Protein 1WOT (pdb70)

CATH classification: 3.30.460.10

Secondary structure (DSSP, 8-state):
-----HHHHHHHHHHHHHHHHHHT-SS-EE-SHHHHT---TT---EEEE---SS--HHHHHHHHHHHHHHS-S--EEEETTTS-HHHHHHHHHH-EE-

Organism: Thermus thermophilus (NCBI:txid274)

InterPro domains:
  IPR002934 Polymerase, nucleotidyl transferase domain [PF01909] (11-92)
  IPR043519 Nucleotidyltransferase superfamily [G3DSA:3.30.460.10] (1-95)
  IPR043519 Nucleotidyltransferase superfamily [SSF81301] (3-95)
  IPR052038 Type VII TA system antitoxin [PTHR33571] (5-93)

Structure (mmCIF, N/CA/C/O backbone):
data_1WOT
#
_entry.id   1WOT
#
_cell.length_a   1.000
_cell.length_b   1.000
_cell.length_c   1.000
_cell.angle_alpha   90.00
_cell.angle_beta   90.00
_cell.angle_gamma   90.00
#
_symmetry.space_group_name_H-M   'P 1'
#
loop_
_atom_site.group_PDB
_atom_site.id
_atom_site.type_symbol
_atom_site.label_atom_id
_atom_site.label_alt_id
_atom_site.label_comp_id
_atom_site.label_asym_id
_atom_site.label_entity_id
_atom_site.label_seq_id
_atom_site.pdbx_PDB_ins_code
_atom_site.Cartn_x
_atom_site.Cartn_y
_atom_site.Cartn_z
_atom_site.occupancy
_atom_site.B_iso_or_equiv
_atom_site.auth_seq_id
_atom_site.auth_comp_id
_atom_site.auth_asym_id
_atom_site.auth_atom_id
_atom_site.pdbx_PDB_model_num
ATOM 1 N N . GLY A 1 1 ? 19.800 4.076 -3.914 1.00 0.00 -2 GLY A N 1
ATOM 2 C CA . GLY A 1 1 ? 18.379 4.354 -4.040 1.00 0.00 -2 GLY A CA 1
ATOM 3 C C . GLY A 1 1 ? 18.136 5.572 -4.933 1.00 0.00 -2 GLY A C 1
ATOM 4 O O . GLY A 1 1 ? 18.978 5.918 -5.761 1.00 0.00 -2 GLY A O 1
ATOM 8 N N . SER A 1 2 ? 16.980 6.189 -4.736 1.00 0.00 -1 SER A N 1
ATOM 9 C CA . SER A 1 2 ? 16.615 7.361 -5.513 1.00 0.00 -1 SER A CA 1
ATOM 10 C C . SER A 1 2 ? 16.357 6.965 -6.969 1.00 0.00 -1 SER A C 1
ATOM 11 O O . SER A 1 2 ? 16.889 5.964 -7.446 1.00 0.00 -1 SER A O 1
ATOM 19 N N . HIS A 1 3 ? 15.541 7.770 -7.632 1.00 0.00 0 HIS A N 1
ATOM 20 C CA . HIS A 1 3 ? 15.207 7.516 -9.023 1.00 0.00 0 HIS A CA 1
ATOM 21 C C . HIS A 1 3 ? 13.960 6.632 -9.098 1.00 0.00 0 HIS A C 1
ATOM 22 O O . HIS A 1 3 ? 13.581 6.176 -10.176 1.00 0.00 0 HIS A O 1
ATOM 36 N N . MET A 1 4 ? 13.357 6.415 -7.938 1.00 0.00 1 MET A N 1
ATOM 37 C CA . MET A 1 4 ? 12.161 5.594 -7.858 1.00 0.00 1 MET A CA 1
ATOM 38 C C . MET A 1 4 ? 11.229 5.867 -9.040 1.00 0.00 1 MET A C 1
ATOM 39 O O . MET A 1 4 ? 10.834 7.008 -9.273 1.00 0.00 1 MET A O 1
ATOM 53 N N . ASP A 1 5 ? 10.903 4.799 -9.754 1.00 0.00 2 ASP A N 1
ATOM 54 C CA . ASP A 1 5 ? 10.025 4.909 -10.906 1.00 0.00 2 ASP A CA 1
ATOM 55 C C . ASP A 1 5 ? 8.895 3.885 -10.780 1.00 0.00 2 ASP A C 1
ATOM 56 O O . ASP A 1 5 ? 9.065 2.842 -10.150 1.00 0.00 2 ASP A O 1
ATOM 65 N N . LEU A 1 6 ? 7.767 4.218 -11.390 1.00 0.00 3 LEU A N 1
ATOM 66 C CA . LEU A 1 6 ? 6.609 3.340 -11.353 1.00 0.00 3 LEU A CA 1
ATOM 67 C C . LEU A 1 6 ? 7.001 1.964 -11.896 1.00 0.00 3 LEU A C 1
ATOM 68 O O . LEU A 1 6 ? 6.668 0.941 -11.300 1.00 0.00 3 LEU A O 1
ATOM 84 N N . GLU A 1 7 ? 7.702 1.984 -13.019 1.00 0.00 4 GLU A N 1
ATOM 85 C CA . GLU A 1 7 ? 8.143 0.751 -13.649 1.00 0.00 4 GLU A CA 1
ATOM 86 C C . GLU A 1 7 ? 8.913 -0.111 -12.646 1.00 0.00 4 GLU A C 1
ATOM 87 O O . GLU A 1 7 ? 8.790 -1.335 -12.651 1.00 0.00 4 GLU A O 1
ATOM 99 N N . THR A 1 8 ? 9.690 0.562 -11.809 1.00 0.00 5 THR A N 1
ATOM 100 C CA . THR A 1 8 ? 10.479 -0.127 -10.803 1.00 0.00 5 THR A CA 1
ATOM 101 C C . THR A 1 8 ? 9.601 -0.523 -9.615 1.00 0.00 5 THR A C 1
ATOM 102 O O . THR A 1 8 ? 9.827 -1.557 -8.988 1.00 0.00 5 THR A O 1
ATOM 113 N N . LEU A 1 9 ? 8.617 0.321 -9.340 1.00 0.00 6 LEU A N 1
ATOM 114 C CA . LEU A 1 9 ? 7.703 0.072 -8.238 1.00 0.00 6 LEU A CA 1
ATOM 115 C C . LEU A 1 9 ? 7.080 -1.315 -8.401 1.00 0.00 6 LEU A C 1
ATOM 116 O O . LEU A 1 9 ? 6.906 -2.041 -7.424 1.00 0.00 6 LEU A O 1
ATOM 132 N N . ARG A 1 10 ? 6.759 -1.642 -9.645 1.00 0.00 7 ARG A N 1
ATOM 133 C CA . ARG A 1 10 ? 6.158 -2.930 -9.949 1.00 0.00 7 ARG A CA 1
ATOM 134 C C . ARG A 1 10 ? 7.073 -4.065 -9.485 1.00 0.00 7 ARG A C 1
ATOM 135 O O . ARG A 1 10 ? 6.598 -5.132 -9.098 1.00 0.00 7 ARG A O 1
ATOM 156 N N . ALA A 1 11 ? 8.370 -3.797 -9.540 1.00 0.00 8 ALA A N 1
ATOM 157 C CA . ALA A 1 11 ? 9.356 -4.783 -9.131 1.00 0.00 8 ALA A CA 1
ATOM 158 C C . ALA A 1 11 ? 9.136 -5.136 -7.658 1.00 0.00 8 ALA A C 1
ATOM 159 O O . ALA A 1 11 ? 9.018 -6.310 -7.309 1.00 0.00 8 ALA A O 1
ATOM 166 N N . ARG A 1 12 ? 9.089 -4.100 -6.835 1.00 0.00 9 ARG A N 1
ATOM 167 C CA . ARG A 1 12 ? 8.886 -4.286 -5.408 1.00 0.00 9 ARG A CA 1
ATOM 168 C C . ARG A 1 12 ? 7.420 -4.613 -5.119 1.00 0.00 9 ARG A C 1
ATOM 169 O O . ARG A 1 12 ? 7.119 -5.371 -4.198 1.00 0.00 9 ARG A O 1
ATOM 190 N N . ARG A 1 13 ? 6.546 -4.025 -5.923 1.00 0.00 10 ARG A N 1
ATOM 191 C CA . ARG A 1 13 ? 5.118 -4.244 -5.765 1.00 0.00 10 ARG A CA 1
ATOM 192 C C . ARG A 1 13 ? 4.798 -5.738 -5.851 1.00 0.00 10 ARG A C 1
ATOM 193 O O . ARG A 1 13 ? 3.884 -6.220 -5.183 1.00 0.00 10 ARG A O 1
ATOM 214 N N . GLU A 1 14 ? 5.568 -6.429 -6.678 1.00 0.00 11 GLU A N 1
ATOM 215 C CA . GLU A 1 14 ? 5.378 -7.858 -6.860 1.00 0.00 11 GLU A CA 1
ATOM 216 C C . GLU A 1 14 ? 5.812 -8.616 -5.603 1.00 0.00 11 GLU A C 1
ATOM 217 O O . GLU A 1 14 ? 5.088 -9.482 -5.115 1.00 0.00 11 GLU A O 1
ATOM 229 N N . ALA A 1 15 ? 6.992 -8.261 -5.116 1.00 0.00 12 ALA A N 1
ATOM 230 C CA . ALA A 1 15 ? 7.531 -8.897 -3.926 1.00 0.00 12 ALA A CA 1
ATOM 231 C C . ALA A 1 15 ? 6.753 -8.416 -2.699 1.00 0.00 12 ALA A C 1
ATOM 232 O O . ALA A 1 15 ? 6.463 -9.201 -1.798 1.00 0.00 12 ALA A O 1
ATOM 239 N N . VAL A 1 16 ? 6.438 -7.129 -2.705 1.00 0.00 13 VAL A N 1
ATOM 240 C CA . VAL A 1 16 ? 5.700 -6.535 -1.604 1.00 0.00 13 VAL A CA 1
ATOM 241 C C . VAL A 1 16 ? 4.352 -7.244 -1.458 1.00 0.00 13 VAL A C 1
ATOM 242 O O . VAL A 1 16 ? 3.875 -7.456 -0.344 1.00 0.00 13 VAL A O 1
ATOM 255 N N . LEU A 1 17 ? 3.776 -7.592 -2.599 1.00 0.00 14 LEU A N 1
ATOM 256 C CA . LEU A 1 17 ? 2.492 -8.274 -2.612 1.00 0.00 14 LEU A CA 1
ATOM 257 C C . LEU A 1 17 ? 2.651 -9.663 -1.992 1.00 0.00 14 LEU A C 1
ATOM 258 O O . LEU A 1 17 ? 1.803 -10.102 -1.217 1.00 0.00 14 LEU A O 1
ATOM 274 N N . SER A 1 18 ? 3.744 -10.318 -2.358 1.00 0.00 15 SER A N 1
ATOM 275 C CA . SER A 1 18 ? 4.024 -11.649 -1.848 1.00 0.00 15 SER A CA 1
ATOM 276 C C . SER A 1 18 ? 4.210 -11.599 -0.330 1.00 0.00 15 SER A C 1
ATOM 277 O O . SER A 1 18 ? 3.689 -12.448 0.391 1.00 0.00 15 SER A O 1
ATOM 285 N N . LEU A 1 19 ? 4.955 -10.596 0.111 1.00 0.00 16 LEU A N 1
ATOM 286 C CA . LEU A 1 19 ? 5.216 -10.424 1.530 1.00 0.00 16 LEU A CA 1
ATOM 287 C C . LEU A 1 19 ? 3.966 -9.863 2.210 1.00 0.00 16 LEU A C 1
ATOM 288 O O . LEU A 1 19 ? 3.668 -10.209 3.352 1.00 0.00 16 LEU A O 1
ATOM 304 N N . CYS A 1 20 ? 3.268 -9.006 1.479 1.00 0.00 17 CYS A N 1
ATOM 305 C CA . CYS A 1 20 ? 2.056 -8.394 1.997 1.00 0.00 17 CYS A CA 1
ATOM 306 C C . CYS A 1 20 ? 1.067 -9.507 2.347 1.00 0.00 17 CYS A C 1
ATOM 307 O O . CYS A 1 20 ? 0.391 -9.442 3.373 1.00 0.00 17 CYS A O 1
ATOM 315 N N . ALA A 1 21 ? 1.013 -10.503 1.475 1.00 0.00 18 ALA A N 1
ATOM 316 C CA . ALA A 1 21 ? 0.118 -11.629 1.679 1.00 0.00 18 ALA A CA 1
ATOM 317 C C . ALA A 1 21 ? 0.568 -12.416 2.911 1.00 0.00 18 ALA A C 1
ATOM 318 O O . ALA A 1 21 ? -0.259 -12.964 3.638 1.00 0.00 18 ALA A O 1
ATOM 325 N N . ARG A 1 22 ? 1.878 -12.448 3.107 1.00 0.00 19 ARG A N 1
ATOM 32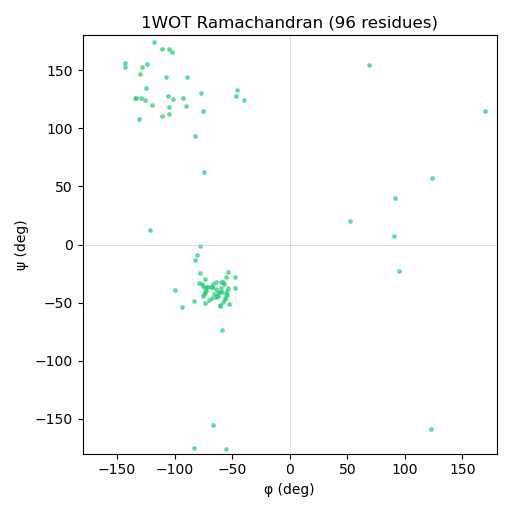6 C CA . ARG A 1 22 ? 2.448 -13.159 4.239 1.00 0.00 19 ARG A CA 1
ATOM 327 C C . ARG A 1 22 ? 2.197 -12.384 5.534 1.00 0.00 19 ARG A C 1
ATOM 328 O O . ARG A 1 22 ? 1.880 -12.977 6.564 1.00 0.00 19 ARG A O 1
ATOM 349 N N . HIS A 1 23 ? 2.348 -11.071 5.439 1.00 0.00 20 HIS A N 1
ATOM 350 C CA . HIS A 1 23 ? 2.142 -10.209 6.591 1.00 0.00 20 HIS A CA 1
ATOM 351 C C . HIS A 1 23 ? 0.662 -10.218 6.979 1.00 0.00 20 HIS A C 1
ATOM 352 O O . HIS A 1 23 ? 0.327 -10.174 8.162 1.00 0.00 20 HIS A O 1
ATOM 366 N N . GLY A 1 24 ? -0.184 -10.275 5.961 1.00 0.00 21 GLY A N 1
ATOM 367 C CA . GLY A 1 24 ? -1.620 -10.290 6.182 1.00 0.00 21 GLY A CA 1
ATOM 368 C C . GLY A 1 24 ? -2.300 -9.135 5.443 1.00 0.00 21 GLY A C 1
ATOM 369 O O . GLY A 1 24 ? -2.986 -8.319 6.057 1.00 0.00 21 GLY A O 1
ATOM 373 N N . ALA A 1 25 ? -2.087 -9.103 4.136 1.00 0.00 22 ALA A N 1
ATOM 374 C CA . ALA A 1 25 ? -2.671 -8.062 3.307 1.00 0.00 22 ALA A CA 1
ATOM 375 C C . ALA A 1 25 ? -3.342 -8.702 2.090 1.00 0.00 22 ALA A C 1
ATOM 376 O O . ALA A 1 25 ? -2.663 -9.187 1.186 1.00 0.00 22 ALA A O 1
ATOM 383 N N . VAL A 1 26 ? -4.666 -8.682 2.106 1.00 0.00 23 VAL A N 1
ATOM 384 C CA . VAL A 1 26 ? -5.437 -9.254 1.015 1.00 0.00 23 VAL A CA 1
ATOM 385 C C . VAL A 1 26 ? -5.762 -8.158 -0.003 1.00 0.00 23 VAL A C 1
ATOM 386 O O . VAL A 1 26 ? -5.483 -8.308 -1.192 1.00 0.00 23 VAL A O 1
ATOM 399 N N . ARG A 1 27 ? -6.348 -7.082 0.501 1.00 0.00 24 ARG A N 1
ATOM 400 C CA . ARG A 1 27 ? -6.714 -5.962 -0.349 1.00 0.00 24 ARG A CA 1
ATOM 401 C C . ARG A 1 27 ? -5.468 -5.168 -0.747 1.00 0.00 24 ARG A C 1
ATOM 402 O O . ARG A 1 27 ? -5.344 -3.992 -0.409 1.00 0.00 24 ARG A O 1
ATOM 423 N N . VAL A 1 28 ? -4.577 -5.842 -1.459 1.00 0.00 25 VAL A N 1
ATOM 424 C CA . VAL A 1 28 ? -3.346 -5.214 -1.906 1.00 0.00 25 VAL A CA 1
ATOM 425 C C . VAL A 1 28 ? -3.618 -4.422 -3.186 1.00 0.00 25 VAL A C 1
ATOM 426 O O . VAL A 1 28 ? -3.567 -4.973 -4.284 1.00 0.00 25 VAL A O 1
ATOM 439 N N . ARG A 1 29 ? -3.902 -3.141 -3.002 1.00 0.00 26 ARG A N 1
ATOM 440 C CA . ARG A 1 29 ? -4.182 -2.267 -4.128 1.00 0.00 26 ARG A CA 1
ATOM 441 C C . ARG A 1 29 ? -3.597 -0.875 -3.879 1.00 0.00 26 ARG A C 1
ATOM 442 O O . ARG A 1 29 ? -3.390 -0.481 -2.732 1.00 0.00 26 ARG A O 1
ATOM 463 N N . VAL A 1 30 ? -3.347 -0.169 -4.971 1.00 0.00 27 VAL A N 1
ATOM 464 C CA . VAL A 1 30 ? -2.790 1.170 -4.886 1.00 0.00 27 VAL A CA 1
ATOM 465 C C . VAL A 1 30 ? -3.906 2.197 -5.093 1.00 0.00 27 VAL A C 1
ATOM 466 O O . VAL A 1 30 ? -4.615 2.153 -6.097 1.00 0.00 27 VAL A O 1
ATOM 479 N N . PHE A 1 31 ? -4.026 3.096 -4.128 1.00 0.00 28 PHE A N 1
ATOM 480 C CA . PHE A 1 31 ? -5.043 4.131 -4.192 1.00 0.00 28 PHE A CA 1
ATOM 481 C C . PHE A 1 31 ? -4.420 5.522 -4.053 1.00 0.00 28 PHE A C 1
ATOM 482 O O . PHE A 1 31 ? -3.577 5.744 -3.185 1.00 0.00 28 PHE A O 1
ATOM 499 N N . GLY A 1 32 ? -4.859 6.421 -4.921 1.00 0.00 29 GLY A N 1
ATOM 500 C CA . GLY A 1 32 ? -4.355 7.784 -4.906 1.00 0.00 29 GLY A CA 1
ATOM 501 C C . GLY A 1 32 ? -3.758 8.163 -6.263 1.00 0.00 29 GLY A C 1
ATOM 502 O O . GLY A 1 32 ? -4.079 7.549 -7.279 1.00 0.00 29 GLY A O 1
ATOM 506 N N . SER A 1 33 ? -2.900 9.172 -6.235 1.00 0.00 30 SER A N 1
ATOM 507 C CA . SER A 1 33 ? -2.256 9.640 -7.450 1.00 0.00 30 SER A CA 1
ATOM 508 C C . SER A 1 33 ? -1.193 8.636 -7.898 1.00 0.00 30 SER A C 1
ATOM 509 O O . SER A 1 33 ? -0.921 8.505 -9.091 1.00 0.00 30 SER A O 1
ATOM 517 N N . VAL A 1 34 ? -0.619 7.952 -6.919 1.00 0.00 31 VAL A N 1
ATOM 518 C CA . VAL A 1 34 ? 0.408 6.963 -7.198 1.00 0.00 31 VAL A CA 1
ATOM 519 C C . VAL A 1 34 ? -0.155 5.903 -8.146 1.00 0.00 31 VAL A C 1
ATOM 520 O O . VAL A 1 34 ? 0.468 5.574 -9.155 1.00 0.00 31 VAL A O 1
ATOM 533 N N . ALA A 1 35 ? -1.326 5.398 -7.789 1.00 0.00 32 ALA A N 1
ATOM 534 C CA . ALA A 1 35 ? -1.980 4.381 -8.596 1.00 0.00 32 ALA A CA 1
ATOM 535 C C . ALA A 1 35 ? -2.241 4.938 -9.997 1.00 0.00 32 ALA A C 1
ATOM 536 O O . ALA A 1 35 ? -2.221 4.195 -10.977 1.00 0.00 32 ALA A O 1
ATOM 543 N N . ARG A 1 36 ? -2.478 6.240 -10.047 1.00 0.00 33 ARG A N 1
ATOM 544 C CA . ARG A 1 36 ? -2.742 6.905 -11.312 1.00 0.00 33 ARG A CA 1
ATOM 545 C C . ARG A 1 36 ? -1.431 7.182 -12.050 1.00 0.00 33 ARG A C 1
ATOM 546 O O . ARG A 1 36 ? -1.441 7.584 -13.212 1.00 0.00 33 ARG A O 1
ATOM 567 N N . GLY A 1 37 ? -0.332 6.956 -11.344 1.00 0.00 34 GLY A N 1
ATOM 568 C CA . GLY A 1 37 ? 0.984 7.176 -11.917 1.00 0.00 34 GLY A CA 1
ATOM 569 C C . GLY A 1 37 ? 1.473 8.598 -11.638 1.00 0.00 34 GLY A C 1
ATOM 570 O O . GLY A 1 37 ? 2.078 9.232 -12.502 1.00 0.00 34 GLY A O 1
ATOM 574 N N . GLU A 1 38 ? 1.193 9.059 -10.428 1.00 0.00 35 GLU A N 1
ATOM 575 C CA . GLU A 1 38 ? 1.597 10.395 -10.024 1.00 0.00 35 GLU A CA 1
ATOM 576 C C . GLU A 1 38 ? 2.227 10.361 -8.630 1.00 0.00 35 GLU A C 1
ATOM 577 O O . GLU A 1 38 ? 1.626 9.850 -7.686 1.00 0.00 35 GLU A O 1
ATOM 589 N N . ALA A 1 39 ? 3.430 10.910 -8.546 1.00 0.00 36 ALA A N 1
ATOM 590 C CA . ALA A 1 39 ? 4.148 10.948 -7.283 1.00 0.00 36 ALA A CA 1
ATOM 591 C C . ALA A 1 39 ? 5.589 11.399 -7.534 1.00 0.00 36 ALA A C 1
ATOM 592 O O . ALA A 1 39 ? 6.356 10.699 -8.192 1.00 0.00 36 ALA A O 1
ATOM 599 N N . ARG A 1 40 ? 5.911 12.566 -6.997 1.00 0.00 37 ARG A N 1
ATOM 600 C CA . ARG A 1 40 ? 7.246 13.119 -7.154 1.00 0.00 37 ARG A CA 1
ATOM 601 C C . ARG A 1 40 ? 8.196 12.518 -6.116 1.00 0.00 37 ARG A C 1
ATOM 602 O O . ARG A 1 40 ? 7.812 11.624 -5.363 1.00 0.00 37 ARG A O 1
ATOM 623 N N . GLU A 1 41 ? 9.416 13.033 -6.110 1.00 0.00 38 GLU A N 1
ATOM 624 C CA . GLU A 1 41 ? 10.424 12.558 -5.177 1.00 0.00 38 GLU A CA 1
ATOM 625 C C . GLU A 1 41 ? 10.184 13.153 -3.788 1.00 0.00 38 GLU A C 1
ATOM 626 O O . GLU A 1 41 ? 10.917 12.857 -2.846 1.00 0.00 38 GLU A O 1
ATOM 638 N N . ASP A 1 42 ? 9.153 13.982 -3.705 1.00 0.00 39 ASP A N 1
ATOM 639 C CA . ASP A 1 42 ? 8.807 14.621 -2.447 1.00 0.00 39 ASP A CA 1
ATOM 640 C C . ASP A 1 42 ? 7.375 14.244 -2.065 1.00 0.00 39 ASP A C 1
ATOM 641 O O . ASP A 1 42 ? 6.788 14.847 -1.168 1.00 0.00 39 ASP A O 1
ATOM 650 N N . SER A 1 43 ? 6.853 13.247 -2.765 1.00 0.00 40 SER A N 1
ATOM 651 C CA . SER A 1 43 ? 5.500 12.782 -2.510 1.00 0.00 40 SER A CA 1
ATOM 652 C C . SER A 1 43 ? 5.536 11.491 -1.689 1.00 0.00 40 SER A C 1
ATOM 653 O O . SER A 1 43 ? 6.585 10.860 -1.564 1.00 0.00 40 SER A O 1
ATOM 661 N N . ASP A 1 44 ? 4.378 11.136 -1.152 1.00 0.00 41 ASP A N 1
ATOM 662 C CA . ASP A 1 44 ? 4.265 9.932 -0.347 1.00 0.00 41 ASP A CA 1
ATOM 663 C C . ASP A 1 44 ? 3.563 8.844 -1.161 1.00 0.00 41 ASP A C 1
ATOM 664 O O . ASP A 1 44 ? 2.999 9.121 -2.218 1.00 0.00 41 ASP A O 1
ATOM 673 N N . LEU A 1 45 ? 3.620 7.628 -0.638 1.00 0.00 42 LEU A N 1
ATOM 674 C CA . LEU A 1 45 ? 2.997 6.497 -1.303 1.00 0.00 42 LEU A CA 1
ATOM 675 C C . LEU A 1 45 ? 1.797 6.024 -0.480 1.00 0.00 42 LEU A C 1
ATOM 676 O O . LEU A 1 45 ? 1.964 5.472 0.607 1.00 0.00 42 LEU A O 1
ATOM 692 N N . ASP A 1 46 ? 0.614 6.257 -1.029 1.00 0.00 43 ASP A N 1
ATOM 693 C CA . ASP A 1 46 ? -0.613 5.862 -0.359 1.00 0.00 43 ASP A CA 1
ATOM 694 C C . ASP A 1 46 ? -0.993 4.446 -0.794 1.00 0.00 43 ASP A C 1
ATOM 695 O O . ASP A 1 46 ? -1.225 4.196 -1.976 1.00 0.00 43 ASP A O 1
ATOM 704 N N . LEU A 1 47 ? -1.046 3.554 0.185 1.00 0.00 44 LEU A N 1
ATOM 705 C CA . LEU A 1 47 ? -1.394 2.169 -0.082 1.00 0.00 44 LEU A CA 1
ATOM 706 C C . LEU A 1 47 ? -2.506 1.734 0.874 1.00 0.00 44 LEU A C 1
ATOM 707 O O . LEU A 1 47 ? -2.371 1.863 2.090 1.00 0.00 44 LEU A O 1
ATOM 723 N N . LEU A 1 48 ? -3.582 1.228 0.288 1.00 0.00 45 LEU A N 1
ATOM 724 C CA . LEU A 1 48 ? -4.717 0.773 1.073 1.00 0.00 45 LEU A CA 1
ATOM 725 C C . LEU A 1 48 ? -4.727 -0.756 1.108 1.00 0.00 45 LEU A C 1
ATOM 726 O O . LEU A 1 48 ? -4.950 -1.403 0.086 1.00 0.00 45 LEU A O 1
ATOM 742 N N . VAL A 1 49 ? -4.483 -1.290 2.296 1.00 0.00 46 VAL A N 1
ATOM 743 C CA . VAL A 1 49 ? -4.461 -2.732 2.478 1.00 0.00 46 VAL A CA 1
ATOM 744 C C . VAL A 1 49 ? -5.465 -3.119 3.566 1.00 0.00 46 VAL A C 1
ATOM 745 O O . VAL A 1 49 ? -5.795 -2.307 4.429 1.00 0.00 46 VAL A O 1
ATOM 758 N N . ALA A 1 50 ? -5.922 -4.360 3.489 1.00 0.00 47 ALA A N 1
ATOM 759 C CA . ALA A 1 50 ? -6.882 -4.865 4.456 1.00 0.00 47 ALA A CA 1
ATOM 760 C C . ALA A 1 50 ? -6.279 -6.067 5.186 1.00 0.00 47 ALA A C 1
ATOM 761 O O . ALA A 1 50 ? -5.928 -7.066 4.560 1.00 0.00 47 ALA A O 1
ATOM 768 N N . PHE A 1 51 ? -6.177 -5.930 6.500 1.00 0.00 48 PHE A N 1
ATOM 769 C CA . PHE A 1 51 ? -5.623 -6.992 7.322 1.00 0.00 48 PHE A CA 1
ATOM 770 C C . PHE A 1 51 ? -6.727 -7.914 7.845 1.00 0.00 48 PHE A C 1
ATOM 771 O O . PHE A 1 51 ? -7.686 -7.452 8.461 1.00 0.00 48 PHE A O 1
ATOM 788 N N . GLU A 1 52 ? -6.554 -9.200 7.580 1.00 0.00 49 GLU A N 1
ATOM 789 C CA . GLU A 1 52 ? -7.524 -10.191 8.016 1.00 0.00 49 GLU A CA 1
ATOM 790 C C . GLU A 1 52 ? -7.532 -10.289 9.543 1.00 0.00 49 GLU A C 1
ATOM 791 O O . GLU A 1 52 ? -7.159 -9.340 10.231 1.00 0.00 49 GLU A O 1
ATOM 803 N N . GLU A 1 53 ? -7.963 -11.444 10.027 1.00 0.00 50 GLU A N 1
ATOM 804 C CA . GLU A 1 53 ? -8.025 -11.679 11.460 1.00 0.00 50 GLU A CA 1
ATOM 805 C C . GLU A 1 53 ? -6.703 -12.264 11.960 1.00 0.00 50 GLU A C 1
ATOM 806 O O . GLU A 1 53 ? -6.060 -13.044 11.259 1.00 0.00 50 GLU A O 1
ATOM 818 N N . GLY A 1 54 ? -6.336 -11.865 13.169 1.00 0.00 51 GLY A N 1
ATOM 819 C CA . GLY A 1 54 ? -5.102 -12.340 13.771 1.00 0.00 51 GLY A CA 1
ATOM 820 C C . GLY A 1 54 ? -3.957 -11.355 13.525 1.00 0.00 51 GLY A C 1
ATOM 821 O O . GLY A 1 54 ? -2.976 -11.339 14.267 1.00 0.00 51 GLY A O 1
ATOM 825 N N . ARG A 1 55 ? -4.119 -10.558 12.479 1.00 0.00 52 ARG A N 1
ATOM 826 C CA . ARG A 1 55 ? -3.111 -9.573 12.125 1.00 0.00 52 ARG A CA 1
ATOM 827 C C . ARG A 1 55 ? -3.194 -8.368 13.065 1.00 0.00 52 ARG A C 1
ATOM 828 O O . ARG A 1 55 ? -4.273 -7.819 13.282 1.00 0.00 52 ARG A O 1
ATOM 849 N N . THR A 1 56 ? -2.040 -7.992 13.596 1.00 0.00 53 THR A N 1
ATOM 850 C CA . THR A 1 56 ? -1.968 -6.862 14.507 1.00 0.00 53 THR A CA 1
ATOM 851 C C . THR A 1 56 ? -1.079 -5.762 13.923 1.00 0.00 53 THR A C 1
ATOM 852 O O . THR A 1 56 ? -0.456 -5.951 12.880 1.00 0.00 53 THR A O 1
ATOM 863 N N . LEU A 1 57 ? -1.048 -4.637 14.623 1.00 0.00 54 LEU A N 1
ATOM 864 C CA . LEU A 1 57 ? -0.245 -3.507 14.187 1.00 0.00 54 LEU A CA 1
ATOM 865 C C . LEU A 1 57 ? 1.207 -3.956 14.013 1.00 0.00 54 LEU A C 1
ATOM 866 O O . LEU A 1 57 ? 1.945 -3.386 13.210 1.00 0.00 54 LEU A O 1
ATOM 882 N N . LEU A 1 58 ? 1.575 -4.973 14.779 1.00 0.00 55 LEU A N 1
ATOM 883 C CA . LEU A 1 58 ? 2.926 -5.504 14.720 1.00 0.00 55 LEU A CA 1
ATOM 884 C C . LEU A 1 58 ? 3.263 -5.868 13.272 1.00 0.00 55 LEU A C 1
ATOM 885 O O . LEU A 1 58 ? 4.362 -5.584 12.797 1.00 0.00 55 LEU A O 1
ATOM 901 N N . ASP A 1 59 ? 2.298 -6.490 12.611 1.00 0.00 56 ASP A N 1
ATOM 902 C CA . ASP A 1 59 ? 2.479 -6.894 11.227 1.00 0.00 56 ASP A CA 1
ATOM 903 C C . ASP A 1 59 ? 2.490 -5.652 10.335 1.00 0.00 56 ASP A C 1
ATOM 904 O O . ASP A 1 59 ? 3.228 -5.596 9.352 1.00 0.00 56 ASP A O 1
ATOM 913 N N . HIS A 1 60 ? 1.664 -4.686 10.709 1.00 0.00 57 HIS A N 1
ATOM 914 C CA . HIS A 1 60 ? 1.570 -3.448 9.954 1.00 0.00 57 HIS A CA 1
ATOM 915 C C . HIS A 1 60 ? 2.932 -2.751 9.938 1.00 0.00 57 HIS A C 1
ATOM 916 O O . HIS A 1 60 ? 3.439 -2.394 8.876 1.00 0.00 57 HIS A O 1
ATOM 930 N N . ALA A 1 61 ? 3.487 -2.579 11.129 1.00 0.00 58 ALA A N 1
ATOM 931 C CA . ALA A 1 61 ? 4.780 -1.932 11.266 1.00 0.00 58 ALA A CA 1
ATOM 932 C C . ALA A 1 61 ? 5.832 -2.736 10.498 1.00 0.00 58 ALA A C 1
ATOM 933 O O . ALA A 1 61 ? 6.693 -2.163 9.833 1.00 0.00 58 ALA A O 1
ATOM 940 N N . ARG A 1 62 ? 5.727 -4.052 10.616 1.00 0.00 59 ARG A N 1
ATOM 941 C CA . ARG A 1 62 ? 6.657 -4.940 9.941 1.00 0.00 59 ARG A CA 1
ATOM 942 C C . ARG A 1 62 ? 6.524 -4.795 8.424 1.00 0.00 59 ARG A C 1
ATOM 943 O O . ARG A 1 62 ? 7.521 -4.829 7.704 1.00 0.00 59 ARG A O 1
ATOM 964 N N . LEU A 1 63 ? 5.285 -4.637 7.983 1.00 0.00 60 LEU A N 1
ATOM 965 C CA . LEU A 1 63 ? 5.009 -4.487 6.564 1.00 0.00 60 LEU A CA 1
ATOM 966 C C . LEU A 1 63 ? 5.414 -3.082 6.116 1.00 0.00 60 LEU A C 1
ATOM 967 O O . LEU A 1 63 ? 6.010 -2.913 5.054 1.00 0.00 60 LEU A O 1
ATOM 983 N N . LYS A 1 64 ? 5.073 -2.109 6.948 1.00 0.00 61 LYS A N 1
ATOM 984 C CA . LYS A 1 64 ? 5.393 -0.723 6.651 1.00 0.00 61 LYS A CA 1
ATOM 985 C C . LYS A 1 64 ? 6.913 -0.561 6.573 1.00 0.00 61 LYS A C 1
ATOM 986 O O . LYS A 1 64 ? 7.421 0.146 5.704 1.00 0.00 61 LYS A O 1
ATOM 1005 N N . LEU A 1 65 ? 7.595 -1.228 7.492 1.00 0.00 62 LEU A N 1
ATOM 1006 C CA . LEU A 1 65 ? 9.046 -1.166 7.538 1.00 0.00 62 LEU A CA 1
ATOM 1007 C C . LEU A 1 65 ? 9.624 -1.990 6.385 1.00 0.00 62 LEU A C 1
ATOM 1008 O O . LEU A 1 65 ? 10.629 -1.609 5.787 1.00 0.00 62 LEU A O 1
ATOM 1024 N N . ALA A 1 66 ? 8.964 -3.105 6.108 1.00 0.00 63 ALA A N 1
ATOM 1025 C CA . ALA A 1 66 ? 9.399 -3.986 5.038 1.00 0.00 63 ALA A CA 1
ATOM 1026 C C . ALA A 1 66 ? 9.193 -3.287 3.692 1.00 0.00 63 ALA A C 1
ATOM 1027 O O . ALA A 1 66 ? 9.998 -3.447 2.776 1.00 0.00 63 ALA A O 1
ATOM 1034 N N . LEU A 1 67 ? 8.110 -2.528 3.616 1.00 0.00 64 LEU A N 1
ATOM 1035 C CA . LEU A 1 67 ? 7.788 -1.804 2.397 1.00 0.00 64 LEU A CA 1
ATOM 1036 C C . LEU A 1 67 ? 8.833 -0.710 2.168 1.00 0.00 64 LEU A C 1
ATOM 1037 O O . LEU A 1 67 ? 9.335 -0.550 1.057 1.00 0.00 64 LEU A O 1
ATOM 1053 N N . GLU A 1 68 ? 9.129 0.014 3.237 1.00 0.00 65 GLU A N 1
ATOM 1054 C CA . GLU A 1 68 ? 10.105 1.088 3.167 1.00 0.00 65 GLU A CA 1
ATOM 1055 C C . GLU A 1 68 ? 11.489 0.527 2.835 1.00 0.00 65 GLU A C 1
ATOM 1056 O O . GLU A 1 68 ? 12.291 1.190 2.179 1.00 0.00 65 GLU A O 1
ATOM 1068 N N . GLY A 1 69 ? 11.727 -0.690 3.303 1.00 0.00 66 GLY A N 1
ATOM 1069 C CA . GLY A 1 69 ? 13.000 -1.348 3.064 1.00 0.00 66 GLY A CA 1
ATOM 1070 C C . GLY A 1 69 ? 13.113 -1.812 1.611 1.00 0.00 66 GLY A C 1
ATOM 1071 O O . GLY A 1 69 ? 14.105 -1.530 0.941 1.00 0.00 66 GLY A O 1
ATOM 1075 N N . LEU A 1 70 ? 12.083 -2.516 1.166 1.00 0.00 67 LEU A N 1
ATOM 1076 C CA . LEU A 1 70 ? 12.054 -3.023 -0.195 1.00 0.00 67 LEU A CA 1
ATOM 1077 C C . LEU A 1 70 ? 12.026 -1.845 -1.172 1.00 0.00 67 LEU A C 1
ATOM 1078 O O . LEU A 1 70 ? 12.752 -1.841 -2.166 1.00 0.00 67 LEU A O 1
ATOM 1094 N N . LEU A 1 71 ? 11.181 -0.875 -0.856 1.00 0.00 68 LEU A N 1
ATOM 1095 C CA . LEU A 1 71 ? 11.049 0.305 -1.693 1.00 0.00 68 LEU A CA 1
ATOM 1096 C C . LEU A 1 71 ? 12.161 1.298 -1.347 1.00 0.00 68 LEU A C 1
ATOM 1097 O O . LEU A 1 71 ? 12.396 2.254 -2.084 1.00 0.00 68 LEU A O 1
ATOM 1113 N N . GLY A 1 72 ? 12.816 1.036 -0.225 1.00 0.00 69 GLY A N 1
ATOM 1114 C CA . GLY A 1 72 ? 13.898 1.894 0.227 1.00 0.00 69 GLY A CA 1
ATOM 1115 C C . GLY A 1 72 ? 13.455 3.358 0.269 1.00 0.00 69 GLY A C 1
ATOM 1116 O O . GLY A 1 72 ? 14.288 4.263 0.264 1.00 0.00 69 GLY A O 1
ATOM 1120 N N . VAL A 1 73 ? 12.144 3.546 0.310 1.00 0.00 70 VAL A N 1
ATOM 1121 C CA . VAL A 1 73 ? 11.581 4.884 0.353 1.00 0.00 70 VAL A CA 1
ATOM 1122 C C . VAL A 1 73 ? 10.342 4.883 1.252 1.00 0.00 70 VAL A C 1
ATOM 1123 O O . VAL A 1 73 ? 9.681 3.857 1.403 1.00 0.00 70 VAL A O 1
ATOM 1136 N N . ARG A 1 74 ? 10.065 6.045 1.825 1.00 0.00 71 ARG A N 1
ATOM 1137 C CA . ARG A 1 74 ? 8.918 6.191 2.705 1.00 0.00 71 ARG A CA 1
ATOM 1138 C C . ARG A 1 74 ? 7.682 5.544 2.077 1.00 0.00 71 ARG A C 1
ATOM 1139 O O . ARG A 1 74 ? 7.395 5.758 0.900 1.00 0.00 71 ARG A O 1
ATOM 1160 N N . VAL A 1 75 ? 6.983 4.765 2.890 1.00 0.00 72 VAL A N 1
ATOM 1161 C CA . VAL A 1 75 ? 5.785 4.085 2.428 1.00 0.00 72 VAL A CA 1
ATOM 1162 C C . VAL A 1 75 ? 4.674 4.260 3.466 1.00 0.00 72 VAL A C 1
ATOM 1163 O O . VAL A 1 75 ? 4.860 3.942 4.639 1.00 0.00 72 VAL A O 1
ATOM 1176 N N . ASP A 1 76 ? 3.542 4.764 2.995 1.00 0.00 73 ASP A N 1
ATOM 1177 C CA . ASP A 1 76 ? 2.401 4.984 3.867 1.00 0.00 73 ASP A CA 1
ATOM 1178 C C . ASP A 1 76 ? 1.351 3.902 3.610 1.00 0.00 73 ASP A C 1
ATOM 1179 O O . ASP A 1 76 ? 0.825 3.793 2.503 1.00 0.00 73 ASP A O 1
ATOM 1188 N N . ILE A 1 77 ? 1.078 3.128 4.650 1.00 0.00 74 ILE A N 1
ATOM 1189 C CA . ILE A 1 77 ? 0.100 2.058 4.550 1.00 0.00 74 ILE A CA 1
ATOM 1190 C C . ILE A 1 77 ? -1.163 2.453 5.318 1.00 0.00 74 ILE A C 1
ATOM 1191 O O . ILE A 1 77 ? -1.082 3.102 6.360 1.00 0.00 74 ILE A O 1
ATOM 1207 N N . VAL A 1 78 ? -2.300 2.045 4.774 1.00 0.00 75 VAL A N 1
ATOM 1208 C CA . VAL A 1 78 ? -3.578 2.349 5.395 1.00 0.00 75 VAL A CA 1
ATOM 1209 C C . VAL A 1 78 ? -4.405 1.066 5.502 1.00 0.00 75 VAL A C 1
ATOM 1210 O O . VAL A 1 78 ? -4.318 0.193 4.640 1.00 0.00 75 VAL A O 1
ATOM 1223 N N . SER A 1 79 ? -5.190 0.994 6.567 1.00 0.00 76 SER A N 1
ATOM 1224 C CA . SER A 1 79 ? -6.033 -0.168 6.798 1.00 0.00 76 SER A CA 1
ATOM 1225 C C . SER A 1 79 ? -7.491 0.174 6.488 1.00 0.00 76 SER A C 1
ATOM 1226 O O . SER A 1 79 ? -8.024 1.158 7.000 1.00 0.00 76 SER A O 1
ATOM 1234 N N . GLU A 1 80 ? -8.096 -0.656 5.651 1.00 0.00 77 GLU A N 1
ATOM 1235 C CA . GLU A 1 80 ? -9.482 -0.454 5.267 1.00 0.00 77 GLU A CA 1
ATOM 1236 C C . GLU A 1 80 ? -10.342 -0.185 6.504 1.00 0.00 77 GLU A C 1
ATOM 1237 O O . GLU A 1 80 ? -11.264 0.628 6.459 1.00 0.00 77 GLU A O 1
ATOM 1249 N N . ARG A 1 81 ? -10.009 -0.883 7.580 1.00 0.00 78 ARG A N 1
ATOM 1250 C CA . ARG A 1 81 ? -10.739 -0.730 8.827 1.00 0.00 78 ARG A CA 1
ATOM 1251 C C . ARG A 1 81 ? -10.676 0.723 9.303 1.00 0.00 78 ARG A C 1
ATOM 1252 O O . ARG A 1 81 ? -11.663 1.452 9.216 1.00 0.00 78 ARG A O 1
ATOM 1273 N N . GLY A 1 82 ? -9.506 1.100 9.797 1.00 0.00 79 GLY A N 1
ATOM 1274 C CA . GLY A 1 82 ? -9.302 2.452 10.288 1.00 0.00 79 GLY A CA 1
ATOM 1275 C C . GLY A 1 82 ? -9.834 3.483 9.290 1.00 0.00 79 GLY A C 1
ATOM 1276 O O . GLY A 1 82 ? -10.229 4.582 9.679 1.00 0.00 79 GLY A O 1
ATOM 1280 N N . LEU A 1 83 ? -9.827 3.093 8.024 1.00 0.00 80 LEU A N 1
ATOM 1281 C CA . LEU A 1 83 ? -10.304 3.970 6.968 1.00 0.00 80 LEU A CA 1
ATOM 1282 C C . LEU A 1 83 ? -11.733 4.414 7.286 1.00 0.00 80 LEU A C 1
ATOM 1283 O O . LEU A 1 83 ? -12.266 4.089 8.346 1.00 0.00 80 LEU A O 1
ATOM 1299 N N . ALA A 1 84 ? -12.313 5.148 6.349 1.00 0.00 81 ALA A N 1
ATOM 1300 C CA . ALA A 1 84 ? -13.670 5.639 6.515 1.00 0.00 81 ALA A CA 1
ATOM 1301 C C . ALA A 1 84 ? -14.592 4.927 5.523 1.00 0.00 81 ALA A C 1
ATOM 1302 O O . ALA A 1 84 ? -14.121 4.247 4.612 1.00 0.00 81 ALA A O 1
ATOM 1309 N N . PRO A 1 85 ? -15.922 5.111 5.739 1.00 0.00 82 PRO A N 1
ATOM 1310 C CA . PRO A 1 85 ? -16.913 4.494 4.875 1.00 0.00 82 PRO A CA 1
ATOM 1311 C C . PRO A 1 85 ? -16.995 5.219 3.530 1.00 0.00 82 PRO A C 1
ATOM 1312 O O . PRO A 1 85 ? -17.048 4.582 2.479 1.00 0.00 82 PRO A O 1
ATOM 1323 N N . ARG A 1 86 ? -17.004 6.542 3.607 1.00 0.00 83 ARG A N 1
ATOM 1324 C CA . ARG A 1 86 ? -17.080 7.361 2.409 1.00 0.00 83 ARG A CA 1
ATOM 1325 C C . ARG A 1 86 ? -15.711 7.435 1.730 1.00 0.00 83 ARG A C 1
ATOM 1326 O O . ARG A 1 86 ? -15.624 7.664 0.524 1.00 0.00 83 ARG A O 1
ATOM 1347 N N . LEU A 1 87 ? -14.676 7.236 2.533 1.00 0.00 84 LEU A N 1
ATOM 1348 C CA . LEU A 1 87 ? -13.315 7.278 2.024 1.00 0.00 84 LEU A CA 1
ATOM 1349 C C . LEU A 1 87 ? -12.959 5.917 1.421 1.00 0.00 84 LEU A C 1
ATOM 1350 O O . LEU A 1 87 ? -12.443 5.844 0.307 1.00 0.00 84 LEU A O 1
ATOM 1366 N N . ARG A 1 88 ? -13.250 4.873 2.184 1.00 0.00 85 ARG A N 1
ATOM 1367 C CA . ARG A 1 88 ? -12.967 3.520 1.738 1.00 0.00 85 ARG A CA 1
ATOM 1368 C C . ARG A 1 88 ? -13.577 3.277 0.357 1.00 0.00 85 ARG A C 1
ATOM 1369 O O . ARG A 1 88 ? -12.894 2.812 -0.555 1.00 0.00 85 ARG A O 1
ATOM 1390 N N . GLU A 1 89 ? -14.857 3.601 0.245 1.00 0.00 86 GLU A N 1
ATOM 1391 C CA . GLU A 1 89 ? -15.567 3.424 -1.010 1.00 0.00 86 GLU A CA 1
ATOM 1392 C C . GLU A 1 89 ? -14.838 4.154 -2.140 1.00 0.00 86 GLU A C 1
ATOM 1393 O O . GLU A 1 89 ? -14.700 3.622 -3.241 1.00 0.00 86 GLU A O 1
ATOM 1405 N N . GLN A 1 90 ? -14.390 5.362 -1.829 1.00 0.00 87 GLN A N 1
ATOM 1406 C CA . GLN A 1 90 ? -13.678 6.170 -2.805 1.00 0.00 87 GLN A CA 1
ATOM 1407 C C . GLN A 1 90 ? -12.278 5.601 -3.045 1.00 0.00 87 GLN A C 1
ATOM 1408 O O . GLN A 1 90 ? -11.778 5.628 -4.169 1.00 0.00 87 GLN A O 1
ATOM 1422 N N . VAL A 1 91 ? -11.686 5.100 -1.972 1.00 0.00 88 VAL A N 1
ATOM 1423 C CA . VAL A 1 91 ? -10.353 4.526 -2.052 1.00 0.00 88 VAL A CA 1
ATOM 1424 C C . VAL A 1 91 ? -10.376 3.324 -2.998 1.00 0.00 88 VAL A C 1
ATOM 1425 O O . VAL A 1 91 ? -9.485 3.168 -3.831 1.00 0.00 88 VAL A O 1
ATOM 1438 N N . LEU A 1 92 ? -11.406 2.505 -2.838 1.00 0.00 89 LEU A N 1
ATOM 1439 C CA . LEU A 1 92 ? -11.557 1.322 -3.667 1.00 0.00 89 LEU A CA 1
ATOM 1440 C C . LEU A 1 92 ? -11.564 1.735 -5.140 1.00 0.00 89 LEU A C 1
ATOM 1441 O O . LEU A 1 92 ? -10.872 1.134 -5.961 1.00 0.00 89 LEU A O 1
ATOM 1457 N N . ARG A 1 93 ? -12.355 2.757 -5.431 1.00 0.00 90 ARG A N 1
ATOM 1458 C CA . ARG A 1 93 ? -12.462 3.257 -6.791 1.00 0.00 90 ARG A CA 1
ATOM 1459 C C . ARG A 1 93 ? -11.075 3.583 -7.348 1.00 0.00 90 ARG A C 1
ATOM 1460 O O . ARG A 1 93 ? -10.877 3.601 -8.562 1.00 0.00 90 ARG A O 1
ATOM 1481 N N . GLU A 1 94 ? -10.149 3.833 -6.433 1.00 0.00 91 GLU A N 1
ATOM 1482 C CA . GLU A 1 94 ? -8.786 4.157 -6.817 1.00 0.00 91 GLU A CA 1
ATOM 1483 C C . GLU A 1 94 ? -7.891 2.922 -6.693 1.00 0.00 91 GLU A C 1
ATOM 1484 O O . GLU A 1 94 ? -7.021 2.695 -7.532 1.00 0.00 91 GLU A O 1
ATOM 1496 N N . ALA A 1 95 ? -8.137 2.156 -5.640 1.00 0.00 92 ALA A N 1
ATOM 1497 C CA . ALA A 1 95 ? -7.365 0.950 -5.396 1.00 0.00 92 ALA A CA 1
ATOM 1498 C C . ALA A 1 95 ? -7.263 0.143 -6.692 1.00 0.00 92 ALA A C 1
ATOM 1499 O O . ALA A 1 95 ? -8.275 -0.143 -7.330 1.00 0.00 92 ALA A O 1
ATOM 1506 N N . ILE A 1 96 ? -6.032 -0.201 -7.043 1.00 0.00 93 ILE A N 1
ATOM 1507 C CA . ILE A 1 96 ? -5.785 -0.969 -8.251 1.00 0.00 93 ILE A CA 1
ATOM 1508 C C . ILE A 1 96 ? -4.968 -2.214 -7.901 1.00 0.00 93 ILE A C 1
ATOM 1509 O O . ILE A 1 96 ? -3.887 -2.108 -7.322 1.00 0.00 93 ILE A O 1
ATOM 1525 N N . PRO A 1 97 ? -5.529 -3.394 -8.275 1.00 0.00 94 PRO A N 1
ATOM 1526 C CA . PRO A 1 97 ? -4.864 -4.658 -8.007 1.00 0.00 94 PRO A CA 1
ATOM 1527 C C . PRO A 1 97 ? -3.689 -4.873 -8.964 1.00 0.00 94 PRO A C 1
ATOM 1528 O O . PRO A 1 97 ? -3.883 -5.006 -10.171 1.00 0.00 94 PRO A O 1
ATOM 1539 N N . LEU A 1 98 ? -2.496 -4.901 -8.388 1.00 0.00 95 LEU A N 1
ATOM 1540 C CA . LEU A 1 98 ? -1.290 -5.098 -9.174 1.00 0.00 95 LEU A CA 1
ATOM 1541 C C . LEU A 1 98 ? -1.064 -6.596 -9.386 1.00 0.00 95 LEU A C 1
ATOM 1542 O O . LEU A 1 98 ? -0.978 -7.060 -10.522 1.00 0.00 95 LEU A O 1
ATOM 1558 N N . GLY A 1 1 ? 19.087 9.274 -2.123 1.00 0.00 -2 GLY A N 2
ATOM 1559 C CA . GLY A 1 1 ? 17.763 8.821 -1.729 1.00 0.00 -2 GLY A CA 2
ATOM 1560 C C . GLY A 1 1 ? 16.778 8.928 -2.895 1.00 0.00 -2 GLY A C 2
ATOM 1561 O O . GLY A 1 1 ? 15.708 9.519 -2.757 1.00 0.00 -2 GLY A O 2
ATOM 1565 N N . SER A 1 2 ? 17.175 8.348 -4.018 1.00 0.00 -1 SER A N 2
ATOM 1566 C CA . SER A 1 2 ? 16.341 8.370 -5.208 1.00 0.00 -1 SER A CA 2
ATOM 1567 C C . SER A 1 2 ? 16.422 7.024 -5.930 1.00 0.00 -1 SER A C 2
ATOM 1568 O O . SER A 1 2 ? 17.470 6.665 -6.466 1.00 0.00 -1 SER A O 2
ATOM 1576 N N . HIS A 1 3 ? 15.303 6.315 -5.921 1.00 0.00 0 HIS A N 2
ATOM 1577 C CA . HIS A 1 3 ? 15.235 5.016 -6.568 1.00 0.00 0 HIS A CA 2
ATOM 1578 C C . HIS A 1 3 ? 13.792 4.508 -6.550 1.00 0.00 0 HIS A C 2
ATOM 1579 O O . HIS A 1 3 ? 13.335 3.961 -5.548 1.00 0.00 0 HIS A O 2
ATOM 1593 N N . MET A 1 4 ? 13.114 4.708 -7.671 1.00 0.00 1 MET A N 2
ATOM 1594 C CA . MET A 1 4 ? 11.732 4.277 -7.797 1.00 0.00 1 MET A CA 2
ATOM 1595 C C . MET A 1 4 ? 11.202 4.539 -9.208 1.00 0.00 1 MET A C 2
ATOM 1596 O O . MET A 1 4 ? 10.609 5.585 -9.468 1.00 0.00 1 MET A O 2
ATOM 1610 N N . ASP A 1 5 ? 11.435 3.571 -10.082 1.00 0.00 2 ASP A N 2
ATOM 1611 C CA . ASP A 1 5 ? 10.989 3.684 -11.460 1.00 0.00 2 ASP A CA 2
ATOM 1612 C C . ASP A 1 5 ? 9.673 2.922 -11.630 1.00 0.00 2 ASP A C 2
ATOM 1613 O O . ASP A 1 5 ? 9.389 1.992 -10.876 1.00 0.00 2 ASP A O 2
ATOM 1622 N N . LEU A 1 6 ? 8.905 3.345 -12.623 1.00 0.00 3 LEU A N 2
ATOM 1623 C CA . LEU A 1 6 ? 7.626 2.714 -12.901 1.00 0.00 3 LEU A CA 2
ATOM 1624 C C . LEU A 1 6 ? 7.833 1.210 -13.086 1.00 0.00 3 LEU A C 2
ATOM 1625 O O . LEU A 1 6 ? 7.090 0.404 -12.528 1.00 0.00 3 LEU A O 2
ATOM 1641 N N . GLU A 1 7 ? 8.847 0.877 -13.871 1.00 0.00 4 GLU A N 2
ATOM 1642 C CA . GLU A 1 7 ? 9.162 -0.517 -14.137 1.00 0.00 4 GLU A CA 2
ATOM 1643 C C . GLU A 1 7 ? 9.480 -1.247 -12.830 1.00 0.00 4 GLU A C 2
ATOM 1644 O O . GLU A 1 7 ? 9.108 -2.407 -12.657 1.00 0.00 4 GLU A O 2
ATOM 1656 N N . THR A 1 8 ? 10.165 -0.539 -11.945 1.00 0.00 5 THR A N 2
ATOM 1657 C CA . THR A 1 8 ? 10.538 -1.105 -10.660 1.00 0.00 5 THR A CA 2
ATOM 1658 C C . THR A 1 8 ? 9.329 -1.141 -9.722 1.00 0.00 5 THR A C 2
ATOM 1659 O O . THR A 1 8 ? 9.230 -2.016 -8.865 1.00 0.00 5 THR A O 2
ATOM 1670 N N . LEU A 1 9 ? 8.441 -0.177 -9.918 1.00 0.00 6 LEU A N 2
ATOM 1671 C CA . LEU A 1 9 ? 7.243 -0.087 -9.100 1.00 0.00 6 LEU A CA 2
ATOM 1672 C C . LEU A 1 9 ? 6.494 -1.420 -9.152 1.00 0.00 6 LEU A C 2
ATOM 1673 O O . LEU A 1 9 ? 5.964 -1.878 -8.140 1.00 0.00 6 LEU A O 2
ATOM 1689 N N . ARG A 1 10 ? 6.474 -2.006 -10.340 1.00 0.00 7 ARG A N 2
ATOM 1690 C CA . ARG A 1 10 ? 5.799 -3.278 -10.536 1.00 0.00 7 ARG A CA 2
ATOM 1691 C C . ARG A 1 10 ? 6.620 -4.415 -9.923 1.00 0.00 7 ARG A C 2
ATOM 1692 O O . ARG A 1 10 ? 6.066 -5.312 -9.289 1.00 0.00 7 ARG A O 2
ATOM 1713 N N . ALA A 1 11 ? 7.926 -4.339 -10.133 1.00 0.00 8 ALA A N 2
ATOM 1714 C CA . ALA A 1 11 ? 8.827 -5.351 -9.609 1.00 0.00 8 ALA A CA 2
ATOM 1715 C C . ALA A 1 11 ? 8.684 -5.416 -8.087 1.00 0.00 8 ALA A C 2
ATOM 1716 O O . ALA A 1 11 ? 8.471 -6.489 -7.525 1.00 0.00 8 ALA A O 2
ATOM 1723 N N . ARG A 1 12 ? 8.807 -4.254 -7.463 1.00 0.00 9 ARG A N 2
ATOM 1724 C CA . ARG A 1 12 ? 8.695 -4.165 -6.017 1.00 0.00 9 ARG A CA 2
ATOM 1725 C C . ARG A 1 12 ? 7.267 -4.495 -5.575 1.00 0.00 9 ARG A C 2
ATOM 1726 O O . ARG A 1 12 ? 7.062 -5.072 -4.508 1.00 0.00 9 ARG A O 2
ATOM 1747 N N . ARG A 1 13 ? 6.318 -4.115 -6.417 1.00 0.00 10 ARG A N 2
ATOM 1748 C CA . ARG A 1 13 ? 4.916 -4.363 -6.127 1.00 0.00 10 ARG A CA 2
ATOM 1749 C C . ARG A 1 13 ? 4.648 -5.868 -6.054 1.00 0.00 10 ARG A C 2
ATOM 1750 O O . ARG A 1 13 ? 4.013 -6.344 -5.113 1.00 0.00 10 ARG A O 2
ATOM 1771 N N . GLU A 1 14 ? 5.144 -6.575 -7.059 1.00 0.00 11 GLU A N 2
ATOM 1772 C CA . GLU A 1 14 ? 4.965 -8.015 -7.120 1.00 0.00 11 GLU A CA 2
ATOM 1773 C C . GLU A 1 14 ? 5.574 -8.679 -5.883 1.00 0.00 11 GLU A C 2
ATOM 1774 O O . GLU A 1 14 ? 4.947 -9.536 -5.262 1.00 0.00 11 GLU A O 2
ATOM 1786 N N . ALA A 1 15 ? 6.788 -8.258 -5.562 1.00 0.00 12 ALA A N 2
ATOM 1787 C CA . ALA A 1 15 ? 7.488 -8.800 -4.410 1.00 0.00 12 ALA A CA 2
ATOM 1788 C C . ALA A 1 15 ? 6.811 -8.308 -3.129 1.00 0.00 12 ALA A C 2
ATOM 1789 O O . ALA A 1 15 ? 6.726 -9.043 -2.146 1.00 0.00 12 ALA A O 2
ATOM 1796 N N . VAL A 1 16 ? 6.348 -7.068 -3.181 1.00 0.00 13 VAL A N 2
ATOM 1797 C CA . VAL A 1 16 ? 5.681 -6.469 -2.037 1.00 0.00 13 VAL A CA 2
ATOM 1798 C C . VAL A 1 16 ? 4.362 -7.201 -1.781 1.00 0.00 13 VAL A C 2
ATOM 1799 O O . VAL A 1 16 ? 3.945 -7.353 -0.634 1.00 0.00 13 VAL A O 2
ATOM 1812 N N . LEU A 1 17 ? 3.741 -7.634 -2.868 1.00 0.00 14 LEU A N 2
ATOM 1813 C CA . LEU A 1 17 ? 2.478 -8.345 -2.776 1.00 0.00 14 LEU A CA 2
ATOM 1814 C C . LEU A 1 17 ? 2.699 -9.677 -2.055 1.00 0.00 14 LEU A C 2
ATOM 1815 O O . LEU A 1 17 ? 1.887 -10.079 -1.223 1.00 0.00 14 LEU A O 2
ATOM 1831 N N . SER A 1 18 ? 3.802 -10.324 -2.401 1.00 0.00 15 SER A N 2
ATOM 1832 C CA . SER A 1 18 ? 4.140 -11.602 -1.798 1.00 0.00 15 SER A CA 2
ATOM 1833 C C . SER A 1 18 ? 4.368 -11.427 -0.295 1.00 0.00 15 SER A C 2
ATOM 1834 O O . SER A 1 18 ? 3.870 -12.214 0.508 1.00 0.00 15 SER A O 2
ATOM 1842 N N . LEU A 1 19 ? 5.122 -10.390 0.040 1.00 0.00 16 LEU A N 2
ATOM 1843 C CA . LEU A 1 19 ? 5.422 -10.101 1.432 1.00 0.00 16 LEU A CA 2
ATOM 1844 C C . LEU A 1 19 ? 4.176 -9.527 2.110 1.00 0.00 16 LEU A C 2
ATOM 1845 O O . LEU A 1 19 ? 3.902 -9.828 3.270 1.00 0.00 16 LEU A O 2
ATOM 1861 N N . CYS A 1 20 ? 3.455 -8.710 1.356 1.00 0.00 17 CYS A N 2
ATOM 1862 C CA . CYS A 1 20 ? 2.245 -8.091 1.869 1.00 0.00 17 CYS A CA 2
ATOM 1863 C C . CYS A 1 20 ? 1.277 -9.200 2.285 1.00 0.00 17 CYS A C 2
ATOM 1864 O O . CYS A 1 20 ? 0.570 -9.069 3.283 1.00 0.00 17 CYS A O 2
ATOM 1872 N N . ALA A 1 21 ? 1.277 -10.267 1.500 1.00 0.00 18 ALA A N 2
ATOM 1873 C CA . ALA A 1 21 ? 0.407 -11.398 1.774 1.00 0.00 18 ALA A CA 2
ATOM 1874 C C . ALA A 1 21 ? 0.809 -12.033 3.107 1.00 0.00 18 ALA A C 2
ATOM 1875 O O . ALA A 1 21 ? -0.043 -12.304 3.951 1.00 0.00 18 ALA A O 2
ATOM 1882 N N . ARG A 1 22 ? 2.108 -12.253 3.253 1.00 0.00 19 ARG A N 2
ATOM 1883 C CA . ARG A 1 22 ? 2.633 -12.851 4.469 1.00 0.00 19 ARG A CA 2
ATOM 1884 C C . ARG A 1 22 ? 2.607 -11.837 5.614 1.00 0.00 19 ARG A C 2
ATOM 1885 O O . ARG A 1 22 ? 2.681 -12.213 6.783 1.00 0.00 19 ARG A O 2
ATOM 1906 N N . HIS A 1 23 ? 2.502 -10.571 5.238 1.00 0.00 20 HIS A N 2
ATOM 1907 C CA . HIS A 1 23 ? 2.466 -9.499 6.219 1.00 0.00 20 HIS A CA 2
ATOM 1908 C C . HIS A 1 23 ? 1.026 -9.280 6.686 1.00 0.00 20 HIS A C 2
ATOM 1909 O O . HIS A 1 23 ? 0.750 -8.354 7.448 1.00 0.00 20 HIS A O 2
ATOM 1923 N N . GLY A 1 24 ? 0.144 -10.147 6.209 1.00 0.00 21 GLY A N 2
ATOM 1924 C CA . GLY A 1 24 ? -1.261 -10.059 6.567 1.00 0.00 21 GLY A CA 2
ATOM 1925 C C . GLY A 1 24 ? -1.976 -8.999 5.727 1.00 0.00 21 GLY A C 2
ATOM 1926 O O . GLY A 1 24 ? -2.581 -8.075 6.271 1.00 0.00 21 GLY A O 2
ATOM 1930 N N . ALA A 1 25 ? -1.884 -9.167 4.417 1.00 0.00 22 ALA A N 2
ATOM 1931 C CA . ALA A 1 25 ? -2.515 -8.236 3.496 1.00 0.00 22 ALA A CA 2
ATOM 1932 C C . ALA A 1 25 ? -3.250 -9.021 2.408 1.00 0.00 22 ALA A C 2
ATOM 1933 O O . ALA A 1 25 ? -2.628 -9.743 1.631 1.00 0.00 22 ALA A O 2
ATOM 1940 N N . VAL A 1 26 ? -4.564 -8.852 2.387 1.00 0.00 23 VAL A N 2
ATOM 1941 C CA . VAL A 1 26 ? -5.390 -9.536 1.406 1.00 0.00 23 VAL A CA 2
ATOM 1942 C C . VAL A 1 26 ? -5.890 -8.524 0.372 1.00 0.00 23 VAL A C 2
ATOM 1943 O O . VAL A 1 26 ? -5.944 -8.825 -0.819 1.00 0.00 23 VAL A O 2
ATOM 1956 N N . ARG A 1 27 ? -6.242 -7.346 0.866 1.00 0.00 24 ARG A N 2
ATOM 1957 C CA . ARG A 1 27 ? -6.734 -6.289 0.000 1.00 0.00 24 ARG A CA 2
ATOM 1958 C C . ARG A 1 27 ? -5.564 -5.514 -0.610 1.00 0.00 24 ARG A C 2
ATOM 1959 O O . ARG A 1 27 ? -5.505 -4.290 -0.506 1.00 0.00 24 ARG A O 2
ATOM 1980 N N . VAL A 1 28 ? -4.663 -6.259 -1.232 1.00 0.00 25 VAL A N 2
ATOM 1981 C CA . VAL A 1 28 ? -3.498 -5.657 -1.859 1.00 0.00 25 VAL A CA 2
ATOM 1982 C C . VAL A 1 28 ? -3.948 -4.792 -3.038 1.00 0.00 25 VAL A C 2
ATOM 1983 O O . VAL A 1 28 ? -4.312 -5.313 -4.091 1.00 0.00 25 VAL A O 2
ATOM 1996 N N . ARG A 1 29 ? -3.909 -3.486 -2.821 1.00 0.00 26 ARG A N 2
ATOM 1997 C CA . ARG A 1 29 ? -4.309 -2.544 -3.852 1.00 0.00 26 ARG A CA 2
ATOM 1998 C C . ARG A 1 29 ? -3.563 -1.219 -3.680 1.00 0.00 26 ARG A C 2
ATOM 1999 O O . ARG A 1 29 ? -3.127 -0.887 -2.578 1.00 0.00 26 ARG A O 2
ATOM 2020 N N . VAL A 1 30 ? -3.438 -0.499 -4.784 1.00 0.00 27 VAL A N 2
ATOM 2021 C CA . VAL A 1 30 ? -2.752 0.782 -4.769 1.00 0.00 27 VAL A CA 2
ATOM 2022 C C . VAL A 1 30 ? -3.716 1.878 -5.229 1.00 0.00 27 VAL A C 2
ATOM 2023 O O . VAL A 1 30 ? -4.177 1.865 -6.369 1.00 0.00 27 VAL A O 2
ATOM 2036 N N . PHE A 1 31 ? -3.991 2.800 -4.318 1.00 0.00 28 PHE A N 2
ATOM 2037 C CA . PHE A 1 31 ? -4.892 3.900 -4.616 1.00 0.00 28 PHE A CA 2
ATOM 2038 C C . PHE A 1 31 ? -4.203 5.248 -4.393 1.00 0.00 28 PHE A C 2
ATOM 2039 O O . PHE A 1 31 ? -3.355 5.377 -3.511 1.00 0.00 28 PHE A O 2
ATOM 2056 N N . GLY A 1 32 ? -4.594 6.219 -5.206 1.00 0.00 29 GLY A N 2
ATOM 2057 C CA . GLY A 1 32 ? -4.025 7.552 -5.108 1.00 0.00 29 GLY A CA 2
ATOM 2058 C C . GLY A 1 32 ? -3.226 7.901 -6.365 1.00 0.00 29 GLY A C 2
ATOM 2059 O O . GLY A 1 32 ? -3.367 7.246 -7.397 1.00 0.00 29 GLY A O 2
ATOM 2063 N N . SER A 1 33 ? -2.405 8.933 -6.238 1.00 0.00 30 SER A N 2
ATOM 2064 C CA . SER A 1 33 ? -1.583 9.377 -7.352 1.00 0.00 30 SER A CA 2
ATOM 2065 C C . SER A 1 33 ? -0.618 8.265 -7.766 1.00 0.00 30 SER A C 2
ATOM 2066 O O . SER A 1 33 ? -0.296 8.125 -8.945 1.00 0.00 30 SER A O 2
ATOM 2074 N N . VAL A 1 34 ? -0.183 7.502 -6.774 1.00 0.00 31 VAL A N 2
ATOM 2075 C CA . VAL A 1 34 ? 0.740 6.407 -7.020 1.00 0.00 31 VAL A CA 2
ATOM 2076 C C . VAL A 1 34 ? 0.102 5.420 -8.000 1.00 0.00 31 VAL A C 2
ATOM 2077 O O . VAL A 1 34 ? 0.796 4.808 -8.811 1.00 0.00 31 VAL A O 2
ATOM 2090 N N . ALA A 1 35 ? -1.213 5.294 -7.892 1.00 0.00 32 ALA A N 2
ATOM 2091 C CA . ALA A 1 35 ? -1.952 4.392 -8.758 1.00 0.00 32 ALA A CA 2
ATOM 2092 C C . ALA A 1 35 ? -1.656 4.737 -10.219 1.00 0.00 32 ALA A C 2
ATOM 2093 O O . ALA A 1 35 ? -1.517 3.845 -11.055 1.00 0.00 32 ALA A O 2
ATOM 2100 N N . ARG A 1 36 ? -1.568 6.032 -10.482 1.00 0.00 33 ARG A N 2
ATOM 2101 C CA . ARG A 1 36 ? -1.292 6.506 -11.827 1.00 0.00 33 ARG A CA 2
ATOM 2102 C C . ARG A 1 36 ? 0.207 6.416 -12.124 1.00 0.00 33 ARG A C 2
ATOM 2103 O O . ARG A 1 36 ? 0.617 6.450 -13.283 1.00 0.00 33 ARG A O 2
ATOM 2124 N N . GLY A 1 37 ? 0.983 6.302 -11.056 1.00 0.00 34 GLY A N 2
ATOM 2125 C CA . GLY A 1 37 ? 2.427 6.206 -11.188 1.00 0.00 34 GLY A CA 2
ATOM 2126 C C . GLY A 1 37 ? 3.098 7.538 -10.847 1.00 0.00 34 GLY A C 2
ATOM 2127 O O . GLY A 1 37 ? 4.199 7.820 -11.317 1.00 0.00 34 GLY A O 2
ATOM 2131 N N . GLU A 1 38 ? 2.406 8.321 -10.033 1.00 0.00 35 GLU A N 2
ATOM 2132 C CA . GLU A 1 38 ? 2.921 9.617 -9.624 1.00 0.00 35 GLU A CA 2
ATOM 2133 C C . GLU A 1 38 ? 2.963 9.714 -8.098 1.00 0.00 35 GLU A C 2
ATOM 2134 O O . GLU A 1 38 ? 1.977 9.415 -7.426 1.00 0.00 35 GLU A O 2
ATOM 2146 N N . ALA A 1 39 ? 4.114 10.134 -7.594 1.00 0.00 36 ALA A N 2
ATOM 2147 C CA . ALA A 1 39 ? 4.297 10.274 -6.160 1.00 0.00 36 ALA A CA 2
ATOM 2148 C C . ALA A 1 39 ? 5.677 10.875 -5.882 1.00 0.00 36 ALA A C 2
ATOM 2149 O O . ALA A 1 39 ? 6.693 10.193 -6.015 1.00 0.00 36 ALA A O 2
ATOM 2156 N N . ARG A 1 40 ? 5.669 12.144 -5.502 1.00 0.00 37 ARG A N 2
ATOM 2157 C CA . ARG A 1 40 ? 6.907 12.844 -5.205 1.00 0.00 37 ARG A CA 2
ATOM 2158 C C . ARG A 1 40 ? 7.862 11.929 -4.435 1.00 0.00 37 ARG A C 2
ATOM 2159 O O . ARG A 1 40 ? 7.436 10.940 -3.841 1.00 0.00 37 ARG A O 2
ATOM 2180 N N . GLU A 1 41 ? 9.136 12.292 -4.471 1.00 0.00 38 GLU A N 2
ATOM 2181 C CA . GLU A 1 41 ? 10.155 11.517 -3.784 1.00 0.00 38 GLU A CA 2
ATOM 2182 C C . GLU A 1 41 ? 10.220 11.915 -2.308 1.00 0.00 38 GLU A C 2
ATOM 2183 O O . GLU A 1 41 ? 11.013 11.363 -1.547 1.00 0.00 38 GLU A O 2
ATOM 2195 N N . ASP A 1 42 ? 9.375 12.870 -1.948 1.00 0.00 39 ASP A N 2
ATOM 2196 C CA . ASP A 1 42 ? 9.327 13.349 -0.577 1.00 0.00 39 ASP A CA 2
ATOM 2197 C C . ASP A 1 42 ? 7.894 13.239 -0.053 1.00 0.00 39 ASP A C 2
ATOM 2198 O O . ASP A 1 42 ? 7.590 13.713 1.041 1.00 0.00 39 ASP A O 2
ATOM 2207 N N . SER A 1 43 ? 7.050 12.610 -0.858 1.00 0.00 40 SER A N 2
ATOM 2208 C CA . SER A 1 43 ? 5.656 12.431 -0.490 1.00 0.00 40 SER A CA 2
ATOM 2209 C C . SER A 1 43 ? 5.439 11.025 0.072 1.00 0.00 40 SER A C 2
ATOM 2210 O O . SER A 1 43 ? 6.364 10.214 0.100 1.00 0.00 40 SER A O 2
ATOM 2218 N N . ASP A 1 44 ? 4.212 10.778 0.506 1.00 0.00 41 ASP A N 2
ATOM 2219 C CA . ASP A 1 44 ? 3.862 9.484 1.066 1.00 0.00 41 ASP A CA 2
ATOM 2220 C C . ASP A 1 44 ? 3.193 8.631 -0.014 1.00 0.00 41 ASP A C 2
ATOM 2221 O O . ASP A 1 44 ? 2.868 9.128 -1.091 1.00 0.00 41 ASP A O 2
ATOM 2230 N N . LEU A 1 45 ? 3.007 7.360 0.312 1.00 0.00 42 LEU A N 2
ATOM 2231 C CA . LEU A 1 45 ? 2.383 6.433 -0.616 1.00 0.00 42 LEU A CA 2
ATOM 2232 C C . LEU A 1 45 ? 1.053 5.950 -0.032 1.00 0.00 42 LEU A C 2
ATOM 2233 O O . LEU A 1 45 ? 1.024 5.352 1.043 1.00 0.00 42 LEU A O 2
ATOM 2249 N N . ASP A 1 46 ? -0.014 6.228 -0.765 1.00 0.00 43 ASP A N 2
ATOM 2250 C CA . ASP A 1 46 ? -1.343 5.830 -0.333 1.00 0.00 43 ASP A CA 2
ATOM 2251 C C . ASP A 1 46 ? -1.621 4.400 -0.802 1.00 0.00 43 ASP A C 2
ATOM 2252 O O . ASP A 1 46 ? -1.739 4.149 -2.000 1.00 0.00 43 ASP A O 2
ATOM 2261 N N . LEU A 1 47 ? -1.715 3.501 0.167 1.00 0.00 44 LEU A N 2
ATOM 2262 C CA . LEU A 1 47 ? -1.976 2.104 -0.132 1.00 0.00 44 LEU A CA 2
ATOM 2263 C C . LEU A 1 47 ? -3.097 1.593 0.775 1.00 0.00 44 LEU A C 2
ATOM 2264 O O . LEU A 1 47 ? -3.011 1.706 1.997 1.00 0.00 44 LEU A O 2
ATOM 2280 N N . LEU A 1 48 ? -4.123 1.043 0.143 1.00 0.00 45 LEU A N 2
ATOM 2281 C CA . LEU A 1 48 ? -5.260 0.515 0.878 1.00 0.00 45 LEU A CA 2
ATOM 2282 C C . LEU A 1 48 ? -5.156 -1.010 0.942 1.00 0.00 45 LEU A C 2
ATOM 2283 O O . LEU A 1 48 ? -5.215 -1.684 -0.085 1.00 0.00 45 LEU A O 2
ATOM 2299 N N . VAL A 1 49 ? -5.003 -1.510 2.160 1.00 0.00 46 VAL A N 2
ATOM 2300 C CA . VAL A 1 49 ? -4.891 -2.943 2.372 1.00 0.00 46 VAL A CA 2
ATOM 2301 C C . VAL A 1 49 ? -5.775 -3.351 3.552 1.00 0.00 46 VAL A C 2
ATOM 2302 O O . VAL A 1 49 ? -6.138 -2.515 4.378 1.00 0.00 46 VAL A O 2
ATOM 2315 N N . ALA A 1 50 ? -6.097 -4.635 3.592 1.00 0.00 47 ALA A N 2
ATOM 2316 C CA . ALA A 1 50 ? -6.933 -5.164 4.657 1.00 0.00 47 ALA A CA 2
ATOM 2317 C C . ALA A 1 50 ? -6.185 -6.289 5.375 1.00 0.00 47 ALA A C 2
ATOM 2318 O O . ALA A 1 50 ? -5.813 -7.285 4.757 1.00 0.00 47 ALA A O 2
ATOM 2325 N N . PHE A 1 51 ? -5.987 -6.092 6.670 1.00 0.00 48 PHE A N 2
ATOM 2326 C CA . PHE A 1 51 ? -5.290 -7.077 7.479 1.00 0.00 48 PHE A CA 2
ATOM 2327 C C . PHE A 1 51 ? -6.273 -8.072 8.100 1.00 0.00 48 PHE A C 2
ATOM 2328 O O . PHE A 1 51 ? -7.294 -7.674 8.659 1.00 0.00 48 PHE A O 2
ATOM 2345 N N . GLU A 1 52 ? -5.931 -9.346 7.980 1.00 0.00 49 GLU A N 2
ATOM 2346 C CA . GLU A 1 52 ? -6.771 -10.401 8.522 1.00 0.00 49 GLU A CA 2
ATOM 2347 C C . GLU A 1 52 ? -6.684 -10.416 10.049 1.00 0.00 49 GLU A C 2
ATOM 2348 O O . GLU A 1 52 ? -6.082 -9.528 10.649 1.00 0.00 49 GLU A O 2
ATOM 2360 N N . GLU A 1 53 ? -7.295 -11.436 10.634 1.00 0.00 50 GLU A N 2
ATOM 2361 C CA . GLU A 1 53 ? -7.295 -11.579 12.080 1.00 0.00 50 GLU A CA 2
ATOM 2362 C C . GLU A 1 53 ? -5.991 -12.228 12.549 1.00 0.00 50 GLU A C 2
ATOM 2363 O O . GLU A 1 53 ? -5.412 -13.049 11.839 1.00 0.00 50 GLU A O 2
ATOM 2375 N N . GLY A 1 54 ? -5.567 -11.836 13.742 1.00 0.00 51 GLY A N 2
ATOM 2376 C CA . GLY A 1 54 ? -4.343 -12.370 14.313 1.00 0.00 51 GLY A CA 2
ATOM 2377 C C . GLY A 1 54 ? -3.170 -11.414 14.087 1.00 0.00 51 GLY A C 2
ATOM 2378 O O . GLY A 1 54 ? -2.074 -11.639 14.598 1.00 0.00 51 GLY A O 2
ATOM 2382 N N . ARG A 1 55 ? -3.440 -10.367 13.321 1.00 0.00 52 ARG A N 2
ATOM 2383 C CA . ARG A 1 55 ? -2.421 -9.376 13.021 1.00 0.00 52 ARG A CA 2
ATOM 2384 C C . ARG A 1 55 ? -2.511 -8.207 14.004 1.00 0.00 52 ARG A C 2
ATOM 2385 O O . ARG A 1 55 ? -3.550 -7.995 14.627 1.00 0.00 52 ARG A O 2
ATOM 2406 N N . THR A 1 56 ? -1.409 -7.479 14.111 1.00 0.00 53 THR A N 2
ATOM 2407 C CA . THR A 1 56 ? -1.351 -6.337 15.007 1.00 0.00 53 THR A CA 2
ATOM 2408 C C . THR A 1 56 ? -0.598 -5.180 14.348 1.00 0.00 53 THR A C 2
ATOM 2409 O O . THR A 1 56 ? -0.031 -5.338 13.268 1.00 0.00 53 THR A O 2
ATOM 2420 N N . LEU A 1 57 ? -0.617 -4.042 15.026 1.00 0.00 54 LEU A N 2
ATOM 2421 C CA . LEU A 1 57 ? 0.057 -2.858 14.519 1.00 0.00 54 LEU A CA 2
ATOM 2422 C C . LEU A 1 57 ? 1.539 -3.173 14.304 1.00 0.00 54 LEU A C 2
ATOM 2423 O O . LEU A 1 57 ? 2.161 -2.646 13.383 1.00 0.00 54 LEU A O 2
ATOM 2439 N N . LEU A 1 58 ? 2.060 -4.029 15.170 1.00 0.00 55 LEU A N 2
ATOM 2440 C CA . LEU A 1 58 ? 3.457 -4.420 15.086 1.00 0.00 55 LEU A CA 2
ATOM 2441 C C . LEU A 1 58 ? 3.747 -4.965 13.686 1.00 0.00 55 LEU A C 2
ATOM 2442 O O . LEU A 1 58 ? 4.797 -4.682 13.111 1.00 0.00 55 LEU A O 2
ATOM 2458 N N . ASP A 1 59 ? 2.798 -5.737 13.178 1.00 0.00 56 ASP A N 2
ATOM 2459 C CA . ASP A 1 59 ? 2.938 -6.323 11.856 1.00 0.00 56 ASP A CA 2
ATOM 2460 C C . ASP A 1 59 ? 2.807 -5.225 10.799 1.00 0.00 56 ASP A C 2
ATOM 2461 O O . ASP A 1 59 ? 3.492 -5.257 9.778 1.00 0.00 56 ASP A O 2
ATOM 2470 N N . HIS A 1 60 ? 1.921 -4.281 11.080 1.00 0.00 57 HIS A N 2
ATOM 2471 C CA . HIS A 1 60 ? 1.691 -3.175 10.166 1.00 0.00 57 HIS A CA 2
ATOM 2472 C C . HIS A 1 60 ? 2.998 -2.411 9.945 1.00 0.00 57 HIS A C 2
ATOM 2473 O O . HIS A 1 60 ? 3.403 -2.182 8.806 1.00 0.00 57 HIS A O 2
ATOM 2487 N N . ALA A 1 61 ? 3.623 -2.038 11.053 1.00 0.00 58 ALA A N 2
ATOM 2488 C CA . ALA A 1 61 ? 4.876 -1.304 10.994 1.00 0.00 58 ALA A CA 2
ATOM 2489 C C . ALA A 1 61 ? 5.949 -2.188 10.356 1.00 0.00 58 ALA A C 2
ATOM 2490 O O . ALA A 1 61 ? 6.819 -1.695 9.639 1.00 0.00 58 ALA A O 2
ATOM 2497 N N . ARG A 1 62 ? 5.854 -3.479 10.640 1.00 0.00 59 ARG A N 2
ATOM 2498 C CA . ARG A 1 62 ? 6.806 -4.435 10.103 1.00 0.00 59 ARG A CA 2
ATOM 2499 C C . ARG A 1 62 ? 6.705 -4.486 8.577 1.00 0.00 59 ARG A C 2
ATOM 2500 O O . ARG A 1 62 ? 7.716 -4.602 7.887 1.00 0.00 59 ARG A O 2
ATOM 2521 N N . LEU A 1 63 ? 5.474 -4.395 8.094 1.00 0.00 60 LEU A N 2
ATOM 2522 C CA . LEU A 1 63 ? 5.227 -4.429 6.663 1.00 0.00 60 LEU A CA 2
ATOM 2523 C C . LEU A 1 63 ? 5.649 -3.095 6.045 1.00 0.00 60 LEU A C 2
ATOM 2524 O O . LEU A 1 63 ? 6.308 -3.068 5.007 1.00 0.00 60 LEU A O 2
ATOM 2540 N N . LYS A 1 64 ? 5.252 -2.019 6.710 1.00 0.00 61 LYS A N 2
ATOM 2541 C CA . LYS A 1 64 ? 5.581 -0.685 6.239 1.00 0.00 61 LYS A CA 2
ATOM 2542 C C . LYS A 1 64 ? 7.101 -0.546 6.134 1.00 0.00 61 LYS A C 2
ATOM 2543 O O . LYS A 1 64 ? 7.608 0.082 5.206 1.00 0.00 61 LYS A O 2
ATOM 2562 N N . LEU A 1 65 ? 7.786 -1.141 7.100 1.00 0.00 62 LEU A N 2
ATOM 2563 C CA . LEU A 1 65 ? 9.237 -1.092 7.128 1.00 0.00 62 LEU A CA 2
ATOM 2564 C C . LEU A 1 65 ? 9.795 -1.954 5.993 1.00 0.00 62 LEU A C 2
ATOM 2565 O O . LEU A 1 65 ? 10.823 -1.623 5.405 1.00 0.00 62 LEU A O 2
ATOM 2581 N N . ALA A 1 66 ? 9.092 -3.043 5.721 1.00 0.00 63 ALA A N 2
ATOM 2582 C CA . ALA A 1 66 ? 9.503 -3.956 4.668 1.00 0.00 63 ALA A CA 2
ATOM 2583 C C . ALA A 1 66 ? 9.295 -3.285 3.308 1.00 0.00 63 ALA A C 2
ATOM 2584 O O . ALA A 1 66 ? 10.083 -3.487 2.385 1.00 0.00 63 ALA A O 2
ATOM 2591 N N . LEU A 1 67 ? 8.230 -2.502 3.227 1.00 0.00 64 LEU A N 2
ATOM 2592 C CA . LEU A 1 67 ? 7.908 -1.801 1.996 1.00 0.00 64 LEU A CA 2
ATOM 2593 C C . LEU A 1 67 ? 8.919 -0.674 1.776 1.00 0.00 64 LEU A C 2
ATOM 2594 O O . LEU A 1 67 ? 9.324 -0.410 0.645 1.00 0.00 64 LEU A O 2
ATOM 2610 N N . GLU A 1 68 ? 9.299 -0.040 2.876 1.00 0.00 65 GLU A N 2
ATOM 2611 C CA . GLU A 1 68 ? 10.256 1.052 2.818 1.00 0.00 65 GLU A CA 2
ATOM 2612 C C . GLU A 1 68 ? 11.572 0.572 2.203 1.00 0.00 65 GLU A C 2
ATOM 2613 O O . GLU A 1 68 ? 12.256 1.333 1.520 1.00 0.00 65 GLU A O 2
ATOM 2625 N N . GLY A 1 69 ? 11.888 -0.687 2.468 1.00 0.00 66 GLY A N 2
ATOM 2626 C CA . GLY A 1 69 ? 13.110 -1.277 1.949 1.00 0.00 66 GLY A CA 2
ATOM 2627 C C . GLY A 1 69 ? 12.990 -1.557 0.450 1.00 0.00 66 GLY A C 2
ATOM 2628 O O . GLY A 1 69 ? 13.860 -1.169 -0.329 1.00 0.00 66 GLY A O 2
ATOM 2632 N N . LEU A 1 70 ? 11.906 -2.228 0.090 1.00 0.00 67 LEU A N 2
ATOM 2633 C CA . LEU A 1 70 ? 11.662 -2.564 -1.303 1.00 0.00 67 LEU A CA 2
ATOM 2634 C C . LEU A 1 70 ? 11.391 -1.281 -2.092 1.00 0.00 67 LEU A C 2
ATOM 2635 O O . LEU A 1 70 ? 11.938 -1.089 -3.177 1.00 0.00 67 LEU A O 2
ATOM 2651 N N . LEU A 1 71 ? 10.548 -0.437 -1.517 1.00 0.00 68 LEU A N 2
ATOM 2652 C CA . LEU A 1 71 ? 10.198 0.822 -2.153 1.00 0.00 68 LEU A CA 2
ATOM 2653 C C . LEU A 1 71 ? 11.303 1.846 -1.889 1.00 0.00 68 LEU A C 2
ATOM 2654 O O . LEU A 1 71 ? 11.278 2.947 -2.438 1.00 0.00 68 LEU A O 2
ATOM 2670 N N . GLY A 1 72 ? 12.246 1.448 -1.048 1.00 0.00 69 GLY A N 2
ATOM 2671 C CA . GLY A 1 72 ? 13.358 2.318 -0.704 1.00 0.00 69 GLY A CA 2
ATOM 2672 C C . GLY A 1 72 ? 12.895 3.769 -0.559 1.00 0.00 69 GLY A C 2
ATOM 2673 O O . GLY A 1 72 ? 13.666 4.697 -0.796 1.00 0.00 69 GLY A O 2
ATOM 2677 N N . VAL A 1 73 ? 11.637 3.919 -0.171 1.00 0.00 70 VAL A N 2
ATOM 2678 C CA . VAL A 1 73 ? 11.061 5.241 0.008 1.00 0.00 70 VAL A CA 2
ATOM 2679 C C . VAL A 1 73 ? 9.880 5.151 0.976 1.00 0.00 70 VAL A C 2
ATOM 2680 O O . VAL A 1 73 ? 9.287 4.087 1.140 1.00 0.00 70 VAL A O 2
ATOM 2693 N N . ARG A 1 74 ? 9.574 6.284 1.593 1.00 0.00 71 ARG A N 2
ATOM 2694 C CA . ARG A 1 74 ? 8.474 6.347 2.540 1.00 0.00 71 ARG A CA 2
ATOM 2695 C C . ARG A 1 74 ? 7.302 5.495 2.049 1.00 0.00 71 ARG A C 2
ATOM 2696 O O . ARG A 1 74 ? 6.996 5.481 0.858 1.00 0.00 71 ARG A O 2
ATOM 2717 N N . VAL A 1 75 ? 6.676 4.807 2.993 1.00 0.00 72 VAL A N 2
ATOM 2718 C CA . VAL A 1 75 ? 5.543 3.955 2.671 1.00 0.00 72 VAL A CA 2
ATOM 2719 C C . VAL A 1 75 ? 4.419 4.209 3.677 1.00 0.00 72 VAL A C 2
ATOM 2720 O O . VAL A 1 75 ? 4.651 4.218 4.884 1.00 0.00 72 VAL A O 2
ATOM 2733 N N . ASP A 1 76 ? 3.223 4.408 3.141 1.00 0.00 73 ASP A N 2
ATOM 2734 C CA . ASP A 1 76 ? 2.061 4.660 3.977 1.00 0.00 73 ASP A CA 2
ATOM 2735 C C . ASP A 1 76 ? 0.999 3.595 3.701 1.00 0.00 73 ASP A C 2
ATOM 2736 O O . ASP A 1 76 ? 0.403 3.571 2.625 1.00 0.00 73 ASP A O 2
ATOM 2745 N N . ILE A 1 77 ? 0.794 2.739 4.691 1.00 0.00 74 ILE A N 2
ATOM 2746 C CA . ILE A 1 77 ? -0.186 1.673 4.569 1.00 0.00 74 ILE A CA 2
ATOM 2747 C C . ILE A 1 77 ? -1.471 2.083 5.292 1.00 0.00 74 ILE A C 2
ATOM 2748 O O . ILE A 1 77 ? -1.421 2.754 6.322 1.00 0.00 74 ILE A O 2
ATOM 2764 N N . VAL A 1 78 ? -2.592 1.662 4.724 1.00 0.00 75 VAL A N 2
ATOM 2765 C CA . VAL A 1 78 ? -3.887 1.977 5.301 1.00 0.00 75 VAL A CA 2
ATOM 2766 C C . VAL A 1 78 ? -4.688 0.686 5.481 1.00 0.00 75 VAL A C 2
ATOM 2767 O O . VAL A 1 78 ? -4.586 -0.231 4.667 1.00 0.00 75 VAL A O 2
ATOM 2780 N N . SER A 1 79 ? -5.467 0.655 6.552 1.00 0.00 76 SER A N 2
ATOM 2781 C CA . SER A 1 79 ? -6.285 -0.509 6.849 1.00 0.00 76 SER A CA 2
ATOM 2782 C C . SER A 1 79 ? -7.759 -0.194 6.587 1.00 0.00 76 SER A C 2
ATOM 2783 O O . SER A 1 79 ? -8.312 0.734 7.175 1.00 0.00 76 SER A O 2
ATOM 2791 N N . GLU A 1 80 ? -8.352 -0.984 5.705 1.00 0.00 77 GLU A N 2
ATOM 2792 C CA . GLU A 1 80 ? -9.751 -0.800 5.358 1.00 0.00 77 GLU A CA 2
ATOM 2793 C C . GLU A 1 80 ? -10.560 -0.418 6.600 1.00 0.00 77 GLU A C 2
ATOM 2794 O O . GLU A 1 80 ? -11.359 0.516 6.561 1.00 0.00 77 GLU A O 2
ATOM 2806 N N . ARG A 1 81 ? -10.325 -1.160 7.672 1.00 0.00 78 ARG A N 2
ATOM 2807 C CA . ARG A 1 81 ? -11.021 -0.910 8.922 1.00 0.00 78 ARG A CA 2
ATOM 2808 C C . ARG A 1 81 ? -10.860 0.554 9.336 1.00 0.00 78 ARG A C 2
ATOM 2809 O O . ARG A 1 81 ? -11.840 1.220 9.668 1.00 0.00 78 ARG A O 2
ATOM 2830 N N . GLY A 1 82 ? -9.618 1.012 9.304 1.00 0.00 79 GLY A N 2
ATOM 2831 C CA . GLY A 1 82 ? -9.316 2.385 9.671 1.00 0.00 79 GLY A CA 2
ATOM 2832 C C . GLY A 1 82 ? -9.959 3.369 8.692 1.00 0.00 79 GLY A C 2
ATOM 2833 O O . GLY A 1 82 ? -10.401 4.445 9.089 1.00 0.00 79 GLY A O 2
ATOM 2837 N N . LEU A 1 83 ? -9.990 2.963 7.431 1.00 0.00 80 LEU A N 2
ATOM 2838 C CA . LEU A 1 83 ? -10.572 3.796 6.391 1.00 0.00 80 LEU A CA 2
ATOM 2839 C C . LEU A 1 83 ? -12.011 4.149 6.772 1.00 0.00 80 LEU A C 2
ATOM 2840 O O . LEU A 1 83 ? -12.504 3.719 7.814 1.00 0.00 80 LEU A O 2
ATOM 2856 N N . ALA A 1 84 ? -12.643 4.929 5.908 1.00 0.00 81 ALA A N 2
ATOM 2857 C CA . ALA A 1 84 ? -14.016 5.345 6.141 1.00 0.00 81 ALA A CA 2
ATOM 2858 C C . ALA A 1 84 ? -14.921 4.720 5.078 1.00 0.00 81 ALA A C 2
ATOM 2859 O O . ALA A 1 84 ? -14.436 4.131 4.113 1.00 0.00 81 ALA A O 2
ATOM 2866 N N . PRO A 1 85 ? -16.255 4.874 5.295 1.00 0.00 82 PRO A N 2
ATOM 2867 C CA . PRO A 1 85 ? -17.232 4.332 4.367 1.00 0.00 82 PRO A CA 2
ATOM 2868 C C . PRO A 1 85 ? -17.307 5.178 3.094 1.00 0.00 82 PRO A C 2
ATOM 2869 O O . PRO A 1 85 ? -17.340 4.640 1.988 1.00 0.00 82 PRO A O 2
ATOM 2880 N N . ARG A 1 86 ? -17.332 6.487 3.292 1.00 0.00 83 ARG A N 2
ATOM 2881 C CA . ARG A 1 86 ? -17.403 7.412 2.174 1.00 0.00 83 ARG A CA 2
ATOM 2882 C C . ARG A 1 86 ? -16.025 7.570 1.528 1.00 0.00 83 ARG A C 2
ATOM 2883 O O . ARG A 1 86 ? -15.923 7.905 0.348 1.00 0.00 83 ARG A O 2
ATOM 2904 N N . LEU A 1 87 ? -14.999 7.322 2.329 1.00 0.00 84 LEU A N 2
ATOM 2905 C CA . LEU A 1 87 ? -13.632 7.432 1.850 1.00 0.00 84 LEU A CA 2
ATOM 2906 C C . LEU A 1 87 ? -13.238 6.135 1.141 1.00 0.00 84 LEU A C 2
ATOM 2907 O O . LEU A 1 87 ? -12.709 6.166 0.030 1.00 0.00 84 LEU A O 2
ATOM 2923 N N . ARG A 1 88 ? -13.512 5.025 1.811 1.00 0.00 85 ARG A N 2
ATOM 2924 C CA . ARG A 1 88 ? -13.193 3.719 1.258 1.00 0.00 85 ARG A CA 2
ATOM 2925 C C . ARG A 1 88 ? -13.794 3.574 -0.141 1.00 0.00 85 ARG A C 2
ATOM 2926 O O . ARG A 1 88 ? -13.097 3.202 -1.084 1.00 0.00 85 ARG A O 2
ATOM 2947 N N . GLU A 1 89 ? -15.081 3.874 -0.232 1.00 0.00 86 GLU A N 2
ATOM 2948 C CA . GLU A 1 89 ? -15.783 3.782 -1.500 1.00 0.00 86 GLU A CA 2
ATOM 2949 C C . GLU A 1 89 ? -15.069 4.616 -2.565 1.00 0.00 86 GLU A C 2
ATOM 2950 O O . GLU A 1 89 ? -14.911 4.175 -3.702 1.00 0.00 86 GLU A O 2
ATOM 2962 N N . GLN A 1 90 ? -14.656 5.808 -2.159 1.00 0.00 87 GLN A N 2
ATOM 2963 C CA . GLN A 1 90 ? -13.962 6.708 -3.064 1.00 0.00 87 GLN A CA 2
ATOM 2964 C C . GLN A 1 90 ? -12.546 6.197 -3.339 1.00 0.00 87 GLN A C 2
ATOM 2965 O O . GLN A 1 90 ? -12.043 6.321 -4.454 1.00 0.00 87 GLN A O 2
ATOM 2979 N N . VAL A 1 91 ? -11.943 5.632 -2.302 1.00 0.00 88 VAL A N 2
ATOM 2980 C CA . VAL A 1 91 ? -10.595 5.102 -2.418 1.00 0.00 88 VAL A CA 2
ATOM 2981 C C . VAL A 1 91 ? -10.587 3.960 -3.437 1.00 0.00 88 VAL A C 2
ATOM 2982 O O . VAL A 1 91 ? -9.716 3.902 -4.303 1.00 0.00 88 VAL A O 2
ATOM 2995 N N . LEU A 1 92 ? -11.568 3.080 -3.300 1.00 0.00 89 LEU A N 2
ATOM 2996 C CA . LEU A 1 92 ? -11.685 1.944 -4.197 1.00 0.00 89 LEU A CA 2
ATOM 2997 C C . LEU A 1 92 ? -11.749 2.444 -5.642 1.00 0.00 89 LEU A C 2
ATOM 2998 O O . LEU A 1 92 ? -11.117 1.873 -6.529 1.00 0.00 89 LEU A O 2
ATOM 3014 N N . ARG A 1 93 ? -12.517 3.506 -5.833 1.00 0.00 90 ARG A N 2
ATOM 3015 C CA . ARG A 1 93 ? -12.672 4.091 -7.154 1.00 0.00 90 ARG A CA 2
ATOM 3016 C C . ARG A 1 93 ? -11.303 4.438 -7.744 1.00 0.00 90 ARG A C 2
ATOM 3017 O O . ARG A 1 93 ? -11.152 4.524 -8.962 1.00 0.00 90 ARG A O 2
ATOM 3038 N N . GLU A 1 94 ? -10.341 4.628 -6.853 1.00 0.00 91 GLU A N 2
ATOM 3039 C CA . GLU A 1 94 ? -8.991 4.964 -7.271 1.00 0.00 91 GLU A CA 2
ATOM 3040 C C . GLU A 1 94 ? -8.089 3.730 -7.191 1.00 0.00 91 GLU A C 2
ATOM 3041 O O . GLU A 1 94 ? -7.354 3.433 -8.132 1.00 0.00 91 GLU A O 2
ATOM 3053 N N . ALA A 1 95 ? -8.173 3.046 -6.060 1.00 0.00 92 ALA A N 2
ATOM 3054 C CA . ALA A 1 95 ? -7.374 1.852 -5.846 1.00 0.00 92 ALA A CA 2
ATOM 3055 C C . ALA A 1 95 ? -7.400 0.993 -7.111 1.00 0.00 92 ALA A C 2
ATOM 3056 O O . ALA A 1 95 ? -8.431 0.887 -7.773 1.00 0.00 92 ALA A O 2
ATOM 3063 N N . ILE A 1 96 ? -6.253 0.400 -7.409 1.00 0.00 93 ILE A N 2
ATOM 3064 C CA . ILE A 1 96 ? -6.131 -0.447 -8.583 1.00 0.00 93 ILE A CA 2
ATOM 3065 C C . ILE A 1 96 ? -5.260 -1.659 -8.244 1.00 0.00 93 ILE A C 2
ATOM 3066 O O . ILE A 1 96 ? -4.139 -1.507 -7.762 1.00 0.00 93 ILE A O 2
ATOM 3082 N N . PRO A 1 97 ? -5.825 -2.866 -8.517 1.00 0.00 94 PRO A N 2
ATOM 3083 C CA . PRO A 1 97 ? -5.113 -4.103 -8.246 1.00 0.00 94 PRO A CA 2
ATOM 3084 C C . PRO A 1 97 ? -4.015 -4.342 -9.285 1.00 0.00 94 PRO A C 2
ATOM 3085 O O . PRO A 1 97 ? -4.303 -4.534 -10.465 1.00 0.00 94 PRO A O 2
ATOM 3096 N N . LEU A 1 98 ? -2.779 -4.324 -8.808 1.00 0.00 95 LEU A N 2
ATOM 3097 C CA . LEU A 1 98 ? -1.637 -4.536 -9.680 1.00 0.00 95 LEU A CA 2
ATOM 3098 C C . LEU A 1 98 ? -1.597 -6.003 -10.113 1.00 0.00 95 LEU A C 2
ATOM 3099 O O . LEU A 1 98 ? -2.639 -6.644 -10.243 1.00 0.00 95 LEU A O 2
ATOM 3115 N N . GLY A 1 1 ? 19.668 4.384 -3.090 1.00 0.00 -2 GLY A N 3
ATOM 3116 C CA . GLY A 1 1 ? 18.766 4.728 -2.005 1.00 0.00 -2 GLY A CA 3
ATOM 3117 C C . GLY A 1 1 ? 17.607 5.592 -2.508 1.00 0.00 -2 GLY A C 3
ATOM 3118 O O . GLY A 1 1 ? 16.493 5.102 -2.682 1.00 0.00 -2 GLY A O 3
ATOM 3122 N N . SER A 1 2 ? 17.911 6.863 -2.728 1.00 0.00 -1 SER A N 3
ATOM 3123 C CA . SER A 1 2 ? 16.909 7.799 -3.208 1.00 0.00 -1 SER A CA 3
ATOM 3124 C C . SER A 1 2 ? 16.768 7.681 -4.727 1.00 0.00 -1 SER A C 3
ATOM 3125 O O . SER A 1 2 ? 17.327 8.486 -5.470 1.00 0.00 -1 SER A O 3
ATOM 3133 N N . HIS A 1 3 ? 16.017 6.672 -5.143 1.00 0.00 0 HIS A N 3
ATOM 3134 C CA . HIS A 1 3 ? 15.795 6.439 -6.560 1.00 0.00 0 HIS A CA 3
ATOM 3135 C C . HIS A 1 3 ? 14.737 5.348 -6.741 1.00 0.00 0 HIS A C 3
ATOM 3136 O O . HIS A 1 3 ? 14.750 4.343 -6.031 1.00 0.00 0 HIS A O 3
ATOM 3150 N N . MET A 1 4 ? 13.848 5.583 -7.694 1.00 0.00 1 MET A N 3
ATOM 3151 C CA . MET A 1 4 ? 12.786 4.633 -7.977 1.00 0.00 1 MET A CA 3
ATOM 3152 C C . MET A 1 4 ? 12.162 4.901 -9.348 1.00 0.00 1 MET A C 3
ATOM 3153 O O . MET A 1 4 ? 12.492 5.889 -10.002 1.00 0.00 1 MET A O 3
ATOM 3167 N N . ASP A 1 5 ? 11.271 4.003 -9.743 1.00 0.00 2 ASP A N 3
ATOM 3168 C CA . ASP A 1 5 ? 10.597 4.130 -11.024 1.00 0.00 2 ASP A CA 3
ATOM 3169 C C . ASP A 1 5 ? 9.284 3.346 -10.985 1.00 0.00 2 ASP A C 3
ATOM 3170 O O . ASP A 1 5 ? 9.130 2.426 -10.184 1.00 0.00 2 ASP A O 3
ATOM 3179 N N . LEU A 1 6 ? 8.371 3.740 -11.861 1.00 0.00 3 LEU A N 3
ATOM 3180 C CA . LEU A 1 6 ? 7.076 3.086 -11.937 1.00 0.00 3 LEU A CA 3
ATOM 3181 C C . LEU A 1 6 ? 7.277 1.598 -12.233 1.00 0.00 3 LEU A C 3
ATOM 3182 O O . LEU A 1 6 ? 6.652 0.746 -11.603 1.00 0.00 3 LEU A O 3
ATOM 3198 N N . GLU A 1 7 ? 8.152 1.332 -13.191 1.00 0.00 4 GLU A N 3
ATOM 3199 C CA . GLU A 1 7 ? 8.444 -0.038 -13.578 1.00 0.00 4 GLU A CA 3
ATOM 3200 C C . GLU A 1 7 ? 9.037 -0.809 -12.398 1.00 0.00 4 GLU A C 3
ATOM 3201 O O . GLU A 1 7 ? 8.652 -1.948 -12.138 1.00 0.00 4 GLU A O 3
ATOM 3213 N N . THR A 1 8 ? 9.966 -0.157 -11.713 1.00 0.00 5 THR A N 3
ATOM 3214 C CA . THR A 1 8 ? 10.617 -0.766 -10.566 1.00 0.00 5 THR A CA 3
ATOM 3215 C C . THR A 1 8 ? 9.593 -1.066 -9.469 1.00 0.00 5 THR A C 3
ATOM 3216 O O . THR A 1 8 ? 9.688 -2.086 -8.788 1.00 0.00 5 THR A O 3
ATOM 3227 N N . LEU A 1 9 ? 8.638 -0.158 -9.332 1.00 0.00 6 LEU A N 3
ATOM 3228 C CA . LEU A 1 9 ? 7.598 -0.312 -8.329 1.00 0.00 6 LEU A CA 3
ATOM 3229 C C . LEU A 1 9 ? 6.864 -1.635 -8.560 1.00 0.00 6 LEU A C 3
ATOM 3230 O O . LEU A 1 9 ? 6.542 -2.344 -7.609 1.00 0.00 6 LEU A O 3
ATOM 3246 N N . ARG A 1 10 ? 6.623 -1.927 -9.830 1.00 0.00 7 ARG A N 3
ATOM 3247 C CA . ARG A 1 10 ? 5.934 -3.152 -10.198 1.00 0.00 7 ARG A CA 3
ATOM 3248 C C . ARG A 1 10 ? 6.770 -4.371 -9.802 1.00 0.00 7 ARG A C 3
ATOM 3249 O O . ARG A 1 10 ? 6.236 -5.358 -9.299 1.00 0.00 7 ARG A O 3
ATOM 3270 N N . ALA A 1 11 ? 8.068 -4.262 -10.045 1.00 0.00 8 ALA A N 3
ATOM 3271 C CA . ALA A 1 11 ? 8.984 -5.342 -9.721 1.00 0.00 8 ALA A CA 3
ATOM 3272 C C . ALA A 1 11 ? 8.926 -5.620 -8.217 1.00 0.00 8 ALA A C 3
ATOM 3273 O O . ALA A 1 11 ? 8.719 -6.758 -7.800 1.00 0.00 8 ALA A O 3
ATOM 3280 N N . ARG A 1 12 ? 9.112 -4.560 -7.445 1.00 0.00 9 ARG A N 3
ATOM 3281 C CA . ARG A 1 12 ? 9.084 -4.675 -5.997 1.00 0.00 9 ARG A CA 3
ATOM 3282 C C . ARG A 1 12 ? 7.662 -4.967 -5.515 1.00 0.00 9 ARG A C 3
ATOM 3283 O O . ARG A 1 12 ? 7.471 -5.628 -4.496 1.00 0.00 9 ARG A O 3
ATOM 3304 N N . ARG A 1 13 ? 6.699 -4.459 -6.271 1.00 0.00 10 ARG A N 3
ATOM 3305 C CA . ARG A 1 13 ? 5.300 -4.656 -5.934 1.00 0.00 10 ARG A CA 3
ATOM 3306 C C . ARG A 1 13 ? 4.989 -6.149 -5.813 1.00 0.00 10 ARG A C 3
ATOM 3307 O O . ARG A 1 13 ? 4.330 -6.576 -4.866 1.00 0.00 10 ARG A O 3
ATOM 3328 N N . GLU A 1 14 ? 5.477 -6.903 -6.787 1.00 0.00 11 GLU A N 3
ATOM 3329 C CA . GLU A 1 14 ? 5.259 -8.340 -6.802 1.00 0.00 11 GLU A CA 3
ATOM 3330 C C . GLU A 1 14 ? 5.800 -8.972 -5.518 1.00 0.00 11 GLU A C 3
ATOM 3331 O O . GLU A 1 14 ? 5.138 -9.811 -4.909 1.00 0.00 11 GLU A O 3
ATOM 3343 N N . ALA A 1 15 ? 6.998 -8.546 -5.146 1.00 0.00 12 ALA A N 3
ATOM 3344 C CA . ALA A 1 15 ? 7.635 -9.060 -3.945 1.00 0.00 12 ALA A CA 3
ATOM 3345 C C . ALA A 1 15 ? 6.918 -8.503 -2.714 1.00 0.00 12 ALA A C 3
ATOM 3346 O O . ALA A 1 15 ? 6.776 -9.196 -1.708 1.00 0.00 12 ALA A O 3
ATOM 3353 N N . VAL A 1 16 ? 6.485 -7.256 -2.834 1.00 0.00 13 VAL A N 3
ATOM 3354 C CA . VAL A 1 16 ? 5.787 -6.598 -1.744 1.00 0.00 13 VAL A CA 3
ATOM 3355 C C . VAL A 1 16 ? 4.418 -7.254 -1.552 1.00 0.00 13 VAL A C 3
ATOM 3356 O O . VAL A 1 16 ? 3.927 -7.357 -0.428 1.00 0.00 13 VAL A O 3
ATOM 3369 N N . LEU A 1 17 ? 3.840 -7.680 -2.665 1.00 0.00 14 LEU A N 3
ATOM 3370 C CA . LEU A 1 17 ? 2.537 -8.322 -2.633 1.00 0.00 14 LEU A CA 3
ATOM 3371 C C . LEU A 1 17 ? 2.649 -9.658 -1.896 1.00 0.00 14 LEU A C 3
ATOM 3372 O O . LEU A 1 17 ? 1.782 -10.004 -1.095 1.00 0.00 14 LEU A O 3
ATOM 3388 N N . SER A 1 18 ? 3.725 -10.372 -2.192 1.00 0.00 15 SER A N 3
ATOM 3389 C CA . SER A 1 18 ? 3.962 -11.662 -1.567 1.00 0.00 15 SER A CA 3
ATOM 3390 C C . SER A 1 18 ? 4.148 -11.486 -0.058 1.00 0.00 15 SER A C 3
ATOM 3391 O O . SER A 1 18 ? 3.569 -12.229 0.733 1.00 0.00 15 SER A O 3
ATOM 3399 N N . LEU A 1 19 ? 4.959 -10.499 0.295 1.00 0.00 16 LEU A N 3
ATOM 3400 C CA . LEU A 1 19 ? 5.228 -10.217 1.694 1.00 0.00 16 LEU A CA 3
ATOM 3401 C C . LEU A 1 19 ? 3.998 -9.559 2.323 1.00 0.00 16 LEU A C 3
ATOM 3402 O O . LEU A 1 19 ? 3.683 -9.808 3.486 1.00 0.00 16 LEU A O 3
ATOM 3418 N N . CYS A 1 20 ? 3.337 -8.732 1.527 1.00 0.00 17 CYS A N 3
ATOM 3419 C CA . CYS A 1 20 ? 2.148 -8.037 1.991 1.00 0.00 17 CYS A CA 3
ATOM 3420 C C . CYS A 1 20 ? 1.124 -9.082 2.440 1.00 0.00 17 CYS A C 3
ATOM 3421 O O . CYS A 1 20 ? 0.452 -8.901 3.454 1.00 0.00 17 CYS A O 3
ATOM 3429 N N . ALA A 1 21 ? 1.039 -10.151 1.662 1.00 0.00 18 ALA A N 3
ATOM 3430 C CA . ALA A 1 21 ? 0.108 -11.225 1.967 1.00 0.00 18 ALA A CA 3
ATOM 3431 C C . ALA A 1 21 ? 0.564 -11.943 3.239 1.00 0.00 18 ALA A C 3
ATOM 3432 O O . ALA A 1 21 ? -0.262 -12.381 4.038 1.00 0.00 18 ALA A O 3
ATOM 3439 N N . ARG A 1 22 ? 1.877 -12.041 3.387 1.00 0.00 19 ARG A N 3
ATOM 3440 C CA . ARG A 1 22 ? 2.452 -12.698 4.549 1.00 0.00 19 ARG A CA 3
ATOM 3441 C C . ARG A 1 22 ? 2.316 -11.806 5.785 1.00 0.00 19 ARG A C 3
ATOM 3442 O O . ARG A 1 22 ? 2.156 -12.303 6.898 1.00 0.00 19 ARG A O 3
ATOM 3463 N N . HIS A 1 23 ? 2.385 -10.504 5.546 1.00 0.00 20 HIS A N 3
ATOM 3464 C CA . HIS A 1 23 ? 2.273 -9.539 6.626 1.00 0.00 20 HIS A CA 3
ATOM 3465 C C . HIS A 1 23 ? 0.797 -9.305 6.953 1.00 0.00 20 HIS A C 3
ATOM 3466 O O . HIS A 1 23 ? 0.467 -8.449 7.773 1.00 0.00 20 HIS A O 3
ATOM 3480 N N . GLY A 1 24 ? -0.052 -10.080 6.295 1.00 0.00 21 GLY A N 3
ATOM 3481 C CA . GLY A 1 24 ? -1.486 -9.968 6.505 1.00 0.00 21 GLY A CA 3
ATOM 3482 C C . GLY A 1 24 ? -2.084 -8.864 5.632 1.00 0.00 21 GLY A C 3
ATOM 3483 O O . GLY A 1 24 ? -2.507 -7.827 6.139 1.00 0.00 21 GLY A O 3
ATOM 3487 N N . ALA A 1 25 ? -2.099 -9.124 4.333 1.00 0.00 22 ALA A N 3
ATOM 3488 C CA . ALA A 1 25 ? -2.638 -8.165 3.383 1.00 0.00 22 ALA A CA 3
ATOM 3489 C C . ALA A 1 25 ? -3.416 -8.911 2.297 1.00 0.00 22 ALA A C 3
ATOM 3490 O O . ALA A 1 25 ? -2.829 -9.638 1.497 1.00 0.00 22 ALA A O 3
ATOM 3497 N N . VAL A 1 26 ? -4.725 -8.705 2.304 1.00 0.00 23 VAL A N 3
ATOM 3498 C CA . VAL A 1 26 ? -5.589 -9.349 1.329 1.00 0.00 23 VAL A CA 3
ATOM 3499 C C . VAL A 1 26 ? -6.069 -8.310 0.315 1.00 0.00 23 VAL A C 3
ATOM 3500 O O . VAL A 1 26 ? -6.135 -8.588 -0.881 1.00 0.00 23 VAL A O 3
ATOM 3513 N N . ARG A 1 27 ? -6.393 -7.133 0.830 1.00 0.00 24 ARG A N 3
ATOM 3514 C CA . ARG A 1 27 ? -6.866 -6.050 -0.016 1.00 0.00 24 ARG A CA 3
ATOM 3515 C C . ARG A 1 27 ? -5.682 -5.282 -0.607 1.00 0.00 24 ARG A C 3
ATOM 3516 O O . ARG A 1 27 ? -5.632 -4.056 -0.529 1.00 0.00 24 ARG A O 3
ATOM 3537 N N . VAL A 1 28 ? -4.757 -6.036 -1.184 1.00 0.00 25 VAL A N 3
ATOM 3538 C CA . VAL A 1 28 ? -3.577 -5.442 -1.788 1.00 0.00 25 VAL A CA 3
ATOM 3539 C C . VAL A 1 28 ? -3.995 -4.603 -2.997 1.00 0.00 25 VAL A C 3
ATOM 3540 O O . VAL A 1 28 ? -4.331 -5.147 -4.048 1.00 0.00 25 VAL A O 3
ATOM 3553 N N . ARG A 1 29 ? -3.961 -3.292 -2.808 1.00 0.00 26 ARG A N 3
ATOM 3554 C CA . ARG A 1 29 ? -4.333 -2.373 -3.870 1.00 0.00 26 ARG A CA 3
ATOM 3555 C C . ARG A 1 29 ? -3.604 -1.039 -3.696 1.00 0.00 26 ARG A C 3
ATOM 3556 O O . ARG A 1 29 ? -3.209 -0.683 -2.587 1.00 0.00 26 ARG A O 3
ATOM 3577 N N . VAL A 1 30 ? -3.449 -0.336 -4.809 1.00 0.00 27 VAL A N 3
ATOM 3578 C CA . VAL A 1 30 ? -2.775 0.951 -4.793 1.00 0.00 27 VAL A CA 3
ATOM 3579 C C . VAL A 1 30 ? -3.773 2.049 -5.167 1.00 0.00 27 VAL A C 3
ATOM 3580 O O . VAL A 1 30 ? -4.269 2.085 -6.292 1.00 0.00 27 VAL A O 3
ATOM 3593 N N . PHE A 1 31 ? -4.037 2.917 -4.201 1.00 0.00 28 PHE A N 3
ATOM 3594 C CA . PHE A 1 31 ? -4.967 4.013 -4.414 1.00 0.00 28 PHE A CA 3
ATOM 3595 C C . PHE A 1 31 ? -4.289 5.362 -4.170 1.00 0.00 28 PHE A C 3
ATOM 3596 O O . PHE A 1 31 ? -3.395 5.469 -3.333 1.00 0.00 28 PHE A O 3
ATOM 3613 N N . GLY A 1 32 ? -4.741 6.359 -4.917 1.00 0.00 29 GLY A N 3
ATOM 3614 C CA . GLY A 1 32 ? -4.189 7.697 -4.793 1.00 0.00 29 GLY A CA 3
ATOM 3615 C C . GLY A 1 32 ? -3.423 8.094 -6.056 1.00 0.00 29 GLY A C 3
ATOM 3616 O O . GLY A 1 32 ? -3.465 7.385 -7.060 1.00 0.00 29 GLY A O 3
ATOM 3620 N N . SER A 1 33 ? -2.740 9.226 -5.964 1.00 0.00 30 SER A N 3
ATOM 3621 C CA . SER A 1 33 ? -1.965 9.726 -7.087 1.00 0.00 30 SER A CA 3
ATOM 3622 C C . SER A 1 33 ? -0.926 8.686 -7.510 1.00 0.00 30 SER A C 3
ATOM 3623 O O . SER A 1 33 ? -0.611 8.562 -8.692 1.00 0.00 30 SER A O 3
ATOM 3631 N N . VAL A 1 34 ? -0.421 7.964 -6.519 1.00 0.00 31 VAL A N 3
ATOM 3632 C CA . VAL A 1 34 ? 0.576 6.939 -6.773 1.00 0.00 31 VAL A CA 3
ATOM 3633 C C . VAL A 1 34 ? -0.006 5.891 -7.724 1.00 0.00 31 VAL A C 3
ATOM 3634 O O . VAL A 1 34 ? 0.684 5.408 -8.620 1.00 0.00 31 VAL A O 3
ATOM 3647 N N . ALA A 1 35 ? -1.271 5.570 -7.495 1.00 0.00 32 ALA A N 3
ATOM 3648 C CA . ALA A 1 35 ? -1.955 4.588 -8.320 1.00 0.00 32 ALA A CA 3
ATOM 3649 C C . ALA A 1 35 ? -1.928 5.046 -9.779 1.00 0.00 32 ALA A C 3
ATOM 3650 O O . ALA A 1 35 ? -1.858 4.223 -10.691 1.00 0.00 32 ALA A O 3
ATOM 3657 N N . ARG A 1 36 ? -1.984 6.358 -9.955 1.00 0.00 33 ARG A N 3
ATOM 3658 C CA . ARG A 1 36 ? -1.967 6.935 -11.289 1.00 0.00 33 ARG A CA 3
ATOM 3659 C C . ARG A 1 36 ? -0.528 7.214 -11.728 1.00 0.00 33 ARG A C 3
ATOM 3660 O O . ARG A 1 36 ? -0.301 7.847 -12.758 1.00 0.00 33 ARG A O 3
ATOM 3681 N N . GLY A 1 37 ? 0.407 6.727 -10.925 1.00 0.00 34 GLY A N 3
ATOM 3682 C CA . GLY A 1 37 ? 1.817 6.916 -11.218 1.00 0.00 34 GLY A CA 3
ATOM 3683 C C . GLY A 1 37 ? 2.248 8.357 -10.938 1.00 0.00 34 GLY A C 3
ATOM 3684 O O . GLY A 1 37 ? 2.935 8.973 -11.752 1.00 0.00 34 GLY A O 3
ATOM 3688 N N . GLU A 1 38 ? 1.826 8.854 -9.784 1.00 0.00 35 GLU A N 3
ATOM 3689 C CA . GLU A 1 38 ? 2.159 10.211 -9.387 1.00 0.00 35 GLU A CA 3
ATOM 3690 C C . GLU A 1 38 ? 2.651 10.235 -7.939 1.00 0.00 35 GLU A C 3
ATOM 3691 O O . GLU A 1 38 ? 1.978 9.729 -7.042 1.00 0.00 35 GLU A O 3
ATOM 3703 N N . ALA A 1 39 ? 3.822 10.827 -7.755 1.00 0.00 36 ALA A N 3
ATOM 3704 C CA . ALA A 1 39 ? 4.412 10.923 -6.431 1.00 0.00 36 ALA A CA 3
ATOM 3705 C C . ALA A 1 39 ? 5.848 11.438 -6.553 1.00 0.00 36 ALA A C 3
ATOM 3706 O O . ALA A 1 39 ? 6.781 10.653 -6.717 1.00 0.00 36 ALA A O 3
ATOM 3713 N N . ARG A 1 40 ? 5.980 12.753 -6.469 1.00 0.00 37 ARG A N 3
ATOM 3714 C CA . ARG A 1 40 ? 7.286 13.382 -6.568 1.00 0.00 37 ARG A CA 3
ATOM 3715 C C . ARG A 1 40 ? 8.263 12.735 -5.584 1.00 0.00 37 ARG A C 3
ATOM 3716 O O . ARG A 1 40 ? 7.925 11.755 -4.922 1.00 0.00 37 ARG A O 3
ATOM 3737 N N . GLU A 1 41 ? 9.455 13.309 -5.519 1.00 0.00 38 GLU A N 3
ATOM 3738 C CA . GLU A 1 41 ? 10.483 12.800 -4.627 1.00 0.00 38 GLU A CA 3
ATOM 3739 C C . GLU A 1 41 ? 10.175 13.196 -3.182 1.00 0.00 38 GLU A C 3
ATOM 3740 O O . GLU A 1 41 ? 10.811 12.704 -2.251 1.00 0.00 38 GLU A O 3
ATOM 3752 N N . ASP A 1 42 ? 9.199 14.080 -3.039 1.00 0.00 39 ASP A N 3
ATOM 3753 C CA . ASP A 1 42 ? 8.798 14.547 -1.723 1.00 0.00 39 ASP A CA 3
ATOM 3754 C C . ASP A 1 42 ? 7.331 14.184 -1.482 1.00 0.00 39 ASP A C 3
ATOM 3755 O O . ASP A 1 42 ? 6.624 14.888 -0.762 1.00 0.00 39 ASP A O 3
ATOM 3764 N N . SER A 1 43 ? 6.917 13.087 -2.099 1.00 0.00 40 SER A N 3
ATOM 3765 C CA . SER A 1 43 ? 5.548 12.622 -1.961 1.00 0.00 40 SER A CA 3
ATOM 3766 C C . SER A 1 43 ? 5.517 11.308 -1.178 1.00 0.00 40 SER A C 3
ATOM 3767 O O . SER A 1 43 ? 6.554 10.676 -0.979 1.00 0.00 40 SER A O 3
ATOM 3775 N N . ASP A 1 44 ? 4.318 10.935 -0.757 1.00 0.00 41 ASP A N 3
ATOM 3776 C CA . ASP A 1 44 ? 4.139 9.707 -0.001 1.00 0.00 41 ASP A CA 3
ATOM 3777 C C . ASP A 1 44 ? 3.450 8.665 -0.885 1.00 0.00 41 ASP A C 3
ATOM 3778 O O . ASP A 1 44 ? 2.997 8.980 -1.984 1.00 0.00 41 ASP A O 3
ATOM 3787 N N . LEU A 1 45 ? 3.393 7.445 -0.371 1.00 0.00 42 LEU A N 3
ATOM 3788 C CA . LEU A 1 45 ? 2.767 6.355 -1.100 1.00 0.00 42 LEU A CA 3
ATOM 3789 C C . LEU A 1 45 ? 1.490 5.928 -0.373 1.00 0.00 42 LEU A C 3
ATOM 3790 O O . LEU A 1 45 ? 1.539 5.517 0.785 1.00 0.00 42 LEU A O 3
ATOM 3806 N N . ASP A 1 46 ? 0.377 6.040 -1.083 1.00 0.00 43 ASP A N 3
ATOM 3807 C CA . ASP A 1 46 ? -0.910 5.670 -0.520 1.00 0.00 43 ASP A CA 3
ATOM 3808 C C . ASP A 1 46 ? -1.277 4.258 -0.980 1.00 0.00 43 ASP A C 3
ATOM 3809 O O . ASP A 1 46 ? -1.500 4.027 -2.168 1.00 0.00 43 ASP A O 3
ATOM 3818 N N . LEU A 1 47 ? -1.328 3.351 -0.016 1.00 0.00 44 LEU A N 3
ATOM 3819 C CA . LEU A 1 47 ? -1.664 1.967 -0.308 1.00 0.00 44 LEU A CA 3
ATOM 3820 C C . LEU A 1 47 ? -2.772 1.505 0.641 1.00 0.00 44 LEU A C 3
ATOM 3821 O O . LEU A 1 47 ? -2.632 1.602 1.859 1.00 0.00 44 LEU A O 3
ATOM 3837 N N . LEU A 1 48 ? -3.849 1.013 0.046 1.00 0.00 45 LEU A N 3
ATOM 3838 C CA . LEU A 1 48 ? -4.981 0.536 0.823 1.00 0.00 45 LEU A CA 3
ATOM 3839 C C . LEU A 1 48 ? -4.928 -0.991 0.908 1.00 0.00 45 LEU A C 3
ATOM 3840 O O . LEU A 1 48 ? -5.086 -1.678 -0.100 1.00 0.00 45 LEU A O 3
ATOM 3856 N N . VAL A 1 49 ? -4.705 -1.477 2.121 1.00 0.00 46 VAL A N 3
ATOM 3857 C CA . VAL A 1 49 ? -4.630 -2.909 2.350 1.00 0.00 46 VAL A CA 3
ATOM 3858 C C . VAL A 1 49 ? -5.527 -3.280 3.533 1.00 0.00 46 VAL A C 3
ATOM 3859 O O . VAL A 1 49 ? -5.861 -2.428 4.355 1.00 0.00 46 VAL A O 3
ATOM 3872 N N . ALA A 1 50 ? -5.892 -4.553 3.581 1.00 0.00 47 ALA A N 3
ATOM 3873 C CA . ALA A 1 50 ? -6.744 -5.047 4.650 1.00 0.00 47 ALA A CA 3
ATOM 3874 C C . ALA A 1 50 ? -6.053 -6.221 5.345 1.00 0.00 47 ALA A C 3
ATOM 3875 O O . ALA A 1 50 ? -5.726 -7.220 4.707 1.00 0.00 47 ALA A O 3
ATOM 3882 N N . PHE A 1 51 ? -5.852 -6.063 6.645 1.00 0.00 48 PHE A N 3
ATOM 3883 C CA . PHE A 1 51 ? -5.206 -7.098 7.434 1.00 0.00 48 PHE A CA 3
ATOM 3884 C C . PHE A 1 51 ? -6.239 -8.047 8.045 1.00 0.00 48 PHE A C 3
ATOM 3885 O O . PHE A 1 51 ? -7.173 -7.606 8.714 1.00 0.00 48 PHE A O 3
ATOM 3902 N N . GLU A 1 52 ? -6.037 -9.332 7.793 1.00 0.00 49 GLU A N 3
ATOM 3903 C CA . GLU A 1 52 ? -6.940 -10.347 8.309 1.00 0.00 49 GLU A CA 3
ATOM 3904 C C . GLU A 1 52 ? -6.869 -10.393 9.837 1.00 0.00 49 GLU A C 3
ATOM 3905 O O . GLU A 1 52 ? -6.198 -9.567 10.456 1.00 0.00 49 GLU A O 3
ATOM 3917 N N . GLU A 1 53 ? -7.569 -11.366 10.401 1.00 0.00 50 GLU A N 3
ATOM 3918 C CA . GLU A 1 53 ? -7.594 -11.530 11.844 1.00 0.00 50 GLU A CA 3
ATOM 3919 C C . GLU A 1 53 ? -6.332 -12.254 12.318 1.00 0.00 50 GLU A C 3
ATOM 3920 O O . GLU A 1 53 ? -5.760 -13.058 11.582 1.00 0.00 50 GLU A O 3
ATOM 3932 N N . GLY A 1 54 ? -5.935 -11.945 13.543 1.00 0.00 51 GLY A N 3
ATOM 3933 C CA . GLY A 1 54 ? -4.752 -12.557 14.124 1.00 0.00 51 GLY A CA 3
ATOM 3934 C C . GLY A 1 54 ? -3.517 -11.680 13.904 1.00 0.00 51 GLY A C 3
ATOM 3935 O O . GLY A 1 54 ? -2.445 -11.967 14.434 1.00 0.00 51 GLY A O 3
ATOM 3939 N N . ARG A 1 55 ? -3.710 -10.628 13.122 1.00 0.00 52 ARG A N 3
ATOM 3940 C CA . ARG A 1 55 ? -2.626 -9.707 12.826 1.00 0.00 52 ARG A CA 3
ATOM 3941 C C . ARG A 1 55 ? -2.670 -8.510 13.779 1.00 0.00 52 ARG A C 3
ATOM 3942 O O . ARG A 1 55 ? -3.745 -7.997 14.086 1.00 0.00 52 ARG A O 3
ATOM 3963 N N . THR A 1 56 ? -1.490 -8.101 14.219 1.00 0.00 53 THR A N 3
ATOM 3964 C CA . THR A 1 56 ? -1.381 -6.974 15.130 1.00 0.00 53 THR A CA 3
ATOM 3965 C C . THR A 1 56 ? -0.618 -5.825 14.469 1.00 0.00 53 THR A C 3
ATOM 3966 O O . THR A 1 56 ? -0.022 -6.000 13.407 1.00 0.00 53 THR A O 3
ATOM 3977 N N . LEU A 1 57 ? -0.662 -4.674 15.123 1.00 0.00 54 LEU A N 3
ATOM 3978 C CA . LEU A 1 57 ? 0.017 -3.496 14.612 1.00 0.00 54 LEU A CA 3
ATOM 3979 C C . LEU A 1 57 ? 1.503 -3.809 14.428 1.00 0.00 54 LEU A C 3
ATOM 3980 O O . LEU A 1 57 ? 2.160 -3.234 13.560 1.00 0.00 54 LEU A O 3
ATOM 3996 N N . LEU A 1 58 ? 1.991 -4.718 15.258 1.00 0.00 55 LEU A N 3
ATOM 3997 C CA . LEU A 1 58 ? 3.387 -5.115 15.198 1.00 0.00 55 LEU A CA 3
ATOM 3998 C C . LEU A 1 58 ? 3.720 -5.583 13.780 1.00 0.00 55 LEU A C 3
ATOM 3999 O O . LEU A 1 58 ? 4.776 -5.251 13.244 1.00 0.00 55 LEU A O 3
ATOM 4015 N N . ASP A 1 59 ? 2.798 -6.347 13.212 1.00 0.00 56 ASP A N 3
ATOM 4016 C CA . ASP A 1 59 ? 2.980 -6.864 11.866 1.00 0.00 56 ASP A CA 3
ATOM 4017 C C . ASP A 1 59 ? 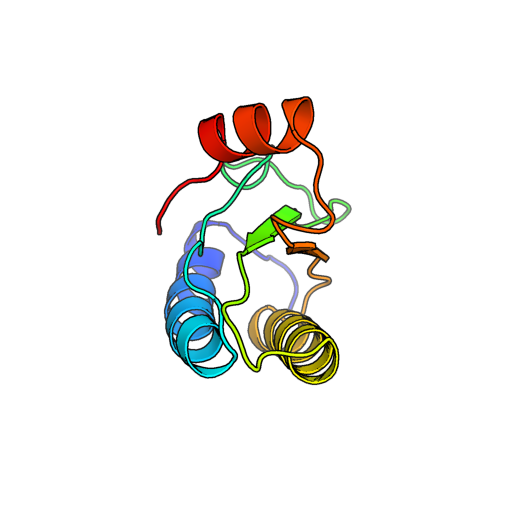2.851 -5.717 10.862 1.00 0.00 56 ASP A C 3
ATOM 4018 O O . ASP A 1 59 ? 3.562 -5.683 9.859 1.00 0.00 56 ASP A O 3
ATOM 4027 N N . HIS A 1 60 ? 1.938 -4.806 11.167 1.00 0.00 57 HIS A N 3
ATOM 4028 C CA . HIS A 1 60 ? 1.707 -3.661 10.303 1.00 0.00 57 HIS A CA 3
ATOM 4029 C C . HIS A 1 60 ? 2.996 -2.846 10.174 1.00 0.00 57 HIS A C 3
ATOM 4030 O O . HIS A 1 60 ? 3.399 -2.487 9.069 1.00 0.00 57 HIS A O 3
ATOM 4044 N N . ALA A 1 61 ? 3.605 -2.579 11.320 1.00 0.00 58 ALA A N 3
ATOM 4045 C CA . ALA A 1 61 ? 4.840 -1.814 11.349 1.00 0.00 58 ALA A CA 3
ATOM 4046 C C . ALA A 1 61 ? 5.916 -2.558 10.555 1.00 0.00 58 ALA A C 3
ATOM 4047 O O . ALA A 1 61 ? 6.737 -1.937 9.882 1.00 0.00 58 ALA A O 3
ATOM 4054 N N . ARG A 1 62 ? 5.876 -3.878 10.660 1.00 0.00 59 ARG A N 3
ATOM 4055 C CA . ARG A 1 62 ? 6.836 -4.714 9.959 1.00 0.00 59 ARG A CA 3
ATOM 4056 C C . ARG A 1 62 ? 6.592 -4.653 8.450 1.00 0.00 59 ARG A C 3
ATOM 4057 O O . ARG A 1 62 ? 7.536 -4.702 7.663 1.00 0.00 59 ARG A O 3
ATOM 4078 N N . LEU A 1 63 ? 5.321 -4.546 8.093 1.00 0.00 60 LEU A N 3
ATOM 4079 C CA . LEU A 1 63 ? 4.941 -4.478 6.692 1.00 0.00 60 LEU A CA 3
ATOM 4080 C C . LEU A 1 63 ? 5.460 -3.171 6.090 1.00 0.00 60 LEU A C 3
ATOM 4081 O O . LEU A 1 63 ? 6.033 -3.169 5.002 1.00 0.00 60 LEU A O 3
ATOM 4097 N N . LYS A 1 64 ? 5.241 -2.090 6.825 1.00 0.00 61 LYS A N 3
ATOM 4098 C CA . LYS A 1 64 ? 5.679 -0.779 6.377 1.00 0.00 61 LYS A CA 3
ATOM 4099 C C . LYS A 1 64 ? 7.207 -0.757 6.299 1.00 0.00 61 LYS A C 3
ATOM 4100 O O . LYS A 1 64 ? 7.776 -0.186 5.370 1.00 0.00 61 LYS A O 3
ATOM 4119 N N . LEU A 1 65 ? 7.828 -1.385 7.287 1.00 0.00 62 LEU A N 3
ATOM 4120 C CA . LEU A 1 65 ? 9.279 -1.444 7.342 1.00 0.00 62 LEU A CA 3
ATOM 4121 C C . LEU A 1 65 ? 9.794 -2.300 6.184 1.00 0.00 62 LEU A C 3
ATOM 4122 O O . LEU A 1 65 ? 10.837 -2.003 5.603 1.00 0.00 62 LEU A O 3
ATOM 4138 N N . ALA A 1 66 ? 9.039 -3.346 5.882 1.00 0.00 63 ALA A N 3
ATOM 4139 C CA . ALA A 1 66 ? 9.407 -4.248 4.803 1.00 0.00 63 ALA A CA 3
ATOM 4140 C C . ALA A 1 66 ? 9.175 -3.551 3.461 1.00 0.00 63 ALA A C 3
ATOM 4141 O O . ALA A 1 66 ? 9.939 -3.746 2.516 1.00 0.00 63 ALA A O 3
ATOM 4148 N N . LEU A 1 67 ? 8.118 -2.754 3.419 1.00 0.00 64 LEU A N 3
ATOM 4149 C CA . LEU A 1 67 ? 7.777 -2.027 2.208 1.00 0.00 64 LEU A CA 3
ATOM 4150 C C . LEU A 1 67 ? 8.828 -0.945 1.954 1.00 0.00 64 LEU A C 3
ATOM 4151 O O . LEU A 1 67 ? 9.344 -0.824 0.843 1.00 0.00 64 LEU A O 3
ATOM 4167 N N . GLU A 1 68 ? 9.114 -0.186 3.001 1.00 0.00 65 GLU A N 3
ATOM 4168 C CA . GLU A 1 68 ? 10.095 0.883 2.905 1.00 0.00 65 GLU A CA 3
ATOM 4169 C C . GLU A 1 68 ? 11.463 0.315 2.522 1.00 0.00 65 GLU A C 3
ATOM 4170 O O . GLU A 1 68 ? 12.278 1.007 1.914 1.00 0.00 65 GLU A O 3
ATOM 4182 N N . GLY A 1 69 ? 11.672 -0.940 2.894 1.00 0.00 66 GLY A N 3
ATOM 4183 C CA . GLY A 1 69 ? 12.927 -1.609 2.597 1.00 0.00 66 GLY A CA 3
ATOM 4184 C C . GLY A 1 69 ? 13.039 -1.927 1.104 1.00 0.00 66 GLY A C 3
ATOM 4185 O O . GLY A 1 69 ? 14.033 -1.583 0.466 1.00 0.00 66 GLY A O 3
ATOM 4189 N N . LEU A 1 70 ? 12.006 -2.580 0.592 1.00 0.00 67 LEU A N 3
ATOM 4190 C CA . LEU A 1 70 ? 11.976 -2.948 -0.813 1.00 0.00 67 LEU A CA 3
ATOM 4191 C C . LEU A 1 70 ? 11.805 -1.687 -1.663 1.00 0.00 67 LEU A C 3
ATOM 4192 O O . LEU A 1 70 ? 12.449 -1.542 -2.701 1.00 0.00 67 LEU A O 3
ATOM 4208 N N . LEU A 1 71 ? 10.933 -0.808 -1.191 1.00 0.00 68 LEU A N 3
ATOM 4209 C CA . LEU A 1 71 ? 10.668 0.435 -1.895 1.00 0.00 68 LEU A CA 3
ATOM 4210 C C . LEU A 1 71 ? 11.781 1.438 -1.584 1.00 0.00 68 LEU A C 3
ATOM 4211 O O . LEU A 1 71 ? 11.899 2.465 -2.251 1.00 0.00 68 LEU A O 3
ATOM 4227 N N . GLY A 1 72 ? 12.570 1.105 -0.573 1.00 0.00 69 GLY A N 3
ATOM 4228 C CA . GLY A 1 72 ? 13.669 1.964 -0.167 1.00 0.00 69 GLY A CA 3
ATOM 4229 C C . GLY A 1 72 ? 13.250 3.435 -0.182 1.00 0.00 69 GLY A C 3
ATOM 4230 O O . GLY A 1 72 ? 14.090 4.322 -0.322 1.00 0.00 69 GLY A O 3
ATOM 4234 N N . VAL A 1 73 ? 11.951 3.649 -0.035 1.00 0.00 70 VAL A N 3
ATOM 4235 C CA . VAL A 1 73 ? 11.410 4.997 -0.030 1.00 0.00 70 VAL A CA 3
ATOM 4236 C C . VAL A 1 73 ? 10.182 5.046 0.881 1.00 0.00 70 VAL A C 3
ATOM 4237 O O . VAL A 1 73 ? 9.541 4.024 1.120 1.00 0.00 70 VAL A O 3
ATOM 4250 N N . ARG A 1 74 ? 9.891 6.245 1.364 1.00 0.00 71 ARG A N 3
ATOM 4251 C CA . ARG A 1 74 ? 8.751 6.441 2.244 1.00 0.00 71 ARG A CA 3
ATOM 4252 C C . ARG A 1 74 ? 7.527 5.704 1.698 1.00 0.00 71 ARG A C 3
ATOM 4253 O O . ARG A 1 74 ? 7.204 5.819 0.517 1.00 0.00 71 ARG A O 3
ATOM 4274 N N . VAL A 1 75 ? 6.878 4.963 2.585 1.00 0.00 72 VAL A N 3
ATOM 4275 C CA . VAL A 1 75 ? 5.696 4.207 2.206 1.00 0.00 72 VAL A CA 3
ATOM 4276 C C . VAL A 1 75 ? 4.602 4.421 3.255 1.00 0.00 72 VAL A C 3
ATOM 4277 O O . VAL A 1 75 ? 4.872 4.389 4.454 1.00 0.00 72 VAL A O 3
ATOM 4290 N N . ASP A 1 76 ? 3.390 4.635 2.764 1.00 0.00 73 ASP A N 3
ATOM 4291 C CA . ASP A 1 76 ? 2.254 4.854 3.643 1.00 0.00 73 ASP A CA 3
ATOM 4292 C C . ASP A 1 76 ? 1.190 3.788 3.370 1.00 0.00 73 ASP A C 3
ATOM 4293 O O . ASP A 1 76 ? 0.563 3.790 2.312 1.00 0.00 73 ASP A O 3
ATOM 4302 N N . ILE A 1 77 ? 1.021 2.905 4.342 1.00 0.00 74 ILE A N 3
ATOM 4303 C CA . ILE A 1 77 ? 0.044 1.836 4.220 1.00 0.00 74 ILE A CA 3
ATOM 4304 C C . ILE A 1 77 ? -1.255 2.257 4.912 1.00 0.00 74 ILE A C 3
ATOM 4305 O O . ILE A 1 77 ? -1.225 2.946 5.930 1.00 0.00 74 ILE A O 3
ATOM 4321 N N . VAL A 1 78 ? -2.364 1.823 4.331 1.00 0.00 75 VAL A N 3
ATOM 4322 C CA . VAL A 1 78 ? -3.671 2.146 4.879 1.00 0.00 75 VAL A CA 3
ATOM 4323 C C . VAL A 1 78 ? -4.420 0.851 5.197 1.00 0.00 75 VAL A C 3
ATOM 4324 O O . VAL A 1 78 ? -4.325 -0.124 4.453 1.00 0.00 75 VAL A O 3
ATOM 4337 N N . SER A 1 79 ? -5.147 0.882 6.304 1.00 0.00 76 SER A N 3
ATOM 4338 C CA . SER A 1 79 ? -5.912 -0.278 6.730 1.00 0.00 76 SER A CA 3
ATOM 4339 C C . SER A 1 79 ? -7.410 -0.001 6.581 1.00 0.00 76 SER A C 3
ATOM 4340 O O . SER A 1 79 ? -7.933 0.940 7.176 1.00 0.00 76 SER A O 3
ATOM 4348 N N . GLU A 1 80 ? -8.057 -0.837 5.783 1.00 0.00 77 GLU A N 3
ATOM 4349 C CA . GLU A 1 80 ? -9.484 -0.694 5.548 1.00 0.00 77 GLU A CA 3
ATOM 4350 C C . GLU A 1 80 ? -10.204 -0.349 6.853 1.00 0.00 77 GLU A C 3
ATOM 4351 O O . GLU A 1 80 ? -11.245 0.308 6.837 1.00 0.00 77 GLU A O 3
ATOM 4363 N N . ARG A 1 81 ? -9.623 -0.807 7.951 1.00 0.00 78 ARG A N 3
ATOM 4364 C CA . ARG A 1 81 ? -10.197 -0.556 9.262 1.00 0.00 78 ARG A CA 3
ATOM 4365 C C . ARG A 1 81 ? -10.290 0.949 9.521 1.00 0.00 78 ARG A C 3
ATOM 4366 O O . ARG A 1 81 ? -11.323 1.443 9.970 1.00 0.00 78 ARG A O 3
ATOM 4387 N N . GLY A 1 82 ? -9.196 1.637 9.227 1.00 0.00 79 GLY A N 3
ATOM 4388 C CA . GLY A 1 82 ? -9.140 3.075 9.422 1.00 0.00 79 GLY A CA 3
ATOM 4389 C C . GLY A 1 82 ? -9.964 3.805 8.359 1.00 0.00 79 GLY A C 3
ATOM 4390 O O . GLY A 1 82 ? -10.597 4.819 8.647 1.00 0.00 79 GLY A O 3
ATOM 4394 N N . LEU A 1 83 ? -9.928 3.260 7.152 1.00 0.00 80 LEU A N 3
ATOM 4395 C CA . LEU A 1 83 ? -10.663 3.846 6.044 1.00 0.00 80 LEU A CA 3
ATOM 4396 C C . LEU A 1 83 ? -12.153 3.890 6.392 1.00 0.00 80 LEU A C 3
ATOM 4397 O O . LEU A 1 83 ? -12.684 2.950 6.982 1.00 0.00 80 LEU A O 3
ATOM 4413 N N . ALA A 1 84 ? -12.784 4.991 6.012 1.00 0.00 81 ALA A N 3
ATOM 4414 C CA . ALA A 1 84 ? -14.202 5.170 6.277 1.00 0.00 81 ALA A CA 3
ATOM 4415 C C . ALA A 1 84 ? -15.012 4.410 5.225 1.00 0.00 81 ALA A C 3
ATOM 4416 O O . ALA A 1 84 ? -14.454 3.899 4.256 1.00 0.00 81 ALA A O 3
ATOM 4423 N N . PRO A 1 85 ? -16.351 4.357 5.459 1.00 0.00 82 PRO A N 3
ATOM 4424 C CA . PRO A 1 85 ? -17.244 3.668 4.543 1.00 0.00 82 PRO A CA 3
ATOM 4425 C C . PRO A 1 85 ? -17.463 4.488 3.269 1.00 0.00 82 PRO A C 3
ATOM 4426 O O . PRO A 1 85 ? -17.449 3.944 2.166 1.00 0.00 82 PRO A O 3
ATOM 4437 N N . ARG A 1 86 ? -17.660 5.783 3.465 1.00 0.00 83 ARG A N 3
ATOM 4438 C CA . ARG A 1 86 ? -17.881 6.684 2.346 1.00 0.00 83 ARG A CA 3
ATOM 4439 C C . ARG A 1 86 ? -16.561 6.979 1.632 1.00 0.00 83 ARG A C 3
ATOM 4440 O O . ARG A 1 86 ? -16.550 7.285 0.441 1.00 0.00 83 ARG A O 3
ATOM 4461 N N . LEU A 1 87 ? -15.479 6.875 2.391 1.00 0.00 84 LEU A N 3
ATOM 4462 C CA . LEU A 1 87 ? -14.156 7.127 1.845 1.00 0.00 84 LEU A CA 3
ATOM 4463 C C . LEU A 1 87 ? -13.665 5.877 1.112 1.00 0.00 84 LEU A C 3
ATOM 4464 O O . LEU A 1 87 ? -13.032 5.977 0.062 1.00 0.00 84 LEU A O 3
ATOM 4480 N N . ARG A 1 88 ? -13.975 4.728 1.695 1.00 0.00 85 ARG A N 3
ATOM 4481 C CA . ARG A 1 88 ? -13.573 3.460 1.110 1.00 0.00 85 ARG A CA 3
ATOM 4482 C C . ARG A 1 88 ? -14.038 3.376 -0.346 1.00 0.00 85 ARG A C 3
ATOM 4483 O O . ARG A 1 88 ? -13.248 3.064 -1.236 1.00 0.00 85 ARG A O 3
ATOM 4504 N N . GLU A 1 89 ? -15.316 3.660 -0.543 1.00 0.00 86 GLU A N 3
ATOM 4505 C CA . GLU A 1 89 ? -15.895 3.621 -1.875 1.00 0.00 86 GLU A CA 3
ATOM 4506 C C . GLU A 1 89 ? -15.102 4.520 -2.825 1.00 0.00 86 GLU A C 3
ATOM 4507 O O . GLU A 1 89 ? -14.844 4.147 -3.969 1.00 0.00 86 GLU A O 3
ATOM 4519 N N . GLN A 1 90 ? -14.737 5.688 -2.317 1.00 0.00 87 GLN A N 3
ATOM 4520 C CA . GLN A 1 90 ? -13.979 6.644 -3.105 1.00 0.00 87 GLN A CA 3
ATOM 4521 C C . GLN A 1 90 ? -12.542 6.154 -3.297 1.00 0.00 87 GLN A C 3
ATOM 4522 O O . GLN A 1 90 ? -11.951 6.352 -4.357 1.00 0.00 87 GLN A O 3
ATOM 4536 N N . VAL A 1 91 ? -12.023 5.523 -2.254 1.00 0.00 88 VAL A N 3
ATOM 4537 C CA . VAL A 1 91 ? -10.667 5.002 -2.293 1.00 0.00 88 VAL A CA 3
ATOM 4538 C C . VAL A 1 91 ? -10.579 3.899 -3.349 1.00 0.00 88 VAL A C 3
ATOM 4539 O O . VAL A 1 91 ? -9.675 3.902 -4.183 1.00 0.00 88 VAL A O 3
ATOM 4552 N N . LEU A 1 92 ? -11.532 2.980 -3.280 1.00 0.00 89 LEU A N 3
ATOM 4553 C CA . LEU A 1 92 ? -11.574 1.873 -4.220 1.00 0.00 89 LEU A CA 3
ATOM 4554 C C . LEU A 1 92 ? -11.648 2.422 -5.646 1.00 0.00 89 LEU A C 3
ATOM 4555 O O . LEU A 1 92 ? -10.999 1.900 -6.550 1.00 0.00 89 LEU A O 3
ATOM 4571 N N . ARG A 1 93 ? -12.446 3.469 -5.802 1.00 0.00 90 ARG A N 3
ATOM 4572 C CA . ARG A 1 93 ? -12.613 4.095 -7.102 1.00 0.00 90 ARG A CA 3
ATOM 4573 C C . ARG A 1 93 ? -11.252 4.477 -7.687 1.00 0.00 90 ARG A C 3
ATOM 4574 O O . ARG A 1 93 ? -11.106 4.600 -8.902 1.00 0.00 90 ARG A O 3
ATOM 4595 N N . GLU A 1 94 ? -10.289 4.655 -6.794 1.00 0.00 91 GLU A N 3
ATOM 4596 C CA . GLU A 1 94 ? -8.945 5.021 -7.205 1.00 0.00 91 GLU A CA 3
ATOM 4597 C C . GLU A 1 94 ? -8.005 3.820 -7.076 1.00 0.00 91 GLU A C 3
ATOM 4598 O O . GLU A 1 94 ? -7.157 3.595 -7.939 1.00 0.00 91 GLU A O 3
ATOM 4610 N N . ALA A 1 95 ? -8.186 3.082 -5.991 1.00 0.00 92 ALA A N 3
ATOM 4611 C CA . ALA A 1 95 ? -7.364 1.910 -5.738 1.00 0.00 92 ALA A CA 3
ATOM 4612 C C . ALA A 1 95 ? -7.431 0.974 -6.946 1.00 0.00 92 ALA A C 3
ATOM 4613 O O . ALA A 1 95 ? -8.515 0.683 -7.451 1.00 0.00 92 ALA A O 3
ATOM 4620 N N . ILE A 1 96 ? -6.260 0.530 -7.376 1.00 0.00 93 ILE A N 3
ATOM 4621 C CA . ILE A 1 96 ? -6.172 -0.367 -8.516 1.00 0.00 93 ILE A CA 3
ATOM 4622 C C . ILE A 1 96 ? -5.372 -1.610 -8.121 1.00 0.00 93 ILE A C 3
ATOM 4623 O O . ILE A 1 96 ? -4.308 -1.502 -7.514 1.00 0.00 93 ILE A O 3
ATOM 4639 N N . PRO A 1 97 ? -5.931 -2.794 -8.491 1.00 0.00 94 PRO A N 3
ATOM 4640 C CA . PRO A 1 97 ? -5.282 -4.056 -8.181 1.00 0.00 94 PRO A CA 3
ATOM 4641 C C . PRO A 1 97 ? -4.082 -4.296 -9.100 1.00 0.00 94 PRO A C 3
ATOM 4642 O O . PRO A 1 97 ? -4.245 -4.475 -10.306 1.00 0.00 94 PRO A O 3
ATOM 4653 N N . LEU A 1 98 ? -2.904 -4.291 -8.494 1.00 0.00 95 LEU A N 3
ATOM 4654 C CA . LEU A 1 98 ? -1.677 -4.505 -9.243 1.00 0.00 95 LEU A CA 3
ATOM 4655 C C . LEU A 1 98 ? -1.606 -5.967 -9.690 1.00 0.00 95 LEU A C 3
ATOM 4656 O O . LEU A 1 98 ? -2.626 -6.568 -10.024 1.00 0.00 95 LEU A O 3
ATOM 4672 N N . GLY A 1 1 ? 18.968 10.273 -3.016 1.00 0.00 -2 GLY A N 4
ATOM 4673 C CA . GLY A 1 1 ? 17.984 10.778 -3.958 1.00 0.00 -2 GLY A CA 4
ATOM 4674 C C . GLY A 1 1 ? 17.007 9.676 -4.374 1.00 0.00 -2 GLY A C 4
ATOM 4675 O O . GLY A 1 1 ? 17.262 8.495 -4.140 1.00 0.00 -2 GLY A O 4
ATOM 4679 N N . SER A 1 2 ? 15.910 10.101 -4.982 1.00 0.00 -1 SER A N 4
ATOM 4680 C CA . SER A 1 2 ? 14.894 9.165 -5.432 1.00 0.00 -1 SER A CA 4
ATOM 4681 C C . SER A 1 2 ? 15.443 8.303 -6.571 1.00 0.00 -1 SER A C 4
ATOM 4682 O O . SER A 1 2 ? 16.239 8.775 -7.382 1.00 0.00 -1 SER A O 4
ATOM 4690 N N . HIS A 1 3 ? 14.997 7.056 -6.596 1.00 0.00 0 HIS A N 4
ATOM 4691 C CA . HIS A 1 3 ? 15.435 6.125 -7.622 1.00 0.00 0 HIS A CA 4
ATOM 4692 C C . HIS A 1 3 ? 14.310 5.134 -7.928 1.00 0.00 0 HIS A C 4
ATOM 4693 O O . HIS A 1 3 ? 14.556 4.059 -8.474 1.00 0.00 0 HIS A O 4
ATOM 4707 N N . MET A 1 4 ? 13.100 5.530 -7.564 1.00 0.00 1 MET A N 4
ATOM 4708 C CA . MET A 1 4 ? 11.936 4.690 -7.793 1.00 0.00 1 MET A CA 4
ATOM 4709 C C . MET A 1 4 ? 11.376 4.902 -9.201 1.00 0.00 1 MET A C 4
ATOM 4710 O O . MET A 1 4 ? 11.204 6.038 -9.640 1.00 0.00 1 MET A O 4
ATOM 4724 N N . ASP A 1 5 ? 11.106 3.790 -9.869 1.00 0.00 2 ASP A N 4
ATOM 4725 C CA . ASP A 1 5 ? 10.569 3.840 -11.218 1.00 0.00 2 ASP A CA 4
ATOM 4726 C C . ASP A 1 5 ? 9.288 3.006 -11.283 1.00 0.00 2 ASP A C 4
ATOM 4727 O O . ASP A 1 5 ? 9.074 2.124 -10.452 1.00 0.00 2 ASP A O 4
ATOM 4736 N N . LEU A 1 6 ? 8.469 3.314 -12.278 1.00 0.00 3 LEU A N 4
ATOM 4737 C CA . LEU A 1 6 ? 7.215 2.604 -12.463 1.00 0.00 3 LEU A CA 4
ATOM 4738 C C . LEU A 1 6 ? 7.506 1.132 -12.764 1.00 0.00 3 LEU A C 4
ATOM 4739 O O . LEU A 1 6 ? 6.896 0.242 -12.174 1.00 0.00 3 LEU A O 4
ATOM 4755 N N . GLU A 1 7 ? 8.438 0.923 -13.682 1.00 0.00 4 GLU A N 4
ATOM 4756 C CA . GLU A 1 7 ? 8.818 -0.425 -14.068 1.00 0.00 4 GLU A CA 4
ATOM 4757 C C . GLU A 1 7 ? 9.388 -1.182 -12.867 1.00 0.00 4 GLU A C 4
ATOM 4758 O O . GLU A 1 7 ? 9.085 -2.357 -12.668 1.00 0.00 4 GLU A O 4
ATOM 4770 N N . THR A 1 8 ? 10.203 -0.476 -12.096 1.00 0.00 5 THR A N 4
ATOM 4771 C CA . THR A 1 8 ? 10.818 -1.067 -10.920 1.00 0.00 5 THR A CA 4
ATOM 4772 C C . THR A 1 8 ? 9.792 -1.204 -9.794 1.00 0.00 5 THR A C 4
ATOM 4773 O O . THR A 1 8 ? 9.851 -2.147 -9.006 1.00 0.00 5 THR A O 4
ATOM 4784 N N . LEU A 1 9 ? 8.874 -0.249 -9.753 1.00 0.00 6 LEU A N 4
ATOM 4785 C CA . LEU A 1 9 ? 7.836 -0.252 -8.737 1.00 0.00 6 LEU A CA 4
ATOM 4786 C C . LEU A 1 9 ? 7.055 -1.566 -8.815 1.00 0.00 6 LEU A C 4
ATOM 4787 O O . LEU A 1 9 ? 6.634 -2.104 -7.791 1.00 0.00 6 LEU A O 4
ATOM 4803 N N . ARG A 1 10 ? 6.885 -2.044 -10.038 1.00 0.00 7 ARG A N 4
ATOM 4804 C CA . ARG A 1 10 ? 6.162 -3.285 -10.263 1.00 0.00 7 ARG A CA 4
ATOM 4805 C C . ARG A 1 10 ? 6.975 -4.474 -9.747 1.00 0.00 7 ARG A C 4
ATOM 4806 O O . ARG A 1 10 ? 6.421 -5.401 -9.159 1.00 0.00 7 ARG A O 4
ATOM 4827 N N . ALA A 1 11 ? 8.277 -4.408 -9.985 1.00 0.00 8 ALA A N 4
ATOM 4828 C CA . ALA A 1 11 ? 9.172 -5.467 -9.552 1.00 0.00 8 ALA A CA 4
ATOM 4829 C C . ALA A 1 11 ? 9.080 -5.616 -8.032 1.00 0.00 8 ALA A C 4
ATOM 4830 O O . ALA A 1 11 ? 8.850 -6.713 -7.525 1.00 0.00 8 ALA A O 4
ATOM 4837 N N . ARG A 1 12 ? 9.264 -4.497 -7.347 1.00 0.00 9 ARG A N 4
ATOM 4838 C CA . ARG A 1 12 ? 9.205 -4.489 -5.895 1.00 0.00 9 ARG A CA 4
ATOM 4839 C C . ARG A 1 12 ? 7.781 -4.788 -5.421 1.00 0.00 9 ARG A C 4
ATOM 4840 O O . ARG A 1 12 ? 7.589 -5.461 -4.409 1.00 0.00 9 ARG A O 4
ATOM 4861 N N . ARG A 1 13 ? 6.821 -4.273 -6.173 1.00 0.00 10 ARG A N 4
ATOM 4862 C CA . ARG A 1 13 ? 5.420 -4.475 -5.842 1.00 0.00 10 ARG A CA 4
ATOM 4863 C C . ARG A 1 13 ? 5.083 -5.968 -5.854 1.00 0.00 10 ARG A C 4
ATOM 4864 O O . ARG A 1 13 ? 4.411 -6.463 -4.950 1.00 0.00 10 ARG A O 4
ATOM 4885 N N . GLU A 1 14 ? 5.565 -6.643 -6.887 1.00 0.00 11 GLU A N 4
ATOM 4886 C CA . GLU A 1 14 ? 5.323 -8.068 -7.028 1.00 0.00 11 GLU A CA 4
ATOM 4887 C C . GLU A 1 14 ? 5.876 -8.823 -5.818 1.00 0.00 11 GLU A C 4
ATOM 4888 O O . GLU A 1 14 ? 5.204 -9.690 -5.262 1.00 0.00 11 GLU A O 4
ATOM 4900 N N . ALA A 1 15 ? 7.097 -8.466 -5.445 1.00 0.00 12 ALA A N 4
ATOM 4901 C CA . ALA A 1 15 ? 7.748 -9.099 -4.311 1.00 0.00 12 ALA A CA 4
ATOM 4902 C C . ALA A 1 15 ? 7.074 -8.637 -3.018 1.00 0.00 12 ALA A C 4
ATOM 4903 O O . ALA A 1 15 ? 6.946 -9.410 -2.070 1.00 0.00 12 ALA A O 4
ATOM 4910 N N . VAL A 1 16 ? 6.659 -7.378 -3.021 1.00 0.00 13 VAL A N 4
ATOM 4911 C CA . VAL A 1 16 ? 6.001 -6.804 -1.860 1.00 0.00 13 VAL A CA 4
ATOM 4912 C C . VAL A 1 16 ? 4.634 -7.467 -1.674 1.00 0.00 13 VAL A C 4
ATOM 4913 O O . VAL A 1 16 ? 4.201 -7.699 -0.547 1.00 0.00 13 VAL A O 4
ATOM 4926 N N . LEU A 1 17 ? 3.994 -7.755 -2.798 1.00 0.00 14 LEU A N 4
ATOM 4927 C CA . LEU A 1 17 ? 2.686 -8.387 -2.773 1.00 0.00 14 LEU A CA 4
ATOM 4928 C C . LEU A 1 17 ? 2.788 -9.732 -2.052 1.00 0.00 14 LEU A C 4
ATOM 4929 O O . LEU A 1 17 ? 1.925 -10.074 -1.244 1.00 0.00 14 LEU A O 4
ATOM 4945 N N . SER A 1 18 ? 3.849 -10.458 -2.369 1.00 0.00 15 SER A N 4
ATOM 4946 C CA . SER A 1 18 ? 4.075 -11.759 -1.761 1.00 0.00 15 SER A CA 4
ATOM 4947 C C . SER A 1 18 ? 4.428 -11.590 -0.281 1.00 0.00 15 SER A C 4
ATOM 4948 O O . SER A 1 18 ? 4.058 -12.421 0.547 1.00 0.00 15 SER A O 4
ATOM 4956 N N . LEU A 1 19 ? 5.139 -10.510 0.005 1.00 0.00 16 LEU A N 4
ATOM 4957 C CA . LEU A 1 19 ? 5.546 -10.222 1.370 1.00 0.00 16 LEU A CA 4
ATOM 4958 C C . LEU A 1 19 ? 4.342 -9.702 2.158 1.00 0.00 16 LEU A C 4
ATOM 4959 O O . LEU A 1 19 ? 4.142 -10.076 3.312 1.00 0.00 16 LEU A O 4
ATOM 4975 N N . CYS A 1 20 ? 3.571 -8.847 1.502 1.00 0.00 17 CYS A N 4
ATOM 4976 C CA . CYS A 1 20 ? 2.392 -8.271 2.126 1.00 0.00 17 CYS A CA 4
ATOM 4977 C C . CYS A 1 20 ? 1.459 -9.413 2.536 1.00 0.00 17 CYS A C 4
ATOM 4978 O O . CYS A 1 20 ? 0.875 -9.384 3.618 1.00 0.00 17 CYS A O 4
ATOM 4986 N N . ALA A 1 21 ? 1.349 -10.391 1.649 1.00 0.00 18 ALA A N 4
ATOM 4987 C CA . ALA A 1 21 ? 0.497 -11.540 1.905 1.00 0.00 18 ALA A CA 4
ATOM 4988 C C . ALA A 1 21 ? 1.034 -12.308 3.114 1.00 0.00 18 ALA A C 4
ATOM 4989 O O . ALA A 1 21 ? 0.263 -12.868 3.891 1.00 0.00 18 ALA A O 4
ATOM 4996 N N . ARG A 1 22 ? 2.354 -12.311 3.234 1.00 0.00 19 ARG A N 4
ATOM 4997 C CA . ARG A 1 22 ? 3.003 -13.002 4.335 1.00 0.00 19 ARG A CA 4
ATOM 4998 C C . ARG A 1 22 ? 2.729 -12.275 5.653 1.00 0.00 19 ARG A C 4
ATOM 4999 O O . ARG A 1 22 ? 2.521 -12.911 6.685 1.00 0.00 19 ARG A O 4
ATOM 5020 N N . HIS A 1 23 ? 2.738 -10.952 5.576 1.00 0.00 20 HIS A N 4
ATOM 5021 C CA . HIS A 1 23 ? 2.494 -10.132 6.750 1.00 0.00 20 HIS A CA 4
ATOM 5022 C C . HIS A 1 23 ? 1.042 -10.302 7.201 1.00 0.00 20 HIS A C 4
ATOM 5023 O O . HIS A 1 23 ? 0.757 -10.315 8.398 1.00 0.00 20 HIS A O 4
ATOM 5037 N N . GLY A 1 24 ? 0.161 -10.430 6.219 1.00 0.00 21 GLY A N 4
ATOM 5038 C CA . GLY A 1 24 ? -1.254 -10.599 6.501 1.00 0.00 21 GLY A CA 4
ATOM 5039 C C . GLY A 1 24 ? -2.093 -9.584 5.722 1.00 0.00 21 GLY A C 4
ATOM 5040 O O . GLY A 1 24 ? -3.042 -9.015 6.259 1.00 0.00 21 GLY A O 4
ATOM 5044 N N . ALA A 1 25 ? -1.713 -9.388 4.467 1.00 0.00 22 ALA A N 4
ATOM 5045 C CA . ALA A 1 25 ? -2.419 -8.452 3.609 1.00 0.00 22 ALA A CA 4
ATOM 5046 C C . ALA A 1 25 ? -3.096 -9.220 2.472 1.00 0.00 22 ALA A C 4
ATOM 5047 O O . ALA A 1 25 ? -2.423 -9.753 1.591 1.00 0.00 22 ALA A O 4
ATOM 5054 N N . VAL A 1 26 ? -4.419 -9.253 2.529 1.00 0.00 23 VAL A N 4
ATOM 5055 C CA . VAL A 1 26 ? -5.195 -9.947 1.515 1.00 0.00 23 VAL A CA 4
ATOM 5056 C C . VAL A 1 26 ? -5.559 -8.966 0.398 1.00 0.00 23 VAL A C 4
ATOM 5057 O O . VAL A 1 26 ? -5.304 -9.233 -0.775 1.00 0.00 23 VAL A O 4
ATOM 5070 N N . ARG A 1 27 ? -6.151 -7.852 0.802 1.00 0.00 24 ARG A N 4
ATOM 5071 C CA . ARG A 1 27 ? -6.554 -6.831 -0.149 1.00 0.00 24 ARG A CA 4
ATOM 5072 C C . ARG A 1 27 ? -5.342 -6.005 -0.586 1.00 0.00 24 ARG A C 4
ATOM 5073 O O . ARG A 1 27 ? -5.064 -4.952 -0.013 1.00 0.00 24 ARG A O 4
ATOM 5094 N N . VAL A 1 28 ? -4.652 -6.514 -1.596 1.00 0.00 25 VAL A N 4
ATOM 5095 C CA . VAL A 1 28 ? -3.476 -5.836 -2.116 1.00 0.00 25 VAL A CA 4
ATOM 5096 C C . VAL A 1 28 ? -3.898 -4.870 -3.225 1.00 0.00 25 VAL A C 4
ATOM 5097 O O . VAL A 1 28 ? -4.188 -5.292 -4.344 1.00 0.00 25 VAL A O 4
ATOM 5110 N N . ARG A 1 29 ? -3.919 -3.592 -2.877 1.00 0.00 26 ARG A N 4
ATOM 5111 C CA . ARG A 1 29 ? -4.300 -2.563 -3.829 1.00 0.00 26 ARG A CA 4
ATOM 5112 C C . ARG A 1 29 ? -3.630 -1.235 -3.471 1.00 0.00 26 ARG A C 4
ATOM 5113 O O . ARG A 1 29 ? -3.266 -1.010 -2.318 1.00 0.00 26 ARG A O 4
ATOM 5134 N N . VAL A 1 30 ? -3.489 -0.389 -4.481 1.00 0.00 27 VAL A N 4
ATOM 5135 C CA . VAL A 1 30 ? -2.869 0.911 -4.288 1.00 0.00 27 VAL A CA 4
ATOM 5136 C C . VAL A 1 30 ? -3.844 2.006 -4.726 1.00 0.00 27 VAL A C 4
ATOM 5137 O O . VAL A 1 30 ? -4.332 1.992 -5.855 1.00 0.00 27 VAL A O 4
ATOM 5150 N N . PHE A 1 31 ? -4.099 2.928 -3.809 1.00 0.00 28 PHE A N 4
ATOM 5151 C CA . PHE A 1 31 ? -5.007 4.028 -4.087 1.00 0.00 28 PHE A CA 4
ATOM 5152 C C . PHE A 1 31 ? -4.315 5.376 -3.877 1.00 0.00 28 PHE A C 4
ATOM 5153 O O . PHE A 1 31 ? -3.431 5.499 -3.031 1.00 0.00 28 PHE A O 4
ATOM 5170 N N . GLY A 1 32 ? -4.743 6.354 -4.663 1.00 0.00 29 GLY A N 4
ATOM 5171 C CA . GLY A 1 32 ? -4.176 7.688 -4.574 1.00 0.00 29 GLY A CA 4
ATOM 5172 C C . GLY A 1 32 ? -3.635 8.145 -5.930 1.00 0.00 29 GLY A C 4
ATOM 5173 O O . GLY A 1 32 ? -3.945 7.548 -6.959 1.00 0.00 29 GLY A O 4
ATOM 5177 N N . SER A 1 33 ? -2.835 9.201 -5.886 1.00 0.00 30 SER A N 4
ATOM 5178 C CA . SER A 1 33 ? -2.248 9.745 -7.099 1.00 0.00 30 SER A CA 4
ATOM 5179 C C . SER A 1 33 ? -1.202 8.776 -7.654 1.00 0.00 30 SER A C 4
ATOM 5180 O O . SER A 1 33 ? -1.072 8.626 -8.868 1.00 0.00 30 SER A O 4
ATOM 5188 N N . VAL A 1 34 ? -0.483 8.143 -6.739 1.00 0.00 31 VAL A N 4
ATOM 5189 C CA . VAL A 1 34 ? 0.548 7.193 -7.122 1.00 0.00 31 VAL A CA 4
ATOM 5190 C C . VAL A 1 34 ? -0.079 6.081 -7.966 1.00 0.00 31 VAL A C 4
ATOM 5191 O O . VAL A 1 34 ? 0.564 5.544 -8.867 1.00 0.00 31 VAL A O 4
ATOM 5204 N N . ALA A 1 35 ? -1.325 5.768 -7.644 1.00 0.00 32 ALA A N 4
ATOM 5205 C CA . ALA A 1 35 ? -2.045 4.730 -8.362 1.00 0.00 32 ALA A CA 4
ATOM 5206 C C . ALA A 1 35 ? -2.004 5.030 -9.861 1.00 0.00 32 ALA A C 4
ATOM 5207 O O . ALA A 1 35 ? -1.845 4.121 -10.675 1.00 0.00 32 ALA A O 4
ATOM 5214 N N . ARG A 1 36 ? -2.149 6.307 -10.181 1.00 0.00 33 ARG A N 4
ATOM 5215 C CA . ARG A 1 36 ? -2.130 6.738 -11.569 1.00 0.00 33 ARG A CA 4
ATOM 5216 C C . ARG A 1 36 ? -0.689 6.862 -12.067 1.00 0.00 33 ARG A C 4
ATOM 5217 O O . ARG A 1 36 ? -0.444 6.889 -13.272 1.00 0.00 33 ARG A O 4
ATOM 5238 N N . GLY A 1 37 ? 0.229 6.934 -11.113 1.00 0.00 34 GLY A N 4
ATOM 5239 C CA . GLY A 1 37 ? 1.639 7.054 -11.439 1.00 0.00 34 GLY A CA 4
ATOM 5240 C C . GLY A 1 37 ? 2.138 8.480 -11.197 1.00 0.00 34 GLY A C 4
ATOM 5241 O O . GLY A 1 37 ? 2.964 8.990 -11.953 1.00 0.00 34 GLY A O 4
ATOM 5245 N N . GLU A 1 38 ? 1.616 9.084 -10.140 1.00 0.00 35 GLU A N 4
ATOM 5246 C CA . GLU A 1 38 ? 1.998 10.442 -9.788 1.00 0.00 35 GLU A CA 4
ATOM 5247 C C . GLU A 1 38 ? 2.555 10.484 -8.364 1.00 0.00 35 GLU A C 4
ATOM 5248 O O . GLU A 1 38 ? 1.932 9.972 -7.435 1.00 0.00 35 GLU A O 4
ATOM 5260 N N . ALA A 1 39 ? 3.721 11.100 -8.237 1.00 0.00 36 ALA A N 4
ATOM 5261 C CA . ALA A 1 39 ? 4.369 11.216 -6.942 1.00 0.00 36 ALA A CA 4
ATOM 5262 C C . ALA A 1 39 ? 5.795 11.735 -7.134 1.00 0.00 36 ALA A C 4
ATOM 5263 O O . ALA A 1 39 ? 6.655 11.020 -7.647 1.00 0.00 36 ALA A O 4
ATOM 5270 N N . ARG A 1 40 ? 6.002 12.974 -6.713 1.00 0.00 37 ARG A N 4
ATOM 5271 C CA . ARG A 1 40 ? 7.310 13.596 -6.833 1.00 0.00 37 ARG A CA 4
ATOM 5272 C C . ARG A 1 40 ? 8.354 12.790 -6.058 1.00 0.00 37 ARG A C 4
ATOM 5273 O O . ARG A 1 40 ? 8.064 11.700 -5.568 1.00 0.00 37 ARG A O 4
ATOM 5294 N N . GLU A 1 41 ? 9.548 13.358 -5.971 1.00 0.00 38 GLU A N 4
ATOM 5295 C CA . GLU A 1 41 ? 10.637 12.706 -5.264 1.00 0.00 38 GLU A CA 4
ATOM 5296 C C . GLU A 1 41 ? 10.531 12.975 -3.761 1.00 0.00 38 GLU A C 4
ATOM 5297 O O . GLU A 1 41 ? 11.358 12.503 -2.982 1.00 0.00 38 GLU A O 4
ATOM 5309 N N . ASP A 1 42 ? 9.506 13.733 -3.399 1.00 0.00 39 ASP A N 4
ATOM 5310 C CA . ASP A 1 42 ? 9.281 14.071 -2.004 1.00 0.00 39 ASP A CA 4
ATOM 5311 C C . ASP A 1 42 ? 7.809 13.837 -1.658 1.00 0.00 39 ASP A C 4
ATOM 5312 O O . ASP A 1 42 ? 7.259 14.507 -0.785 1.00 0.00 39 ASP A O 4
ATOM 5321 N N . SER A 1 43 ? 7.213 12.885 -2.361 1.00 0.00 40 SER A N 4
ATOM 5322 C CA . SER A 1 43 ? 5.816 12.555 -2.139 1.00 0.00 40 SER A CA 4
ATOM 5323 C C . SER A 1 43 ? 5.705 11.262 -1.330 1.00 0.00 40 SER A C 4
ATOM 5324 O O . SER A 1 43 ? 6.678 10.519 -1.204 1.00 0.00 40 SER A O 4
ATOM 5332 N N . ASP A 1 44 ? 4.512 11.032 -0.802 1.00 0.00 41 ASP A N 4
ATOM 5333 C CA . ASP A 1 44 ? 4.262 9.841 -0.008 1.00 0.00 41 ASP A CA 4
ATOM 5334 C C . ASP A 1 44 ? 3.506 8.817 -0.856 1.00 0.00 41 ASP A C 4
ATOM 5335 O O . ASP A 1 44 ? 2.918 9.166 -1.878 1.00 0.00 41 ASP A O 4
ATOM 5344 N N . LEU A 1 45 ? 3.546 7.573 -0.401 1.00 0.00 42 LEU A N 4
ATOM 5345 C CA . LEU A 1 45 ? 2.872 6.496 -1.106 1.00 0.00 42 LEU A CA 4
ATOM 5346 C C . LEU A 1 45 ? 1.737 5.955 -0.234 1.00 0.00 42 LEU A C 4
ATOM 5347 O O . LEU A 1 45 ? 1.974 5.471 0.872 1.00 0.00 42 LEU A O 4
ATOM 5363 N N . ASP A 1 46 ? 0.527 6.054 -0.766 1.00 0.00 43 ASP A N 4
ATOM 5364 C CA . ASP A 1 46 ? -0.646 5.580 -0.051 1.00 0.00 43 ASP A CA 4
ATOM 5365 C C . ASP A 1 46 ? -1.023 4.189 -0.564 1.00 0.00 43 ASP A C 4
ATOM 5366 O O . ASP A 1 46 ? -1.215 3.997 -1.764 1.00 0.00 43 ASP A O 4
ATOM 5375 N N . LEU A 1 47 ? -1.119 3.254 0.370 1.00 0.00 44 LEU A N 4
ATOM 5376 C CA . LEU A 1 47 ? -1.471 1.887 0.027 1.00 0.00 44 LEU A CA 4
ATOM 5377 C C . LEU A 1 47 ? -2.611 1.416 0.932 1.00 0.00 44 LEU A C 4
ATOM 5378 O O . LEU A 1 47 ? -2.503 1.476 2.155 1.00 0.00 44 LEU A O 4
ATOM 5394 N N . LEU A 1 48 ? -3.678 0.956 0.294 1.00 0.00 45 LEU A N 4
ATOM 5395 C CA . LEU A 1 48 ? -4.837 0.475 1.026 1.00 0.00 45 LEU A CA 4
ATOM 5396 C C . LEU A 1 48 ? -4.796 -1.053 1.090 1.00 0.00 45 LEU A C 4
ATOM 5397 O O . LEU A 1 48 ? -4.943 -1.725 0.070 1.00 0.00 45 LEU A O 4
ATOM 5413 N N . VAL A 1 49 ? -4.596 -1.558 2.299 1.00 0.00 46 VAL A N 4
ATOM 5414 C CA . VAL A 1 49 ? -4.534 -2.994 2.509 1.00 0.00 46 VAL A CA 4
ATOM 5415 C C . VAL A 1 49 ? -5.531 -3.389 3.600 1.00 0.00 46 VAL A C 4
ATOM 5416 O O . VAL A 1 49 ? -5.949 -2.551 4.397 1.00 0.00 46 VAL A O 4
ATOM 5429 N N . ALA A 1 50 ? -5.884 -4.666 3.601 1.00 0.00 47 ALA A N 4
ATOM 5430 C CA . ALA A 1 50 ? -6.824 -5.182 4.581 1.00 0.00 47 ALA A CA 4
ATOM 5431 C C . ALA A 1 50 ? -6.176 -6.341 5.342 1.00 0.00 47 ALA A C 4
ATOM 5432 O O . ALA A 1 50 ? -5.793 -7.345 4.743 1.00 0.00 47 ALA A O 4
ATOM 5439 N N . PHE A 1 51 ? -6.073 -6.163 6.651 1.00 0.00 48 PHE A N 4
ATOM 5440 C CA . PHE A 1 51 ? -5.478 -7.181 7.500 1.00 0.00 48 PHE A CA 4
ATOM 5441 C C . PHE A 1 51 ? -6.547 -8.119 8.064 1.00 0.00 48 PHE A C 4
ATOM 5442 O O . PHE A 1 51 ? -7.548 -7.664 8.616 1.00 0.00 48 PHE A O 4
ATOM 5459 N N . GLU A 1 52 ? -6.299 -9.411 7.907 1.00 0.00 49 GLU A N 4
ATOM 5460 C CA . GLU A 1 52 ? -7.228 -10.416 8.394 1.00 0.00 49 GLU A CA 4
ATOM 5461 C C . GLU A 1 52 ? -7.528 -10.188 9.877 1.00 0.00 49 GLU A C 4
ATOM 5462 O O . GLU A 1 52 ? -7.134 -9.170 10.444 1.00 0.00 49 GLU A O 4
ATOM 5474 N N . GLU A 1 53 ? -8.222 -11.152 10.462 1.00 0.00 50 GLU A N 4
ATOM 5475 C CA . GLU A 1 53 ? -8.579 -11.070 11.868 1.00 0.00 50 GLU A CA 4
ATOM 5476 C C . GLU A 1 53 ? -7.510 -11.746 12.728 1.00 0.00 50 GLU A C 4
ATOM 5477 O O . GLU A 1 53 ? -7.752 -12.061 13.893 1.00 0.00 50 GLU A O 4
ATOM 5489 N N . GLY A 1 54 ? -6.350 -11.951 12.122 1.00 0.00 51 GLY A N 4
ATOM 5490 C CA . GLY A 1 54 ? -5.243 -12.584 12.817 1.00 0.00 51 GLY A CA 4
ATOM 5491 C C . GLY A 1 54 ? -3.956 -11.773 12.653 1.00 0.00 51 GLY A C 4
ATOM 5492 O O . GLY A 1 54 ? -2.866 -12.339 12.582 1.00 0.00 51 GLY A O 4
ATOM 5496 N N . ARG A 1 55 ? -4.125 -10.460 12.598 1.00 0.00 52 ARG A N 4
ATOM 5497 C CA . ARG A 1 55 ? -2.991 -9.566 12.444 1.00 0.00 52 ARG A CA 4
ATOM 5498 C C . ARG A 1 55 ? -3.059 -8.439 13.477 1.00 0.00 52 ARG A C 4
ATOM 5499 O O . ARG A 1 55 ? -4.125 -8.153 14.019 1.00 0.00 52 ARG A O 4
ATOM 5520 N N . THR A 1 56 ? -1.907 -7.831 13.719 1.00 0.00 53 THR A N 4
ATOM 5521 C CA . THR A 1 56 ? -1.822 -6.742 14.677 1.00 0.00 53 THR A CA 4
ATOM 5522 C C . THR A 1 56 ? -1.124 -5.533 14.051 1.00 0.00 53 THR A C 4
ATOM 5523 O O . THR A 1 56 ? -0.548 -5.636 12.969 1.00 0.00 53 THR A O 4
ATOM 5534 N N . LEU A 1 57 ? -1.198 -4.415 14.758 1.00 0.00 54 LEU A N 4
ATOM 5535 C CA . LEU A 1 57 ? -0.580 -3.188 14.285 1.00 0.00 54 LEU A CA 4
ATOM 5536 C C . LEU A 1 57 ? 0.928 -3.404 14.143 1.00 0.00 54 LEU A C 4
ATOM 5537 O O . LEU A 1 57 ? 1.563 -2.815 13.270 1.00 0.00 54 LEU A O 4
ATOM 5553 N N . LEU A 1 58 ? 1.458 -4.249 15.015 1.00 0.00 55 LEU A N 4
ATOM 5554 C CA . LEU A 1 58 ? 2.879 -4.549 14.998 1.00 0.00 55 LEU A CA 4
ATOM 5555 C C . LEU A 1 58 ? 3.278 -5.028 13.601 1.00 0.00 55 LEU A C 4
ATOM 5556 O O . LEU A 1 58 ? 4.313 -4.623 13.074 1.00 0.00 55 LEU A O 4
ATOM 5572 N N . ASP A 1 59 ? 2.436 -5.884 13.041 1.00 0.00 56 ASP A N 4
ATOM 5573 C CA . ASP A 1 59 ? 2.687 -6.422 11.715 1.00 0.00 56 ASP A CA 4
ATOM 5574 C C . ASP A 1 59 ? 2.494 -5.317 10.675 1.00 0.00 56 ASP A C 4
ATOM 5575 O O . ASP A 1 59 ? 3.218 -5.261 9.682 1.00 0.00 56 ASP A O 4
ATOM 5584 N N . HIS A 1 60 ? 1.515 -4.465 10.939 1.00 0.00 57 HIS A N 4
ATOM 5585 C CA . HIS A 1 60 ? 1.218 -3.364 10.039 1.00 0.00 57 HIS A CA 4
ATOM 5586 C C . HIS A 1 60 ? 2.457 -2.480 9.882 1.00 0.00 57 HIS A C 4
ATOM 5587 O O . HIS A 1 60 ? 2.880 -2.191 8.764 1.00 0.00 57 HIS A O 4
ATOM 5601 N N . ALA A 1 61 ? 3.004 -2.076 11.019 1.00 0.00 58 ALA A N 4
ATOM 5602 C CA . ALA A 1 61 ? 4.186 -1.231 11.022 1.00 0.00 58 ALA A CA 4
ATOM 5603 C C . ALA A 1 61 ? 5.371 -2.018 10.459 1.00 0.00 58 ALA A C 4
ATOM 5604 O O . ALA A 1 61 ? 6.183 -1.474 9.711 1.00 0.00 58 ALA A O 4
ATOM 5611 N N . ARG A 1 62 ? 5.433 -3.286 10.839 1.00 0.00 59 ARG A N 4
ATOM 5612 C CA . ARG A 1 62 ? 6.506 -4.153 10.382 1.00 0.00 59 ARG A CA 4
ATOM 5613 C C . ARG A 1 62 ? 6.453 -4.305 8.860 1.00 0.00 59 ARG A C 4
ATOM 5614 O O . ARG A 1 62 ? 7.489 -4.418 8.208 1.00 0.00 59 ARG A O 4
ATOM 5635 N N . LEU A 1 63 ? 5.234 -4.303 8.339 1.00 0.00 60 LEU A N 4
ATOM 5636 C CA . LEU A 1 63 ? 5.033 -4.439 6.907 1.00 0.00 60 LEU A CA 4
ATOM 5637 C C . LEU A 1 63 ? 5.486 -3.156 6.208 1.00 0.00 60 LEU A C 4
ATOM 5638 O O . LEU A 1 63 ? 6.016 -3.203 5.099 1.00 0.00 60 LEU A O 4
ATOM 5654 N N . LYS A 1 64 ? 5.261 -2.040 6.885 1.00 0.00 61 LYS A N 4
ATOM 5655 C CA . LYS A 1 64 ? 5.640 -0.746 6.343 1.00 0.00 61 LYS A CA 4
ATOM 5656 C C . LYS A 1 64 ? 7.165 -0.662 6.254 1.00 0.00 61 LYS A C 4
ATOM 5657 O O . LYS A 1 64 ? 7.704 -0.087 5.309 1.00 0.00 61 LYS A O 4
ATOM 5676 N N . LEU A 1 65 ? 7.817 -1.244 7.249 1.00 0.00 62 LEU A N 4
ATOM 5677 C CA . LEU A 1 65 ? 9.270 -1.242 7.295 1.00 0.00 62 LEU A CA 4
ATOM 5678 C C . LEU A 1 65 ? 9.813 -2.084 6.139 1.00 0.00 62 LEU A C 4
ATOM 5679 O O . LEU A 1 65 ? 10.895 -1.811 5.622 1.00 0.00 62 LEU A O 4
ATOM 5695 N N . ALA A 1 66 ? 9.037 -3.092 5.767 1.00 0.00 63 ALA A N 4
ATOM 5696 C CA . ALA A 1 66 ? 9.426 -3.976 4.682 1.00 0.00 63 ALA A CA 4
ATOM 5697 C C . ALA A 1 66 ? 9.284 -3.235 3.351 1.00 0.00 63 ALA A C 4
ATOM 5698 O O . ALA A 1 66 ? 10.170 -3.304 2.500 1.00 0.00 63 ALA A O 4
ATOM 5705 N N . LEU A 1 67 ? 8.161 -2.545 3.211 1.00 0.00 64 LEU A N 4
ATOM 5706 C CA . LEU A 1 67 ? 7.891 -1.793 1.998 1.00 0.00 64 LEU A CA 4
ATOM 5707 C C . LEU A 1 67 ? 8.922 -0.671 1.858 1.00 0.00 64 LEU A C 4
ATOM 5708 O O . LEU A 1 67 ? 9.424 -0.417 0.765 1.00 0.00 64 LEU A O 4
ATOM 5724 N N . GLU A 1 68 ? 9.208 -0.030 2.982 1.00 0.00 65 GLU A N 4
ATOM 5725 C CA . GLU A 1 68 ? 10.170 1.059 2.999 1.00 0.00 65 GLU A CA 4
ATOM 5726 C C . GLU A 1 68 ? 11.542 0.562 2.541 1.00 0.00 65 GLU A C 4
ATOM 5727 O O . GLU A 1 68 ? 12.275 1.284 1.867 1.00 0.00 65 GLU A O 4
ATOM 5739 N N . GLY A 1 69 ? 11.849 -0.668 2.926 1.00 0.00 66 GLY A N 4
ATOM 5740 C CA . GLY A 1 69 ? 13.121 -1.271 2.564 1.00 0.00 66 GLY A CA 4
ATOM 5741 C C . GLY A 1 69 ? 13.140 -1.662 1.085 1.00 0.00 66 GLY A C 4
ATOM 5742 O O . GLY A 1 69 ? 14.067 -1.309 0.358 1.00 0.00 66 GLY A O 4
ATOM 5746 N N . LEU A 1 70 ? 12.106 -2.387 0.684 1.00 0.00 67 LEU A N 4
ATOM 5747 C CA . LEU A 1 70 ? 11.993 -2.831 -0.695 1.00 0.00 67 LEU A CA 4
ATOM 5748 C C . LEU A 1 70 ? 11.843 -1.612 -1.607 1.00 0.00 67 LEU A C 4
ATOM 5749 O O . LEU A 1 70 ? 12.500 -1.523 -2.644 1.00 0.00 67 LEU A O 4
ATOM 5765 N N . LEU A 1 71 ? 10.975 -0.703 -1.189 1.00 0.00 68 LEU A N 4
ATOM 5766 C CA . LEU A 1 71 ? 10.730 0.507 -1.956 1.00 0.00 68 LEU A CA 4
ATOM 5767 C C . LEU A 1 71 ? 11.828 1.529 -1.652 1.00 0.00 68 LEU A C 4
ATOM 5768 O O . LEU A 1 71 ? 11.968 2.524 -2.361 1.00 0.00 68 LEU A O 4
ATOM 5784 N N . GLY A 1 72 ? 12.578 1.248 -0.597 1.00 0.00 69 GLY A N 4
ATOM 5785 C CA . GLY A 1 72 ? 13.659 2.130 -0.191 1.00 0.00 69 GLY A CA 4
ATOM 5786 C C . GLY A 1 72 ? 13.176 3.578 -0.091 1.00 0.00 69 GLY A C 4
ATOM 5787 O O . GLY A 1 72 ? 13.980 4.508 -0.128 1.00 0.00 69 GLY A O 4
ATOM 5791 N N . VAL A 1 73 ? 11.865 3.724 0.035 1.00 0.00 70 VAL A N 4
ATOM 5792 C CA . VAL A 1 73 ? 11.266 5.044 0.140 1.00 0.00 70 VAL A CA 4
ATOM 5793 C C . VAL A 1 73 ? 10.105 4.993 1.135 1.00 0.00 70 VAL A C 4
ATOM 5794 O O . VAL A 1 73 ? 9.628 3.914 1.484 1.00 0.00 70 VAL A O 4
ATOM 5807 N N . ARG A 1 74 ? 9.683 6.174 1.564 1.00 0.00 71 ARG A N 4
ATOM 5808 C CA . ARG A 1 74 ? 8.587 6.278 2.512 1.00 0.00 71 ARG A CA 4
ATOM 5809 C C . ARG A 1 74 ? 7.353 5.546 1.980 1.00 0.00 71 ARG A C 4
ATOM 5810 O O . ARG A 1 74 ? 7.038 5.636 0.794 1.00 0.00 71 ARG A O 4
ATOM 5831 N N . VAL A 1 75 ? 6.689 4.839 2.881 1.00 0.00 72 VAL A N 4
ATOM 5832 C CA . VAL A 1 75 ? 5.497 4.092 2.517 1.00 0.00 72 VAL A CA 4
ATOM 5833 C C . VAL A 1 75 ? 4.397 4.362 3.546 1.00 0.00 72 VAL A C 4
ATOM 5834 O O . VAL A 1 75 ? 4.666 4.427 4.744 1.00 0.00 72 VAL A O 4
ATOM 5847 N N . ASP A 1 76 ? 3.182 4.512 3.040 1.00 0.00 73 ASP A N 4
ATOM 5848 C CA . ASP A 1 76 ? 2.040 4.773 3.900 1.00 0.00 73 ASP A CA 4
ATOM 5849 C C . ASP A 1 76 ? 0.993 3.675 3.698 1.00 0.00 73 ASP A C 4
ATOM 5850 O O . ASP A 1 76 ? 0.379 3.587 2.637 1.00 0.00 73 ASP A O 4
ATOM 5859 N N . ILE A 1 77 ? 0.823 2.867 4.734 1.00 0.00 74 ILE A N 4
ATOM 5860 C CA . ILE A 1 77 ? -0.139 1.779 4.684 1.00 0.00 74 ILE A CA 4
ATOM 5861 C C . ILE A 1 77 ? -1.401 2.184 5.449 1.00 0.00 74 ILE A C 4
ATOM 5862 O O . ILE A 1 77 ? -1.322 2.884 6.458 1.00 0.00 74 ILE A O 4
ATOM 5878 N N . VAL A 1 78 ? -2.535 1.727 4.940 1.00 0.00 75 VAL A N 4
ATOM 5879 C CA . VAL A 1 78 ? -3.812 2.033 5.563 1.00 0.00 75 VAL A CA 4
ATOM 5880 C C . VAL A 1 78 ? -4.664 0.763 5.620 1.00 0.00 75 VAL A C 4
ATOM 5881 O O . VAL A 1 78 ? -4.601 -0.072 4.719 1.00 0.00 75 VAL A O 4
ATOM 5894 N N . SER A 1 79 ? -5.441 0.657 6.688 1.00 0.00 76 SER A N 4
ATOM 5895 C CA . SER A 1 79 ? -6.304 -0.496 6.874 1.00 0.00 76 SER A CA 4
ATOM 5896 C C . SER A 1 79 ? -7.765 -0.098 6.654 1.00 0.00 76 SER A C 4
ATOM 5897 O O . SER A 1 79 ? -8.236 0.885 7.225 1.00 0.00 76 SER A O 4
ATOM 5905 N N . GLU A 1 80 ? -8.441 -0.881 5.826 1.00 0.00 77 GLU A N 4
ATOM 5906 C CA . GLU A 1 80 ? -9.838 -0.622 5.525 1.00 0.00 77 GLU A CA 4
ATOM 5907 C C . GLU A 1 80 ? -10.625 -0.386 6.816 1.00 0.00 77 GLU A C 4
ATOM 5908 O O . GLU A 1 80 ? -11.473 0.503 6.876 1.00 0.00 77 GLU A O 4
ATOM 5920 N N . ARG A 1 81 ? -10.316 -1.198 7.816 1.00 0.00 78 ARG A N 4
ATOM 5921 C CA . ARG A 1 81 ? -10.984 -1.089 9.102 1.00 0.00 78 ARG A CA 4
ATOM 5922 C C . ARG A 1 81 ? -10.696 0.274 9.736 1.00 0.00 78 ARG A C 4
ATOM 5923 O O . ARG A 1 81 ? -11.464 0.749 10.571 1.00 0.00 78 ARG A O 4
ATOM 5944 N N . GLY A 1 82 ? -9.587 0.864 9.314 1.00 0.00 79 GLY A N 4
ATOM 5945 C CA . GLY A 1 82 ? -9.188 2.163 9.830 1.00 0.00 79 GLY A CA 4
ATOM 5946 C C . GLY A 1 82 ? -9.645 3.287 8.898 1.00 0.00 79 GLY A C 4
ATOM 5947 O O . GLY A 1 82 ? -9.671 4.452 9.291 1.00 0.00 79 GLY A O 4
ATOM 5951 N N . LEU A 1 83 ? -9.995 2.898 7.681 1.00 0.00 80 LEU A N 4
ATOM 5952 C CA . LEU A 1 83 ? -10.450 3.858 6.690 1.00 0.00 80 LEU A CA 4
ATOM 5953 C C . LEU A 1 83 ? -11.870 4.310 7.038 1.00 0.00 80 LEU A C 4
ATOM 5954 O O . LEU A 1 83 ? -12.433 3.879 8.043 1.00 0.00 80 LEU A O 4
ATOM 5970 N N . ALA A 1 84 ? -12.407 5.173 6.188 1.00 0.00 81 ALA A N 4
ATOM 5971 C CA . ALA A 1 84 ? -13.750 5.688 6.394 1.00 0.00 81 ALA A CA 4
ATOM 5972 C C . ALA A 1 84 ? -14.708 5.010 5.412 1.00 0.00 81 ALA A C 4
ATOM 5973 O O . ALA A 1 84 ? -14.272 4.372 4.455 1.00 0.00 81 ALA A O 4
ATOM 5980 N N . PRO A 1 85 ? -16.029 5.176 5.689 1.00 0.00 82 PRO A N 4
ATOM 5981 C CA . PRO A 1 85 ? -17.051 4.587 4.841 1.00 0.00 82 PRO A CA 4
ATOM 5982 C C . PRO A 1 85 ? -17.193 5.366 3.532 1.00 0.00 82 PRO A C 4
ATOM 5983 O O . PRO A 1 85 ? -17.283 4.773 2.458 1.00 0.00 82 PRO A O 4
ATOM 5994 N N . ARG A 1 86 ? -17.209 6.685 3.664 1.00 0.00 83 ARG A N 4
ATOM 5995 C CA . ARG A 1 86 ? -17.338 7.551 2.505 1.00 0.00 83 ARG A CA 4
ATOM 5996 C C . ARG A 1 86 ? -16.001 7.656 1.768 1.00 0.00 83 ARG A C 4
ATOM 5997 O O . ARG A 1 86 ? -15.969 7.902 0.564 1.00 0.00 83 ARG A O 4
ATOM 6018 N N . LEU A 1 87 ? -14.929 7.463 2.523 1.00 0.00 84 LEU A N 4
ATOM 6019 C CA . LEU A 1 87 ? -13.593 7.533 1.958 1.00 0.00 84 LEU A CA 4
ATOM 6020 C C . LEU A 1 87 ? -13.238 6.183 1.331 1.00 0.00 84 LEU A C 4
ATOM 6021 O O . LEU A 1 87 ? -12.639 6.131 0.258 1.00 0.00 84 LEU A O 4
ATOM 6037 N N . ARG A 1 88 ? -13.624 5.124 2.027 1.00 0.00 85 ARG A N 4
ATOM 6038 C CA . ARG A 1 88 ? -13.354 3.778 1.552 1.00 0.00 85 ARG A CA 4
ATOM 6039 C C . ARG A 1 88 ? -13.860 3.609 0.118 1.00 0.00 85 ARG A C 4
ATOM 6040 O O . ARG A 1 88 ? -13.126 3.142 -0.752 1.00 0.00 85 ARG A O 4
ATOM 6061 N N . GLU A 1 89 ? -15.110 3.999 -0.085 1.00 0.00 86 GLU A N 4
ATOM 6062 C CA . GLU A 1 89 ? -15.722 3.897 -1.398 1.00 0.00 86 GLU A CA 4
ATOM 6063 C C . GLU A 1 89 ? -14.851 4.596 -2.445 1.00 0.00 86 GLU A C 4
ATOM 6064 O O . GLU A 1 89 ? -14.721 4.116 -3.570 1.00 0.00 86 GLU A O 4
ATOM 6076 N N . GLN A 1 90 ? -14.278 5.719 -2.038 1.00 0.00 87 GLN A N 4
ATOM 6077 C CA . GLN A 1 90 ? -13.424 6.488 -2.926 1.00 0.00 87 GLN A CA 4
ATOM 6078 C C . GLN A 1 90 ? -12.095 5.762 -3.146 1.00 0.00 87 GLN A C 4
ATOM 6079 O O . GLN A 1 90 ? -11.524 5.820 -4.234 1.00 0.00 87 GLN A O 4
ATOM 6093 N N . VAL A 1 91 ? -11.641 5.095 -2.095 1.00 0.00 88 VAL A N 4
ATOM 6094 C CA . VAL A 1 91 ? -10.391 4.359 -2.159 1.00 0.00 88 VAL A CA 4
ATOM 6095 C C . VAL A 1 91 ? -10.582 3.111 -3.023 1.00 0.00 88 VAL A C 4
ATOM 6096 O O . VAL A 1 91 ? -9.665 2.693 -3.728 1.00 0.00 88 VAL A O 4
ATOM 6109 N N . LEU A 1 92 ? -11.780 2.551 -2.941 1.00 0.00 89 LEU A N 4
ATOM 6110 C CA . LEU A 1 92 ? -12.104 1.360 -3.707 1.00 0.00 89 LEU A CA 4
ATOM 6111 C C . LEU A 1 92 ? -12.053 1.690 -5.200 1.00 0.00 89 LEU A C 4
ATOM 6112 O O . LEU A 1 92 ? -11.392 0.996 -5.971 1.00 0.00 89 LEU A O 4
ATOM 6128 N N . ARG A 1 93 ? -12.762 2.749 -5.564 1.00 0.00 90 ARG A N 4
ATOM 6129 C CA . ARG A 1 93 ? -12.806 3.179 -6.951 1.00 0.00 90 ARG A CA 4
ATOM 6130 C C . ARG A 1 93 ? -11.427 3.665 -7.401 1.00 0.00 90 ARG A C 4
ATOM 6131 O O . ARG A 1 93 ? -11.000 3.383 -8.519 1.00 0.00 90 ARG A O 4
ATOM 6152 N N . GLU A 1 94 ? -10.768 4.386 -6.506 1.00 0.00 91 GLU A N 4
ATOM 6153 C CA . GLU A 1 94 ? -9.446 4.914 -6.797 1.00 0.00 91 GLU A CA 4
ATOM 6154 C C . GLU A 1 94 ? -8.421 3.779 -6.848 1.00 0.00 91 GLU A C 4
ATOM 6155 O O . GLU A 1 94 ? -7.726 3.611 -7.849 1.00 0.00 91 GLU A O 4
ATOM 6167 N N . ALA A 1 95 ? -8.361 3.029 -5.758 1.00 0.00 92 ALA A N 4
ATOM 6168 C CA . ALA A 1 95 ? -7.433 1.915 -5.667 1.00 0.00 92 ALA A CA 4
ATOM 6169 C C . ALA A 1 95 ? -7.384 1.186 -7.011 1.00 0.00 92 ALA A C 4
ATOM 6170 O O . ALA A 1 95 ? -8.313 1.287 -7.810 1.00 0.00 92 ALA A O 4
ATOM 6177 N N . ILE A 1 96 ? -6.290 0.467 -7.219 1.00 0.00 93 ILE A N 4
ATOM 6178 C CA . ILE A 1 96 ? -6.108 -0.279 -8.453 1.00 0.00 93 ILE A CA 4
ATOM 6179 C C . ILE A 1 96 ? -5.301 -1.545 -8.163 1.00 0.00 93 ILE A C 4
ATOM 6180 O O . ILE A 1 96 ? -4.281 -1.493 -7.478 1.00 0.00 93 ILE A O 4
ATOM 6196 N N . PRO A 1 97 ? -5.800 -2.684 -8.715 1.00 0.00 94 PRO A N 4
ATOM 6197 C CA . PRO A 1 97 ? -5.136 -3.962 -8.523 1.00 0.00 94 PRO A CA 4
ATOM 6198 C C . PRO A 1 97 ? -3.874 -4.059 -9.382 1.00 0.00 94 PRO A C 4
ATOM 6199 O O . PRO A 1 97 ? -3.953 -4.073 -10.609 1.00 0.00 94 PRO A O 4
ATOM 6210 N N . LEU A 1 98 ? -2.738 -4.122 -8.703 1.00 0.00 95 LEU A N 4
ATOM 6211 C CA . LEU A 1 98 ? -1.460 -4.217 -9.388 1.00 0.00 95 LEU A CA 4
ATOM 6212 C C . LEU A 1 98 ? -1.397 -5.537 -10.160 1.00 0.00 95 LEU A C 4
ATOM 6213 O O . LEU A 1 98 ? -2.049 -6.511 -9.786 1.00 0.00 95 LEU A O 4
ATOM 6229 N N . GLY A 1 1 ? 20.859 10.481 -6.533 1.00 0.00 -2 GLY A N 5
ATOM 6230 C CA . GLY A 1 1 ? 19.922 11.455 -7.066 1.00 0.00 -2 GLY A CA 5
ATOM 6231 C C . GLY A 1 1 ? 18.543 10.827 -7.281 1.00 0.00 -2 GLY A C 5
ATOM 6232 O O . GLY A 1 1 ? 18.152 9.916 -6.553 1.00 0.00 -2 GLY A O 5
ATOM 6236 N N . SER A 1 2 ? 17.844 11.340 -8.282 1.00 0.00 -1 SER A N 5
ATOM 6237 C CA . SER A 1 2 ? 16.517 10.842 -8.601 1.00 0.00 -1 SER A CA 5
ATOM 6238 C C . SER A 1 2 ? 16.546 9.317 -8.726 1.00 0.00 -1 SER A C 5
ATOM 6239 O O . SER A 1 2 ? 17.489 8.754 -9.279 1.00 0.00 -1 SER A O 5
ATOM 6247 N N . HIS A 1 3 ? 15.502 8.692 -8.201 1.00 0.00 0 HIS A N 5
ATOM 6248 C CA . HIS A 1 3 ? 15.397 7.244 -8.247 1.00 0.00 0 HIS A CA 5
ATOM 6249 C C . HIS A 1 3 ? 13.928 6.832 -8.126 1.00 0.00 0 HIS A C 5
ATOM 6250 O O . HIS A 1 3 ? 13.032 7.645 -8.346 1.00 0.00 0 HIS A O 5
ATOM 6264 N N . MET A 1 4 ? 13.728 5.570 -7.776 1.00 0.00 1 MET A N 5
ATOM 6265 C CA . MET A 1 4 ? 12.383 5.040 -7.623 1.00 0.00 1 MET A CA 5
ATOM 6266 C C . MET A 1 4 ? 11.556 5.271 -8.890 1.00 0.00 1 MET A C 5
ATOM 6267 O O . MET A 1 4 ? 11.004 6.352 -9.087 1.00 0.00 1 MET A O 5
ATOM 6281 N N . ASP A 1 5 ? 11.496 4.236 -9.715 1.00 0.00 2 ASP A N 5
ATOM 6282 C CA . ASP A 1 5 ? 10.745 4.312 -10.957 1.00 0.00 2 ASP A CA 5
ATOM 6283 C C . ASP A 1 5 ? 9.470 3.476 -10.829 1.00 0.00 2 ASP A C 5
ATOM 6284 O O . ASP A 1 5 ? 9.336 2.680 -9.901 1.00 0.00 2 ASP A O 5
ATOM 6293 N N . LEU A 1 6 ? 8.566 3.686 -11.775 1.00 0.00 3 LEU A N 5
ATOM 6294 C CA . LEU A 1 6 ? 7.306 2.962 -11.779 1.00 0.00 3 LEU A CA 5
ATOM 6295 C C . LEU A 1 6 ? 7.568 1.493 -12.120 1.00 0.00 3 LEU A C 5
ATOM 6296 O O . LEU A 1 6 ? 7.030 0.596 -11.473 1.00 0.00 3 LEU A O 5
ATOM 6312 N N . GLU A 1 7 ? 8.394 1.293 -13.137 1.00 0.00 4 GLU A N 5
ATOM 6313 C CA . GLU A 1 7 ? 8.734 -0.051 -13.572 1.00 0.00 4 GLU A CA 5
ATOM 6314 C C . GLU A 1 7 ? 9.215 -0.887 -12.384 1.00 0.00 4 GLU A C 5
ATOM 6315 O O . GLU A 1 7 ? 8.822 -2.043 -12.235 1.00 0.00 4 GLU A O 5
ATOM 6327 N N . THR A 1 8 ? 10.059 -0.270 -11.570 1.00 0.00 5 THR A N 5
ATOM 6328 C CA . THR A 1 8 ? 10.597 -0.944 -10.400 1.00 0.00 5 THR A CA 5
ATOM 6329 C C . THR A 1 8 ? 9.521 -1.084 -9.323 1.00 0.00 5 THR A C 5
ATOM 6330 O O . THR A 1 8 ? 9.508 -2.062 -8.577 1.00 0.00 5 THR A O 5
ATOM 6341 N N . LEU A 1 9 ? 8.643 -0.093 -9.275 1.00 0.00 6 LEU A N 5
ATOM 6342 C CA . LEU A 1 9 ? 7.565 -0.093 -8.302 1.00 0.00 6 LEU A CA 5
ATOM 6343 C C . LEU A 1 9 ? 6.681 -1.322 -8.526 1.00 0.00 6 LEU A C 5
ATOM 6344 O O . LEU A 1 9 ? 6.155 -1.895 -7.573 1.00 0.00 6 LEU A O 5
ATOM 6360 N N . ARG A 1 10 ? 6.547 -1.691 -9.791 1.00 0.00 7 ARG A N 5
ATOM 6361 C CA . ARG A 1 10 ? 5.736 -2.842 -10.153 1.00 0.00 7 ARG A CA 5
ATOM 6362 C C . ARG A 1 10 ? 6.438 -4.137 -9.738 1.00 0.00 7 ARG A C 5
ATOM 6363 O O . ARG A 1 10 ? 5.798 -5.062 -9.240 1.00 0.00 7 ARG A O 5
ATOM 6384 N N . ALA A 1 11 ? 7.744 -4.161 -9.959 1.00 0.00 8 ALA A N 5
ATOM 6385 C CA . ALA A 1 11 ? 8.539 -5.327 -9.614 1.00 0.00 8 ALA A CA 5
ATOM 6386 C C . ALA A 1 11 ? 8.454 -5.570 -8.106 1.00 0.00 8 ALA A C 5
ATOM 6387 O O . ALA A 1 11 ? 8.141 -6.677 -7.669 1.00 0.00 8 ALA A O 5
ATOM 6394 N N . ARG A 1 12 ? 8.737 -4.518 -7.353 1.00 0.00 9 ARG A N 5
ATOM 6395 C CA . ARG A 1 12 ? 8.696 -4.604 -5.903 1.00 0.00 9 ARG A CA 5
ATOM 6396 C C . ARG A 1 12 ? 7.266 -4.870 -5.427 1.00 0.00 9 ARG A C 5
ATOM 6397 O O . ARG A 1 12 ? 7.059 -5.550 -4.424 1.00 0.00 9 ARG A O 5
ATOM 6418 N N . ARG A 1 13 ? 6.317 -4.318 -6.170 1.00 0.00 10 ARG A N 5
ATOM 6419 C CA . ARG A 1 13 ? 4.913 -4.487 -5.836 1.00 0.00 10 ARG A CA 5
ATOM 6420 C C . ARG A 1 13 ? 4.530 -5.968 -5.890 1.00 0.00 10 ARG A C 5
ATOM 6421 O O . ARG A 1 13 ? 3.709 -6.429 -5.098 1.00 0.00 10 ARG A O 5
ATOM 6442 N N . GLU A 1 14 ? 5.142 -6.671 -6.831 1.00 0.00 11 GLU A N 5
ATOM 6443 C CA . GLU A 1 14 ? 4.875 -8.090 -6.998 1.00 0.00 11 GLU A CA 5
ATOM 6444 C C . GLU A 1 14 ? 5.462 -8.882 -5.827 1.00 0.00 11 GLU A C 5
ATOM 6445 O O . GLU A 1 14 ? 4.786 -9.728 -5.245 1.00 0.00 11 GLU A O 5
ATOM 6457 N N . ALA A 1 15 ? 6.714 -8.578 -5.518 1.00 0.00 12 ALA A N 5
ATOM 6458 C CA . ALA A 1 15 ? 7.400 -9.251 -4.428 1.00 0.00 12 ALA A CA 5
ATOM 6459 C C . ALA A 1 15 ? 6.803 -8.794 -3.096 1.00 0.00 12 ALA A C 5
ATOM 6460 O O . ALA A 1 15 ? 6.695 -9.581 -2.157 1.00 0.00 12 ALA A O 5
ATOM 6467 N N . VAL A 1 16 ? 6.431 -7.523 -3.056 1.00 0.00 13 VAL A N 5
ATOM 6468 C CA . VAL A 1 16 ? 5.848 -6.951 -1.855 1.00 0.00 13 VAL A CA 5
ATOM 6469 C C . VAL A 1 16 ? 4.477 -7.583 -1.608 1.00 0.00 13 VAL A C 5
ATOM 6470 O O . VAL A 1 16 ? 4.093 -7.814 -0.462 1.00 0.00 13 VAL A O 5
ATOM 6483 N N . LEU A 1 17 ? 3.776 -7.844 -2.701 1.00 0.00 14 LEU A N 5
ATOM 6484 C CA . LEU A 1 17 ? 2.455 -8.445 -2.618 1.00 0.00 14 LEU A CA 5
ATOM 6485 C C . LEU A 1 17 ? 2.558 -9.795 -1.907 1.00 0.00 14 LEU A C 5
ATOM 6486 O O . LEU A 1 17 ? 1.731 -10.117 -1.055 1.00 0.00 14 LEU A O 5
ATOM 6502 N N . SER A 1 18 ? 3.580 -10.550 -2.283 1.00 0.00 15 SER A N 5
ATOM 6503 C CA . SER A 1 18 ? 3.801 -11.859 -1.692 1.00 0.00 15 SER A CA 5
ATOM 6504 C C . SER A 1 18 ? 4.201 -11.708 -0.223 1.00 0.00 15 SER A C 5
ATOM 6505 O O . SER A 1 18 ? 3.830 -12.531 0.612 1.00 0.00 15 SER A O 5
ATOM 6513 N N . LEU A 1 19 ? 4.954 -10.652 0.047 1.00 0.00 16 LEU A N 5
ATOM 6514 C CA . LEU A 1 19 ? 5.408 -10.383 1.401 1.00 0.00 16 LEU A CA 5
ATOM 6515 C C . LEU A 1 19 ? 4.248 -9.814 2.220 1.00 0.00 16 LEU A C 5
ATOM 6516 O O . LEU A 1 19 ? 4.068 -10.174 3.383 1.00 0.00 16 LEU A O 5
ATOM 6532 N N . CYS A 1 20 ? 3.490 -8.934 1.581 1.00 0.00 17 CYS A N 5
ATOM 6533 C CA . CYS A 1 20 ? 2.352 -8.312 2.236 1.00 0.00 17 CYS A CA 5
ATOM 6534 C C . CYS A 1 20 ? 1.397 -9.417 2.693 1.00 0.00 17 CYS A C 5
ATOM 6535 O O . CYS A 1 20 ? 0.704 -9.266 3.699 1.00 0.00 17 CYS A O 5
ATOM 6543 N N . ALA A 1 21 ? 1.391 -10.502 1.933 1.00 0.00 18 ALA A N 5
ATOM 6544 C CA . ALA A 1 21 ? 0.533 -11.631 2.247 1.00 0.00 18 ALA A CA 5
ATOM 6545 C C . ALA A 1 21 ? 1.064 -12.337 3.497 1.00 0.00 18 ALA A C 5
ATOM 6546 O O . ALA A 1 21 ? 0.289 -12.867 4.292 1.00 0.00 18 ALA A O 5
ATOM 6553 N N . ARG A 1 22 ? 2.382 -12.323 3.631 1.00 0.00 19 ARG A N 5
ATOM 6554 C CA . ARG A 1 22 ? 3.026 -12.955 4.769 1.00 0.00 19 ARG A CA 5
ATOM 6555 C C . ARG A 1 22 ? 2.808 -12.121 6.033 1.00 0.00 19 ARG A C 5
ATOM 6556 O O . ARG A 1 22 ? 2.959 -12.622 7.146 1.00 0.00 19 ARG A O 5
ATOM 6577 N N . HIS A 1 23 ? 2.457 -10.861 5.819 1.00 0.00 20 HIS A N 5
ATOM 6578 C CA . HIS A 1 23 ? 2.217 -9.952 6.927 1.00 0.00 20 HIS A CA 5
ATOM 6579 C C . HIS A 1 23 ? 0.714 -9.860 7.198 1.00 0.00 20 HIS A C 5
ATOM 6580 O O . HIS A 1 23 ? 0.295 -9.720 8.346 1.00 0.00 20 HIS A O 5
ATOM 6594 N N . GLY A 1 24 ? -0.055 -9.941 6.123 1.00 0.00 21 GLY A N 5
ATOM 6595 C CA . GLY A 1 24 ? -1.502 -9.868 6.231 1.00 0.00 21 GLY A CA 5
ATOM 6596 C C . GLY A 1 24 ? -2.061 -8.739 5.362 1.00 0.00 21 GLY A C 5
ATOM 6597 O O . GLY A 1 24 ? -2.436 -7.685 5.874 1.00 0.00 21 GLY A O 5
ATOM 6601 N N . ALA A 1 25 ? -2.097 -8.997 4.063 1.00 0.00 22 ALA A N 5
ATOM 6602 C CA . ALA A 1 25 ? -2.603 -8.015 3.119 1.00 0.00 22 ALA A CA 5
ATOM 6603 C C . ALA A 1 25 ? -3.315 -8.737 1.973 1.00 0.00 22 ALA A C 5
ATOM 6604 O O . ALA A 1 25 ? -2.668 -9.290 1.085 1.00 0.00 22 ALA A O 5
ATOM 6611 N N . VAL A 1 26 ? -4.639 -8.707 2.030 1.00 0.00 23 VAL A N 5
ATOM 6612 C CA . VAL A 1 26 ? -5.446 -9.352 1.008 1.00 0.00 23 VAL A CA 5
ATOM 6613 C C . VAL A 1 26 ? -5.981 -8.291 0.043 1.00 0.00 23 VAL A C 5
ATOM 6614 O O . VAL A 1 26 ? -6.077 -8.532 -1.159 1.00 0.00 23 VAL A O 5
ATOM 6627 N N . ARG A 1 27 ? -6.316 -7.140 0.607 1.00 0.00 24 ARG A N 5
ATOM 6628 C CA . ARG A 1 27 ? -6.839 -6.042 -0.188 1.00 0.00 24 ARG A CA 5
ATOM 6629 C C . ARG A 1 27 ? -5.692 -5.249 -0.818 1.00 0.00 24 ARG A C 5
ATOM 6630 O O . ARG A 1 27 ? -5.654 -4.023 -0.722 1.00 0.00 24 ARG A O 5
ATOM 6651 N N . VAL A 1 28 ? -4.785 -5.981 -1.448 1.00 0.00 25 VAL A N 5
ATOM 6652 C CA . VAL A 1 28 ? -3.640 -5.361 -2.093 1.00 0.00 25 VAL A CA 5
ATOM 6653 C C . VAL A 1 28 ? -4.121 -4.519 -3.277 1.00 0.00 25 VAL A C 5
ATOM 6654 O O . VAL A 1 28 ? -4.416 -5.054 -4.344 1.00 0.00 25 VAL A O 5
ATOM 6667 N N . ARG A 1 29 ? -4.185 -3.216 -3.047 1.00 0.00 26 ARG A N 5
ATOM 6668 C CA . ARG A 1 29 ? -4.625 -2.294 -4.081 1.00 0.00 26 ARG A CA 5
ATOM 6669 C C . ARG A 1 29 ? -3.992 -0.917 -3.870 1.00 0.00 26 ARG A C 5
ATOM 6670 O O . ARG A 1 29 ? -3.620 -0.566 -2.751 1.00 0.00 26 ARG A O 5
ATOM 6691 N N . VAL A 1 30 ? -3.889 -0.175 -4.962 1.00 0.00 27 VAL A N 5
ATOM 6692 C CA . VAL A 1 30 ? -3.308 1.156 -4.910 1.00 0.00 27 VAL A CA 5
ATOM 6693 C C . VAL A 1 30 ? -4.399 2.195 -5.174 1.00 0.00 27 VAL A C 5
ATOM 6694 O O . VAL A 1 30 ? -5.093 2.129 -6.188 1.00 0.00 27 VAL A O 5
ATOM 6707 N N . PHE A 1 31 ? -4.518 3.132 -4.244 1.00 0.00 28 PHE A N 5
ATOM 6708 C CA . PHE A 1 31 ? -5.513 4.183 -4.364 1.00 0.00 28 PHE A CA 5
ATOM 6709 C C . PHE A 1 31 ? -4.862 5.566 -4.284 1.00 0.00 28 PHE A C 5
ATOM 6710 O O . PHE A 1 31 ? -3.986 5.796 -3.451 1.00 0.00 28 PHE A O 5
ATOM 6727 N N . GLY A 1 32 ? -5.316 6.450 -5.161 1.00 0.00 29 GLY A N 5
ATOM 6728 C CA . GLY A 1 32 ? -4.788 7.803 -5.200 1.00 0.00 29 GLY A CA 5
ATOM 6729 C C . GLY A 1 32 ? -4.030 8.059 -6.504 1.00 0.00 29 GLY A C 5
ATOM 6730 O O . GLY A 1 32 ? -4.194 7.323 -7.476 1.00 0.00 29 GLY A O 5
ATOM 6734 N N . SER A 1 33 ? -3.215 9.103 -6.482 1.00 0.00 30 SER A N 5
ATOM 6735 C CA . SER A 1 33 ? -2.430 9.465 -7.650 1.00 0.00 30 SER A CA 5
ATOM 6736 C C . SER A 1 33 ? -1.311 8.444 -7.866 1.00 0.00 30 SER A C 5
ATOM 6737 O O . SER A 1 33 ? -0.910 8.188 -9.000 1.00 0.00 30 SER A O 5
ATOM 6745 N N . VAL A 1 34 ? -0.840 7.888 -6.759 1.00 0.00 31 VAL A N 5
ATOM 6746 C CA . VAL A 1 34 ? 0.225 6.901 -6.813 1.00 0.00 31 VAL A CA 5
ATOM 6747 C C . VAL A 1 34 ? -0.219 5.725 -7.686 1.00 0.00 31 VAL A C 5
ATOM 6748 O O . VAL A 1 34 ? 0.543 5.248 -8.525 1.00 0.00 31 VAL A O 5
ATOM 6761 N N . ALA A 1 35 ? -1.450 5.292 -7.457 1.00 0.00 32 ALA A N 5
ATOM 6762 C CA . ALA A 1 35 ? -2.005 4.181 -8.212 1.00 0.00 32 ALA A CA 5
ATOM 6763 C C . ALA A 1 35 ? -1.864 4.467 -9.709 1.00 0.00 32 ALA A C 5
ATOM 6764 O O . ALA A 1 35 ? -1.688 3.547 -10.506 1.00 0.00 32 ALA A O 5
ATOM 6771 N N . ARG A 1 36 ? -1.947 5.746 -10.045 1.00 0.00 33 ARG A N 5
ATOM 6772 C CA . ARG A 1 36 ? -1.832 6.164 -11.432 1.00 0.00 33 ARG A CA 5
ATOM 6773 C C . ARG A 1 36 ? -0.359 6.298 -11.825 1.00 0.00 33 ARG A C 5
ATOM 6774 O O . ARG A 1 36 ? -0.027 6.306 -13.009 1.00 0.00 33 ARG A O 5
ATOM 6795 N N . GLY A 1 37 ? 0.485 6.400 -10.809 1.00 0.00 34 GLY A N 5
ATOM 6796 C CA . GLY A 1 37 ? 1.914 6.533 -11.033 1.00 0.00 34 GLY A CA 5
ATOM 6797 C C . GLY A 1 37 ? 2.386 7.957 -10.733 1.00 0.00 34 GLY A C 5
ATOM 6798 O O . GLY A 1 37 ? 3.329 8.446 -11.354 1.00 0.00 34 GLY A O 5
ATOM 6802 N N . GLU A 1 38 ? 1.708 8.583 -9.782 1.00 0.00 35 GLU A N 5
ATOM 6803 C CA . GLU A 1 38 ? 2.047 9.941 -9.392 1.00 0.00 35 GLU A CA 5
ATOM 6804 C C . GLU A 1 38 ? 2.350 10.003 -7.894 1.00 0.00 35 GLU A C 5
ATOM 6805 O O . GLU A 1 38 ? 1.541 9.571 -7.074 1.00 0.00 35 GLU A O 5
ATOM 6817 N N . ALA A 1 39 ? 3.519 10.545 -7.581 1.00 0.00 36 ALA A N 5
ATOM 6818 C CA . ALA A 1 39 ? 3.939 10.669 -6.196 1.00 0.00 36 ALA A CA 5
ATOM 6819 C C . ALA A 1 39 ? 5.269 11.424 -6.137 1.00 0.00 36 ALA A C 5
ATOM 6820 O O . ALA A 1 39 ? 6.300 10.907 -6.566 1.00 0.00 36 ALA A O 5
ATOM 6827 N N . ARG A 1 40 ? 5.203 12.634 -5.603 1.00 0.00 37 ARG A N 5
ATOM 6828 C CA . ARG A 1 40 ? 6.389 13.465 -5.483 1.00 0.00 37 ARG A CA 5
ATOM 6829 C C . ARG A 1 40 ? 7.588 12.619 -5.049 1.00 0.00 37 ARG A C 5
ATOM 6830 O O . ARG A 1 40 ? 7.419 11.522 -4.519 1.00 0.00 37 ARG A O 5
ATOM 6851 N N . GLU A 1 41 ? 8.772 13.161 -5.291 1.00 0.00 38 GLU A N 5
ATOM 6852 C CA . GLU A 1 41 ? 9.999 12.469 -4.932 1.00 0.00 38 GLU A CA 5
ATOM 6853 C C . GLU A 1 41 ? 10.295 12.652 -3.443 1.00 0.00 38 GLU A C 5
ATOM 6854 O O . GLU A 1 41 ? 11.257 12.088 -2.923 1.00 0.00 38 GLU A O 5
ATOM 6866 N N . ASP A 1 42 ? 9.451 13.443 -2.797 1.00 0.00 39 ASP A N 5
ATOM 6867 C CA . ASP A 1 42 ? 9.610 13.707 -1.377 1.00 0.00 39 ASP A CA 5
ATOM 6868 C C . ASP A 1 42 ? 8.290 13.422 -0.658 1.00 0.00 39 ASP A C 5
ATOM 6869 O O . ASP A 1 42 ? 8.153 13.705 0.531 1.00 0.00 39 ASP A O 5
ATOM 6878 N N . SER A 1 43 ? 7.352 12.866 -1.410 1.00 0.00 40 SER A N 5
ATOM 6879 C CA . SER A 1 43 ? 6.047 12.540 -0.860 1.00 0.00 40 SER A CA 5
ATOM 6880 C C . SER A 1 43 ? 6.017 11.076 -0.417 1.00 0.00 40 SER A C 5
ATOM 6881 O O . SER A 1 43 ? 7.043 10.398 -0.432 1.00 0.00 40 SER A O 5
ATOM 6889 N N . ASP A 1 44 ? 4.829 10.631 -0.035 1.00 0.00 41 ASP A N 5
ATOM 6890 C CA . ASP A 1 44 ? 4.652 9.259 0.411 1.00 0.00 41 ASP A CA 5
ATOM 6891 C C . ASP A 1 44 ? 3.796 8.503 -0.607 1.00 0.00 41 ASP A C 5
ATOM 6892 O O . ASP A 1 44 ? 3.183 9.113 -1.482 1.00 0.00 41 ASP A O 5
ATOM 6901 N N . LEU A 1 45 ? 3.783 7.187 -0.460 1.00 0.00 42 LEU A N 5
ATOM 6902 C CA . LEU A 1 45 ? 3.012 6.341 -1.356 1.00 0.00 42 LEU A CA 5
ATOM 6903 C C . LEU A 1 45 ? 1.801 5.782 -0.607 1.00 0.00 42 LEU A C 5
ATOM 6904 O O . LEU A 1 45 ? 1.954 5.062 0.378 1.00 0.00 42 LEU A O 5
ATOM 6920 N N . ASP A 1 46 ? 0.624 6.136 -1.103 1.00 0.00 43 ASP A N 5
ATOM 6921 C CA . ASP A 1 46 ? -0.613 5.679 -0.493 1.00 0.00 43 ASP A CA 5
ATOM 6922 C C . ASP A 1 46 ? -0.954 4.286 -1.025 1.00 0.00 43 ASP A C 5
ATOM 6923 O O . ASP A 1 46 ? -1.082 4.093 -2.233 1.00 0.00 43 ASP A O 5
ATOM 6932 N N . LEU A 1 47 ? -1.092 3.351 -0.096 1.00 0.00 44 LEU A N 5
ATOM 6933 C CA . LEU A 1 47 ? -1.416 1.981 -0.456 1.00 0.00 44 LEU A CA 5
ATOM 6934 C C . LEU A 1 47 ? -2.549 1.476 0.440 1.00 0.00 44 LEU A C 5
ATOM 6935 O O . LEU A 1 47 ? -2.444 1.524 1.665 1.00 0.00 44 LEU A O 5
ATOM 6951 N N . LEU A 1 48 ? -3.606 1.004 -0.205 1.00 0.00 45 LEU A N 5
ATOM 6952 C CA . LEU A 1 48 ? -4.756 0.492 0.519 1.00 0.00 45 LEU A CA 5
ATOM 6953 C C . LEU A 1 48 ? -4.642 -1.029 0.639 1.00 0.00 45 LEU A C 5
ATOM 6954 O O . LEU A 1 48 ? -4.648 -1.737 -0.367 1.00 0.00 45 LEU A O 5
ATOM 6970 N N . VAL A 1 49 ? -4.541 -1.487 1.878 1.00 0.00 46 VAL A N 5
ATOM 6971 C CA . VAL A 1 49 ? -4.425 -2.911 2.142 1.00 0.00 46 VAL A CA 5
ATOM 6972 C C . VAL A 1 49 ? -5.351 -3.288 3.301 1.00 0.00 46 VAL A C 5
ATOM 6973 O O . VAL A 1 49 ? -5.704 -2.439 4.119 1.00 0.00 46 VAL A O 5
ATOM 6986 N N . ALA A 1 50 ? -5.719 -4.560 3.333 1.00 0.00 47 ALA A N 5
ATOM 6987 C CA . ALA A 1 50 ? -6.597 -5.059 4.378 1.00 0.00 47 ALA A CA 5
ATOM 6988 C C . ALA A 1 50 ? -5.920 -6.232 5.090 1.00 0.00 47 ALA A C 5
ATOM 6989 O O . ALA A 1 50 ? -5.565 -7.225 4.458 1.00 0.00 47 ALA A O 5
ATOM 6996 N N . PHE A 1 51 ? -5.762 -6.077 6.397 1.00 0.00 48 PHE A N 5
ATOM 6997 C CA . PHE A 1 51 ? -5.134 -7.111 7.202 1.00 0.00 48 PHE A CA 5
ATOM 6998 C C . PHE A 1 51 ? -6.180 -8.060 7.789 1.00 0.00 48 PHE A C 5
ATOM 6999 O O . PHE A 1 51 ? -7.091 -7.627 8.493 1.00 0.00 48 PHE A O 5
ATOM 7016 N N . GLU A 1 52 ? -6.015 -9.337 7.478 1.00 0.00 49 GLU A N 5
ATOM 7017 C CA . GLU A 1 52 ? -6.934 -10.351 7.966 1.00 0.00 49 GLU A CA 5
ATOM 7018 C C . GLU A 1 52 ? -6.918 -10.390 9.495 1.00 0.00 49 GLU A C 5
ATOM 7019 O O . GLU A 1 52 ? -6.305 -9.538 10.135 1.00 0.00 49 GLU A O 5
ATOM 7031 N N . GLU A 1 53 ? -7.600 -11.389 10.037 1.00 0.00 50 GLU A N 5
ATOM 7032 C CA . GLU A 1 53 ? -7.672 -11.550 11.479 1.00 0.00 50 GLU A CA 5
ATOM 7033 C C . GLU A 1 53 ? -6.405 -12.232 12.001 1.00 0.00 50 GLU A C 5
ATOM 7034 O O . GLU A 1 53 ? -5.784 -13.022 11.291 1.00 0.00 50 GLU A O 5
ATOM 7046 N N . GLY A 1 54 ? -6.060 -11.902 13.236 1.00 0.00 51 GLY A N 5
ATOM 7047 C CA . GLY A 1 54 ? -4.879 -12.472 13.861 1.00 0.00 51 GLY A CA 5
ATOM 7048 C C . GLY A 1 54 ? -3.710 -11.485 13.827 1.00 0.00 51 GLY A C 5
ATOM 7049 O O . GLY A 1 54 ? -2.900 -11.444 14.752 1.00 0.00 51 GLY A O 5
ATOM 7053 N N . ARG A 1 55 ? -3.658 -10.716 12.749 1.00 0.00 52 ARG A N 5
ATOM 7054 C CA . ARG A 1 55 ? -2.602 -9.732 12.582 1.00 0.00 52 ARG A CA 5
ATOM 7055 C C . ARG A 1 55 ? -2.888 -8.495 13.436 1.00 0.00 52 ARG A C 5
ATOM 7056 O O . ARG A 1 55 ? -4.033 -8.246 13.810 1.00 0.00 52 ARG A O 5
ATOM 7077 N N . THR A 1 56 ? -1.828 -7.753 13.719 1.00 0.00 53 THR A N 5
ATOM 7078 C CA . THR A 1 56 ? -1.951 -6.548 14.522 1.00 0.00 53 THR A CA 5
ATOM 7079 C C . THR A 1 56 ? -1.126 -5.414 13.910 1.00 0.00 53 THR A C 5
ATOM 7080 O O . THR A 1 56 ? -0.397 -5.623 12.942 1.00 0.00 53 THR A O 5
ATOM 7091 N N . LEU A 1 57 ? -1.270 -4.236 14.500 1.00 0.00 54 LEU A N 5
ATOM 7092 C CA . LEU A 1 57 ? -0.548 -3.068 14.025 1.00 0.00 54 LEU A CA 5
ATOM 7093 C C . LEU A 1 57 ? 0.955 -3.348 14.073 1.00 0.00 54 LEU A C 5
ATOM 7094 O O . LEU A 1 57 ? 1.715 -2.818 13.265 1.00 0.00 54 LEU A O 5
ATOM 7110 N N . LEU A 1 58 ? 1.339 -4.182 15.029 1.00 0.00 55 LEU A N 5
ATOM 7111 C CA . LEU A 1 58 ? 2.738 -4.539 15.193 1.00 0.00 55 LEU A CA 5
ATOM 7112 C C . LEU A 1 58 ? 3.275 -5.095 13.873 1.00 0.00 55 LEU A C 5
ATOM 7113 O O . LEU A 1 58 ? 4.374 -4.740 13.448 1.00 0.00 55 LEU A O 5
ATOM 7129 N N . ASP A 1 59 ? 2.477 -5.957 13.262 1.00 0.00 56 ASP A N 5
ATOM 7130 C CA . ASP A 1 59 ? 2.859 -6.566 11.999 1.00 0.00 56 ASP A CA 5
ATOM 7131 C C . ASP A 1 59 ? 2.824 -5.506 10.896 1.00 0.00 56 ASP A C 5
ATOM 7132 O O . ASP A 1 59 ? 3.664 -5.513 9.997 1.00 0.00 56 ASP A O 5
ATOM 7141 N N . HIS A 1 60 ? 1.844 -4.620 11.001 1.00 0.00 57 HIS A N 5
ATOM 7142 C CA . HIS A 1 60 ? 1.690 -3.557 10.023 1.00 0.00 57 HIS A CA 5
ATOM 7143 C C . HIS A 1 60 ? 2.929 -2.659 10.041 1.00 0.00 57 HIS A C 5
ATOM 7144 O O . HIS A 1 60 ? 3.379 -2.197 8.994 1.00 0.00 57 HIS A O 5
ATOM 7158 N N . ALA A 1 61 ? 3.444 -2.440 11.242 1.00 0.00 58 ALA A N 5
ATOM 7159 C CA . ALA A 1 61 ? 4.623 -1.607 11.409 1.00 0.00 58 ALA A CA 5
ATOM 7160 C C . ALA A 1 61 ? 5.818 -2.277 10.729 1.00 0.00 58 ALA A C 5
ATOM 7161 O O . ALA A 1 61 ? 6.617 -1.612 10.072 1.00 0.00 58 ALA A O 5
ATOM 7168 N N . ARG A 1 62 ? 5.902 -3.587 10.909 1.00 0.00 59 ARG A N 5
ATOM 7169 C CA . ARG A 1 62 ? 6.986 -4.356 10.320 1.00 0.00 59 ARG A CA 5
ATOM 7170 C C . ARG A 1 62 ? 6.879 -4.340 8.794 1.00 0.00 59 ARG A C 5
ATOM 7171 O O . ARG A 1 62 ? 7.892 -4.295 8.098 1.00 0.00 59 ARG A O 5
ATOM 7192 N N . LEU A 1 63 ? 5.643 -4.379 8.318 1.00 0.00 60 LEU A N 5
ATOM 7193 C CA . LEU A 1 63 ? 5.391 -4.370 6.887 1.00 0.00 60 LEU A CA 5
ATOM 7194 C C . LEU A 1 63 ? 5.896 -3.054 6.293 1.00 0.00 60 LEU A C 5
ATOM 7195 O O . LEU A 1 63 ? 6.560 -3.051 5.257 1.00 0.00 60 LEU A O 5
ATOM 7211 N N . LYS A 1 64 ? 5.563 -1.968 6.974 1.00 0.00 61 LYS A N 5
ATOM 7212 C CA . LYS A 1 64 ? 5.975 -0.648 6.526 1.00 0.00 61 LYS A CA 5
ATOM 7213 C C . LYS A 1 64 ? 7.502 -0.595 6.446 1.00 0.00 61 LYS A C 5
ATOM 7214 O O . LYS A 1 64 ? 8.058 -0.084 5.475 1.00 0.00 61 LYS A O 5
ATOM 7233 N N . LEU A 1 65 ? 8.136 -1.130 7.479 1.00 0.00 62 LEU A N 5
ATOM 7234 C CA . LEU A 1 65 ? 9.587 -1.150 7.537 1.00 0.00 62 LEU A CA 5
ATOM 7235 C C . LEU A 1 65 ? 10.126 -2.043 6.417 1.00 0.00 62 LEU A C 5
ATOM 7236 O O . LEU A 1 65 ? 11.175 -1.757 5.841 1.00 0.00 62 LEU A O 5
ATOM 7252 N N . ALA A 1 66 ? 9.385 -3.106 6.143 1.00 0.00 63 ALA A N 5
ATOM 7253 C CA . ALA A 1 66 ? 9.775 -4.042 5.102 1.00 0.00 63 ALA A CA 5
ATOM 7254 C C . ALA A 1 66 ? 9.581 -3.387 3.734 1.00 0.00 63 ALA A C 5
ATOM 7255 O O . ALA A 1 66 ? 10.386 -3.588 2.825 1.00 0.00 63 ALA A O 5
ATOM 7262 N N . LEU A 1 67 ? 8.508 -2.616 3.629 1.00 0.00 64 LEU A N 5
ATOM 7263 C CA . LEU A 1 67 ? 8.198 -1.930 2.386 1.00 0.00 64 LEU A CA 5
ATOM 7264 C C . LEU A 1 67 ? 9.236 -0.833 2.141 1.00 0.00 64 LEU A C 5
ATOM 7265 O O . LEU A 1 67 ? 9.627 -0.587 1.001 1.00 0.00 64 LEU A O 5
ATOM 7281 N N . GLU A 1 68 ? 9.653 -0.204 3.230 1.00 0.00 65 GLU A N 5
ATOM 7282 C CA . GLU A 1 68 ? 10.638 0.861 3.148 1.00 0.00 65 GLU A CA 5
ATOM 7283 C C . GLU A 1 68 ? 11.969 0.314 2.629 1.00 0.00 65 GLU A C 5
ATOM 7284 O O . GLU A 1 68 ? 12.734 1.036 1.991 1.00 0.00 65 GLU A O 5
ATOM 7296 N N . GLY A 1 69 ? 12.204 -0.956 2.921 1.00 0.00 66 GLY A N 5
ATOM 7297 C CA . GLY A 1 69 ? 13.430 -1.608 2.492 1.00 0.00 66 GLY A CA 5
ATOM 7298 C C . GLY A 1 69 ? 13.411 -1.873 0.985 1.00 0.00 66 GLY A C 5
ATOM 7299 O O . GLY A 1 69 ? 14.357 -1.529 0.279 1.00 0.00 66 GLY A O 5
ATOM 7303 N N . LEU A 1 70 ? 12.323 -2.483 0.538 1.00 0.00 67 LEU A N 5
ATOM 7304 C CA . LEU A 1 70 ? 12.168 -2.798 -0.872 1.00 0.00 67 LEU A CA 5
ATOM 7305 C C . LEU A 1 70 ? 12.069 -1.498 -1.673 1.00 0.00 67 LEU A C 5
ATOM 7306 O O . LEU A 1 70 ? 12.679 -1.370 -2.733 1.00 0.00 67 LEU A O 5
ATOM 7322 N N . LEU A 1 71 ? 11.294 -0.567 -1.136 1.00 0.00 68 LEU A N 5
ATOM 7323 C CA . LEU A 1 71 ? 11.107 0.718 -1.787 1.00 0.00 68 LEU A CA 5
ATOM 7324 C C . LEU A 1 71 ? 12.283 1.634 -1.445 1.00 0.00 68 LEU A C 5
ATOM 7325 O O . LEU A 1 71 ? 12.481 2.663 -2.090 1.00 0.00 68 LEU A O 5
ATOM 7341 N N . GLY A 1 72 ? 13.034 1.228 -0.432 1.00 0.00 69 GLY A N 5
ATOM 7342 C CA . GLY A 1 72 ? 14.185 2.000 0.003 1.00 0.00 69 GLY A CA 5
ATOM 7343 C C . GLY A 1 72 ? 13.819 3.474 0.190 1.00 0.00 69 GLY A C 5
ATOM 7344 O O . GLY A 1 72 ? 14.696 4.336 0.222 1.00 0.00 69 GLY A O 5
ATOM 7348 N N . VAL A 1 73 ? 12.522 3.717 0.309 1.00 0.00 70 VAL A N 5
ATOM 7349 C CA . VAL A 1 73 ? 12.029 5.072 0.492 1.00 0.00 70 VAL A CA 5
ATOM 7350 C C . VAL A 1 73 ? 10.778 5.040 1.372 1.00 0.00 70 VAL A C 5
ATOM 7351 O O . VAL A 1 73 ? 10.183 3.982 1.574 1.00 0.00 70 VAL A O 5
ATOM 7364 N N . ARG A 1 74 ? 10.416 6.212 1.872 1.00 0.00 71 ARG A N 5
ATOM 7365 C CA . ARG A 1 74 ? 9.246 6.332 2.726 1.00 0.00 71 ARG A CA 5
ATOM 7366 C C . ARG A 1 74 ? 8.038 5.660 2.070 1.00 0.00 71 ARG A C 5
ATOM 7367 O O . ARG A 1 74 ? 7.806 5.826 0.873 1.00 0.00 71 ARG A O 5
ATOM 7388 N N . VAL A 1 75 ? 7.302 4.916 2.881 1.00 0.00 72 VAL A N 5
ATOM 7389 C CA . VAL A 1 75 ? 6.124 4.218 2.394 1.00 0.00 72 VAL A CA 5
ATOM 7390 C C . VAL A 1 75 ? 4.965 4.443 3.367 1.00 0.00 72 VAL A C 5
ATOM 7391 O O . VAL A 1 75 ? 5.160 4.443 4.582 1.00 0.00 72 VAL A O 5
ATOM 7404 N N . ASP A 1 76 ? 3.783 4.630 2.797 1.00 0.00 73 ASP A N 5
ATOM 7405 C CA . ASP A 1 76 ? 2.593 4.855 3.599 1.00 0.00 73 ASP A CA 5
ATOM 7406 C C . ASP A 1 76 ? 1.551 3.784 3.270 1.00 0.00 73 ASP A C 5
ATOM 7407 O O . ASP A 1 76 ? 1.039 3.735 2.152 1.00 0.00 73 ASP A O 5
ATOM 7416 N N . ILE A 1 77 ? 1.268 2.954 4.262 1.00 0.00 74 ILE A N 5
ATOM 7417 C CA . ILE A 1 77 ? 0.296 1.887 4.092 1.00 0.00 74 ILE A CA 5
ATOM 7418 C C . ILE A 1 77 ? -1.017 2.287 4.766 1.00 0.00 74 ILE A C 5
ATOM 7419 O O . ILE A 1 77 ? -1.011 2.909 5.827 1.00 0.00 74 ILE A O 5
ATOM 7435 N N . VAL A 1 78 ? -2.114 1.914 4.122 1.00 0.00 75 VAL A N 5
ATOM 7436 C CA . VAL A 1 78 ? -3.432 2.226 4.646 1.00 0.00 75 VAL A CA 5
ATOM 7437 C C . VAL A 1 78 ? -4.172 0.925 4.963 1.00 0.00 75 VAL A C 5
ATOM 7438 O O . VAL A 1 78 ? -4.018 -0.069 4.255 1.00 0.00 75 VAL A O 5
ATOM 7451 N N . SER A 1 79 ? -4.959 0.973 6.028 1.00 0.00 76 SER A N 5
ATOM 7452 C CA . SER A 1 79 ? -5.722 -0.190 6.447 1.00 0.00 76 SER A CA 5
ATOM 7453 C C . SER A 1 79 ? -7.220 0.090 6.310 1.00 0.00 76 SER A C 5
ATOM 7454 O O . SER A 1 79 ? -7.740 1.020 6.926 1.00 0.00 76 SER A O 5
ATOM 7462 N N . GLU A 1 80 ? -7.872 -0.730 5.499 1.00 0.00 77 GLU A N 5
ATOM 7463 C CA . GLU A 1 80 ? -9.299 -0.582 5.274 1.00 0.00 77 GLU A CA 5
ATOM 7464 C C . GLU A 1 80 ? -10.005 -0.193 6.575 1.00 0.00 77 GLU A C 5
ATOM 7465 O O . GLU A 1 80 ? -11.024 0.495 6.550 1.00 0.00 77 GLU A O 5
ATOM 7477 N N . ARG A 1 81 ? -9.434 -0.649 7.680 1.00 0.00 78 ARG A N 5
ATOM 7478 C CA . ARG A 1 81 ? -9.995 -0.357 8.988 1.00 0.00 78 ARG A CA 5
ATOM 7479 C C . ARG A 1 81 ? -10.044 1.155 9.218 1.00 0.00 78 ARG A C 5
ATOM 7480 O O . ARG A 1 81 ? -11.089 1.698 9.572 1.00 0.00 78 ARG A O 5
ATOM 7501 N N . GLY A 1 82 ? -8.901 1.791 9.008 1.00 0.00 79 GLY A N 5
ATOM 7502 C CA . GLY A 1 82 ? -8.801 3.229 9.189 1.00 0.00 79 GLY A CA 5
ATOM 7503 C C . GLY A 1 82 ? -9.651 3.972 8.156 1.00 0.00 79 GLY A C 5
ATOM 7504 O O . GLY A 1 82 ? -10.276 4.983 8.473 1.00 0.00 79 GLY A O 5
ATOM 7508 N N . LEU A 1 83 ? -9.647 3.442 6.942 1.00 0.00 80 LEU A N 5
ATOM 7509 C CA . LEU A 1 83 ? -10.410 4.042 5.861 1.00 0.00 80 LEU A CA 5
ATOM 7510 C C . LEU A 1 83 ? -11.876 4.161 6.282 1.00 0.00 80 LEU A C 5
ATOM 7511 O O . LEU A 1 83 ? -12.437 3.231 6.860 1.00 0.00 80 LEU A O 5
ATOM 7527 N N . ALA A 1 84 ? -12.455 5.312 5.976 1.00 0.00 81 ALA A N 5
ATOM 7528 C CA . ALA A 1 84 ? -13.845 5.565 6.316 1.00 0.00 81 ALA A CA 5
ATOM 7529 C C . ALA A 1 84 ? -14.747 4.701 5.431 1.00 0.00 81 ALA A C 5
ATOM 7530 O O . ALA A 1 84 ? -14.294 4.148 4.431 1.00 0.00 81 ALA A O 5
ATOM 7537 N N . PRO A 1 85 ? -16.040 4.611 5.843 1.00 0.00 82 PRO A N 5
ATOM 7538 C CA . PRO A 1 85 ? -17.009 3.824 5.100 1.00 0.00 82 PRO A CA 5
ATOM 7539 C C . PRO A 1 85 ? -17.431 4.544 3.817 1.00 0.00 82 PRO A C 5
ATOM 7540 O O . PRO A 1 85 ? -17.527 3.927 2.758 1.00 0.00 82 PRO A O 5
ATOM 7551 N N . ARG A 1 86 ? -17.673 5.839 3.956 1.00 0.00 83 ARG A N 5
ATOM 7552 C CA . ARG A 1 86 ? -18.083 6.650 2.822 1.00 0.00 83 ARG A CA 5
ATOM 7553 C C . ARG A 1 86 ? -16.876 6.978 1.940 1.00 0.00 83 ARG A C 5
ATOM 7554 O O . ARG A 1 86 ? -17.027 7.235 0.746 1.00 0.00 83 ARG A O 5
ATOM 7575 N N . LEU A 1 87 ? -15.706 6.958 2.561 1.00 0.00 84 LEU A N 5
ATOM 7576 C CA . LEU A 1 87 ? -14.475 7.250 1.848 1.00 0.00 84 LEU A CA 5
ATOM 7577 C C . LEU A 1 87 ? -13.993 5.986 1.133 1.00 0.00 84 LEU A C 5
ATOM 7578 O O . LEU A 1 87 ? -13.457 6.059 0.028 1.00 0.00 84 LEU A O 5
ATOM 7594 N N . ARG A 1 88 ? -14.200 4.856 1.793 1.00 0.00 85 ARG A N 5
ATOM 7595 C CA . ARG A 1 88 ? -13.793 3.577 1.235 1.00 0.00 85 ARG A CA 5
ATOM 7596 C C . ARG A 1 88 ? -14.361 3.410 -0.176 1.00 0.00 85 ARG A C 5
ATOM 7597 O O . ARG A 1 88 ? -13.627 3.091 -1.110 1.00 0.00 85 ARG A O 5
ATOM 7618 N N . GLU A 1 89 ? -15.662 3.632 -0.286 1.00 0.00 86 GLU A N 5
ATOM 7619 C CA . GLU A 1 89 ? -16.337 3.510 -1.567 1.00 0.00 86 GLU A CA 5
ATOM 7620 C C . GLU A 1 89 ? -15.644 4.382 -2.617 1.00 0.00 86 GLU A C 5
ATOM 7621 O O . GLU A 1 89 ? -15.446 3.952 -3.753 1.00 0.00 86 GLU A O 5
ATOM 7633 N N . GLN A 1 90 ? -15.295 5.590 -2.200 1.00 0.00 87 GLN A N 5
ATOM 7634 C CA . GLN A 1 90 ? -14.629 6.525 -3.090 1.00 0.00 87 GLN A CA 5
ATOM 7635 C C . GLN A 1 90 ? -13.185 6.085 -3.339 1.00 0.00 87 GLN A C 5
ATOM 7636 O O . GLN A 1 90 ? -12.668 6.238 -4.444 1.00 0.00 87 GLN A O 5
ATOM 7650 N N . VAL A 1 91 ? -12.576 5.547 -2.293 1.00 0.00 88 VAL A N 5
ATOM 7651 C CA . VAL A 1 91 ? -11.202 5.083 -2.385 1.00 0.00 88 VAL A CA 5
ATOM 7652 C C . VAL A 1 91 ? -11.127 3.912 -3.367 1.00 0.00 88 VAL A C 5
ATOM 7653 O O . VAL A 1 91 ? -10.190 3.820 -4.159 1.00 0.00 88 VAL A O 5
ATOM 7666 N N . LEU A 1 92 ? -12.127 3.047 -3.284 1.00 0.00 89 LEU A N 5
ATOM 7667 C CA . LEU A 1 92 ? -12.187 1.886 -4.156 1.00 0.00 89 LEU A CA 5
ATOM 7668 C C . LEU A 1 92 ? -12.139 2.346 -5.614 1.00 0.00 89 LEU A C 5
ATOM 7669 O O . LEU A 1 92 ? -11.400 1.786 -6.422 1.00 0.00 89 LEU A O 5
ATOM 7685 N N . ARG A 1 93 ? -12.937 3.363 -5.907 1.00 0.00 90 ARG A N 5
ATOM 7686 C CA . ARG A 1 93 ? -12.996 3.904 -7.254 1.00 0.00 90 ARG A CA 5
ATOM 7687 C C . ARG A 1 93 ? -11.591 4.267 -7.742 1.00 0.00 90 ARG A C 5
ATOM 7688 O O . ARG A 1 93 ? -11.345 4.329 -8.945 1.00 0.00 90 ARG A O 5
ATOM 7709 N N . GLU A 1 94 ? -10.707 4.496 -6.782 1.00 0.00 91 GLU A N 5
ATOM 7710 C CA . GLU A 1 94 ? -9.334 4.851 -7.099 1.00 0.00 91 GLU A CA 5
ATOM 7711 C C . GLU A 1 94 ? -8.412 3.650 -6.880 1.00 0.00 91 GLU A C 5
ATOM 7712 O O . GLU A 1 94 ? -7.360 3.547 -7.510 1.00 0.00 91 GLU A O 5
ATOM 7724 N N . ALA A 1 95 ? -8.839 2.771 -5.985 1.00 0.00 92 ALA A N 5
ATOM 7725 C CA . ALA A 1 95 ? -8.065 1.581 -5.676 1.00 0.00 92 ALA A CA 5
ATOM 7726 C C . ALA A 1 95 ? -7.888 0.748 -6.947 1.00 0.00 92 ALA A C 5
ATOM 7727 O O . ALA A 1 95 ? -8.867 0.366 -7.585 1.00 0.00 92 ALA A O 5
ATOM 7734 N N . ILE A 1 96 ? -6.630 0.492 -7.277 1.00 0.00 93 ILE A N 5
ATOM 7735 C CA . ILE A 1 96 ? -6.312 -0.288 -8.461 1.00 0.00 93 ILE A CA 5
ATOM 7736 C C . ILE A 1 96 ? -5.510 -1.525 -8.051 1.00 0.00 93 ILE A C 5
ATOM 7737 O O . ILE A 1 96 ? -4.698 -1.465 -7.129 1.00 0.00 93 ILE A O 5
ATOM 7753 N N . PRO A 1 97 ? -5.773 -2.646 -8.775 1.00 0.00 94 PRO A N 5
ATOM 7754 C CA . PRO A 1 97 ? -5.085 -3.895 -8.495 1.00 0.00 94 PRO A CA 5
ATOM 7755 C C . PRO A 1 97 ? -3.646 -3.856 -9.013 1.00 0.00 94 PRO A C 5
ATOM 7756 O O . PRO A 1 97 ? -3.371 -3.252 -10.049 1.00 0.00 94 PRO A O 5
ATOM 7767 N N . LEU A 1 98 ? -2.765 -4.508 -8.268 1.00 0.00 95 LEU A N 5
ATOM 7768 C CA . LEU A 1 98 ? -1.361 -4.556 -8.639 1.00 0.00 95 LEU A CA 5
ATOM 7769 C C . LEU A 1 98 ? -1.073 -5.872 -9.363 1.00 0.00 95 LEU A C 5
ATOM 7770 O O . LEU A 1 98 ? -1.248 -5.968 -10.577 1.00 0.00 95 LEU A O 5
ATOM 7786 N N . GLY A 1 1 ? 20.866 3.153 -3.986 1.00 0.00 -2 GLY A N 6
ATOM 7787 C CA . GLY A 1 1 ? 20.014 3.710 -2.949 1.00 0.00 -2 GLY A CA 6
ATOM 7788 C C . GLY A 1 1 ? 19.280 4.954 -3.452 1.00 0.00 -2 GLY A C 6
ATOM 7789 O O . GLY A 1 1 ? 19.615 5.494 -4.506 1.00 0.00 -2 GLY A O 6
ATOM 7793 N N . SER A 1 2 ? 18.292 5.374 -2.676 1.00 0.00 -1 SER A N 6
ATOM 7794 C CA . SER A 1 2 ? 17.507 6.545 -3.030 1.00 0.00 -1 SER A CA 6
ATOM 7795 C C . SER A 1 2 ? 17.222 6.548 -4.533 1.00 0.00 -1 SER A C 6
ATOM 7796 O O . SER A 1 2 ? 17.890 7.247 -5.293 1.00 0.00 -1 SER A O 6
ATOM 7804 N N . HIS A 1 3 ? 16.229 5.760 -4.916 1.00 0.00 0 HIS A N 6
ATOM 7805 C CA . HIS A 1 3 ? 15.847 5.663 -6.315 1.00 0.00 0 HIS A CA 6
ATOM 7806 C C . HIS A 1 3 ? 14.648 4.724 -6.456 1.00 0.00 0 HIS A C 6
ATOM 7807 O O . HIS A 1 3 ? 14.604 3.668 -5.826 1.00 0.00 0 HIS A O 6
ATOM 7821 N N . MET A 1 4 ? 13.703 5.141 -7.286 1.00 0.00 1 MET A N 6
ATOM 7822 C CA . MET A 1 4 ? 12.507 4.350 -7.518 1.00 0.00 1 MET A CA 6
ATOM 7823 C C . MET A 1 4 ? 11.744 4.856 -8.744 1.00 0.00 1 MET A C 6
ATOM 7824 O O . MET A 1 4 ? 11.990 5.964 -9.220 1.00 0.00 1 MET A O 6
ATOM 7838 N N . ASP A 1 5 ? 10.834 4.020 -9.222 1.00 0.00 2 ASP A N 6
ATOM 7839 C CA . ASP A 1 5 ? 10.034 4.368 -10.383 1.00 0.00 2 ASP A CA 6
ATOM 7840 C C . ASP A 1 5 ? 8.838 3.418 -10.477 1.00 0.00 2 ASP A C 6
ATOM 7841 O O . ASP A 1 5 ? 8.641 2.575 -9.604 1.00 0.00 2 ASP A O 6
ATOM 7850 N N . LEU A 1 6 ? 8.072 3.586 -11.545 1.00 0.00 3 LEU A N 6
ATOM 7851 C CA . LEU A 1 6 ? 6.901 2.754 -11.764 1.00 0.00 3 LEU A CA 6
ATOM 7852 C C . LEU A 1 6 ? 7.348 1.328 -12.089 1.00 0.00 3 LEU A C 6
ATOM 7853 O O . LEU A 1 6 ? 6.815 0.366 -11.539 1.00 0.00 3 LEU A O 6
ATOM 7869 N N . GLU A 1 7 ? 8.322 1.236 -12.983 1.00 0.00 4 GLU A N 6
ATOM 7870 C CA . GLU A 1 7 ? 8.847 -0.056 -13.388 1.00 0.00 4 GLU A CA 6
ATOM 7871 C C . GLU A 1 7 ? 9.269 -0.866 -12.161 1.00 0.00 4 GLU A C 6
ATOM 7872 O O . GLU A 1 7 ? 8.946 -2.048 -12.051 1.00 0.00 4 GLU A O 6
ATOM 7884 N N . THR A 1 8 ? 9.986 -0.198 -11.269 1.00 0.00 5 THR A N 6
ATOM 7885 C CA . THR A 1 8 ? 10.456 -0.841 -10.054 1.00 0.00 5 THR A CA 6
ATOM 7886 C C . THR A 1 8 ? 9.284 -1.124 -9.112 1.00 0.00 5 THR A C 6
ATOM 7887 O O . THR A 1 8 ? 9.281 -2.129 -8.403 1.00 0.00 5 THR A O 6
ATOM 7898 N N . LEU A 1 9 ? 8.316 -0.220 -9.136 1.00 0.00 6 LEU A N 6
ATOM 7899 C CA . LEU A 1 9 ? 7.140 -0.360 -8.293 1.00 0.00 6 LEU A CA 6
ATOM 7900 C C . LEU A 1 9 ? 6.456 -1.694 -8.597 1.00 0.00 6 LEU A C 6
ATOM 7901 O O . LEU A 1 9 ? 5.974 -2.370 -7.689 1.00 0.00 6 LEU A O 6
ATOM 7917 N N . ARG A 1 10 ? 6.436 -2.034 -9.878 1.00 0.00 7 ARG A N 6
ATOM 7918 C CA . ARG A 1 10 ? 5.819 -3.276 -10.313 1.00 0.00 7 ARG A CA 6
ATOM 7919 C C . ARG A 1 10 ? 6.665 -4.472 -9.872 1.00 0.00 7 ARG A C 6
ATOM 7920 O O . ARG A 1 10 ? 6.134 -5.458 -9.363 1.00 0.00 7 ARG A O 6
ATOM 7941 N N . ALA A 1 11 ? 7.966 -4.346 -10.084 1.00 0.00 8 ALA A N 6
ATOM 7942 C CA . ALA A 1 11 ? 8.891 -5.404 -9.715 1.00 0.00 8 ALA A CA 6
ATOM 7943 C C . ALA A 1 11 ? 8.791 -5.661 -8.210 1.00 0.00 8 ALA A C 6
ATOM 7944 O O . ALA A 1 11 ? 8.637 -6.803 -7.781 1.00 0.00 8 ALA A O 6
ATOM 7951 N N . ARG A 1 12 ? 8.883 -4.579 -7.451 1.00 0.00 9 ARG A N 6
ATOM 7952 C CA . ARG A 1 12 ? 8.806 -4.673 -6.003 1.00 0.00 9 ARG A CA 6
ATOM 7953 C C . ARG A 1 12 ? 7.383 -5.035 -5.570 1.00 0.00 9 ARG A C 6
ATOM 7954 O O . ARG A 1 12 ? 7.190 -5.694 -4.550 1.00 0.00 9 ARG A O 6
ATOM 7975 N N . ARG A 1 13 ? 6.424 -4.588 -6.368 1.00 0.00 10 ARG A N 6
ATOM 7976 C CA . ARG A 1 13 ? 5.026 -4.856 -6.080 1.00 0.00 10 ARG A CA 6
ATOM 7977 C C . ARG A 1 13 ? 4.793 -6.361 -5.935 1.00 0.00 10 ARG A C 6
ATOM 7978 O O . ARG A 1 13 ? 4.139 -6.804 -4.992 1.00 0.00 10 ARG A O 6
ATOM 7999 N N . GLU A 1 14 ? 5.341 -7.106 -6.884 1.00 0.00 11 GLU A N 6
ATOM 8000 C CA . GLU A 1 14 ? 5.201 -8.553 -6.874 1.00 0.00 11 GLU A CA 6
ATOM 8001 C C . GLU A 1 14 ? 5.791 -9.134 -5.587 1.00 0.00 11 GLU A C 6
ATOM 8002 O O . GLU A 1 14 ? 5.193 -10.011 -4.966 1.00 0.00 11 GLU A O 6
ATOM 8014 N N . ALA A 1 15 ? 6.959 -8.622 -5.226 1.00 0.00 12 ALA A N 6
ATOM 8015 C CA . ALA A 1 15 ? 7.637 -9.079 -4.025 1.00 0.00 12 ALA A CA 6
ATOM 8016 C C . ALA A 1 15 ? 6.890 -8.561 -2.794 1.00 0.00 12 ALA A C 6
ATOM 8017 O O . ALA A 1 15 ? 6.811 -9.248 -1.777 1.00 0.00 12 ALA A O 6
ATOM 8024 N N . VAL A 1 16 ? 6.360 -7.354 -2.927 1.00 0.00 13 VAL A N 6
ATOM 8025 C CA . VAL A 1 16 ? 5.622 -6.736 -1.839 1.00 0.00 13 VAL A CA 6
ATOM 8026 C C . VAL A 1 16 ? 4.329 -7.518 -1.596 1.00 0.00 13 VAL A C 6
ATOM 8027 O O . VAL A 1 16 ? 3.891 -7.662 -0.456 1.00 0.00 13 VAL A O 6
ATOM 8040 N N . LEU A 1 17 ? 3.755 -8.002 -2.688 1.00 0.00 14 LEU A N 6
ATOM 8041 C CA . LEU A 1 17 ? 2.521 -8.765 -2.608 1.00 0.00 14 LEU A CA 6
ATOM 8042 C C . LEU A 1 17 ? 2.775 -10.058 -1.830 1.00 0.00 14 LEU A C 6
ATOM 8043 O O . LEU A 1 17 ? 1.931 -10.491 -1.047 1.00 0.00 14 LEU A O 6
ATOM 8059 N N . SER A 1 18 ? 3.942 -10.637 -2.072 1.00 0.00 15 SER A N 6
ATOM 8060 C CA . SER A 1 18 ? 4.317 -11.871 -1.404 1.00 0.00 15 SER A CA 6
ATOM 8061 C C . SER A 1 18 ? 4.440 -11.634 0.103 1.00 0.00 15 SER A C 6
ATOM 8062 O O . SER A 1 18 ? 3.984 -12.450 0.902 1.00 0.00 15 SER A O 6
ATOM 8070 N N . LEU A 1 19 ? 5.059 -10.513 0.444 1.00 0.00 16 LEU A N 6
ATOM 8071 C CA . LEU A 1 19 ? 5.247 -10.158 1.841 1.00 0.00 16 LEU A CA 6
ATOM 8072 C C . LEU A 1 19 ? 3.924 -9.651 2.417 1.00 0.00 16 LEU A C 6
ATOM 8073 O O . LEU A 1 19 ? 3.647 -9.834 3.601 1.00 0.00 16 LEU A O 6
ATOM 8089 N N . CYS A 1 20 ? 3.141 -9.023 1.552 1.00 0.00 17 CYS A N 6
ATOM 8090 C CA . CYS A 1 20 ? 1.853 -8.488 1.960 1.00 0.00 17 CYS A CA 6
ATOM 8091 C C . CYS A 1 20 ? 1.024 -9.629 2.552 1.00 0.00 17 CYS A C 6
ATOM 8092 O O . CYS A 1 20 ? 0.362 -9.454 3.574 1.00 0.00 17 CYS A O 6
ATOM 8100 N N . ALA A 1 21 ? 1.088 -10.772 1.885 1.00 0.00 18 ALA A N 6
ATOM 8101 C CA . ALA A 1 21 ? 0.352 -11.942 2.333 1.00 0.00 18 ALA A CA 6
ATOM 8102 C C . ALA A 1 21 ? 0.968 -12.459 3.635 1.00 0.00 18 ALA A C 6
ATOM 8103 O O . ALA A 1 21 ? 0.261 -12.984 4.495 1.00 0.00 18 ALA A O 6
ATOM 8110 N N . ARG A 1 22 ? 2.278 -12.294 3.739 1.00 0.00 19 ARG A N 6
ATOM 8111 C CA . ARG A 1 22 ? 2.997 -12.738 4.921 1.00 0.00 19 ARG A CA 6
ATOM 8112 C C . ARG A 1 22 ? 2.714 -11.801 6.097 1.00 0.00 19 ARG A C 6
ATOM 8113 O O . ARG A 1 22 ? 2.606 -12.247 7.238 1.00 0.00 19 ARG A O 6
ATOM 8134 N N . HIS A 1 23 ? 2.602 -10.520 5.779 1.00 0.00 20 HIS A N 6
ATOM 8135 C CA . HIS A 1 23 ? 2.333 -9.517 6.795 1.00 0.00 20 HIS A CA 6
ATOM 8136 C C . HIS A 1 23 ? 0.826 -9.429 7.044 1.00 0.00 20 HIS A C 6
ATOM 8137 O O . HIS A 1 23 ? 0.367 -8.573 7.798 1.00 0.00 20 HIS A O 6
ATOM 8151 N N . GLY A 1 24 ? 0.099 -10.327 6.396 1.00 0.00 21 GLY A N 6
ATOM 8152 C CA . GLY A 1 24 ? -1.347 -10.361 6.537 1.00 0.00 21 GLY A CA 6
ATOM 8153 C C . GLY A 1 24 ? -2.004 -9.241 5.729 1.00 0.00 21 GLY A C 6
ATOM 8154 O O . GLY A 1 24 ? -2.500 -8.269 6.297 1.00 0.00 21 GLY A O 6
ATOM 8158 N N . ALA A 1 25 ? -1.987 -9.415 4.415 1.00 0.00 22 ALA A N 6
ATOM 8159 C CA . ALA A 1 25 ? -2.575 -8.430 3.523 1.00 0.00 22 ALA A CA 6
ATOM 8160 C C . ALA A 1 25 ? -3.296 -9.150 2.381 1.00 0.00 22 ALA A C 6
ATOM 8161 O O . ALA A 1 25 ? -2.654 -9.728 1.504 1.00 0.00 22 ALA A O 6
ATOM 8168 N N . VAL A 1 26 ? -4.618 -9.091 2.427 1.00 0.00 23 VAL A N 6
ATOM 8169 C CA . VAL A 1 26 ? -5.432 -9.730 1.407 1.00 0.00 23 VAL A CA 6
ATOM 8170 C C . VAL A 1 26 ? -5.838 -8.691 0.360 1.00 0.00 23 VAL A C 6
ATOM 8171 O O . VAL A 1 26 ? -5.603 -8.882 -0.832 1.00 0.00 23 VAL A O 6
ATOM 8184 N N . ARG A 1 27 ? -6.440 -7.614 0.843 1.00 0.00 24 ARG A N 6
ATOM 8185 C CA . ARG A 1 27 ? -6.880 -6.545 -0.037 1.00 0.00 24 ARG A CA 6
ATOM 8186 C C . ARG A 1 27 ? -5.685 -5.706 -0.492 1.00 0.00 24 ARG A C 6
ATOM 8187 O O . ARG A 1 27 ? -5.486 -4.590 -0.013 1.00 0.00 24 ARG A O 6
ATOM 8208 N N . VAL A 1 28 ? -4.919 -6.274 -1.412 1.00 0.00 25 VAL A N 6
ATOM 8209 C CA . VAL A 1 28 ? -3.749 -5.593 -1.938 1.00 0.00 25 VAL A CA 6
ATOM 8210 C C . VAL A 1 28 ? -4.168 -4.688 -3.098 1.00 0.00 25 VAL A C 6
ATOM 8211 O O . VAL A 1 28 ? -4.571 -5.174 -4.154 1.00 0.00 25 VAL A O 6
ATOM 8224 N N . ARG A 1 29 ? -4.059 -3.389 -2.863 1.00 0.00 26 ARG A N 6
ATOM 8225 C CA . ARG A 1 29 ? -4.423 -2.412 -3.876 1.00 0.00 26 ARG A CA 6
ATOM 8226 C C . ARG A 1 29 ? -3.609 -1.130 -3.693 1.00 0.00 26 ARG A C 6
ATOM 8227 O O . ARG A 1 29 ? -3.146 -0.836 -2.592 1.00 0.00 26 ARG A O 6
ATOM 8248 N N . VAL A 1 30 ? -3.459 -0.400 -4.789 1.00 0.00 27 VAL A N 6
ATOM 8249 C CA . VAL A 1 30 ? -2.709 0.844 -4.762 1.00 0.00 27 VAL A CA 6
ATOM 8250 C C . VAL A 1 30 ? -3.620 1.993 -5.201 1.00 0.00 27 VAL A C 6
ATOM 8251 O O . VAL A 1 30 ? -4.054 2.041 -6.351 1.00 0.00 27 VAL A O 6
ATOM 8264 N N . PHE A 1 31 ? -3.883 2.889 -4.262 1.00 0.00 28 PHE A N 6
ATOM 8265 C CA . PHE A 1 31 ? -4.734 4.034 -4.538 1.00 0.00 28 PHE A CA 6
ATOM 8266 C C . PHE A 1 31 ? -3.996 5.346 -4.260 1.00 0.00 28 PHE A C 6
ATOM 8267 O O . PHE A 1 31 ? -3.149 5.409 -3.370 1.00 0.00 28 PHE A O 6
ATOM 8284 N N . GLY A 1 32 ? -4.345 6.360 -5.038 1.00 0.00 29 GLY A N 6
ATOM 8285 C CA . GLY A 1 32 ? -3.726 7.666 -4.887 1.00 0.00 29 GLY A CA 6
ATOM 8286 C C . GLY A 1 32 ? -3.012 8.087 -6.173 1.00 0.00 29 GLY A C 6
ATOM 8287 O O . GLY A 1 32 ? -3.224 7.491 -7.228 1.00 0.00 29 GLY A O 6
ATOM 8291 N N . SER A 1 33 ? -2.180 9.109 -6.042 1.00 0.00 30 SER A N 6
ATOM 8292 C CA . SER A 1 33 ? -1.433 9.617 -7.181 1.00 0.00 30 SER A CA 6
ATOM 8293 C C . SER A 1 33 ? -0.576 8.501 -7.783 1.00 0.00 30 SER A C 6
ATOM 8294 O O . SER A 1 33 ? -0.385 8.448 -8.997 1.00 0.00 30 SER A O 6
ATOM 8302 N N . VAL A 1 34 ? -0.084 7.638 -6.907 1.00 0.00 31 VAL A N 6
ATOM 8303 C CA . VAL A 1 34 ? 0.748 6.528 -7.337 1.00 0.00 31 VAL A CA 6
ATOM 8304 C C . VAL A 1 34 ? -0.066 5.611 -8.253 1.00 0.00 31 VAL A C 6
ATOM 8305 O O . VAL A 1 34 ? 0.471 5.038 -9.200 1.00 0.00 31 VAL A O 6
ATOM 8318 N N . ALA A 1 35 ? -1.348 5.501 -7.939 1.00 0.00 32 ALA A N 6
ATOM 8319 C CA . ALA A 1 35 ? -2.241 4.664 -8.721 1.00 0.00 32 ALA A CA 6
ATOM 8320 C C . ALA A 1 35 ? -2.236 5.140 -10.175 1.00 0.00 32 ALA A C 6
ATOM 8321 O O . ALA A 1 35 ? -2.223 4.327 -11.098 1.00 0.00 32 ALA A O 6
ATOM 8328 N N . ARG A 1 36 ? -2.247 6.455 -10.334 1.00 0.00 33 ARG A N 6
ATOM 8329 C CA . ARG A 1 36 ? -2.243 7.049 -11.660 1.00 0.00 33 ARG A CA 6
ATOM 8330 C C . ARG A 1 36 ? -0.830 7.032 -12.246 1.00 0.00 33 ARG A C 6
ATOM 8331 O O . ARG A 1 36 ? -0.619 7.455 -13.381 1.00 0.00 33 ARG A O 6
ATOM 8352 N N . GLY A 1 37 ? 0.103 6.539 -11.444 1.00 0.00 34 GLY A N 6
ATOM 8353 C CA . GLY A 1 37 ? 1.490 6.461 -11.868 1.00 0.00 34 GLY A CA 6
ATOM 8354 C C . GLY A 1 37 ? 2.210 7.791 -11.636 1.00 0.00 34 GLY A C 6
ATOM 8355 O O . GLY A 1 37 ? 3.114 8.152 -12.388 1.00 0.00 34 GLY A O 6
ATOM 8359 N N . GLU A 1 38 ? 1.782 8.484 -10.591 1.00 0.00 35 GLU A N 6
ATOM 8360 C CA . GLU A 1 38 ? 2.374 9.767 -10.250 1.00 0.00 35 GLU A CA 6
ATOM 8361 C C . GLU A 1 38 ? 2.861 9.758 -8.800 1.00 0.00 35 GLU A C 6
ATOM 8362 O O . GLU A 1 38 ? 2.106 9.419 -7.890 1.00 0.00 35 GLU A O 6
ATOM 8374 N N . ALA A 1 39 ? 4.120 10.134 -8.630 1.00 0.00 36 ALA A N 6
ATOM 8375 C CA . ALA A 1 39 ? 4.717 10.174 -7.306 1.00 0.00 36 ALA A CA 6
ATOM 8376 C C . ALA A 1 39 ? 5.945 11.086 -7.332 1.00 0.00 36 ALA A C 6
ATOM 8377 O O . ALA A 1 39 ? 6.588 11.238 -8.370 1.00 0.00 36 ALA A O 6
ATOM 8384 N N . ARG A 1 40 ? 6.235 11.668 -6.178 1.00 0.00 37 ARG A N 6
ATOM 8385 C CA . ARG A 1 40 ? 7.374 12.561 -6.055 1.00 0.00 37 ARG A CA 6
ATOM 8386 C C . ARG A 1 40 ? 8.081 12.339 -4.716 1.00 0.00 37 ARG A C 6
ATOM 8387 O O . ARG A 1 40 ? 7.665 11.495 -3.923 1.00 0.00 37 ARG A O 6
ATOM 8408 N N . GLU A 1 41 ? 9.137 13.110 -4.506 1.00 0.00 38 GLU A N 6
ATOM 8409 C CA . GLU A 1 41 ? 9.906 13.008 -3.277 1.00 0.00 38 GLU A CA 6
ATOM 8410 C C . GLU A 1 41 ? 9.314 13.924 -2.203 1.00 0.00 38 GLU A C 6
ATOM 8411 O O . GLU A 1 41 ? 9.814 13.974 -1.081 1.00 0.00 38 GLU A O 6
ATOM 8423 N N . ASP A 1 42 ? 8.257 14.625 -2.586 1.00 0.00 39 ASP A N 6
ATOM 8424 C CA . ASP A 1 42 ? 7.592 15.537 -1.670 1.00 0.00 39 ASP A CA 6
ATOM 8425 C C . ASP A 1 42 ? 6.256 14.931 -1.236 1.00 0.00 39 ASP A C 6
ATOM 8426 O O . ASP A 1 42 ? 5.582 15.470 -0.359 1.00 0.00 39 ASP A O 6
ATOM 8435 N N . SER A 1 43 ? 5.912 13.820 -1.870 1.00 0.00 40 SER A N 6
ATOM 8436 C CA . SER A 1 43 ? 4.669 13.136 -1.560 1.00 0.00 40 SER A CA 6
ATOM 8437 C C . SER A 1 43 ? 4.964 11.783 -0.909 1.00 0.00 40 SER A C 6
ATOM 8438 O O . SER A 1 43 ? 6.124 11.429 -0.704 1.00 0.00 40 SER A O 6
ATOM 8446 N N . ASP A 1 44 ? 3.894 11.064 -0.603 1.00 0.00 41 ASP A N 6
ATOM 8447 C CA . ASP A 1 44 ? 4.024 9.758 0.021 1.00 0.00 41 ASP A CA 6
ATOM 8448 C C . ASP A 1 44 ? 3.267 8.722 -0.813 1.00 0.00 41 ASP A C 6
ATOM 8449 O O . ASP A 1 44 ? 2.575 9.073 -1.767 1.00 0.00 41 ASP A O 6
ATOM 8458 N N . LEU A 1 45 ? 3.423 7.466 -0.422 1.00 0.00 42 LEU A N 6
ATOM 8459 C CA . LEU A 1 45 ? 2.763 6.376 -1.121 1.00 0.00 42 LEU A CA 6
ATOM 8460 C C . LEU A 1 45 ? 1.543 5.925 -0.316 1.00 0.00 42 LEU A C 6
ATOM 8461 O O . LEU A 1 45 ? 1.665 5.559 0.851 1.00 0.00 42 LEU A O 6
ATOM 8477 N N . ASP A 1 46 ? 0.393 5.965 -0.973 1.00 0.00 43 ASP A N 6
ATOM 8478 C CA . ASP A 1 46 ? -0.849 5.564 -0.334 1.00 0.00 43 ASP A CA 6
ATOM 8479 C C . ASP A 1 46 ? -1.232 4.161 -0.807 1.00 0.00 43 ASP A C 6
ATOM 8480 O O . ASP A 1 46 ? -1.486 3.949 -1.992 1.00 0.00 43 ASP A O 6
ATOM 8489 N N . LEU A 1 47 ? -1.261 3.238 0.143 1.00 0.00 44 LEU A N 6
ATOM 8490 C CA . LEU A 1 47 ? -1.609 1.860 -0.162 1.00 0.00 44 LEU A CA 6
ATOM 8491 C C . LEU A 1 47 ? -2.688 1.384 0.812 1.00 0.00 44 LEU A C 6
ATOM 8492 O O . LEU A 1 47 ? -2.517 1.475 2.026 1.00 0.00 44 LEU A O 6
ATOM 8508 N N . LEU A 1 48 ? -3.776 0.885 0.242 1.00 0.00 45 LEU A N 6
ATOM 8509 C CA . LEU A 1 48 ? -4.883 0.394 1.045 1.00 0.00 45 LEU A CA 6
ATOM 8510 C C . LEU A 1 48 ? -4.784 -1.128 1.165 1.00 0.00 45 LEU A C 6
ATOM 8511 O O . LEU A 1 48 ? -4.901 -1.841 0.170 1.00 0.00 45 LEU A O 6
ATOM 8527 N N . VAL A 1 49 ? -4.570 -1.580 2.392 1.00 0.00 46 VAL A N 6
ATOM 8528 C CA . VAL A 1 49 ? -4.454 -3.004 2.655 1.00 0.00 46 VAL A CA 6
ATOM 8529 C C . VAL A 1 49 ? -5.418 -3.391 3.778 1.00 0.00 46 VAL A C 6
ATOM 8530 O O . VAL A 1 49 ? -5.830 -2.542 4.567 1.00 0.00 46 VAL A O 6
ATOM 8543 N N . ALA A 1 50 ? -5.750 -4.673 3.815 1.00 0.00 47 ALA A N 6
ATOM 8544 C CA . ALA A 1 50 ? -6.658 -5.183 4.828 1.00 0.00 47 ALA A CA 6
ATOM 8545 C C . ALA A 1 50 ? -6.018 -6.388 5.521 1.00 0.00 47 ALA A C 6
ATOM 8546 O O . ALA A 1 50 ? -5.701 -7.385 4.874 1.00 0.00 47 ALA A O 6
ATOM 8553 N N . PHE A 1 51 ? -5.846 -6.256 6.828 1.00 0.00 48 PHE A N 6
ATOM 8554 C CA . PHE A 1 51 ? -5.250 -7.321 7.616 1.00 0.00 48 PHE A CA 6
ATOM 8555 C C . PHE A 1 51 ? -6.325 -8.236 8.204 1.00 0.00 48 PHE A C 6
ATOM 8556 O O . PHE A 1 51 ? -7.226 -7.773 8.902 1.00 0.00 48 PHE A O 6
ATOM 8573 N N . GLU A 1 52 ? -6.195 -9.520 7.902 1.00 0.00 49 GLU A N 6
ATOM 8574 C CA . GLU A 1 52 ? -7.145 -10.504 8.392 1.00 0.00 49 GLU A CA 6
ATOM 8575 C C . GLU A 1 52 ? -7.128 -10.542 9.922 1.00 0.00 49 GLU A C 6
ATOM 8576 O O . GLU A 1 52 ? -6.736 -9.571 10.566 1.00 0.00 49 GLU A O 6
ATOM 8588 N N . GLU A 1 53 ? -7.557 -11.675 10.458 1.00 0.00 50 GLU A N 6
ATOM 8589 C CA . GLU A 1 53 ? -7.595 -11.853 11.900 1.00 0.00 50 GLU A CA 6
ATOM 8590 C C . GLU A 1 53 ? -6.270 -12.431 12.399 1.00 0.00 50 GLU A C 6
ATOM 8591 O O . GLU A 1 53 ? -5.638 -13.230 11.709 1.00 0.00 50 GLU A O 6
ATOM 8603 N N . GLY A 1 54 ? -5.888 -12.005 13.594 1.00 0.00 51 GLY A N 6
ATOM 8604 C CA . GLY A 1 54 ? -4.649 -12.471 14.193 1.00 0.00 51 GLY A CA 6
ATOM 8605 C C . GLY A 1 54 ? -3.497 -11.511 13.887 1.00 0.00 51 GLY A C 6
ATOM 8606 O O . GLY A 1 54 ? -2.484 -11.509 14.586 1.00 0.00 51 GLY A O 6
ATOM 8610 N N . ARG A 1 55 ? -3.691 -10.720 12.843 1.00 0.00 52 ARG A N 6
ATOM 8611 C CA . ARG A 1 55 ? -2.681 -9.758 12.436 1.00 0.00 52 ARG A CA 6
ATOM 8612 C C . ARG A 1 55 ? -2.695 -8.546 13.369 1.00 0.00 52 ARG A C 6
ATOM 8613 O O . ARG A 1 55 ? -3.738 -7.926 13.571 1.00 0.00 52 ARG A O 6
ATOM 8634 N N . THR A 1 56 ? -1.525 -8.244 13.914 1.00 0.00 53 THR A N 6
ATOM 8635 C CA . THR A 1 56 ? -1.391 -7.117 14.821 1.00 0.00 53 THR A CA 6
ATOM 8636 C C . THR A 1 56 ? -0.591 -5.993 14.160 1.00 0.00 53 THR A C 6
ATOM 8637 O O . THR A 1 56 ? -0.070 -6.162 13.059 1.00 0.00 53 THR A O 6
ATOM 8648 N N . LEU A 1 57 ? -0.518 -4.871 14.861 1.00 0.00 54 LEU A N 6
ATOM 8649 C CA . LEU A 1 57 ? 0.210 -3.719 14.356 1.00 0.00 54 LEU A CA 6
ATOM 8650 C C . LEU A 1 57 ? 1.655 -4.124 14.061 1.00 0.00 54 LEU A C 6
ATOM 8651 O O . LEU A 1 57 ? 2.308 -3.528 13.205 1.00 0.00 54 LEU A O 6
ATOM 8667 N N . LEU A 1 58 ? 2.113 -5.134 14.785 1.00 0.00 55 LEU A N 6
ATOM 8668 C CA . LEU A 1 58 ? 3.469 -5.626 14.612 1.00 0.00 55 LEU A CA 6
ATOM 8669 C C . LEU A 1 58 ? 3.695 -5.976 13.140 1.00 0.00 55 LEU A C 6
ATOM 8670 O O . LEU A 1 58 ? 4.731 -5.637 12.569 1.00 0.00 55 LEU A O 6
ATOM 8686 N N . ASP A 1 59 ? 2.709 -6.651 12.566 1.00 0.00 56 ASP A N 6
ATOM 8687 C CA . ASP A 1 59 ? 2.788 -7.051 11.172 1.00 0.00 56 ASP A CA 6
ATOM 8688 C C . ASP A 1 59 ? 2.645 -5.814 10.282 1.00 0.00 56 ASP A C 6
ATOM 8689 O O . ASP A 1 59 ? 3.295 -5.714 9.243 1.00 0.00 56 ASP A O 6
ATOM 8698 N N . HIS A 1 60 ? 1.790 -4.903 10.723 1.00 0.00 57 HIS A N 6
ATOM 8699 C CA . HIS A 1 60 ? 1.553 -3.677 9.979 1.00 0.00 57 HIS A CA 6
ATOM 8700 C C . HIS A 1 60 ? 2.829 -2.833 9.963 1.00 0.00 57 HIS A C 6
ATOM 8701 O O . HIS A 1 60 ? 3.267 -2.383 8.905 1.00 0.00 57 HIS A O 6
ATOM 8715 N N . ALA A 1 61 ? 3.389 -2.642 11.149 1.00 0.00 58 ALA A N 6
ATOM 8716 C CA . ALA A 1 61 ? 4.606 -1.859 11.284 1.00 0.00 58 ALA A CA 6
ATOM 8717 C C . ALA A 1 61 ? 5.703 -2.477 10.415 1.00 0.00 58 ALA A C 6
ATOM 8718 O O . ALA A 1 61 ? 6.449 -1.760 9.750 1.00 0.00 58 ALA A O 6
ATOM 8725 N N . ARG A 1 62 ? 5.768 -3.799 10.450 1.00 0.00 59 ARG A N 6
ATOM 8726 C CA . ARG A 1 62 ? 6.762 -4.521 9.674 1.00 0.00 59 ARG A CA 6
ATOM 8727 C C . ARG A 1 62 ? 6.454 -4.407 8.180 1.00 0.00 59 ARG A C 6
ATOM 8728 O O . ARG A 1 62 ? 7.366 -4.333 7.358 1.00 0.00 59 ARG A O 6
ATOM 8749 N N . LEU A 1 63 ? 5.165 -4.397 7.873 1.00 0.00 60 LEU A N 6
ATOM 8750 C CA . LEU A 1 63 ? 4.725 -4.294 6.492 1.00 0.00 60 LEU A CA 6
ATOM 8751 C C . LEU A 1 63 ? 5.114 -2.921 5.939 1.00 0.00 60 LEU A C 6
ATOM 8752 O O . LEU A 1 63 ? 5.675 -2.824 4.849 1.00 0.00 60 LEU A O 6
ATOM 8768 N N . LYS A 1 64 ? 4.800 -1.895 6.716 1.00 0.00 61 LYS A N 6
ATOM 8769 C CA . LYS A 1 64 ? 5.109 -0.533 6.318 1.00 0.00 61 LYS A CA 6
ATOM 8770 C C . LYS A 1 64 ? 6.624 -0.382 6.163 1.00 0.00 61 LYS A C 6
ATOM 8771 O O . LYS A 1 64 ? 7.096 0.247 5.217 1.00 0.00 61 LYS A O 6
ATOM 8790 N N . LEU A 1 65 ? 7.344 -0.971 7.107 1.00 0.00 62 LEU A N 6
ATOM 8791 C CA . LEU A 1 65 ? 8.796 -0.911 7.087 1.00 0.00 62 LEU A CA 6
ATOM 8792 C C . LEU A 1 65 ? 9.324 -1.797 5.957 1.00 0.00 62 LEU A C 6
ATOM 8793 O O . LEU A 1 65 ? 10.341 -1.484 5.342 1.00 0.00 62 LEU A O 6
ATOM 8809 N N . ALA A 1 66 ? 8.608 -2.886 5.719 1.00 0.00 63 ALA A N 6
ATOM 8810 C CA . ALA A 1 66 ? 8.992 -3.820 4.674 1.00 0.00 63 ALA A CA 6
ATOM 8811 C C . ALA A 1 66 ? 8.787 -3.163 3.308 1.00 0.00 63 ALA A C 6
ATOM 8812 O O . ALA A 1 66 ? 9.583 -3.365 2.392 1.00 0.00 63 ALA A O 6
ATOM 8819 N N . LEU A 1 67 ? 7.716 -2.388 3.214 1.00 0.00 64 LEU A N 6
ATOM 8820 C CA . LEU A 1 67 ? 7.397 -1.700 1.975 1.00 0.00 64 LEU A CA 6
ATOM 8821 C C . LEU A 1 67 ? 8.411 -0.578 1.744 1.00 0.00 64 LEU A C 6
ATOM 8822 O O . LEU A 1 67 ? 8.858 -0.363 0.618 1.00 0.00 64 LEU A O 6
ATOM 8838 N N . GLU A 1 68 ? 8.746 0.106 2.828 1.00 0.00 65 GLU A N 6
ATOM 8839 C CA . GLU A 1 68 ? 9.699 1.200 2.757 1.00 0.00 65 GLU A CA 6
ATOM 8840 C C . GLU A 1 68 ? 11.111 0.660 2.520 1.00 0.00 65 GLU A C 6
ATOM 8841 O O . GLU A 1 68 ? 11.956 1.348 1.950 1.00 0.00 65 GLU A O 6
ATOM 8853 N N . GLY A 1 69 ? 11.323 -0.569 2.969 1.00 0.00 66 GLY A N 6
ATOM 8854 C CA . GLY A 1 69 ? 12.617 -1.210 2.812 1.00 0.00 66 GLY A CA 6
ATOM 8855 C C . GLY A 1 69 ? 12.856 -1.615 1.356 1.00 0.00 66 GLY A C 6
ATOM 8856 O O . GLY A 1 69 ? 13.935 -1.383 0.813 1.00 0.00 66 GLY A O 6
ATOM 8860 N N . LEU A 1 70 ? 11.832 -2.213 0.767 1.00 0.00 67 LEU A N 6
ATOM 8861 C CA . LEU A 1 70 ? 11.916 -2.653 -0.616 1.00 0.00 67 LEU A CA 6
ATOM 8862 C C . LEU A 1 70 ? 12.093 -1.435 -1.524 1.00 0.00 67 LEU A C 6
ATOM 8863 O O . LEU A 1 70 ? 12.934 -1.441 -2.421 1.00 0.00 67 LEU A O 6
ATOM 8879 N N . LEU A 1 71 ? 11.285 -0.418 -1.261 1.00 0.00 68 LEU A N 6
ATOM 8880 C CA . LEU A 1 71 ? 11.341 0.805 -2.043 1.00 0.00 68 LEU A CA 6
ATOM 8881 C C . LEU A 1 71 ? 12.422 1.723 -1.470 1.00 0.00 68 LEU A C 6
ATOM 8882 O O . LEU A 1 71 ? 12.774 2.730 -2.081 1.00 0.00 68 LEU A O 6
ATOM 8898 N N . GLY A 1 72 ? 12.920 1.341 -0.303 1.00 0.00 69 GLY A N 6
ATOM 8899 C CA . GLY A 1 72 ? 13.954 2.118 0.360 1.00 0.00 69 GLY A CA 6
ATOM 8900 C C . GLY A 1 72 ? 13.550 3.589 0.469 1.00 0.00 69 GLY A C 6
ATOM 8901 O O . GLY A 1 72 ? 14.400 4.457 0.664 1.00 0.00 69 GLY A O 6
ATOM 8905 N N . VAL A 1 73 ? 12.253 3.825 0.338 1.00 0.00 70 VAL A N 6
ATOM 8906 C CA . VAL A 1 73 ? 11.726 5.177 0.419 1.00 0.00 70 VAL A CA 6
ATOM 8907 C C . VAL A 1 73 ? 10.588 5.215 1.441 1.00 0.00 70 VAL A C 6
ATOM 8908 O O . VAL A 1 73 ? 10.356 4.240 2.154 1.00 0.00 70 VAL A O 6
ATOM 8921 N N . ARG A 1 74 ? 9.908 6.352 1.480 1.00 0.00 71 ARG A N 6
ATOM 8922 C CA . ARG A 1 74 ? 8.800 6.530 2.403 1.00 0.00 71 ARG A CA 6
ATOM 8923 C C . ARG A 1 74 ? 7.513 5.963 1.802 1.00 0.00 71 ARG A C 6
ATOM 8924 O O . ARG A 1 74 ? 7.193 6.229 0.645 1.00 0.00 71 ARG A O 6
ATOM 8945 N N . VAL A 1 75 ? 6.808 5.190 2.616 1.00 0.00 72 VAL A N 6
ATOM 8946 C CA . VAL A 1 75 ? 5.562 4.583 2.180 1.00 0.00 72 VAL A CA 6
ATOM 8947 C C . VAL A 1 75 ? 4.498 4.778 3.261 1.00 0.00 72 VAL A C 6
ATOM 8948 O O . VAL A 1 75 ? 4.807 4.757 4.452 1.00 0.00 72 VAL A O 6
ATOM 8961 N N . ASP A 1 76 ? 3.267 4.964 2.809 1.00 0.00 73 ASP A N 6
ATOM 8962 C CA . ASP A 1 76 ? 2.155 5.163 3.723 1.00 0.00 73 ASP A CA 6
ATOM 8963 C C . ASP A 1 76 ? 1.131 4.043 3.526 1.00 0.00 73 ASP A C 6
ATOM 8964 O O . ASP A 1 76 ? 0.499 3.954 2.475 1.00 0.00 73 ASP A O 6
ATOM 8973 N N . ILE A 1 77 ? 1.000 3.217 4.553 1.00 0.00 74 ILE A N 6
ATOM 8974 C CA . ILE A 1 77 ? 0.064 2.107 4.506 1.00 0.00 74 ILE A CA 6
ATOM 8975 C C . ILE A 1 77 ? -1.220 2.496 5.242 1.00 0.00 74 ILE A C 6
ATOM 8976 O O . ILE A 1 77 ? -1.173 3.206 6.245 1.00 0.00 74 ILE A O 6
ATOM 8992 N N . VAL A 1 78 ? -2.336 2.014 4.715 1.00 0.00 75 VAL A N 6
ATOM 8993 C CA . VAL A 1 78 ? -3.630 2.302 5.309 1.00 0.00 75 VAL A CA 6
ATOM 8994 C C . VAL A 1 78 ? -4.417 0.999 5.464 1.00 0.00 75 VAL A C 6
ATOM 8995 O O . VAL A 1 78 ? -4.302 0.098 4.635 1.00 0.00 75 VAL A O 6
ATOM 9008 N N . SER A 1 79 ? -5.199 0.941 6.532 1.00 0.00 76 SER A N 6
ATOM 9009 C CA . SER A 1 79 ? -6.004 -0.236 6.807 1.00 0.00 76 SER A CA 6
ATOM 9010 C C . SER A 1 79 ? -7.485 0.079 6.584 1.00 0.00 76 SER A C 6
ATOM 9011 O O . SER A 1 79 ? -8.022 1.009 7.183 1.00 0.00 76 SER A O 6
ATOM 9019 N N . GLU A 1 80 ? -8.102 -0.714 5.720 1.00 0.00 77 GLU A N 6
ATOM 9020 C CA . GLU A 1 80 ? -9.510 -0.530 5.411 1.00 0.00 77 GLU A CA 6
ATOM 9021 C C . GLU A 1 80 ? -10.302 -0.249 6.689 1.00 0.00 77 GLU A C 6
ATOM 9022 O O . GLU A 1 80 ? -11.046 0.729 6.760 1.00 0.00 77 GLU A O 6
ATOM 9034 N N . ARG A 1 81 ? -10.116 -1.123 7.667 1.00 0.00 78 ARG A N 6
ATOM 9035 C CA . ARG A 1 81 ? -10.804 -0.980 8.939 1.00 0.00 78 ARG A CA 6
ATOM 9036 C C . ARG A 1 81 ? -10.565 0.416 9.518 1.00 0.00 78 ARG A C 6
ATOM 9037 O O . ARG A 1 81 ? -11.445 0.982 10.165 1.00 0.00 78 ARG A O 6
ATOM 9058 N N . GLY A 1 82 ? -9.371 0.931 9.264 1.00 0.00 79 GLY A N 6
ATOM 9059 C CA . GLY A 1 82 ? -9.006 2.250 9.752 1.00 0.00 79 GLY A CA 6
ATOM 9060 C C . GLY A 1 82 ? -9.526 3.344 8.817 1.00 0.00 79 GLY A C 6
ATOM 9061 O O . GLY A 1 82 ? -9.651 4.500 9.218 1.00 0.00 79 GLY A O 6
ATOM 9065 N N . LEU A 1 83 ? -9.814 2.940 7.589 1.00 0.00 80 LEU A N 6
ATOM 9066 C CA . LEU A 1 83 ? -10.317 3.871 6.593 1.00 0.00 80 LEU A CA 6
ATOM 9067 C C . LEU A 1 83 ? -11.744 4.282 6.961 1.00 0.00 80 LEU A C 6
ATOM 9068 O O . LEU A 1 83 ? -12.249 3.907 8.018 1.00 0.00 80 LEU A O 6
ATOM 9084 N N . ALA A 1 84 ? -12.354 5.049 6.069 1.00 0.00 81 ALA A N 6
ATOM 9085 C CA . ALA A 1 84 ? -13.712 5.516 6.287 1.00 0.00 81 ALA A CA 6
ATOM 9086 C C . ALA A 1 84 ? -14.637 4.881 5.247 1.00 0.00 81 ALA A C 6
ATOM 9087 O O . ALA A 1 84 ? -14.172 4.253 4.297 1.00 0.00 81 ALA A O 6
ATOM 9094 N N . PRO A 1 85 ? -15.966 5.072 5.467 1.00 0.00 82 PRO A N 6
ATOM 9095 C CA . PRO A 1 85 ? -16.961 4.526 4.560 1.00 0.00 82 PRO A CA 6
ATOM 9096 C C . PRO A 1 85 ? -17.024 5.336 3.263 1.00 0.00 82 PRO A C 6
ATOM 9097 O O . PRO A 1 85 ? -17.076 4.767 2.173 1.00 0.00 82 PRO A O 6
ATOM 9108 N N . ARG A 1 86 ? -17.017 6.651 3.423 1.00 0.00 83 ARG A N 6
ATOM 9109 C CA . ARG A 1 86 ? -17.073 7.545 2.279 1.00 0.00 83 ARG A CA 6
ATOM 9110 C C . ARG A 1 86 ? -15.695 7.654 1.623 1.00 0.00 83 ARG A C 6
ATOM 9111 O O . ARG A 1 86 ? -15.591 7.967 0.438 1.00 0.00 83 ARG A O 6
ATOM 9132 N N . LEU A 1 87 ? -14.672 7.389 2.422 1.00 0.00 84 LEU A N 6
ATOM 9133 C CA . LEU A 1 87 ? -13.305 7.454 1.934 1.00 0.00 84 LEU A CA 6
ATOM 9134 C C . LEU A 1 87 ? -12.960 6.144 1.222 1.00 0.00 84 LEU A C 6
ATOM 9135 O O . LEU A 1 87 ? -12.408 6.157 0.123 1.00 0.00 84 LEU A O 6
ATOM 9151 N N . ARG A 1 88 ? -13.300 5.044 1.878 1.00 0.00 85 ARG A N 6
ATOM 9152 C CA . ARG A 1 88 ? -13.033 3.728 1.322 1.00 0.00 85 ARG A CA 6
ATOM 9153 C C . ARG A 1 88 ? -13.608 3.623 -0.092 1.00 0.00 85 ARG A C 6
ATOM 9154 O O . ARG A 1 88 ? -12.913 3.213 -1.020 1.00 0.00 85 ARG A O 6
ATOM 9175 N N . GLU A 1 89 ? -14.872 4.001 -0.211 1.00 0.00 86 GLU A N 6
ATOM 9176 C CA . GLU A 1 89 ? -15.549 3.954 -1.496 1.00 0.00 86 GLU A CA 6
ATOM 9177 C C . GLU A 1 89 ? -14.811 4.822 -2.517 1.00 0.00 86 GLU A C 6
ATOM 9178 O O . GLU A 1 89 ? -14.661 4.434 -3.674 1.00 0.00 86 GLU A O 6
ATOM 9190 N N . GLN A 1 90 ? -14.370 5.981 -2.051 1.00 0.00 87 GLN A N 6
ATOM 9191 C CA . GLN A 1 90 ? -13.651 6.908 -2.909 1.00 0.00 87 GLN A CA 6
ATOM 9192 C C . GLN A 1 90 ? -12.250 6.372 -3.213 1.00 0.00 87 GLN A C 6
ATOM 9193 O O . GLN A 1 90 ? -11.742 6.546 -4.319 1.00 0.00 87 GLN A O 6
ATOM 9207 N N . VAL A 1 91 ? -11.666 5.733 -2.210 1.00 0.00 88 VAL A N 6
ATOM 9208 C CA . VAL A 1 91 ? -10.334 5.171 -2.356 1.00 0.00 88 VAL A CA 6
ATOM 9209 C C . VAL A 1 91 ? -10.364 4.067 -3.415 1.00 0.00 88 VAL A C 6
ATOM 9210 O O . VAL A 1 91 ? -9.543 4.058 -4.331 1.00 0.00 88 VAL A O 6
ATOM 9223 N N . LEU A 1 92 ? -11.319 3.163 -3.255 1.00 0.00 89 LEU A N 6
ATOM 9224 C CA . LEU A 1 92 ? -11.467 2.057 -4.186 1.00 0.00 89 LEU A CA 6
ATOM 9225 C C . LEU A 1 92 ? -11.641 2.609 -5.603 1.00 0.00 89 LEU A C 6
ATOM 9226 O O . LEU A 1 92 ? -11.117 2.044 -6.561 1.00 0.00 89 LEU A O 6
ATOM 9242 N N . ARG A 1 93 ? -12.380 3.705 -5.690 1.00 0.00 90 ARG A N 6
ATOM 9243 C CA . ARG A 1 93 ? -12.630 4.339 -6.973 1.00 0.00 90 ARG A CA 6
ATOM 9244 C C . ARG A 1 93 ? -11.310 4.625 -7.690 1.00 0.00 90 ARG A C 6
ATOM 9245 O O . ARG A 1 93 ? -11.266 4.689 -8.918 1.00 0.00 90 ARG A O 6
ATOM 9266 N N . GLU A 1 94 ? -10.264 4.791 -6.893 1.00 0.00 91 GLU A N 6
ATOM 9267 C CA . GLU A 1 94 ? -8.946 5.069 -7.436 1.00 0.00 91 GLU A CA 6
ATOM 9268 C C . GLU A 1 94 ? -8.053 3.832 -7.324 1.00 0.00 91 GLU A C 6
ATOM 9269 O O . GLU A 1 94 ? -7.346 3.484 -8.268 1.00 0.00 91 GLU A O 6
ATOM 9281 N N . ALA A 1 95 ? -8.115 3.201 -6.160 1.00 0.00 92 ALA A N 6
ATOM 9282 C CA . ALA A 1 95 ? -7.321 2.009 -5.912 1.00 0.00 92 ALA A CA 6
ATOM 9283 C C . ALA A 1 95 ? -7.390 1.092 -7.134 1.00 0.00 92 ALA A C 6
ATOM 9284 O O . ALA A 1 95 ? -8.445 0.955 -7.753 1.00 0.00 92 ALA A O 6
ATOM 9291 N N . ILE A 1 96 ? -6.254 0.486 -7.445 1.00 0.00 93 ILE A N 6
ATOM 9292 C CA . ILE A 1 96 ? -6.172 -0.414 -8.583 1.00 0.00 93 ILE A CA 6
ATOM 9293 C C . ILE A 1 96 ? -5.313 -1.624 -8.209 1.00 0.00 93 ILE A C 6
ATOM 9294 O O . ILE A 1 96 ? -4.198 -1.469 -7.715 1.00 0.00 93 ILE A O 6
ATOM 9310 N N . PRO A 1 97 ? -5.880 -2.833 -8.467 1.00 0.00 94 PRO A N 6
ATOM 9311 C CA . PRO A 1 97 ? -5.178 -4.069 -8.163 1.00 0.00 94 PRO A CA 6
ATOM 9312 C C . PRO A 1 97 ? -4.068 -4.333 -9.182 1.00 0.00 94 PRO A C 6
ATOM 9313 O O . PRO A 1 97 ? -4.342 -4.557 -10.360 1.00 0.00 94 PRO A O 6
ATOM 9324 N N . LEU A 1 98 ? -2.838 -4.299 -8.691 1.00 0.00 95 LEU A N 6
ATOM 9325 C CA . LEU A 1 98 ? -1.685 -4.532 -9.544 1.00 0.00 95 LEU A CA 6
ATOM 9326 C C . LEU A 1 98 ? -1.715 -5.975 -10.052 1.00 0.00 95 LEU A C 6
ATOM 9327 O O . LEU A 1 98 ? -2.501 -6.310 -10.936 1.00 0.00 95 LEU A O 6
ATOM 9343 N N . GLY A 1 1 ? 18.643 6.296 -2.633 1.00 0.00 -2 GLY A N 7
ATOM 9344 C CA . GLY A 1 1 ? 17.766 7.415 -2.333 1.00 0.00 -2 GLY A CA 7
ATOM 9345 C C . GLY A 1 1 ? 17.145 7.982 -3.611 1.00 0.00 -2 GLY A C 7
ATOM 9346 O O . GLY A 1 1 ? 17.742 7.904 -4.683 1.00 0.00 -2 GLY A O 7
ATOM 9350 N N . SER A 1 2 ? 15.953 8.540 -3.454 1.00 0.00 -1 SER A N 7
ATOM 9351 C CA . SER A 1 2 ? 15.244 9.120 -4.582 1.00 0.00 -1 SER A CA 7
ATOM 9352 C C . SER A 1 2 ? 15.430 8.245 -5.823 1.00 0.00 -1 SER A C 7
ATOM 9353 O O . SER A 1 2 ? 16.335 8.479 -6.622 1.00 0.00 -1 SER A O 7
ATOM 9361 N N . HIS A 1 3 ? 14.558 7.255 -5.945 1.00 0.00 0 HIS A N 7
ATOM 9362 C CA . HIS A 1 3 ? 14.615 6.343 -7.075 1.00 0.00 0 HIS A CA 7
ATOM 9363 C C . HIS A 1 3 ? 13.428 5.380 -7.017 1.00 0.00 0 HIS A C 7
ATOM 9364 O O . HIS A 1 3 ? 13.136 4.811 -5.966 1.00 0.00 0 HIS A O 7
ATOM 9378 N N . MET A 1 4 ? 12.776 5.226 -8.160 1.00 0.00 1 MET A N 7
ATOM 9379 C CA . MET A 1 4 ? 11.627 4.341 -8.253 1.00 0.00 1 MET A CA 7
ATOM 9380 C C . MET A 1 4 ? 11.076 4.305 -9.680 1.00 0.00 1 MET A C 7
ATOM 9381 O O . MET A 1 4 ? 10.524 5.294 -10.161 1.00 0.00 1 MET A O 7
ATOM 9395 N N . ASP A 1 5 ? 11.244 3.155 -10.316 1.00 0.00 2 ASP A N 7
ATOM 9396 C CA . ASP A 1 5 ? 10.770 2.978 -11.678 1.00 0.00 2 ASP A CA 7
ATOM 9397 C C . ASP A 1 5 ? 9.486 2.147 -11.663 1.00 0.00 2 ASP A C 7
ATOM 9398 O O . ASP A 1 5 ? 9.328 1.256 -10.830 1.00 0.00 2 ASP A O 7
ATOM 9407 N N . LEU A 1 6 ? 8.599 2.469 -12.594 1.00 0.00 3 LEU A N 7
ATOM 9408 C CA . LEU A 1 6 ? 7.333 1.764 -12.697 1.00 0.00 3 LEU A CA 7
ATOM 9409 C C . LEU A 1 6 ? 7.599 0.261 -12.807 1.00 0.00 3 LEU A C 7
ATOM 9410 O O . LEU A 1 6 ? 6.953 -0.538 -12.131 1.00 0.00 3 LEU A O 7
ATOM 9426 N N . GLU A 1 7 ? 8.551 -0.078 -13.665 1.00 0.00 4 GLU A N 7
ATOM 9427 C CA . GLU A 1 7 ? 8.910 -1.470 -13.872 1.00 0.00 4 GLU A CA 7
ATOM 9428 C C . GLU A 1 7 ? 9.307 -2.119 -12.545 1.00 0.00 4 GLU A C 7
ATOM 9429 O O . GLU A 1 7 ? 8.933 -3.259 -12.270 1.00 0.00 4 GLU A O 7
ATOM 9441 N N . THR A 1 8 ? 10.059 -1.366 -11.756 1.00 0.00 5 THR A N 7
ATOM 9442 C CA . THR A 1 8 ? 10.510 -1.854 -10.464 1.00 0.00 5 THR A CA 7
ATOM 9443 C C . THR A 1 8 ? 9.351 -1.873 -9.466 1.00 0.00 5 THR A C 7
ATOM 9444 O O . THR A 1 8 ? 9.307 -2.721 -8.576 1.00 0.00 5 THR A O 7
ATOM 9455 N N . LEU A 1 9 ? 8.440 -0.928 -9.647 1.00 0.00 6 LEU A N 7
ATOM 9456 C CA . LEU A 1 9 ? 7.283 -0.825 -8.774 1.00 0.00 6 LEU A CA 7
ATOM 9457 C C . LEU A 1 9 ? 6.535 -2.160 -8.768 1.00 0.00 6 LEU A C 7
ATOM 9458 O O . LEU A 1 9 ? 5.994 -2.567 -7.741 1.00 0.00 6 LEU A O 7
ATOM 9474 N N . ARG A 1 10 ? 6.528 -2.803 -9.926 1.00 0.00 7 ARG A N 7
ATOM 9475 C CA . ARG A 1 10 ? 5.854 -4.083 -10.067 1.00 0.00 7 ARG A CA 7
ATOM 9476 C C . ARG A 1 10 ? 6.666 -5.188 -9.388 1.00 0.00 7 ARG A C 7
ATOM 9477 O O . ARG A 1 10 ? 6.108 -6.035 -8.693 1.00 0.00 7 ARG A O 7
ATOM 9498 N N . ALA A 1 11 ? 7.971 -5.142 -9.613 1.00 0.00 8 ALA A N 7
ATOM 9499 C CA . ALA A 1 11 ? 8.866 -6.129 -9.032 1.00 0.00 8 ALA A CA 7
ATOM 9500 C C . ALA A 1 11 ? 8.734 -6.095 -7.508 1.00 0.00 8 ALA A C 7
ATOM 9501 O O . ALA A 1 11 ? 8.514 -7.127 -6.877 1.00 0.00 8 ALA A O 7
ATOM 9508 N N . ARG A 1 12 ? 8.875 -4.896 -6.961 1.00 0.00 9 ARG A N 7
ATOM 9509 C CA . ARG A 1 12 ? 8.775 -4.714 -5.523 1.00 0.00 9 ARG A CA 7
ATOM 9510 C C . ARG A 1 12 ? 7.348 -4.998 -5.049 1.00 0.00 9 ARG A C 7
ATOM 9511 O O . ARG A 1 12 ? 7.146 -5.521 -3.955 1.00 0.00 9 ARG A O 7
ATOM 9532 N N . ARG A 1 13 ? 6.395 -4.641 -5.898 1.00 0.00 10 ARG A N 7
ATOM 9533 C CA . ARG A 1 13 ? 4.993 -4.851 -5.580 1.00 0.00 10 ARG A CA 7
ATOM 9534 C C . ARG A 1 13 ? 4.682 -6.348 -5.515 1.00 0.00 10 ARG A C 7
ATOM 9535 O O . ARG A 1 13 ? 3.821 -6.774 -4.748 1.00 0.00 10 ARG A O 7
ATOM 9556 N N . GLU A 1 14 ? 5.401 -7.105 -6.332 1.00 0.00 11 GLU A N 7
ATOM 9557 C CA . GLU A 1 14 ? 5.212 -8.545 -6.377 1.00 0.00 11 GLU A CA 7
ATOM 9558 C C . GLU A 1 14 ? 5.735 -9.189 -5.092 1.00 0.00 11 GLU A C 7
ATOM 9559 O O . GLU A 1 14 ? 5.059 -10.025 -4.493 1.00 0.00 11 GLU A O 7
ATOM 9571 N N . ALA A 1 15 ? 6.933 -8.776 -4.706 1.00 0.00 12 ALA A N 7
ATOM 9572 C CA . ALA A 1 15 ? 7.554 -9.303 -3.502 1.00 0.00 12 ALA A CA 7
ATOM 9573 C C . ALA A 1 15 ? 6.827 -8.751 -2.275 1.00 0.00 12 ALA A C 7
ATOM 9574 O O . ALA A 1 15 ? 6.662 -9.453 -1.278 1.00 0.00 12 ALA A O 7
ATOM 9581 N N . VAL A 1 16 ? 6.411 -7.498 -2.387 1.00 0.00 13 VAL A N 7
ATOM 9582 C CA . VAL A 1 16 ? 5.705 -6.844 -1.298 1.00 0.00 13 VAL A CA 7
ATOM 9583 C C . VAL A 1 16 ? 4.342 -7.511 -1.106 1.00 0.00 13 VAL A C 7
ATOM 9584 O O . VAL A 1 16 ? 3.856 -7.627 0.018 1.00 0.00 13 VAL A O 7
ATOM 9597 N N . LEU A 1 17 ? 3.762 -7.931 -2.221 1.00 0.00 14 LEU A N 7
ATOM 9598 C CA . LEU A 1 17 ? 2.464 -8.584 -2.190 1.00 0.00 14 LEU A CA 7
ATOM 9599 C C . LEU A 1 17 ? 2.559 -9.857 -1.348 1.00 0.00 14 LEU A C 7
ATOM 9600 O O . LEU A 1 17 ? 1.677 -10.137 -0.537 1.00 0.00 14 LEU A O 7
ATOM 9616 N N . SER A 1 18 ? 3.636 -10.596 -1.568 1.00 0.00 15 SER A N 7
ATOM 9617 C CA . SER A 1 18 ? 3.858 -11.833 -0.839 1.00 0.00 15 SER A CA 7
ATOM 9618 C C . SER A 1 18 ? 4.129 -11.531 0.636 1.00 0.00 15 SER A C 7
ATOM 9619 O O . SER A 1 18 ? 3.705 -12.279 1.515 1.00 0.00 15 SER A O 7
ATOM 9627 N N . LEU A 1 19 ? 4.834 -10.432 0.861 1.00 0.00 16 LEU A N 7
ATOM 9628 C CA . LEU A 1 19 ? 5.167 -10.021 2.215 1.00 0.00 16 LEU A CA 7
ATOM 9629 C C . LEU A 1 19 ? 3.925 -9.428 2.883 1.00 0.00 16 LEU A C 7
ATOM 9630 O O . LEU A 1 19 ? 3.679 -9.663 4.065 1.00 0.00 16 LEU A O 7
ATOM 9646 N N . CYS A 1 20 ? 3.174 -8.669 2.097 1.00 0.00 17 CYS A N 7
ATOM 9647 C CA . CYS A 1 20 ? 1.964 -8.040 2.598 1.00 0.00 17 CYS A CA 7
ATOM 9648 C C . CYS A 1 20 ? 1.060 -9.131 3.176 1.00 0.00 17 CYS A C 7
ATOM 9649 O O . CYS A 1 20 ? 0.475 -8.956 4.244 1.00 0.00 17 CYS A O 7
ATOM 9657 N N . ALA A 1 21 ? 0.974 -10.233 2.445 1.00 0.00 18 ALA A N 7
ATOM 9658 C CA . ALA A 1 21 ? 0.151 -11.352 2.872 1.00 0.00 18 ALA A CA 7
ATOM 9659 C C . ALA A 1 21 ? 0.645 -11.853 4.230 1.00 0.00 18 ALA A C 7
ATOM 9660 O O . ALA A 1 21 ? -0.146 -12.322 5.047 1.00 0.00 18 ALA A O 7
ATOM 9667 N N . ARG A 1 22 ? 1.949 -11.737 4.430 1.00 0.00 19 ARG A N 7
ATOM 9668 C CA . ARG A 1 22 ? 2.557 -12.173 5.676 1.00 0.00 19 ARG A CA 7
ATOM 9669 C C . ARG A 1 22 ? 2.173 -11.226 6.814 1.00 0.00 19 ARG A C 7
ATOM 9670 O O . ARG A 1 22 ? 2.281 -11.582 7.986 1.00 0.00 19 ARG A O 7
ATOM 9691 N N . HIS A 1 23 ? 1.732 -10.037 6.429 1.00 0.00 20 HIS A N 7
ATOM 9692 C CA . HIS A 1 23 ? 1.330 -9.036 7.402 1.00 0.00 20 HIS A CA 7
ATOM 9693 C C . HIS A 1 23 ? -0.194 -9.026 7.529 1.00 0.00 20 HIS A C 7
ATOM 9694 O O . HIS A 1 23 ? -0.759 -8.169 8.208 1.00 0.00 20 HIS A O 7
ATOM 9708 N N . GLY A 1 24 ? -0.818 -9.987 6.864 1.00 0.00 21 GLY A N 7
ATOM 9709 C CA . GLY A 1 24 ? -2.266 -10.099 6.894 1.00 0.00 21 GLY A CA 7
ATOM 9710 C C . GLY A 1 24 ? -2.901 -9.313 5.745 1.00 0.00 21 GLY A C 7
ATOM 9711 O O . GLY A 1 24 ? -4.081 -9.488 5.446 1.00 0.00 21 GLY A O 7
ATOM 9715 N N . ALA A 1 25 ? -2.089 -8.463 5.133 1.00 0.00 22 ALA A N 7
ATOM 9716 C CA . ALA A 1 25 ? -2.556 -7.649 4.024 1.00 0.00 22 ALA A CA 7
ATOM 9717 C C . ALA A 1 25 ? -3.100 -8.560 2.922 1.00 0.00 22 ALA A C 7
ATOM 9718 O O . ALA A 1 25 ? -2.508 -9.595 2.620 1.00 0.00 22 ALA A O 7
ATOM 9725 N N . VAL A 1 26 ? -4.220 -8.142 2.351 1.00 0.00 23 VAL A N 7
ATOM 9726 C CA . VAL A 1 26 ? -4.850 -8.907 1.289 1.00 0.00 23 VAL A CA 7
ATOM 9727 C C . VAL A 1 26 ? -5.355 -7.950 0.207 1.00 0.00 23 VAL A C 7
ATOM 9728 O O . VAL A 1 26 ? -5.116 -8.167 -0.980 1.00 0.00 23 VAL A O 7
ATOM 9741 N N . ARG A 1 27 ? -6.045 -6.912 0.656 1.00 0.00 24 ARG A N 7
ATOM 9742 C CA . ARG A 1 27 ? -6.586 -5.921 -0.258 1.00 0.00 24 ARG A CA 7
ATOM 9743 C C . ARG A 1 27 ? -5.455 -5.103 -0.885 1.00 0.00 24 ARG A C 7
ATOM 9744 O O . ARG A 1 27 ? -5.419 -3.881 -0.748 1.00 0.00 24 ARG A O 7
ATOM 9765 N N . VAL A 1 28 ? -4.560 -5.810 -1.559 1.00 0.00 25 VAL A N 7
ATOM 9766 C CA . VAL A 1 28 ? -3.431 -5.164 -2.207 1.00 0.00 25 VAL A CA 7
ATOM 9767 C C . VAL A 1 28 ? -3.937 -4.303 -3.366 1.00 0.00 25 VAL A C 7
ATOM 9768 O O . VAL A 1 28 ? -4.303 -4.825 -4.418 1.00 0.00 25 VAL A O 7
ATOM 9781 N N . ARG A 1 29 ? -3.942 -2.999 -3.133 1.00 0.00 26 ARG A N 7
ATOM 9782 C CA . ARG A 1 29 ? -4.398 -2.060 -4.145 1.00 0.00 26 ARG A CA 7
ATOM 9783 C C . ARG A 1 29 ? -3.715 -0.704 -3.956 1.00 0.00 26 ARG A C 7
ATOM 9784 O O . ARG A 1 29 ? -3.294 -0.366 -2.851 1.00 0.00 26 ARG A O 7
ATOM 9805 N N . VAL A 1 30 ? -3.628 0.036 -5.052 1.00 0.00 27 VAL A N 7
ATOM 9806 C CA . VAL A 1 30 ? -3.004 1.348 -5.021 1.00 0.00 27 VAL A CA 7
ATOM 9807 C C . VAL A 1 30 ? -4.068 2.420 -5.264 1.00 0.00 27 VAL A C 7
ATOM 9808 O O . VAL A 1 30 ? -4.745 2.405 -6.291 1.00 0.00 27 VAL A O 7
ATOM 9821 N N . PHE A 1 31 ? -4.182 3.324 -4.302 1.00 0.00 28 PHE A N 7
ATOM 9822 C CA . PHE A 1 31 ? -5.152 4.401 -4.399 1.00 0.00 28 PHE A CA 7
ATOM 9823 C C . PHE A 1 31 ? -4.475 5.764 -4.245 1.00 0.00 28 PHE A C 7
ATOM 9824 O O . PHE A 1 31 ? -3.653 5.955 -3.350 1.00 0.00 28 PHE A O 7
ATOM 9841 N N . GLY A 1 32 ? -4.845 6.677 -5.131 1.00 0.00 29 GLY A N 7
ATOM 9842 C CA . GLY A 1 32 ? -4.284 8.017 -5.105 1.00 0.00 29 GLY A CA 7
ATOM 9843 C C . GLY A 1 32 ? -3.571 8.339 -6.420 1.00 0.00 29 GLY A C 7
ATOM 9844 O O . GLY A 1 32 ? -3.819 7.695 -7.438 1.00 0.00 29 GLY A O 7
ATOM 9848 N N . SER A 1 33 ? -2.700 9.335 -6.356 1.00 0.00 30 SER A N 7
ATOM 9849 C CA . SER A 1 33 ? -1.950 9.751 -7.529 1.00 0.00 30 SER A CA 7
ATOM 9850 C C . SER A 1 33 ? -0.878 8.711 -7.859 1.00 0.00 30 SER A C 7
ATOM 9851 O O . SER A 1 33 ? -0.527 8.525 -9.023 1.00 0.00 30 SER A O 7
ATOM 9859 N N . VAL A 1 34 ? -0.387 8.061 -6.814 1.00 0.00 31 VAL A N 7
ATOM 9860 C CA . VAL A 1 34 ? 0.639 7.045 -6.979 1.00 0.00 31 VAL A CA 7
ATOM 9861 C C . VAL A 1 34 ? 0.129 5.962 -7.932 1.00 0.00 31 VAL A C 7
ATOM 9862 O O . VAL A 1 34 ? 0.828 5.575 -8.867 1.00 0.00 31 VAL A O 7
ATOM 9875 N N . ALA A 1 35 ? -1.084 5.504 -7.661 1.00 0.00 32 ALA A N 7
ATOM 9876 C CA . ALA A 1 35 ? -1.695 4.473 -8.483 1.00 0.00 32 ALA A CA 7
ATOM 9877 C C . ALA A 1 35 ? -1.663 4.910 -9.949 1.00 0.00 32 ALA A C 7
ATOM 9878 O O . ALA A 1 35 ? -1.491 4.083 -10.843 1.00 0.00 32 ALA A O 7
ATOM 9885 N N . ARG A 1 36 ? -1.831 6.208 -10.151 1.00 0.00 33 ARG A N 7
ATOM 9886 C CA . ARG A 1 36 ? -1.823 6.765 -11.493 1.00 0.00 33 ARG A CA 7
ATOM 9887 C C . ARG A 1 36 ? -0.387 7.048 -11.942 1.00 0.00 33 ARG A C 7
ATOM 9888 O O . ARG A 1 36 ? -0.168 7.631 -13.002 1.00 0.00 33 ARG A O 7
ATOM 9909 N N . GLY A 1 37 ? 0.553 6.621 -11.112 1.00 0.00 34 GLY A N 7
ATOM 9910 C CA . GLY A 1 37 ? 1.961 6.821 -11.410 1.00 0.00 34 GLY A CA 7
ATOM 9911 C C . GLY A 1 37 ? 2.367 8.279 -11.186 1.00 0.00 34 GLY A C 7
ATOM 9912 O O . GLY A 1 37 ? 3.003 8.889 -12.045 1.00 0.00 34 GLY A O 7
ATOM 9916 N N . GLU A 1 38 ? 1.984 8.795 -10.028 1.00 0.00 35 GLU A N 7
ATOM 9917 C CA . GLU A 1 38 ? 2.300 10.170 -9.680 1.00 0.00 35 GLU A CA 7
ATOM 9918 C C . GLU A 1 38 ? 2.892 10.239 -8.271 1.00 0.00 35 GLU A C 7
ATOM 9919 O O . GLU A 1 38 ? 2.283 9.763 -7.314 1.00 0.00 35 GLU A O 7
ATOM 9931 N N . ALA A 1 39 ? 4.073 10.835 -8.188 1.00 0.00 36 ALA A N 7
ATOM 9932 C CA . ALA A 1 39 ? 4.754 10.972 -6.912 1.00 0.00 36 ALA A CA 7
ATOM 9933 C C . ALA A 1 39 ? 6.188 11.449 -7.153 1.00 0.00 36 ALA A C 7
ATOM 9934 O O . ALA A 1 39 ? 7.043 10.671 -7.572 1.00 0.00 36 ALA A O 7
ATOM 9941 N N . ARG A 1 40 ? 6.406 12.727 -6.877 1.00 0.00 37 ARG A N 7
ATOM 9942 C CA . ARG A 1 40 ? 7.721 13.317 -7.058 1.00 0.00 37 ARG A CA 7
ATOM 9943 C C . ARG A 1 40 ? 8.735 12.652 -6.125 1.00 0.00 37 ARG A C 7
ATOM 9944 O O . ARG A 1 40 ? 8.460 11.597 -5.556 1.00 0.00 37 ARG A O 7
ATOM 9965 N N . GLU A 1 41 ? 9.886 13.296 -5.998 1.00 0.00 38 GLU A N 7
ATOM 9966 C CA . GLU A 1 41 ? 10.942 12.779 -5.144 1.00 0.00 38 GLU A CA 7
ATOM 9967 C C . GLU A 1 41 ? 10.738 13.252 -3.703 1.00 0.00 38 GLU A C 7
ATOM 9968 O O . GLU A 1 41 ? 11.666 13.213 -2.896 1.00 0.00 38 GLU A O 7
ATOM 9980 N N . ASP A 1 42 ? 9.518 13.688 -3.424 1.00 0.00 39 ASP A N 7
ATOM 9981 C CA . ASP A 1 42 ? 9.181 14.168 -2.095 1.00 0.00 39 ASP A CA 7
ATOM 9982 C C . ASP A 1 42 ? 7.693 13.928 -1.833 1.00 0.00 39 ASP A C 7
ATOM 9983 O O . ASP A 1 42 ? 7.094 14.588 -0.986 1.00 0.00 39 ASP A O 7
ATOM 9992 N N . SER A 1 43 ? 7.139 12.982 -2.577 1.00 0.00 40 SER A N 7
ATOM 9993 C CA . SER A 1 43 ? 5.732 12.647 -2.436 1.00 0.00 40 SER A CA 7
ATOM 9994 C C . SER A 1 43 ? 5.573 11.429 -1.523 1.00 0.00 40 SER A C 7
ATOM 9995 O O . SER A 1 43 ? 6.561 10.815 -1.124 1.00 0.00 40 SER A O 7
ATOM 10003 N N . ASP A 1 44 ? 4.322 11.118 -1.218 1.00 0.00 41 ASP A N 7
ATOM 10004 C CA . ASP A 1 44 ? 4.021 9.985 -0.360 1.00 0.00 41 ASP A CA 7
ATOM 10005 C C . ASP A 1 44 ? 3.340 8.891 -1.185 1.00 0.00 41 ASP A C 7
ATOM 10006 O O . ASP A 1 44 ? 2.673 9.182 -2.177 1.00 0.00 41 ASP A O 7
ATOM 10015 N N . LEU A 1 45 ? 3.531 7.656 -0.745 1.00 0.00 42 LEU A N 7
ATOM 10016 C CA . LEU A 1 45 ? 2.944 6.518 -1.431 1.00 0.00 42 LEU A CA 7
ATOM 10017 C C . LEU A 1 45 ? 1.712 6.042 -0.658 1.00 0.00 42 LEU A C 7
ATOM 10018 O O . LEU A 1 45 ? 1.835 5.495 0.437 1.00 0.00 42 LEU A O 7
ATOM 10034 N N . ASP A 1 46 ? 0.553 6.268 -1.259 1.00 0.00 43 ASP A N 7
ATOM 10035 C CA . ASP A 1 46 ? -0.700 5.870 -0.640 1.00 0.00 43 ASP A CA 7
ATOM 10036 C C . ASP A 1 46 ? -1.066 4.458 -1.104 1.00 0.00 43 ASP A C 7
ATOM 10037 O O . ASP A 1 46 ? -1.247 4.220 -2.297 1.00 0.00 43 ASP A O 7
ATOM 10046 N N . LEU A 1 47 ? -1.166 3.559 -0.136 1.00 0.00 44 LEU A N 7
ATOM 10047 C CA . LEU A 1 47 ? -1.507 2.177 -0.430 1.00 0.00 44 LEU A CA 7
ATOM 10048 C C . LEU A 1 47 ? -2.616 1.718 0.519 1.00 0.00 44 LEU A C 7
ATOM 10049 O O . LEU A 1 47 ? -2.479 1.821 1.737 1.00 0.00 44 LEU A O 7
ATOM 10065 N N . LEU A 1 48 ? -3.691 1.220 -0.076 1.00 0.00 45 LEU A N 7
ATOM 10066 C CA . LEU A 1 48 ? -4.823 0.745 0.701 1.00 0.00 45 LEU A CA 7
ATOM 10067 C C . LEU A 1 48 ? -4.797 -0.784 0.748 1.00 0.00 45 LEU A C 7
ATOM 10068 O O . LEU A 1 48 ? -4.993 -1.443 -0.272 1.00 0.00 45 LEU A O 7
ATOM 10084 N N . VAL A 1 49 ? -4.554 -1.304 1.942 1.00 0.00 46 VAL A N 7
ATOM 10085 C CA . VAL A 1 49 ? -4.500 -2.743 2.135 1.00 0.00 46 VAL A CA 7
ATOM 10086 C C . VAL A 1 49 ? -5.394 -3.129 3.316 1.00 0.00 46 VAL A C 7
ATOM 10087 O O . VAL A 1 49 ? -5.713 -2.290 4.157 1.00 0.00 46 VAL A O 7
ATOM 10100 N N . ALA A 1 50 ? -5.773 -4.398 3.340 1.00 0.00 47 ALA A N 7
ATOM 10101 C CA . ALA A 1 50 ? -6.623 -4.905 4.404 1.00 0.00 47 ALA A CA 7
ATOM 10102 C C . ALA A 1 50 ? -5.954 -6.120 5.050 1.00 0.00 47 ALA A C 7
ATOM 10103 O O . ALA A 1 50 ? -5.547 -7.051 4.358 1.00 0.00 47 ALA A O 7
ATOM 10110 N N . PHE A 1 51 ? -5.862 -6.071 6.371 1.00 0.00 48 PHE A N 7
ATOM 10111 C CA . PHE A 1 51 ? -5.249 -7.155 7.119 1.00 0.00 48 PHE A CA 7
ATOM 10112 C C . PHE A 1 51 ? -6.291 -8.201 7.522 1.00 0.00 48 PHE A C 7
ATOM 10113 O O . PHE A 1 51 ? -7.206 -7.907 8.290 1.00 0.00 48 PHE A O 7
ATOM 10130 N N . GLU A 1 52 ? -6.118 -9.400 6.985 1.00 0.00 49 GLU A N 7
ATOM 10131 C CA . GLU A 1 52 ? -7.032 -10.490 7.279 1.00 0.00 49 GLU A CA 7
ATOM 10132 C C . GLU A 1 52 ? -6.701 -11.109 8.639 1.00 0.00 49 GLU A C 7
ATOM 10133 O O . GLU A 1 52 ? -6.316 -10.402 9.569 1.00 0.00 49 GLU A O 7
ATOM 10145 N N . GLU A 1 53 ? -6.864 -12.421 8.712 1.00 0.00 50 GLU A N 7
ATOM 10146 C CA . GLU A 1 53 ? -6.587 -13.143 9.942 1.00 0.00 50 GLU A CA 7
ATOM 10147 C C . GLU A 1 53 ? -5.131 -13.611 9.967 1.00 0.00 50 GLU A C 7
ATOM 10148 O O . GLU A 1 53 ? -4.596 -14.040 8.946 1.00 0.00 50 GLU A O 7
ATOM 10160 N N . GLY A 1 54 ? -4.531 -13.514 11.144 1.00 0.00 51 GLY A N 7
ATOM 10161 C CA . GLY A 1 54 ? -3.147 -13.922 11.315 1.00 0.00 51 GLY A CA 7
ATOM 10162 C C . GLY A 1 54 ? -2.201 -12.730 11.163 1.00 0.00 51 GLY A C 7
ATOM 10163 O O . GLY A 1 54 ? -1.122 -12.859 10.587 1.00 0.00 51 GLY A O 7
ATOM 10167 N N . ARG A 1 55 ? -2.640 -11.596 11.689 1.00 0.00 52 ARG A N 7
ATOM 10168 C CA . ARG A 1 55 ? -1.845 -10.381 11.619 1.00 0.00 52 ARG A CA 7
ATOM 10169 C C . ARG A 1 55 ? -1.785 -9.706 12.990 1.00 0.00 52 ARG A C 7
ATOM 10170 O O . ARG A 1 55 ? -2.633 -9.955 13.846 1.00 0.00 52 ARG A O 7
ATOM 10191 N N . THR A 1 56 ? -0.776 -8.865 13.156 1.00 0.00 53 THR A N 7
ATOM 10192 C CA . THR A 1 56 ? -0.594 -8.152 14.409 1.00 0.00 53 THR A CA 7
ATOM 10193 C C . THR A 1 56 ? -0.118 -6.722 14.145 1.00 0.00 53 THR A C 7
ATOM 10194 O O . THR A 1 56 ? 0.316 -6.402 13.040 1.00 0.00 53 THR A O 7
ATOM 10205 N N . LEU A 1 57 ? -0.216 -5.899 15.179 1.00 0.00 54 LEU A N 7
ATOM 10206 C CA . LEU A 1 57 ? 0.198 -4.511 15.073 1.00 0.00 54 LEU A CA 7
ATOM 10207 C C . LEU A 1 57 ? 1.672 -4.453 14.666 1.00 0.00 54 LEU A C 7
ATOM 10208 O O . LEU A 1 57 ? 2.054 -3.650 13.815 1.00 0.00 54 LEU A O 7
ATOM 10224 N N . LEU A 1 58 ? 2.460 -5.314 15.292 1.00 0.00 55 LEU A N 7
ATOM 10225 C CA . LEU A 1 58 ? 3.884 -5.371 15.006 1.00 0.00 55 LEU A CA 7
ATOM 10226 C C . LEU A 1 58 ? 4.089 -5.592 13.506 1.00 0.00 55 LEU A C 7
ATOM 10227 O O . LEU A 1 58 ? 4.978 -4.993 12.902 1.00 0.00 55 LEU A O 7
ATOM 10243 N N . ASP A 1 59 ? 3.253 -6.455 12.947 1.00 0.00 56 ASP A N 7
ATOM 10244 C CA . ASP A 1 59 ? 3.332 -6.763 11.530 1.00 0.00 56 ASP A CA 7
ATOM 10245 C C . ASP A 1 59 ? 2.850 -5.556 10.722 1.00 0.00 56 ASP A C 7
ATOM 10246 O O . ASP A 1 59 ? 3.407 -5.247 9.670 1.00 0.00 56 ASP A O 7
ATOM 10255 N N . HIS A 1 60 ? 1.821 -4.906 11.246 1.00 0.00 57 HIS A N 7
ATOM 10256 C CA . HIS A 1 60 ? 1.258 -3.740 10.588 1.00 0.00 57 HIS A CA 7
ATOM 10257 C C . HIS A 1 60 ? 2.334 -2.661 10.447 1.00 0.00 57 HIS A C 7
ATOM 10258 O O . HIS A 1 60 ? 2.549 -2.131 9.358 1.00 0.00 57 HIS A O 7
ATOM 10272 N N . ALA A 1 61 ? 2.981 -2.367 11.566 1.00 0.00 58 ALA A N 7
ATOM 10273 C CA . ALA A 1 61 ? 4.029 -1.361 11.581 1.00 0.00 58 ALA A CA 7
ATOM 10274 C C . ALA A 1 61 ? 5.223 -1.861 10.764 1.00 0.00 58 ALA A C 7
ATOM 10275 O O . ALA A 1 61 ? 5.837 -1.095 10.024 1.00 0.00 58 ALA A O 7
ATOM 10282 N N . ARG A 1 62 ? 5.515 -3.143 10.927 1.00 0.00 59 ARG A N 7
ATOM 10283 C CA . ARG A 1 62 ? 6.623 -3.754 10.213 1.00 0.00 59 ARG A CA 7
ATOM 10284 C C . ARG A 1 62 ? 6.369 -3.717 8.705 1.00 0.00 59 ARG A C 7
ATOM 10285 O O . ARG A 1 62 ? 7.304 -3.573 7.918 1.00 0.00 59 ARG A O 7
ATOM 10306 N N . LEU A 1 63 ? 5.101 -3.849 8.347 1.00 0.00 60 LEU A N 7
ATOM 10307 C CA . LEU A 1 63 ? 4.712 -3.832 6.948 1.00 0.00 60 LEU A CA 7
ATOM 10308 C C . LEU A 1 63 ? 5.068 -2.474 6.340 1.00 0.00 60 LEU A C 7
ATOM 10309 O O . LEU A 1 63 ? 5.497 -2.397 5.190 1.00 0.00 60 LEU A O 7
ATOM 10325 N N . LYS A 1 64 ? 4.878 -1.435 7.140 1.00 0.00 61 LYS A N 7
ATOM 10326 C CA . LYS A 1 64 ? 5.174 -0.084 6.696 1.00 0.00 61 LYS A CA 7
ATOM 10327 C C . LYS A 1 64 ? 6.676 0.047 6.440 1.00 0.00 61 LYS A C 7
ATOM 10328 O O . LYS A 1 64 ? 7.091 0.479 5.365 1.00 0.00 61 LYS A O 7
ATOM 10347 N N . LEU A 1 65 ? 7.451 -0.335 7.444 1.00 0.00 62 LEU A N 7
ATOM 10348 C CA . LEU A 1 65 ? 8.899 -0.267 7.341 1.00 0.00 62 LEU A CA 7
ATOM 10349 C C . LEU A 1 65 ? 9.377 -1.250 6.271 1.00 0.00 62 LEU A C 7
ATOM 10350 O O . LEU A 1 65 ? 10.273 -0.935 5.489 1.00 0.00 62 LEU A O 7
ATOM 10366 N N . ALA A 1 66 ? 8.757 -2.421 6.270 1.00 0.00 63 ALA A N 7
ATOM 10367 C CA . ALA A 1 66 ? 9.108 -3.453 5.309 1.00 0.00 63 ALA A CA 7
ATOM 10368 C C . ALA A 1 66 ? 8.888 -2.919 3.892 1.00 0.00 63 ALA A C 7
ATOM 10369 O O . ALA A 1 66 ? 9.659 -3.224 2.983 1.00 0.00 63 ALA A O 7
ATOM 10376 N N . LEU A 1 67 ? 7.832 -2.132 3.748 1.00 0.00 64 LEU A N 7
ATOM 10377 C CA . LEU A 1 67 ? 7.500 -1.554 2.457 1.00 0.00 64 LEU A CA 7
ATOM 10378 C C . LEU A 1 67 ? 8.539 -0.490 2.097 1.00 0.00 64 LEU A C 7
ATOM 10379 O O . LEU A 1 67 ? 8.863 -0.305 0.925 1.00 0.00 64 LEU A O 7
ATOM 10395 N N . GLU A 1 68 ? 9.032 0.182 3.128 1.00 0.00 65 GLU A N 7
ATOM 10396 C CA . GLU A 1 68 ? 10.027 1.222 2.935 1.00 0.00 65 GLU A CA 7
ATOM 10397 C C . GLU A 1 68 ? 11.345 0.614 2.450 1.00 0.00 65 GLU A C 7
ATOM 10398 O O . GLU A 1 68 ? 12.083 1.244 1.695 1.00 0.00 65 GLU A O 7
ATOM 10410 N N . GLY A 1 69 ? 11.599 -0.605 2.905 1.00 0.00 66 GLY A N 7
ATOM 10411 C CA . GLY A 1 69 ? 12.815 -1.306 2.527 1.00 0.00 66 GLY A CA 7
ATOM 10412 C C . GLY A 1 69 ? 12.752 -1.765 1.069 1.00 0.00 66 GLY A C 7
ATOM 10413 O O . GLY A 1 69 ? 13.669 -1.503 0.292 1.00 0.00 66 GLY A O 7
ATOM 10417 N N . LEU A 1 70 ? 11.661 -2.441 0.741 1.00 0.00 67 LEU A N 7
ATOM 10418 C CA . LEU A 1 70 ? 11.467 -2.939 -0.610 1.00 0.00 67 LEU A CA 7
ATOM 10419 C C . LEU A 1 70 ? 11.312 -1.756 -1.567 1.00 0.00 67 LEU A C 7
ATOM 10420 O O . LEU A 1 70 ? 11.915 -1.738 -2.639 1.00 0.00 67 LEU A O 7
ATOM 10436 N N . LEU A 1 71 ? 10.501 -0.797 -1.146 1.00 0.00 68 LEU A N 7
ATOM 10437 C CA . LEU A 1 71 ? 10.259 0.387 -1.953 1.00 0.00 68 LEU A CA 7
ATOM 10438 C C . LEU A 1 71 ? 11.391 1.391 -1.730 1.00 0.00 68 LEU A C 7
ATOM 10439 O O . LEU A 1 71 ? 11.437 2.435 -2.378 1.00 0.00 68 LEU A O 7
ATOM 10455 N N . GLY A 1 72 ? 12.278 1.039 -0.810 1.00 0.00 69 GLY A N 7
ATOM 10456 C CA . GLY A 1 72 ? 13.408 1.896 -0.493 1.00 0.00 69 GLY A CA 7
ATOM 10457 C C . GLY A 1 72 ? 12.992 3.369 -0.481 1.00 0.00 69 GLY A C 7
ATOM 10458 O O . GLY A 1 72 ? 13.808 4.250 -0.745 1.00 0.00 69 GLY A O 7
ATOM 10462 N N . VAL A 1 73 ? 11.723 3.590 -0.172 1.00 0.00 70 VAL A N 7
ATOM 10463 C CA . VAL A 1 73 ? 11.189 4.940 -0.122 1.00 0.00 70 VAL A CA 7
ATOM 10464 C C . VAL A 1 73 ? 9.959 4.964 0.788 1.00 0.00 70 VAL A C 7
ATOM 10465 O O . VAL A 1 73 ? 9.294 3.945 0.966 1.00 0.00 70 VAL A O 7
ATOM 10478 N N . ARG A 1 74 ? 9.694 6.139 1.340 1.00 0.00 71 ARG A N 7
ATOM 10479 C CA . ARG A 1 74 ? 8.556 6.309 2.228 1.00 0.00 71 ARG A CA 7
ATOM 10480 C C . ARG A 1 74 ? 7.318 5.629 1.640 1.00 0.00 71 ARG A C 7
ATOM 10481 O O . ARG A 1 74 ? 7.050 5.745 0.445 1.00 0.00 71 ARG A O 7
ATOM 10502 N N . VAL A 1 75 ? 6.597 4.933 2.507 1.00 0.00 72 VAL A N 7
ATOM 10503 C CA . VAL A 1 75 ? 5.393 4.234 2.088 1.00 0.00 72 VAL A CA 7
ATOM 10504 C C . VAL A 1 75 ? 4.267 4.526 3.082 1.00 0.00 72 VAL A C 7
ATOM 10505 O O . VAL A 1 75 ? 4.508 4.637 4.283 1.00 0.00 72 VAL A O 7
ATOM 10518 N N . ASP A 1 76 ? 3.062 4.642 2.545 1.00 0.00 73 ASP A N 7
ATOM 10519 C CA . ASP A 1 76 ? 1.898 4.918 3.369 1.00 0.00 73 ASP A CA 7
ATOM 10520 C C . ASP A 1 76 ? 0.889 3.779 3.218 1.00 0.00 73 ASP A C 7
ATOM 10521 O O . ASP A 1 76 ? 0.279 3.621 2.161 1.00 0.00 73 ASP A O 7
ATOM 10530 N N . ILE A 1 77 ? 0.743 3.014 4.290 1.00 0.00 74 ILE A N 7
ATOM 10531 C CA . ILE A 1 77 ? -0.183 1.894 4.289 1.00 0.00 74 ILE A CA 7
ATOM 10532 C C . ILE A 1 77 ? -1.425 2.264 5.101 1.00 0.00 74 ILE A C 7
ATOM 10533 O O . ILE A 1 77 ? -1.331 2.982 6.095 1.00 0.00 74 ILE A O 7
ATOM 10549 N N . VAL A 1 78 ? -2.562 1.757 4.648 1.00 0.00 75 VAL A N 7
ATOM 10550 C CA . VAL A 1 78 ? -3.822 2.025 5.320 1.00 0.00 75 VAL A CA 7
ATOM 10551 C C . VAL A 1 78 ? -4.613 0.722 5.451 1.00 0.00 75 VAL A C 7
ATOM 10552 O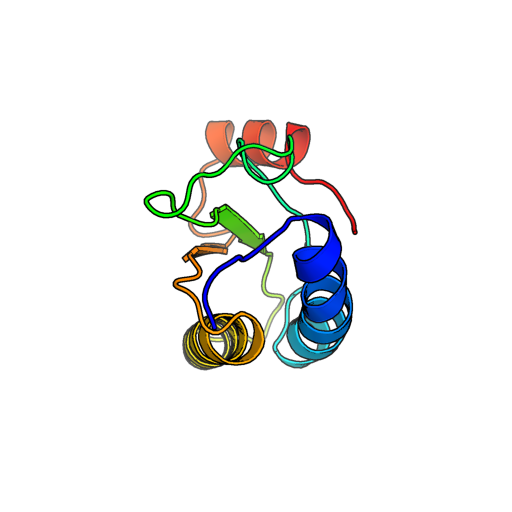 O . VAL A 1 78 ? -4.568 -0.128 4.563 1.00 0.00 75 VAL A O 7
ATOM 10565 N N . SER A 1 79 ? -5.319 0.605 6.566 1.00 0.00 76 SER A N 7
ATOM 10566 C CA . SER A 1 79 ? -6.118 -0.580 6.825 1.00 0.00 76 SER A CA 7
ATOM 10567 C C . SER A 1 79 ? -7.601 -0.269 6.610 1.00 0.00 76 SER A C 7
ATOM 10568 O O . SER A 1 79 ? -8.155 0.613 7.264 1.00 0.00 76 SER A O 7
ATOM 10576 N N . GLU A 1 80 ? -8.201 -1.010 5.690 1.00 0.00 77 GLU A N 7
ATOM 10577 C CA . GLU A 1 80 ? -9.608 -0.825 5.381 1.00 0.00 77 GLU A CA 7
ATOM 10578 C C . GLU A 1 80 ? -10.410 -0.609 6.666 1.00 0.00 77 GLU A C 7
ATOM 10579 O O . GLU A 1 80 ? -11.259 0.278 6.730 1.00 0.00 77 GLU A O 7
ATOM 10591 N N . ARG A 1 81 ? -10.113 -1.437 7.657 1.00 0.00 78 ARG A N 7
ATOM 10592 C CA . ARG A 1 81 ? -10.796 -1.349 8.936 1.00 0.00 78 ARG A CA 7
ATOM 10593 C C . ARG A 1 81 ? -10.742 0.085 9.469 1.00 0.00 78 ARG A C 7
ATOM 10594 O O . ARG A 1 81 ? -11.754 0.625 9.911 1.00 0.00 78 ARG A O 7
ATOM 10615 N N . GLY A 1 82 ? -9.549 0.660 9.409 1.00 0.00 79 GLY A N 7
ATOM 10616 C CA . GLY A 1 82 ? -9.350 2.020 9.880 1.00 0.00 79 GLY A CA 7
ATOM 10617 C C . GLY A 1 82 ? -10.020 3.028 8.944 1.00 0.00 79 GLY A C 7
ATOM 10618 O O . GLY A 1 82 ? -10.509 4.065 9.390 1.00 0.00 79 GLY A O 7
ATOM 10622 N N . LEU A 1 83 ? -10.022 2.688 7.664 1.00 0.00 80 LEU A N 7
ATOM 10623 C CA . LEU A 1 83 ? -10.624 3.550 6.661 1.00 0.00 80 LEU A CA 7
ATOM 10624 C C . LEU A 1 83 ? -12.084 3.816 7.034 1.00 0.00 80 LEU A C 7
ATOM 10625 O O . LEU A 1 83 ? -12.607 3.218 7.974 1.00 0.00 80 LEU A O 7
ATOM 10641 N N . ALA A 1 84 ? -12.701 4.713 6.279 1.00 0.00 81 ALA A N 7
ATOM 10642 C CA . ALA A 1 84 ? -14.090 5.065 6.518 1.00 0.00 81 ALA A CA 7
ATOM 10643 C C . ALA A 1 84 ? -14.963 4.453 5.421 1.00 0.00 81 ALA A C 7
ATOM 10644 O O . ALA A 1 84 ? -14.449 3.929 4.434 1.00 0.00 81 ALA A O 7
ATOM 10651 N N . PRO A 1 85 ? -16.303 4.544 5.635 1.00 0.00 82 PRO A N 7
ATOM 10652 C CA . PRO A 1 85 ? -17.252 4.006 4.675 1.00 0.00 82 PRO A CA 7
ATOM 10653 C C . PRO A 1 85 ? -17.354 4.905 3.441 1.00 0.00 82 PRO A C 7
ATOM 10654 O O . PRO A 1 85 ? -17.355 4.417 2.312 1.00 0.00 82 PRO A O 7
ATOM 10665 N N . ARG A 1 86 ? -17.437 6.202 3.699 1.00 0.00 83 ARG A N 7
ATOM 10666 C CA . ARG A 1 86 ? -17.539 7.173 2.623 1.00 0.00 83 ARG A CA 7
ATOM 10667 C C . ARG A 1 86 ? -16.162 7.429 2.007 1.00 0.00 83 ARG A C 7
ATOM 10668 O O . ARG A 1 86 ? -16.061 7.833 0.850 1.00 0.00 83 ARG A O 7
ATOM 10689 N N . LEU A 1 87 ? -15.135 7.183 2.808 1.00 0.00 84 LEU A N 7
ATOM 10690 C CA . LEU A 1 87 ? -13.769 7.382 2.356 1.00 0.00 84 LEU A CA 7
ATOM 10691 C C . LEU A 1 87 ? -13.307 6.146 1.582 1.00 0.00 84 LEU A C 7
ATOM 10692 O O . LEU A 1 87 ? -12.777 6.263 0.478 1.00 0.00 84 LEU A O 7
ATOM 10708 N N . ARG A 1 88 ? -13.525 4.990 2.191 1.00 0.00 85 ARG A N 7
ATOM 10709 C CA . ARG A 1 88 ? -13.138 3.733 1.573 1.00 0.00 85 ARG A CA 7
ATOM 10710 C C . ARG A 1 88 ? -13.739 3.625 0.170 1.00 0.00 85 ARG A C 7
ATOM 10711 O O . ARG A 1 88 ? -13.030 3.331 -0.791 1.00 0.00 85 ARG A O 7
ATOM 10732 N N . GLU A 1 89 ? -15.039 3.868 0.097 1.00 0.00 86 GLU A N 7
ATOM 10733 C CA . GLU A 1 89 ? -15.743 3.801 -1.172 1.00 0.00 86 GLU A CA 7
ATOM 10734 C C . GLU A 1 89 ? -15.066 4.708 -2.202 1.00 0.00 86 GLU A C 7
ATOM 10735 O O . GLU A 1 89 ? -14.930 4.336 -3.367 1.00 0.00 86 GLU A O 7
ATOM 10747 N N . GLN A 1 90 ? -14.661 5.880 -1.737 1.00 0.00 87 GLN A N 7
ATOM 10748 C CA . GLN A 1 90 ? -14.002 6.842 -2.603 1.00 0.00 87 GLN A CA 7
ATOM 10749 C C . GLN A 1 90 ? -12.588 6.367 -2.946 1.00 0.00 87 GLN A C 7
ATOM 10750 O O . GLN A 1 90 ? -12.115 6.569 -4.063 1.00 0.00 87 GLN A O 7
ATOM 10764 N N . VAL A 1 91 ? -11.953 5.745 -1.963 1.00 0.00 88 VAL A N 7
ATOM 10765 C CA . VAL A 1 91 ? -10.604 5.239 -2.147 1.00 0.00 88 VAL A CA 7
ATOM 10766 C C . VAL A 1 91 ? -10.611 4.158 -3.230 1.00 0.00 88 VAL A C 7
ATOM 10767 O O . VAL A 1 91 ? -9.758 4.156 -4.115 1.00 0.00 88 VAL A O 7
ATOM 10780 N N . LEU A 1 92 ? -11.584 3.265 -3.122 1.00 0.00 89 LEU A N 7
ATOM 10781 C CA . LEU A 1 92 ? -11.714 2.181 -4.081 1.00 0.00 89 LEU A CA 7
ATOM 10782 C C . LEU A 1 92 ? -11.814 2.764 -5.493 1.00 0.00 89 LEU A C 7
ATOM 10783 O O . LEU A 1 92 ? -11.252 2.211 -6.437 1.00 0.00 89 LEU A O 7
ATOM 10799 N N . ARG A 1 93 ? -12.533 3.872 -5.591 1.00 0.00 90 ARG A N 7
ATOM 10800 C CA . ARG A 1 93 ? -12.714 4.536 -6.871 1.00 0.00 90 ARG A CA 7
ATOM 10801 C C . ARG A 1 93 ? -11.357 4.798 -7.529 1.00 0.00 90 ARG A C 7
ATOM 10802 O O . ARG A 1 93 ? -11.267 4.910 -8.751 1.00 0.00 90 ARG A O 7
ATOM 10823 N N . GLU A 1 94 ? -10.336 4.889 -6.690 1.00 0.00 91 GLU A N 7
ATOM 10824 C CA . GLU A 1 94 ? -8.989 5.136 -7.174 1.00 0.00 91 GLU A CA 7
ATOM 10825 C C . GLU A 1 94 ? -8.122 3.889 -6.992 1.00 0.00 91 GLU A C 7
ATOM 10826 O O . GLU A 1 94 ? -7.190 3.658 -7.761 1.00 0.00 91 GLU A O 7
ATOM 10838 N N . ALA A 1 95 ? -8.459 3.117 -5.969 1.00 0.00 92 ALA A N 7
ATOM 10839 C CA . ALA A 1 95 ? -7.723 1.899 -5.676 1.00 0.00 92 ALA A CA 7
ATOM 10840 C C . ALA A 1 95 ? -7.632 1.045 -6.942 1.00 0.00 92 ALA A C 7
ATOM 10841 O O . ALA A 1 95 ? -8.651 0.717 -7.548 1.00 0.00 92 ALA A O 7
ATOM 10848 N N . ILE A 1 96 ? -6.403 0.710 -7.305 1.00 0.00 93 ILE A N 7
ATOM 10849 C CA . ILE A 1 96 ? -6.166 -0.099 -8.488 1.00 0.00 93 ILE A CA 7
ATOM 10850 C C . ILE A 1 96 ? -5.385 -1.354 -8.095 1.00 0.00 93 ILE A C 7
ATOM 10851 O O . ILE A 1 96 ? -4.510 -1.300 -7.232 1.00 0.00 93 ILE A O 7
ATOM 10867 N N . PRO A 1 97 ? -5.739 -2.485 -8.763 1.00 0.00 94 PRO A N 7
ATOM 10868 C CA . PRO A 1 97 ? -5.081 -3.751 -8.492 1.00 0.00 94 PRO A CA 7
ATOM 10869 C C . PRO A 1 97 ? -3.681 -3.785 -9.107 1.00 0.00 94 PRO A C 7
ATOM 10870 O O . PRO A 1 97 ? -3.497 -3.404 -10.262 1.00 0.00 94 PRO A O 7
ATOM 10881 N N . LEU A 1 98 ? -2.729 -4.243 -8.308 1.00 0.00 95 LEU A N 7
ATOM 10882 C CA . LEU A 1 98 ? -1.350 -4.331 -8.759 1.00 0.00 95 LEU A CA 7
ATOM 10883 C C . LEU A 1 98 ? -1.029 -5.782 -9.121 1.00 0.00 95 LEU A C 7
ATOM 10884 O O . LEU A 1 98 ? -1.540 -6.710 -8.497 1.00 0.00 95 LEU A O 7
ATOM 10900 N N . GLY A 1 1 ? 18.091 4.601 -1.913 1.00 0.00 -2 GLY A N 8
ATOM 10901 C CA . GLY A 1 1 ? 18.145 6.053 -1.879 1.00 0.00 -2 GLY A CA 8
ATOM 10902 C C . GLY A 1 1 ? 17.926 6.642 -3.274 1.00 0.00 -2 GLY A C 8
ATOM 10903 O O . GLY A 1 1 ? 18.628 6.287 -4.220 1.00 0.00 -2 GLY A O 8
ATOM 10907 N N . SER A 1 2 ? 16.948 7.533 -3.358 1.00 0.00 -1 SER A N 8
ATOM 10908 C CA . SER A 1 2 ? 16.628 8.175 -4.621 1.00 0.00 -1 SER A CA 8
ATOM 10909 C C . SER A 1 2 ? 16.600 7.137 -5.744 1.00 0.00 -1 SER A C 8
ATOM 10910 O O . SER A 1 2 ? 17.538 7.047 -6.535 1.00 0.00 -1 SER A O 8
ATOM 10918 N N . HIS A 1 3 ? 15.514 6.378 -5.778 1.00 0.00 0 HIS A N 8
ATOM 10919 C CA . HIS A 1 3 ? 15.352 5.349 -6.791 1.00 0.00 0 HIS A CA 8
ATOM 10920 C C . HIS A 1 3 ? 13.931 4.785 -6.728 1.00 0.00 0 HIS A C 8
ATOM 10921 O O . HIS A 1 3 ? 13.448 4.428 -5.654 1.00 0.00 0 HIS A O 8
ATOM 10935 N N . MET A 1 4 ? 13.301 4.723 -7.892 1.00 0.00 1 MET A N 8
ATOM 10936 C CA . MET A 1 4 ? 11.945 4.210 -7.982 1.00 0.00 1 MET A CA 8
ATOM 10937 C C . MET A 1 4 ? 11.317 4.554 -9.334 1.00 0.00 1 MET A C 8
ATOM 10938 O O . MET A 1 4 ? 10.937 5.700 -9.572 1.00 0.00 1 MET A O 8
ATOM 10952 N N . ASP A 1 5 ? 11.227 3.542 -10.184 1.00 0.00 2 ASP A N 8
ATOM 10953 C CA . ASP A 1 5 ? 10.651 3.723 -11.505 1.00 0.00 2 ASP A CA 8
ATOM 10954 C C . ASP A 1 5 ? 9.384 2.874 -11.626 1.00 0.00 2 ASP A C 8
ATOM 10955 O O . ASP A 1 5 ? 9.191 1.929 -10.863 1.00 0.00 2 ASP A O 8
ATOM 10964 N N . LEU A 1 6 ? 8.554 3.241 -12.591 1.00 0.00 3 LEU A N 8
ATOM 10965 C CA . LEU A 1 6 ? 7.311 2.525 -12.822 1.00 0.00 3 LEU A CA 8
ATOM 10966 C C . LEU A 1 6 ? 7.615 1.042 -13.039 1.00 0.00 3 LEU A C 8
ATOM 10967 O O . LEU A 1 6 ? 6.972 0.179 -12.443 1.00 0.00 3 LEU A O 8
ATOM 10983 N N . GLU A 1 7 ? 8.595 0.790 -13.894 1.00 0.00 4 GLU A N 8
ATOM 10984 C CA . GLU A 1 7 ? 8.992 -0.574 -14.197 1.00 0.00 4 GLU A CA 8
ATOM 10985 C C . GLU A 1 7 ? 9.317 -1.331 -12.908 1.00 0.00 4 GLU A C 8
ATOM 10986 O O . GLU A 1 7 ? 8.967 -2.502 -12.766 1.00 0.00 4 GLU A O 8
ATOM 10998 N N . THR A 1 8 ? 9.984 -0.632 -12.001 1.00 0.00 5 THR A N 8
ATOM 10999 C CA . THR A 1 8 ? 10.360 -1.224 -10.728 1.00 0.00 5 THR A CA 8
ATOM 11000 C C . THR A 1 8 ? 9.149 -1.298 -9.796 1.00 0.00 5 THR A C 8
ATOM 11001 O O . THR A 1 8 ? 9.055 -2.201 -8.966 1.00 0.00 5 THR A O 8
ATOM 11012 N N . LEU A 1 9 ? 8.253 -0.337 -9.964 1.00 0.00 6 LEU A N 8
ATOM 11013 C CA . LEU A 1 9 ? 7.052 -0.283 -9.148 1.00 0.00 6 LEU A CA 8
ATOM 11014 C C . LEU A 1 9 ? 6.312 -1.618 -9.248 1.00 0.00 6 LEU A C 8
ATOM 11015 O O . LEU A 1 9 ? 5.723 -2.080 -8.272 1.00 0.00 6 LEU A O 8
ATOM 11031 N N . ARG A 1 10 ? 6.365 -2.200 -10.437 1.00 0.00 7 ARG A N 8
ATOM 11032 C CA . ARG A 1 10 ? 5.707 -3.473 -10.677 1.00 0.00 7 ARG A CA 8
ATOM 11033 C C . ARG A 1 10 ? 6.511 -4.613 -10.048 1.00 0.00 7 ARG A C 8
ATOM 11034 O O . ARG A 1 10 ? 5.942 -5.507 -9.422 1.00 0.00 7 ARG A O 8
ATOM 11055 N N . ALA A 1 11 ? 7.820 -4.545 -10.236 1.00 0.00 8 ALA A N 8
ATOM 11056 C CA . ALA A 1 11 ? 8.708 -5.561 -9.695 1.00 0.00 8 ALA A CA 8
ATOM 11057 C C . ALA A 1 11 ? 8.526 -5.634 -8.177 1.00 0.00 8 ALA A C 8
ATOM 11058 O O . ALA A 1 11 ? 8.294 -6.710 -7.628 1.00 0.00 8 ALA A O 8
ATOM 11065 N N . ARG A 1 12 ? 8.639 -4.476 -7.543 1.00 0.00 9 ARG A N 8
ATOM 11066 C CA . ARG A 1 12 ? 8.490 -4.396 -6.100 1.00 0.00 9 ARG A CA 8
ATOM 11067 C C . ARG A 1 12 ? 7.067 -4.782 -5.691 1.00 0.00 9 ARG A C 8
ATOM 11068 O O . ARG A 1 12 ? 6.859 -5.356 -4.623 1.00 0.00 9 ARG A O 8
ATOM 11089 N N . ARG A 1 13 ? 6.125 -4.452 -6.562 1.00 0.00 10 ARG A N 8
ATOM 11090 C CA . ARG A 1 13 ? 4.728 -4.757 -6.305 1.00 0.00 10 ARG A CA 8
ATOM 11091 C C . ARG A 1 13 ? 4.532 -6.267 -6.159 1.00 0.00 10 ARG A C 8
ATOM 11092 O O . ARG A 1 13 ? 3.901 -6.726 -5.208 1.00 0.00 10 ARG A O 8
ATOM 11113 N N . GLU A 1 14 ? 5.086 -6.999 -7.115 1.00 0.00 11 GLU A N 8
ATOM 11114 C CA . GLU A 1 14 ? 4.980 -8.448 -7.105 1.00 0.00 11 GLU A CA 8
ATOM 11115 C C . GLU A 1 14 ? 5.607 -9.017 -5.830 1.00 0.00 11 GLU A C 8
ATOM 11116 O O . GLU A 1 14 ? 5.007 -9.857 -5.161 1.00 0.00 11 GLU A O 8
ATOM 11128 N N . ALA A 1 15 ? 6.805 -8.535 -5.532 1.00 0.00 12 ALA A N 8
ATOM 11129 C CA . ALA A 1 15 ? 7.519 -8.985 -4.349 1.00 0.00 12 ALA A CA 8
ATOM 11130 C C . ALA A 1 15 ? 6.811 -8.458 -3.100 1.00 0.00 12 ALA A C 8
ATOM 11131 O O . ALA A 1 15 ? 6.754 -9.142 -2.079 1.00 0.00 12 ALA A O 8
ATOM 11138 N N . VAL A 1 16 ? 6.289 -7.246 -3.221 1.00 0.00 13 VAL A N 8
ATOM 11139 C CA . VAL A 1 16 ? 5.587 -6.619 -2.114 1.00 0.00 13 VAL A CA 8
ATOM 11140 C C . VAL A 1 16 ? 4.277 -7.366 -1.858 1.00 0.00 13 VAL A C 8
ATOM 11141 O O . VAL A 1 16 ? 3.840 -7.487 -0.715 1.00 0.00 13 VAL A O 8
ATOM 11154 N N . LEU A 1 17 ? 3.686 -7.848 -2.942 1.00 0.00 14 LEU A N 8
ATOM 11155 C CA . LEU A 1 17 ? 2.434 -8.580 -2.849 1.00 0.00 14 LEU A CA 8
ATOM 11156 C C . LEU A 1 17 ? 2.664 -9.879 -2.075 1.00 0.00 14 LEU A C 8
ATOM 11157 O O . LEU A 1 17 ? 1.852 -10.256 -1.231 1.00 0.00 14 LEU A O 8
ATOM 11173 N N . SER A 1 18 ? 3.776 -10.529 -2.389 1.00 0.00 15 SER A N 8
ATOM 11174 C CA . SER A 1 18 ? 4.123 -11.778 -1.733 1.00 0.00 15 SER A CA 8
ATOM 11175 C C . SER A 1 18 ? 4.333 -11.543 -0.236 1.00 0.00 15 SER A C 8
ATOM 11176 O O . SER A 1 18 ? 3.827 -12.299 0.592 1.00 0.00 15 SER A O 8
ATOM 11184 N N . LEU A 1 19 ? 5.081 -10.491 0.066 1.00 0.00 16 LEU A N 8
ATOM 11185 C CA . LEU A 1 19 ? 5.364 -10.147 1.448 1.00 0.00 16 LEU A CA 8
ATOM 11186 C C . LEU A 1 19 ? 4.105 -9.564 2.093 1.00 0.00 16 LEU A C 8
ATOM 11187 O O . LEU A 1 19 ? 3.847 -9.789 3.274 1.00 0.00 16 LEU A O 8
ATOM 11203 N N . CYS A 1 20 ? 3.354 -8.827 1.288 1.00 0.00 17 CYS A N 8
ATOM 11204 C CA . CYS A 1 20 ? 2.128 -8.210 1.765 1.00 0.00 17 CYS A CA 8
ATOM 11205 C C . CYS A 1 20 ? 1.204 -9.315 2.281 1.00 0.00 17 CYS A C 8
ATOM 11206 O O . CYS A 1 20 ? 0.569 -9.162 3.323 1.00 0.00 17 CYS A O 8
ATOM 11214 N N . ALA A 1 21 ? 1.158 -10.404 1.527 1.00 0.00 18 ALA A N 8
ATOM 11215 C CA . ALA A 1 21 ? 0.322 -11.534 1.895 1.00 0.00 18 ALA A CA 8
ATOM 11216 C C . ALA A 1 21 ? 0.872 -12.176 3.170 1.00 0.00 18 ALA A C 8
ATOM 11217 O O . ALA A 1 21 ? 0.111 -12.544 4.063 1.00 0.00 18 ALA A O 8
ATOM 11224 N N . ARG A 1 22 ? 2.191 -12.292 3.214 1.00 0.00 19 ARG A N 8
ATOM 11225 C CA . ARG A 1 22 ? 2.853 -12.884 4.364 1.00 0.00 19 ARG A CA 8
ATOM 11226 C C . ARG A 1 22 ? 2.827 -11.915 5.548 1.00 0.00 19 ARG A C 8
ATOM 11227 O O . ARG A 1 22 ? 3.015 -12.323 6.693 1.00 0.00 19 ARG A O 8
ATOM 11248 N N . HIS A 1 23 ? 2.593 -10.650 5.231 1.00 0.00 20 HIS A N 8
ATOM 11249 C CA . HIS A 1 23 ? 2.540 -9.620 6.254 1.00 0.00 20 HIS A CA 8
ATOM 11250 C C . HIS A 1 23 ? 1.143 -9.586 6.877 1.00 0.00 20 HIS A C 8
ATOM 11251 O O . HIS A 1 23 ? 0.998 -9.325 8.070 1.00 0.00 20 HIS A O 8
ATOM 11265 N N . GLY A 1 24 ? 0.151 -9.855 6.041 1.00 0.00 21 GLY A N 8
ATOM 11266 C CA . GLY A 1 24 ? -1.230 -9.859 6.495 1.00 0.00 21 GLY A CA 8
ATOM 11267 C C . GLY A 1 24 ? -2.134 -9.123 5.505 1.00 0.00 21 GLY A C 8
ATOM 11268 O O . GLY A 1 24 ? -3.357 -9.145 5.640 1.00 0.00 21 GLY A O 8
ATOM 11272 N N . ALA A 1 25 ? -1.499 -8.488 4.531 1.00 0.00 22 ALA A N 8
ATOM 11273 C CA . ALA A 1 25 ? -2.231 -7.746 3.518 1.00 0.00 22 ALA A CA 8
ATOM 11274 C C . ALA A 1 25 ? -2.768 -8.720 2.467 1.00 0.00 22 ALA A C 8
ATOM 11275 O O . ALA A 1 25 ? -1.995 -9.405 1.798 1.00 0.00 22 ALA A O 8
ATOM 11282 N N . VAL A 1 26 ? -4.087 -8.752 2.355 1.00 0.00 23 VAL A N 8
ATOM 11283 C CA . VAL A 1 26 ? -4.736 -9.631 1.397 1.00 0.00 23 VAL A CA 8
ATOM 11284 C C . VAL A 1 26 ? -5.097 -8.833 0.142 1.00 0.00 23 VAL A C 8
ATOM 11285 O O . VAL A 1 26 ? -4.788 -9.251 -0.973 1.00 0.00 23 VAL A O 8
ATOM 11298 N N . ARG A 1 27 ? -5.745 -7.700 0.366 1.00 0.00 24 ARG A N 8
ATOM 11299 C CA . ARG A 1 27 ? -6.151 -6.840 -0.732 1.00 0.00 24 ARG A CA 8
ATOM 11300 C C . ARG A 1 27 ? -5.116 -5.733 -0.950 1.00 0.00 24 ARG A C 8
ATOM 11301 O O . ARG A 1 27 ? -5.249 -4.638 -0.406 1.00 0.00 24 ARG A O 8
ATOM 11322 N N . VAL A 1 28 ? -4.109 -6.058 -1.747 1.00 0.00 25 VAL A N 8
ATOM 11323 C CA . VAL A 1 28 ? -3.052 -5.106 -2.044 1.00 0.00 25 VAL A CA 8
ATOM 11324 C C . VAL A 1 28 ? -3.402 -4.345 -3.325 1.00 0.00 25 VAL A C 8
ATOM 11325 O O . VAL A 1 28 ? -3.452 -4.931 -4.405 1.00 0.00 25 VAL A O 8
ATOM 11338 N N . ARG A 1 29 ? -3.636 -3.051 -3.161 1.00 0.00 26 ARG A N 8
ATOM 11339 C CA . ARG A 1 29 ? -3.980 -2.204 -4.291 1.00 0.00 26 ARG A CA 8
ATOM 11340 C C . ARG A 1 29 ? -3.399 -0.802 -4.099 1.00 0.00 26 ARG A C 8
ATOM 11341 O O . ARG A 1 29 ? -3.146 -0.379 -2.972 1.00 0.00 26 ARG A O 8
ATOM 11362 N N . VAL A 1 30 ? -3.204 -0.119 -5.217 1.00 0.00 27 VAL A N 8
ATOM 11363 C CA . VAL A 1 30 ? -2.658 1.227 -5.186 1.00 0.00 27 VAL A CA 8
ATOM 11364 C C . VAL A 1 30 ? -3.788 2.237 -5.396 1.00 0.00 27 VAL A C 8
ATOM 11365 O O . VAL A 1 30 ? -4.510 2.169 -6.390 1.00 0.00 27 VAL A O 8
ATOM 11378 N N . PHE A 1 31 ? -3.906 3.151 -4.444 1.00 0.00 28 PHE A N 8
ATOM 11379 C CA . PHE A 1 31 ? -4.936 4.173 -4.511 1.00 0.00 28 PHE A CA 8
ATOM 11380 C C . PHE A 1 31 ? -4.325 5.573 -4.431 1.00 0.00 28 PHE A C 8
ATOM 11381 O O . PHE A 1 31 ? -3.474 5.835 -3.582 1.00 0.00 28 PHE A O 8
ATOM 11398 N N . GLY A 1 32 ? -4.783 6.437 -5.325 1.00 0.00 29 GLY A N 8
ATOM 11399 C CA . GLY A 1 32 ? -4.292 7.804 -5.366 1.00 0.00 29 GLY A CA 8
ATOM 11400 C C . GLY A 1 32 ? -3.478 8.056 -6.637 1.00 0.00 29 GLY A C 8
ATOM 11401 O O . GLY A 1 32 ? -3.725 7.435 -7.670 1.00 0.00 29 GLY A O 8
ATOM 11405 N N . SER A 1 33 ? -2.525 8.969 -6.520 1.00 0.00 30 SER A N 8
ATOM 11406 C CA . SER A 1 33 ? -1.674 9.311 -7.646 1.00 0.00 30 SER A CA 8
ATOM 11407 C C . SER A 1 33 ? -0.665 8.190 -7.899 1.00 0.00 30 SER A C 8
ATOM 11408 O O . SER A 1 33 ? -0.266 7.954 -9.039 1.00 0.00 30 SER A O 8
ATOM 11416 N N . VAL A 1 34 ? -0.281 7.527 -6.818 1.00 0.00 31 VAL A N 8
ATOM 11417 C CA . VAL A 1 34 ? 0.674 6.436 -6.908 1.00 0.00 31 VAL A CA 8
ATOM 11418 C C . VAL A 1 34 ? 0.123 5.358 -7.844 1.00 0.00 31 VAL A C 8
ATOM 11419 O O . VAL A 1 34 ? 0.870 4.764 -8.620 1.00 0.00 31 VAL A O 8
ATOM 11432 N N . ALA A 1 35 ? -1.179 5.139 -7.739 1.00 0.00 32 ALA A N 8
ATOM 11433 C CA . ALA A 1 35 ? -1.839 4.143 -8.566 1.00 0.00 32 ALA A CA 8
ATOM 11434 C C . ALA A 1 35 ? -1.513 4.410 -10.037 1.00 0.00 32 ALA A C 8
ATOM 11435 O O . ALA A 1 35 ? -1.224 3.482 -10.791 1.00 0.00 32 ALA A O 8
ATOM 11442 N N . ARG A 1 36 ? -1.570 5.683 -10.401 1.00 0.00 33 ARG A N 8
ATOM 11443 C CA . ARG A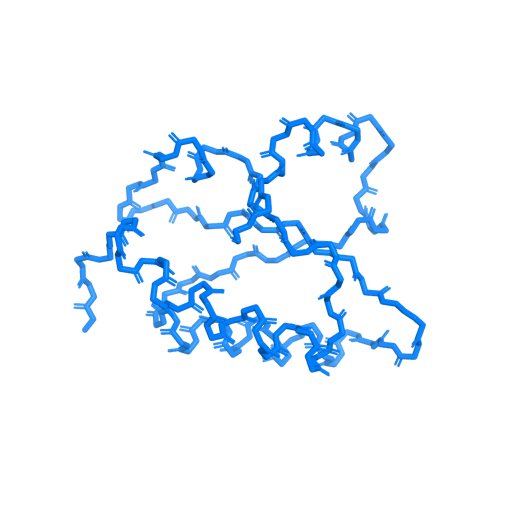 1 36 ? -1.284 6.083 -11.768 1.00 0.00 33 ARG A CA 8
ATOM 11444 C C . ARG A 1 36 ? 0.227 6.136 -12.001 1.00 0.00 33 ARG A C 8
ATOM 11445 O O . ARG A 1 36 ? 0.684 6.123 -13.143 1.00 0.00 33 ARG A O 8
ATOM 11466 N N . GLY A 1 37 ? 0.962 6.195 -10.899 1.00 0.00 34 GLY A N 8
ATOM 11467 C CA . GLY A 1 37 ? 2.412 6.250 -10.969 1.00 0.00 34 GLY A CA 8
ATOM 11468 C C . GLY A 1 37 ? 2.922 7.665 -10.686 1.00 0.00 34 GLY A C 8
ATOM 11469 O O . GLY A 1 37 ? 3.938 8.084 -11.238 1.00 0.00 34 GLY A O 8
ATOM 11473 N N . GLU A 1 38 ? 2.192 8.361 -9.827 1.00 0.00 35 GLU A N 8
ATOM 11474 C CA . GLU A 1 38 ? 2.557 9.720 -9.464 1.00 0.00 35 GLU A CA 8
ATOM 11475 C C . GLU A 1 38 ? 2.650 9.856 -7.943 1.00 0.00 35 GLU A C 8
ATOM 11476 O O . GLU A 1 38 ? 1.745 9.436 -7.222 1.00 0.00 35 GLU A O 8
ATOM 11488 N N . ALA A 1 39 ? 3.751 10.445 -7.499 1.00 0.00 36 ALA A N 8
ATOM 11489 C CA . ALA A 1 39 ? 3.973 10.642 -6.077 1.00 0.00 36 ALA A CA 8
ATOM 11490 C C . ALA A 1 39 ? 5.457 10.922 -5.831 1.00 0.00 36 ALA A C 8
ATOM 11491 O O . ALA A 1 39 ? 6.297 10.624 -6.678 1.00 0.00 36 ALA A O 8
ATOM 11498 N N . ARG A 1 40 ? 5.734 11.492 -4.667 1.00 0.00 37 ARG A N 8
ATOM 11499 C CA . ARG A 1 40 ? 7.101 11.815 -4.299 1.00 0.00 37 ARG A CA 8
ATOM 11500 C C . ARG A 1 40 ? 7.480 11.114 -2.992 1.00 0.00 37 ARG A C 8
ATOM 11501 O O . ARG A 1 40 ? 6.683 10.361 -2.435 1.00 0.00 37 ARG A O 8
ATOM 11522 N N . GLU A 1 41 ? 8.696 11.387 -2.542 1.00 0.00 38 GLU A N 8
ATOM 11523 C CA . GLU A 1 41 ? 9.189 10.792 -1.312 1.00 0.00 38 GLU A CA 8
ATOM 11524 C C . GLU A 1 41 ? 8.792 11.651 -0.110 1.00 0.00 38 GLU A C 8
ATOM 11525 O O . GLU A 1 41 ? 8.996 11.254 1.036 1.00 0.00 38 GLU A O 8
ATOM 11537 N N . ASP A 1 42 ? 8.232 12.813 -0.413 1.00 0.00 39 ASP A N 8
ATOM 11538 C CA . ASP A 1 42 ? 7.805 13.732 0.628 1.00 0.00 39 ASP A CA 8
ATOM 11539 C C . ASP A 1 42 ? 6.277 13.823 0.627 1.00 0.00 39 ASP A C 8
ATOM 11540 O O . ASP A 1 42 ? 5.706 14.741 1.213 1.00 0.00 39 ASP A O 8
ATOM 11549 N N . SER A 1 43 ? 5.659 12.858 -0.039 1.00 0.00 40 SER A N 8
ATOM 11550 C CA . SER A 1 43 ? 4.210 12.818 -0.124 1.00 0.00 40 SER A CA 8
ATOM 11551 C C . SER A 1 43 ? 3.701 11.429 0.264 1.00 0.00 40 SER A C 8
ATOM 11552 O O . SER A 1 43 ? 2.530 11.113 0.058 1.00 0.00 40 SER A O 8
ATOM 11560 N N . ASP A 1 44 ? 4.606 10.635 0.818 1.00 0.00 41 ASP A N 8
ATOM 11561 C CA . ASP A 1 44 ? 4.263 9.287 1.236 1.00 0.00 41 ASP A CA 8
ATOM 11562 C C . ASP A 1 44 ? 3.597 8.550 0.073 1.00 0.00 41 ASP A C 8
ATOM 11563 O O . ASP A 1 44 ? 3.319 9.146 -0.966 1.00 0.00 41 ASP A O 8
ATOM 11572 N N . LEU A 1 45 ? 3.359 7.264 0.287 1.00 0.00 42 LEU A N 8
ATOM 11573 C CA . LEU A 1 45 ? 2.731 6.440 -0.731 1.00 0.00 42 LEU A CA 8
ATOM 11574 C C . LEU A 1 45 ? 1.384 5.933 -0.211 1.00 0.00 42 LEU A C 8
ATOM 11575 O O . LEU A 1 45 ? 1.332 5.202 0.777 1.00 0.00 42 LEU A O 8
ATOM 11591 N N . ASP A 1 46 ? 0.328 6.341 -0.899 1.00 0.00 43 ASP A N 8
ATOM 11592 C CA . ASP A 1 46 ? -1.015 5.936 -0.519 1.00 0.00 43 ASP A CA 8
ATOM 11593 C C . ASP A 1 46 ? -1.247 4.486 -0.947 1.00 0.00 43 ASP A C 8
ATOM 11594 O O . ASP A 1 46 ? -1.316 4.190 -2.139 1.00 0.00 43 ASP A O 8
ATOM 11603 N N . LEU A 1 47 ? -1.361 3.620 0.049 1.00 0.00 44 LEU A N 8
ATOM 11604 C CA . LEU A 1 47 ? -1.584 2.207 -0.210 1.00 0.00 44 LEU A CA 8
ATOM 11605 C C . LEU A 1 47 ? -2.743 1.711 0.657 1.00 0.00 44 LEU A C 8
ATOM 11606 O O . LEU A 1 47 ? -2.723 1.869 1.876 1.00 0.00 44 LEU A O 8
ATOM 11622 N N . LEU A 1 48 ? -3.726 1.122 -0.008 1.00 0.00 45 LEU A N 8
ATOM 11623 C CA . LEU A 1 48 ? -4.892 0.602 0.686 1.00 0.00 45 LEU A CA 8
ATOM 11624 C C . LEU A 1 48 ? -4.793 -0.923 0.769 1.00 0.00 45 LEU A C 8
ATOM 11625 O O . LEU A 1 48 ? -4.875 -1.609 -0.248 1.00 0.00 45 LEU A O 8
ATOM 11641 N N . VAL A 1 49 ? -4.619 -1.407 1.990 1.00 0.00 46 VAL A N 8
ATOM 11642 C CA . VAL A 1 49 ? -4.508 -2.838 2.218 1.00 0.00 46 VAL A CA 8
ATOM 11643 C C . VAL A 1 49 ? -5.448 -3.243 3.356 1.00 0.00 46 VAL A C 8
ATOM 11644 O O . VAL A 1 49 ? -5.858 -2.403 4.155 1.00 0.00 46 VAL A O 8
ATOM 11657 N N . ALA A 1 50 ? -5.761 -4.529 3.392 1.00 0.00 47 ALA A N 8
ATOM 11658 C CA . ALA A 1 50 ? -6.645 -5.056 4.418 1.00 0.00 47 ALA A CA 8
ATOM 11659 C C . ALA A 1 50 ? -5.920 -6.157 5.194 1.00 0.00 47 ALA A C 8
ATOM 11660 O O . ALA A 1 50 ? -5.499 -7.156 4.613 1.00 0.00 47 ALA A O 8
ATOM 11667 N N . PHE A 1 51 ? -5.795 -5.937 6.495 1.00 0.00 48 PHE A N 8
ATOM 11668 C CA . PHE A 1 51 ? -5.128 -6.898 7.356 1.00 0.00 48 PHE A CA 8
ATOM 11669 C C . PHE A 1 51 ? -6.129 -7.894 7.946 1.00 0.00 48 PHE A C 8
ATOM 11670 O O . PHE A 1 51 ? -7.156 -7.496 8.494 1.00 0.00 48 PHE A O 8
ATOM 11687 N N . GLU A 1 52 ? -5.795 -9.169 7.812 1.00 0.00 49 GLU A N 8
ATOM 11688 C CA . GLU A 1 52 ? -6.652 -10.224 8.325 1.00 0.00 49 GLU A CA 8
ATOM 11689 C C . GLU A 1 52 ? -6.771 -10.119 9.847 1.00 0.00 49 GLU A C 8
ATOM 11690 O O . GLU A 1 52 ? -6.371 -9.117 10.436 1.00 0.00 49 GLU A O 8
ATOM 11702 N N . GLU A 1 53 ? -7.324 -11.168 10.439 1.00 0.00 50 GLU A N 8
ATOM 11703 C CA . GLU A 1 53 ? -7.501 -11.206 11.880 1.00 0.00 50 GLU A CA 8
ATOM 11704 C C . GLU A 1 53 ? -6.229 -11.720 12.558 1.00 0.00 50 GLU A C 8
ATOM 11705 O O . GLU A 1 53 ? -5.727 -12.789 12.214 1.00 0.00 50 GLU A O 8
ATOM 11717 N N . GLY A 1 54 ? -5.744 -10.934 13.508 1.00 0.00 51 GLY A N 8
ATOM 11718 C CA . GLY A 1 54 ? -4.541 -11.297 14.237 1.00 0.00 51 GLY A CA 8
ATOM 11719 C C . GLY A 1 54 ? -3.408 -10.309 13.950 1.00 0.00 51 GLY A C 8
ATOM 11720 O O . GLY A 1 54 ? -2.395 -10.300 14.648 1.00 0.00 51 GLY A O 8
ATOM 11724 N N . ARG A 1 55 ? -3.617 -9.501 12.921 1.00 0.00 52 ARG A N 8
ATOM 11725 C CA . ARG A 1 55 ? -2.626 -8.512 12.533 1.00 0.00 52 ARG A CA 8
ATOM 11726 C C . ARG A 1 55 ? -2.657 -7.323 13.496 1.00 0.00 52 ARG A C 8
ATOM 11727 O O . ARG A 1 55 ? -3.712 -6.737 13.729 1.00 0.00 52 ARG A O 8
ATOM 11748 N N . THR A 1 56 ? -1.487 -7.004 14.029 1.00 0.00 53 THR A N 8
ATOM 11749 C CA . THR A 1 56 ? -1.367 -5.896 14.962 1.00 0.00 53 THR A CA 8
ATOM 11750 C C . THR A 1 56 ? -0.562 -4.756 14.334 1.00 0.00 53 THR A C 8
ATOM 11751 O O . THR A 1 56 ? 0.017 -4.917 13.261 1.00 0.00 53 THR A O 8
ATOM 11762 N N . LEU A 1 57 ? -0.551 -3.629 15.031 1.00 0.00 54 LEU A N 8
ATOM 11763 C CA . LEU A 1 57 ? 0.173 -2.462 14.556 1.00 0.00 54 LEU A CA 8
ATOM 11764 C C . LEU A 1 57 ? 1.631 -2.845 14.294 1.00 0.00 54 LEU A C 8
ATOM 11765 O O . LEU A 1 57 ? 2.290 -2.248 13.443 1.00 0.00 54 LEU A O 8
ATOM 11781 N N . LEU A 1 58 ? 2.093 -3.838 15.040 1.00 0.00 55 LEU A N 8
ATOM 11782 C CA . LEU A 1 58 ? 3.461 -4.306 14.898 1.00 0.00 55 LEU A CA 8
ATOM 11783 C C . LEU A 1 58 ? 3.656 -4.880 13.493 1.00 0.00 55 LEU A C 8
ATOM 11784 O O . LEU A 1 58 ? 4.684 -4.644 12.860 1.00 0.00 55 LEU A O 8
ATOM 11800 N N . ASP A 1 59 ? 2.654 -5.623 13.047 1.00 0.00 56 ASP A N 8
ATOM 11801 C CA . ASP A 1 59 ? 2.702 -6.232 11.729 1.00 0.00 56 ASP A CA 8
ATOM 11802 C C . ASP A 1 59 ? 2.567 -5.142 10.663 1.00 0.00 56 ASP A C 8
ATOM 11803 O O . ASP A 1 59 ? 3.202 -5.216 9.612 1.00 0.00 56 ASP A O 8
ATOM 11812 N N . HIS A 1 60 ? 1.737 -4.157 10.972 1.00 0.00 57 HIS A N 8
ATOM 11813 C CA . HIS A 1 60 ? 1.510 -3.054 10.053 1.00 0.00 57 HIS A CA 8
ATOM 11814 C C . HIS A 1 60 ? 2.824 -2.306 9.817 1.00 0.00 57 HIS A C 8
ATOM 11815 O O . HIS A 1 60 ? 3.206 -2.062 8.673 1.00 0.00 57 HIS A O 8
ATOM 11829 N N . ALA A 1 61 ? 3.478 -1.963 10.916 1.00 0.00 58 ALA A N 8
ATOM 11830 C CA . ALA A 1 61 ? 4.741 -1.247 10.843 1.00 0.00 58 ALA A CA 8
ATOM 11831 C C . ALA A 1 61 ? 5.780 -2.125 10.144 1.00 0.00 58 ALA A C 8
ATOM 11832 O O . ALA A 1 61 ? 6.591 -1.631 9.362 1.00 0.00 58 ALA A O 8
ATOM 11839 N N . ARG A 1 62 ? 5.722 -3.413 10.450 1.00 0.00 59 ARG A N 8
ATOM 11840 C CA . ARG A 1 62 ? 6.648 -4.365 9.860 1.00 0.00 59 ARG A CA 8
ATOM 11841 C C . ARG A 1 62 ? 6.447 -4.433 8.345 1.00 0.00 59 ARG A C 8
ATOM 11842 O O . ARG A 1 62 ? 7.413 -4.546 7.592 1.00 0.00 59 ARG A O 8
ATOM 11863 N N . LEU A 1 63 ? 5.187 -4.361 7.943 1.00 0.00 60 LEU A N 8
ATOM 11864 C CA . LEU A 1 63 ? 4.847 -4.412 6.532 1.00 0.00 60 LEU A CA 8
ATOM 11865 C C . LEU A 1 63 ? 5.199 -3.074 5.878 1.00 0.00 60 LEU A C 8
ATOM 11866 O O . LEU A 1 63 ? 5.759 -3.042 4.783 1.00 0.00 60 LEU A O 8
ATOM 11882 N N . LYS A 1 64 ? 4.855 -2.002 6.576 1.00 0.00 61 LYS A N 8
ATOM 11883 C CA . LYS A 1 64 ? 5.127 -0.665 6.077 1.00 0.00 61 LYS A CA 8
ATOM 11884 C C . LYS A 1 64 ? 6.637 -0.487 5.905 1.00 0.00 61 LYS A C 8
ATOM 11885 O O . LYS A 1 64 ? 7.086 0.137 4.945 1.00 0.00 61 LYS A O 8
ATOM 11904 N N . LEU A 1 65 ? 7.378 -1.047 6.850 1.00 0.00 62 LEU A N 8
ATOM 11905 C CA . LEU A 1 65 ? 8.828 -0.958 6.814 1.00 0.00 62 LEU A CA 8
ATOM 11906 C C . LEU A 1 65 ? 9.364 -1.870 5.709 1.00 0.00 62 LEU A C 8
ATOM 11907 O O . LEU A 1 65 ? 10.361 -1.550 5.064 1.00 0.00 62 LEU A O 8
ATOM 11923 N N . ALA A 1 66 ? 8.677 -2.988 5.523 1.00 0.00 63 ALA A N 8
ATOM 11924 C CA . ALA A 1 66 ? 9.071 -3.948 4.506 1.00 0.00 63 ALA A CA 8
ATOM 11925 C C . ALA A 1 66 ? 8.960 -3.298 3.126 1.00 0.00 63 ALA A C 8
ATOM 11926 O O . ALA A 1 66 ? 9.801 -3.528 2.258 1.00 0.00 63 ALA A O 8
ATOM 11933 N N . LEU A 1 67 ? 7.916 -2.498 2.966 1.00 0.00 64 LEU A N 8
ATOM 11934 C CA . LEU A 1 67 ? 7.684 -1.813 1.706 1.00 0.00 64 LEU A CA 8
ATOM 11935 C C . LEU A 1 67 ? 8.708 -0.688 1.546 1.00 0.00 64 LEU A C 8
ATOM 11936 O O . LEU A 1 67 ? 9.073 -0.330 0.428 1.00 0.00 64 LEU A O 8
ATOM 11952 N N . GLU A 1 68 ? 9.143 -0.161 2.682 1.00 0.00 65 GLU A N 8
ATOM 11953 C CA . GLU A 1 68 ? 10.118 0.916 2.682 1.00 0.00 65 GLU A CA 8
ATOM 11954 C C . GLU A 1 68 ? 11.462 0.416 2.150 1.00 0.00 65 GLU A C 8
ATOM 11955 O O . GLU A 1 68 ? 12.203 1.168 1.518 1.00 0.00 65 GLU A O 8
ATOM 11967 N N . GLY A 1 69 ? 11.737 -0.851 2.426 1.00 0.00 66 GLY A N 8
ATOM 11968 C CA . GLY A 1 69 ? 12.979 -1.461 1.983 1.00 0.00 66 GLY A CA 8
ATOM 11969 C C . GLY A 1 69 ? 12.949 -1.736 0.478 1.00 0.00 66 GLY A C 8
ATOM 11970 O O . GLY A 1 69 ? 13.871 -1.361 -0.244 1.00 0.00 66 GLY A O 8
ATOM 11974 N N . LEU A 1 70 ? 11.879 -2.390 0.050 1.00 0.00 67 LEU A N 8
ATOM 11975 C CA . LEU A 1 70 ? 11.716 -2.720 -1.355 1.00 0.00 67 LEU A CA 8
ATOM 11976 C C . LEU A 1 70 ? 11.605 -1.429 -2.169 1.00 0.00 67 LEU A C 8
ATOM 11977 O O . LEU A 1 70 ? 12.245 -1.290 -3.210 1.00 0.00 67 LEU A O 8
ATOM 11993 N N . LEU A 1 71 ? 10.787 -0.518 -1.663 1.00 0.00 68 LEU A N 8
ATOM 11994 C CA . LEU A 1 71 ? 10.584 0.757 -2.329 1.00 0.00 68 LEU A CA 8
ATOM 11995 C C . LEU A 1 71 ? 11.727 1.706 -1.966 1.00 0.00 68 LEU A C 8
ATOM 11996 O O . LEU A 1 71 ? 11.912 2.737 -2.610 1.00 0.00 68 LEU A O 8
ATOM 12012 N N . GLY A 1 72 ? 12.465 1.324 -0.934 1.00 0.00 69 GLY A N 8
ATOM 12013 C CA . GLY A 1 72 ? 13.586 2.128 -0.476 1.00 0.00 69 GLY A CA 8
ATOM 12014 C C . GLY A 1 72 ? 13.172 3.589 -0.289 1.00 0.00 69 GLY A C 8
ATOM 12015 O O . GLY A 1 72 ? 14.022 4.476 -0.225 1.00 0.00 69 GLY A O 8
ATOM 12019 N N . VAL A 1 73 ? 11.866 3.795 -0.207 1.00 0.00 70 VAL A N 8
ATOM 12020 C CA . VAL A 1 73 ? 11.329 5.134 -0.029 1.00 0.00 70 VAL A CA 8
ATOM 12021 C C . VAL A 1 73 ? 10.174 5.086 0.974 1.00 0.00 70 VAL A C 8
ATOM 12022 O O . VAL A 1 73 ? 9.697 4.008 1.325 1.00 0.00 70 VAL A O 8
ATOM 12035 N N . ARG A 1 74 ? 9.757 6.267 1.405 1.00 0.00 71 ARG A N 8
ATOM 12036 C CA . ARG A 1 74 ? 8.667 6.374 2.360 1.00 0.00 71 ARG A CA 8
ATOM 12037 C C . ARG A 1 74 ? 7.471 5.541 1.895 1.00 0.00 71 ARG A C 8
ATOM 12038 O O . ARG A 1 74 ? 7.124 5.552 0.715 1.00 0.00 71 ARG A O 8
ATOM 12059 N N . VAL A 1 75 ? 6.874 4.838 2.846 1.00 0.00 72 VAL A N 8
ATOM 12060 C CA . VAL A 1 75 ? 5.724 4.001 2.549 1.00 0.00 72 VAL A CA 8
ATOM 12061 C C . VAL A 1 75 ? 4.638 4.241 3.600 1.00 0.00 72 VAL A C 8
ATOM 12062 O O . VAL A 1 75 ? 4.912 4.212 4.798 1.00 0.00 72 VAL A O 8
ATOM 12075 N N . ASP A 1 76 ? 3.429 4.474 3.112 1.00 0.00 73 ASP A N 8
ATOM 12076 C CA . ASP A 1 76 ? 2.301 4.719 3.994 1.00 0.00 73 ASP A CA 8
ATOM 12077 C C . ASP A 1 76 ? 1.202 3.693 3.708 1.00 0.00 73 ASP A C 8
ATOM 12078 O O . ASP A 1 76 ? 0.560 3.742 2.660 1.00 0.00 73 ASP A O 8
ATOM 12087 N N . ILE A 1 77 ? 1.021 2.787 4.658 1.00 0.00 74 ILE A N 8
ATOM 12088 C CA . ILE A 1 77 ? 0.012 1.750 4.521 1.00 0.00 74 ILE A CA 8
ATOM 12089 C C . ILE A 1 77 ? -1.245 2.164 5.290 1.00 0.00 74 ILE A C 8
ATOM 12090 O O . ILE A 1 77 ? -1.154 2.797 6.340 1.00 0.00 74 ILE A O 8
ATOM 12106 N N . VAL A 1 78 ? -2.388 1.789 4.736 1.00 0.00 75 VAL A N 8
ATOM 12107 C CA . VAL A 1 78 ? -3.662 2.113 5.356 1.00 0.00 75 VAL A CA 8
ATOM 12108 C C . VAL A 1 78 ? -4.539 0.860 5.393 1.00 0.00 75 VAL A C 8
ATOM 12109 O O . VAL A 1 78 ? -4.581 0.098 4.428 1.00 0.00 75 VAL A O 8
ATOM 12122 N N . SER A 1 79 ? -5.219 0.686 6.516 1.00 0.00 76 SER A N 8
ATOM 12123 C CA . SER A 1 79 ? -6.093 -0.462 6.692 1.00 0.00 76 SER A CA 8
ATOM 12124 C C . SER A 1 79 ? -7.547 -0.054 6.446 1.00 0.00 76 SER A C 8
ATOM 12125 O O . SER A 1 79 ? -8.072 0.829 7.123 1.00 0.00 76 SER A O 8
ATOM 12133 N N . GLU A 1 80 ? -8.158 -0.717 5.475 1.00 0.00 77 GLU A N 8
ATOM 12134 C CA . GLU A 1 80 ? -9.541 -0.435 5.131 1.00 0.00 77 GLU A CA 8
ATOM 12135 C C . GLU A 1 80 ? -10.370 -0.220 6.399 1.00 0.00 77 GLU A C 8
ATOM 12136 O O . GLU A 1 80 ? -11.347 0.528 6.387 1.00 0.00 77 GLU A O 8
ATOM 12148 N N . ARG A 1 81 ? -9.951 -0.890 7.462 1.00 0.00 78 ARG A N 8
ATOM 12149 C CA . ARG A 1 81 ? -10.643 -0.782 8.735 1.00 0.00 78 ARG A CA 8
ATOM 12150 C C . ARG A 1 81 ? -10.554 0.650 9.267 1.00 0.00 78 ARG A C 8
ATOM 12151 O O . ARG A 1 81 ? -11.573 1.263 9.581 1.00 0.00 78 ARG A O 8
ATOM 12172 N N . GLY A 1 82 ? -9.326 1.141 9.353 1.00 0.00 79 GLY A N 8
ATOM 12173 C CA . GLY A 1 82 ? -9.092 2.489 9.841 1.00 0.00 79 GLY A CA 8
ATOM 12174 C C . GLY A 1 82 ? -9.663 3.529 8.876 1.00 0.00 79 GLY A C 8
ATOM 12175 O O . GLY A 1 82 ? -9.967 4.652 9.276 1.00 0.00 79 GLY A O 8
ATOM 12179 N N . LEU A 1 83 ? -9.793 3.119 7.623 1.00 0.00 80 LEU A N 8
ATOM 12180 C CA . LEU A 1 83 ? -10.323 4.001 6.597 1.00 0.00 80 LEU A CA 8
ATOM 12181 C C . LEU A 1 83 ? -11.761 4.384 6.953 1.00 0.00 80 LEU A C 8
ATOM 12182 O O . LEU A 1 83 ? -12.272 3.986 7.998 1.00 0.00 80 LEU A O 8
ATOM 12198 N N . ALA A 1 84 ? -12.372 5.153 6.064 1.00 0.00 81 ALA A N 8
ATOM 12199 C CA . ALA A 1 84 ? -13.740 5.595 6.271 1.00 0.00 81 ALA A CA 8
ATOM 12200 C C . ALA A 1 84 ? -14.658 4.883 5.275 1.00 0.00 81 ALA A C 8
ATOM 12201 O O . ALA A 1 84 ? -14.185 4.275 4.316 1.00 0.00 81 ALA A O 8
ATOM 12208 N N . PRO A 1 85 ? -15.987 4.985 5.543 1.00 0.00 82 PRO A N 8
ATOM 12209 C CA . PRO A 1 85 ? -16.975 4.359 4.680 1.00 0.00 82 PRO A CA 8
ATOM 12210 C C . PRO A 1 85 ? -17.141 5.144 3.377 1.00 0.00 82 PRO A C 8
ATOM 12211 O O . PRO A 1 85 ? -17.180 4.558 2.296 1.00 0.00 82 PRO A O 8
ATOM 12222 N N . ARG A 1 86 ? -17.236 6.457 3.523 1.00 0.00 83 ARG A N 8
ATOM 12223 C CA . ARG A 1 86 ? -17.398 7.328 2.371 1.00 0.00 83 ARG A CA 8
ATOM 12224 C C . ARG A 1 86 ? -16.052 7.546 1.677 1.00 0.00 83 ARG A C 8
ATOM 12225 O O . ARG A 1 86 ? -16.006 7.844 0.485 1.00 0.00 83 ARG A O 8
ATOM 12246 N N . LEU A 1 87 ? -14.990 7.388 2.453 1.00 0.00 84 LEU A N 8
ATOM 12247 C CA . LEU A 1 87 ? -13.647 7.564 1.928 1.00 0.00 84 LEU A CA 8
ATOM 12248 C C . LEU A 1 87 ? -13.195 6.269 1.250 1.00 0.00 84 LEU A C 8
ATOM 12249 O O . LEU A 1 87 ? -12.698 6.293 0.126 1.00 0.00 84 LEU A O 8
ATOM 12265 N N . ARG A 1 88 ? -13.385 5.168 1.963 1.00 0.00 85 ARG A N 8
ATOM 12266 C CA . ARG A 1 88 ? -13.003 3.866 1.445 1.00 0.00 85 ARG A CA 8
ATOM 12267 C C . ARG A 1 88 ? -13.600 3.653 0.052 1.00 0.00 85 ARG A C 8
ATOM 12268 O O . ARG A 1 88 ? -12.890 3.280 -0.881 1.00 0.00 85 ARG A O 8
ATOM 12289 N N . GLU A 1 89 ? -14.898 3.900 -0.045 1.00 0.00 86 GLU A N 8
ATOM 12290 C CA . GLU A 1 89 ? -15.598 3.741 -1.308 1.00 0.00 86 GLU A CA 8
ATOM 12291 C C . GLU A 1 89 ? -14.896 4.539 -2.408 1.00 0.00 86 GLU A C 8
ATOM 12292 O O . GLU A 1 89 ? -14.780 4.073 -3.541 1.00 0.00 86 GLU A O 8
ATOM 12304 N N . GLN A 1 90 ? -14.447 5.729 -2.037 1.00 0.00 87 GLN A N 8
ATOM 12305 C CA . GLN A 1 90 ? -13.759 6.596 -2.978 1.00 0.00 87 GLN A CA 8
ATOM 12306 C C . GLN A 1 90 ? -12.368 6.043 -3.292 1.00 0.00 87 GLN A C 8
ATOM 12307 O O . GLN A 1 90 ? -11.892 6.152 -4.421 1.00 0.00 87 GLN A O 8
ATOM 12321 N N . VAL A 1 91 ? -11.754 5.461 -2.272 1.00 0.00 88 VAL A N 8
ATOM 12322 C CA . VAL A 1 91 ? -10.426 4.891 -2.424 1.00 0.00 88 VAL A CA 8
ATOM 12323 C C . VAL A 1 91 ? -10.494 3.702 -3.384 1.00 0.00 88 VAL A C 8
ATOM 12324 O O . VAL A 1 91 ? -9.641 3.556 -4.258 1.00 0.00 88 VAL A O 8
ATOM 12337 N N . LEU A 1 92 ? -11.517 2.882 -3.189 1.00 0.00 89 LEU A N 8
ATOM 12338 C CA . LEU A 1 92 ? -11.707 1.710 -4.027 1.00 0.00 89 LEU A CA 8
ATOM 12339 C C . LEU A 1 92 ? -11.762 2.141 -5.494 1.00 0.00 89 LEU A C 8
ATOM 12340 O O . LEU A 1 92 ? -11.106 1.542 -6.345 1.00 0.00 89 LEU A O 8
ATOM 12356 N N . ARG A 1 93 ? -12.550 3.176 -5.744 1.00 0.00 90 ARG A N 8
ATOM 12357 C CA . ARG A 1 93 ? -12.699 3.694 -7.094 1.00 0.00 90 ARG A CA 8
ATOM 12358 C C . ARG A 1 93 ? -11.328 3.998 -7.700 1.00 0.00 90 ARG A C 8
ATOM 12359 O O . ARG A 1 93 ? -11.176 4.021 -8.921 1.00 0.00 90 ARG A O 8
ATOM 12380 N N . GLU A 1 94 ? -10.364 4.223 -6.820 1.00 0.00 91 GLU A N 8
ATOM 12381 C CA . GLU A 1 94 ? -9.010 4.524 -7.253 1.00 0.00 91 GLU A CA 8
ATOM 12382 C C . GLU A 1 94 ? -8.132 3.275 -7.161 1.00 0.00 91 GLU A C 8
ATOM 12383 O O . GLU A 1 94 ? -7.385 2.967 -8.088 1.00 0.00 91 GLU A O 8
ATOM 12395 N N . ALA A 1 95 ? -8.253 2.588 -6.034 1.00 0.00 92 ALA A N 8
ATOM 12396 C CA . ALA A 1 95 ? -7.479 1.379 -5.808 1.00 0.00 92 ALA A CA 8
ATOM 12397 C C . ALA A 1 95 ? -7.430 0.562 -7.100 1.00 0.00 92 ALA A C 8
ATOM 12398 O O . ALA A 1 95 ? -8.440 0.418 -7.787 1.00 0.00 92 ALA A O 8
ATOM 12405 N N . ILE A 1 96 ? -6.245 0.047 -7.392 1.00 0.00 93 ILE A N 8
ATOM 12406 C CA . ILE A 1 96 ? -6.050 -0.752 -8.590 1.00 0.00 93 ILE A CA 8
ATOM 12407 C C . ILE A 1 96 ? -5.239 -2.001 -8.239 1.00 0.00 93 ILE A C 8
ATOM 12408 O O . ILE A 1 96 ? -4.117 -1.898 -7.746 1.00 0.00 93 ILE A O 8
ATOM 12424 N N . PRO A 1 97 ? -5.855 -3.182 -8.513 1.00 0.00 94 PRO A N 8
ATOM 12425 C CA . PRO A 1 97 ? -5.202 -4.449 -8.231 1.00 0.00 94 PRO A CA 8
ATOM 12426 C C . PRO A 1 97 ? -4.106 -4.742 -9.259 1.00 0.00 94 PRO A C 8
ATOM 12427 O O . PRO A 1 97 ? -4.395 -4.957 -10.435 1.00 0.00 94 PRO A O 8
ATOM 12438 N N . LEU A 1 98 ? -2.872 -4.741 -8.776 1.00 0.00 95 LEU A N 8
ATOM 12439 C CA . LEU A 1 98 ? -1.732 -5.004 -9.638 1.00 0.00 95 LEU A CA 8
ATOM 12440 C C . LEU A 1 98 ? -1.758 -6.469 -10.079 1.00 0.00 95 LEU A C 8
ATOM 12441 O O . LEU A 1 98 ? -1.168 -6.824 -11.098 1.00 0.00 95 LEU A O 8
ATOM 12457 N N . GLY A 1 1 ? 20.304 1.484 -4.522 1.00 0.00 -2 GLY A N 9
ATOM 12458 C CA . GLY A 1 1 ? 20.057 2.663 -3.709 1.00 0.00 -2 GLY A CA 9
ATOM 12459 C C . GLY A 1 1 ? 19.641 3.851 -4.578 1.00 0.00 -2 GLY A C 9
ATOM 12460 O O . GLY A 1 1 ? 20.098 3.986 -5.711 1.00 0.00 -2 GLY A O 9
ATOM 12464 N N . SER A 1 2 ? 18.778 4.683 -4.013 1.00 0.00 -1 SER A N 9
ATOM 12465 C CA . SER A 1 2 ? 18.295 5.855 -4.722 1.00 0.00 -1 SER A CA 9
ATOM 12466 C C . SER A 1 2 ? 17.699 5.444 -6.070 1.00 0.00 -1 SER A C 9
ATOM 12467 O O . SER A 1 2 ? 18.376 5.504 -7.095 1.00 0.00 -1 SER A O 9
ATOM 12475 N N . HIS A 1 3 ? 16.440 5.034 -6.024 1.00 0.00 0 HIS A N 9
ATOM 12476 C CA . HIS A 1 3 ? 15.746 4.613 -7.229 1.00 0.00 0 HIS A CA 9
ATOM 12477 C C . HIS A 1 3 ? 14.268 4.373 -6.913 1.00 0.00 0 HIS A C 9
ATOM 12478 O O . HIS A 1 3 ? 13.937 3.530 -6.081 1.00 0.00 0 HIS A O 9
ATOM 12492 N N . MET A 1 4 ? 13.420 5.129 -7.594 1.00 0.00 1 MET A N 9
ATOM 12493 C CA . MET A 1 4 ? 11.986 5.010 -7.397 1.00 0.00 1 MET A CA 9
ATOM 12494 C C . MET A 1 4 ? 11.229 5.280 -8.699 1.00 0.00 1 MET A C 9
ATOM 12495 O O . MET A 1 4 ? 10.833 6.414 -8.967 1.00 0.00 1 MET A O 9
ATOM 12509 N N . ASP A 1 5 ? 11.050 4.220 -9.473 1.00 0.00 2 ASP A N 9
ATOM 12510 C CA . ASP A 1 5 ? 10.348 4.329 -10.740 1.00 0.00 2 ASP A CA 9
ATOM 12511 C C . ASP A 1 5 ? 9.090 3.459 -10.697 1.00 0.00 2 ASP A C 9
ATOM 12512 O O . ASP A 1 5 ? 8.986 2.552 -9.873 1.00 0.00 2 ASP A O 9
ATOM 12521 N N . LEU A 1 6 ? 8.165 3.767 -11.595 1.00 0.00 3 LEU A N 9
ATOM 12522 C CA . LEU A 1 6 ? 6.919 3.025 -11.670 1.00 0.00 3 LEU A CA 9
ATOM 12523 C C . LEU A 1 6 ? 7.217 1.572 -12.048 1.00 0.00 3 LEU A C 9
ATOM 12524 O O . LEU A 1 6 ? 6.690 0.646 -11.433 1.00 0.00 3 LEU A O 9
ATOM 12540 N N . GLU A 1 7 ? 8.061 1.418 -13.058 1.00 0.00 4 GLU A N 9
ATOM 12541 C CA . GLU A 1 7 ? 8.435 0.094 -13.525 1.00 0.00 4 GLU A CA 9
ATOM 12542 C C . GLU A 1 7 ? 8.978 -0.744 -12.365 1.00 0.00 4 GLU A C 9
ATOM 12543 O O . GLU A 1 7 ? 8.630 -1.915 -12.226 1.00 0.00 4 GLU A O 9
ATOM 12555 N N . THR A 1 8 ? 9.821 -0.111 -11.563 1.00 0.00 5 THR A N 9
ATOM 12556 C CA . THR A 1 8 ? 10.415 -0.783 -10.420 1.00 0.00 5 THR A CA 9
ATOM 12557 C C . THR A 1 8 ? 9.359 -1.038 -9.343 1.00 0.00 5 THR A C 9
ATOM 12558 O O . THR A 1 8 ? 9.420 -2.040 -8.633 1.00 0.00 5 THR A O 9
ATOM 12569 N N . LEU A 1 9 ? 8.414 -0.112 -9.255 1.00 0.00 6 LEU A N 9
ATOM 12570 C CA . LEU A 1 9 ? 7.346 -0.223 -8.277 1.00 0.00 6 LEU A CA 9
ATOM 12571 C C . LEU A 1 9 ? 6.615 -1.552 -8.475 1.00 0.00 6 LEU A C 9
ATOM 12572 O O . LEU A 1 9 ? 6.221 -2.199 -7.506 1.00 0.00 6 LEU A O 9
ATOM 12588 N N . ARG A 1 10 ? 6.455 -1.920 -9.738 1.00 0.00 7 ARG A N 9
ATOM 12589 C CA . ARG A 1 10 ? 5.778 -3.160 -10.077 1.00 0.00 7 ARG A CA 9
ATOM 12590 C C . ARG A 1 10 ? 6.642 -4.361 -9.685 1.00 0.00 7 ARG A C 9
ATOM 12591 O O . ARG A 1 10 ? 6.138 -5.341 -9.139 1.00 0.00 7 ARG A O 9
ATOM 12612 N N . ALA A 1 11 ? 7.928 -4.244 -9.979 1.00 0.00 8 ALA A N 9
ATOM 12613 C CA . ALA A 1 11 ? 8.867 -5.308 -9.665 1.00 0.00 8 ALA A CA 9
ATOM 12614 C C . ALA A 1 11 ? 8.889 -5.532 -8.152 1.00 0.00 8 ALA A C 9
ATOM 12615 O O . ALA A 1 11 ? 8.747 -6.662 -7.686 1.00 0.00 8 ALA A O 9
ATOM 12622 N N . ARG A 1 12 ? 9.067 -4.438 -7.426 1.00 0.00 9 ARG A N 9
ATOM 12623 C CA . ARG A 1 12 ? 9.109 -4.502 -5.975 1.00 0.00 9 ARG A CA 9
ATOM 12624 C C . ARG A 1 12 ? 7.734 -4.877 -5.420 1.00 0.00 9 ARG A C 9
ATOM 12625 O O . ARG A 1 12 ? 7.636 -5.527 -4.380 1.00 0.00 9 ARG A O 9
ATOM 12646 N N . ARG A 1 13 ? 6.705 -4.452 -6.138 1.00 0.00 10 ARG A N 9
ATOM 12647 C CA . ARG A 1 13 ? 5.339 -4.735 -5.730 1.00 0.00 10 ARG A CA 9
ATOM 12648 C C . ARG A 1 13 ? 5.085 -6.244 -5.737 1.00 0.00 10 ARG A C 9
ATOM 12649 O O . ARG A 1 13 ? 4.387 -6.764 -4.868 1.00 0.00 10 ARG A O 9
ATOM 12670 N N . GLU A 1 14 ? 5.666 -6.905 -6.728 1.00 0.00 11 GLU A N 9
ATOM 12671 C CA . GLU A 1 14 ? 5.512 -8.344 -6.860 1.00 0.00 11 GLU A CA 9
ATOM 12672 C C . GLU A 1 14 ? 6.049 -9.051 -5.614 1.00 0.00 11 GLU A C 9
ATOM 12673 O O . GLU A 1 14 ? 5.393 -9.936 -5.067 1.00 0.00 11 GLU A O 9
ATOM 12685 N N . ALA A 1 15 ? 7.238 -8.636 -5.203 1.00 0.00 12 ALA A N 9
ATOM 12686 C CA . ALA A 1 15 ? 7.871 -9.219 -4.032 1.00 0.00 12 ALA A CA 9
ATOM 12687 C C . ALA A 1 15 ? 7.132 -8.757 -2.775 1.00 0.00 12 ALA A C 9
ATOM 12688 O O . ALA A 1 15 ? 6.999 -9.514 -1.815 1.00 0.00 12 ALA A O 9
ATOM 12695 N N . VAL A 1 16 ? 6.670 -7.515 -2.821 1.00 0.00 13 VAL A N 9
ATOM 12696 C CA . VAL A 1 16 ? 5.948 -6.943 -1.698 1.00 0.00 13 VAL A CA 9
ATOM 12697 C C . VAL A 1 16 ? 4.617 -7.678 -1.525 1.00 0.00 13 VAL A C 9
ATOM 12698 O O . VAL A 1 16 ? 4.155 -7.877 -0.403 1.00 0.00 13 VAL A O 9
ATOM 12711 N N . LEU A 1 17 ? 4.039 -8.062 -2.654 1.00 0.00 14 LEU A N 9
ATOM 12712 C CA . LEU A 1 17 ? 2.771 -8.771 -2.641 1.00 0.00 14 LEU A CA 9
ATOM 12713 C C . LEU A 1 17 ? 2.945 -10.106 -1.916 1.00 0.00 14 LEU A C 9
ATOM 12714 O O . LEU A 1 17 ? 2.067 -10.527 -1.164 1.00 0.00 14 LEU A O 9
ATOM 12730 N N . SER A 1 18 ? 4.083 -10.736 -2.168 1.00 0.00 15 SER A N 9
ATOM 12731 C CA . SER A 1 18 ? 4.383 -12.016 -1.548 1.00 0.00 15 SER A CA 9
ATOM 12732 C C . SER A 1 18 ? 4.472 -11.854 -0.029 1.00 0.00 15 SER A C 9
ATOM 12733 O O . SER A 1 18 ? 3.935 -12.670 0.718 1.00 0.00 15 SER A O 9
ATOM 12741 N N . LEU A 1 19 ? 5.153 -10.794 0.382 1.00 0.00 16 LEU A N 9
ATOM 12742 C CA . LEU A 1 19 ? 5.319 -10.515 1.798 1.00 0.00 16 LEU A CA 9
ATOM 12743 C C . LEU A 1 19 ? 4.001 -9.987 2.367 1.00 0.00 16 LEU A C 9
ATOM 12744 O O . LEU A 1 19 ? 3.687 -10.220 3.534 1.00 0.00 16 LEU A O 9
ATOM 12760 N N . CYS A 1 20 ? 3.264 -9.287 1.517 1.00 0.00 17 CYS A N 9
ATOM 12761 C CA . CYS A 1 20 ? 1.987 -8.725 1.921 1.00 0.00 17 CYS A CA 9
ATOM 12762 C C . CYS A 1 20 ? 1.092 -9.866 2.407 1.00 0.00 17 CYS A C 9
ATOM 12763 O O . CYS A 1 20 ? 0.404 -9.733 3.418 1.00 0.00 17 CYS A O 9
ATOM 12771 N N . ALA A 1 21 ? 1.129 -10.963 1.665 1.00 0.00 18 ALA A N 9
ATOM 12772 C CA . ALA A 1 21 ? 0.330 -12.126 2.007 1.00 0.00 18 ALA A CA 9
ATOM 12773 C C . ALA A 1 21 ? 0.899 -12.777 3.269 1.00 0.00 18 ALA A C 9
ATOM 12774 O O . ALA A 1 21 ? 0.154 -13.324 4.081 1.00 0.00 18 ALA A O 9
ATOM 12781 N N . ARG A 1 22 ? 2.216 -12.696 3.396 1.00 0.00 19 ARG A N 9
ATOM 12782 C CA . ARG A 1 22 ? 2.894 -13.271 4.546 1.00 0.00 19 ARG A CA 9
ATOM 12783 C C . ARG A 1 22 ? 2.598 -12.448 5.802 1.00 0.00 19 ARG A C 9
ATOM 12784 O O . ARG A 1 22 ? 2.373 -13.007 6.875 1.00 0.00 19 ARG A O 9
ATOM 12805 N N . HIS A 1 23 ? 2.607 -11.135 5.626 1.00 0.00 20 HIS A N 9
ATOM 12806 C CA . HIS A 1 23 ? 2.343 -10.231 6.732 1.00 0.00 20 HIS A CA 9
ATOM 12807 C C . HIS A 1 23 ? 0.882 -10.364 7.166 1.00 0.00 20 HIS A C 9
ATOM 12808 O O . HIS A 1 23 ? 0.568 -10.243 8.349 1.00 0.00 20 HIS A O 9
ATOM 12822 N N . GLY A 1 24 ? 0.027 -10.610 6.184 1.00 0.00 21 GLY A N 9
ATOM 12823 C CA . GLY A 1 24 ? -1.394 -10.760 6.449 1.00 0.00 21 GLY A CA 9
ATOM 12824 C C . GLY A 1 24 ? -2.210 -9.727 5.669 1.00 0.00 21 GLY A C 9
ATOM 12825 O O . GLY A 1 24 ? -3.148 -9.139 6.205 1.00 0.00 21 GLY A O 9
ATOM 12829 N N . ALA A 1 25 ? -1.822 -9.537 4.417 1.00 0.00 22 A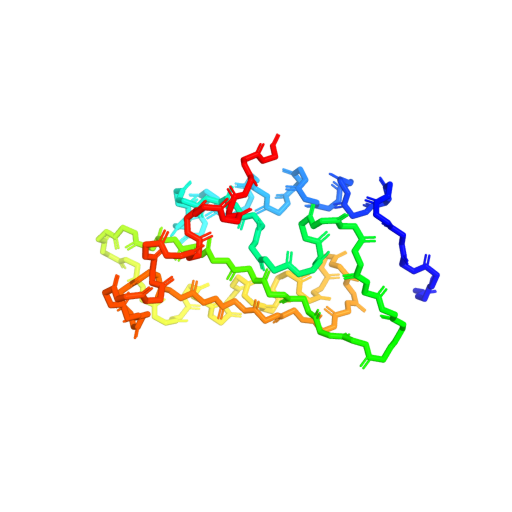LA A N 9
ATOM 12830 C CA . ALA A 1 25 ? -2.505 -8.585 3.558 1.00 0.00 22 ALA A CA 9
ATOM 12831 C C . ALA A 1 25 ? -3.188 -9.336 2.413 1.00 0.00 22 ALA A C 9
ATOM 12832 O O . ALA A 1 25 ? -2.521 -9.972 1.598 1.00 0.00 22 ALA A O 9
ATOM 12839 N N . VAL A 1 26 ? -4.509 -9.237 2.387 1.00 0.00 23 VAL A N 9
ATOM 12840 C CA . VAL A 1 26 ? -5.289 -9.899 1.355 1.00 0.00 23 VAL A CA 9
ATOM 12841 C C . VAL A 1 26 ? -5.590 -8.904 0.233 1.00 0.00 23 VAL A C 9
ATOM 12842 O O . VAL A 1 26 ? -5.353 -9.194 -0.939 1.00 0.00 23 VAL A O 9
ATOM 12855 N N . ARG A 1 27 ? -6.108 -7.751 0.630 1.00 0.00 24 ARG A N 9
ATOM 12856 C CA . ARG A 1 27 ? -6.443 -6.711 -0.329 1.00 0.00 24 ARG A CA 9
ATOM 12857 C C . ARG A 1 27 ? -5.199 -5.894 -0.682 1.00 0.00 24 ARG A C 9
ATOM 12858 O O . ARG A 1 27 ? -4.690 -5.141 0.147 1.00 0.00 24 ARG A O 9
ATOM 12879 N N . VAL A 1 28 ? -4.746 -6.069 -1.915 1.00 0.00 25 VAL A N 9
ATOM 12880 C CA . VAL A 1 28 ? -3.571 -5.357 -2.388 1.00 0.00 25 VAL A CA 9
ATOM 12881 C C . VAL A 1 28 ? -3.954 -4.493 -3.591 1.00 0.00 25 VAL A C 9
ATOM 12882 O O . VAL A 1 28 ? -4.176 -5.009 -4.686 1.00 0.00 25 VAL A O 9
ATOM 12895 N N . ARG A 1 29 ? -4.020 -3.192 -3.348 1.00 0.00 26 ARG A N 9
ATOM 12896 C CA . ARG A 1 29 ? -4.373 -2.252 -4.398 1.00 0.00 26 ARG A CA 9
ATOM 12897 C C . ARG A 1 29 ? -3.752 -0.882 -4.114 1.00 0.00 26 ARG A C 9
ATOM 12898 O O . ARG A 1 29 ? -3.476 -0.548 -2.962 1.00 0.00 26 ARG A O 9
ATOM 12919 N N . VAL A 1 30 ? -3.551 -0.126 -5.183 1.00 0.00 27 VAL A N 9
ATOM 12920 C CA . VAL A 1 30 ? -2.969 1.200 -5.063 1.00 0.00 27 VAL A CA 9
ATOM 12921 C C . VAL A 1 30 ? -4.075 2.251 -5.172 1.00 0.00 27 VAL A C 9
ATOM 12922 O O . VAL A 1 30 ? -4.808 2.285 -6.160 1.00 0.00 27 VAL A O 9
ATOM 12935 N N . PHE A 1 31 ? -4.162 3.082 -4.144 1.00 0.00 28 PHE A N 9
ATOM 12936 C CA . PHE A 1 31 ? -5.167 4.131 -4.113 1.00 0.00 28 PHE A CA 9
ATOM 12937 C C . PHE A 1 31 ? -4.519 5.506 -3.940 1.00 0.00 28 PHE A C 9
ATOM 12938 O O . PHE A 1 31 ? -3.654 5.685 -3.085 1.00 0.00 28 PHE A O 9
ATOM 12955 N N . GLY A 1 32 ? -4.963 6.442 -4.766 1.00 0.00 29 GLY A N 9
ATOM 12956 C CA . GLY A 1 32 ? -4.438 7.796 -4.716 1.00 0.00 29 GLY A CA 9
ATOM 12957 C C . GLY A 1 32 ? -3.773 8.175 -6.040 1.00 0.00 29 GLY A C 9
ATOM 12958 O O . GLY A 1 32 ? -4.038 7.559 -7.071 1.00 0.00 29 GLY A O 9
ATOM 12962 N N . SER A 1 33 ? -2.922 9.189 -5.970 1.00 0.00 30 SER A N 9
ATOM 12963 C CA . SER A 1 33 ? -2.217 9.658 -7.150 1.00 0.00 30 SER A CA 9
ATOM 12964 C C . SER A 1 33 ? -1.130 8.656 -7.544 1.00 0.00 30 SER A C 9
ATOM 12965 O O . SER A 1 33 ? -0.835 8.487 -8.726 1.00 0.00 30 SER A O 9
ATOM 12973 N N . VAL A 1 34 ? -0.564 8.017 -6.531 1.00 0.00 31 VAL A N 9
ATOM 12974 C CA . VAL A 1 34 ? 0.484 7.036 -6.756 1.00 0.00 31 VAL A CA 9
ATOM 12975 C C . VAL A 1 34 ? -0.052 5.922 -7.658 1.00 0.00 31 VAL A C 9
ATOM 12976 O O . VAL A 1 34 ? 0.615 5.513 -8.607 1.00 0.00 31 VAL A O 9
ATOM 12989 N N . ALA A 1 35 ? -1.250 5.463 -7.329 1.00 0.00 32 ALA A N 9
ATOM 12990 C CA . ALA A 1 35 ? -1.883 4.405 -8.098 1.00 0.00 32 ALA A CA 9
ATOM 12991 C C . ALA A 1 35 ? -1.992 4.838 -9.561 1.00 0.00 32 ALA A C 9
ATOM 12992 O O . ALA A 1 35 ? -1.815 4.026 -10.467 1.00 0.00 32 ALA A O 9
ATOM 12999 N N . ARG A 1 36 ? -2.284 6.117 -9.746 1.00 0.00 33 ARG A N 9
ATOM 13000 C CA . ARG A 1 36 ? -2.418 6.668 -11.083 1.00 0.00 33 ARG A CA 9
ATOM 13001 C C . ARG A 1 36 ? -1.039 6.956 -11.681 1.00 0.00 33 ARG A C 9
ATOM 13002 O O . ARG A 1 36 ? -0.935 7.438 -12.807 1.00 0.00 33 ARG A O 9
ATOM 13023 N N . GLY A 1 37 ? -0.015 6.647 -10.899 1.00 0.00 34 GLY A N 9
ATOM 13024 C CA . GLY A 1 37 ? 1.353 6.866 -11.337 1.00 0.00 34 GLY A CA 9
ATOM 13025 C C . GLY A 1 37 ? 1.778 8.317 -11.103 1.00 0.00 34 GLY A C 9
ATOM 13026 O O . GLY A 1 37 ? 2.494 8.897 -11.917 1.00 0.00 34 GLY A O 9
ATOM 13030 N N . GLU A 1 38 ? 1.317 8.862 -9.986 1.00 0.00 35 GLU A N 9
ATOM 13031 C CA . GLU A 1 38 ? 1.641 10.235 -9.635 1.00 0.00 35 GLU A CA 9
ATOM 13032 C C . GLU A 1 38 ? 2.309 10.287 -8.260 1.00 0.00 35 GLU A C 9
ATOM 13033 O O . GLU A 1 38 ? 1.763 9.782 -7.280 1.00 0.00 35 GLU A O 9
ATOM 13045 N N . ALA A 1 39 ? 3.482 10.903 -8.231 1.00 0.00 36 ALA A N 9
ATOM 13046 C CA . ALA A 1 39 ? 4.231 11.028 -6.992 1.00 0.00 36 ALA A CA 9
ATOM 13047 C C . ALA A 1 39 ? 5.689 11.360 -7.314 1.00 0.00 36 ALA A C 9
ATOM 13048 O O . ALA A 1 39 ? 6.426 10.512 -7.815 1.00 0.00 36 ALA A O 9
ATOM 13055 N N . ARG A 1 40 ? 6.063 12.595 -7.013 1.00 0.00 37 ARG A N 9
ATOM 13056 C CA . ARG A 1 40 ? 7.420 13.049 -7.264 1.00 0.00 37 ARG A CA 9
ATOM 13057 C C . ARG A 1 40 ? 8.399 12.337 -6.328 1.00 0.00 37 ARG A C 9
ATOM 13058 O O . ARG A 1 40 ? 8.016 11.421 -5.602 1.00 0.00 37 ARG A O 9
ATOM 13079 N N . GLU A 1 41 ? 9.645 12.786 -6.376 1.00 0.00 38 GLU A N 9
ATOM 13080 C CA . GLU A 1 41 ? 10.682 12.204 -5.541 1.00 0.00 38 GLU A CA 9
ATOM 13081 C C . GLU A 1 41 ? 10.560 12.720 -4.106 1.00 0.00 38 GLU A C 9
ATOM 13082 O O . GLU A 1 41 ? 11.289 12.277 -3.219 1.00 0.00 38 GLU A O 9
ATOM 13094 N N . ASP A 1 42 ? 9.634 13.649 -3.921 1.00 0.00 39 ASP A N 9
ATOM 13095 C CA . ASP A 1 42 ? 9.407 14.229 -2.609 1.00 0.00 39 ASP A CA 9
ATOM 13096 C C . ASP A 1 42 ? 7.933 14.068 -2.232 1.00 0.00 39 ASP A C 9
ATOM 13097 O O . ASP A 1 42 ? 7.359 14.931 -1.570 1.00 0.00 39 ASP A O 9
ATOM 13106 N N . SER A 1 43 ? 7.362 12.955 -2.670 1.00 0.00 40 SER A N 9
ATOM 13107 C CA . SER A 1 43 ? 5.966 12.669 -2.387 1.00 0.00 40 SER A CA 9
ATOM 13108 C C . SER A 1 43 ? 5.852 11.398 -1.543 1.00 0.00 40 SER A C 9
ATOM 13109 O O . SER A 1 43 ? 6.832 10.675 -1.368 1.00 0.00 40 SER A O 9
ATOM 13117 N N . ASP A 1 44 ? 4.648 11.163 -1.044 1.00 0.00 41 ASP A N 9
ATOM 13118 C CA . ASP A 1 44 ? 4.394 9.991 -0.223 1.00 0.00 41 ASP A CA 9
ATOM 13119 C C . ASP A 1 44 ? 3.645 8.945 -1.052 1.00 0.00 41 ASP A C 9
ATOM 13120 O O . ASP A 1 44 ? 3.091 9.263 -2.103 1.00 0.00 41 ASP A O 9
ATOM 13129 N N . LEU A 1 45 ? 3.653 7.720 -0.548 1.00 0.00 42 LEU A N 9
ATOM 13130 C CA . LEU A 1 45 ? 2.982 6.626 -1.229 1.00 0.00 42 LEU A CA 9
ATOM 13131 C C . LEU A 1 45 ? 1.804 6.148 -0.378 1.00 0.00 42 LEU A C 9
ATOM 13132 O O . LEU A 1 45 ? 1.973 5.826 0.797 1.00 0.00 42 LEU A O 9
ATOM 13148 N N . ASP A 1 46 ? 0.637 6.116 -1.004 1.00 0.00 43 ASP A N 9
ATOM 13149 C CA . ASP A 1 46 ? -0.569 5.682 -0.319 1.00 0.00 43 ASP A CA 9
ATOM 13150 C C . ASP A 1 46 ? -0.934 4.270 -0.783 1.00 0.00 43 ASP A C 9
ATOM 13151 O O . ASP A 1 46 ? -1.074 4.024 -1.980 1.00 0.00 43 ASP A O 9
ATOM 13160 N N . LEU A 1 47 ? -1.078 3.381 0.188 1.00 0.00 44 LEU A N 9
ATOM 13161 C CA . LEU A 1 47 ? -1.424 2.001 -0.106 1.00 0.00 44 LEU A CA 9
ATOM 13162 C C . LEU A 1 47 ? -2.527 1.541 0.850 1.00 0.00 44 LEU A C 9
ATOM 13163 O O . LEU A 1 47 ? -2.377 1.636 2.067 1.00 0.00 44 LEU A O 9
ATOM 13179 N N . LEU A 1 48 ? -3.610 1.054 0.263 1.00 0.00 45 LEU A N 9
ATOM 13180 C CA . LEU A 1 48 ? -4.737 0.579 1.048 1.00 0.00 45 LEU A CA 9
ATOM 13181 C C . LEU A 1 48 ? -4.732 -0.951 1.066 1.00 0.00 45 LEU A C 9
ATOM 13182 O O . LEU A 1 48 ? -4.955 -1.588 0.037 1.00 0.00 45 LEU A O 9
ATOM 13198 N N . VAL A 1 49 ? -4.477 -1.496 2.246 1.00 0.00 46 VAL A N 9
ATOM 13199 C CA . VAL A 1 49 ? -4.441 -2.940 2.411 1.00 0.00 46 VAL A CA 9
ATOM 13200 C C . VAL A 1 49 ? -5.446 -3.351 3.488 1.00 0.00 46 VAL A C 9
ATOM 13201 O O . VAL A 1 49 ? -5.843 -2.533 4.317 1.00 0.00 46 VAL A O 9
ATOM 13214 N N . ALA A 1 50 ? -5.830 -4.618 3.442 1.00 0.00 47 ALA A N 9
ATOM 13215 C CA . ALA A 1 50 ? -6.781 -5.148 4.404 1.00 0.00 47 ALA A CA 9
ATOM 13216 C C . ALA A 1 50 ? -6.136 -6.305 5.169 1.00 0.00 47 ALA A C 9
ATOM 13217 O O . ALA A 1 50 ? -5.732 -7.300 4.571 1.00 0.00 47 ALA A O 9
ATOM 13224 N N . PHE A 1 51 ? -6.060 -6.134 6.481 1.00 0.00 48 PHE A N 9
ATOM 13225 C CA . PHE A 1 51 ? -5.470 -7.152 7.335 1.00 0.00 48 PHE A CA 9
ATOM 13226 C C . PHE A 1 51 ? -6.543 -8.091 7.889 1.00 0.00 48 PHE A C 9
ATOM 13227 O O . PHE A 1 51 ? -7.573 -7.638 8.387 1.00 0.00 48 PHE A O 9
ATOM 13244 N N . GLU A 1 52 ? -6.266 -9.382 7.785 1.00 0.00 49 GLU A N 9
ATOM 13245 C CA . GLU A 1 52 ? -7.194 -10.389 8.270 1.00 0.00 49 GLU A CA 9
ATOM 13246 C C . GLU A 1 52 ? -7.522 -10.143 9.744 1.00 0.00 49 GLU A C 9
ATOM 13247 O O . GLU A 1 52 ? -7.114 -9.132 10.313 1.00 0.00 49 GLU A O 9
ATOM 13259 N N . GLU A 1 53 ? -8.256 -11.084 10.319 1.00 0.00 50 GLU A N 9
ATOM 13260 C CA . GLU A 1 53 ? -8.643 -10.982 11.716 1.00 0.00 50 GLU A CA 9
ATOM 13261 C C . GLU A 1 53 ? -7.606 -11.671 12.606 1.00 0.00 50 GLU A C 9
ATOM 13262 O O . GLU A 1 53 ? -7.877 -11.961 13.770 1.00 0.00 50 GLU A O 9
ATOM 13274 N N . GLY A 1 54 ? -6.440 -11.911 12.024 1.00 0.00 51 GLY A N 9
ATOM 13275 C CA . GLY A 1 54 ? -5.361 -12.560 12.750 1.00 0.00 51 GLY A CA 9
ATOM 13276 C C . GLY A 1 54 ? -4.051 -11.785 12.593 1.00 0.00 51 GLY A C 9
ATOM 13277 O O . GLY A 1 54 ? -2.970 -12.368 12.653 1.00 0.00 51 GLY A O 9
ATOM 13281 N N . ARG A 1 55 ? -4.192 -10.482 12.395 1.00 0.00 52 ARG A N 9
ATOM 13282 C CA . ARG A 1 55 ? -3.033 -9.621 12.229 1.00 0.00 52 ARG A CA 9
ATOM 13283 C C . ARG A 1 55 ? -3.077 -8.472 13.237 1.00 0.00 52 ARG A C 9
ATOM 13284 O O . ARG A 1 55 ? -4.153 -7.994 13.592 1.00 0.00 52 ARG A O 9
ATOM 13305 N N . THR A 1 56 ? -1.894 -8.061 13.670 1.00 0.00 53 THR A N 9
ATOM 13306 C CA . THR A 1 56 ? -1.784 -6.977 14.631 1.00 0.00 53 THR A CA 9
ATOM 13307 C C . THR A 1 56 ? -1.037 -5.792 14.014 1.00 0.00 53 THR A C 9
ATOM 13308 O O . THR A 1 56 ? -0.514 -5.892 12.906 1.00 0.00 53 THR A O 9
ATOM 13319 N N . LEU A 1 57 ? -1.013 -4.697 14.760 1.00 0.00 54 LEU A N 9
ATOM 13320 C CA . LEU A 1 57 ? -0.339 -3.494 14.300 1.00 0.00 54 LEU A CA 9
ATOM 13321 C C . LEU A 1 57 ? 1.143 -3.799 14.075 1.00 0.00 54 LEU A C 9
ATOM 13322 O O . LEU A 1 57 ? 1.791 -3.166 13.243 1.00 0.00 54 LEU A O 9
ATOM 13338 N N . LEU A 1 58 ? 1.636 -4.770 14.830 1.00 0.00 55 LEU A N 9
ATOM 13339 C CA . LEU A 1 58 ? 3.030 -5.167 14.723 1.00 0.00 55 LEU A CA 9
ATOM 13340 C C . LEU A 1 58 ? 3.334 -5.560 13.276 1.00 0.00 55 LEU A C 9
ATOM 13341 O O . LEU A 1 58 ? 4.363 -5.172 12.726 1.00 0.00 55 LEU A O 9
ATOM 13357 N N . ASP A 1 59 ? 2.419 -6.327 12.700 1.00 0.00 56 ASP A N 9
ATOM 13358 C CA . ASP A 1 59 ? 2.577 -6.778 11.328 1.00 0.00 56 ASP A CA 9
ATOM 13359 C C . ASP A 1 59 ? 2.424 -5.584 10.383 1.00 0.00 56 ASP A C 9
ATOM 13360 O O . ASP A 1 59 ? 3.116 -5.498 9.370 1.00 0.00 56 ASP A O 9
ATOM 13369 N N . HIS A 1 60 ? 1.514 -4.693 10.749 1.00 0.00 57 HIS A N 9
ATOM 13370 C CA . HIS A 1 60 ? 1.262 -3.509 9.946 1.00 0.00 57 HIS A CA 9
ATOM 13371 C C . HIS A 1 60 ? 2.548 -2.689 9.823 1.00 0.00 57 HIS A C 9
ATOM 13372 O O . HIS A 1 60 ? 2.957 -2.332 8.719 1.00 0.00 57 HIS A O 9
ATOM 13386 N N . ALA A 1 61 ? 3.150 -2.416 10.971 1.00 0.00 58 ALA A N 9
ATOM 13387 C CA . ALA A 1 61 ? 4.382 -1.646 11.005 1.00 0.00 58 ALA A CA 9
ATOM 13388 C C . ALA A 1 61 ? 5.488 -2.428 10.293 1.00 0.00 58 ALA A C 9
ATOM 13389 O O . ALA A 1 61 ? 6.317 -1.843 9.597 1.00 0.00 58 ALA A O 9
ATOM 13396 N N . ARG A 1 62 ? 5.464 -3.738 10.492 1.00 0.00 59 ARG A N 9
ATOM 13397 C CA . ARG A 1 62 ? 6.454 -4.605 9.877 1.00 0.00 59 ARG A CA 9
ATOM 13398 C C . ARG A 1 62 ? 6.334 -4.553 8.353 1.00 0.00 59 ARG A C 9
ATOM 13399 O O . ARG A 1 62 ? 7.340 -4.563 7.646 1.00 0.00 59 ARG A O 9
ATOM 13420 N N . LEU A 1 63 ? 5.093 -4.497 7.891 1.00 0.00 60 LEU A N 9
ATOM 13421 C CA . LEU A 1 63 ? 4.828 -4.442 6.463 1.00 0.00 60 LEU A CA 9
ATOM 13422 C C . LEU A 1 63 ? 5.209 -3.059 5.931 1.00 0.00 60 LEU A C 9
ATOM 13423 O O . LEU A 1 63 ? 5.887 -2.949 4.911 1.00 0.00 60 LEU A O 9
ATOM 13439 N N . LYS A 1 64 ? 4.757 -2.040 6.645 1.00 0.00 61 LYS A N 9
ATOM 13440 C CA . LYS A 1 64 ? 5.042 -0.669 6.257 1.00 0.00 61 LYS A CA 9
ATOM 13441 C C . LYS A 1 64 ? 6.557 -0.471 6.177 1.00 0.00 61 LYS A C 9
ATOM 13442 O O . LYS A 1 64 ? 7.071 0.011 5.168 1.00 0.00 61 LYS A O 9
ATOM 13461 N N . LEU A 1 65 ? 7.229 -0.852 7.253 1.00 0.00 62 LEU A N 9
ATOM 13462 C CA . LEU A 1 65 ? 8.675 -0.722 7.317 1.00 0.00 62 LEU A CA 9
ATOM 13463 C C . LEU A 1 65 ? 9.312 -1.636 6.268 1.00 0.00 62 LEU A C 9
ATOM 13464 O O . LEU A 1 65 ? 10.327 -1.286 5.668 1.00 0.00 62 LEU A O 9
ATOM 13480 N N . ALA A 1 66 ? 8.689 -2.790 6.078 1.00 0.00 63 ALA A N 9
ATOM 13481 C CA . ALA A 1 66 ? 9.182 -3.757 5.112 1.00 0.00 63 ALA A CA 9
ATOM 13482 C C . ALA A 1 66 ? 9.092 -3.158 3.707 1.00 0.00 63 ALA A C 9
ATOM 13483 O O . ALA A 1 66 ? 9.992 -3.347 2.889 1.00 0.00 63 ALA A O 9
ATOM 13490 N N . LEU A 1 67 ? 7.999 -2.447 3.469 1.00 0.00 64 LEU A N 9
ATOM 13491 C CA . LEU A 1 67 ? 7.781 -1.820 2.177 1.00 0.00 64 LEU A CA 9
ATOM 13492 C C . LEU A 1 67 ? 8.731 -0.630 2.026 1.00 0.00 64 LEU A C 9
ATOM 13493 O O . LEU A 1 67 ? 9.125 -0.283 0.914 1.00 0.00 64 LEU A O 9
ATOM 13509 N N . GLU A 1 68 ? 9.070 -0.037 3.161 1.00 0.00 65 GLU A N 9
ATOM 13510 C CA . GLU A 1 68 ? 9.966 1.107 3.169 1.00 0.00 65 GLU A CA 9
ATOM 13511 C C . GLU A 1 68 ? 11.372 0.684 2.739 1.00 0.00 65 GLU A C 9
ATOM 13512 O O . GLU A 1 68 ? 12.098 1.463 2.124 1.00 0.00 65 GLU A O 9
ATOM 13524 N N . GLY A 1 69 ? 11.713 -0.551 3.079 1.00 0.00 66 GLY A N 9
ATOM 13525 C CA . GLY A 1 69 ? 13.019 -1.087 2.735 1.00 0.00 66 GLY A CA 9
ATOM 13526 C C . GLY A 1 69 ? 13.112 -1.387 1.237 1.00 0.00 66 GLY A C 9
ATOM 13527 O O . GLY A 1 69 ? 14.111 -1.063 0.597 1.00 0.00 66 GLY A O 9
ATOM 13531 N N . LEU A 1 70 ? 12.057 -2.002 0.723 1.00 0.00 67 LEU A N 9
ATOM 13532 C CA . LEU A 1 70 ? 12.007 -2.348 -0.687 1.00 0.00 67 LEU A CA 9
ATOM 13533 C C . LEU A 1 70 ? 12.013 -1.067 -1.523 1.00 0.00 67 LEU A C 9
ATOM 13534 O O . LEU A 1 70 ? 12.754 -0.962 -2.500 1.00 0.00 67 LEU A O 9
ATOM 13550 N N . LEU A 1 71 ? 11.178 -0.125 -1.110 1.00 0.00 68 LEU A N 9
ATOM 13551 C CA . LEU A 1 71 ? 11.078 1.145 -1.809 1.00 0.00 68 LEU A CA 9
ATOM 13552 C C . LEU A 1 71 ? 12.188 2.079 -1.323 1.00 0.00 68 LEU A C 9
ATOM 13553 O O . LEU A 1 71 ? 12.466 3.099 -1.952 1.00 0.00 68 LEU A O 9
ATOM 13569 N N . GLY A 1 72 ? 12.792 1.698 -0.207 1.00 0.00 69 GLY A N 9
ATOM 13570 C CA . GLY A 1 72 ? 13.865 2.488 0.371 1.00 0.00 69 GLY A CA 9
ATOM 13571 C C . GLY A 1 72 ? 13.449 3.953 0.518 1.00 0.00 69 GLY A C 9
ATOM 13572 O O . GLY A 1 72 ? 14.298 4.835 0.632 1.00 0.00 69 GLY A O 9
ATOM 13576 N N . VAL A 1 73 ? 12.141 4.167 0.511 1.00 0.00 70 VAL A N 9
ATOM 13577 C CA . VAL A 1 73 ? 11.602 5.510 0.642 1.00 0.00 70 VAL A CA 9
ATOM 13578 C C . VAL A 1 73 ? 10.341 5.467 1.508 1.00 0.00 70 VAL A C 9
ATOM 13579 O O . VAL A 1 73 ? 9.626 4.466 1.519 1.00 0.00 70 VAL A O 9
ATOM 13592 N N . ARG A 1 74 ? 10.108 6.564 2.213 1.00 0.00 71 ARG A N 9
ATOM 13593 C CA . ARG A 1 74 ? 8.946 6.664 3.080 1.00 0.00 71 ARG A CA 9
ATOM 13594 C C . ARG A 1 74 ? 7.726 6.032 2.407 1.00 0.00 71 ARG A C 9
ATOM 13595 O O . ARG A 1 74 ? 7.479 6.258 1.223 1.00 0.00 71 ARG A O 9
ATOM 13616 N N . VAL A 1 75 ? 6.995 5.253 3.190 1.00 0.00 72 VAL A N 9
ATOM 13617 C CA . VAL A 1 75 ? 5.806 4.587 2.685 1.00 0.00 72 VAL A CA 9
ATOM 13618 C C . VAL A 1 75 ? 4.659 4.778 3.679 1.00 0.00 72 VAL A C 9
ATOM 13619 O O . VAL A 1 75 ? 4.874 4.772 4.890 1.00 0.00 72 VAL A O 9
ATOM 13632 N N . ASP A 1 76 ? 3.464 4.943 3.130 1.00 0.00 73 ASP A N 9
ATOM 13633 C CA . ASP A 1 76 ? 2.282 5.135 3.953 1.00 0.00 73 ASP A CA 9
ATOM 13634 C C . ASP A 1 76 ? 1.264 4.037 3.639 1.00 0.00 73 ASP A C 9
ATOM 13635 O O . ASP A 1 76 ? 0.701 4.001 2.546 1.00 0.00 73 ASP A O 9
ATOM 13644 N N . ILE A 1 77 ? 1.058 3.168 4.618 1.00 0.00 74 ILE A N 9
ATOM 13645 C CA . ILE A 1 77 ? 0.117 2.072 4.461 1.00 0.00 74 ILE A CA 9
ATOM 13646 C C . ILE A 1 77 ? -1.181 2.411 5.196 1.00 0.00 74 ILE A C 9
ATOM 13647 O O . ILE A 1 77 ? -1.150 2.925 6.314 1.00 0.00 74 ILE A O 9
ATOM 13663 N N . VAL A 1 78 ? -2.291 2.109 4.540 1.00 0.00 75 VAL A N 9
ATOM 13664 C CA . VAL A 1 78 ? -3.598 2.374 5.118 1.00 0.00 75 VAL A CA 9
ATOM 13665 C C . VAL A 1 78 ? -4.369 1.059 5.249 1.00 0.00 75 VAL A C 9
ATOM 13666 O O . VAL A 1 78 ? -4.233 0.169 4.411 1.00 0.00 75 VAL A O 9
ATOM 13679 N N . SER A 1 79 ? -5.162 0.979 6.307 1.00 0.00 76 SER A N 9
ATOM 13680 C CA . SER A 1 79 ? -5.956 -0.212 6.559 1.00 0.00 76 SER A CA 9
ATOM 13681 C C . SER A 1 79 ? -7.446 0.118 6.448 1.00 0.00 76 SER A C 9
ATOM 13682 O O . SER A 1 79 ? -7.913 1.095 7.032 1.00 0.00 76 SER A O 9
ATOM 13690 N N . GLU A 1 80 ? -8.149 -0.715 5.696 1.00 0.00 77 GLU A N 9
ATOM 13691 C CA . GLU A 1 80 ? -9.577 -0.523 5.501 1.00 0.00 77 GLU A CA 9
ATOM 13692 C C . GLU A 1 80 ? -10.245 -0.135 6.822 1.00 0.00 77 GLU A C 9
ATOM 13693 O O . GLU A 1 80 ? -11.009 0.827 6.875 1.00 0.00 77 GLU A O 9
ATOM 13705 N N . ARG A 1 81 ? -9.933 -0.904 7.855 1.00 0.00 78 ARG A N 9
ATOM 13706 C CA . ARG A 1 81 ? -10.494 -0.653 9.171 1.00 0.00 78 ARG A CA 9
ATOM 13707 C C . ARG A 1 81 ? -10.284 0.811 9.567 1.00 0.00 78 ARG A C 9
ATOM 13708 O O . ARG A 1 81 ? -11.239 1.509 9.903 1.00 0.00 78 ARG A O 9
ATOM 13729 N N . GLY A 1 82 ? -9.029 1.231 9.513 1.00 0.00 79 GLY A N 9
ATOM 13730 C CA . GLY A 1 82 ? -8.682 2.598 9.862 1.00 0.00 79 GLY A CA 9
ATOM 13731 C C . GLY A 1 82 ? -9.337 3.592 8.901 1.00 0.00 79 GLY A C 9
ATOM 13732 O O . GLY A 1 82 ? -9.612 4.731 9.273 1.00 0.00 79 GLY A O 9
ATOM 13736 N N . LEU A 1 83 ? -9.567 3.124 7.683 1.00 0.00 80 LEU A N 9
ATOM 13737 C CA . LEU A 1 83 ? -10.185 3.958 6.666 1.00 0.00 80 LEU A CA 9
ATOM 13738 C C . LEU A 1 83 ? -11.593 4.348 7.118 1.00 0.00 80 LEU A C 9
ATOM 13739 O O . LEU A 1 83 ? -12.000 4.032 8.235 1.00 0.00 80 LEU A O 9
ATOM 13755 N N . ALA A 1 84 ? -12.299 5.029 6.227 1.00 0.00 81 ALA A N 9
ATOM 13756 C CA . ALA A 1 84 ? -13.653 5.466 6.521 1.00 0.00 81 ALA A CA 9
ATOM 13757 C C . ALA A 1 84 ? -14.626 4.777 5.561 1.00 0.00 81 ALA A C 9
ATOM 13758 O O . ALA A 1 84 ? -14.205 4.141 4.596 1.00 0.00 81 ALA A O 9
ATOM 13765 N N . PRO A 1 85 ? -15.942 4.933 5.866 1.00 0.00 82 PRO A N 9
ATOM 13766 C CA . PRO A 1 85 ? -16.978 4.334 5.042 1.00 0.00 82 PRO A CA 9
ATOM 13767 C C . PRO A 1 85 ? -17.154 5.109 3.734 1.00 0.00 82 PRO A C 9
ATOM 13768 O O . PRO A 1 85 ? -17.252 4.512 2.663 1.00 0.00 82 PRO A O 9
ATOM 13779 N N . ARG A 1 86 ? -17.189 6.427 3.865 1.00 0.00 83 ARG A N 9
ATOM 13780 C CA . ARG A 1 86 ? -17.352 7.290 2.707 1.00 0.00 83 ARG A CA 9
ATOM 13781 C C . ARG A 1 86 ? -16.026 7.424 1.955 1.00 0.00 83 ARG A C 9
ATOM 13782 O O . ARG A 1 86 ? -16.015 7.692 0.754 1.00 0.00 83 ARG A O 9
ATOM 13803 N N . LEU A 1 87 ? -14.942 7.232 2.691 1.00 0.00 84 LEU A N 9
ATOM 13804 C CA . LEU A 1 87 ? -13.615 7.328 2.109 1.00 0.00 84 LEU A CA 9
ATOM 13805 C C . LEU A 1 87 ? -13.256 5.997 1.446 1.00 0.00 84 LEU A C 9
ATOM 13806 O O . LEU A 1 87 ? -12.767 5.973 0.317 1.00 0.00 84 LEU A O 9
ATOM 13822 N N . ARG A 1 88 ? -13.511 4.921 2.176 1.00 0.00 85 ARG A N 9
ATOM 13823 C CA . ARG A 1 88 ? -13.221 3.589 1.672 1.00 0.00 85 ARG A CA 9
ATOM 13824 C C . ARG A 1 88 ? -13.863 3.390 0.298 1.00 0.00 85 ARG A C 9
ATOM 13825 O O . ARG A 1 88 ? -13.194 2.979 -0.650 1.00 0.00 85 ARG A O 9
ATOM 13846 N N . GLU A 1 89 ? -15.152 3.690 0.232 1.00 0.00 86 GLU A N 9
ATOM 13847 C CA . GLU A 1 89 ? -15.891 3.548 -1.011 1.00 0.00 86 GLU A CA 9
ATOM 13848 C C . GLU A 1 89 ? -15.209 4.342 -2.127 1.00 0.00 86 GLU A C 9
ATOM 13849 O O . GLU A 1 89 ? -15.106 3.868 -3.257 1.00 0.00 86 GLU A O 9
ATOM 13861 N N . GLN A 1 90 ? -14.762 5.538 -1.771 1.00 0.00 87 GLN A N 9
ATOM 13862 C CA . GLN A 1 90 ? -14.093 6.402 -2.728 1.00 0.00 87 GLN A CA 9
ATOM 13863 C C . GLN A 1 90 ? -12.699 5.859 -3.050 1.00 0.00 87 GLN A C 9
ATOM 13864 O O . GLN A 1 90 ? -12.247 5.938 -4.191 1.00 0.00 87 GLN A O 9
ATOM 13878 N N . VAL A 1 91 ? -12.057 5.319 -2.024 1.00 0.00 88 VAL A N 9
ATOM 13879 C CA . VAL A 1 91 ? -10.725 4.763 -2.184 1.00 0.00 88 VAL A CA 9
ATOM 13880 C C . VAL A 1 91 ? -10.768 3.635 -3.216 1.00 0.00 88 VAL A C 9
ATOM 13881 O O . VAL A 1 91 ? -9.884 3.532 -4.066 1.00 0.00 88 VAL A O 9
ATOM 13894 N N . LEU A 1 92 ? -11.804 2.817 -3.109 1.00 0.00 89 LEU A N 9
ATOM 13895 C CA . LEU A 1 92 ? -11.974 1.700 -4.023 1.00 0.00 89 LEU A CA 9
ATOM 13896 C C . LEU A 1 92 ? -11.987 2.221 -5.461 1.00 0.00 89 LEU A C 9
ATOM 13897 O O . LEU A 1 92 ? -11.454 1.577 -6.363 1.00 0.00 89 LEU A O 9
ATOM 13913 N N . ARG A 1 93 ? -12.603 3.382 -5.631 1.00 0.00 90 ARG A N 9
ATOM 13914 C CA . ARG A 1 93 ? -12.693 3.996 -6.944 1.00 0.00 90 ARG A CA 9
ATOM 13915 C C . ARG A 1 93 ? -11.293 4.254 -7.507 1.00 0.00 90 ARG A C 9
ATOM 13916 O O . ARG A 1 93 ? -11.118 4.362 -8.719 1.00 0.00 90 ARG A O 9
ATOM 13937 N N . GLU A 1 94 ? -10.333 4.344 -6.598 1.00 0.00 91 GLU A N 9
ATOM 13938 C CA . GLU A 1 94 ? -8.954 4.586 -6.989 1.00 0.00 91 GLU A CA 9
ATOM 13939 C C . GLU A 1 94 ? -8.131 3.303 -6.856 1.00 0.00 91 GLU A C 9
ATOM 13940 O O . GLU A 1 94 ? -7.341 2.974 -7.739 1.00 0.00 91 GLU A O 9
ATOM 13952 N N . ALA A 1 95 ? -8.345 2.614 -5.745 1.00 0.00 92 ALA A N 9
ATOM 13953 C CA . ALA A 1 95 ? -7.633 1.374 -5.485 1.00 0.00 92 ALA A CA 9
ATOM 13954 C C . ALA A 1 95 ? -7.531 0.568 -6.781 1.00 0.00 92 ALA A C 9
ATOM 13955 O O . ALA A 1 95 ? -8.545 0.148 -7.336 1.00 0.00 92 ALA A O 9
ATOM 13962 N N . ILE A 1 96 ? -6.298 0.377 -7.226 1.00 0.00 93 ILE A N 9
ATOM 13963 C CA . ILE A 1 96 ? -6.051 -0.372 -8.447 1.00 0.00 93 ILE A CA 9
ATOM 13964 C C . ILE A 1 96 ? -5.205 -1.604 -8.122 1.00 0.00 93 ILE A C 9
ATOM 13965 O O . ILE A 1 96 ? -4.338 -1.554 -7.251 1.00 0.00 93 ILE A O 9
ATOM 13981 N N . PRO A 1 97 ? -5.493 -2.710 -8.859 1.00 0.00 94 PRO A N 9
ATOM 13982 C CA . PRO A 1 97 ? -4.768 -3.953 -8.659 1.00 0.00 94 PRO A CA 9
ATOM 13983 C C . PRO A 1 97 ? -3.365 -3.874 -9.263 1.00 0.00 94 PRO A C 9
ATOM 13984 O O . PRO A 1 97 ? -3.179 -3.303 -10.336 1.00 0.00 94 PRO A O 9
ATOM 13995 N N . LEU A 1 98 ? -2.413 -4.455 -8.548 1.00 0.00 95 LEU A N 9
ATOM 13996 C CA . LEU A 1 98 ? -1.033 -4.458 -9.000 1.00 0.00 95 LEU A CA 9
ATOM 13997 C C . LEU A 1 98 ? -0.594 -5.897 -9.276 1.00 0.00 95 LEU A C 9
ATOM 13998 O O . LEU A 1 98 ? -1.115 -6.835 -8.676 1.00 0.00 95 LEU A O 9
ATOM 14014 N N . GLY A 1 1 ? 18.697 4.342 0.658 1.00 0.00 -2 GLY A N 10
ATOM 14015 C CA . GLY A 1 1 ? 18.841 5.359 -0.370 1.00 0.00 -2 GLY A CA 10
ATOM 14016 C C . GLY A 1 1 ? 17.474 5.862 -0.838 1.00 0.00 -2 GLY A C 10
ATOM 14017 O O . GLY A 1 1 ? 16.496 5.796 -0.095 1.00 0.00 -2 GLY A O 10
ATOM 14021 N N . SER A 1 2 ? 17.449 6.354 -2.068 1.00 0.00 -1 SER A N 10
ATOM 14022 C CA . SER A 1 2 ? 16.218 6.868 -2.644 1.00 0.00 -1 SER A CA 10
ATOM 14023 C C . SER A 1 2 ? 16.244 6.705 -4.165 1.00 0.00 -1 SER A C 10
ATOM 14024 O O . SER A 1 2 ? 16.682 7.603 -4.882 1.00 0.00 -1 SER A O 10
ATOM 14032 N N . HIS A 1 3 ? 15.769 5.552 -4.613 1.00 0.00 0 HIS A N 10
ATOM 14033 C CA . HIS A 1 3 ? 15.733 5.259 -6.036 1.00 0.00 0 HIS A CA 10
ATOM 14034 C C . HIS A 1 3 ? 14.647 4.219 -6.318 1.00 0.00 0 HIS A C 10
ATOM 14035 O O . HIS A 1 3 ? 14.673 3.123 -5.760 1.00 0.00 0 HIS A O 10
ATOM 14049 N N . MET A 1 4 ? 13.719 4.598 -7.185 1.00 0.00 1 MET A N 10
ATOM 14050 C CA . MET A 1 4 ? 12.627 3.712 -7.548 1.00 0.00 1 MET A CA 10
ATOM 14051 C C . MET A 1 4 ? 12.059 4.075 -8.921 1.00 0.00 1 MET A C 10
ATOM 14052 O O . MET A 1 4 ? 12.347 5.147 -9.452 1.00 0.00 1 MET A O 10
ATOM 14066 N N . ASP A 1 5 ? 11.263 3.162 -9.458 1.00 0.00 2 ASP A N 10
ATOM 14067 C CA . ASP A 1 5 ? 10.652 3.374 -10.759 1.00 0.00 2 ASP A CA 10
ATOM 14068 C C . ASP A 1 5 ? 9.300 2.660 -10.805 1.00 0.00 2 ASP A C 10
ATOM 14069 O O . ASP A 1 5 ? 9.033 1.775 -9.993 1.00 0.00 2 ASP A O 10
ATOM 14078 N N . LEU A 1 6 ? 8.481 3.071 -11.762 1.00 0.00 3 LEU A N 10
ATOM 14079 C CA . LEU A 1 6 ? 7.163 2.482 -11.924 1.00 0.00 3 LEU A CA 10
ATOM 14080 C C . LEU A 1 6 ? 7.306 0.974 -12.139 1.00 0.00 3 LEU A C 10
ATOM 14081 O O . LEU A 1 6 ? 6.569 0.186 -11.549 1.00 0.00 3 LEU A O 10
ATOM 14097 N N . GLU A 1 7 ? 8.261 0.617 -12.986 1.00 0.00 4 GLU A N 10
ATOM 14098 C CA . GLU A 1 7 ? 8.510 -0.783 -13.286 1.00 0.00 4 GLU A CA 10
ATOM 14099 C C . GLU A 1 7 ? 8.911 -1.535 -12.016 1.00 0.00 4 GLU A C 10
ATOM 14100 O O . GLU A 1 7 ? 8.419 -2.633 -11.759 1.00 0.00 4 GLU A O 10
ATOM 14112 N N . THR A 1 8 ? 9.800 -0.914 -11.254 1.00 0.00 5 THR A N 10
ATOM 14113 C CA . THR A 1 8 ? 10.272 -1.511 -10.017 1.00 0.00 5 THR A CA 10
ATOM 14114 C C . THR A 1 8 ? 9.113 -1.689 -9.034 1.00 0.00 5 THR A C 10
ATOM 14115 O O . THR A 1 8 ? 9.081 -2.658 -8.276 1.00 0.00 5 THR A O 10
ATOM 14126 N N . LEU A 1 9 ? 8.190 -0.740 -9.079 1.00 0.00 6 LEU A N 10
ATOM 14127 C CA . LEU A 1 9 ? 7.032 -0.780 -8.202 1.00 0.00 6 LEU A CA 10
ATOM 14128 C C . LEU A 1 9 ? 6.279 -2.095 -8.418 1.00 0.00 6 LEU A C 10
ATOM 14129 O O . LEU A 1 9 ? 5.871 -2.746 -7.458 1.00 0.00 6 LEU A O 10
ATOM 14145 N N . ARG A 1 10 ? 6.118 -2.446 -9.686 1.00 0.00 7 ARG A N 10
ATOM 14146 C CA . ARG A 1 10 ? 5.421 -3.670 -10.040 1.00 0.00 7 ARG A CA 10
ATOM 14147 C C . ARG A 1 10 ? 6.272 -4.889 -9.677 1.00 0.00 7 ARG A C 10
ATOM 14148 O O . ARG A 1 10 ? 5.743 -5.920 -9.266 1.00 0.00 7 ARG A O 10
ATOM 14169 N N . ALA A 1 11 ? 7.577 -4.730 -9.843 1.00 0.00 8 ALA A N 10
ATOM 14170 C CA . ALA A 1 11 ? 8.507 -5.805 -9.538 1.00 0.00 8 ALA A CA 10
ATOM 14171 C C . ALA A 1 11 ? 8.473 -6.091 -8.036 1.00 0.00 8 ALA A C 10
ATOM 14172 O O . ALA A 1 11 ? 8.314 -7.239 -7.623 1.00 0.00 8 ALA A O 10
ATOM 14179 N N . ARG A 1 12 ? 8.625 -5.028 -7.259 1.00 0.00 9 ARG A N 10
ATOM 14180 C CA . ARG A 1 12 ? 8.613 -5.151 -5.812 1.00 0.00 9 ARG A CA 10
ATOM 14181 C C . ARG A 1 12 ? 7.205 -5.487 -5.318 1.00 0.00 9 ARG A C 10
ATOM 14182 O O . ARG A 1 12 ? 7.043 -6.164 -4.304 1.00 0.00 9 ARG A O 10
ATOM 14203 N N . ARG A 1 13 ? 6.221 -4.999 -6.059 1.00 0.00 10 ARG A N 10
ATOM 14204 C CA . ARG A 1 13 ? 4.831 -5.239 -5.710 1.00 0.00 10 ARG A CA 10
ATOM 14205 C C . ARG A 1 13 ? 4.564 -6.741 -5.593 1.00 0.00 10 ARG A C 10
ATOM 14206 O O . ARG A 1 13 ? 3.877 -7.183 -4.675 1.00 0.00 10 ARG A O 10
ATOM 14227 N N . GLU A 1 14 ? 5.123 -7.483 -6.538 1.00 0.00 11 GLU A N 10
ATOM 14228 C CA . GLU A 1 14 ? 4.954 -8.926 -6.553 1.00 0.00 11 GLU A CA 10
ATOM 14229 C C . GLU A 1 14 ? 5.484 -9.536 -5.253 1.00 0.00 11 GLU A C 10
ATOM 14230 O O . GLU A 1 14 ? 4.822 -10.372 -4.640 1.00 0.00 11 GLU A O 10
ATOM 14242 N N . ALA A 1 15 ? 6.674 -9.095 -4.872 1.00 0.00 12 ALA A N 10
ATOM 14243 C CA . ALA A 1 15 ? 7.300 -9.587 -3.657 1.00 0.00 12 ALA A CA 10
ATOM 14244 C C . ALA A 1 15 ? 6.577 -9.001 -2.442 1.00 0.00 12 ALA A C 10
ATOM 14245 O O . ALA A 1 15 ? 6.398 -9.683 -1.434 1.00 0.00 12 ALA A O 10
ATOM 14252 N N . VAL A 1 16 ? 6.180 -7.745 -2.579 1.00 0.00 13 VAL A N 10
ATOM 14253 C CA . VAL A 1 16 ? 5.480 -7.060 -1.505 1.00 0.00 13 VAL A CA 10
ATOM 14254 C C . VAL A 1 16 ? 4.119 -7.723 -1.286 1.00 0.00 13 VAL A C 10
ATOM 14255 O O . VAL A 1 16 ? 3.657 -7.840 -0.152 1.00 0.00 13 VAL A O 10
ATOM 14268 N N . LEU A 1 17 ? 3.515 -8.139 -2.389 1.00 0.00 14 LEU A N 10
ATOM 14269 C CA . LEU A 1 17 ? 2.215 -8.787 -2.332 1.00 0.00 14 LEU A CA 10
ATOM 14270 C C . LEU A 1 17 ? 2.322 -10.060 -1.491 1.00 0.00 14 LEU A C 10
ATOM 14271 O O . LEU A 1 17 ? 1.447 -10.344 -0.674 1.00 0.00 14 LEU A O 10
ATOM 14287 N N . SER A 1 18 ? 3.401 -10.794 -1.720 1.00 0.00 15 SER A N 10
ATOM 14288 C CA . SER A 1 18 ? 3.633 -12.031 -0.993 1.00 0.00 15 SER A CA 10
ATOM 14289 C C . SER A 1 18 ? 3.967 -11.724 0.468 1.00 0.00 15 SER A C 10
ATOM 14290 O O . SER A 1 18 ? 3.611 -12.489 1.364 1.00 0.00 15 SER A O 10
ATOM 14298 N N . LEU A 1 19 ? 4.647 -10.604 0.664 1.00 0.00 16 LEU A N 10
ATOM 14299 C CA . LEU A 1 19 ? 5.033 -10.187 2.002 1.00 0.00 16 LEU A CA 10
ATOM 14300 C C . LEU A 1 19 ? 3.809 -9.630 2.731 1.00 0.00 16 LEU A C 10
ATOM 14301 O O . LEU A 1 19 ? 3.598 -9.920 3.907 1.00 0.00 16 LEU A O 10
ATOM 14317 N N . CYS A 1 20 ? 3.034 -8.841 2.001 1.00 0.00 17 CYS A N 10
ATOM 14318 C CA . CYS A 1 20 ? 1.837 -8.240 2.564 1.00 0.00 17 CYS A CA 10
ATOM 14319 C C . CYS A 1 20 ? 0.934 -9.362 3.080 1.00 0.00 17 CYS A C 10
ATOM 14320 O O . CYS A 1 20 ? 0.360 -9.254 4.162 1.00 0.00 17 CYS A O 10
ATOM 14328 N N . ALA A 1 21 ? 0.835 -10.414 2.280 1.00 0.00 18 ALA A N 10
ATOM 14329 C CA . ALA A 1 21 ? 0.012 -11.555 2.642 1.00 0.00 18 ALA A CA 10
ATOM 14330 C C . ALA A 1 21 ? 0.507 -12.136 3.968 1.00 0.00 18 ALA A C 10
ATOM 14331 O O . ALA A 1 21 ? -0.286 -12.637 4.765 1.00 0.00 18 ALA A O 10
ATOM 14338 N N . ARG A 1 22 ? 1.814 -12.049 4.164 1.00 0.00 19 ARG A N 10
ATOM 14339 C CA . ARG A 1 22 ? 2.424 -12.559 5.380 1.00 0.00 19 ARG A CA 10
ATOM 14340 C C . ARG A 1 22 ? 2.091 -11.649 6.564 1.00 0.00 19 ARG A C 10
ATOM 14341 O O . ARG A 1 22 ? 2.182 -12.066 7.717 1.00 0.00 19 ARG A O 10
ATOM 14362 N N . HIS A 1 23 ? 1.711 -10.422 6.237 1.00 0.00 20 HIS A N 10
ATOM 14363 C CA . HIS A 1 23 ? 1.363 -9.449 7.259 1.00 0.00 20 HIS A CA 10
ATOM 14364 C C . HIS A 1 23 ? -0.157 -9.400 7.425 1.00 0.00 20 HIS A C 10
ATOM 14365 O O . HIS A 1 23 ? -0.667 -8.699 8.297 1.00 0.00 20 HIS A O 10
ATOM 14379 N N . GLY A 1 24 ? -0.838 -10.154 6.574 1.00 0.00 21 GLY A N 10
ATOM 14380 C CA . GLY A 1 24 ? -2.289 -10.205 6.616 1.00 0.00 21 GLY A CA 10
ATOM 14381 C C . GLY A 1 24 ? -2.899 -9.387 5.476 1.00 0.00 21 GLY A C 10
ATOM 14382 O O . GLY A 1 24 ? -4.091 -9.500 5.195 1.00 0.00 21 GLY A O 10
ATOM 14386 N N . ALA A 1 25 ? -2.054 -8.581 4.851 1.00 0.00 22 ALA A N 10
ATOM 14387 C CA . ALA A 1 25 ? -2.495 -7.743 3.748 1.00 0.00 22 ALA A CA 10
ATOM 14388 C C . ALA A 1 25 ? -3.000 -8.632 2.610 1.00 0.00 22 ALA A C 10
ATOM 14389 O O . ALA A 1 25 ? -2.318 -9.569 2.199 1.00 0.00 22 ALA A O 10
ATOM 14396 N N . VAL A 1 26 ? -4.192 -8.305 2.131 1.00 0.00 23 VAL A N 10
ATOM 14397 C CA . VAL A 1 26 ? -4.796 -9.061 1.047 1.00 0.00 23 VAL A CA 10
ATOM 14398 C C . VAL A 1 26 ? -5.270 -8.096 -0.041 1.00 0.00 23 VAL A C 10
ATOM 14399 O O . VAL A 1 26 ? -4.967 -8.285 -1.218 1.00 0.00 23 VAL A O 10
ATOM 14412 N N . ARG A 1 27 ? -6.005 -7.082 0.392 1.00 0.00 24 ARG A N 10
ATOM 14413 C CA . ARG A 1 27 ? -6.524 -6.087 -0.531 1.00 0.00 24 ARG A CA 10
ATOM 14414 C C . ARG A 1 27 ? -5.428 -5.087 -0.905 1.00 0.00 24 ARG A C 10
ATOM 14415 O O . ARG A 1 27 ? -5.562 -3.890 -0.655 1.00 0.00 24 ARG A O 10
ATOM 14436 N N . VAL A 1 28 ? -4.367 -5.615 -1.497 1.00 0.00 25 VAL A N 10
ATOM 14437 C CA . VAL A 1 28 ? -3.248 -4.784 -1.908 1.00 0.00 25 VAL A CA 10
ATOM 14438 C C . VAL A 1 28 ? -3.606 -4.059 -3.207 1.00 0.00 25 VAL A C 10
ATOM 14439 O O . VAL A 1 28 ? -3.553 -4.648 -4.285 1.00 0.00 25 VAL A O 10
ATOM 14452 N N . ARG A 1 29 ? -3.964 -2.792 -3.061 1.00 0.00 26 ARG A N 10
ATOM 14453 C CA . ARG A 1 29 ? -4.331 -1.981 -4.209 1.00 0.00 26 ARG A CA 10
ATOM 14454 C C . ARG A 1 29 ? -3.732 -0.579 -4.081 1.00 0.00 26 ARG A C 10
ATOM 14455 O O . ARG A 1 29 ? -3.435 -0.125 -2.977 1.00 0.00 26 ARG A O 10
ATOM 14476 N N . VAL A 1 30 ? -3.573 0.069 -5.226 1.00 0.00 27 VAL A N 10
ATOM 14477 C CA . VAL A 1 30 ? -3.015 1.410 -5.256 1.00 0.00 27 VAL A CA 10
ATOM 14478 C C . VAL A 1 30 ? -4.146 2.424 -5.444 1.00 0.00 27 VAL A C 10
ATOM 14479 O O . VAL A 1 30 ? -4.861 2.383 -6.444 1.00 0.00 27 VAL A O 10
ATOM 14492 N N . PHE A 1 31 ? -4.271 3.310 -4.467 1.00 0.00 28 PHE A N 10
ATOM 14493 C CA . PHE A 1 31 ? -5.303 4.332 -4.513 1.00 0.00 28 PHE A CA 10
ATOM 14494 C C . PHE A 1 31 ? -4.695 5.730 -4.376 1.00 0.00 28 PHE A C 10
ATOM 14495 O O . PHE A 1 31 ? -3.888 5.976 -3.481 1.00 0.00 28 PHE A O 10
ATOM 14512 N N . GLY A 1 32 ? -5.106 6.610 -5.278 1.00 0.00 29 GLY A N 10
ATOM 14513 C CA . GLY A 1 32 ? -4.613 7.976 -5.270 1.00 0.00 29 GLY A CA 10
ATOM 14514 C C . GLY A 1 32 ? -3.825 8.282 -6.545 1.00 0.00 29 GLY A C 10
ATOM 14515 O O . GLY A 1 32 ? -4.013 7.625 -7.568 1.00 0.00 29 GLY A O 10
ATOM 14519 N N . SER A 1 33 ? -2.960 9.280 -6.442 1.00 0.00 30 SER A N 10
ATOM 14520 C CA . SER A 1 33 ? -2.142 9.682 -7.575 1.00 0.00 30 SER A CA 10
ATOM 14521 C C . SER A 1 33 ? -1.058 8.634 -7.835 1.00 0.00 30 SER A C 10
ATOM 14522 O O . SER A 1 33 ? -0.642 8.437 -8.975 1.00 0.00 30 SER A O 10
ATOM 14530 N N . VAL A 1 34 ? -0.631 7.991 -6.758 1.00 0.00 31 VAL A N 10
ATOM 14531 C CA . VAL A 1 34 ? 0.397 6.968 -6.855 1.00 0.00 31 VAL A CA 10
ATOM 14532 C C . VAL A 1 34 ? -0.072 5.869 -7.810 1.00 0.00 31 VAL A C 10
ATOM 14533 O O . VAL A 1 34 ? 0.703 5.384 -8.633 1.00 0.00 31 VAL A O 10
ATOM 14546 N N . ALA A 1 35 ? -1.339 5.507 -7.669 1.00 0.00 32 ALA A N 10
ATOM 14547 C CA . ALA A 1 35 ? -1.921 4.474 -8.509 1.00 0.00 32 ALA A CA 10
ATOM 14548 C C . ALA A 1 35 ? -1.678 4.822 -9.979 1.00 0.00 32 ALA A C 10
ATOM 14549 O O . ALA A 1 35 ? -1.440 3.936 -10.799 1.00 0.00 32 ALA A O 10
ATOM 14556 N N . ARG A 1 36 ? -1.748 6.113 -10.268 1.00 0.00 33 ARG A N 10
ATOM 14557 C CA . ARG A 1 36 ? -1.540 6.588 -11.625 1.00 0.00 33 ARG A CA 10
ATOM 14558 C C . ARG A 1 36 ? -0.044 6.669 -11.935 1.00 0.00 33 ARG A C 10
ATOM 14559 O O . ARG A 1 36 ? 0.351 6.717 -13.099 1.00 0.00 33 ARG A O 10
ATOM 14580 N N . GLY A 1 37 ? 0.749 6.680 -10.873 1.00 0.00 34 GLY A N 10
ATOM 14581 C CA . GLY A 1 37 ? 2.193 6.753 -11.018 1.00 0.00 34 GLY A CA 10
ATOM 14582 C C . GLY A 1 37 ? 2.705 8.160 -10.700 1.00 0.00 34 GLY A C 10
ATOM 14583 O O . GLY A 1 37 ? 3.679 8.618 -11.293 1.00 0.00 34 GLY A O 10
ATOM 14587 N N . GLU A 1 38 ? 2.024 8.805 -9.764 1.00 0.00 35 GLU A N 10
ATOM 14588 C CA . GLU A 1 38 ? 2.398 10.150 -9.359 1.00 0.00 35 GLU A CA 10
ATOM 14589 C C . GLU A 1 38 ? 2.783 10.171 -7.879 1.00 0.00 35 GLU A C 10
ATOM 14590 O O . GLU A 1 38 ? 2.005 9.747 -7.025 1.00 0.00 35 GLU A O 10
ATOM 14602 N N . ALA A 1 39 ? 3.983 10.669 -7.620 1.00 0.00 36 ALA A N 10
ATOM 14603 C CA . ALA A 1 39 ? 4.480 10.752 -6.257 1.00 0.00 36 ALA A CA 10
ATOM 14604 C C . ALA A 1 39 ? 5.857 11.420 -6.261 1.00 0.00 36 ALA A C 10
ATOM 14605 O O . ALA A 1 39 ? 6.881 10.740 -6.218 1.00 0.00 36 ALA A O 10
ATOM 14612 N N . ARG A 1 40 ? 5.837 12.743 -6.312 1.00 0.00 37 ARG A N 10
ATOM 14613 C CA . ARG A 1 40 ? 7.071 13.511 -6.322 1.00 0.00 37 ARG A CA 10
ATOM 14614 C C . ARG A 1 40 ? 7.992 13.049 -5.191 1.00 0.00 37 ARG A C 10
ATOM 14615 O O . ARG A 1 40 ? 7.634 12.164 -4.416 1.00 0.00 37 ARG A O 10
ATOM 14636 N N . GLU A 1 41 ? 9.161 13.670 -5.132 1.00 0.00 38 GLU A N 10
ATOM 14637 C CA . GLU A 1 41 ? 10.136 13.334 -4.109 1.00 0.00 38 GLU A CA 10
ATOM 14638 C C . GLU A 1 41 ? 9.730 13.947 -2.767 1.00 0.00 38 GLU A C 10
ATOM 14639 O O . GLU A 1 41 ? 10.270 13.581 -1.725 1.00 0.00 38 GLU A O 10
ATOM 14651 N N . ASP A 1 42 ? 8.781 14.870 -2.837 1.00 0.00 39 ASP A N 10
ATOM 14652 C CA . ASP A 1 42 ? 8.297 15.537 -1.641 1.00 0.00 39 ASP A CA 10
ATOM 14653 C C . ASP A 1 42 ? 6.856 15.100 -1.367 1.00 0.00 39 ASP A C 10
ATOM 14654 O O . ASP A 1 42 ? 6.023 15.913 -0.969 1.00 0.00 39 ASP A O 10
ATOM 14663 N N . SER A 1 43 ? 6.607 13.818 -1.591 1.00 0.00 40 SER A N 10
ATOM 14664 C CA . SER A 1 43 ? 5.282 13.264 -1.373 1.00 0.00 40 SER A CA 10
ATOM 14665 C C . SER A 1 43 ? 5.394 11.848 -0.804 1.00 0.00 40 SER A C 10
ATOM 14666 O O . SER A 1 43 ? 6.480 11.271 -0.775 1.00 0.00 40 SER A O 10
ATOM 14674 N N . ASP A 1 44 ? 4.256 11.329 -0.366 1.00 0.00 41 ASP A N 10
ATOM 14675 C CA . ASP A 1 44 ? 4.213 9.992 0.201 1.00 0.00 41 ASP A CA 10
ATOM 14676 C C . ASP A 1 44 ? 3.510 9.050 -0.778 1.00 0.00 41 ASP A C 10
ATOM 14677 O O . ASP A 1 44 ? 3.068 9.475 -1.845 1.00 0.00 41 ASP A O 10
ATOM 14686 N N . LEU A 1 45 ? 3.428 7.789 -0.381 1.00 0.00 42 LEU A N 10
ATOM 14687 C CA . LEU A 1 45 ? 2.785 6.784 -1.211 1.00 0.00 42 LEU A CA 10
ATOM 14688 C C . LEU A 1 45 ? 1.536 6.263 -0.498 1.00 0.00 42 LEU A C 10
ATOM 14689 O O . LEU A 1 45 ? 1.631 5.667 0.573 1.00 0.00 42 LEU A O 10
ATOM 14705 N N . ASP A 1 46 ? 0.393 6.508 -1.122 1.00 0.00 43 ASP A N 10
ATOM 14706 C CA . ASP A 1 46 ? -0.875 6.071 -0.561 1.00 0.00 43 ASP A CA 10
ATOM 14707 C C . ASP A 1 46 ? -1.196 4.665 -1.072 1.00 0.00 43 ASP A C 10
ATOM 14708 O O . ASP A 1 46 ? -1.322 4.452 -2.277 1.00 0.00 43 ASP A O 10
ATOM 14717 N N . LEU A 1 47 ? -1.320 3.742 -0.129 1.00 0.00 44 LEU A N 10
ATOM 14718 C CA . LEU A 1 47 ? -1.624 2.362 -0.468 1.00 0.00 44 LEU A CA 10
ATOM 14719 C C . LEU A 1 47 ? -2.702 1.834 0.481 1.00 0.00 44 LEU A C 10
ATOM 14720 O O . LEU A 1 47 ? -2.541 1.888 1.699 1.00 0.00 44 LEU A O 10
ATOM 14736 N N . LEU A 1 48 ? -3.776 1.335 -0.113 1.00 0.00 45 LEU A N 10
ATOM 14737 C CA . LEU A 1 48 ? -4.879 0.798 0.664 1.00 0.00 45 LEU A CA 10
ATOM 14738 C C . LEU A 1 48 ? -4.767 -0.727 0.715 1.00 0.00 45 LEU A C 10
ATOM 14739 O O . LEU A 1 48 ? -4.906 -1.398 -0.307 1.00 0.00 45 LEU A O 10
ATOM 14755 N N . VAL A 1 49 ? -4.516 -1.231 1.914 1.00 0.00 46 VAL A N 10
ATOM 14756 C CA . VAL A 1 49 ? -4.384 -2.664 2.111 1.00 0.00 46 VAL A CA 10
ATOM 14757 C C . VAL A 1 49 ? -5.284 -3.101 3.268 1.00 0.00 46 VAL A C 10
ATOM 14758 O O . VAL A 1 49 ? -5.660 -2.286 4.109 1.00 0.00 46 VAL A O 10
ATOM 14771 N N . ALA A 1 50 ? -5.603 -4.387 3.275 1.00 0.00 47 ALA A N 10
ATOM 14772 C CA . ALA A 1 50 ? -6.452 -4.942 4.315 1.00 0.00 47 ALA A CA 10
ATOM 14773 C C . ALA A 1 50 ? -5.756 -6.151 4.945 1.00 0.00 47 ALA A C 10
ATOM 14774 O O . ALA A 1 50 ? -5.443 -7.120 4.255 1.00 0.00 47 ALA A O 10
ATOM 14781 N N . PHE A 1 51 ? -5.533 -6.053 6.247 1.00 0.00 48 PHE A N 10
ATOM 14782 C CA . PHE A 1 51 ? -4.880 -7.126 6.977 1.00 0.00 48 PHE A CA 10
ATOM 14783 C C . PHE A 1 51 ? -5.902 -8.146 7.483 1.00 0.00 48 PHE A C 10
ATOM 14784 O O . PHE A 1 51 ? -6.856 -7.786 8.170 1.00 0.00 48 PHE A O 10
ATOM 14801 N N . GLU A 1 52 ? -5.666 -9.400 7.123 1.00 0.00 49 GLU A N 10
ATOM 14802 C CA . GLU A 1 52 ? -6.554 -10.475 7.532 1.00 0.00 49 GLU A CA 10
ATOM 14803 C C . GLU A 1 52 ? -5.767 -11.564 8.263 1.00 0.00 49 GLU A C 10
ATOM 14804 O O . GLU A 1 52 ? -4.547 -11.472 8.393 1.00 0.00 49 GLU A O 10
ATOM 14816 N N . GLU A 1 53 ? -6.497 -12.571 8.721 1.00 0.00 50 GLU A N 10
ATOM 14817 C CA . GLU A 1 53 ? -5.882 -13.676 9.436 1.00 0.00 50 GLU A CA 10
ATOM 14818 C C . GLU A 1 53 ? -5.436 -13.226 10.828 1.00 0.00 50 GLU A C 10
ATOM 14819 O O . GLU A 1 53 ? -6.081 -12.382 11.448 1.00 0.00 50 GLU A O 10
ATOM 14831 N N . GLY A 1 54 ? -4.336 -13.810 11.280 1.00 0.00 51 GLY A N 10
ATOM 14832 C CA . GLY A 1 54 ? -3.796 -13.479 12.588 1.00 0.00 51 GLY A CA 10
ATOM 14833 C C . GLY A 1 54 ? -2.680 -12.438 12.473 1.00 0.00 51 GLY A C 10
ATOM 14834 O O . GLY A 1 54 ? -1.506 -12.760 12.644 1.00 0.00 51 GLY A O 10
ATOM 14838 N N . ARG A 1 55 ? -3.088 -11.210 12.186 1.00 0.00 52 ARG A N 10
ATOM 14839 C CA . ARG A 1 55 ? -2.138 -10.120 12.046 1.00 0.00 52 ARG A CA 10
ATOM 14840 C C . ARG A 1 55 ? -2.264 -9.152 13.225 1.00 0.00 52 ARG A C 10
ATOM 14841 O O . ARG A 1 55 ? -3.322 -9.058 13.845 1.00 0.00 52 ARG A O 10
ATOM 14862 N N . THR A 1 56 ? -1.169 -8.458 13.499 1.00 0.00 53 THR A N 10
ATOM 14863 C CA . THR A 1 56 ? -1.144 -7.501 14.592 1.00 0.00 53 THR A CA 10
ATOM 14864 C C . THR A 1 56 ? -0.481 -6.197 14.144 1.00 0.00 53 THR A C 10
ATOM 14865 O O . THR A 1 56 ? 0.036 -6.109 13.031 1.00 0.00 53 THR A O 10
ATOM 14876 N N . LEU A 1 57 ? -0.518 -5.216 15.034 1.00 0.00 54 LEU A N 10
ATOM 14877 C CA . LEU A 1 57 ? 0.073 -3.920 14.744 1.00 0.00 54 LEU A CA 10
ATOM 14878 C C . LEU A 1 57 ? 1.568 -4.096 14.471 1.00 0.00 54 LEU A C 10
ATOM 14879 O O . LEU A 1 57 ? 2.140 -3.385 13.646 1.00 0.00 54 LEU A O 10
ATOM 14895 N N . LEU A 1 58 ? 2.159 -5.048 15.179 1.00 0.00 55 LEU A N 10
ATOM 14896 C CA . LEU A 1 58 ? 3.576 -5.326 15.023 1.00 0.00 55 LEU A CA 10
ATOM 14897 C C . LEU A 1 58 ? 3.877 -5.611 13.550 1.00 0.00 55 LEU A C 10
ATOM 14898 O O . LEU A 1 58 ? 4.884 -5.149 13.018 1.00 0.00 55 LEU A O 10
ATOM 14914 N N . ASP A 1 59 ? 2.984 -6.372 12.934 1.00 0.00 56 ASP A N 10
ATOM 14915 C CA . ASP A 1 59 ? 3.140 -6.725 11.533 1.00 0.00 56 ASP A CA 10
ATOM 14916 C C . ASP A 1 59 ? 2.897 -5.485 10.669 1.00 0.00 56 ASP A C 10
ATOM 14917 O O . ASP A 1 59 ? 3.566 -5.289 9.656 1.00 0.00 56 ASP A O 10
ATOM 14926 N N . HIS A 1 60 ? 1.937 -4.681 11.102 1.00 0.00 57 HIS A N 10
ATOM 14927 C CA . HIS A 1 60 ? 1.596 -3.467 10.381 1.00 0.00 57 HIS A CA 10
ATOM 14928 C C . HIS A 1 60 ? 2.826 -2.561 10.291 1.00 0.00 57 HIS A C 10
ATOM 14929 O O . HIS A 1 60 ? 3.197 -2.117 9.206 1.00 0.00 57 HIS A O 10
ATOM 14943 N N . ALA A 1 61 ? 3.425 -2.314 11.447 1.00 0.00 58 ALA A N 10
ATOM 14944 C CA . ALA A 1 61 ? 4.605 -1.470 11.514 1.00 0.00 58 ALA A CA 10
ATOM 14945 C C . ALA A 1 61 ? 5.724 -2.098 10.680 1.00 0.00 58 ALA A C 10
ATOM 14946 O O . ALA A 1 61 ? 6.476 -1.392 10.011 1.00 0.00 58 ALA A O 10
ATOM 14953 N N . ARG A 1 62 ? 5.799 -3.419 10.749 1.00 0.00 59 ARG A N 10
ATOM 14954 C CA . ARG A 1 62 ? 6.813 -4.151 10.009 1.00 0.00 59 ARG A CA 10
ATOM 14955 C C . ARG A 1 62 ? 6.524 -4.087 8.508 1.00 0.00 59 ARG A C 10
ATOM 14956 O O . ARG A 1 62 ? 7.447 -4.053 7.695 1.00 0.00 59 ARG A O 10
ATOM 14977 N N . LEU A 1 63 ? 5.239 -4.073 8.185 1.00 0.00 60 LEU A N 10
ATOM 14978 C CA . LEU A 1 63 ? 4.818 -4.014 6.795 1.00 0.00 60 LEU A CA 10
ATOM 14979 C C . LEU A 1 63 ? 5.264 -2.683 6.188 1.00 0.00 60 LEU A C 10
ATOM 14980 O O . LEU A 1 63 ? 5.842 -2.654 5.102 1.00 0.00 60 LEU A O 10
ATOM 14996 N N . LYS A 1 64 ? 4.978 -1.612 6.914 1.00 0.00 61 LYS A N 10
ATOM 14997 C CA . LYS A 1 64 ? 5.343 -0.281 6.460 1.00 0.00 61 LYS A CA 10
ATOM 14998 C C . LYS A 1 64 ? 6.866 -0.184 6.349 1.00 0.00 61 LYS A C 10
ATOM 14999 O O . LYS A 1 64 ? 7.389 0.322 5.358 1.00 0.00 61 LYS A O 10
ATOM 15018 N N . LEU A 1 65 ? 7.535 -0.676 7.382 1.00 0.00 62 LEU A N 10
ATOM 15019 C CA . LEU A 1 65 ? 8.987 -0.651 7.413 1.00 0.00 62 LEU A CA 10
ATOM 15020 C C . LEU A 1 65 ? 9.533 -1.596 6.340 1.00 0.00 62 LEU A C 10
ATOM 15021 O O . LEU A 1 65 ? 10.599 -1.352 5.777 1.00 0.00 62 LEU A O 10
ATOM 15037 N N . ALA A 1 66 ? 8.777 -2.655 6.090 1.00 0.00 63 ALA A N 10
ATOM 15038 C CA . ALA A 1 66 ? 9.171 -3.637 5.095 1.00 0.00 63 ALA A CA 10
ATOM 15039 C C . ALA A 1 66 ? 9.020 -3.031 3.698 1.00 0.00 63 ALA A C 10
ATOM 15040 O O . ALA A 1 66 ? 9.913 -3.161 2.862 1.00 0.00 63 ALA A O 10
ATOM 15047 N N . LEU A 1 67 ? 7.884 -2.381 3.489 1.00 0.00 64 LEU A N 10
ATOM 15048 C CA . LEU A 1 67 ? 7.606 -1.755 2.208 1.00 0.00 64 LEU A CA 10
ATOM 15049 C C . LEU A 1 67 ? 8.675 -0.700 1.918 1.00 0.00 64 LEU A C 10
ATOM 15050 O O . LEU A 1 67 ? 9.157 -0.592 0.791 1.00 0.00 64 LEU A O 10
ATOM 15066 N N . GLU A 1 68 ? 9.015 0.053 2.954 1.00 0.00 65 GLU A N 10
ATOM 15067 C CA . GLU A 1 68 ? 10.018 1.096 2.825 1.00 0.00 65 GLU A CA 10
ATOM 15068 C C . GLU A 1 68 ? 11.396 0.479 2.576 1.00 0.00 65 GLU A C 10
ATOM 15069 O O . GLU A 1 68 ? 12.262 1.109 1.971 1.00 0.00 65 GLU A O 10
ATOM 15081 N N . GLY A 1 69 ? 11.556 -0.746 3.056 1.00 0.00 66 GLY A N 10
ATOM 15082 C CA . GLY A 1 69 ? 12.814 -1.455 2.894 1.00 0.00 66 GLY A CA 10
ATOM 15083 C C . GLY A 1 69 ? 13.014 -1.890 1.441 1.00 0.00 66 GLY A C 10
ATOM 15084 O O . GLY A 1 69 ? 14.073 -1.655 0.859 1.00 0.00 66 GLY A O 10
ATOM 15088 N N . LEU A 1 70 ? 11.981 -2.515 0.896 1.00 0.00 67 LEU A N 10
ATOM 15089 C CA . LEU A 1 70 ? 12.031 -2.985 -0.478 1.00 0.00 67 LEU A CA 10
ATOM 15090 C C . LEU A 1 70 ? 12.169 -1.786 -1.418 1.00 0.00 67 LEU A C 10
ATOM 15091 O O . LEU A 1 70 ? 12.988 -1.802 -2.335 1.00 0.00 67 LEU A O 10
ATOM 15107 N N . LEU A 1 71 ? 11.354 -0.774 -1.157 1.00 0.00 68 LEU A N 10
ATOM 15108 C CA . LEU A 1 71 ? 11.375 0.432 -1.969 1.00 0.00 68 LEU A CA 10
ATOM 15109 C C . LEU A 1 71 ? 12.461 1.374 -1.446 1.00 0.00 68 LEU A C 10
ATOM 15110 O O . LEU A 1 71 ? 12.728 2.413 -2.048 1.00 0.00 68 LEU A O 10
ATOM 15126 N N . GLY A 1 72 ? 13.058 0.978 -0.332 1.00 0.00 69 GLY A N 10
ATOM 15127 C CA . GLY A 1 72 ? 14.109 1.774 0.279 1.00 0.00 69 GLY A CA 10
ATOM 15128 C C . GLY A 1 72 ? 13.721 3.254 0.322 1.00 0.00 69 GLY A C 10
ATOM 15129 O O . GLY A 1 72 ? 14.586 4.124 0.399 1.00 0.00 69 GLY A O 10
ATOM 15133 N N . VAL A 1 73 ? 12.418 3.493 0.270 1.00 0.00 70 VAL A N 10
ATOM 15134 C CA . VAL A 1 73 ? 11.905 4.852 0.302 1.00 0.00 70 VAL A CA 10
ATOM 15135 C C . VAL A 1 73 ? 10.733 4.927 1.282 1.00 0.00 70 VAL A C 10
ATOM 15136 O O . VAL A 1 73 ? 10.418 3.946 1.955 1.00 0.00 70 VAL A O 10
ATOM 15149 N N . ARG A 1 74 ? 10.120 6.100 1.333 1.00 0.00 71 ARG A N 10
ATOM 15150 C CA . ARG A 1 74 ? 8.990 6.316 2.220 1.00 0.00 71 ARG A CA 10
ATOM 15151 C C . ARG A 1 74 ? 7.713 5.740 1.604 1.00 0.00 71 ARG A C 10
ATOM 15152 O O . ARG A 1 74 ? 7.404 6.007 0.444 1.00 0.00 71 ARG A O 10
ATOM 15173 N N . VAL A 1 75 ? 7.006 4.959 2.408 1.00 0.00 72 VAL A N 10
ATOM 15174 C CA . VAL A 1 75 ? 5.770 4.343 1.956 1.00 0.00 72 VAL A CA 10
ATOM 15175 C C . VAL A 1 75 ? 4.690 4.537 3.022 1.00 0.00 72 VAL A C 10
ATOM 15176 O O . VAL A 1 75 ? 4.950 4.372 4.212 1.00 0.00 72 VAL A O 10
ATOM 15189 N N . ASP A 1 76 ? 3.499 4.885 2.555 1.00 0.00 73 ASP A N 10
ATOM 15190 C CA . ASP A 1 76 ? 2.378 5.104 3.453 1.00 0.00 73 ASP A CA 10
ATOM 15191 C C . ASP A 1 76 ? 1.302 4.050 3.184 1.00 0.00 73 ASP A C 10
ATOM 15192 O O . ASP A 1 76 ? 0.667 4.061 2.131 1.00 0.00 73 ASP A O 10
ATOM 15201 N N . ILE A 1 77 ? 1.131 3.164 4.154 1.00 0.00 74 ILE A N 10
ATOM 15202 C CA . ILE A 1 77 ? 0.143 2.105 4.036 1.00 0.00 74 ILE A CA 10
ATOM 15203 C C . ILE A 1 77 ? -1.136 2.523 4.763 1.00 0.00 74 ILE A C 10
ATOM 15204 O O . ILE A 1 77 ? -1.077 3.179 5.803 1.00 0.00 74 ILE A O 10
ATOM 15220 N N . VAL A 1 78 ? -2.262 2.127 4.189 1.00 0.00 75 VAL A N 10
ATOM 15221 C CA . VAL A 1 78 ? -3.554 2.453 4.769 1.00 0.00 75 VAL A CA 10
ATOM 15222 C C . VAL A 1 78 ? -4.356 1.166 4.972 1.00 0.00 75 VAL A C 10
ATOM 15223 O O . VAL A 1 78 ? -4.264 0.240 4.168 1.00 0.00 75 VAL A O 10
ATOM 15236 N N . SER A 1 79 ? -5.124 1.149 6.052 1.00 0.00 76 SER A N 10
ATOM 15237 C CA . SER A 1 79 ? -5.941 -0.009 6.370 1.00 0.00 76 SER A CA 10
ATOM 15238 C C . SER A 1 79 ? -7.421 0.321 6.161 1.00 0.00 76 SER A C 10
ATOM 15239 O O . SER A 1 79 ? -7.901 1.353 6.625 1.00 0.00 76 SER A O 10
ATOM 15247 N N . GLU A 1 80 ? -8.101 -0.576 5.463 1.00 0.00 77 GLU A N 10
ATOM 15248 C CA . GLU A 1 80 ? -9.516 -0.393 5.186 1.00 0.00 77 GLU A CA 10
ATOM 15249 C C . GLU A 1 80 ? -10.264 -0.024 6.469 1.00 0.00 77 GLU A C 10
ATOM 15250 O O . GLU A 1 80 ? -11.076 0.899 6.475 1.00 0.00 77 GLU A O 10
ATOM 15262 N N . ARG A 1 81 ? -9.963 -0.765 7.526 1.00 0.00 78 ARG A N 10
ATOM 15263 C CA . ARG A 1 81 ? -10.596 -0.528 8.811 1.00 0.00 78 ARG A CA 10
ATOM 15264 C C . ARG A 1 81 ? -10.301 0.894 9.294 1.00 0.00 78 ARG A C 10
ATOM 15265 O O . ARG A 1 81 ? -11.210 1.615 9.704 1.00 0.00 78 ARG A O 10
ATOM 15286 N N . GLY A 1 82 ? -9.028 1.255 9.229 1.00 0.00 79 GLY A N 10
ATOM 15287 C CA . GLY A 1 82 ? -8.602 2.577 9.654 1.00 0.00 79 GLY A CA 10
ATOM 15288 C C . GLY A 1 82 ? -9.080 3.649 8.673 1.00 0.00 79 GLY A C 10
ATOM 15289 O O . GLY A 1 82 ? -8.891 4.841 8.909 1.00 0.00 79 GLY A O 10
ATOM 15293 N N . LEU A 1 83 ? -9.691 3.186 7.592 1.00 0.00 80 LEU A N 10
ATOM 15294 C CA . LEU A 1 83 ? -10.198 4.090 6.574 1.00 0.00 80 LEU A CA 10
ATOM 15295 C C . LEU A 1 83 ? -11.626 4.506 6.932 1.00 0.00 80 LEU A C 10
ATOM 15296 O O . LEU A 1 83 ? -12.162 4.081 7.954 1.00 0.00 80 LEU A O 10
ATOM 15312 N N . ALA A 1 84 ? -12.202 5.332 6.071 1.00 0.00 81 ALA A N 10
ATOM 15313 C CA . ALA A 1 84 ? -13.558 5.809 6.283 1.00 0.00 81 ALA A CA 10
ATOM 15314 C C . ALA A 1 84 ? -14.514 5.041 5.369 1.00 0.00 81 ALA A C 10
ATOM 15315 O O . ALA A 1 84 ? -14.081 4.388 4.420 1.00 0.00 81 ALA A O 10
ATOM 15322 N N . PRO A 1 85 ? -15.830 5.146 5.695 1.00 0.00 82 PRO A N 10
ATOM 15323 C CA . PRO A 1 85 ? -16.851 4.469 4.914 1.00 0.00 82 PRO A CA 10
ATOM 15324 C C . PRO A 1 85 ? -17.088 5.185 3.583 1.00 0.00 82 PRO A C 10
ATOM 15325 O O . PRO A 1 85 ? -17.179 4.544 2.537 1.00 0.00 82 PRO A O 10
ATOM 15336 N N . ARG A 1 86 ? -17.180 6.504 3.665 1.00 0.00 83 ARG A N 10
ATOM 15337 C CA . ARG A 1 86 ? -17.404 7.314 2.479 1.00 0.00 83 ARG A CA 10
ATOM 15338 C C . ARG A 1 86 ? -16.097 7.496 1.706 1.00 0.00 83 ARG A C 10
ATOM 15339 O O . ARG A 1 86 ? -16.113 7.725 0.497 1.00 0.00 83 ARG A O 10
ATOM 15360 N N . LEU A 1 87 ? -14.995 7.386 2.434 1.00 0.00 84 LEU A N 10
ATOM 15361 C CA . LEU A 1 87 ? -13.682 7.535 1.831 1.00 0.00 84 LEU A CA 10
ATOM 15362 C C . LEU A 1 87 ? -13.259 6.206 1.203 1.00 0.00 84 LEU A C 10
ATOM 15363 O O . LEU A 1 87 ? -12.830 6.168 0.051 1.00 0.00 84 LEU A O 10
ATOM 15379 N N . ARG A 1 88 ? -13.396 5.147 1.988 1.00 0.00 85 ARG A N 10
ATOM 15380 C CA . ARG A 1 88 ? -13.034 3.819 1.523 1.00 0.00 85 ARG A CA 10
ATOM 15381 C C . ARG A 1 88 ? -13.739 3.509 0.201 1.00 0.00 85 ARG A C 10
ATOM 15382 O O . ARG A 1 88 ? -13.100 3.099 -0.767 1.00 0.00 85 ARG A O 10
ATOM 15403 N N . GLU A 1 89 ? -15.048 3.716 0.202 1.00 0.00 86 GLU A N 10
ATOM 15404 C CA . GLU A 1 89 ? -15.847 3.463 -0.985 1.00 0.00 86 GLU A CA 10
ATOM 15405 C C . GLU A 1 89 ? -15.283 4.237 -2.178 1.00 0.00 86 GLU A C 10
ATOM 15406 O O . GLU A 1 89 ? -15.202 3.706 -3.285 1.00 0.00 86 GLU A O 10
ATOM 15418 N N . GLN A 1 90 ? -14.908 5.480 -1.913 1.00 0.00 87 GLN A N 10
ATOM 15419 C CA . GLN A 1 90 ? -14.354 6.332 -2.952 1.00 0.00 87 GLN A CA 10
ATOM 15420 C C . GLN A 1 90 ? -12.947 5.864 -3.328 1.00 0.00 87 GLN A C 10
ATOM 15421 O O . GLN A 1 90 ? -12.564 5.914 -4.496 1.00 0.00 87 GLN A O 10
ATOM 15435 N N . VAL A 1 91 ? -12.215 5.420 -2.316 1.00 0.00 88 VAL A N 10
ATOM 15436 C CA . VAL A 1 91 ? -10.859 4.944 -2.526 1.00 0.00 88 VAL A CA 10
ATOM 15437 C C . VAL A 1 91 ? -10.881 3.771 -3.508 1.00 0.00 88 VAL A C 10
ATOM 15438 O O . VAL A 1 91 ? -9.981 3.632 -4.336 1.00 0.00 88 VAL A O 10
ATOM 15451 N N . LEU A 1 92 ? -11.919 2.956 -3.384 1.00 0.00 89 LEU A N 10
ATOM 15452 C CA . LEU A 1 92 ? -12.070 1.800 -4.250 1.00 0.00 89 LEU A CA 10
ATOM 15453 C C . LEU A 1 92 ? -12.050 2.255 -5.711 1.00 0.00 89 LEU A C 10
ATOM 15454 O O . LEU A 1 92 ? -11.389 1.641 -6.547 1.00 0.00 89 LEU A O 10
ATOM 15470 N N . ARG A 1 93 ? -12.781 3.328 -5.973 1.00 0.00 90 ARG A N 10
ATOM 15471 C CA . ARG A 1 93 ? -12.855 3.873 -7.318 1.00 0.00 90 ARG A CA 10
ATOM 15472 C C . ARG A 1 93 ? -11.450 4.126 -7.866 1.00 0.00 90 ARG A C 10
ATOM 15473 O O . ARG A 1 93 ? -11.251 4.168 -9.079 1.00 0.00 90 ARG A O 10
ATOM 15494 N N . GLU A 1 94 ? -10.510 4.287 -6.946 1.00 0.00 91 GLU A N 10
ATOM 15495 C CA . GLU A 1 94 ? -9.129 4.534 -7.323 1.00 0.00 91 GLU A CA 10
ATOM 15496 C C . GLU A 1 94 ? -8.297 3.261 -7.155 1.00 0.00 91 GLU A C 10
ATOM 15497 O O . GLU A 1 94 ? -7.517 2.905 -8.037 1.00 0.00 91 GLU A O 10
ATOM 15509 N N . ALA A 1 95 ? -8.491 2.610 -6.018 1.00 0.00 92 ALA A N 10
ATOM 15510 C CA . ALA A 1 95 ? -7.769 1.385 -5.724 1.00 0.00 92 ALA A CA 10
ATOM 15511 C C . ALA A 1 95 ? -7.658 0.545 -6.998 1.00 0.00 92 ALA A C 10
ATOM 15512 O O . ALA A 1 95 ? -8.653 0.321 -7.686 1.00 0.00 92 ALA A O 10
ATOM 15519 N N . ILE A 1 96 ? -6.440 0.103 -7.273 1.00 0.00 93 ILE A N 10
ATOM 15520 C CA . ILE A 1 96 ? -6.187 -0.707 -8.452 1.00 0.00 93 ILE A CA 10
ATOM 15521 C C . ILE A 1 96 ? -5.453 -1.985 -8.040 1.00 0.00 93 ILE A C 10
ATOM 15522 O O . ILE A 1 96 ? -4.368 -1.924 -7.464 1.00 0.00 93 ILE A O 10
ATOM 15538 N N . PRO A 1 97 ? -6.091 -3.143 -8.360 1.00 0.00 94 PRO A N 10
ATOM 15539 C CA . PRO A 1 97 ? -5.511 -4.433 -8.029 1.00 0.00 94 PRO A CA 10
ATOM 15540 C C . PRO A 1 97 ? -4.352 -4.771 -8.970 1.00 0.00 94 PRO A C 10
ATOM 15541 O O . PRO A 1 97 ? -4.556 -4.962 -10.168 1.00 0.00 94 PRO A O 10
ATOM 15552 N N . LEU A 1 98 ? -3.162 -4.834 -8.392 1.00 0.00 95 LEU A N 10
ATOM 15553 C CA . LEU A 1 98 ? -1.971 -5.146 -9.164 1.00 0.00 95 LEU A CA 10
ATOM 15554 C C . LEU A 1 98 ? -1.950 -6.642 -9.480 1.00 0.00 95 LEU A C 10
ATOM 15555 O O . LEU A 1 98 ? -1.568 -7.453 -8.639 1.00 0.00 95 LEU A O 10
ATOM 15571 N N . GLY A 1 1 ? 19.160 5.322 -2.664 1.00 0.00 -2 GLY A N 11
ATOM 15572 C CA . GLY A 1 1 ? 18.909 6.744 -2.831 1.00 0.00 -2 GLY A CA 11
ATOM 15573 C C . GLY A 1 1 ? 17.736 6.985 -3.783 1.00 0.00 -2 GLY A C 11
ATOM 15574 O O . GLY A 1 1 ? 16.876 6.120 -3.946 1.00 0.00 -2 GLY A O 11
ATOM 15578 N N . SER A 1 2 ? 17.738 8.164 -4.387 1.00 0.00 -1 SER A N 11
ATOM 15579 C CA . SER A 1 2 ? 16.685 8.530 -5.319 1.00 0.00 -1 SER A CA 11
ATOM 15580 C C . SER A 1 2 ? 16.637 7.529 -6.475 1.00 0.00 -1 SER A C 11
ATOM 15581 O O . SER A 1 2 ? 17.464 7.584 -7.383 1.00 0.00 -1 SER A O 11
ATOM 15589 N N . HIS A 1 3 ? 15.661 6.636 -6.403 1.00 0.00 0 HIS A N 11
ATOM 15590 C CA . HIS A 1 3 ? 15.495 5.624 -7.432 1.00 0.00 0 HIS A CA 11
ATOM 15591 C C . HIS A 1 3 ? 14.154 4.912 -7.240 1.00 0.00 0 HIS A C 11
ATOM 15592 O O . HIS A 1 3 ? 13.777 4.583 -6.116 1.00 0.00 0 HIS A O 11
ATOM 15606 N N . MET A 1 4 ? 13.471 4.694 -8.354 1.00 0.00 1 MET A N 11
ATOM 15607 C CA . MET A 1 4 ? 12.180 4.027 -8.322 1.00 0.00 1 MET A CA 11
ATOM 15608 C C . MET A 1 4 ? 11.406 4.270 -9.619 1.00 0.00 1 MET A C 11
ATOM 15609 O O . MET A 1 4 ? 11.303 5.405 -10.082 1.00 0.00 1 MET A O 11
ATOM 15623 N N . ASP A 1 5 ? 10.881 3.185 -10.169 1.00 0.00 2 ASP A N 11
ATOM 15624 C CA . ASP A 1 5 ? 10.119 3.265 -11.404 1.00 0.00 2 ASP A CA 11
ATOM 15625 C C . ASP A 1 5 ? 8.832 2.451 -11.258 1.00 0.00 2 ASP A C 11
ATOM 15626 O O . ASP A 1 5 ? 8.746 1.566 -10.407 1.00 0.00 2 ASP A O 11
ATOM 15635 N N . LEU A 1 6 ? 7.864 2.777 -12.101 1.00 0.00 3 LEU A N 11
ATOM 15636 C CA . LEU A 1 6 ? 6.586 2.087 -12.076 1.00 0.00 3 LEU A CA 11
ATOM 15637 C C . LEU A 1 6 ? 6.805 0.606 -12.389 1.00 0.00 3 LEU A C 11
ATOM 15638 O O . LEU A 1 6 ? 6.261 -0.263 -11.710 1.00 0.00 3 LEU A O 11
ATOM 15654 N N . GLU A 1 7 ? 7.603 0.363 -13.419 1.00 0.00 4 GLU A N 11
ATOM 15655 C CA . GLU A 1 7 ? 7.901 -0.998 -13.830 1.00 0.00 4 GLU A CA 11
ATOM 15656 C C . GLU A 1 7 ? 8.692 -1.722 -12.738 1.00 0.00 4 GLU A C 11
ATOM 15657 O O . GLU A 1 7 ? 8.398 -2.871 -12.412 1.00 0.00 4 GLU A O 11
ATOM 15669 N N . THR A 1 8 ? 9.680 -1.019 -12.204 1.00 0.00 5 THR A N 11
ATOM 15670 C CA . THR A 1 8 ? 10.515 -1.580 -11.156 1.00 0.00 5 THR A CA 11
ATOM 15671 C C . THR A 1 8 ? 9.694 -1.812 -9.886 1.00 0.00 5 THR A C 11
ATOM 15672 O O . THR A 1 8 ? 9.924 -2.779 -9.161 1.00 0.00 5 THR A O 11
ATOM 15683 N N . LEU A 1 9 ? 8.753 -0.908 -9.655 1.00 0.00 6 LEU A N 11
ATOM 15684 C CA . LEU A 1 9 ? 7.896 -1.002 -8.486 1.00 0.00 6 LEU A CA 11
ATOM 15685 C C . LEU A 1 9 ? 7.228 -2.378 -8.457 1.00 0.00 6 LEU A C 11
ATOM 15686 O O . LEU A 1 9 ? 7.141 -3.008 -7.404 1.00 0.00 6 LEU A O 11
ATOM 15702 N N . ARG A 1 10 ? 6.773 -2.804 -9.626 1.00 0.00 7 ARG A N 11
ATOM 15703 C CA . ARG A 1 10 ? 6.116 -4.094 -9.749 1.00 0.00 7 ARG A CA 11
ATOM 15704 C C . ARG A 1 10 ? 7.045 -5.211 -9.269 1.00 0.00 7 ARG A C 11
ATOM 15705 O O . ARG A 1 10 ? 6.582 -6.250 -8.799 1.00 0.00 7 ARG A O 11
ATOM 15726 N N . ALA A 1 11 ? 8.339 -4.960 -9.403 1.00 0.00 8 ALA A N 11
ATOM 15727 C CA . ALA A 1 11 ? 9.337 -5.931 -8.989 1.00 0.00 8 ALA A CA 11
ATOM 15728 C C . ALA A 1 11 ? 9.169 -6.224 -7.497 1.00 0.00 8 ALA A C 11
ATOM 15729 O O . ALA A 1 11 ? 9.023 -7.379 -7.100 1.00 0.00 8 ALA A O 11
ATOM 15736 N N . ARG A 1 12 ? 9.195 -5.158 -6.710 1.00 0.00 9 ARG A N 11
ATOM 15737 C CA . ARG A 1 12 ? 9.047 -5.286 -5.271 1.00 0.00 9 ARG A CA 11
ATOM 15738 C C . ARG A 1 12 ? 7.574 -5.476 -4.903 1.00 0.00 9 ARG A C 11
ATOM 15739 O O . ARG A 1 12 ? 7.257 -6.157 -3.929 1.00 0.00 9 ARG A O 11
ATOM 15760 N N . ARG A 1 13 ? 6.714 -4.862 -5.702 1.00 0.00 10 ARG A N 11
ATOM 15761 C CA . ARG A 1 13 ? 5.282 -4.955 -5.472 1.00 0.00 10 ARG A CA 11
ATOM 15762 C C . ARG A 1 13 ? 4.847 -6.421 -5.422 1.00 0.00 10 ARG A C 11
ATOM 15763 O O . ARG A 1 13 ? 3.973 -6.787 -4.637 1.00 0.00 10 ARG A O 11
ATOM 15784 N N . GLU A 1 14 ? 5.476 -7.221 -6.271 1.00 0.00 11 GLU A N 11
ATOM 15785 C CA . GLU A 1 14 ? 5.165 -8.639 -6.333 1.00 0.00 11 GLU A CA 11
ATOM 15786 C C . GLU A 1 14 ? 5.574 -9.330 -5.031 1.00 0.00 11 GLU A C 11
ATOM 15787 O O . GLU A 1 14 ? 4.807 -10.112 -4.471 1.00 0.00 11 GLU A O 11
ATOM 15799 N N . ALA A 1 15 ? 6.783 -9.017 -4.587 1.00 0.00 12 ALA A N 11
ATOM 15800 C CA . ALA A 1 15 ? 7.303 -9.599 -3.362 1.00 0.00 12 ALA A CA 11
ATOM 15801 C C . ALA A 1 15 ? 6.560 -9.003 -2.164 1.00 0.00 12 ALA A C 11
ATOM 15802 O O . ALA A 1 15 ? 6.311 -9.694 -1.177 1.00 0.00 12 ALA A O 11
ATOM 15809 N N . VAL A 1 16 ? 6.227 -7.727 -2.290 1.00 0.00 13 VAL A N 11
ATOM 15810 C CA . VAL A 1 16 ? 5.517 -7.031 -1.230 1.00 0.00 13 VAL A CA 11
ATOM 15811 C C . VAL A 1 16 ? 4.128 -7.650 -1.060 1.00 0.00 13 VAL A C 11
ATOM 15812 O O . VAL A 1 16 ? 3.608 -7.720 0.052 1.00 0.00 13 VAL A O 11
ATOM 15825 N N . LEU A 1 17 ? 3.568 -8.084 -2.180 1.00 0.00 14 LEU A N 11
ATOM 15826 C CA . LEU A 1 17 ? 2.249 -8.695 -2.169 1.00 0.00 14 LEU A CA 11
ATOM 15827 C C . LEU A 1 17 ? 2.313 -10.022 -1.411 1.00 0.00 14 LEU A C 11
ATOM 15828 O O . LEU A 1 17 ? 1.422 -10.335 -0.623 1.00 0.00 14 LEU A O 11
ATOM 15844 N N . SER A 1 18 ? 3.376 -10.767 -1.676 1.00 0.00 15 SER A N 11
ATOM 15845 C CA . SER A 1 18 ? 3.568 -12.054 -1.029 1.00 0.00 15 SER A CA 11
ATOM 15846 C C . SER A 1 18 ? 3.734 -11.862 0.480 1.00 0.00 15 SER A C 11
ATOM 15847 O O . SER A 1 18 ? 3.130 -12.585 1.271 1.00 0.00 15 SER A O 11
ATOM 15855 N N . LEU A 1 19 ? 4.554 -10.883 0.833 1.00 0.00 16 LEU A N 11
ATOM 15856 C CA . LEU A 1 19 ? 4.806 -10.587 2.233 1.00 0.00 16 LEU A CA 11
ATOM 15857 C C . LEU A 1 19 ? 3.580 -9.896 2.832 1.00 0.00 16 LEU A C 11
ATOM 15858 O O . LEU A 1 19 ? 3.236 -10.129 3.990 1.00 0.00 16 LEU A O 11
ATOM 15874 N N . CYS A 1 20 ? 2.953 -9.061 2.017 1.00 0.00 17 CYS A N 11
ATOM 15875 C CA . CYS A 1 20 ? 1.773 -8.335 2.452 1.00 0.00 17 CYS A CA 11
ATOM 15876 C C . CYS A 1 20 ? 0.714 -9.352 2.882 1.00 0.00 17 CYS A C 11
ATOM 15877 O O . CYS A 1 20 ? 0.033 -9.158 3.888 1.00 0.00 17 CYS A O 11
ATOM 15885 N N . ALA A 1 21 ? 0.609 -10.416 2.099 1.00 0.00 18 ALA A N 11
ATOM 15886 C CA . ALA A 1 21 ? -0.355 -11.465 2.386 1.00 0.00 18 ALA A CA 11
ATOM 15887 C C . ALA A 1 21 ? 0.058 -12.194 3.666 1.00 0.00 18 ALA A C 11
ATOM 15888 O O . ALA A 1 21 ? -0.794 -12.641 4.432 1.00 0.00 18 ALA A O 11
ATOM 15895 N N . ARG A 1 22 ? 1.365 -12.292 3.858 1.00 0.00 19 ARG A N 11
ATOM 15896 C CA . ARG A 1 22 ? 1.901 -12.960 5.032 1.00 0.00 19 ARG A CA 11
ATOM 15897 C C . ARG A 1 22 ? 1.703 -12.089 6.275 1.00 0.00 19 ARG A C 11
ATOM 15898 O O . ARG A 1 22 ? 1.772 -12.582 7.400 1.00 0.00 19 ARG A O 11
ATOM 15919 N N . HIS A 1 23 ? 1.459 -10.810 6.029 1.00 0.00 20 HIS A N 11
ATOM 15920 C CA . HIS A 1 23 ? 1.250 -9.867 7.114 1.00 0.00 20 HIS A CA 11
ATOM 15921 C C . HIS A 1 23 ? -0.247 -9.738 7.401 1.00 0.00 20 HIS A C 11
ATOM 15922 O O . HIS A 1 23 ? -0.657 -8.923 8.227 1.00 0.00 20 HIS A O 11
ATOM 15936 N N . GLY A 1 24 ? -1.023 -10.554 6.703 1.00 0.00 21 GLY A N 11
ATOM 15937 C CA . GLY A 1 24 ? -2.466 -10.541 6.872 1.00 0.00 21 GLY A CA 11
ATOM 15938 C C . GLY A 1 24 ? -3.148 -9.821 5.707 1.00 0.00 21 GLY A C 11
ATOM 15939 O O . GLY A 1 24 ? -4.315 -10.075 5.413 1.00 0.00 21 GLY A O 11
ATOM 15943 N N . ALA A 1 25 ? -2.391 -8.936 5.075 1.00 0.00 22 ALA A N 11
ATOM 15944 C CA . ALA A 1 25 ? -2.908 -8.177 3.949 1.00 0.00 22 ALA A CA 11
ATOM 15945 C C . ALA A 1 25 ? -3.611 -9.128 2.978 1.00 0.00 22 ALA A C 11
ATOM 15946 O O . ALA A 1 25 ? -3.324 -10.324 2.958 1.00 0.00 22 ALA A O 11
ATOM 15953 N N . VAL A 1 26 ? -4.519 -8.561 2.198 1.00 0.00 23 VAL A N 11
ATOM 15954 C CA . VAL A 1 26 ? -5.265 -9.343 1.227 1.00 0.00 23 VAL A CA 11
ATOM 15955 C C . VAL A 1 26 ? -5.571 -8.475 0.005 1.00 0.00 23 VAL A C 11
ATOM 15956 O O . VAL A 1 26 ? -6.182 -7.414 0.130 1.00 0.00 23 VAL A O 11
ATOM 15969 N N . ARG A 1 27 ? -5.132 -8.956 -1.148 1.00 0.00 24 ARG A N 11
ATOM 15970 C CA . ARG A 1 27 ? -5.350 -8.237 -2.392 1.00 0.00 24 ARG A CA 11
ATOM 15971 C C . ARG A 1 27 ? -4.258 -7.186 -2.596 1.00 0.00 24 ARG A C 11
ATOM 15972 O O . ARG A 1 27 ? -3.631 -7.135 -3.653 1.00 0.00 24 ARG A O 11
ATOM 15993 N N . VAL A 1 28 ? -4.063 -6.373 -1.568 1.00 0.00 25 VAL A N 11
ATOM 15994 C CA . VAL A 1 28 ? -3.057 -5.326 -1.622 1.00 0.00 25 VAL A CA 11
ATOM 15995 C C . VAL A 1 28 ? -3.326 -4.429 -2.832 1.00 0.00 25 VAL A C 11
ATOM 15996 O O . VAL A 1 28 ? -3.081 -4.826 -3.970 1.00 0.00 25 VAL A O 11
ATOM 16009 N N . ARG A 1 29 ? -3.825 -3.236 -2.545 1.00 0.00 26 ARG A N 11
ATOM 16010 C CA . ARG A 1 29 ? -4.129 -2.279 -3.595 1.00 0.00 26 ARG A CA 11
ATOM 16011 C C . ARG A 1 29 ? -3.425 -0.948 -3.322 1.00 0.00 26 ARG A C 11
ATOM 16012 O O . ARG A 1 29 ? -3.120 -0.628 -2.174 1.00 0.00 26 ARG A O 11
ATOM 16033 N N . VAL A 1 30 ? -3.188 -0.209 -4.395 1.00 0.00 27 VAL A N 11
ATOM 16034 C CA . VAL A 1 30 ? -2.526 1.080 -4.285 1.00 0.00 27 VAL A CA 11
ATOM 16035 C C . VAL A 1 30 ? -3.497 2.185 -4.704 1.00 0.00 27 VAL A C 11
ATOM 16036 O O . VAL A 1 30 ? -3.969 2.204 -5.840 1.00 0.00 27 VAL A O 11
ATOM 16049 N N . PHE A 1 31 ? -3.768 3.079 -3.764 1.00 0.00 28 PHE A N 11
ATOM 16050 C CA . PHE A 1 31 ? -4.674 4.185 -4.021 1.00 0.00 28 PHE A CA 11
ATOM 16051 C C . PHE A 1 31 ? -3.972 5.528 -3.818 1.00 0.00 28 PHE A C 11
ATOM 16052 O O . PHE A 1 31 ? -3.079 5.646 -2.980 1.00 0.00 28 PHE A O 11
ATOM 16069 N N . GLY A 1 32 ? -4.401 6.508 -4.600 1.00 0.00 29 GLY A N 11
ATOM 16070 C CA . GLY A 1 32 ? -3.824 7.839 -4.517 1.00 0.00 29 GLY A CA 11
ATOM 16071 C C . GLY A 1 32 ? -3.364 8.324 -5.894 1.00 0.00 29 GLY A C 11
ATOM 16072 O O . GLY A 1 32 ? -3.752 7.761 -6.916 1.00 0.00 29 GLY A O 11
ATOM 16076 N N . SER A 1 33 ? -2.543 9.364 -5.875 1.00 0.00 30 SER A N 11
ATOM 16077 C CA . SER A 1 33 ? -2.026 9.932 -7.109 1.00 0.00 30 SER A CA 11
ATOM 16078 C C . SER A 1 33 ? -0.985 8.992 -7.721 1.00 0.00 30 SER A C 11
ATOM 16079 O O . SER A 1 33 ? -0.907 8.857 -8.941 1.00 0.00 30 SER A O 11
ATOM 16087 N N . VAL A 1 34 ? -0.212 8.367 -6.846 1.00 0.00 31 VAL A N 11
ATOM 16088 C CA . VAL A 1 34 ? 0.821 7.444 -7.285 1.00 0.00 31 VAL A CA 11
ATOM 16089 C C . VAL A 1 34 ? 0.181 6.322 -8.105 1.00 0.00 31 VAL A C 11
ATOM 16090 O O . VAL A 1 34 ? 0.770 5.843 -9.073 1.00 0.00 31 VAL A O 11
ATOM 16103 N N . ALA A 1 35 ? -1.016 5.936 -7.688 1.00 0.00 32 ALA A N 11
ATOM 16104 C CA . ALA A 1 35 ? -1.742 4.880 -8.372 1.00 0.00 32 ALA A CA 11
ATOM 16105 C C . ALA A 1 35 ? -1.926 5.263 -9.842 1.00 0.00 32 ALA A C 11
ATOM 16106 O O . ALA A 1 35 ? -1.912 4.400 -10.718 1.00 0.00 32 ALA A O 11
ATOM 16113 N N . ARG A 1 36 ? -2.095 6.558 -10.066 1.00 0.00 33 ARG A N 11
ATOM 16114 C CA . ARG A 1 36 ? -2.282 7.065 -11.415 1.00 0.00 33 ARG A CA 11
ATOM 16115 C C . ARG A 1 36 ? -0.927 7.337 -12.072 1.00 0.00 33 ARG A C 11
ATOM 16116 O O . ARG A 1 36 ? -0.841 7.473 -13.292 1.00 0.00 33 ARG A O 11
ATOM 16137 N N . GLY A 1 37 ? 0.097 7.409 -11.235 1.00 0.00 34 GLY A N 11
ATOM 16138 C CA . GLY A 1 37 ? 1.443 7.663 -11.719 1.00 0.00 34 GLY A CA 11
ATOM 16139 C C . GLY A 1 37 ? 1.858 9.112 -11.455 1.00 0.00 34 GLY A C 11
ATOM 16140 O O . GLY A 1 37 ? 2.609 9.698 -12.232 1.00 0.00 34 GLY A O 11
ATOM 16144 N N . GLU A 1 38 ? 1.349 9.647 -10.355 1.00 0.00 35 GLU A N 11
ATOM 16145 C CA . GLU A 1 38 ? 1.657 11.017 -9.978 1.00 0.00 35 GLU A CA 11
ATOM 16146 C C . GLU A 1 38 ? 2.163 11.069 -8.536 1.00 0.00 35 GLU A C 11
ATOM 16147 O O . GLU A 1 38 ? 1.570 10.466 -7.643 1.00 0.00 35 GLU A O 11
ATOM 16159 N N . ALA A 1 39 ? 3.256 11.796 -8.352 1.00 0.00 36 ALA A N 11
ATOM 16160 C CA . ALA A 1 39 ? 3.849 11.935 -7.033 1.00 0.00 36 ALA A CA 11
ATOM 16161 C C . ALA A 1 39 ? 5.177 12.685 -7.152 1.00 0.00 36 ALA A C 11
ATOM 16162 O O . ALA A 1 39 ? 6.168 12.130 -7.625 1.00 0.00 36 ALA A O 11
ATOM 16169 N N . ARG A 1 40 ? 5.155 13.936 -6.715 1.00 0.00 37 ARG A N 11
ATOM 16170 C CA . ARG A 1 40 ? 6.346 14.767 -6.767 1.00 0.00 37 ARG A CA 11
ATOM 16171 C C . ARG A 1 40 ? 7.507 14.077 -6.049 1.00 0.00 37 ARG A C 11
ATOM 16172 O O . ARG A 1 40 ? 7.342 12.992 -5.494 1.00 0.00 37 ARG A O 11
ATOM 16193 N N . GLU A 1 41 ? 8.657 14.735 -6.084 1.00 0.00 38 GLU A N 11
ATOM 16194 C CA . GLU A 1 41 ? 9.846 14.198 -5.444 1.00 0.00 38 GLU A CA 11
ATOM 16195 C C . GLU A 1 41 ? 9.758 14.375 -3.927 1.00 0.00 38 GLU A C 11
ATOM 16196 O O . GLU A 1 41 ? 10.660 13.966 -3.197 1.00 0.00 38 GLU A O 11
ATOM 16208 N N . ASP A 1 42 ? 8.662 14.983 -3.497 1.00 0.00 39 ASP A N 11
ATOM 16209 C CA . ASP A 1 42 ? 8.445 15.219 -2.080 1.00 0.00 39 ASP A CA 11
ATOM 16210 C C . ASP A 1 42 ? 7.047 14.731 -1.695 1.00 0.00 39 ASP A C 11
ATOM 16211 O O . ASP A 1 42 ? 6.488 15.167 -0.690 1.00 0.00 39 ASP A O 11
ATOM 16220 N N . SER A 1 43 ? 6.522 13.832 -2.514 1.00 0.00 40 SER A N 11
ATOM 16221 C CA . SER A 1 43 ? 5.200 13.279 -2.272 1.00 0.00 40 SER A CA 11
ATOM 16222 C C . SER A 1 43 ? 5.319 11.927 -1.566 1.00 0.00 40 SER A C 11
ATOM 16223 O O . SER A 1 43 ? 6.348 11.260 -1.664 1.00 0.00 40 SER A O 11
ATOM 16231 N N . ASP A 1 44 ? 4.253 11.564 -0.869 1.00 0.00 41 ASP A N 11
ATOM 16232 C CA . ASP A 1 44 ? 4.225 10.303 -0.147 1.00 0.00 41 ASP A CA 11
ATOM 16233 C C . ASP A 1 44 ? 3.559 9.236 -1.017 1.00 0.00 41 ASP A C 11
ATOM 16234 O O . ASP A 1 44 ? 3.030 9.542 -2.085 1.00 0.00 41 ASP A O 11
ATOM 16243 N N . LEU A 1 45 ? 3.608 8.005 -0.529 1.00 0.00 42 LEU A N 11
ATOM 16244 C CA . LEU A 1 45 ? 3.017 6.890 -1.250 1.00 0.00 42 LEU A CA 11
ATOM 16245 C C . LEU A 1 45 ? 1.854 6.321 -0.434 1.00 0.00 42 LEU A C 11
ATOM 16246 O O . LEU A 1 45 ? 2.065 5.728 0.623 1.00 0.00 42 LEU A O 11
ATOM 16262 N N . ASP A 1 46 ? 0.653 6.521 -0.956 1.00 0.00 43 ASP A N 11
ATOM 16263 C CA . ASP A 1 46 ? -0.543 6.035 -0.290 1.00 0.00 43 ASP A CA 11
ATOM 16264 C C . ASP A 1 46 ? -0.878 4.635 -0.809 1.00 0.00 43 ASP A C 11
ATOM 16265 O O . ASP A 1 46 ? -1.008 4.431 -2.015 1.00 0.00 43 ASP A O 11
ATOM 16274 N N . LEU A 1 47 ? -1.007 3.707 0.127 1.00 0.00 44 LEU A N 11
ATOM 16275 C CA . LEU A 1 47 ? -1.324 2.332 -0.221 1.00 0.00 44 LEU A CA 11
ATOM 16276 C C . LEU A 1 47 ? -2.463 1.834 0.672 1.00 0.00 44 LEU A C 11
ATOM 16277 O O . LEU A 1 47 ? -2.375 1.911 1.896 1.00 0.00 44 LEU A O 11
ATOM 16293 N N . LEU A 1 48 ? -3.505 1.335 0.023 1.00 0.00 45 LEU A N 11
ATOM 16294 C CA . LEU A 1 48 ? -4.659 0.825 0.743 1.00 0.00 45 LEU A CA 11
ATOM 16295 C C . LEU A 1 48 ? -4.582 -0.702 0.806 1.00 0.00 45 LEU A C 11
ATOM 16296 O O . LEU A 1 48 ? -4.706 -1.376 -0.216 1.00 0.00 45 LEU A O 11
ATOM 16312 N N . VAL A 1 49 ? -4.377 -1.203 2.015 1.00 0.00 46 VAL A N 11
ATOM 16313 C CA . VAL A 1 49 ? -4.282 -2.638 2.224 1.00 0.00 46 VAL A CA 11
ATOM 16314 C C . VAL A 1 49 ? -5.170 -3.037 3.404 1.00 0.00 46 VAL A C 11
ATOM 16315 O O . VAL A 1 49 ? -5.423 -2.229 4.297 1.00 0.00 46 VAL A O 11
ATOM 16328 N N . ALA A 1 50 ? -5.619 -4.284 3.371 1.00 0.00 47 ALA A N 11
ATOM 16329 C CA . ALA A 1 50 ? -6.473 -4.800 4.426 1.00 0.00 47 ALA A CA 11
ATOM 16330 C C . ALA A 1 50 ? -5.896 -6.118 4.946 1.00 0.00 47 ALA A C 11
ATOM 16331 O O . ALA A 1 50 ? -5.741 -7.073 4.187 1.00 0.00 47 ALA A O 11
ATOM 16338 N N . PHE A 1 51 ? -5.592 -6.127 6.235 1.00 0.00 48 PHE A N 11
ATOM 16339 C CA . PHE A 1 51 ? -5.035 -7.312 6.865 1.00 0.00 48 PHE A CA 11
ATOM 16340 C C . PHE A 1 51 ? -6.143 -8.214 7.414 1.00 0.00 48 PHE A C 11
ATOM 16341 O O . PHE A 1 51 ? -7.010 -7.756 8.156 1.00 0.00 48 PHE A O 11
ATOM 16358 N N . GLU A 1 52 ? -6.078 -9.479 7.027 1.00 0.00 49 GLU A N 11
ATOM 16359 C CA . GLU A 1 52 ? -7.064 -10.449 7.472 1.00 0.00 49 GLU A CA 11
ATOM 16360 C C . GLU A 1 52 ? -6.506 -11.284 8.626 1.00 0.00 49 GLU A C 11
ATOM 16361 O O . GLU A 1 52 ? -5.528 -10.893 9.263 1.00 0.00 49 GLU A O 11
ATOM 16373 N N . GLU A 1 53 ? -7.150 -12.417 8.861 1.00 0.00 50 GLU A N 11
ATOM 16374 C CA . GLU A 1 53 ? -6.730 -13.310 9.927 1.00 0.00 50 GLU A CA 11
ATOM 16375 C C . GLU A 1 53 ? -6.551 -12.531 11.232 1.00 0.00 50 GLU A C 11
ATOM 16376 O O . GLU A 1 53 ? -7.224 -11.526 11.457 1.00 0.00 50 GLU A O 11
ATOM 16388 N N . GLY A 1 54 ? -5.639 -13.023 12.057 1.00 0.00 51 GLY A N 11
ATOM 16389 C CA . GLY A 1 54 ? -5.362 -12.386 13.333 1.00 0.00 51 GLY A CA 11
ATOM 16390 C C . GLY A 1 54 ? -3.964 -11.762 13.343 1.00 0.00 51 GLY A C 11
ATOM 16391 O O . GLY A 1 54 ? -3.008 -12.381 13.805 1.00 0.00 51 GLY A O 11
ATOM 16395 N N . ARG A 1 55 ? -3.892 -10.544 12.826 1.00 0.00 52 ARG A N 11
ATOM 16396 C CA . ARG A 1 55 ? -2.628 -9.830 12.769 1.00 0.00 52 ARG A CA 11
ATOM 16397 C C . ARG A 1 55 ? -2.636 -8.657 13.752 1.00 0.00 52 ARG A C 11
ATOM 16398 O O . ARG A 1 55 ? -3.699 -8.159 14.120 1.00 0.00 52 ARG A O 11
ATOM 16419 N N . THR A 1 56 ? -1.439 -8.249 14.147 1.00 0.00 53 THR A N 11
ATOM 16420 C CA . THR A 1 56 ? -1.296 -7.144 15.080 1.00 0.00 53 THR A CA 11
ATOM 16421 C C . THR A 1 56 ? -0.640 -5.946 14.390 1.00 0.00 53 THR A C 11
ATOM 16422 O O . THR A 1 56 ? -0.133 -6.067 13.276 1.00 0.00 53 THR A O 11
ATOM 16433 N N . LEU A 1 57 ? -0.672 -4.816 15.081 1.00 0.00 54 LEU A N 11
ATOM 16434 C CA . LEU A 1 57 ? -0.087 -3.597 14.548 1.00 0.00 54 LEU A CA 11
ATOM 16435 C C . LEU A 1 57 ? 1.404 -3.823 14.288 1.00 0.00 54 LEU A C 11
ATOM 16436 O O . LEU A 1 57 ? 1.979 -3.215 13.387 1.00 0.00 54 LEU A O 11
ATOM 16452 N N . LEU A 1 58 ? 1.986 -4.699 15.093 1.00 0.00 55 LEU A N 11
ATOM 16453 C CA . LEU A 1 58 ? 3.399 -5.012 14.961 1.00 0.00 55 LEU A CA 11
ATOM 16454 C C . LEU A 1 58 ? 3.685 -5.462 13.527 1.00 0.00 55 LEU A C 11
ATOM 16455 O O . LEU A 1 58 ? 4.674 -5.043 12.927 1.00 0.00 55 LEU A O 11
ATOM 16471 N N . ASP A 1 59 ? 2.802 -6.310 13.019 1.00 0.00 56 ASP A N 11
ATOM 16472 C CA . ASP A 1 59 ? 2.948 -6.821 11.667 1.00 0.00 56 ASP A CA 11
ATOM 16473 C C . ASP A 1 59 ? 2.689 -5.690 10.669 1.00 0.00 56 ASP A C 11
ATOM 16474 O O . ASP A 1 59 ? 3.357 -5.602 9.639 1.00 0.00 56 ASP A O 11
ATOM 16483 N N . HIS A 1 60 ? 1.719 -4.854 11.008 1.00 0.00 57 HIS A N 11
ATOM 16484 C CA . HIS A 1 60 ? 1.365 -3.733 10.154 1.00 0.00 57 HIS A CA 11
ATOM 16485 C C . HIS A 1 60 ? 2.550 -2.771 10.051 1.00 0.00 57 HIS A C 11
ATOM 16486 O O . HIS A 1 60 ? 2.897 -2.323 8.960 1.00 0.00 57 HIS A O 11
ATOM 16500 N N . ALA A 1 61 ? 3.139 -2.483 11.203 1.00 0.00 58 ALA A N 11
ATOM 16501 C CA . ALA A 1 61 ? 4.278 -1.583 11.256 1.00 0.00 58 ALA A CA 11
ATOM 16502 C C . ALA A 1 61 ? 5.471 -2.234 10.553 1.00 0.00 58 ALA A C 11
ATOM 16503 O O . ALA A 1 61 ? 6.250 -1.554 9.886 1.00 0.00 58 ALA A O 11
ATOM 16510 N N . ARG A 1 62 ? 5.576 -3.543 10.725 1.00 0.00 59 ARG A N 11
ATOM 16511 C CA . ARG A 1 62 ? 6.660 -4.294 10.115 1.00 0.00 59 ARG A CA 11
ATOM 16512 C C . ARG A 1 62 ? 6.479 -4.350 8.597 1.00 0.00 59 ARG A C 11
ATOM 16513 O O . ARG A 1 62 ? 7.456 -4.345 7.851 1.00 0.00 59 ARG A O 11
ATOM 16534 N N . LEU A 1 63 ? 5.220 -4.403 8.185 1.00 0.00 60 LEU A N 11
ATOM 16535 C CA . LEU A 1 63 ? 4.898 -4.460 6.770 1.00 0.00 60 LEU A CA 11
ATOM 16536 C C . LEU A 1 63 ? 5.417 -3.196 6.081 1.00 0.00 60 LEU A C 11
ATOM 16537 O O . LEU A 1 63 ? 6.090 -3.276 5.054 1.00 0.00 60 LEU A O 11
ATOM 16553 N N . LYS A 1 64 ? 5.086 -2.059 6.675 1.00 0.00 61 LYS A N 11
ATOM 16554 C CA . LYS A 1 64 ? 5.511 -0.780 6.132 1.00 0.00 61 LYS A CA 11
ATOM 16555 C C . LYS A 1 64 ? 7.037 -0.752 6.039 1.00 0.00 61 LYS A C 11
ATOM 16556 O O . LYS A 1 64 ? 7.594 -0.311 5.034 1.00 0.00 61 LYS A O 11
ATOM 16575 N N . LEU A 1 65 ? 7.672 -1.228 7.100 1.00 0.00 62 LEU A N 11
ATOM 16576 C CA . LEU A 1 65 ? 9.123 -1.263 7.151 1.00 0.00 62 LEU A CA 11
ATOM 16577 C C . LEU A 1 65 ? 9.647 -2.159 6.027 1.00 0.00 62 LEU A C 11
ATOM 16578 O O . LEU A 1 65 ? 10.685 -1.871 5.431 1.00 0.00 62 LEU A O 11
ATOM 16594 N N . ALA A 1 66 ? 8.906 -3.227 5.770 1.00 0.00 63 ALA A N 11
ATOM 16595 C CA . ALA A 1 66 ? 9.283 -4.166 4.728 1.00 0.00 63 ALA A CA 11
ATOM 16596 C C . ALA A 1 66 ? 9.019 -3.536 3.359 1.00 0.00 63 ALA A C 11
ATOM 16597 O O . ALA A 1 66 ? 9.780 -3.749 2.416 1.00 0.00 63 ALA A O 11
ATOM 16604 N N . LEU A 1 67 ? 7.938 -2.773 3.293 1.00 0.00 64 LEU A N 11
ATOM 16605 C CA . LEU A 1 67 ? 7.563 -2.110 2.056 1.00 0.00 64 LEU A CA 11
ATOM 16606 C C . LEU A 1 67 ? 8.551 -0.977 1.770 1.00 0.00 64 LEU A C 11
ATOM 16607 O O . LEU A 1 67 ? 8.999 -0.809 0.637 1.00 0.00 64 LEU A O 11
ATOM 16623 N N . GLU A 1 68 ? 8.861 -0.227 2.818 1.00 0.00 65 GLU A N 11
ATOM 16624 C CA . GLU A 1 68 ? 9.787 0.886 2.694 1.00 0.00 65 GLU A CA 11
ATOM 16625 C C . GLU A 1 68 ? 11.185 0.376 2.338 1.00 0.00 65 GLU A C 11
ATOM 16626 O O . GLU A 1 68 ? 11.961 1.080 1.694 1.00 0.00 65 GLU A O 11
ATOM 16638 N N . GLY A 1 69 ? 11.463 -0.844 2.773 1.00 0.00 66 GLY A N 11
ATOM 16639 C CA . GLY A 1 69 ? 12.754 -1.456 2.508 1.00 0.00 66 GLY A CA 11
ATOM 16640 C C . GLY A 1 69 ? 12.874 -1.868 1.039 1.00 0.00 66 GLY A C 11
ATOM 16641 O O . GLY A 1 69 ? 13.870 -1.563 0.384 1.00 0.00 66 GLY A O 11
ATOM 16645 N N . LEU A 1 70 ? 11.846 -2.556 0.565 1.00 0.00 67 LEU A N 11
ATOM 16646 C CA . LEU A 1 70 ? 11.824 -3.013 -0.815 1.00 0.00 67 LEU A CA 11
ATOM 16647 C C . LEU A 1 70 ? 11.827 -1.802 -1.749 1.00 0.00 67 LEU A C 11
ATOM 16648 O O . LEU A 1 70 ? 12.577 -1.767 -2.724 1.00 0.00 67 LEU A O 11
ATOM 16664 N N . LEU A 1 71 ? 10.981 -0.837 -1.419 1.00 0.00 68 LEU A N 11
ATOM 16665 C CA . LEU A 1 71 ? 10.876 0.373 -2.216 1.00 0.00 68 LEU A CA 11
ATOM 16666 C C . LEU A 1 71 ? 11.989 1.342 -1.813 1.00 0.00 68 LEU A C 11
ATOM 16667 O O . LEU A 1 71 ? 12.270 2.303 -2.527 1.00 0.00 68 LEU A O 11
ATOM 16683 N N . GLY A 1 72 ? 12.594 1.055 -0.669 1.00 0.00 69 GLY A N 11
ATOM 16684 C CA . GLY A 1 72 ? 13.670 1.890 -0.162 1.00 0.00 69 GLY A CA 11
ATOM 16685 C C . GLY A 1 72 ? 13.276 3.368 -0.187 1.00 0.00 69 GLY A C 11
ATOM 16686 O O . GLY A 1 72 ? 14.138 4.244 -0.162 1.00 0.00 69 GLY A O 11
ATOM 16690 N N . VAL A 1 73 ? 11.972 3.599 -0.235 1.00 0.00 70 VAL A N 11
ATOM 16691 C CA . VAL A 1 73 ? 11.453 4.956 -0.263 1.00 0.00 70 VAL A CA 11
ATOM 16692 C C . VAL A 1 73 ? 10.262 5.062 0.690 1.00 0.00 70 VAL A C 11
ATOM 16693 O O . VAL A 1 73 ? 9.633 4.057 1.018 1.00 0.00 70 VAL A O 11
ATOM 16706 N N . ARG A 1 74 ? 9.987 6.289 1.109 1.00 0.00 71 ARG A N 11
ATOM 16707 C CA . ARG A 1 74 ? 8.882 6.539 2.019 1.00 0.00 71 ARG A CA 11
ATOM 16708 C C . ARG A 1 74 ? 7.602 5.889 1.490 1.00 0.00 71 ARG A C 11
ATOM 16709 O O . ARG A 1 74 ? 7.225 6.098 0.338 1.00 0.00 71 ARG A O 11
ATOM 16730 N N . VAL A 1 75 ? 6.967 5.115 2.358 1.00 0.00 72 VAL A N 11
ATOM 16731 C CA . VAL A 1 75 ? 5.737 4.433 1.993 1.00 0.00 72 VAL A CA 11
ATOM 16732 C C . VAL A 1 75 ? 4.707 4.617 3.109 1.00 0.00 72 VAL A C 11
ATOM 16733 O O . VAL A 1 75 ? 5.047 4.554 4.289 1.00 0.00 72 VAL A O 11
ATOM 16746 N N . ASP A 1 76 ? 3.468 4.841 2.696 1.00 0.00 73 ASP A N 11
ATOM 16747 C CA . ASP A 1 76 ? 2.386 5.034 3.646 1.00 0.00 73 ASP A CA 11
ATOM 16748 C C . ASP A 1 76 ? 1.316 3.963 3.420 1.00 0.00 73 ASP A C 11
ATOM 16749 O O . ASP A 1 76 ? 0.615 3.986 2.409 1.00 0.00 73 ASP A O 11
ATOM 16758 N N . ILE A 1 77 ? 1.225 3.052 4.377 1.00 0.00 74 ILE A N 11
ATOM 16759 C CA . ILE A 1 77 ? 0.253 1.975 4.294 1.00 0.00 74 ILE A CA 11
ATOM 16760 C C . ILE A 1 77 ? -1.023 2.388 5.030 1.00 0.00 74 ILE A C 11
ATOM 16761 O O . ILE A 1 77 ? -0.963 3.082 6.043 1.00 0.00 74 ILE A O 11
ATOM 16777 N N . VAL A 1 78 ? -2.149 1.944 4.491 1.00 0.00 75 VAL A N 11
ATOM 16778 C CA . VAL A 1 78 ? -3.438 2.259 5.083 1.00 0.00 75 VAL A CA 11
ATOM 16779 C C . VAL A 1 78 ? -4.208 0.962 5.337 1.00 0.00 75 VAL A C 11
ATOM 16780 O O . VAL A 1 78 ? -4.131 0.024 4.545 1.00 0.00 75 VAL A O 11
ATOM 16793 N N . SER A 1 79 ? -4.934 0.950 6.446 1.00 0.00 76 SER A N 11
ATOM 16794 C CA . SER A 1 79 ? -5.718 -0.217 6.814 1.00 0.00 76 SER A CA 11
ATOM 16795 C C . SER A 1 79 ? -7.207 0.068 6.610 1.00 0.00 76 SER A C 11
ATOM 16796 O O . SER A 1 79 ? -7.754 0.992 7.209 1.00 0.00 76 SER A O 11
ATOM 16804 N N . GLU A 1 80 ? -7.821 -0.745 5.763 1.00 0.00 77 GLU A N 11
ATOM 16805 C CA . GLU A 1 80 ? -9.237 -0.592 5.472 1.00 0.00 77 GLU A CA 11
ATOM 16806 C C . GLU A 1 80 ? -10.016 -0.317 6.759 1.00 0.00 77 GLU A C 11
ATOM 16807 O O . GLU A 1 80 ? -10.988 0.437 6.752 1.00 0.00 77 GLU A O 11
ATOM 16819 N N . ARG A 1 81 ? -9.561 -0.943 7.835 1.00 0.00 78 ARG A N 11
ATOM 16820 C CA . ARG A 1 81 ? -10.204 -0.775 9.127 1.00 0.00 78 ARG A CA 11
ATOM 16821 C C . ARG A 1 81 ? -10.243 0.705 9.512 1.00 0.00 78 ARG A C 11
ATOM 16822 O O . ARG A 1 81 ? -11.253 1.193 10.015 1.00 0.00 78 ARG A O 11
ATOM 16843 N N . GLY A 1 82 ? -9.129 1.379 9.261 1.00 0.00 79 GLY A N 11
ATOM 16844 C CA . GLY A 1 82 ? -9.024 2.793 9.575 1.00 0.00 79 GLY A CA 11
ATOM 16845 C C . GLY A 1 82 ? -9.807 3.638 8.568 1.00 0.00 79 GLY A C 11
ATOM 16846 O O . GLY A 1 82 ? -10.417 4.641 8.935 1.00 0.00 79 GLY A O 11
ATOM 16850 N N . LEU A 1 83 ? -9.764 3.202 7.317 1.00 0.00 80 LEU A N 11
ATOM 16851 C CA . LEU A 1 83 ? -10.462 3.906 6.255 1.00 0.00 80 LEU A CA 11
ATOM 16852 C C . LEU A 1 83 ? -11.958 3.949 6.575 1.00 0.00 80 LEU A C 11
ATOM 16853 O O . LEU A 1 83 ? -12.520 2.971 7.065 1.00 0.00 80 LEU A O 11
ATOM 16869 N N . ALA A 1 84 ? -12.560 5.093 6.284 1.00 0.00 81 ALA A N 11
ATOM 16870 C CA . ALA A 1 84 ? -13.979 5.276 6.534 1.00 0.00 81 ALA A CA 11
ATOM 16871 C C . ALA A 1 84 ? -14.782 4.489 5.496 1.00 0.00 81 ALA A C 11
ATOM 16872 O O . ALA A 1 84 ? -14.219 3.979 4.528 1.00 0.00 81 ALA A O 11
ATOM 16879 N N . PRO A 1 85 ? -16.118 4.413 5.739 1.00 0.00 82 PRO A N 11
ATOM 16880 C CA . PRO A 1 85 ? -17.003 3.696 4.837 1.00 0.00 82 PRO A CA 11
ATOM 16881 C C . PRO A 1 85 ? -17.246 4.498 3.557 1.00 0.00 82 PRO A C 11
ATOM 16882 O O . PRO A 1 85 ? -17.234 3.941 2.460 1.00 0.00 82 PRO A O 11
ATOM 16893 N N . ARG A 1 86 ? -17.462 5.792 3.739 1.00 0.00 83 ARG A N 11
ATOM 16894 C CA . ARG A 1 86 ? -17.708 6.676 2.612 1.00 0.00 83 ARG A CA 11
ATOM 16895 C C . ARG A 1 86 ? -16.398 6.986 1.884 1.00 0.00 83 ARG A C 11
ATOM 16896 O O . ARG A 1 86 ? -16.404 7.303 0.696 1.00 0.00 83 ARG A O 11
ATOM 16917 N N . LEU A 1 87 ? -15.306 6.883 2.628 1.00 0.00 84 LEU A N 11
ATOM 16918 C CA . LEU A 1 87 ? -13.992 7.148 2.069 1.00 0.00 84 LEU A CA 11
ATOM 16919 C C . LEU A 1 87 ? -13.489 5.898 1.345 1.00 0.00 84 LEU A C 11
ATOM 16920 O O . LEU A 1 87 ? -12.823 5.998 0.316 1.00 0.00 84 LEU A O 11
ATOM 16936 N N . ARG A 1 88 ? -13.827 4.749 1.910 1.00 0.00 85 ARG A N 11
ATOM 16937 C CA . ARG A 1 88 ? -13.418 3.480 1.331 1.00 0.00 85 ARG A CA 11
ATOM 16938 C C . ARG A 1 88 ? -13.832 3.410 -0.140 1.00 0.00 85 ARG A C 11
ATOM 16939 O O . ARG A 1 88 ? -13.018 3.087 -1.003 1.00 0.00 85 ARG A O 11
ATOM 16960 N N . GLU A 1 89 ? -15.098 3.719 -0.381 1.00 0.00 86 GLU A N 11
ATOM 16961 C CA . GLU A 1 89 ? -15.630 3.695 -1.732 1.00 0.00 86 GLU A CA 11
ATOM 16962 C C . GLU A 1 89 ? -14.800 4.599 -2.646 1.00 0.00 86 GLU A C 11
ATOM 16963 O O . GLU A 1 89 ? -14.514 4.240 -3.787 1.00 0.00 86 GLU A O 11
ATOM 16975 N N . GLN A 1 90 ? -14.435 5.754 -2.109 1.00 0.00 87 GLN A N 11
ATOM 16976 C CA . GLN A 1 90 ? -13.644 6.712 -2.861 1.00 0.00 87 GLN A CA 11
ATOM 16977 C C . GLN A 1 90 ? -12.209 6.205 -3.022 1.00 0.00 87 GLN A C 11
ATOM 16978 O O . GLN A 1 90 ? -11.588 6.407 -4.064 1.00 0.00 87 GLN A O 11
ATOM 16992 N N . VAL A 1 91 ? -11.723 5.557 -1.973 1.00 0.00 88 VAL A N 11
ATOM 16993 C CA . VAL A 1 91 ? -10.373 5.020 -1.984 1.00 0.00 88 VAL A CA 11
ATOM 16994 C C . VAL A 1 91 ? -10.276 3.920 -3.043 1.00 0.00 88 VAL A C 11
ATOM 16995 O O . VAL A 1 91 ? -9.358 3.920 -3.861 1.00 0.00 88 VAL A O 11
ATOM 17008 N N . LEU A 1 92 ? -11.235 3.007 -2.992 1.00 0.00 89 LEU A N 11
ATOM 17009 C CA . LEU A 1 92 ? -11.269 1.903 -3.936 1.00 0.00 89 LEU A CA 11
ATOM 17010 C C . LEU A 1 92 ? -11.331 2.458 -5.360 1.00 0.00 89 LEU A C 11
ATOM 17011 O O . LEU A 1 92 ? -10.667 1.945 -6.260 1.00 0.00 89 LEU A O 11
ATOM 17027 N N . ARG A 1 93 ? -12.135 3.499 -5.522 1.00 0.00 90 ARG A N 11
ATOM 17028 C CA . ARG A 1 93 ? -12.292 4.129 -6.822 1.00 0.00 90 ARG A CA 11
ATOM 17029 C C . ARG A 1 93 ? -10.926 4.515 -7.393 1.00 0.00 90 ARG A C 11
ATOM 17030 O O . ARG A 1 93 ? -10.757 4.591 -8.609 1.00 0.00 90 ARG A O 11
ATOM 17051 N N . GLU A 1 94 ? -9.986 4.747 -6.489 1.00 0.00 91 GLU A N 11
ATOM 17052 C CA . GLU A 1 94 ? -8.640 5.123 -6.888 1.00 0.00 91 GLU A CA 11
ATOM 17053 C C . GLU A 1 94 ? -7.697 3.924 -6.768 1.00 0.00 91 GLU A C 11
ATOM 17054 O O . GLU A 1 94 ? -6.802 3.750 -7.593 1.00 0.00 91 GLU A O 11
ATOM 17066 N N . ALA A 1 95 ? -7.930 3.130 -5.734 1.00 0.00 92 ALA A N 11
ATOM 17067 C CA . ALA A 1 95 ? -7.112 1.952 -5.496 1.00 0.00 92 ALA A CA 11
ATOM 17068 C C . ALA A 1 95 ? -7.160 1.045 -6.727 1.00 0.00 92 ALA A C 11
ATOM 17069 O O . ALA A 1 95 ? -8.229 0.814 -7.290 1.00 0.00 92 ALA A O 11
ATOM 17076 N N . ILE A 1 96 ? -5.990 0.556 -7.108 1.00 0.00 93 ILE A N 11
ATOM 17077 C CA . ILE A 1 96 ? -5.885 -0.320 -8.262 1.00 0.00 93 ILE A CA 11
ATOM 17078 C C . ILE A 1 96 ? -5.157 -1.604 -7.858 1.00 0.00 93 ILE A C 11
ATOM 17079 O O . ILE A 1 96 ? -4.113 -1.552 -7.209 1.00 0.00 93 ILE A O 11
ATOM 17095 N N . PRO A 1 97 ? -5.752 -2.756 -8.268 1.00 0.00 94 PRO A N 11
ATOM 17096 C CA . PRO A 1 97 ? -5.171 -4.051 -7.956 1.00 0.00 94 PRO A CA 11
ATOM 17097 C C . PRO A 1 97 ? -3.948 -4.329 -8.832 1.00 0.00 94 PRO A C 11
ATOM 17098 O O . PRO A 1 97 ? -4.030 -4.264 -10.058 1.00 0.00 94 PRO A O 11
ATOM 17109 N N . LEU A 1 98 ? -2.842 -4.634 -8.169 1.00 0.00 95 LEU A N 11
ATOM 17110 C CA . LEU A 1 98 ? -1.604 -4.922 -8.872 1.00 0.00 95 LEU A CA 11
ATOM 17111 C C . LEU A 1 98 ? -1.542 -6.416 -9.195 1.00 0.00 95 LEU A C 11
ATOM 17112 O O . LEU A 1 98 ? -1.353 -6.799 -10.349 1.00 0.00 95 LEU A O 11
ATOM 17128 N N . GLY A 1 1 ? 18.002 4.624 -3.035 1.00 0.00 -2 GLY A N 12
ATOM 17129 C CA . GLY A 1 1 ? 18.203 6.061 -3.104 1.00 0.00 -2 GLY A CA 12
ATOM 17130 C C . GLY A 1 1 ? 17.302 6.690 -4.169 1.00 0.00 -2 GLY A C 12
ATOM 17131 O O . GLY A 1 1 ? 16.175 6.242 -4.377 1.00 0.00 -2 GLY A O 12
ATOM 17135 N N . SER A 1 2 ? 17.832 7.718 -4.816 1.00 0.00 -1 SER A N 12
ATOM 17136 C CA . SER A 1 2 ? 17.089 8.412 -5.854 1.00 0.00 -1 SER A CA 12
ATOM 17137 C C . SER A 1 2 ? 16.826 7.469 -7.029 1.00 0.00 -1 SER A C 12
ATOM 17138 O O . SER A 1 2 ? 17.562 7.479 -8.015 1.00 0.00 -1 SER A O 12
ATOM 17146 N N . HIS A 1 3 ? 15.774 6.676 -6.886 1.00 0.00 0 HIS A N 12
ATOM 17147 C CA . HIS A 1 3 ? 15.405 5.728 -7.923 1.00 0.00 0 HIS A CA 12
ATOM 17148 C C . HIS A 1 3 ? 14.041 5.115 -7.596 1.00 0.00 0 HIS A C 12
ATOM 17149 O O . HIS A 1 3 ? 13.805 4.683 -6.469 1.00 0.00 0 HIS A O 12
ATOM 17163 N N . MET A 1 4 ? 13.180 5.097 -8.603 1.00 0.00 1 MET A N 12
ATOM 17164 C CA . MET A 1 4 ? 11.847 4.544 -8.436 1.00 0.00 1 MET A CA 12
ATOM 17165 C C . MET A 1 4 ? 10.960 4.880 -9.637 1.00 0.00 1 MET A C 12
ATOM 17166 O O . MET A 1 4 ? 10.397 5.971 -9.712 1.00 0.00 1 MET A O 12
ATOM 17180 N N . ASP A 1 5 ? 10.864 3.922 -10.548 1.00 0.00 2 ASP A N 12
ATOM 17181 C CA . ASP A 1 5 ? 10.055 4.102 -11.741 1.00 0.00 2 ASP A CA 12
ATOM 17182 C C . ASP A 1 5 ? 8.800 3.234 -11.638 1.00 0.00 2 ASP A C 12
ATOM 17183 O O . ASP A 1 5 ? 8.757 2.291 -10.850 1.00 0.00 2 ASP A O 12
ATOM 17192 N N . LEU A 1 6 ? 7.809 3.584 -12.445 1.00 0.00 3 LEU A N 12
ATOM 17193 C CA . LEU A 1 6 ? 6.556 2.848 -12.454 1.00 0.00 3 LEU A CA 12
ATOM 17194 C C . LEU A 1 6 ? 6.841 1.368 -12.714 1.00 0.00 3 LEU A C 12
ATOM 17195 O O . LEU A 1 6 ? 6.304 0.499 -12.028 1.00 0.00 3 LEU A O 12
ATOM 17211 N N . GLU A 1 7 ? 7.685 1.125 -13.706 1.00 0.00 4 GLU A N 12
ATOM 17212 C CA . GLU A 1 7 ? 8.047 -0.235 -14.065 1.00 0.00 4 GLU A CA 12
ATOM 17213 C C . GLU A 1 7 ? 8.665 -0.954 -12.864 1.00 0.00 4 GLU A C 12
ATOM 17214 O O . GLU A 1 7 ? 8.346 -2.112 -12.598 1.00 0.00 4 GLU A O 12
ATOM 17226 N N . THR A 1 8 ? 9.537 -0.238 -12.170 1.00 0.00 5 THR A N 12
ATOM 17227 C CA . THR A 1 8 ? 10.202 -0.793 -11.003 1.00 0.00 5 THR A CA 12
ATOM 17228 C C . THR A 1 8 ? 9.199 -0.999 -9.866 1.00 0.00 5 THR A C 12
ATOM 17229 O O . THR A 1 8 ? 9.339 -1.928 -9.071 1.00 0.00 5 THR A O 12
ATOM 17240 N N . LEU A 1 9 ? 8.211 -0.118 -9.824 1.00 0.00 6 LEU A N 12
ATOM 17241 C CA . LEU A 1 9 ? 7.186 -0.191 -8.797 1.00 0.00 6 LEU A CA 12
ATOM 17242 C C . LEU A 1 9 ? 6.539 -1.577 -8.827 1.00 0.00 6 LEU A C 12
ATOM 17243 O O . LEU A 1 9 ? 6.402 -2.225 -7.790 1.00 0.00 6 LEU A O 12
ATOM 17259 N N . ARG A 1 10 ? 6.158 -1.992 -10.026 1.00 0.00 7 ARG A N 12
ATOM 17260 C CA . ARG A 1 10 ? 5.528 -3.289 -10.205 1.00 0.00 7 ARG A CA 12
ATOM 17261 C C . ARG A 1 10 ? 6.492 -4.407 -9.801 1.00 0.00 7 ARG A C 12
ATOM 17262 O O . ARG A 1 10 ? 6.063 -5.474 -9.365 1.00 0.00 7 ARG A O 12
ATOM 17283 N N . ALA A 1 11 ? 7.777 -4.123 -9.959 1.00 0.00 8 ALA A N 12
ATOM 17284 C CA . ALA A 1 11 ? 8.805 -5.091 -9.616 1.00 0.00 8 ALA A CA 12
ATOM 17285 C C . ALA A 1 11 ? 8.684 -5.453 -8.134 1.00 0.00 8 ALA A C 12
ATOM 17286 O O . ALA A 1 11 ? 8.568 -6.627 -7.786 1.00 0.00 8 ALA A O 12
ATOM 17293 N N . ARG A 1 12 ? 8.716 -4.422 -7.302 1.00 0.00 9 ARG A N 12
ATOM 17294 C CA . ARG A 1 12 ? 8.612 -4.617 -5.866 1.00 0.00 9 ARG A CA 12
ATOM 17295 C C . ARG A 1 12 ? 7.165 -4.925 -5.475 1.00 0.00 9 ARG A C 12
ATOM 17296 O O . ARG A 1 12 ? 6.919 -5.635 -4.502 1.00 0.00 9 ARG A O 12
ATOM 17317 N N . ARG A 1 13 ? 6.246 -4.374 -6.255 1.00 0.00 10 ARG A N 12
ATOM 17318 C CA . ARG A 1 13 ? 4.830 -4.581 -6.002 1.00 0.00 10 ARG A CA 12
ATOM 17319 C C . ARG A 1 13 ? 4.499 -6.074 -6.023 1.00 0.00 10 ARG A C 12
ATOM 17320 O O . ARG A 1 13 ? 3.619 -6.529 -5.295 1.00 0.00 10 ARG A O 12
ATOM 17341 N N . GLU A 1 14 ? 5.223 -6.796 -6.866 1.00 0.00 11 GLU A N 12
ATOM 17342 C CA . GLU A 1 14 ? 5.018 -8.229 -6.992 1.00 0.00 11 GLU A CA 12
ATOM 17343 C C . GLU A 1 14 ? 5.504 -8.948 -5.732 1.00 0.00 11 GLU A C 12
ATOM 17344 O O . GLU A 1 14 ? 4.799 -9.793 -5.183 1.00 0.00 11 GLU A O 12
ATOM 17356 N N . ALA A 1 15 ? 6.707 -8.585 -5.309 1.00 0.00 12 ALA A N 12
ATOM 17357 C CA . ALA A 1 15 ? 7.296 -9.184 -4.124 1.00 0.00 12 ALA A CA 12
ATOM 17358 C C . ALA A 1 15 ? 6.580 -8.654 -2.880 1.00 0.00 12 ALA A C 12
ATOM 17359 O O . ALA A 1 15 ? 6.305 -9.409 -1.949 1.00 0.00 12 ALA A O 12
ATOM 17366 N N . VAL A 1 16 ? 6.297 -7.360 -2.905 1.00 0.00 13 VAL A N 12
ATOM 17367 C CA . VAL A 1 16 ? 5.618 -6.720 -1.791 1.00 0.00 13 VAL A CA 12
ATOM 17368 C C . VAL A 1 16 ? 4.270 -7.405 -1.560 1.00 0.00 13 VAL A C 12
ATOM 17369 O O . VAL A 1 16 ? 3.897 -7.680 -0.421 1.00 0.00 13 VAL A O 12
ATOM 17382 N N . LEU A 1 17 ? 3.576 -7.661 -2.659 1.00 0.00 14 LEU A N 12
ATOM 17383 C CA . LEU A 1 17 ? 2.277 -8.309 -2.591 1.00 0.00 14 LEU A CA 12
ATOM 17384 C C . LEU A 1 17 ? 2.423 -9.661 -1.890 1.00 0.00 14 LEU A C 12
ATOM 17385 O O . LEU A 1 17 ? 1.598 -10.022 -1.052 1.00 0.00 14 LEU A O 12
ATOM 17401 N N . SER A 1 18 ? 3.478 -10.372 -2.260 1.00 0.00 15 SER A N 12
ATOM 17402 C CA . SER A 1 18 ? 3.743 -11.677 -1.677 1.00 0.00 15 SER A CA 12
ATOM 17403 C C . SER A 1 18 ? 4.045 -11.532 -0.184 1.00 0.00 15 SER A C 12
ATOM 17404 O O . SER A 1 18 ? 3.638 -12.371 0.619 1.00 0.00 15 SER A O 12
ATOM 17412 N N . LEU A 1 19 ? 4.755 -10.462 0.142 1.00 0.00 16 LEU A N 12
ATOM 17413 C CA . LEU A 1 19 ? 5.116 -10.197 1.525 1.00 0.00 16 LEU A CA 12
ATOM 17414 C C . LEU A 1 19 ? 3.898 -9.645 2.268 1.00 0.00 16 LEU A C 12
ATOM 17415 O O . LEU A 1 19 ? 3.651 -10.007 3.417 1.00 0.00 16 LEU A O 12
ATOM 17431 N N . CYS A 1 20 ? 3.169 -8.776 1.582 1.00 0.00 17 CYS A N 12
ATOM 17432 C CA . CYS A 1 20 ? 1.983 -8.171 2.163 1.00 0.00 17 CYS A CA 12
ATOM 17433 C C . CYS A 1 20 ? 1.016 -9.289 2.556 1.00 0.00 17 CYS A C 12
ATOM 17434 O O . CYS A 1 20 ? 0.398 -9.235 3.618 1.00 0.00 17 CYS A O 12
ATOM 17442 N N . ALA A 1 21 ? 0.914 -10.276 1.678 1.00 0.00 18 ALA A N 12
ATOM 17443 C CA . ALA A 1 21 ? 0.033 -11.405 1.920 1.00 0.00 18 ALA A CA 12
ATOM 17444 C C . ALA A 1 21 ? 0.494 -12.147 3.175 1.00 0.00 18 ALA A C 12
ATOM 17445 O O . ALA A 1 21 ? -0.324 -12.686 3.919 1.00 0.00 18 ALA A O 12
ATOM 17452 N N . ARG A 1 22 ? 1.805 -12.151 3.373 1.00 0.00 19 ARG A N 12
ATOM 17453 C CA . ARG A 1 22 ? 2.385 -12.819 4.526 1.00 0.00 19 ARG A CA 12
ATOM 17454 C C . ARG A 1 22 ? 2.054 -12.050 5.807 1.00 0.00 19 ARG A C 12
ATOM 17455 O O . ARG A 1 22 ? 1.878 -12.648 6.867 1.00 0.00 19 ARG A O 12
ATOM 17476 N N . HIS A 1 23 ? 1.980 -10.734 5.667 1.00 0.00 20 HIS A N 12
ATOM 17477 C CA . HIS A 1 23 ? 1.673 -9.877 6.799 1.00 0.00 20 HIS A CA 12
ATOM 17478 C C . HIS A 1 23 ? 0.164 -9.879 7.050 1.00 0.00 20 HIS A C 12
ATOM 17479 O O . HIS A 1 23 ? -0.298 -9.397 8.084 1.00 0.00 20 HIS A O 12
ATOM 17493 N N . GLY A 1 24 ? -0.563 -10.425 6.087 1.00 0.00 21 GLY A N 12
ATOM 17494 C CA . GLY A 1 24 ? -2.011 -10.496 6.190 1.00 0.00 21 GLY A CA 12
ATOM 17495 C C . GLY A 1 24 ? -2.680 -9.590 5.154 1.00 0.00 21 GLY A C 12
ATOM 17496 O O . GLY A 1 24 ? -3.886 -9.681 4.931 1.00 0.00 21 GLY A O 12
ATOM 17500 N N . ALA A 1 25 ? -1.867 -8.736 4.549 1.00 0.00 22 ALA A N 12
ATOM 17501 C CA . ALA A 1 25 ? -2.364 -7.815 3.542 1.00 0.00 22 ALA A CA 12
ATOM 17502 C C . ALA A 1 25 ? -2.730 -8.596 2.278 1.00 0.00 22 ALA A C 12
ATOM 17503 O O . ALA A 1 25 ? -1.850 -9.010 1.524 1.00 0.00 22 ALA A O 12
ATOM 17510 N N . VAL A 1 26 ? -4.028 -8.773 2.085 1.00 0.00 23 VAL A N 12
ATOM 17511 C CA . VAL A 1 26 ? -4.521 -9.497 0.926 1.00 0.00 23 VAL A CA 12
ATOM 17512 C C . VAL A 1 26 ? -5.001 -8.497 -0.128 1.00 0.00 23 VAL A C 12
ATOM 17513 O O . VAL A 1 26 ? -4.745 -8.673 -1.318 1.00 0.00 23 VAL A O 12
ATOM 17526 N N . ARG A 1 27 ? -5.689 -7.469 0.347 1.00 0.00 24 ARG A N 12
ATOM 17527 C CA . ARG A 1 27 ? -6.207 -6.441 -0.539 1.00 0.00 24 ARG A CA 12
ATOM 17528 C C . ARG A 1 27 ? -5.125 -5.401 -0.835 1.00 0.00 24 ARG A C 12
ATOM 17529 O O . ARG A 1 27 ? -5.278 -4.228 -0.497 1.00 0.00 24 ARG A O 12
ATOM 17550 N N . VAL A 1 28 ? -4.056 -5.867 -1.462 1.00 0.00 25 VAL A N 12
ATOM 17551 C CA . VAL A 1 28 ? -2.949 -4.992 -1.807 1.00 0.00 25 VAL A CA 12
ATOM 17552 C C . VAL A 1 28 ? -3.274 -4.254 -3.108 1.00 0.00 25 VAL A C 12
ATOM 17553 O O . VAL A 1 28 ? -3.349 -4.867 -4.171 1.00 0.00 25 VAL A O 12
ATOM 17566 N N . ARG A 1 29 ? -3.458 -2.948 -2.980 1.00 0.00 26 ARG A N 12
ATOM 17567 C CA . ARG A 1 29 ? -3.773 -2.121 -4.131 1.00 0.00 26 ARG A CA 12
ATOM 17568 C C . ARG A 1 29 ? -3.260 -0.695 -3.917 1.00 0.00 26 ARG A C 12
ATOM 17569 O O . ARG A 1 29 ? -3.091 -0.257 -2.780 1.00 0.00 26 ARG A O 12
ATOM 17590 N N . VAL A 1 30 ? -3.026 -0.011 -5.028 1.00 0.00 27 VAL A N 12
ATOM 17591 C CA . VAL A 1 30 ? -2.535 1.355 -4.976 1.00 0.00 27 VAL A CA 12
ATOM 17592 C C . VAL A 1 30 ? -3.675 2.315 -5.323 1.00 0.00 27 VAL A C 12
ATOM 17593 O O . VAL A 1 30 ? -4.272 2.214 -6.394 1.00 0.00 27 VAL A O 12
ATOM 17606 N N . PHE A 1 31 ? -3.943 3.225 -4.398 1.00 0.00 28 PHE A N 12
ATOM 17607 C CA . PHE A 1 31 ? -5.000 4.202 -4.593 1.00 0.00 28 PHE A CA 12
ATOM 17608 C C . PHE A 1 31 ? -4.452 5.628 -4.507 1.00 0.00 28 PHE A C 12
ATOM 17609 O O . PHE A 1 31 ? -3.597 5.919 -3.671 1.00 0.00 28 PHE A O 12
ATOM 17626 N N . GLY A 1 32 ? -4.966 6.480 -5.382 1.00 0.00 29 GLY A N 12
ATOM 17627 C CA . GLY A 1 32 ? -4.538 7.868 -5.416 1.00 0.00 29 GLY A CA 12
ATOM 17628 C C . GLY A 1 32 ? -3.706 8.155 -6.667 1.00 0.00 29 GLY A C 12
ATOM 17629 O O . GLY A 1 32 ? -3.886 7.510 -7.699 1.00 0.00 29 GLY A O 12
ATOM 17633 N N . SER A 1 33 ? -2.812 9.124 -6.535 1.00 0.00 30 SER A N 12
ATOM 17634 C CA . SER A 1 33 ? -1.952 9.505 -7.642 1.00 0.00 30 SER A CA 12
ATOM 17635 C C . SER A 1 33 ? -0.893 8.426 -7.877 1.00 0.00 30 SER A C 12
ATOM 17636 O O . SER A 1 33 ? -0.456 8.216 -9.007 1.00 0.00 30 SER A O 12
ATOM 17644 N N . VAL A 1 34 ? -0.512 7.769 -6.791 1.00 0.00 31 VAL A N 12
ATOM 17645 C CA . VAL A 1 34 ? 0.487 6.716 -6.865 1.00 0.00 31 VAL A CA 12
ATOM 17646 C C . VAL A 1 34 ? 0.000 5.624 -7.819 1.00 0.00 31 VAL A C 12
ATOM 17647 O O . VAL A 1 34 ? 0.759 5.149 -8.664 1.00 0.00 31 VAL A O 12
ATOM 17660 N N . ALA A 1 35 ? -1.262 5.256 -7.653 1.00 0.00 32 ALA A N 12
ATOM 17661 C CA . ALA A 1 35 ? -1.858 4.228 -8.489 1.00 0.00 32 ALA A CA 12
ATOM 17662 C C . ALA A 1 35 ? -1.703 4.620 -9.960 1.00 0.00 32 ALA A C 12
ATOM 17663 O O . ALA A 1 35 ? -1.541 3.758 -10.822 1.00 0.00 32 ALA A O 12
ATOM 17670 N N . ARG A 1 36 ? -1.759 5.922 -10.202 1.00 0.00 33 ARG A N 12
ATOM 17671 C CA . ARG A 1 36 ? -1.627 6.438 -11.554 1.00 0.00 33 ARG A CA 12
ATOM 17672 C C . ARG A 1 36 ? -0.150 6.551 -11.937 1.00 0.00 33 ARG A C 12
ATOM 17673 O O . ARG A 1 36 ? 0.183 6.659 -13.116 1.00 0.00 33 ARG A O 12
ATOM 17694 N N . GLY A 1 37 ? 0.696 6.522 -10.918 1.00 0.00 34 GLY A N 12
ATOM 17695 C CA . GLY A 1 37 ? 2.130 6.620 -11.133 1.00 0.00 34 GLY A CA 12
ATOM 17696 C C . GLY A 1 37 ? 2.634 8.034 -10.834 1.00 0.00 34 GLY A C 12
ATOM 17697 O O . GLY A 1 37 ? 3.611 8.487 -11.429 1.00 0.00 34 GLY A O 12
ATOM 17701 N N . GLU A 1 38 ? 1.945 8.691 -9.912 1.00 0.00 35 GLU A N 12
ATOM 17702 C CA . GLU A 1 38 ? 2.310 10.043 -9.527 1.00 0.00 35 GLU A CA 12
ATOM 17703 C C . GLU A 1 38 ? 2.557 10.118 -8.019 1.00 0.00 35 GLU A C 12
ATOM 17704 O O . GLU A 1 38 ? 1.714 9.699 -7.227 1.00 0.00 35 GLU A O 12
ATOM 17716 N N . ALA A 1 39 ? 3.717 10.653 -7.667 1.00 0.00 36 ALA A N 12
ATOM 17717 C CA . ALA A 1 39 ? 4.085 10.788 -6.268 1.00 0.00 36 ALA A CA 12
ATOM 17718 C C . ALA A 1 39 ? 5.415 11.537 -6.165 1.00 0.00 36 ALA A C 12
ATOM 17719 O O . ALA A 1 39 ? 6.476 10.918 -6.105 1.00 0.00 36 ALA A O 12
ATOM 17726 N N . ARG A 1 40 ? 5.314 12.858 -6.147 1.00 0.00 37 ARG A N 12
ATOM 17727 C CA . ARG A 1 40 ? 6.496 13.697 -6.053 1.00 0.00 37 ARG A CA 12
ATOM 17728 C C . ARG A 1 40 ? 7.294 13.350 -4.794 1.00 0.00 37 ARG A C 12
ATOM 17729 O O . ARG A 1 40 ? 6.811 12.621 -3.930 1.00 0.00 37 ARG A O 12
ATOM 17750 N N . GLU A 1 41 ? 8.503 13.889 -4.731 1.00 0.00 38 GLU A N 12
ATOM 17751 C CA . GLU A 1 41 ? 9.373 13.645 -3.593 1.00 0.00 38 GLU A CA 12
ATOM 17752 C C . GLU A 1 41 ? 8.801 14.306 -2.337 1.00 0.00 38 GLU A C 12
ATOM 17753 O O . GLU A 1 41 ? 9.297 14.083 -1.234 1.00 0.00 38 GLU A O 12
ATOM 17765 N N . ASP A 1 42 ? 7.767 15.107 -2.547 1.00 0.00 39 ASP A N 12
ATOM 17766 C CA . ASP A 1 42 ? 7.123 15.802 -1.446 1.00 0.00 39 ASP A CA 12
ATOM 17767 C C . ASP A 1 42 ? 5.844 15.058 -1.057 1.00 0.00 39 ASP A C 12
ATOM 17768 O O . ASP A 1 42 ? 5.155 15.449 -0.116 1.00 0.00 39 ASP A O 12
ATOM 17777 N N . SER A 1 43 ? 5.565 13.997 -1.801 1.00 0.00 40 SER A N 12
ATOM 17778 C CA . SER A 1 43 ? 4.381 13.194 -1.545 1.00 0.00 40 SER A CA 12
ATOM 17779 C C . SER A 1 43 ? 4.784 11.839 -0.962 1.00 0.00 40 SER A C 12
ATOM 17780 O O . SER A 1 43 ? 5.971 11.533 -0.855 1.00 0.00 40 SER A O 12
ATOM 17788 N N . ASP A 1 44 ? 3.774 11.062 -0.599 1.00 0.00 41 ASP A N 12
ATOM 17789 C CA . ASP A 1 44 ? 4.008 9.747 -0.029 1.00 0.00 41 ASP A CA 12
ATOM 17790 C C . ASP A 1 44 ? 3.319 8.690 -0.895 1.00 0.00 41 ASP A C 12
ATOM 17791 O O . ASP A 1 44 ? 2.660 9.023 -1.879 1.00 0.00 41 ASP A O 12
ATOM 17800 N N . LEU A 1 45 ? 3.494 7.439 -0.498 1.00 0.00 42 LEU A N 12
ATOM 17801 C CA . LEU A 1 45 ? 2.898 6.332 -1.226 1.00 0.00 42 LEU A CA 12
ATOM 17802 C C . LEU A 1 45 ? 1.652 5.850 -0.480 1.00 0.00 42 LEU A C 12
ATOM 17803 O O . LEU A 1 45 ? 1.745 5.374 0.650 1.00 0.00 42 LEU A O 12
ATOM 17819 N N . ASP A 1 46 ? 0.513 5.990 -1.144 1.00 0.00 43 ASP A N 12
ATOM 17820 C CA . ASP A 1 46 ? -0.750 5.575 -0.559 1.00 0.00 43 ASP A CA 12
ATOM 17821 C C . ASP A 1 46 ? -1.080 4.155 -1.023 1.00 0.00 43 ASP A C 12
ATOM 17822 O O . ASP A 1 46 ? -1.280 3.917 -2.213 1.00 0.00 43 ASP A O 12
ATOM 17831 N N . LEU A 1 47 ? -1.127 3.247 -0.059 1.00 0.00 44 LEU A N 12
ATOM 17832 C CA . LEU A 1 47 ? -1.429 1.857 -0.354 1.00 0.00 44 LEU A CA 12
ATOM 17833 C C . LEU A 1 47 ? -2.520 1.364 0.599 1.00 0.00 44 LEU A C 12
ATOM 17834 O O . LEU A 1 47 ? -2.380 1.467 1.816 1.00 0.00 44 LEU A O 12
ATOM 17850 N N . LEU A 1 48 ? -3.583 0.838 0.008 1.00 0.00 45 LEU A N 12
ATOM 17851 C CA . LEU A 1 48 ? -4.698 0.328 0.789 1.00 0.00 45 LEU A CA 12
ATOM 17852 C C . LEU A 1 48 ? -4.587 -1.194 0.895 1.00 0.00 45 LEU A C 12
ATOM 17853 O O . LEU A 1 48 ? -4.720 -1.901 -0.102 1.00 0.00 45 LEU A O 12
ATOM 17869 N N . VAL A 1 49 ? -4.343 -1.654 2.114 1.00 0.00 46 VAL A N 12
ATOM 17870 C CA . VAL A 1 49 ? -4.212 -3.079 2.364 1.00 0.00 46 VAL A CA 12
ATOM 17871 C C . VAL A 1 49 ? -5.216 -3.498 3.440 1.00 0.00 46 VAL A C 12
ATOM 17872 O O . VAL A 1 49 ? -5.676 -2.667 4.222 1.00 0.00 46 VAL A O 12
ATOM 17885 N N . ALA A 1 50 ? -5.525 -4.786 3.446 1.00 0.00 47 ALA A N 12
ATOM 17886 C CA . ALA A 1 50 ? -6.466 -5.326 4.414 1.00 0.00 47 ALA A CA 12
ATOM 17887 C C . ALA A 1 50 ? -5.837 -6.533 5.112 1.00 0.00 47 ALA A C 12
ATOM 17888 O O . ALA A 1 50 ? -5.466 -7.508 4.459 1.00 0.00 47 ALA A O 12
ATOM 17895 N N . PHE A 1 51 ? -5.736 -6.429 6.429 1.00 0.00 48 PHE A N 12
ATOM 17896 C CA . PHE A 1 51 ? -5.158 -7.500 7.222 1.00 0.00 48 PHE A CA 12
ATOM 17897 C C . PHE A 1 51 ? -6.242 -8.458 7.722 1.00 0.00 48 PHE A C 12
ATOM 17898 O O . PHE A 1 51 ? -7.158 -8.048 8.433 1.00 0.00 48 PHE A O 12
ATOM 17915 N N . GLU A 1 52 ? -6.101 -9.716 7.331 1.00 0.00 49 GLU A N 12
ATOM 17916 C CA . GLU A 1 52 ? -7.056 -10.735 7.730 1.00 0.00 49 GLU A CA 12
ATOM 17917 C C . GLU A 1 52 ? -6.746 -11.228 9.145 1.00 0.00 49 GLU A C 12
ATOM 17918 O O . GLU A 1 52 ? -5.950 -10.619 9.858 1.00 0.00 49 GLU A O 12
ATOM 17930 N N . GLU A 1 53 ? -7.391 -12.327 9.510 1.00 0.00 50 GLU A N 12
ATOM 17931 C CA . GLU A 1 53 ? -7.194 -12.908 10.826 1.00 0.00 50 GLU A CA 12
ATOM 17932 C C . GLU A 1 53 ? -7.049 -11.806 11.877 1.00 0.00 50 GLU A C 12
ATOM 17933 O O . GLU A 1 53 ? -7.589 -10.713 11.714 1.00 0.00 50 GLU A O 12
ATOM 17945 N N . GLY A 1 54 ? -6.317 -12.131 12.933 1.00 0.00 51 GLY A N 12
ATOM 17946 C CA . GLY A 1 54 ? -6.095 -11.182 14.010 1.00 0.00 51 GLY A CA 12
ATOM 17947 C C . GLY A 1 54 ? -4.639 -10.711 14.034 1.00 0.00 51 GLY A C 12
ATOM 17948 O O . GLY A 1 54 ? -3.861 -11.131 14.888 1.00 0.00 51 GLY A O 12
ATOM 17952 N N . ARG A 1 55 ? -4.316 -9.844 13.085 1.00 0.00 52 ARG A N 12
ATOM 17953 C CA . ARG A 1 55 ? -2.968 -9.311 12.986 1.00 0.00 52 ARG A CA 12
ATOM 17954 C C . ARG A 1 55 ? -2.768 -8.181 13.998 1.00 0.00 52 ARG A C 12
ATOM 17955 O O . ARG A 1 55 ? -3.712 -7.464 14.327 1.00 0.00 52 ARG A O 12
ATOM 17976 N N . THR A 1 56 ? -1.534 -8.057 14.464 1.00 0.00 53 THR A N 12
ATOM 17977 C CA . THR A 1 56 ? -1.198 -7.026 15.431 1.00 0.00 53 THR A CA 12
ATOM 17978 C C . THR A 1 56 ? -0.599 -5.808 14.726 1.00 0.00 53 THR A C 12
ATOM 17979 O O . THR A 1 56 ? -0.214 -5.888 13.561 1.00 0.00 53 THR A O 12
ATOM 17990 N N . LEU A 1 57 ? -0.538 -4.708 15.463 1.00 0.00 54 LEU A N 12
ATOM 17991 C CA . LEU A 1 57 ? 0.009 -3.475 14.923 1.00 0.00 54 LEU A CA 12
ATOM 17992 C C . LEU A 1 57 ? 1.501 -3.664 14.641 1.00 0.00 54 LEU A C 12
ATOM 17993 O O . LEU A 1 57 ? 2.053 -3.025 13.746 1.00 0.00 54 LEU A O 12
ATOM 18009 N N . LEU A 1 58 ? 2.111 -4.545 15.420 1.00 0.00 55 LEU A N 12
ATOM 18010 C CA . LEU A 1 58 ? 3.528 -4.826 15.264 1.00 0.00 55 LEU A CA 12
ATOM 18011 C C . LEU A 1 58 ? 3.798 -5.285 13.830 1.00 0.00 55 LEU A C 12
ATOM 18012 O O . LEU A 1 58 ? 4.763 -4.847 13.205 1.00 0.00 55 LEU A O 12
ATOM 18028 N N . ASP A 1 59 ? 2.929 -6.163 13.350 1.00 0.00 56 ASP A N 12
ATOM 18029 C CA . ASP A 1 59 ? 3.062 -6.686 12.001 1.00 0.00 56 ASP A CA 12
ATOM 18030 C C . ASP A 1 59 ? 2.739 -5.580 10.995 1.00 0.00 56 ASP A C 12
ATOM 18031 O O . ASP A 1 59 ? 3.368 -5.491 9.941 1.00 0.00 56 ASP A O 12
ATOM 18040 N N . HIS A 1 60 ? 1.760 -4.763 11.356 1.00 0.00 57 HIS A N 12
ATOM 18041 C CA . HIS A 1 60 ? 1.346 -3.666 10.498 1.00 0.00 57 HIS A CA 12
ATOM 18042 C C . HIS A 1 60 ? 2.520 -2.707 10.290 1.00 0.00 57 HIS A C 12
ATOM 18043 O O . HIS A 1 60 ? 2.843 -2.352 9.157 1.00 0.00 57 HIS A O 12
ATOM 18057 N N . ALA A 1 61 ? 3.125 -2.314 11.401 1.00 0.00 58 ALA A N 12
ATOM 18058 C CA . ALA A 1 61 ? 4.256 -1.402 11.354 1.00 0.00 58 ALA A CA 12
ATOM 18059 C C . ALA A 1 61 ? 5.431 -2.089 10.655 1.00 0.00 58 ALA A C 12
ATOM 18060 O O . ALA A 1 61 ? 6.185 -1.446 9.926 1.00 0.00 58 ALA A O 12
ATOM 18067 N N . ARG A 1 62 ? 5.549 -3.385 10.902 1.00 0.00 59 ARG A N 12
ATOM 18068 C CA . ARG A 1 62 ? 6.619 -4.166 10.305 1.00 0.00 59 ARG A CA 12
ATOM 18069 C C . ARG A 1 62 ? 6.473 -4.189 8.782 1.00 0.00 59 ARG A C 12
ATOM 18070 O O . ARG A 1 62 ? 7.464 -4.094 8.058 1.00 0.00 59 ARG A O 12
ATOM 18091 N N . LEU A 1 63 ? 5.231 -4.315 8.340 1.00 0.00 60 LEU A N 12
ATOM 18092 C CA . LEU A 1 63 ? 4.943 -4.352 6.916 1.00 0.00 60 LEU A CA 12
ATOM 18093 C C . LEU A 1 63 ? 5.448 -3.064 6.265 1.00 0.00 60 LEU A C 12
ATOM 18094 O O . LEU A 1 63 ? 6.072 -3.103 5.205 1.00 0.00 60 LEU A O 12
ATOM 18110 N N . LYS A 1 64 ? 5.161 -1.952 6.925 1.00 0.00 61 LYS A N 12
ATOM 18111 C CA . LYS A 1 64 ? 5.579 -0.654 6.424 1.00 0.00 61 LYS A CA 12
ATOM 18112 C C . LYS A 1 64 ? 7.099 -0.644 6.250 1.00 0.00 61 LYS A C 12
ATOM 18113 O O . LYS A 1 64 ? 7.604 -0.302 5.182 1.00 0.00 61 LYS A O 12
ATOM 18132 N N . LEU A 1 65 ? 7.787 -1.024 7.317 1.00 0.00 62 LEU A N 12
ATOM 18133 C CA . LEU A 1 65 ? 9.239 -1.063 7.297 1.00 0.00 62 LEU A CA 12
ATOM 18134 C C . LEU A 1 65 ? 9.703 -2.042 6.217 1.00 0.00 62 LEU A C 12
ATOM 18135 O O . LEU A 1 65 ? 10.779 -1.876 5.644 1.00 0.00 62 LEU A O 12
ATOM 18151 N N . ALA A 1 66 ? 8.868 -3.041 5.970 1.00 0.00 63 ALA A N 12
ATOM 18152 C CA . ALA A 1 66 ? 9.179 -4.047 4.969 1.00 0.00 63 ALA A CA 12
ATOM 18153 C C . ALA A 1 66 ? 9.068 -3.425 3.576 1.00 0.00 63 ALA A C 12
ATOM 18154 O O . ALA A 1 66 ? 9.904 -3.678 2.710 1.00 0.00 63 ALA A O 12
ATOM 18161 N N . LEU A 1 67 ? 8.028 -2.623 3.402 1.00 0.00 64 LEU A N 12
ATOM 18162 C CA . LEU A 1 67 ? 7.796 -1.963 2.129 1.00 0.00 64 LEU A CA 12
ATOM 18163 C C . LEU A 1 67 ? 8.883 -0.912 1.898 1.00 0.00 64 LEU A C 12
ATOM 18164 O O . LEU A 1 67 ? 9.404 -0.784 0.791 1.00 0.00 64 LEU A O 12
ATOM 18180 N N . GLU A 1 68 ? 9.195 -0.186 2.962 1.00 0.00 65 GLU A N 12
ATOM 18181 C CA . GLU A 1 68 ? 10.212 0.850 2.890 1.00 0.00 65 GLU A CA 12
ATOM 18182 C C . GLU A 1 68 ? 11.549 0.251 2.449 1.00 0.00 65 GLU A C 12
ATOM 18183 O O . GLU A 1 68 ? 12.306 0.887 1.718 1.00 0.00 65 GLU A O 12
ATOM 18195 N N . GLY A 1 69 ? 11.798 -0.965 2.912 1.00 0.00 66 GLY A N 12
ATOM 18196 C CA . GLY A 1 69 ? 13.031 -1.656 2.575 1.00 0.00 66 GLY A CA 12
ATOM 18197 C C . GLY A 1 69 ? 13.010 -2.137 1.123 1.00 0.00 66 GLY A C 12
ATOM 18198 O O . GLY A 1 69 ? 13.955 -1.900 0.372 1.00 0.00 66 GLY A O 12
ATOM 18202 N N . LEU A 1 70 ? 11.921 -2.805 0.770 1.00 0.00 67 LEU A N 12
ATOM 18203 C CA . LEU A 1 70 ? 11.764 -3.321 -0.580 1.00 0.00 67 LEU A CA 12
ATOM 18204 C C . LEU A 1 70 ? 11.682 -2.151 -1.562 1.00 0.00 67 LEU A C 12
ATOM 18205 O O . LEU A 1 70 ? 12.327 -2.169 -2.609 1.00 0.00 67 LEU A O 12
ATOM 18221 N N . LEU A 1 71 ? 10.883 -1.162 -1.190 1.00 0.00 68 LEU A N 12
ATOM 18222 C CA . LEU A 1 71 ? 10.708 0.013 -2.026 1.00 0.00 68 LEU A CA 12
ATOM 18223 C C . LEU A 1 71 ? 11.875 0.976 -1.796 1.00 0.00 68 LEU A C 12
ATOM 18224 O O . LEU A 1 71 ? 12.075 1.910 -2.570 1.00 0.00 68 LEU A O 12
ATOM 18240 N N . GLY A 1 72 ? 12.614 0.713 -0.728 1.00 0.00 69 GLY A N 12
ATOM 18241 C CA . GLY A 1 72 ? 13.756 1.545 -0.387 1.00 0.00 69 GLY A CA 12
ATOM 18242 C C . GLY A 1 72 ? 13.381 3.028 -0.407 1.00 0.00 69 GLY A C 12
ATOM 18243 O O . GLY A 1 72 ? 14.249 3.890 -0.527 1.00 0.00 69 GLY A O 12
ATOM 18247 N N . VAL A 1 73 ? 12.085 3.279 -0.287 1.00 0.00 70 VAL A N 12
ATOM 18248 C CA . VAL A 1 73 ? 11.584 4.642 -0.290 1.00 0.00 70 VAL A CA 12
ATOM 18249 C C . VAL A 1 73 ? 10.349 4.729 0.609 1.00 0.00 70 VAL A C 12
ATOM 18250 O O . VAL A 1 73 ? 9.600 3.762 0.737 1.00 0.00 70 VAL A O 12
ATOM 18263 N N . ARG A 1 74 ? 10.175 5.897 1.210 1.00 0.00 71 ARG A N 12
ATOM 18264 C CA . ARG A 1 74 ? 9.044 6.123 2.094 1.00 0.00 71 ARG A CA 12
ATOM 18265 C C . ARG A 1 74 ? 7.802 5.406 1.561 1.00 0.00 71 ARG A C 12
ATOM 18266 O O . ARG A 1 74 ? 7.491 5.495 0.374 1.00 0.00 71 ARG A O 12
ATOM 18287 N N . VAL A 1 75 ? 7.126 4.712 2.464 1.00 0.00 72 VAL A N 12
ATOM 18288 C CA . VAL A 1 75 ? 5.925 3.980 2.099 1.00 0.00 72 VAL A CA 12
ATOM 18289 C C . VAL A 1 75 ? 4.827 4.266 3.126 1.00 0.00 72 VAL A C 12
ATOM 18290 O O . VAL A 1 75 ? 5.092 4.317 4.326 1.00 0.00 72 VAL A O 12
ATOM 18303 N N . ASP A 1 76 ? 3.617 4.446 2.616 1.00 0.00 73 ASP A N 12
ATOM 18304 C CA . ASP A 1 76 ? 2.478 4.725 3.474 1.00 0.00 73 ASP A CA 12
ATOM 18305 C C . ASP A 1 76 ? 1.411 3.649 3.265 1.00 0.00 73 ASP A C 12
ATOM 18306 O O . ASP A 1 76 ? 0.795 3.580 2.203 1.00 0.00 73 ASP A O 12
ATOM 18315 N N . ILE A 1 77 ? 1.226 2.837 4.295 1.00 0.00 74 ILE A N 12
ATOM 18316 C CA . ILE A 1 77 ? 0.244 1.767 4.237 1.00 0.00 74 ILE A CA 12
ATOM 18317 C C . ILE A 1 77 ? -1.002 2.182 5.022 1.00 0.00 74 ILE A C 12
ATOM 18318 O O . ILE A 1 77 ? -0.898 2.831 6.062 1.00 0.00 74 ILE A O 12
ATOM 18334 N N . VAL A 1 78 ? -2.153 1.790 4.495 1.00 0.00 75 VAL A N 12
ATOM 18335 C CA . VAL A 1 78 ? -3.417 2.112 5.133 1.00 0.00 75 VAL A CA 12
ATOM 18336 C C . VAL A 1 78 ? -4.275 0.849 5.224 1.00 0.00 75 VAL A C 12
ATOM 18337 O O . VAL A 1 78 ? -4.227 -0.003 4.338 1.00 0.00 75 VAL A O 12
ATOM 18350 N N . SER A 1 79 ? -5.040 0.767 6.302 1.00 0.00 76 SER A N 12
ATOM 18351 C CA . SER A 1 79 ? -5.907 -0.378 6.520 1.00 0.00 76 SER A CA 12
ATOM 18352 C C . SER A 1 79 ? -7.367 0.019 6.287 1.00 0.00 76 SER A C 12
ATOM 18353 O O . SER A 1 79 ? -7.873 0.939 6.927 1.00 0.00 76 SER A O 12
ATOM 18361 N N . GLU A 1 80 ? -8.001 -0.695 5.369 1.00 0.00 77 GLU A N 12
ATOM 18362 C CA . GLU A 1 80 ? -9.392 -0.430 5.043 1.00 0.00 77 GLU A CA 12
ATOM 18363 C C . GLU A 1 80 ? -10.197 -0.177 6.320 1.00 0.00 77 GLU A C 12
ATOM 18364 O O . GLU A 1 80 ? -11.018 0.737 6.370 1.00 0.00 77 GLU A O 12
ATOM 18376 N N . ARG A 1 81 ? -9.933 -1.004 7.321 1.00 0.00 78 ARG A N 12
ATOM 18377 C CA . ARG A 1 81 ? -10.623 -0.883 8.594 1.00 0.00 78 ARG A CA 12
ATOM 18378 C C . ARG A 1 81 ? -10.458 0.532 9.154 1.00 0.00 78 ARG A C 12
ATOM 18379 O O . ARG A 1 81 ? -11.437 1.167 9.542 1.00 0.00 78 ARG A O 12
ATOM 18400 N N . GLY A 1 82 ? -9.212 0.983 9.177 1.00 0.00 79 GLY A N 12
ATOM 18401 C CA . GLY A 1 82 ? -8.907 2.311 9.682 1.00 0.00 79 GLY A CA 12
ATOM 18402 C C . GLY A 1 82 ? -9.452 3.392 8.748 1.00 0.00 79 GLY A C 12
ATOM 18403 O O . GLY A 1 82 ? -9.765 4.498 9.188 1.00 0.00 79 GLY A O 12
ATOM 18407 N N . LEU A 1 83 ? -9.549 3.036 7.475 1.00 0.00 80 LEU A N 12
ATOM 18408 C CA . LEU A 1 83 ? -10.051 3.963 6.475 1.00 0.00 80 LEU A CA 12
ATOM 18409 C C . LEU A 1 83 ? -11.476 4.380 6.842 1.00 0.00 80 LEU A C 12
ATOM 18410 O O . LEU A 1 83 ? -12.004 3.960 7.870 1.00 0.00 80 LEU A O 12
ATOM 18426 N N . ALA A 1 84 ? -12.058 5.203 5.982 1.00 0.00 81 ALA A N 12
ATOM 18427 C CA . ALA A 1 84 ? -13.412 5.682 6.203 1.00 0.00 81 ALA A CA 12
ATOM 18428 C C . ALA A 1 84 ? -14.366 4.959 5.250 1.00 0.00 81 ALA A C 12
ATOM 18429 O O . ALA A 1 84 ? -13.929 4.332 4.286 1.00 0.00 81 ALA A O 12
ATOM 18436 N N . PRO A 1 85 ? -15.685 5.074 5.561 1.00 0.00 82 PRO A N 12
ATOM 18437 C CA . PRO A 1 85 ? -16.704 4.439 4.744 1.00 0.00 82 PRO A CA 12
ATOM 18438 C C . PRO A 1 85 ? -16.912 5.202 3.434 1.00 0.00 82 PRO A C 12
ATOM 18439 O O . PRO A 1 85 ? -16.996 4.598 2.366 1.00 0.00 82 PRO A O 12
ATOM 18450 N N . ARG A 1 86 ? -16.988 6.519 3.560 1.00 0.00 83 ARG A N 12
ATOM 18451 C CA . ARG A 1 86 ? -17.183 7.372 2.400 1.00 0.00 83 ARG A CA 12
ATOM 18452 C C . ARG A 1 86 ? -15.866 7.548 1.643 1.00 0.00 83 ARG A C 12
ATOM 18453 O O . ARG A 1 86 ? -15.867 7.813 0.442 1.00 0.00 83 ARG A O 12
ATOM 18474 N N . LEU A 1 87 ? -14.773 7.394 2.376 1.00 0.00 84 LEU A N 12
ATOM 18475 C CA . LEU A 1 87 ? -13.451 7.532 1.789 1.00 0.00 84 LEU A CA 12
ATOM 18476 C C . LEU A 1 87 ? -13.045 6.208 1.138 1.00 0.00 84 LEU A C 12
ATOM 18477 O O . LEU A 1 87 ? -12.510 6.195 0.031 1.00 0.00 84 LEU A O 12
ATOM 18493 N N . ARG A 1 88 ? -13.316 5.127 1.854 1.00 0.00 85 ARG A N 12
ATOM 18494 C CA . ARG A 1 88 ? -12.986 3.801 1.360 1.00 0.00 85 ARG A CA 12
ATOM 18495 C C . ARG A 1 88 ? -13.576 3.592 -0.036 1.00 0.00 85 ARG A C 12
ATOM 18496 O O . ARG A 1 88 ? -12.869 3.189 -0.958 1.00 0.00 85 ARG A O 12
ATOM 18517 N N . GLU A 1 89 ? -14.865 3.876 -0.147 1.00 0.00 86 GLU A N 12
ATOM 18518 C CA . GLU A 1 89 ? -15.558 3.724 -1.416 1.00 0.00 86 GLU A CA 12
ATOM 18519 C C . GLU A 1 89 ? -14.856 4.538 -2.504 1.00 0.00 86 GLU A C 12
ATOM 18520 O O . GLU A 1 89 ? -14.682 4.062 -3.625 1.00 0.00 86 GLU A O 12
ATOM 18532 N N . GLN A 1 90 ? -14.472 5.752 -2.136 1.00 0.00 87 GLN A N 12
ATOM 18533 C CA . GLN A 1 90 ? -13.793 6.636 -3.068 1.00 0.00 87 GLN A CA 12
ATOM 18534 C C . GLN A 1 90 ? -12.367 6.143 -3.325 1.00 0.00 87 GLN A C 12
ATOM 18535 O O . GLN A 1 90 ? -11.871 6.226 -4.448 1.00 0.00 87 GLN A O 12
ATOM 18549 N N . VAL A 1 91 ? -11.749 5.642 -2.266 1.00 0.00 88 VAL A N 12
ATOM 18550 C CA . VAL A 1 91 ? -10.390 5.136 -2.363 1.00 0.00 88 VAL A CA 12
ATOM 18551 C C . VAL A 1 91 ? -10.357 3.960 -3.342 1.00 0.00 88 VAL A C 12
ATOM 18552 O O . VAL A 1 91 ? -9.521 3.922 -4.243 1.00 0.00 88 VAL A O 12
ATOM 18565 N N . LEU A 1 92 ? -11.277 3.031 -3.132 1.00 0.00 89 LEU A N 12
ATOM 18566 C CA . LEU A 1 92 ? -11.364 1.857 -3.985 1.00 0.00 89 LEU A CA 12
ATOM 18567 C C . LEU A 1 92 ? -11.518 2.301 -5.441 1.00 0.00 89 LEU A C 12
ATOM 18568 O O . LEU A 1 92 ? -10.954 1.685 -6.344 1.00 0.00 89 LEU A O 12
ATOM 18584 N N . ARG A 1 93 ? -12.285 3.366 -5.624 1.00 0.00 90 ARG A N 12
ATOM 18585 C CA . ARG A 1 93 ? -12.520 3.899 -6.955 1.00 0.00 90 ARG A CA 12
ATOM 18586 C C . ARG A 1 93 ? -11.190 4.160 -7.665 1.00 0.00 90 ARG A C 12
ATOM 18587 O O . ARG A 1 93 ? -11.134 4.195 -8.893 1.00 0.00 90 ARG A O 12
ATOM 18608 N N . GLU A 1 94 ? -10.151 4.337 -6.861 1.00 0.00 91 GLU A N 12
ATOM 18609 C CA . GLU A 1 94 ? -8.825 4.594 -7.397 1.00 0.00 91 GLU A CA 12
ATOM 18610 C C . GLU A 1 94 ? -7.897 3.412 -7.107 1.00 0.00 91 GLU A C 12
ATOM 18611 O O . GLU A 1 94 ? -7.136 2.988 -7.975 1.00 0.00 91 GLU A O 12
ATOM 18623 N N . ALA A 1 95 ? -7.992 2.914 -5.883 1.00 0.00 92 ALA A N 12
ATOM 18624 C CA . ALA A 1 95 ? -7.170 1.790 -5.467 1.00 0.00 92 ALA A CA 12
ATOM 18625 C C . ALA A 1 95 ? -7.169 0.729 -6.569 1.00 0.00 92 ALA A C 12
ATOM 18626 O O . ALA A 1 95 ? -8.228 0.320 -7.043 1.00 0.00 92 ALA A O 12
ATOM 18633 N N . ILE A 1 96 ? -5.969 0.314 -6.946 1.00 0.00 93 ILE A N 12
ATOM 18634 C CA . ILE A 1 96 ? -5.816 -0.691 -7.984 1.00 0.00 93 ILE A CA 12
ATOM 18635 C C . ILE A 1 96 ? -4.946 -1.834 -7.457 1.00 0.00 93 ILE A C 12
ATOM 18636 O O . ILE A 1 96 ? -3.762 -1.642 -7.184 1.00 0.00 93 ILE A O 12
ATOM 18652 N N . PRO A 1 97 ? -5.582 -3.028 -7.327 1.00 0.00 94 PRO A N 12
ATOM 18653 C CA . PRO A 1 97 ? -4.879 -4.202 -6.838 1.00 0.00 94 PRO A CA 12
ATOM 18654 C C . PRO A 1 97 ? -3.952 -4.773 -7.913 1.00 0.00 94 PRO A C 12
ATOM 18655 O O . PRO A 1 97 ? -4.414 -5.225 -8.960 1.00 0.00 94 PRO A O 12
ATOM 18666 N N . LEU A 1 98 ? -2.661 -4.734 -7.618 1.00 0.00 95 LEU A N 12
ATOM 18667 C CA . LEU A 1 98 ? -1.665 -5.243 -8.546 1.00 0.00 95 LEU A CA 12
ATOM 18668 C C . LEU A 1 98 ? -1.617 -6.769 -8.451 1.00 0.00 95 LEU A C 12
ATOM 18669 O O . LEU A 1 98 ? -1.237 -7.443 -9.407 1.00 0.00 95 LEU A O 12
ATOM 18685 N N . GLY A 1 1 ? 19.422 4.900 -0.790 1.00 0.00 -2 GLY A N 13
ATOM 18686 C CA . GLY A 1 1 ? 19.480 6.144 -1.538 1.00 0.00 -2 GLY A CA 13
ATOM 18687 C C . GLY A 1 1 ? 18.230 6.324 -2.402 1.00 0.00 -2 GLY A C 13
ATOM 18688 O O . GLY A 1 1 ? 17.290 5.535 -2.311 1.00 0.00 -2 GLY A O 13
ATOM 18692 N N . SER A 1 2 ? 18.260 7.365 -3.221 1.00 0.00 -1 SER A N 13
ATOM 18693 C CA . SER A 1 2 ? 17.141 7.657 -4.100 1.00 0.00 -1 SER A CA 13
ATOM 18694 C C . SER A 1 2 ? 17.232 6.801 -5.365 1.00 0.00 -1 SER A C 13
ATOM 18695 O O . SER A 1 2 ? 18.174 6.936 -6.144 1.00 0.00 -1 SER A O 13
ATOM 18703 N N . HIS A 1 3 ? 16.239 5.939 -5.530 1.00 0.00 0 HIS A N 13
ATOM 18704 C CA . HIS A 1 3 ? 16.195 5.062 -6.687 1.00 0.00 0 HIS A CA 13
ATOM 18705 C C . HIS A 1 3 ? 14.845 4.344 -6.736 1.00 0.00 0 HIS A C 13
ATOM 18706 O O . HIS A 1 3 ? 14.630 3.369 -6.017 1.00 0.00 0 HIS A O 13
ATOM 18720 N N . MET A 1 4 ? 13.971 4.853 -7.591 1.00 0.00 1 MET A N 13
ATOM 18721 C CA . MET A 1 4 ? 12.647 4.273 -7.743 1.00 0.00 1 MET A CA 13
ATOM 18722 C C . MET A 1 4 ? 12.142 4.429 -9.178 1.00 0.00 1 MET A C 13
ATOM 18723 O O . MET A 1 4 ? 12.330 5.476 -9.797 1.00 0.00 1 MET A O 13
ATOM 18737 N N . ASP A 1 5 ? 11.509 3.372 -9.667 1.00 0.00 2 ASP A N 13
ATOM 18738 C CA . ASP A 1 5 ? 10.975 3.379 -11.018 1.00 0.00 2 ASP A CA 13
ATOM 18739 C C . ASP A 1 5 ? 9.698 2.537 -11.062 1.00 0.00 2 ASP A C 13
ATOM 18740 O O . ASP A 1 5 ? 9.518 1.634 -10.246 1.00 0.00 2 ASP A O 13
ATOM 18749 N N . LEU A 1 6 ? 8.845 2.862 -12.022 1.00 0.00 3 LEU A N 13
ATOM 18750 C CA . LEU A 1 6 ? 7.591 2.146 -12.182 1.00 0.00 3 LEU A CA 13
ATOM 18751 C C . LEU A 1 6 ? 7.881 0.662 -12.412 1.00 0.00 3 LEU A C 13
ATOM 18752 O O . LEU A 1 6 ? 7.262 -0.199 -11.789 1.00 0.00 3 LEU A O 13
ATOM 18768 N N . GLU A 1 7 ? 8.823 0.408 -13.308 1.00 0.00 4 GLU A N 13
ATOM 18769 C CA . GLU A 1 7 ? 9.203 -0.958 -13.628 1.00 0.00 4 GLU A CA 13
ATOM 18770 C C . GLU A 1 7 ? 9.638 -1.698 -12.362 1.00 0.00 4 GLU A C 13
ATOM 18771 O O . GLU A 1 7 ? 9.244 -2.842 -12.141 1.00 0.00 4 GLU A O 13
ATOM 18783 N N . THR A 1 8 ? 10.445 -1.015 -11.563 1.00 0.00 5 THR A N 13
ATOM 18784 C CA . THR A 1 8 ? 10.938 -1.594 -10.325 1.00 0.00 5 THR A CA 13
ATOM 18785 C C . THR A 1 8 ? 9.804 -1.717 -9.305 1.00 0.00 5 THR A C 13
ATOM 18786 O O . THR A 1 8 ? 9.777 -2.657 -8.511 1.00 0.00 5 THR A O 13
ATOM 18797 N N . LEU A 1 9 ? 8.894 -0.755 -9.360 1.00 0.00 6 LEU A N 13
ATOM 18798 C CA . LEU A 1 9 ? 7.760 -0.744 -8.452 1.00 0.00 6 LEU A CA 13
ATOM 18799 C C . LEU A 1 9 ? 6.964 -2.040 -8.621 1.00 0.00 6 LEU A C 13
ATOM 18800 O O . LEU A 1 9 ? 6.447 -2.586 -7.648 1.00 0.00 6 LEU A O 13
ATOM 18816 N N . ARG A 1 10 ? 6.891 -2.493 -9.864 1.00 0.00 7 ARG A N 13
ATOM 18817 C CA . ARG A 1 10 ? 6.166 -3.714 -10.173 1.00 0.00 7 ARG A CA 13
ATOM 18818 C C . ARG A 1 10 ? 6.920 -4.931 -9.631 1.00 0.00 7 ARG A C 13
ATOM 18819 O O . ARG A 1 10 ? 6.313 -5.845 -9.076 1.00 0.00 7 ARG A O 13
ATOM 18840 N N . ALA A 1 11 ? 8.232 -4.902 -9.811 1.00 0.00 8 ALA A N 13
ATOM 18841 C CA . ALA A 1 11 ? 9.076 -5.990 -9.348 1.00 0.00 8 ALA A CA 13
ATOM 18842 C C . ALA A 1 11 ? 8.917 -6.143 -7.834 1.00 0.00 8 ALA A C 13
ATOM 18843 O O . ALA A 1 11 ? 8.656 -7.239 -7.341 1.00 0.00 8 ALA A O 13
ATOM 18850 N N . ARG A 1 12 ? 9.082 -5.027 -7.138 1.00 0.00 9 ARG A N 13
ATOM 18851 C CA . ARG A 1 12 ? 8.961 -5.023 -5.690 1.00 0.00 9 ARG A CA 13
ATOM 18852 C C . ARG A 1 12 ? 7.507 -5.263 -5.279 1.00 0.00 9 ARG A C 13
ATOM 18853 O O . ARG A 1 12 ? 7.243 -5.915 -4.269 1.00 0.00 9 ARG A O 13
ATOM 18874 N N . ARG A 1 13 ? 6.601 -4.724 -6.082 1.00 0.00 10 ARG A N 13
ATOM 18875 C CA . ARG A 1 13 ? 5.181 -4.871 -5.813 1.00 0.00 10 ARG A CA 13
ATOM 18876 C C . ARG A 1 13 ? 4.782 -6.348 -5.860 1.00 0.00 10 ARG A C 13
ATOM 18877 O O . ARG A 1 13 ? 3.897 -6.779 -5.123 1.00 0.00 10 ARG A O 13
ATOM 18898 N N . GLU A 1 14 ? 5.455 -7.082 -6.734 1.00 0.00 11 GLU A N 13
ATOM 18899 C CA . GLU A 1 14 ? 5.182 -8.501 -6.887 1.00 0.00 11 GLU A CA 13
ATOM 18900 C C . GLU A 1 14 ? 5.660 -9.269 -5.653 1.00 0.00 11 GLU A C 13
ATOM 18901 O O . GLU A 1 14 ? 4.926 -10.090 -5.105 1.00 0.00 11 GLU A O 13
ATOM 18913 N N . ALA A 1 15 ? 6.888 -8.975 -5.252 1.00 0.00 12 ALA A N 13
ATOM 18914 C CA . ALA A 1 15 ? 7.473 -9.628 -4.092 1.00 0.00 12 ALA A CA 13
ATOM 18915 C C . ALA A 1 15 ? 6.792 -9.111 -2.824 1.00 0.00 12 ALA A C 13
ATOM 18916 O O . ALA A 1 15 ? 6.597 -9.863 -1.869 1.00 0.00 12 ALA A O 13
ATOM 18923 N N . VAL A 1 16 ? 6.448 -7.832 -2.854 1.00 0.00 13 VAL A N 13
ATOM 18924 C CA . VAL A 1 16 ? 5.792 -7.206 -1.718 1.00 0.00 13 VAL A CA 13
ATOM 18925 C C . VAL A 1 16 ? 4.394 -7.803 -1.549 1.00 0.00 13 VAL A C 13
ATOM 18926 O O . VAL A 1 16 ? 3.923 -7.982 -0.427 1.00 0.00 13 VAL A O 13
ATOM 18939 N N . LEU A 1 17 ? 3.769 -8.095 -2.681 1.00 0.00 14 LEU A N 13
ATOM 18940 C CA . LEU A 1 17 ? 2.434 -8.668 -2.672 1.00 0.00 14 LEU A CA 13
ATOM 18941 C C . LEU A 1 17 ? 2.447 -9.969 -1.868 1.00 0.00 14 LEU A C 13
ATOM 18942 O O . LEU A 1 17 ? 1.548 -10.217 -1.066 1.00 0.00 14 LEU A O 13
ATOM 18958 N N . SER A 1 18 ? 3.478 -10.766 -2.110 1.00 0.00 15 SER A N 13
ATOM 18959 C CA . SER A 1 18 ? 3.620 -12.036 -1.418 1.00 0.00 15 SER A CA 13
ATOM 18960 C C . SER A 1 18 ? 3.924 -11.795 0.062 1.00 0.00 15 SER A C 13
ATOM 18961 O O . SER A 1 18 ? 3.481 -12.554 0.922 1.00 0.00 15 SER A O 13
ATOM 18969 N N . LEU A 1 19 ? 4.678 -10.734 0.313 1.00 0.00 16 LEU A N 13
ATOM 18970 C CA . LEU A 1 19 ? 5.046 -10.383 1.674 1.00 0.00 16 LEU A CA 13
ATOM 18971 C C . LEU A 1 19 ? 3.844 -9.747 2.375 1.00 0.00 16 LEU A C 13
ATOM 18972 O O . LEU A 1 19 ? 3.586 -10.023 3.545 1.00 0.00 16 LEU A O 13
ATOM 18988 N N . CYS A 1 20 ? 3.141 -8.907 1.629 1.00 0.00 17 CYS A N 13
ATOM 18989 C CA . CYS A 1 20 ? 1.973 -8.229 2.165 1.00 0.00 17 CYS A CA 13
ATOM 18990 C C . CYS A 1 20 ? 0.994 -9.289 2.673 1.00 0.00 17 CYS A C 13
ATOM 18991 O O . CYS A 1 20 ? 0.366 -9.110 3.716 1.00 0.00 17 CYS A O 13
ATOM 18999 N N . ALA A 1 21 ? 0.893 -10.370 1.913 1.00 0.00 18 ALA A N 13
ATOM 19000 C CA . ALA A 1 21 ? 0.001 -11.458 2.274 1.00 0.00 18 ALA A CA 13
ATOM 19001 C C . ALA A 1 21 ? 0.485 -12.098 3.577 1.00 0.00 18 ALA A C 13
ATOM 19002 O O . ALA A 1 21 ? -0.322 -12.557 4.384 1.00 0.00 18 ALA A O 13
ATOM 19009 N N . ARG A 1 22 ? 1.799 -12.107 3.742 1.00 0.00 19 ARG A N 13
ATOM 19010 C CA . ARG A 1 22 ? 2.400 -12.682 4.934 1.00 0.00 19 ARG A CA 13
ATOM 19011 C C . ARG A 1 22 ? 2.055 -11.838 6.163 1.00 0.00 19 ARG A C 13
ATOM 19012 O O . ARG A 1 22 ? 1.815 -12.377 7.242 1.00 0.00 19 ARG A O 13
ATOM 19033 N N . HIS A 1 23 ? 2.041 -10.529 5.957 1.00 0.00 20 HIS A N 13
ATOM 19034 C CA . HIS A 1 23 ? 1.729 -9.606 7.035 1.00 0.00 20 HIS A CA 13
ATOM 19035 C C . HIS A 1 23 ? 0.240 -9.697 7.374 1.00 0.00 20 HIS A C 13
ATOM 19036 O O . HIS A 1 23 ? -0.157 -9.457 8.513 1.00 0.00 20 HIS A O 13
ATOM 19050 N N . GLY A 1 24 ? -0.544 -10.045 6.364 1.00 0.00 21 GLY A N 13
ATOM 19051 C CA . GLY A 1 24 ? -1.981 -10.171 6.541 1.00 0.00 21 GLY A CA 13
ATOM 19052 C C . GLY A 1 24 ? -2.736 -9.415 5.446 1.00 0.00 21 GLY A C 13
ATOM 19053 O O . GLY A 1 24 ? -3.933 -9.626 5.254 1.00 0.00 21 GLY A O 13
ATOM 19057 N N . ALA A 1 25 ? -2.006 -8.551 4.756 1.00 0.00 22 ALA A N 13
ATOM 19058 C CA . ALA A 1 25 ? -2.593 -7.763 3.685 1.00 0.00 22 ALA A CA 13
ATOM 19059 C C . ALA A 1 25 ? -3.125 -8.701 2.601 1.00 0.00 22 ALA A C 13
ATOM 19060 O O . ALA A 1 25 ? -2.353 -9.397 1.943 1.00 0.00 22 ALA A O 13
ATOM 19067 N N . VAL A 1 26 ? -4.441 -8.690 2.447 1.00 0.00 23 VAL A N 13
ATOM 19068 C CA . VAL A 1 26 ? -5.087 -9.531 1.453 1.00 0.00 23 VAL A CA 13
ATOM 19069 C C . VAL A 1 26 ? -5.457 -8.682 0.236 1.00 0.00 23 VAL A C 13
ATOM 19070 O O . VAL A 1 26 ? -5.254 -9.101 -0.903 1.00 0.00 23 VAL A O 13
ATOM 19083 N N . ARG A 1 27 ? -5.993 -7.503 0.517 1.00 0.00 24 ARG A N 13
ATOM 19084 C CA . ARG A 1 27 ? -6.394 -6.592 -0.541 1.00 0.00 24 ARG A CA 13
ATOM 19085 C C . ARG A 1 27 ? -5.309 -5.538 -0.773 1.00 0.00 24 ARG A C 13
ATOM 19086 O O . ARG A 1 27 ? -5.417 -4.413 -0.287 1.00 0.00 24 ARG A O 13
ATOM 19107 N N . VAL A 1 28 ? -4.287 -5.940 -1.515 1.00 0.00 25 VAL A N 13
ATOM 19108 C CA . VAL A 1 28 ? -3.184 -5.044 -1.817 1.00 0.00 25 VAL A CA 13
ATOM 19109 C C . VAL A 1 28 ? -3.503 -4.260 -3.091 1.00 0.00 25 VAL A C 13
ATOM 19110 O O . VAL A 1 28 ? -3.421 -4.800 -4.193 1.00 0.00 25 VAL A O 13
ATOM 19123 N N . ARG A 1 29 ? -3.859 -2.998 -2.898 1.00 0.00 26 ARG A N 13
ATOM 19124 C CA . ARG A 1 29 ? -4.191 -2.135 -4.019 1.00 0.00 26 ARG A CA 13
ATOM 19125 C C . ARG A 1 29 ? -3.573 -0.749 -3.822 1.00 0.00 26 ARG A C 13
ATOM 19126 O O . ARG A 1 29 ? -3.305 -0.339 -2.693 1.00 0.00 26 ARG A O 13
ATOM 19147 N N . VAL A 1 30 ? -3.363 -0.066 -4.938 1.00 0.00 27 VAL A N 13
ATOM 19148 C CA . VAL A 1 30 ? -2.781 1.265 -4.902 1.00 0.00 27 VAL A CA 13
ATOM 19149 C C . VAL A 1 30 ? -3.861 2.298 -5.232 1.00 0.00 27 VAL A C 13
ATOM 19150 O O . VAL A 1 30 ? -4.518 2.204 -6.268 1.00 0.00 27 VAL A O 13
ATOM 19163 N N . PHE A 1 31 ? -4.010 3.259 -4.333 1.00 0.00 28 PHE A N 13
ATOM 19164 C CA . PHE A 1 31 ? -4.999 4.309 -4.516 1.00 0.00 28 PHE A CA 13
ATOM 19165 C C . PHE A 1 31 ? -4.345 5.691 -4.470 1.00 0.00 28 PHE A C 13
ATOM 19166 O O . PHE A 1 31 ? -3.443 5.929 -3.668 1.00 0.00 28 PHE A O 13
ATOM 19183 N N . GLY A 1 32 ? -4.826 6.567 -5.340 1.00 0.00 29 GLY A N 13
ATOM 19184 C CA . GLY A 1 32 ? -4.300 7.920 -5.408 1.00 0.00 29 GLY A CA 13
ATOM 19185 C C . GLY A 1 32 ? -3.583 8.163 -6.738 1.00 0.00 29 GLY A C 13
ATOM 19186 O O . GLY A 1 32 ? -3.922 7.553 -7.751 1.00 0.00 29 GLY A O 13
ATOM 19190 N N . SER A 1 33 ? -2.604 9.055 -6.691 1.00 0.00 30 SER A N 13
ATOM 19191 C CA . SER A 1 33 ? -1.836 9.386 -7.879 1.00 0.00 30 SER A CA 13
ATOM 19192 C C . SER A 1 33 ? -0.899 8.230 -8.235 1.00 0.00 30 SER A C 13
ATOM 19193 O O . SER A 1 33 ? -0.695 7.931 -9.411 1.00 0.00 30 SER A O 13
ATOM 19201 N N . VAL A 1 34 ? -0.354 7.610 -7.198 1.00 0.00 31 VAL A N 13
ATOM 19202 C CA . VAL A 1 34 ? 0.556 6.494 -7.387 1.00 0.00 31 VAL A CA 13
ATOM 19203 C C . VAL A 1 34 ? -0.157 5.387 -8.167 1.00 0.00 31 VAL A C 13
ATOM 19204 O O . VAL A 1 34 ? 0.466 4.680 -8.958 1.00 0.00 31 VAL A O 13
ATOM 19217 N N . ALA A 1 35 ? -1.452 5.271 -7.916 1.00 0.00 32 ALA A N 13
ATOM 19218 C CA . ALA A 1 35 ? -2.256 4.262 -8.585 1.00 0.00 32 ALA A CA 13
ATOM 19219 C C . ALA A 1 35 ? -2.179 4.474 -10.098 1.00 0.00 32 ALA A C 13
ATOM 19220 O O . ALA A 1 35 ? -2.274 3.520 -10.868 1.00 0.00 32 ALA A O 13
ATOM 19227 N N . ARG A 1 36 ? -2.007 5.732 -10.479 1.00 0.00 33 ARG A N 13
ATOM 19228 C CA . ARG A 1 36 ? -1.916 6.082 -11.886 1.00 0.00 33 ARG A CA 13
ATOM 19229 C C . ARG A 1 36 ? -0.453 6.113 -12.331 1.00 0.00 33 ARG A C 13
ATOM 19230 O O . ARG A 1 36 ? -0.165 6.147 -13.527 1.00 0.00 33 ARG A O 13
ATOM 19251 N N . GLY A 1 37 ? 0.433 6.100 -11.346 1.00 0.00 34 GLY A N 13
ATOM 19252 C CA . GLY A 1 37 ? 1.860 6.126 -11.622 1.00 0.00 34 GLY A CA 13
ATOM 19253 C C . GLY A 1 37 ? 2.443 7.516 -11.361 1.00 0.00 34 GLY A C 13
ATOM 19254 O O . GLY A 1 37 ? 3.434 7.903 -11.978 1.00 0.00 34 GLY A O 13
ATOM 19258 N N . GLU A 1 38 ? 1.803 8.229 -10.445 1.00 0.00 35 GLU A N 13
ATOM 19259 C CA . GLU A 1 38 ? 2.247 9.568 -10.095 1.00 0.00 35 GLU A CA 13
ATOM 19260 C C . GLU A 1 38 ? 2.633 9.629 -8.616 1.00 0.00 35 GLU A C 13
ATOM 19261 O O . GLU A 1 38 ? 1.903 9.134 -7.759 1.00 0.00 35 GLU A O 13
ATOM 19273 N N . ALA A 1 39 ? 3.781 10.240 -8.362 1.00 0.00 36 ALA A N 13
ATOM 19274 C CA . ALA A 1 39 ? 4.273 10.372 -7.001 1.00 0.00 36 ALA A CA 13
ATOM 19275 C C . ALA A 1 39 ? 5.114 11.645 -6.889 1.00 0.00 36 ALA A C 13
ATOM 19276 O O . ALA A 1 39 ? 6.305 11.636 -7.198 1.00 0.00 36 ALA A O 13
ATOM 19283 N N . ARG A 1 40 ? 4.462 12.710 -6.447 1.00 0.00 37 ARG A N 13
ATOM 19284 C CA . ARG A 1 40 ? 5.135 13.988 -6.290 1.00 0.00 37 ARG A CA 13
ATOM 19285 C C . ARG A 1 40 ? 6.535 13.783 -5.709 1.00 0.00 37 ARG A C 13
ATOM 19286 O O . ARG A 1 40 ? 6.824 12.737 -5.131 1.00 0.00 37 ARG A O 13
ATOM 19307 N N . GLU A 1 41 ? 7.368 14.799 -5.883 1.00 0.00 38 GLU A N 13
ATOM 19308 C CA . GLU A 1 41 ? 8.731 14.744 -5.383 1.00 0.00 38 GLU A CA 13
ATOM 19309 C C . GLU A 1 41 ? 8.761 15.063 -3.887 1.00 0.00 38 GLU A C 13
ATOM 19310 O O . GLU A 1 41 ? 9.819 15.021 -3.261 1.00 0.00 38 GLU A O 13
ATOM 19322 N N . ASP A 1 42 ? 7.587 15.373 -3.357 1.00 0.00 39 ASP A N 13
ATOM 19323 C CA . ASP A 1 42 ? 7.466 15.699 -1.946 1.00 0.00 39 ASP A CA 13
ATOM 19324 C C . ASP A 1 42 ? 6.227 15.008 -1.372 1.00 0.00 39 ASP A C 13
ATOM 19325 O O . ASP A 1 42 ? 5.739 15.384 -0.308 1.00 0.00 39 ASP A O 13
ATOM 19334 N N . SER A 1 43 ? 5.754 14.009 -2.103 1.00 0.00 40 SER A N 13
ATOM 19335 C CA . SER A 1 43 ? 4.581 13.263 -1.680 1.00 0.00 40 SER A CA 13
ATOM 19336 C C . SER A 1 43 ? 5.002 11.907 -1.110 1.00 0.00 40 SER A C 13
ATOM 19337 O O . SER A 1 43 ? 6.168 11.526 -1.200 1.00 0.00 40 SER A O 13
ATOM 19345 N N . ASP A 1 44 ? 4.029 11.215 -0.535 1.00 0.00 41 ASP A N 13
ATOM 19346 C CA . ASP A 1 44 ? 4.284 9.909 0.049 1.00 0.00 41 ASP A CA 13
ATOM 19347 C C . ASP A 1 44 ? 3.512 8.845 -0.733 1.00 0.00 41 ASP A C 13
ATOM 19348 O O . ASP A 1 44 ? 2.544 9.158 -1.424 1.00 0.00 41 ASP A O 13
ATOM 19357 N N . LEU A 1 45 ? 3.971 7.609 -0.599 1.00 0.00 42 LEU A N 13
ATOM 19358 C CA . LEU A 1 45 ? 3.336 6.497 -1.285 1.00 0.00 42 LEU A CA 13
ATOM 19359 C C . LEU A 1 45 ? 2.093 6.064 -0.504 1.00 0.00 42 LEU A C 13
ATOM 19360 O O . LEU A 1 45 ? 2.196 5.622 0.639 1.00 0.00 42 LEU A O 13
ATOM 19376 N N . ASP A 1 46 ? 0.946 6.206 -1.153 1.00 0.00 43 ASP A N 13
ATOM 19377 C CA . ASP A 1 46 ? -0.315 5.835 -0.534 1.00 0.00 43 ASP A CA 13
ATOM 19378 C C . ASP A 1 46 ? -0.739 4.455 -1.039 1.00 0.00 43 ASP A C 13
ATOM 19379 O O . ASP A 1 46 ? -0.923 4.258 -2.239 1.00 0.00 43 ASP A O 13
ATOM 19388 N N . LEU A 1 47 ? -0.883 3.534 -0.097 1.00 0.00 44 LEU A N 13
ATOM 19389 C CA . LEU A 1 47 ? -1.283 2.178 -0.431 1.00 0.00 44 LEU A CA 13
ATOM 19390 C C . LEU A 1 47 ? -2.353 1.708 0.556 1.00 0.00 44 LEU A C 13
ATOM 19391 O O . LEU A 1 47 ? -2.146 1.747 1.768 1.00 0.00 44 LEU A O 13
ATOM 19407 N N . LEU A 1 48 ? -3.475 1.274 0.001 1.00 0.00 45 LEU A N 13
ATOM 19408 C CA . LEU A 1 48 ? -4.579 0.798 0.817 1.00 0.00 45 LEU A CA 13
ATOM 19409 C C . LEU A 1 48 ? -4.549 -0.731 0.865 1.00 0.00 45 LEU A C 13
ATOM 19410 O O . LEU A 1 48 ? -4.791 -1.393 -0.143 1.00 0.00 45 LEU A O 13
ATOM 19426 N N . VAL A 1 49 ? -4.249 -1.248 2.048 1.00 0.00 46 VAL A N 13
ATOM 19427 C CA . VAL A 1 49 ? -4.184 -2.687 2.241 1.00 0.00 46 VAL A CA 13
ATOM 19428 C C . VAL A 1 49 ? -5.150 -3.092 3.356 1.00 0.00 46 VAL A C 13
ATOM 19429 O O . VAL A 1 49 ? -5.513 -2.270 4.197 1.00 0.00 46 VAL A O 13
ATOM 19442 N N . ALA A 1 50 ? -5.539 -4.358 3.328 1.00 0.00 47 ALA A N 13
ATOM 19443 C CA . ALA A 1 50 ? -6.456 -4.882 4.326 1.00 0.00 47 ALA A CA 13
ATOM 19444 C C . ALA A 1 50 ? -5.868 -6.156 4.934 1.00 0.00 47 ALA A C 13
ATOM 19445 O O . ALA A 1 50 ? -5.600 -7.122 4.221 1.00 0.00 47 ALA A O 13
ATOM 19452 N N . PHE A 1 51 ? -5.683 -6.117 6.245 1.00 0.00 48 PHE A N 13
ATOM 19453 C CA . PHE A 1 51 ? -5.131 -7.257 6.957 1.00 0.00 48 PHE A CA 13
ATOM 19454 C C . PHE A 1 51 ? -6.243 -8.177 7.466 1.00 0.00 48 PHE A C 13
ATOM 19455 O O . PHE A 1 51 ? -7.269 -7.705 7.954 1.00 0.00 48 PHE A O 13
ATOM 19472 N N . GLU A 1 52 ? -6.002 -9.473 7.335 1.00 0.00 49 GLU A N 13
ATOM 19473 C CA . GLU A 1 52 ? -6.970 -10.463 7.776 1.00 0.00 49 GLU A CA 13
ATOM 19474 C C . GLU A 1 52 ? -7.340 -10.228 9.242 1.00 0.00 49 GLU A C 13
ATOM 19475 O O . GLU A 1 52 ? -7.104 -9.147 9.780 1.00 0.00 49 GLU A O 13
ATOM 19487 N N . GLU A 1 53 ? -7.913 -11.258 9.847 1.00 0.00 50 GLU A N 13
ATOM 19488 C CA . GLU A 1 53 ? -8.317 -11.177 11.241 1.00 0.00 50 GLU A CA 13
ATOM 19489 C C . GLU A 1 53 ? -7.327 -11.938 12.125 1.00 0.00 50 GLU A C 13
ATOM 19490 O O . GLU A 1 53 ? -7.506 -12.014 13.340 1.00 0.00 50 GLU A O 13
ATOM 19502 N N . GLY A 1 54 ? -6.305 -12.482 11.482 1.00 0.00 51 GLY A N 13
ATOM 19503 C CA . GLY A 1 54 ? -5.286 -13.234 12.195 1.00 0.00 51 GLY A CA 13
ATOM 19504 C C . GLY A 1 54 ? -3.908 -12.594 12.019 1.00 0.00 51 GLY A C 13
ATOM 19505 O O . GLY A 1 54 ? -2.916 -13.293 11.819 1.00 0.00 51 GLY A O 13
ATOM 19509 N N . ARG A 1 55 ? -3.890 -11.272 12.100 1.00 0.00 52 ARG A N 13
ATOM 19510 C CA . ARG A 1 55 ? -2.649 -10.530 11.952 1.00 0.00 52 ARG A CA 13
ATOM 19511 C C . ARG A 1 55 ? -2.483 -9.538 13.105 1.00 0.00 52 ARG A C 13
ATOM 19512 O O . ARG A 1 55 ? -3.446 -8.891 13.516 1.00 0.00 52 ARG A O 13
ATOM 19533 N N . THR A 1 56 ? -1.256 -9.449 13.595 1.00 0.00 53 THR A N 13
ATOM 19534 C CA . THR A 1 56 ? -0.951 -8.547 14.693 1.00 0.00 53 THR A CA 13
ATOM 19535 C C . THR A 1 56 ? -0.553 -7.170 14.157 1.00 0.00 53 THR A C 13
ATOM 19536 O O . THR A 1 56 ? 0.002 -7.062 13.064 1.00 0.00 53 THR A O 13
ATOM 19547 N N . LEU A 1 57 ? -0.850 -6.153 14.951 1.00 0.00 54 LEU A N 13
ATOM 19548 C CA . LEU A 1 57 ? -0.530 -4.787 14.570 1.00 0.00 54 LEU A CA 13
ATOM 19549 C C . LEU A 1 57 ? 0.974 -4.674 14.312 1.00 0.00 54 LEU A C 13
ATOM 19550 O O . LEU A 1 57 ? 1.408 -3.853 13.505 1.00 0.00 54 LEU A O 13
ATOM 19566 N N . LEU A 1 58 ? 1.727 -5.511 15.011 1.00 0.00 55 LEU A N 13
ATOM 19567 C CA . LEU A 1 58 ? 3.172 -5.515 14.867 1.00 0.00 55 LEU A CA 13
ATOM 19568 C C . LEU A 1 58 ? 3.533 -5.711 13.393 1.00 0.00 55 LEU A C 13
ATOM 19569 O O . LEU A 1 58 ? 4.433 -5.049 12.877 1.00 0.00 55 LEU A O 13
ATOM 19585 N N . ASP A 1 59 ? 2.812 -6.622 12.756 1.00 0.00 56 ASP A N 13
ATOM 19586 C CA . ASP A 1 59 ? 3.045 -6.913 11.352 1.00 0.00 56 ASP A CA 13
ATOM 19587 C C . ASP A 1 59 ? 2.596 -5.719 10.507 1.00 0.00 56 ASP A C 13
ATOM 19588 O O . ASP A 1 59 ? 3.227 -5.392 9.503 1.00 0.00 56 ASP A O 13
ATOM 19597 N N . HIS A 1 60 ? 1.509 -5.100 10.944 1.00 0.00 57 HIS A N 13
ATOM 19598 C CA . HIS A 1 60 ? 0.969 -3.950 10.241 1.00 0.00 57 HIS A CA 13
ATOM 19599 C C . HIS A 1 60 ? 2.027 -2.848 10.169 1.00 0.00 57 HIS A C 13
ATOM 19600 O O . HIS A 1 60 ? 2.316 -2.328 9.092 1.00 0.00 57 HIS A O 13
ATOM 19614 N N . ALA A 1 61 ? 2.578 -2.524 11.330 1.00 0.00 58 ALA A N 13
ATOM 19615 C CA . ALA A 1 61 ? 3.599 -1.493 11.412 1.00 0.00 58 ALA A CA 13
ATOM 19616 C C . ALA A 1 61 ? 4.861 -1.972 10.692 1.00 0.00 58 ALA A C 13
ATOM 19617 O O . ALA A 1 61 ? 5.537 -1.188 10.029 1.00 0.00 58 ALA A O 13
ATOM 19624 N N . ARG A 1 62 ? 5.139 -3.258 10.847 1.00 0.00 59 ARG A N 13
ATOM 19625 C CA . ARG A 1 62 ? 6.308 -3.852 10.220 1.00 0.00 59 ARG A CA 13
ATOM 19626 C C . ARG A 1 62 ? 6.156 -3.842 8.698 1.00 0.00 59 ARG A C 13
ATOM 19627 O O . ARG A 1 62 ? 7.139 -3.691 7.973 1.00 0.00 59 ARG A O 13
ATOM 19648 N N . LEU A 1 63 ? 4.917 -4.006 8.258 1.00 0.00 60 LEU A N 13
ATOM 19649 C CA . LEU A 1 63 ? 4.624 -4.018 6.834 1.00 0.00 60 LEU A CA 13
ATOM 19650 C C . LEU A 1 63 ? 5.103 -2.706 6.208 1.00 0.00 60 LEU A C 13
ATOM 19651 O O . LEU A 1 63 ? 5.640 -2.702 5.102 1.00 0.00 60 LEU A O 13
ATOM 19667 N N . LYS A 1 64 ? 4.890 -1.625 6.943 1.00 0.00 61 LYS A N 13
ATOM 19668 C CA . LYS A 1 64 ? 5.293 -0.310 6.474 1.00 0.00 61 LYS A CA 13
ATOM 19669 C C . LYS A 1 64 ? 6.818 -0.255 6.372 1.00 0.00 61 LYS A C 13
ATOM 19670 O O . LYS A 1 64 ? 7.361 0.175 5.355 1.00 0.00 61 LYS A O 13
ATOM 19689 N N . LEU A 1 65 ? 7.467 -0.696 7.440 1.00 0.00 62 LEU A N 13
ATOM 19690 C CA . LEU A 1 65 ? 8.919 -0.703 7.483 1.00 0.00 62 LEU A CA 13
ATOM 19691 C C . LEU A 1 65 ? 9.452 -1.704 6.456 1.00 0.00 62 LEU A C 13
ATOM 19692 O O . LEU A 1 65 ? 10.531 -1.513 5.899 1.00 0.00 62 LEU A O 13
ATOM 19708 N N . ALA A 1 66 ? 8.670 -2.751 6.238 1.00 0.00 63 ALA A N 13
ATOM 19709 C CA . ALA A 1 66 ? 9.049 -3.783 5.288 1.00 0.00 63 ALA A CA 13
ATOM 19710 C C . ALA A 1 66 ? 8.970 -3.218 3.869 1.00 0.00 63 ALA A C 13
ATOM 19711 O O . ALA A 1 66 ? 9.824 -3.509 3.032 1.00 0.00 63 ALA A O 13
ATOM 19718 N N . LEU A 1 67 ? 7.938 -2.419 3.640 1.00 0.00 64 LEU A N 13
ATOM 19719 C CA . LEU A 1 67 ? 7.737 -1.810 2.336 1.00 0.00 64 LEU A CA 13
ATOM 19720 C C . LEU A 1 67 ? 8.787 -0.718 2.121 1.00 0.00 64 LEU A C 13
ATOM 19721 O O . LEU A 1 67 ? 9.248 -0.508 1.000 1.00 0.00 64 LEU A O 13
ATOM 19737 N N . GLU A 1 68 ? 9.134 -0.052 3.212 1.00 0.00 65 GLU A N 13
ATOM 19738 C CA . GLU A 1 68 ? 10.121 1.013 3.157 1.00 0.00 65 GLU A CA 13
ATOM 19739 C C . GLU A 1 68 ? 11.504 0.439 2.843 1.00 0.00 65 GLU A C 13
ATOM 19740 O O . GLU A 1 68 ? 12.349 1.125 2.270 1.00 0.00 65 GLU A O 13
ATOM 19752 N N . GLY A 1 69 ? 11.692 -0.813 3.231 1.00 0.00 66 GLY A N 13
ATOM 19753 C CA . GLY A 1 69 ? 12.958 -1.487 2.998 1.00 0.00 66 GLY A CA 13
ATOM 19754 C C . GLY A 1 69 ? 13.133 -1.828 1.517 1.00 0.00 66 GLY A C 13
ATOM 19755 O O . GLY A 1 69 ? 14.161 -1.510 0.920 1.00 0.00 66 GLY A O 13
ATOM 19759 N N . LEU A 1 70 ? 12.113 -2.470 0.966 1.00 0.00 67 LEU A N 13
ATOM 19760 C CA . LEU A 1 70 ? 12.142 -2.857 -0.435 1.00 0.00 67 LEU A CA 13
ATOM 19761 C C . LEU A 1 70 ? 12.184 -1.600 -1.306 1.00 0.00 67 LEU A C 13
ATOM 19762 O O . LEU A 1 70 ? 12.944 -1.535 -2.271 1.00 0.00 67 LEU A O 13
ATOM 19778 N N . LEU A 1 71 ? 11.359 -0.633 -0.934 1.00 0.00 68 LEU A N 13
ATOM 19779 C CA . LEU A 1 71 ? 11.292 0.618 -1.670 1.00 0.00 68 LEU A CA 13
ATOM 19780 C C . LEU A 1 71 ? 12.429 1.534 -1.213 1.00 0.00 68 LEU A C 13
ATOM 19781 O O . LEU A 1 71 ? 12.735 2.526 -1.873 1.00 0.00 68 LEU A O 13
ATOM 19797 N N . GLY A 1 72 ? 13.024 1.169 -0.087 1.00 0.00 69 GLY A N 13
ATOM 19798 C CA . GLY A 1 72 ? 14.121 1.946 0.466 1.00 0.00 69 GLY A CA 13
ATOM 19799 C C . GLY A 1 72 ? 13.798 3.441 0.445 1.00 0.00 69 GLY A C 13
ATOM 19800 O O . GLY A 1 72 ? 14.702 4.276 0.486 1.00 0.00 69 GLY A O 13
ATOM 19804 N N . VAL A 1 73 ? 12.508 3.735 0.383 1.00 0.00 70 VAL A N 13
ATOM 19805 C CA . VAL A 1 73 ? 12.055 5.115 0.356 1.00 0.00 70 VAL A CA 13
ATOM 19806 C C . VAL A 1 73 ? 10.785 5.247 1.200 1.00 0.00 70 VAL A C 13
ATOM 19807 O O . VAL A 1 73 ? 10.075 4.266 1.416 1.00 0.00 70 VAL A O 13
ATOM 19820 N N . ARG A 1 74 ? 10.537 6.467 1.652 1.00 0.00 71 ARG A N 13
ATOM 19821 C CA . ARG A 1 74 ? 9.365 6.740 2.467 1.00 0.00 71 ARG A CA 13
ATOM 19822 C C . ARG A 1 74 ? 8.129 6.077 1.856 1.00 0.00 71 ARG A C 13
ATOM 19823 O O . ARG A 1 74 ? 7.797 6.323 0.698 1.00 0.00 71 ARG A O 13
ATOM 19844 N N . VAL A 1 75 ? 7.481 5.249 2.663 1.00 0.00 72 VAL A N 13
ATOM 19845 C CA . VAL A 1 75 ? 6.289 4.549 2.217 1.00 0.00 72 VAL A CA 13
ATOM 19846 C C . VAL A 1 75 ? 5.210 4.649 3.297 1.00 0.00 72 VAL A C 13
ATOM 19847 O O . VAL A 1 75 ? 5.503 4.528 4.486 1.00 0.00 72 VAL A O 13
ATOM 19860 N N . ASP A 1 76 ? 3.984 4.868 2.845 1.00 0.00 73 ASP A N 13
ATOM 19861 C CA . ASP A 1 76 ? 2.860 4.985 3.759 1.00 0.00 73 ASP A CA 13
ATOM 19862 C C . ASP A 1 76 ? 1.814 3.924 3.411 1.00 0.00 73 ASP A C 13
ATOM 19863 O O . ASP A 1 76 ? 1.443 3.769 2.249 1.00 0.00 73 ASP A O 13
ATOM 19872 N N . ILE A 1 77 ? 1.366 3.221 4.441 1.00 0.00 74 ILE A N 13
ATOM 19873 C CA . ILE A 1 77 ? 0.370 2.179 4.260 1.00 0.00 74 ILE A CA 13
ATOM 19874 C C . ILE A 1 77 ? -0.892 2.544 5.043 1.00 0.00 74 ILE A C 13
ATOM 19875 O O . ILE A 1 77 ? -0.810 3.136 6.118 1.00 0.00 74 ILE A O 13
ATOM 19891 N N . VAL A 1 78 ? -2.031 2.176 4.474 1.00 0.00 75 VAL A N 13
ATOM 19892 C CA . VAL A 1 78 ? -3.309 2.458 5.106 1.00 0.00 75 VAL A CA 13
ATOM 19893 C C . VAL A 1 78 ? -4.097 1.155 5.254 1.00 0.00 75 VAL A C 13
ATOM 19894 O O . VAL A 1 78 ? -4.004 0.269 4.406 1.00 0.00 75 VAL A O 13
ATOM 19907 N N . SER A 1 79 ? -4.856 1.080 6.337 1.00 0.00 76 SER A N 13
ATOM 19908 C CA . SER A 1 79 ? -5.660 -0.099 6.608 1.00 0.00 76 SER A CA 13
ATOM 19909 C C . SER A 1 79 ? -7.132 0.191 6.307 1.00 0.00 76 SER A C 13
ATOM 19910 O O . SER A 1 79 ? -7.687 1.174 6.796 1.00 0.00 76 SER A O 13
ATOM 19918 N N . GLU A 1 80 ? -7.722 -0.682 5.504 1.00 0.00 77 GLU A N 13
ATOM 19919 C CA . GLU A 1 80 ? -9.119 -0.532 5.132 1.00 0.00 77 GLU A CA 13
ATOM 19920 C C . GLU A 1 80 ? -9.976 -0.285 6.376 1.00 0.00 77 GLU A C 13
ATOM 19921 O O . GLU A 1 80 ? -10.929 0.492 6.334 1.00 0.00 77 GLU A O 13
ATOM 19933 N N . ARG A 1 81 ? -9.605 -0.960 7.454 1.00 0.00 78 ARG A N 13
ATOM 19934 C CA . ARG A 1 81 ? -10.328 -0.823 8.708 1.00 0.00 78 ARG A CA 13
ATOM 19935 C C . ARG A 1 81 ? -10.155 0.590 9.268 1.00 0.00 78 ARG A C 13
ATOM 19936 O O . ARG A 1 81 ? -11.135 1.249 9.612 1.00 0.00 78 ARG A O 13
ATOM 19957 N N . GLY A 1 82 ? -8.902 1.013 9.344 1.00 0.00 79 GLY A N 13
ATOM 19958 C CA . GLY A 1 82 ? -8.588 2.335 9.858 1.00 0.00 79 GLY A CA 13
ATOM 19959 C C . GLY A 1 82 ? -9.147 3.426 8.942 1.00 0.00 79 GLY A C 13
ATOM 19960 O O . GLY A 1 82 ? -9.303 4.573 9.359 1.00 0.00 79 GLY A O 13
ATOM 19964 N N . LEU A 1 83 ? -9.434 3.030 7.710 1.00 0.00 80 LEU A N 13
ATOM 19965 C CA . LEU A 1 83 ? -9.972 3.959 6.731 1.00 0.00 80 LEU A CA 13
ATOM 19966 C C . LEU A 1 83 ? -11.369 4.404 7.171 1.00 0.00 80 LEU A C 13
ATOM 19967 O O . LEU A 1 83 ? -11.828 4.040 8.253 1.00 0.00 80 LEU A O 13
ATOM 19983 N N . ALA A 1 84 ? -12.005 5.184 6.310 1.00 0.00 81 ALA A N 13
ATOM 19984 C CA . ALA A 1 84 ? -13.340 5.683 6.596 1.00 0.00 81 ALA A CA 13
ATOM 19985 C C . ALA A 1 84 ? -14.340 5.021 5.646 1.00 0.00 81 ALA A C 13
ATOM 19986 O O . ALA A 1 84 ? -13.948 4.400 4.660 1.00 0.00 81 ALA A O 13
ATOM 19993 N N . PRO A 1 85 ? -15.647 5.181 5.986 1.00 0.00 82 PRO A N 13
ATOM 19994 C CA . PRO A 1 85 ? -16.707 4.607 5.175 1.00 0.00 82 PRO A CA 13
ATOM 19995 C C . PRO A 1 85 ? -16.909 5.409 3.888 1.00 0.00 82 PRO A C 13
ATOM 19996 O O . PRO A 1 85 ? -17.047 4.834 2.810 1.00 0.00 82 PRO A O 13
ATOM 20007 N N . ARG A 1 86 ? -16.919 6.724 4.044 1.00 0.00 83 ARG A N 13
ATOM 20008 C CA . ARG A 1 86 ? -17.101 7.611 2.907 1.00 0.00 83 ARG A CA 13
ATOM 20009 C C . ARG A 1 86 ? -15.796 7.737 2.118 1.00 0.00 83 ARG A C 13
ATOM 20010 O O . ARG A 1 86 ? -15.815 8.016 0.920 1.00 0.00 83 ARG A O 13
ATOM 20031 N N . LEU A 1 87 ? -14.693 7.525 2.821 1.00 0.00 84 LEU A N 13
ATOM 20032 C CA . LEU A 1 87 ? -13.382 7.611 2.202 1.00 0.00 84 LEU A CA 13
ATOM 20033 C C . LEU A 1 87 ? -13.057 6.281 1.519 1.00 0.00 84 LEU A C 13
ATOM 20034 O O . LEU A 1 87 ? -12.591 6.261 0.381 1.00 0.00 84 LEU A O 13
ATOM 20050 N N . ARG A 1 88 ? -13.315 5.202 2.244 1.00 0.00 85 ARG A N 13
ATOM 20051 C CA . ARG A 1 88 ? -13.055 3.871 1.722 1.00 0.00 85 ARG A CA 13
ATOM 20052 C C . ARG A 1 88 ? -13.730 3.694 0.361 1.00 0.00 85 ARG A C 13
ATOM 20053 O O . ARG A 1 88 ? -13.091 3.274 -0.603 1.00 0.00 85 ARG A O 13
ATOM 20074 N N . GLU A 1 89 ? -15.013 4.022 0.324 1.00 0.00 86 GLU A N 13
ATOM 20075 C CA . GLU A 1 89 ? -15.782 3.904 -0.903 1.00 0.00 86 GLU A CA 13
ATOM 20076 C C . GLU A 1 89 ? -15.106 4.688 -2.030 1.00 0.00 86 GLU A C 13
ATOM 20077 O O . GLU A 1 89 ? -15.045 4.221 -3.166 1.00 0.00 86 GLU A O 13
ATOM 20089 N N . GLN A 1 90 ? -14.615 5.867 -1.675 1.00 0.00 87 GLN A N 13
ATOM 20090 C CA . GLN A 1 90 ? -13.947 6.720 -2.642 1.00 0.00 87 GLN A CA 13
ATOM 20091 C C . GLN A 1 90 ? -12.578 6.140 -3.005 1.00 0.00 87 GLN A C 13
ATOM 20092 O O . GLN A 1 90 ? -12.149 6.225 -4.155 1.00 0.00 87 GLN A O 13
ATOM 20106 N N . VAL A 1 91 ? -11.931 5.564 -2.003 1.00 0.00 88 VAL A N 13
ATOM 20107 C CA . VAL A 1 91 ? -10.620 4.970 -2.203 1.00 0.00 88 VAL A CA 13
ATOM 20108 C C . VAL A 1 91 ? -10.743 3.779 -3.155 1.00 0.00 88 VAL A C 13
ATOM 20109 O O . VAL A 1 91 ? -9.999 3.679 -4.129 1.00 0.00 88 VAL A O 13
ATOM 20122 N N . LEU A 1 92 ? -11.690 2.907 -2.841 1.00 0.00 89 LEU A N 13
ATOM 20123 C CA . LEU A 1 92 ? -11.920 1.727 -3.657 1.00 0.00 89 LEU A CA 13
ATOM 20124 C C . LEU A 1 92 ? -12.208 2.156 -5.097 1.00 0.00 89 LEU A C 13
ATOM 20125 O O . LEU A 1 92 ? -11.968 1.397 -6.035 1.00 0.00 89 LEU A O 13
ATOM 20141 N N . ARG A 1 93 ? -12.716 3.372 -5.228 1.00 0.00 90 ARG A N 13
ATOM 20142 C CA . ARG A 1 93 ? -13.039 3.912 -6.538 1.00 0.00 90 ARG A CA 13
ATOM 20143 C C . ARG A 1 93 ? -11.757 4.227 -7.312 1.00 0.00 90 ARG A C 13
ATOM 20144 O O . ARG A 1 93 ? -11.768 4.282 -8.541 1.00 0.00 90 ARG A O 13
ATOM 20165 N N . GLU A 1 94 ? -10.684 4.426 -6.561 1.00 0.00 91 GLU A N 13
ATOM 20166 C CA . GLU A 1 94 ? -9.397 4.734 -7.162 1.00 0.00 91 GLU A CA 13
ATOM 20167 C C . GLU A 1 94 ? -8.458 3.531 -7.051 1.00 0.00 91 GLU A C 13
ATOM 20168 O O . GLU A 1 94 ? -7.782 3.175 -8.015 1.00 0.00 91 GLU A O 13
ATOM 20180 N N . ALA A 1 95 ? -8.446 2.937 -5.866 1.00 0.00 92 ALA A N 13
ATOM 20181 C CA . ALA A 1 95 ? -7.601 1.781 -5.617 1.00 0.00 92 ALA A CA 13
ATOM 20182 C C . ALA A 1 95 ? -7.620 0.867 -6.844 1.00 0.00 92 ALA A C 13
ATOM 20183 O O . ALA A 1 95 ? -8.679 0.609 -7.414 1.00 0.00 92 ALA A O 13
ATOM 20190 N N . ILE A 1 96 ? -6.435 0.403 -7.214 1.00 0.00 93 ILE A N 13
ATOM 20191 C CA . ILE A 1 96 ? -6.302 -0.477 -8.363 1.00 0.00 93 ILE A CA 13
ATOM 20192 C C . ILE A 1 96 ? -5.370 -1.636 -8.006 1.00 0.00 93 ILE A C 13
ATOM 20193 O O . ILE A 1 96 ? -4.442 -1.471 -7.215 1.00 0.00 93 ILE A O 13
ATOM 20209 N N . PRO A 1 97 ? -5.655 -2.814 -8.623 1.00 0.00 94 PRO A N 13
ATOM 20210 C CA . PRO A 1 97 ? -4.853 -4.001 -8.379 1.00 0.00 94 PRO A CA 13
ATOM 20211 C C . PRO A 1 97 ? -3.507 -3.910 -9.100 1.00 0.00 94 PRO A C 13
ATOM 20212 O O . PRO A 1 97 ? -3.440 -3.461 -10.243 1.00 0.00 94 PRO A O 13
ATOM 20223 N N . LEU A 1 98 ? -2.467 -4.344 -8.402 1.00 0.00 95 LEU A N 13
ATOM 20224 C CA . LEU A 1 98 ? -1.127 -4.318 -8.961 1.00 0.00 95 LEU A CA 13
ATOM 20225 C C . LEU A 1 98 ? -0.709 -5.740 -9.341 1.00 0.00 95 LEU A C 13
ATOM 20226 O O . LEU A 1 98 ? -1.466 -6.459 -9.992 1.00 0.00 95 LEU A O 13
ATOM 20242 N N . GLY A 1 1 ? 19.592 3.475 -4.293 1.00 0.00 -2 GLY A N 14
ATOM 20243 C CA . GLY A 1 1 ? 19.684 4.903 -4.043 1.00 0.00 -2 GLY A CA 14
ATOM 20244 C C . GLY A 1 1 ? 18.432 5.629 -4.538 1.00 0.00 -2 GLY A C 14
ATOM 20245 O O . GLY A 1 1 ? 17.312 5.209 -4.251 1.00 0.00 -2 GLY A O 14
ATOM 20249 N N . SER A 1 2 ? 18.663 6.707 -5.272 1.00 0.00 -1 SER A N 14
ATOM 20250 C CA . SER A 1 2 ? 17.568 7.496 -5.810 1.00 0.00 -1 SER A CA 14
ATOM 20251 C C . SER A 1 2 ? 17.335 7.136 -7.278 1.00 0.00 -1 SER A C 14
ATOM 20252 O O . SER A 1 2 ? 17.827 7.819 -8.175 1.00 0.00 -1 SER A O 14
ATOM 20260 N N . HIS A 1 3 ? 16.585 6.062 -7.479 1.00 0.00 0 HIS A N 14
ATOM 20261 C CA . HIS A 1 3 ? 16.280 5.603 -8.824 1.00 0.00 0 HIS A CA 14
ATOM 20262 C C . HIS A 1 3 ? 14.873 5.004 -8.855 1.00 0.00 0 HIS A C 14
ATOM 20263 O O . HIS A 1 3 ? 14.531 4.260 -9.773 1.00 0.00 0 HIS A O 14
ATOM 20277 N N . MET A 1 4 ? 14.094 5.350 -7.841 1.00 0.00 1 MET A N 14
ATOM 20278 C CA . MET A 1 4 ? 12.731 4.856 -7.741 1.00 0.00 1 MET A CA 14
ATOM 20279 C C . MET A 1 4 ? 11.899 5.295 -8.947 1.00 0.00 1 MET A C 14
ATOM 20280 O O . MET A 1 4 ? 11.640 6.484 -9.128 1.00 0.00 1 MET A O 14
ATOM 20294 N N . ASP A 1 5 ? 11.504 4.312 -9.742 1.00 0.00 2 ASP A N 14
ATOM 20295 C CA . ASP A 1 5 ? 10.706 4.581 -10.926 1.00 0.00 2 ASP A CA 14
ATOM 20296 C C . ASP A 1 5 ? 9.389 3.808 -10.835 1.00 0.00 2 ASP A C 14
ATOM 20297 O O . ASP A 1 5 ? 9.320 2.765 -10.188 1.00 0.00 2 ASP A O 14
ATOM 20306 N N . LEU A 1 6 ? 8.375 4.350 -11.494 1.00 0.00 3 LEU A N 14
ATOM 20307 C CA . LEU A 1 6 ? 7.064 3.725 -11.496 1.00 0.00 3 LEU A CA 14
ATOM 20308 C C . LEU A 1 6 ? 7.190 2.286 -12.000 1.00 0.00 3 LEU A C 14
ATOM 20309 O O . LEU A 1 6 ? 6.648 1.362 -11.396 1.00 0.00 3 LEU A O 14
ATOM 20325 N N . GLU A 1 7 ? 7.910 2.140 -13.103 1.00 0.00 4 GLU A N 14
ATOM 20326 C CA . GLU A 1 7 ? 8.115 0.829 -13.695 1.00 0.00 4 GLU A CA 14
ATOM 20327 C C . GLU A 1 7 ? 8.686 -0.139 -12.657 1.00 0.00 4 GLU A C 14
ATOM 20328 O O . GLU A 1 7 ? 8.229 -1.276 -12.546 1.00 0.00 4 GLU A O 14
ATOM 20340 N N . THR A 1 8 ? 9.676 0.347 -11.923 1.00 0.00 5 THR A N 14
ATOM 20341 C CA . THR A 1 8 ? 10.313 -0.461 -10.897 1.00 0.00 5 THR A CA 14
ATOM 20342 C C . THR A 1 8 ? 9.374 -0.647 -9.704 1.00 0.00 5 THR A C 14
ATOM 20343 O O . THR A 1 8 ? 9.412 -1.678 -9.034 1.00 0.00 5 THR A O 14
ATOM 20354 N N . LEU A 1 9 ? 8.552 0.367 -9.475 1.00 0.00 6 LEU A N 14
ATOM 20355 C CA . LEU A 1 9 ? 7.605 0.329 -8.374 1.00 0.00 6 LEU A CA 14
ATOM 20356 C C . LEU A 1 9 ? 6.785 -0.961 -8.457 1.00 0.00 6 LEU A C 14
ATOM 20357 O O . LEU A 1 9 ? 6.509 -1.591 -7.438 1.00 0.00 6 LEU A O 14
ATOM 20373 N N . ARG A 1 10 ? 6.420 -1.315 -9.681 1.00 0.00 7 ARG A N 14
ATOM 20374 C CA . ARG A 1 10 ? 5.638 -2.517 -9.910 1.00 0.00 7 ARG A CA 14
ATOM 20375 C C . ARG A 1 10 ? 6.497 -3.762 -9.678 1.00 0.00 7 ARG A C 14
ATOM 20376 O O . ARG A 1 10 ? 6.029 -4.747 -9.109 1.00 0.00 7 ARG A O 14
ATOM 20397 N N . ALA A 1 11 ? 7.740 -3.676 -10.129 1.00 0.00 8 ALA A N 14
ATOM 20398 C CA . ALA A 1 11 ? 8.669 -4.783 -9.978 1.00 0.00 8 ALA A CA 14
ATOM 20399 C C . ALA A 1 11 ? 8.771 -5.159 -8.498 1.00 0.00 8 ALA A C 14
ATOM 20400 O O . ALA A 1 11 ? 8.586 -6.320 -8.135 1.00 0.00 8 ALA A O 14
ATOM 20407 N N . ARG A 1 12 ? 9.064 -4.155 -7.684 1.00 0.00 9 ARG A N 14
ATOM 20408 C CA . ARG A 1 12 ? 9.193 -4.366 -6.252 1.00 0.00 9 ARG A CA 14
ATOM 20409 C C . ARG A 1 12 ? 7.820 -4.630 -5.630 1.00 0.00 9 ARG A C 14
ATOM 20410 O O . ARG A 1 12 ? 7.698 -5.436 -4.708 1.00 0.00 9 ARG A O 14
ATOM 20431 N N . ARG A 1 13 ? 6.823 -3.936 -6.157 1.00 0.00 10 ARG A N 14
ATOM 20432 C CA . ARG A 1 13 ? 5.464 -4.086 -5.665 1.00 0.00 10 ARG A CA 14
ATOM 20433 C C . ARG A 1 13 ? 5.019 -5.546 -5.770 1.00 0.00 10 ARG A C 14
ATOM 20434 O O . ARG A 1 13 ? 4.312 -6.048 -4.897 1.00 0.00 10 ARG A O 14
ATOM 20455 N N . GLU A 1 14 ? 5.451 -6.187 -6.846 1.00 0.00 11 GLU A N 14
ATOM 20456 C CA . GLU A 1 14 ? 5.106 -7.580 -7.076 1.00 0.00 11 GLU A CA 14
ATOM 20457 C C . GLU A 1 14 ? 5.609 -8.449 -5.921 1.00 0.00 11 GLU A C 14
ATOM 20458 O O . GLU A 1 14 ? 4.871 -9.287 -5.404 1.00 0.00 11 GLU A O 14
ATOM 20470 N N . ALA A 1 15 ? 6.860 -8.220 -5.551 1.00 0.00 12 ALA A N 14
ATOM 20471 C CA . ALA A 1 15 ? 7.469 -8.972 -4.467 1.00 0.00 12 ALA A CA 14
ATOM 20472 C C . ALA A 1 15 ? 6.860 -8.525 -3.137 1.00 0.00 12 ALA A C 14
ATOM 20473 O O . ALA A 1 15 ? 6.675 -9.336 -2.231 1.00 0.00 12 ALA A O 14
ATOM 20480 N N . VAL A 1 16 ? 6.565 -7.235 -3.061 1.00 0.00 13 VAL A N 14
ATOM 20481 C CA . VAL A 1 16 ? 5.980 -6.670 -1.857 1.00 0.00 13 VAL A CA 14
ATOM 20482 C C . VAL A 1 16 ? 4.570 -7.234 -1.667 1.00 0.00 13 VAL A C 14
ATOM 20483 O O . VAL A 1 16 ? 4.147 -7.490 -0.541 1.00 0.00 13 VAL A O 14
ATOM 20496 N N . LEU A 1 17 ? 3.882 -7.410 -2.785 1.00 0.00 14 LEU A N 14
ATOM 20497 C CA . LEU A 1 17 ? 2.529 -7.938 -2.756 1.00 0.00 14 LEU A CA 14
ATOM 20498 C C . LEU A 1 17 ? 2.540 -9.321 -2.101 1.00 0.00 14 LEU A C 14
ATOM 20499 O O . LEU A 1 17 ? 1.677 -9.629 -1.280 1.00 0.00 14 LEU A O 14
ATOM 20515 N N . SER A 1 18 ? 3.527 -10.116 -2.487 1.00 0.00 15 SER A N 14
ATOM 20516 C CA . SER A 1 18 ? 3.661 -11.458 -1.947 1.00 0.00 15 SER A CA 14
ATOM 20517 C C . SER A 1 18 ? 4.081 -11.391 -0.478 1.00 0.00 15 SER A C 14
ATOM 20518 O O . SER A 1 18 ? 3.694 -12.242 0.322 1.00 0.00 15 SER A O 14
ATOM 20526 N N . LEU A 1 19 ? 4.868 -10.372 -0.166 1.00 0.00 16 LEU A N 14
ATOM 20527 C CA . LEU A 1 19 ? 5.345 -10.183 1.193 1.00 0.00 16 LEU A CA 14
ATOM 20528 C C . LEU A 1 19 ? 4.207 -9.638 2.058 1.00 0.00 16 LEU A C 14
ATOM 20529 O O . LEU A 1 19 ? 4.061 -10.026 3.216 1.00 0.00 16 LEU A O 14
ATOM 20545 N N . CYS A 1 20 ? 3.429 -8.746 1.462 1.00 0.00 17 CYS A N 14
ATOM 20546 C CA . CYS A 1 20 ? 2.309 -8.143 2.162 1.00 0.00 17 CYS A CA 14
ATOM 20547 C C . CYS A 1 20 ? 1.397 -9.264 2.665 1.00 0.00 17 CYS A C 14
ATOM 20548 O O . CYS A 1 20 ? 0.912 -9.216 3.794 1.00 0.00 17 CYS A O 14
ATOM 20556 N N . ALA A 1 21 ? 1.191 -10.247 1.801 1.00 0.00 18 ALA A N 14
ATOM 20557 C CA . ALA A 1 21 ? 0.346 -11.379 2.143 1.00 0.00 18 ALA A CA 14
ATOM 20558 C C . ALA A 1 21 ? 0.922 -12.088 3.370 1.00 0.00 18 ALA A C 14
ATOM 20559 O O . ALA A 1 21 ? 0.176 -12.543 4.236 1.00 0.00 18 ALA A O 14
ATOM 20566 N N . ARG A 1 22 ? 2.245 -12.160 3.405 1.00 0.00 19 ARG A N 14
ATOM 20567 C CA . ARG A 1 22 ? 2.930 -12.806 4.512 1.00 0.00 19 ARG A CA 14
ATOM 20568 C C . ARG A 1 22 ? 2.858 -11.930 5.765 1.00 0.00 19 ARG A C 14
ATOM 20569 O O . ARG A 1 22 ? 2.918 -12.436 6.884 1.00 0.00 19 ARG A O 14
ATOM 20590 N N . HIS A 1 23 ? 2.730 -10.632 5.534 1.00 0.00 20 HIS A N 14
ATOM 20591 C CA . HIS A 1 23 ? 2.649 -9.681 6.629 1.00 0.00 20 HIS A CA 14
ATOM 20592 C C . HIS A 1 23 ? 1.216 -9.633 7.163 1.00 0.00 20 HIS A C 14
ATOM 20593 O O . HIS A 1 23 ? 0.900 -8.822 8.032 1.00 0.00 20 HIS A O 14
ATOM 20607 N N . GLY A 1 24 ? 0.387 -10.512 6.619 1.00 0.00 21 GLY A N 14
ATOM 20608 C CA . GLY A 1 24 ? -1.005 -10.580 7.029 1.00 0.00 21 GLY A CA 14
ATOM 20609 C C . GLY A 1 24 ? -1.922 -9.986 5.958 1.00 0.00 21 GLY A C 14
ATOM 20610 O O . GLY A 1 24 ? -3.097 -10.340 5.876 1.00 0.00 21 GLY A O 14
ATOM 20614 N N . ALA A 1 25 ? -1.350 -9.092 5.164 1.00 0.00 22 ALA A N 14
ATOM 20615 C CA . ALA A 1 25 ? -2.101 -8.446 4.102 1.00 0.00 22 ALA A CA 14
ATOM 20616 C C . ALA A 1 25 ? -2.949 -9.490 3.374 1.00 0.00 22 ALA A C 14
ATOM 20617 O O . ALA A 1 25 ? -2.658 -10.684 3.435 1.00 0.00 22 ALA A O 14
ATOM 20624 N N . VAL A 1 26 ? -3.982 -9.004 2.702 1.00 0.00 23 VAL A N 14
ATOM 20625 C CA . VAL A 1 26 ? -4.875 -9.880 1.963 1.00 0.00 23 VAL A CA 14
ATOM 20626 C C . VAL A 1 26 ? -5.389 -9.149 0.721 1.00 0.00 23 VAL A C 14
ATOM 20627 O O . VAL A 1 26 ? -5.348 -9.689 -0.383 1.00 0.00 23 VAL A O 14
ATOM 20640 N N . ARG A 1 27 ? -5.861 -7.931 0.944 1.00 0.00 24 ARG A N 14
ATOM 20641 C CA . ARG A 1 27 ? -6.382 -7.120 -0.143 1.00 0.00 24 ARG A CA 14
ATOM 20642 C C . ARG A 1 27 ? -5.447 -5.941 -0.421 1.00 0.00 24 ARG A C 14
ATOM 20643 O O . ARG A 1 27 ? -5.822 -4.787 -0.221 1.00 0.00 24 ARG A O 14
ATOM 20664 N N . VAL A 1 28 ? -4.249 -6.272 -0.878 1.00 0.00 25 VAL A N 14
ATOM 20665 C CA . VAL A 1 28 ? -3.258 -5.255 -1.185 1.00 0.00 25 VAL A CA 14
ATOM 20666 C C . VAL A 1 28 ? -3.689 -4.492 -2.439 1.00 0.00 25 VAL A C 14
ATOM 20667 O O . VAL A 1 28 ? -3.949 -5.095 -3.479 1.00 0.00 25 VAL A O 14
ATOM 20680 N N . ARG A 1 29 ? -3.751 -3.176 -2.300 1.00 0.00 26 ARG A N 14
ATOM 20681 C CA . ARG A 1 29 ? -4.146 -2.323 -3.408 1.00 0.00 26 ARG A CA 14
ATOM 20682 C C . ARG A 1 29 ? -3.508 -0.940 -3.268 1.00 0.00 26 ARG A C 14
ATOM 20683 O O . ARG A 1 29 ? -3.170 -0.518 -2.163 1.00 0.00 26 ARG A O 14
ATOM 20704 N N . VAL A 1 30 ? -3.362 -0.273 -4.403 1.00 0.00 27 VAL A N 14
ATOM 20705 C CA . VAL A 1 30 ? -2.771 1.054 -4.421 1.00 0.00 27 VAL A CA 14
ATOM 20706 C C . VAL A 1 30 ? -3.807 2.064 -4.918 1.00 0.00 27 VAL A C 14
ATOM 20707 O O . VAL A 1 30 ? -4.299 1.953 -6.040 1.00 0.00 27 VAL A O 14
ATOM 20720 N N . PHE A 1 31 ? -4.109 3.025 -4.058 1.00 0.00 28 PHE A N 14
ATOM 20721 C CA . PHE A 1 31 ? -5.079 4.054 -4.395 1.00 0.00 28 PHE A CA 14
ATOM 20722 C C . PHE A 1 31 ? -4.462 5.449 -4.278 1.00 0.00 28 PHE A C 14
ATOM 20723 O O . PHE A 1 31 ? -3.588 5.677 -3.443 1.00 0.00 28 PHE A O 14
ATOM 20740 N N . GLY A 1 32 ? -4.941 6.346 -5.127 1.00 0.00 29 GLY A N 14
ATOM 20741 C CA . GLY A 1 32 ? -4.447 7.713 -5.129 1.00 0.00 29 GLY A CA 14
ATOM 20742 C C . GLY A 1 32 ? -3.880 8.089 -6.500 1.00 0.00 29 GLY A C 14
ATOM 20743 O O . GLY A 1 32 ? -4.225 7.475 -7.508 1.00 0.00 29 GLY A O 14
ATOM 20747 N N . SER A 1 33 ? -3.019 9.095 -6.492 1.00 0.00 30 SER A N 14
ATOM 20748 C CA . SER A 1 33 ? -2.400 9.560 -7.722 1.00 0.00 30 SER A CA 14
ATOM 20749 C C . SER A 1 33 ? -1.357 8.548 -8.198 1.00 0.00 30 SER A C 14
ATOM 20750 O O . SER A 1 33 ? -1.140 8.393 -9.399 1.00 0.00 30 SER A O 14
ATOM 20758 N N . VAL A 1 34 ? -0.738 7.885 -7.233 1.00 0.00 31 VAL A N 14
ATOM 20759 C CA . VAL A 1 34 ? 0.278 6.892 -7.538 1.00 0.00 31 VAL A CA 14
ATOM 20760 C C . VAL A 1 34 ? -0.332 5.800 -8.420 1.00 0.00 31 VAL A C 14
ATOM 20761 O O . VAL A 1 34 ? 0.321 5.298 -9.333 1.00 0.00 31 VAL A O 14
ATOM 20774 N N . ALA A 1 35 ? -1.577 5.465 -8.115 1.00 0.00 32 ALA A N 14
ATOM 20775 C CA . ALA A 1 35 ? -2.282 4.441 -8.868 1.00 0.00 32 ALA A CA 14
ATOM 20776 C C . ALA A 1 35 ? -2.345 4.851 -10.341 1.00 0.00 32 ALA A C 14
ATOM 20777 O O . ALA A 1 35 ? -2.371 3.996 -11.225 1.00 0.00 32 ALA A O 14
ATOM 20784 N N . ARG A 1 36 ? -2.368 6.157 -10.558 1.00 0.00 33 ARG A N 14
ATOM 20785 C CA . ARG A 1 36 ? -2.427 6.690 -11.909 1.00 0.00 33 ARG A CA 14
ATOM 20786 C C . ARG A 1 36 ? -1.015 6.892 -12.462 1.00 0.00 33 ARG A C 14
ATOM 20787 O O . ARG A 1 36 ? -0.837 7.091 -13.663 1.00 0.00 33 ARG A O 14
ATOM 20808 N N . GLY A 1 37 ? -0.046 6.833 -11.560 1.00 0.00 34 GLY A N 14
ATOM 20809 C CA . GLY A 1 37 ? 1.345 7.007 -11.943 1.00 0.00 34 GLY A CA 14
ATOM 20810 C C . GLY A 1 37 ? 1.818 8.434 -11.657 1.00 0.00 34 GLY A C 14
ATOM 20811 O O . GLY A 1 37 ? 2.581 9.006 -12.434 1.00 0.00 34 GLY A O 14
ATOM 20815 N N . GLU A 1 38 ? 1.344 8.968 -10.541 1.00 0.00 35 GLU A N 14
ATOM 20816 C CA . GLU A 1 38 ? 1.709 10.317 -10.143 1.00 0.00 35 GLU A CA 14
ATOM 20817 C C . GLU A 1 38 ? 2.195 10.330 -8.692 1.00 0.00 35 GLU A C 14
ATOM 20818 O O . GLU A 1 38 ? 1.495 9.861 -7.795 1.00 0.00 35 GLU A O 14
ATOM 20830 N N . ALA A 1 39 ? 3.390 10.871 -8.506 1.00 0.00 36 ALA A N 14
ATOM 20831 C CA . ALA A 1 39 ? 3.977 10.951 -7.179 1.00 0.00 36 ALA A CA 14
ATOM 20832 C C . ALA A 1 39 ? 5.292 11.730 -7.254 1.00 0.00 36 ALA A C 14
ATOM 20833 O O . ALA A 1 39 ? 5.570 12.390 -8.254 1.00 0.00 36 ALA A O 14
ATOM 20840 N N . ARG A 1 40 ? 6.066 11.626 -6.184 1.00 0.00 37 ARG A N 14
ATOM 20841 C CA . ARG A 1 40 ? 7.344 12.313 -6.116 1.00 0.00 37 ARG A CA 14
ATOM 20842 C C . ARG A 1 40 ? 8.246 11.652 -5.071 1.00 0.00 37 ARG A C 14
ATOM 20843 O O . ARG A 1 40 ? 7.818 10.743 -4.362 1.00 0.00 37 ARG A O 14
ATOM 20864 N N . GLU A 1 41 ? 9.478 12.136 -5.009 1.00 0.00 38 GLU A N 14
ATOM 20865 C CA . GLU A 1 41 ? 10.444 11.604 -4.063 1.00 0.00 38 GLU A CA 14
ATOM 20866 C C . GLU A 1 41 ? 10.250 12.247 -2.688 1.00 0.00 38 GLU A C 14
ATOM 20867 O O . GLU A 1 41 ? 10.720 11.720 -1.681 1.00 0.00 38 GLU A O 14
ATOM 20879 N N . ASP A 1 42 ? 9.557 13.376 -2.691 1.00 0.00 39 ASP A N 14
ATOM 20880 C CA . ASP A 1 42 ? 9.295 14.096 -1.457 1.00 0.00 39 ASP A CA 14
ATOM 20881 C C . ASP A 1 42 ? 7.807 13.993 -1.117 1.00 0.00 39 ASP A C 14
ATOM 20882 O O . ASP A 1 42 ? 7.106 15.003 -1.071 1.00 0.00 39 ASP A O 14
ATOM 20891 N N . SER A 1 43 ? 7.369 12.764 -0.888 1.00 0.00 40 SER A N 14
ATOM 20892 C CA . SER A 1 43 ? 5.977 12.515 -0.554 1.00 0.00 40 SER A CA 14
ATOM 20893 C C . SER A 1 43 ? 5.802 11.072 -0.079 1.00 0.00 40 SER A C 14
ATOM 20894 O O . SER A 1 43 ? 6.781 10.343 0.076 1.00 0.00 40 SER A O 14
ATOM 20902 N N . ASP A 1 44 ? 4.549 10.701 0.138 1.00 0.00 41 ASP A N 14
ATOM 20903 C CA . ASP A 1 44 ? 4.233 9.358 0.592 1.00 0.00 41 ASP A CA 14
ATOM 20904 C C . ASP A 1 44 ? 3.353 8.665 -0.450 1.00 0.00 41 ASP A C 14
ATOM 20905 O O . ASP A 1 44 ? 2.779 9.322 -1.317 1.00 0.00 41 ASP A O 14
ATOM 20914 N N . LEU A 1 45 ? 3.274 7.348 -0.330 1.00 0.00 42 LEU A N 14
ATOM 20915 C CA . LEU A 1 45 ? 2.473 6.560 -1.251 1.00 0.00 42 LEU A CA 14
ATOM 20916 C C . LEU A 1 45 ? 1.300 5.934 -0.493 1.00 0.00 42 LEU A C 14
ATOM 20917 O O . LEU A 1 45 ? 1.503 5.155 0.437 1.00 0.00 42 LEU A O 14
ATOM 20933 N N . ASP A 1 46 ? 0.100 6.299 -0.919 1.00 0.00 43 ASP A N 14
ATOM 20934 C CA . ASP A 1 46 ? -1.105 5.783 -0.292 1.00 0.00 43 ASP A CA 14
ATOM 20935 C C . ASP A 1 46 ? -1.391 4.378 -0.826 1.00 0.00 43 ASP A C 14
ATOM 20936 O O . ASP A 1 46 ? -1.709 4.210 -2.003 1.00 0.00 43 ASP A O 14
ATOM 20945 N N . LEU A 1 47 ? -1.267 3.404 0.064 1.00 0.00 44 LEU A N 14
ATOM 20946 C CA . LEU A 1 47 ? -1.508 2.019 -0.303 1.00 0.00 44 LEU A CA 14
ATOM 20947 C C . LEU A 1 47 ? -2.665 1.468 0.533 1.00 0.00 44 LEU A C 14
ATOM 20948 O O . LEU A 1 47 ? -2.627 1.520 1.762 1.00 0.00 44 LEU A O 14
ATOM 20964 N N . LEU A 1 48 ? -3.666 0.954 -0.166 1.00 0.00 45 LEU A N 14
ATOM 20965 C CA . LEU A 1 48 ? -4.832 0.394 0.497 1.00 0.00 45 LEU A CA 14
ATOM 20966 C C . LEU A 1 48 ? -4.663 -1.121 0.623 1.00 0.00 45 LEU A C 14
ATOM 20967 O O . LEU A 1 48 ? -4.599 -1.828 -0.382 1.00 0.00 45 LEU A O 14
ATOM 20983 N N . VAL A 1 49 ? -4.596 -1.576 1.865 1.00 0.00 46 VAL A N 14
ATOM 20984 C CA . VAL A 1 49 ? -4.435 -2.994 2.136 1.00 0.00 46 VAL A CA 14
ATOM 20985 C C . VAL A 1 49 ? -5.423 -3.416 3.225 1.00 0.00 46 VAL A C 14
ATOM 20986 O O . VAL A 1 49 ? -5.913 -2.580 3.982 1.00 0.00 46 VAL A O 14
ATOM 20999 N N . ALA A 1 50 ? -5.687 -4.714 3.270 1.00 0.00 47 ALA A N 14
ATOM 21000 C CA . ALA A 1 50 ? -6.608 -5.257 4.254 1.00 0.00 47 ALA A CA 14
ATOM 21001 C C . ALA A 1 50 ? -5.933 -6.415 4.993 1.00 0.00 47 ALA A C 14
ATOM 21002 O O . ALA A 1 50 ? -5.521 -7.395 4.374 1.00 0.00 47 ALA A O 14
ATOM 21009 N N . PHE A 1 51 ? -5.841 -6.264 6.306 1.00 0.00 48 PHE A N 14
ATOM 21010 C CA . PHE A 1 51 ? -5.224 -7.284 7.135 1.00 0.00 48 PHE A CA 14
ATOM 21011 C C . PHE A 1 51 ? -6.268 -8.274 7.656 1.00 0.00 48 PHE A C 14
ATOM 21012 O O . PHE A 1 51 ? -7.282 -7.871 8.224 1.00 0.00 48 PHE A O 14
ATOM 21029 N N . GLU A 1 52 ? -5.985 -9.550 7.442 1.00 0.00 49 GLU A N 14
ATOM 21030 C CA . GLU A 1 52 ? -6.887 -10.601 7.883 1.00 0.00 49 GLU A CA 14
ATOM 21031 C C . GLU A 1 52 ? -7.106 -10.513 9.394 1.00 0.00 49 GLU A C 14
ATOM 21032 O O . GLU A 1 52 ? -6.804 -9.493 10.011 1.00 0.00 49 GLU A O 14
ATOM 21044 N N . GLU A 1 53 ? -7.631 -11.597 9.948 1.00 0.00 50 GLU A N 14
ATOM 21045 C CA . GLU A 1 53 ? -7.894 -11.655 11.376 1.00 0.00 50 GLU A CA 14
ATOM 21046 C C . GLU A 1 53 ? -6.698 -12.264 12.111 1.00 0.00 50 GLU A C 14
ATOM 21047 O O . GLU A 1 53 ? -6.234 -13.347 11.759 1.00 0.00 50 GLU A O 14
ATOM 21059 N N . GLY A 1 54 ? -6.235 -11.540 13.120 1.00 0.00 51 GLY A N 14
ATOM 21060 C CA . GLY A 1 54 ? -5.102 -11.996 13.908 1.00 0.00 51 GLY A CA 14
ATOM 21061 C C . GLY A 1 54 ? -3.933 -11.014 13.806 1.00 0.00 51 GLY A C 14
ATOM 21062 O O . GLY A 1 54 ? -3.075 -10.971 14.687 1.00 0.00 51 GLY A O 14
ATOM 21066 N N . ARG A 1 55 ? -3.936 -10.250 12.724 1.00 0.00 52 ARG A N 14
ATOM 21067 C CA . ARG A 1 55 ? -2.887 -9.272 12.495 1.00 0.00 52 ARG A CA 14
ATOM 21068 C C . ARG A 1 55 ? -3.111 -8.037 13.370 1.00 0.00 52 ARG A C 14
ATOM 21069 O O . ARG A 1 55 ? -4.251 -7.678 13.663 1.00 0.00 52 ARG A O 14
ATOM 21090 N N . THR A 1 56 ? -2.006 -7.421 13.764 1.00 0.00 53 THR A N 14
ATOM 21091 C CA . THR A 1 56 ? -2.068 -6.235 14.600 1.00 0.00 53 THR A CA 14
ATOM 21092 C C . THR A 1 56 ? -1.207 -5.118 14.006 1.00 0.00 53 THR A C 14
ATOM 21093 O O . THR A 1 56 ? -0.482 -5.337 13.037 1.00 0.00 53 THR A O 14
ATOM 21104 N N . LEU A 1 57 ? -1.315 -3.945 14.612 1.00 0.00 54 LEU A N 14
ATOM 21105 C CA . LEU A 1 57 ? -0.555 -2.794 14.156 1.00 0.00 54 LEU A CA 14
ATOM 21106 C C . LEU A 1 57 ? 0.938 -3.123 14.202 1.00 0.00 54 LEU A C 14
ATOM 21107 O O . LEU A 1 57 ? 1.715 -2.616 13.395 1.00 0.00 54 LEU A O 14
ATOM 21123 N N . LEU A 1 58 ? 1.295 -3.971 15.156 1.00 0.00 55 LEU A N 14
ATOM 21124 C CA . LEU A 1 58 ? 2.682 -4.374 15.319 1.00 0.00 55 LEU A CA 14
ATOM 21125 C C . LEU A 1 58 ? 3.201 -4.945 13.998 1.00 0.00 55 LEU A C 14
ATOM 21126 O O . LEU A 1 58 ? 4.312 -4.629 13.574 1.00 0.00 55 LEU A O 14
ATOM 21142 N N . ASP A 1 59 ? 2.372 -5.776 13.383 1.00 0.00 56 ASP A N 14
ATOM 21143 C CA . ASP A 1 59 ? 2.733 -6.394 12.118 1.00 0.00 56 ASP A CA 14
ATOM 21144 C C . ASP A 1 59 ? 2.770 -5.324 11.025 1.00 0.00 56 ASP A C 14
ATOM 21145 O O . ASP A 1 59 ? 3.614 -5.374 10.131 1.00 0.00 56 ASP A O 14
ATOM 21154 N N . HIS A 1 60 ? 1.846 -4.381 11.132 1.00 0.00 57 HIS A N 14
ATOM 21155 C CA . HIS A 1 60 ? 1.762 -3.301 10.164 1.00 0.00 57 HIS A CA 14
ATOM 21156 C C . HIS A 1 60 ? 3.085 -2.534 10.136 1.00 0.00 57 HIS A C 14
ATOM 21157 O O . HIS A 1 60 ? 3.609 -2.233 9.065 1.00 0.00 57 HIS A O 14
ATOM 21171 N N . ALA A 1 61 ? 3.587 -2.239 11.326 1.00 0.00 58 ALA A N 14
ATOM 21172 C CA . ALA A 1 61 ? 4.838 -1.512 11.451 1.00 0.00 58 ALA A CA 14
ATOM 21173 C C . ALA A 1 61 ? 5.948 -2.290 10.741 1.00 0.00 58 ALA A C 14
ATOM 21174 O O . ALA A 1 61 ? 6.783 -1.702 10.055 1.00 0.00 58 ALA A O 14
ATOM 21181 N N . ARG A 1 62 ? 5.922 -3.601 10.931 1.00 0.00 59 ARG A N 14
ATOM 21182 C CA . ARG A 1 62 ? 6.916 -4.466 10.318 1.00 0.00 59 ARG A CA 14
ATOM 21183 C C . ARG A 1 62 ? 6.705 -4.525 8.803 1.00 0.00 59 ARG A C 14
ATOM 21184 O O . ARG A 1 62 ? 7.667 -4.611 8.042 1.00 0.00 59 ARG A O 14
ATOM 21205 N N . LEU A 1 63 ? 5.440 -4.477 8.412 1.00 0.00 60 LEU A N 14
ATOM 21206 C CA . LEU A 1 63 ? 5.091 -4.525 7.002 1.00 0.00 60 LEU A CA 14
ATOM 21207 C C . LEU A 1 63 ? 5.514 -3.216 6.332 1.00 0.00 60 LEU A C 14
ATOM 21208 O O . LEU A 1 63 ? 6.143 -3.230 5.275 1.00 0.00 60 LEU A O 14
ATOM 21224 N N . LYS A 1 64 ? 5.151 -2.115 6.975 1.00 0.00 61 LYS A N 14
ATOM 21225 C CA . LYS A 1 64 ? 5.484 -0.800 6.454 1.00 0.00 61 LYS A CA 14
ATOM 21226 C C . LYS A 1 64 ? 7.002 -0.688 6.298 1.00 0.00 61 LYS A C 14
ATOM 21227 O O . LYS A 1 64 ? 7.493 -0.277 5.248 1.00 0.00 61 LYS A O 14
ATOM 21246 N N . LEU A 1 65 ? 7.703 -1.062 7.359 1.00 0.00 62 LEU A N 14
ATOM 21247 C CA . LEU A 1 65 ? 9.155 -1.009 7.352 1.00 0.00 62 LEU A CA 14
ATOM 21248 C C . LEU A 1 65 ? 9.692 -1.975 6.295 1.00 0.00 62 LEU A C 14
ATOM 21249 O O . LEU A 1 65 ? 10.719 -1.710 5.671 1.00 0.00 62 LEU A O 14
ATOM 21265 N N . ALA A 1 66 ? 8.974 -3.076 6.125 1.00 0.00 63 ALA A N 14
ATOM 21266 C CA . ALA A 1 66 ? 9.366 -4.083 5.154 1.00 0.00 63 ALA A CA 14
ATOM 21267 C C . ALA A 1 66 ? 9.195 -3.517 3.743 1.00 0.00 63 ALA A C 14
ATOM 21268 O O . ALA A 1 66 ? 9.988 -3.816 2.850 1.00 0.00 63 ALA A O 14
ATOM 21275 N N . LEU A 1 67 ? 8.156 -2.711 3.584 1.00 0.00 64 LEU A N 14
ATOM 21276 C CA . LEU A 1 67 ? 7.871 -2.101 2.297 1.00 0.00 64 LEU A CA 14
ATOM 21277 C C . LEU A 1 67 ? 8.924 -1.031 2.000 1.00 0.00 64 LEU A C 14
ATOM 21278 O O . LEU A 1 67 ? 9.261 -0.790 0.842 1.00 0.00 64 LEU A O 14
ATOM 21294 N N . GLU A 1 68 ? 9.415 -0.417 3.067 1.00 0.00 65 GLU A N 14
ATOM 21295 C CA . GLU A 1 68 ? 10.423 0.621 2.935 1.00 0.00 65 GLU A CA 14
ATOM 21296 C C . GLU A 1 68 ? 11.739 0.023 2.436 1.00 0.00 65 GLU A C 14
ATOM 21297 O O . GLU A 1 68 ? 12.510 0.695 1.752 1.00 0.00 65 GLU A O 14
ATOM 21309 N N . GLY A 1 69 ? 11.956 -1.233 2.797 1.00 0.00 66 GLY A N 14
ATOM 21310 C CA . GLY A 1 69 ? 13.167 -1.929 2.394 1.00 0.00 66 GLY A CA 14
ATOM 21311 C C . GLY A 1 69 ? 13.142 -2.251 0.899 1.00 0.00 66 GLY A C 14
ATOM 21312 O O . GLY A 1 69 ? 14.091 -1.946 0.179 1.00 0.00 66 GLY A O 14
ATOM 21316 N N . LEU A 1 70 ? 12.046 -2.865 0.477 1.00 0.00 67 LEU A N 14
ATOM 21317 C CA . LEU A 1 70 ? 11.885 -3.232 -0.920 1.00 0.00 67 LEU A CA 14
ATOM 21318 C C . LEU A 1 70 ? 11.804 -1.963 -1.770 1.00 0.00 67 LEU A C 14
ATOM 21319 O O . LEU A 1 70 ? 12.460 -1.862 -2.806 1.00 0.00 67 LEU A O 14
ATOM 21335 N N . LEU A 1 71 ? 10.993 -1.025 -1.302 1.00 0.00 68 LEU A N 14
ATOM 21336 C CA . LEU A 1 71 ? 10.817 0.233 -2.006 1.00 0.00 68 LEU A CA 14
ATOM 21337 C C . LEU A 1 71 ? 11.960 1.182 -1.639 1.00 0.00 68 LEU A C 14
ATOM 21338 O O . LEU A 1 71 ? 12.032 2.299 -2.149 1.00 0.00 68 LEU A O 14
ATOM 21354 N N . GLY A 1 72 ? 12.825 0.702 -0.758 1.00 0.00 69 GLY A N 14
ATOM 21355 C CA . GLY A 1 72 ? 13.961 1.493 -0.316 1.00 0.00 69 GLY A CA 14
ATOM 21356 C C . GLY A 1 72 ? 13.580 2.968 -0.177 1.00 0.00 69 GLY A C 14
ATOM 21357 O O . GLY A 1 72 ? 14.417 3.850 -0.364 1.00 0.00 69 GLY A O 14
ATOM 21361 N N . VAL A 1 73 ? 12.316 3.192 0.150 1.00 0.00 70 VAL A N 14
ATOM 21362 C CA . VAL A 1 73 ? 11.814 4.545 0.317 1.00 0.00 70 VAL A CA 14
ATOM 21363 C C . VAL A 1 73 ? 10.572 4.518 1.210 1.00 0.00 70 VAL A C 14
ATOM 21364 O O . VAL A 1 73 ? 9.925 3.481 1.348 1.00 0.00 70 VAL A O 14
ATOM 21377 N N . ARG A 1 74 ? 10.276 5.670 1.794 1.00 0.00 71 ARG A N 14
ATOM 21378 C CA . ARG A 1 74 ? 9.124 5.791 2.670 1.00 0.00 71 ARG A CA 14
ATOM 21379 C C . ARG A 1 74 ? 7.903 5.121 2.036 1.00 0.00 71 ARG A C 14
ATOM 21380 O O . ARG A 1 74 ? 7.666 5.260 0.837 1.00 0.00 71 ARG A O 14
ATOM 21401 N N . VAL A 1 75 ? 7.159 4.408 2.870 1.00 0.00 72 VAL A N 14
ATOM 21402 C CA . VAL A 1 75 ? 5.968 3.717 2.406 1.00 0.00 72 VAL A CA 14
ATOM 21403 C C . VAL A 1 75 ? 4.815 3.992 3.373 1.00 0.00 72 VAL A C 14
ATOM 21404 O O . VAL A 1 75 ? 4.993 3.939 4.589 1.00 0.00 72 VAL A O 14
ATOM 21417 N N . ASP A 1 76 ? 3.657 4.280 2.795 1.00 0.00 73 ASP A N 14
ATOM 21418 C CA . ASP A 1 76 ? 2.475 4.564 3.590 1.00 0.00 73 ASP A CA 14
ATOM 21419 C C . ASP A 1 76 ? 1.431 3.471 3.352 1.00 0.00 73 ASP A C 14
ATOM 21420 O O . ASP A 1 76 ? 0.887 3.356 2.255 1.00 0.00 73 ASP A O 14
ATOM 21429 N N . ILE A 1 77 ? 1.183 2.697 4.398 1.00 0.00 74 ILE A N 14
ATOM 21430 C CA . ILE A 1 77 ? 0.213 1.617 4.316 1.00 0.00 74 ILE A CA 14
ATOM 21431 C C . ILE A 1 77 ? -1.092 2.058 4.981 1.00 0.00 74 ILE A C 14
ATOM 21432 O O . ILE A 1 77 ? -1.073 2.786 5.973 1.00 0.00 74 ILE A O 14
ATOM 21448 N N . VAL A 1 78 ? -2.195 1.598 4.409 1.00 0.00 75 VAL A N 14
ATOM 21449 C CA . VAL A 1 78 ? -3.507 1.936 4.935 1.00 0.00 75 VAL A CA 14
ATOM 21450 C C . VAL A 1 78 ? -4.330 0.656 5.100 1.00 0.00 75 VAL A C 14
ATOM 21451 O O . VAL A 1 78 ? -4.244 -0.252 4.276 1.00 0.00 75 VAL A O 14
ATOM 21464 N N . SER A 1 79 ? -5.108 0.626 6.172 1.00 0.00 76 SER A N 14
ATOM 21465 C CA . SER A 1 79 ? -5.946 -0.527 6.456 1.00 0.00 76 SER A CA 14
ATOM 21466 C C . SER A 1 79 ? -7.421 -0.157 6.283 1.00 0.00 76 SER A C 14
ATOM 21467 O O . SER A 1 79 ? -7.897 0.807 6.881 1.00 0.00 76 SER A O 14
ATOM 21475 N N . GLU A 1 80 ? -8.102 -0.944 5.463 1.00 0.00 77 GLU A N 14
ATOM 21476 C CA . GLU A 1 80 ? -9.513 -0.711 5.204 1.00 0.00 77 GLU A CA 14
ATOM 21477 C C . GLU A 1 80 ? -10.233 -0.321 6.496 1.00 0.00 77 GLU A C 14
ATOM 21478 O O . GLU A 1 80 ? -10.937 0.686 6.539 1.00 0.00 77 GLU A O 14
ATOM 21490 N N . ARG A 1 81 ? -10.031 -1.140 7.519 1.00 0.00 78 ARG A N 14
ATOM 21491 C CA . ARG A 1 81 ? -10.652 -0.893 8.809 1.00 0.00 78 ARG A CA 14
ATOM 21492 C C . ARG A 1 81 ? -10.500 0.579 9.198 1.00 0.00 78 ARG A C 14
ATOM 21493 O O . ARG A 1 81 ? -11.414 1.172 9.768 1.00 0.00 78 ARG A O 14
ATOM 21514 N N . GLY A 1 82 ? -9.337 1.126 8.876 1.00 0.00 79 GLY A N 14
ATOM 21515 C CA . GLY A 1 82 ? -9.053 2.517 9.185 1.00 0.00 79 GLY A CA 14
ATOM 21516 C C . GLY A 1 82 ? -9.781 3.453 8.218 1.00 0.00 79 GLY A C 14
ATOM 21517 O O . GLY A 1 82 ? -10.268 4.509 8.620 1.00 0.00 79 GLY A O 14
ATOM 21521 N N . LEU A 1 83 ? -9.831 3.033 6.963 1.00 0.00 80 LEU A N 14
ATOM 21522 C CA . LEU A 1 83 ? -10.492 3.821 5.936 1.00 0.00 80 LEU A CA 14
ATOM 21523 C C . LEU A 1 83 ? -11.971 3.978 6.292 1.00 0.00 80 LEU A C 14
ATOM 21524 O O . LEU A 1 83 ? -12.610 3.027 6.740 1.00 0.00 80 LEU A O 14
ATOM 21540 N N . ALA A 1 84 ? -12.473 5.186 6.080 1.00 0.00 81 ALA A N 14
ATOM 21541 C CA . ALA A 1 84 ? -13.865 5.479 6.374 1.00 0.00 81 ALA A CA 14
ATOM 21542 C C . ALA A 1 84 ? -14.760 4.715 5.396 1.00 0.00 81 ALA A C 14
ATOM 21543 O O . ALA A 1 84 ? -14.281 4.185 4.395 1.00 0.00 81 ALA A O 14
ATOM 21550 N N . PRO A 1 85 ? -16.078 4.681 5.730 1.00 0.00 82 PRO A N 14
ATOM 21551 C CA . PRO A 1 85 ? -17.045 3.989 4.893 1.00 0.00 82 PRO A CA 14
ATOM 21552 C C . PRO A 1 85 ? -17.350 4.795 3.629 1.00 0.00 82 PRO A C 14
ATOM 21553 O O . PRO A 1 85 ? -17.425 4.236 2.536 1.00 0.00 82 PRO A O 14
ATOM 21564 N N . ARG A 1 86 ? -17.518 6.095 3.820 1.00 0.00 83 ARG A N 14
ATOM 21565 C CA . ARG A 1 86 ? -17.814 6.982 2.708 1.00 0.00 83 ARG A CA 14
ATOM 21566 C C . ARG A 1 86 ? -16.547 7.253 1.894 1.00 0.00 83 ARG A C 14
ATOM 21567 O O . ARG A 1 86 ? -16.622 7.546 0.701 1.00 0.00 83 ARG A O 14
ATOM 21588 N N . LEU A 1 87 ? -15.413 7.146 2.570 1.00 0.00 84 LEU A N 14
ATOM 21589 C CA . LEU A 1 87 ? -14.132 7.375 1.924 1.00 0.00 84 LEU A CA 14
ATOM 21590 C C . LEU A 1 87 ? -13.707 6.109 1.179 1.00 0.00 84 LEU A C 14
ATOM 21591 O O . LEU A 1 87 ? -13.080 6.186 0.124 1.00 0.00 84 LEU A O 14
ATOM 21607 N N . ARG A 1 88 ? -14.066 4.972 1.757 1.00 0.00 85 ARG A N 14
ATOM 21608 C CA . ARG A 1 88 ? -13.729 3.690 1.161 1.00 0.00 85 ARG A CA 14
ATOM 21609 C C . ARG A 1 88 ? -14.228 3.630 -0.284 1.00 0.00 85 ARG A C 14
ATOM 21610 O O . ARG A 1 88 ? -13.472 3.289 -1.192 1.00 0.00 85 ARG A O 14
ATOM 21631 N N . GLU A 1 89 ? -15.499 3.966 -0.452 1.00 0.00 86 GLU A N 14
ATOM 21632 C CA . GLU A 1 89 ? -16.108 3.955 -1.772 1.00 0.00 86 GLU A CA 14
ATOM 21633 C C . GLU A 1 89 ? -15.296 4.819 -2.738 1.00 0.00 86 GLU A C 14
ATOM 21634 O O . GLU A 1 89 ? -15.069 4.430 -3.883 1.00 0.00 86 GLU A O 14
ATOM 21646 N N . GLN A 1 90 ? -14.880 5.975 -2.242 1.00 0.00 87 GLN A N 14
ATOM 21647 C CA . GLN A 1 90 ? -14.099 6.898 -3.048 1.00 0.00 87 GLN A CA 14
ATOM 21648 C C . GLN A 1 90 ? -12.681 6.358 -3.248 1.00 0.00 87 GLN A C 14
ATOM 21649 O O . GLN A 1 90 ? -12.093 6.527 -4.315 1.00 0.00 87 GLN A O 14
ATOM 21663 N N . VAL A 1 91 ? -12.173 5.719 -2.204 1.00 0.00 88 VAL A N 14
ATOM 21664 C CA . VAL A 1 91 ? -10.835 5.154 -2.251 1.00 0.00 88 VAL A CA 14
ATOM 21665 C C . VAL A 1 91 ? -10.801 4.021 -3.280 1.00 0.00 88 VAL A C 14
ATOM 21666 O O . VAL A 1 91 ? -9.921 3.984 -4.138 1.00 0.00 88 VAL A O 14
ATOM 21679 N N . LEU A 1 92 ? -11.770 3.126 -3.159 1.00 0.00 89 LEU A N 14
ATOM 21680 C CA . LEU A 1 92 ? -11.862 1.996 -4.068 1.00 0.00 89 LEU A CA 14
ATOM 21681 C C . LEU A 1 92 ? -11.934 2.509 -5.507 1.00 0.00 89 LEU A C 14
ATOM 21682 O O . LEU A 1 92 ? -11.364 1.905 -6.415 1.00 0.00 89 LEU A O 14
ATOM 21698 N N . ARG A 1 93 ? -12.640 3.618 -5.672 1.00 0.00 90 ARG A N 14
ATOM 21699 C CA . ARG A 1 93 ? -12.794 4.219 -6.986 1.00 0.00 90 ARG A CA 14
ATOM 21700 C C . ARG A 1 93 ? -11.425 4.449 -7.628 1.00 0.00 90 ARG A C 14
ATOM 21701 O O . ARG A 1 93 ? -11.314 4.527 -8.851 1.00 0.00 90 ARG A O 14
ATOM 21722 N N . GLU A 1 94 ? -10.416 4.551 -6.775 1.00 0.00 91 GLU A N 14
ATOM 21723 C CA . GLU A 1 94 ? -9.059 4.771 -7.245 1.00 0.00 91 GLU A CA 14
ATOM 21724 C C . GLU A 1 94 ? -8.186 3.553 -6.934 1.00 0.00 91 GLU A C 14
ATOM 21725 O O . GLU A 1 94 ? -7.237 3.264 -7.660 1.00 0.00 91 GLU A O 14
ATOM 21737 N N . ALA A 1 95 ? -8.540 2.872 -5.853 1.00 0.00 92 ALA A N 14
ATOM 21738 C CA . ALA A 1 95 ? -7.801 1.692 -5.437 1.00 0.00 92 ALA A CA 14
ATOM 21739 C C . ALA A 1 95 ? -7.734 0.701 -6.600 1.00 0.00 92 ALA A C 14
ATOM 21740 O O . ALA A 1 95 ? -8.766 0.259 -7.104 1.00 0.00 92 ALA A O 14
ATOM 21747 N N . ILE A 1 96 ? -6.510 0.380 -6.994 1.00 0.00 93 ILE A N 14
ATOM 21748 C CA . ILE A 1 96 ? -6.296 -0.551 -8.088 1.00 0.00 93 ILE A CA 14
ATOM 21749 C C . ILE A 1 96 ? -5.387 -1.688 -7.615 1.00 0.00 93 ILE A C 14
ATOM 21750 O O . ILE A 1 96 ? -4.513 -1.479 -6.776 1.00 0.00 93 ILE A O 14
ATOM 21766 N N . PRO A 1 97 ? -5.632 -2.896 -8.188 1.00 0.00 94 PRO A N 14
ATOM 21767 C CA . PRO A 1 97 ? -4.846 -4.066 -7.834 1.00 0.00 94 PRO A CA 14
ATOM 21768 C C . PRO A 1 97 ? -3.456 -4.006 -8.471 1.00 0.00 94 PRO A C 14
ATOM 21769 O O . PRO A 1 97 ? -3.330 -4.015 -9.695 1.00 0.00 94 PRO A O 14
ATOM 21780 N N . LEU A 1 98 ? -2.449 -3.946 -7.613 1.00 0.00 95 LEU A N 14
ATOM 21781 C CA . LEU A 1 98 ? -1.073 -3.885 -8.077 1.00 0.00 95 LEU A CA 14
ATOM 21782 C C . LEU A 1 98 ? -0.772 -5.119 -8.929 1.00 0.00 95 LEU A C 14
ATOM 21783 O O . LEU A 1 98 ? -1.164 -5.185 -10.093 1.00 0.00 95 LEU A O 14
ATOM 21799 N N . GLY A 1 1 ? 20.240 1.151 -2.691 1.00 0.00 -2 GLY A N 15
ATOM 21800 C CA . GLY A 1 1 ? 20.379 2.587 -2.871 1.00 0.00 -2 GLY A CA 15
ATOM 21801 C C . GLY A 1 1 ? 19.010 3.255 -3.019 1.00 0.00 -2 GLY A C 15
ATOM 21802 O O . GLY A 1 1 ? 17.979 2.624 -2.792 1.00 0.00 -2 GLY A O 15
ATOM 21806 N N . SER A 1 2 ? 19.045 4.524 -3.400 1.00 0.00 -1 SER A N 15
ATOM 21807 C CA . SER A 1 2 ? 17.821 5.284 -3.581 1.00 0.00 -1 SER A CA 15
ATOM 21808 C C . SER A 1 2 ? 17.476 5.374 -5.069 1.00 0.00 -1 SER A C 15
ATOM 21809 O O . SER A 1 2 ? 18.044 6.188 -5.794 1.00 0.00 -1 SER A O 15
ATOM 21817 N N . HIS A 1 3 ? 16.546 4.524 -5.480 1.00 0.00 0 HIS A N 15
ATOM 21818 C CA . HIS A 1 3 ? 16.118 4.497 -6.869 1.00 0.00 0 HIS A CA 15
ATOM 21819 C C . HIS A 1 3 ? 14.903 3.579 -7.014 1.00 0.00 0 HIS A C 15
ATOM 21820 O O . HIS A 1 3 ? 15.007 2.369 -6.820 1.00 0.00 0 HIS A O 15
ATOM 21834 N N . MET A 1 4 ? 13.777 4.190 -7.353 1.00 0.00 1 MET A N 15
ATOM 21835 C CA . MET A 1 4 ? 12.543 3.444 -7.527 1.00 0.00 1 MET A CA 15
ATOM 21836 C C . MET A 1 4 ? 11.788 3.913 -8.772 1.00 0.00 1 MET A C 15
ATOM 21837 O O . MET A 1 4 ? 12.212 4.855 -9.440 1.00 0.00 1 MET A O 15
ATOM 21851 N N . ASP A 1 5 ? 10.683 3.235 -9.046 1.00 0.00 2 ASP A N 15
ATOM 21852 C CA . ASP A 1 5 ? 9.865 3.571 -10.199 1.00 0.00 2 ASP A CA 15
ATOM 21853 C C . ASP A 1 5 ? 8.786 2.503 -10.381 1.00 0.00 2 ASP A C 15
ATOM 21854 O O . ASP A 1 5 ? 8.705 1.556 -9.599 1.00 0.00 2 ASP A O 15
ATOM 21863 N N . LEU A 1 6 ? 7.983 2.689 -11.419 1.00 0.00 3 LEU A N 15
ATOM 21864 C CA . LEU A 1 6 ? 6.912 1.753 -11.714 1.00 0.00 3 LEU A CA 15
ATOM 21865 C C . LEU A 1 6 ? 7.509 0.373 -11.995 1.00 0.00 3 LEU A C 15
ATOM 21866 O O . LEU A 1 6 ? 7.017 -0.635 -11.491 1.00 0.00 3 LEU A O 15
ATOM 21882 N N . GLU A 1 7 ? 8.562 0.372 -12.800 1.00 0.00 4 GLU A N 15
ATOM 21883 C CA . GLU A 1 7 ? 9.232 -0.868 -13.154 1.00 0.00 4 GLU A CA 15
ATOM 21884 C C . GLU A 1 7 ? 9.666 -1.616 -11.892 1.00 0.00 4 GLU A C 15
ATOM 21885 O O . GLU A 1 7 ? 9.457 -2.823 -11.779 1.00 0.00 4 GLU A O 15
ATOM 21897 N N . THR A 1 8 ? 10.262 -0.868 -10.976 1.00 0.00 5 THR A N 15
ATOM 21898 C CA . THR A 1 8 ? 10.728 -1.446 -9.726 1.00 0.00 5 THR A CA 15
ATOM 21899 C C . THR A 1 8 ? 9.540 -1.820 -8.837 1.00 0.00 5 THR A C 15
ATOM 21900 O O . THR A 1 8 ? 9.596 -2.806 -8.103 1.00 0.00 5 THR A O 15
ATOM 21911 N N . LEU A 1 9 ? 8.493 -1.014 -8.932 1.00 0.00 6 LEU A N 15
ATOM 21912 C CA . LEU A 1 9 ? 7.295 -1.248 -8.145 1.00 0.00 6 LEU A CA 15
ATOM 21913 C C . LEU A 1 9 ? 6.760 -2.651 -8.444 1.00 0.00 6 LEU A C 15
ATOM 21914 O O . LEU A 1 9 ? 6.395 -3.388 -7.529 1.00 0.00 6 LEU A O 15
ATOM 21930 N N . ARG A 1 10 ? 6.729 -2.976 -9.728 1.00 0.00 7 ARG A N 15
ATOM 21931 C CA . ARG A 1 10 ? 6.245 -4.277 -10.159 1.00 0.00 7 ARG A CA 15
ATOM 21932 C C . ARG A 1 10 ? 7.163 -5.384 -9.637 1.00 0.00 7 ARG A C 15
ATOM 21933 O O . ARG A 1 10 ? 6.702 -6.481 -9.324 1.00 0.00 7 ARG A O 15
ATOM 21954 N N . ALA A 1 11 ? 8.445 -5.059 -9.560 1.00 0.00 8 ALA A N 15
ATOM 21955 C CA . ALA A 1 11 ? 9.432 -6.013 -9.082 1.00 0.00 8 ALA A CA 15
ATOM 21956 C C . ALA A 1 11 ? 9.233 -6.236 -7.582 1.00 0.00 8 ALA A C 15
ATOM 21957 O O . ALA A 1 11 ? 9.139 -7.375 -7.127 1.00 0.00 8 ALA A O 15
ATOM 21964 N N . ARG A 1 12 ? 9.176 -5.131 -6.854 1.00 0.00 9 ARG A N 15
ATOM 21965 C CA . ARG A 1 12 ? 8.991 -5.192 -5.414 1.00 0.00 9 ARG A CA 15
ATOM 21966 C C . ARG A 1 12 ? 7.551 -5.587 -5.080 1.00 0.00 9 ARG A C 15
ATOM 21967 O O . ARG A 1 12 ? 7.303 -6.255 -4.078 1.00 0.00 9 ARG A O 15
ATOM 21988 N N . ARG A 1 13 ? 6.639 -5.157 -5.939 1.00 0.00 10 ARG A N 15
ATOM 21989 C CA . ARG A 1 13 ? 5.230 -5.457 -5.748 1.00 0.00 10 ARG A CA 15
ATOM 21990 C C . ARG A 1 13 ? 5.011 -6.971 -5.706 1.00 0.00 10 ARG A C 15
ATOM 21991 O O . ARG A 1 13 ? 4.128 -7.454 -4.999 1.00 0.00 10 ARG A O 15
ATOM 22012 N N . GLU A 1 14 ? 5.830 -7.676 -6.472 1.00 0.00 11 GLU A N 15
ATOM 22013 C CA . GLU A 1 14 ? 5.737 -9.125 -6.531 1.00 0.00 11 GLU A CA 15
ATOM 22014 C C . GLU A 1 14 ? 6.186 -9.740 -5.204 1.00 0.00 11 GLU A C 15
ATOM 22015 O O . GLU A 1 14 ? 5.500 -10.599 -4.650 1.00 0.00 11 GLU A O 15
ATOM 22027 N N . ALA A 1 15 ? 7.334 -9.278 -4.732 1.00 0.00 12 ALA A N 15
ATOM 22028 C CA . ALA A 1 15 ? 7.883 -9.772 -3.481 1.00 0.00 12 ALA A CA 15
ATOM 22029 C C . ALA A 1 15 ? 7.080 -9.194 -2.314 1.00 0.00 12 ALA A C 15
ATOM 22030 O O . ALA A 1 15 ? 6.876 -9.864 -1.303 1.00 0.00 12 ALA A O 15
ATOM 22037 N N . VAL A 1 16 ? 6.645 -7.955 -2.492 1.00 0.00 13 VAL A N 15
ATOM 22038 C CA . VAL A 1 16 ? 5.869 -7.279 -1.467 1.00 0.00 13 VAL A CA 15
ATOM 22039 C C . VAL A 1 16 ? 4.505 -7.959 -1.335 1.00 0.00 13 VAL A C 15
ATOM 22040 O O . VAL A 1 16 ? 3.962 -8.062 -0.235 1.00 0.00 13 VAL A O 15
ATOM 22053 N N . LEU A 1 17 ? 3.989 -8.405 -2.471 1.00 0.00 14 LEU A N 15
ATOM 22054 C CA . LEU A 1 17 ? 2.698 -9.072 -2.496 1.00 0.00 14 LEU A CA 15
ATOM 22055 C C . LEU A 1 17 ? 2.752 -10.310 -1.599 1.00 0.00 14 LEU A C 15
ATOM 22056 O O . LEU A 1 17 ? 1.834 -10.555 -0.818 1.00 0.00 14 LEU A O 15
ATOM 22072 N N . SER A 1 18 ? 3.836 -11.058 -1.741 1.00 0.00 15 SER A N 15
ATOM 22073 C CA . SER A 1 18 ? 4.021 -12.265 -0.953 1.00 0.00 15 SER A CA 15
ATOM 22074 C C . SER A 1 18 ? 4.303 -11.900 0.505 1.00 0.00 15 SER A C 15
ATOM 22075 O O . SER A 1 18 ? 3.901 -12.619 1.418 1.00 0.00 15 SER A O 15
ATOM 22083 N N . LEU A 1 19 ? 4.993 -10.782 0.679 1.00 0.00 16 LEU A N 15
ATOM 22084 C CA . LEU A 1 19 ? 5.334 -10.312 2.011 1.00 0.00 16 LEU A CA 15
ATOM 22085 C C . LEU A 1 19 ? 4.094 -9.699 2.664 1.00 0.00 16 LEU A C 15
ATOM 22086 O O . LEU A 1 19 ? 3.864 -9.879 3.859 1.00 0.00 16 LEU A O 15
ATOM 22102 N N . CYS A 1 20 ? 3.327 -8.988 1.851 1.00 0.00 17 CYS A N 15
ATOM 22103 C CA . CYS A 1 20 ? 2.116 -8.347 2.335 1.00 0.00 17 CYS A CA 15
ATOM 22104 C C . CYS A 1 20 ? 1.230 -9.416 2.977 1.00 0.00 17 CYS A C 15
ATOM 22105 O O . CYS A 1 20 ? 0.668 -9.199 4.049 1.00 0.00 17 CYS A O 15
ATOM 22113 N N . ALA A 1 21 ? 1.134 -10.547 2.294 1.00 0.00 18 ALA A N 15
ATOM 22114 C CA . ALA A 1 21 ? 0.325 -11.651 2.784 1.00 0.00 18 ALA A CA 15
ATOM 22115 C C . ALA A 1 21 ? 0.871 -12.116 4.135 1.00 0.00 18 ALA A C 15
ATOM 22116 O O . ALA A 1 21 ? 0.112 -12.554 4.998 1.00 0.00 18 ALA A O 15
ATOM 22123 N N . ARG A 1 22 ? 2.184 -12.005 4.277 1.00 0.00 19 ARG A N 15
ATOM 22124 C CA . ARG A 1 22 ? 2.840 -12.409 5.509 1.00 0.00 19 ARG A CA 15
ATOM 22125 C C . ARG A 1 22 ? 2.475 -11.450 6.644 1.00 0.00 19 ARG A C 15
ATOM 22126 O O . ARG A 1 22 ? 2.610 -11.792 7.818 1.00 0.00 19 ARG A O 15
ATOM 22147 N N . HIS A 1 23 ? 2.019 -10.268 6.254 1.00 0.00 20 HIS A N 15
ATOM 22148 C CA . HIS A 1 23 ? 1.633 -9.258 7.225 1.00 0.00 20 HIS A CA 15
ATOM 22149 C C . HIS A 1 23 ? 0.108 -9.207 7.333 1.00 0.00 20 HIS A C 15
ATOM 22150 O O . HIS A 1 23 ? -0.438 -8.402 8.086 1.00 0.00 20 HIS A O 15
ATOM 22164 N N . GLY A 1 24 ? -0.537 -10.076 6.569 1.00 0.00 21 GLY A N 15
ATOM 22165 C CA . GLY A 1 24 ? -1.989 -10.140 6.570 1.00 0.00 21 GLY A CA 15
ATOM 22166 C C . GLY A 1 24 ? -2.569 -9.435 5.342 1.00 0.00 21 GLY A C 15
ATOM 22167 O O . GLY A 1 24 ? -3.680 -9.743 4.912 1.00 0.00 21 GLY A O 15
ATOM 22171 N N . ALA A 1 25 ? -1.791 -8.503 4.811 1.00 0.00 22 ALA A N 15
ATOM 22172 C CA . ALA A 1 25 ? -2.214 -7.752 3.641 1.00 0.00 22 ALA A CA 15
ATOM 22173 C C . ALA A 1 25 ? -2.694 -8.725 2.563 1.00 0.00 22 ALA A C 15
ATOM 22174 O O . ALA A 1 25 ? -2.001 -9.687 2.236 1.00 0.00 22 ALA A O 15
ATOM 22181 N N . VAL A 1 26 ? -3.878 -8.441 2.039 1.00 0.00 23 VAL A N 15
ATOM 22182 C CA . VAL A 1 26 ? -4.458 -9.279 1.003 1.00 0.00 23 VAL A CA 15
ATOM 22183 C C . VAL A 1 26 ? -4.989 -8.393 -0.126 1.00 0.00 23 VAL A C 15
ATOM 22184 O O . VAL A 1 26 ? -4.686 -8.625 -1.295 1.00 0.00 23 VAL A O 15
ATOM 22197 N N . ARG A 1 27 ? -5.770 -7.396 0.264 1.00 0.00 24 ARG A N 15
ATOM 22198 C CA . ARG A 1 27 ? -6.345 -6.475 -0.701 1.00 0.00 24 ARG A CA 15
ATOM 22199 C C . ARG A 1 27 ? -5.292 -5.467 -1.165 1.00 0.00 24 ARG A C 15
ATOM 22200 O O . ARG A 1 27 ? -5.430 -4.267 -0.931 1.00 0.00 24 ARG A O 15
ATOM 22221 N N . VAL A 1 28 ? -4.263 -5.991 -1.815 1.00 0.00 25 VAL A N 15
ATOM 22222 C CA . VAL A 1 28 ? -3.187 -5.152 -2.314 1.00 0.00 25 VAL A CA 15
ATOM 22223 C C . VAL A 1 28 ? -3.718 -4.267 -3.444 1.00 0.00 25 VAL A C 15
ATOM 22224 O O . VAL A 1 28 ? -4.063 -4.763 -4.515 1.00 0.00 25 VAL A O 15
ATOM 22237 N N . ARG A 1 29 ? -3.767 -2.973 -3.165 1.00 0.00 26 ARG A N 15
ATOM 22238 C CA . ARG A 1 29 ? -4.250 -2.015 -4.145 1.00 0.00 26 ARG A CA 15
ATOM 22239 C C . ARG A 1 29 ? -3.595 -0.650 -3.920 1.00 0.00 26 ARG A C 15
ATOM 22240 O O . ARG A 1 29 ? -3.197 -0.325 -2.802 1.00 0.00 26 ARG A O 15
ATOM 22261 N N . VAL A 1 30 ? -3.504 0.112 -5.000 1.00 0.00 27 VAL A N 15
ATOM 22262 C CA . VAL A 1 30 ? -2.904 1.434 -4.935 1.00 0.00 27 VAL A CA 15
ATOM 22263 C C . VAL A 1 30 ? -4.001 2.493 -5.065 1.00 0.00 27 VAL A C 15
ATOM 22264 O O . VAL A 1 30 ? -4.734 2.514 -6.052 1.00 0.00 27 VAL A O 15
ATOM 22277 N N . PHE A 1 31 ? -4.077 3.347 -4.055 1.00 0.00 28 PHE A N 15
ATOM 22278 C CA . PHE A 1 31 ? -5.072 4.406 -4.044 1.00 0.00 28 PHE A CA 15
ATOM 22279 C C . PHE A 1 31 ? -4.409 5.779 -3.907 1.00 0.00 28 PHE A C 15
ATOM 22280 O O . PHE A 1 31 ? -3.507 5.957 -3.091 1.00 0.00 28 PHE A O 15
ATOM 22297 N N . GLY A 1 32 ? -4.883 6.713 -4.718 1.00 0.00 29 GLY A N 15
ATOM 22298 C CA . GLY A 1 32 ? -4.348 8.064 -4.697 1.00 0.00 29 GLY A CA 15
ATOM 22299 C C . GLY A 1 32 ? -3.747 8.436 -6.054 1.00 0.00 29 GLY A C 15
ATOM 22300 O O . GLY A 1 32 ? -4.068 7.820 -7.069 1.00 0.00 29 GLY A O 15
ATOM 22304 N N . SER A 1 33 ? -2.885 9.442 -6.027 1.00 0.00 30 SER A N 15
ATOM 22305 C CA . SER A 1 33 ? -2.236 9.904 -7.242 1.00 0.00 30 SER A CA 15
ATOM 22306 C C . SER A 1 33 ? -1.182 8.889 -7.690 1.00 0.00 30 SER A C 15
ATOM 22307 O O . SER A 1 33 ? -0.917 8.750 -8.883 1.00 0.00 30 SER A O 15
ATOM 22315 N N . VAL A 1 34 ? -0.609 8.207 -6.709 1.00 0.00 31 VAL A N 15
ATOM 22316 C CA . VAL A 1 34 ? 0.411 7.210 -6.988 1.00 0.00 31 VAL A CA 15
ATOM 22317 C C . VAL A 1 34 ? -0.163 6.149 -7.930 1.00 0.00 31 VAL A C 15
ATOM 22318 O O . VAL A 1 34 ? 0.457 5.807 -8.935 1.00 0.00 31 VAL A O 15
ATOM 22331 N N . ALA A 1 35 ? -1.341 5.659 -7.571 1.00 0.00 32 ALA A N 15
ATOM 22332 C CA . ALA A 1 35 ? -2.005 4.645 -8.371 1.00 0.00 32 ALA A CA 15
ATOM 22333 C C . ALA A 1 35 ? -2.107 5.130 -9.819 1.00 0.00 32 ALA A C 15
ATOM 22334 O O . ALA A 1 35 ? -1.999 4.337 -10.752 1.00 0.00 32 ALA A O 15
ATOM 22341 N N . ARG A 1 36 ? -2.315 6.431 -9.960 1.00 0.00 33 ARG A N 15
ATOM 22342 C CA . ARG A 1 36 ? -2.433 7.032 -11.278 1.00 0.00 33 ARG A CA 15
ATOM 22343 C C . ARG A 1 36 ? -1.051 7.414 -11.813 1.00 0.00 33 ARG A C 15
ATOM 22344 O O . ARG A 1 36 ? -0.943 8.093 -12.832 1.00 0.00 33 ARG A O 15
ATOM 22365 N N . GLY A 1 37 ? -0.030 6.962 -11.100 1.00 0.00 34 GLY A N 15
ATOM 22366 C CA . GLY A 1 37 ? 1.340 7.248 -11.490 1.00 0.00 34 GLY A CA 15
ATOM 22367 C C . GLY A 1 37 ? 1.685 8.718 -11.241 1.00 0.00 34 GLY A C 15
ATOM 22368 O O . GLY A 1 37 ? 2.308 9.364 -12.083 1.00 0.00 34 GLY A O 15
ATOM 22372 N N . GLU A 1 38 ? 1.266 9.203 -10.082 1.00 0.00 35 GLU A N 15
ATOM 22373 C CA . GLU A 1 38 ? 1.523 10.584 -9.712 1.00 0.00 35 GLU A CA 15
ATOM 22374 C C . GLU A 1 38 ? 2.116 10.655 -8.303 1.00 0.00 35 GLU A C 15
ATOM 22375 O O . GLU A 1 38 ? 1.545 10.113 -7.358 1.00 0.00 35 GLU A O 15
ATOM 22387 N N . ALA A 1 39 ? 3.254 11.327 -8.208 1.00 0.00 36 ALA A N 15
ATOM 22388 C CA . ALA A 1 39 ? 3.930 11.475 -6.930 1.00 0.00 36 ALA A CA 15
ATOM 22389 C C . ALA A 1 39 ? 5.307 12.102 -7.157 1.00 0.00 36 ALA A C 15
ATOM 22390 O O . ALA A 1 39 ? 6.253 11.412 -7.536 1.00 0.00 36 ALA A O 15
ATOM 22397 N N . ARG A 1 40 ? 5.377 13.403 -6.917 1.00 0.00 37 ARG A N 15
ATOM 22398 C CA . ARG A 1 40 ? 6.623 14.131 -7.090 1.00 0.00 37 ARG A CA 15
ATOM 22399 C C . ARG A 1 40 ? 7.710 13.544 -6.189 1.00 0.00 37 ARG A C 15
ATOM 22400 O O . ARG A 1 40 ? 7.500 12.518 -5.543 1.00 0.00 37 ARG A O 15
ATOM 22421 N N . GLU A 1 41 ? 8.850 14.219 -6.174 1.00 0.00 38 GLU A N 15
ATOM 22422 C CA . GLU A 1 41 ? 9.972 13.777 -5.363 1.00 0.00 38 GLU A CA 15
ATOM 22423 C C . GLU A 1 41 ? 9.789 14.230 -3.913 1.00 0.00 38 GLU A C 15
ATOM 22424 O O . GLU A 1 41 ? 10.610 13.917 -3.052 1.00 0.00 38 GLU A O 15
ATOM 22436 N N . ASP A 1 42 ? 8.707 14.962 -3.687 1.00 0.00 39 ASP A N 15
ATOM 22437 C CA . ASP A 1 42 ? 8.407 15.462 -2.356 1.00 0.00 39 ASP A CA 15
ATOM 22438 C C . ASP A 1 42 ? 7.025 14.962 -1.929 1.00 0.00 39 ASP A C 15
ATOM 22439 O O . ASP A 1 42 ? 6.347 15.608 -1.131 1.00 0.00 39 ASP A O 15
ATOM 22448 N N . SER A 1 43 ? 6.649 13.817 -2.479 1.00 0.00 40 SER A N 15
ATOM 22449 C CA . SER A 1 43 ? 5.360 13.223 -2.164 1.00 0.00 40 SER A CA 15
ATOM 22450 C C . SER A 1 43 ? 5.558 11.829 -1.567 1.00 0.00 40 SER A C 15
ATOM 22451 O O . SER A 1 43 ? 6.650 11.267 -1.643 1.00 0.00 40 SER A O 15
ATOM 22459 N N . ASP A 1 44 ? 4.486 11.310 -0.988 1.00 0.00 41 ASP A N 15
ATOM 22460 C CA . ASP A 1 44 ? 4.528 9.992 -0.378 1.00 0.00 41 ASP A CA 15
ATOM 22461 C C . ASP A 1 44 ? 3.837 8.986 -1.301 1.00 0.00 41 ASP A C 15
ATOM 22462 O O . ASP A 1 44 ? 3.352 9.351 -2.371 1.00 0.00 41 ASP A O 15
ATOM 22471 N N . LEU A 1 45 ? 3.814 7.739 -0.853 1.00 0.00 42 LEU A N 15
ATOM 22472 C CA . LEU A 1 45 ? 3.190 6.678 -1.625 1.00 0.00 42 LEU A CA 15
ATOM 22473 C C . LEU A 1 45 ? 1.989 6.130 -0.853 1.00 0.00 42 LEU A C 15
ATOM 22474 O O . LEU A 1 45 ? 2.154 5.471 0.173 1.00 0.00 42 LEU A O 15
ATOM 22490 N N . ASP A 1 46 ? 0.806 6.421 -1.376 1.00 0.00 43 ASP A N 15
ATOM 22491 C CA . ASP A 1 46 ? -0.422 5.966 -0.748 1.00 0.00 43 ASP A CA 15
ATOM 22492 C C . ASP A 1 46 ? -0.773 4.572 -1.274 1.00 0.00 43 ASP A C 15
ATOM 22493 O O . ASP A 1 46 ? -0.988 4.393 -2.472 1.00 0.00 43 ASP A O 15
ATOM 22502 N N . LEU A 1 47 ? -0.819 3.621 -0.353 1.00 0.00 44 LEU A N 15
ATOM 22503 C CA . LEU A 1 47 ? -1.139 2.250 -0.709 1.00 0.00 44 LEU A CA 15
ATOM 22504 C C . LEU A 1 47 ? -2.312 1.766 0.146 1.00 0.00 44 LEU A C 15
ATOM 22505 O O . LEU A 1 47 ? -2.290 1.898 1.368 1.00 0.00 44 LEU A O 15
ATOM 22521 N N . LEU A 1 48 ? -3.309 1.216 -0.532 1.00 0.00 45 LEU A N 15
ATOM 22522 C CA . LEU A 1 48 ? -4.489 0.712 0.151 1.00 0.00 45 LEU A CA 15
ATOM 22523 C C . LEU A 1 48 ? -4.403 -0.812 0.250 1.00 0.00 45 LEU A C 15
ATOM 22524 O O . LEU A 1 48 ? -4.454 -1.508 -0.763 1.00 0.00 45 LEU A O 15
ATOM 22540 N N . VAL A 1 49 ? -4.275 -1.287 1.481 1.00 0.00 46 VAL A N 15
ATOM 22541 C CA . VAL A 1 49 ? -4.182 -2.716 1.725 1.00 0.00 46 VAL A CA 15
ATOM 22542 C C . VAL A 1 49 ? -5.065 -3.083 2.920 1.00 0.00 46 VAL A C 15
ATOM 22543 O O . VAL A 1 49 ? -5.273 -2.268 3.817 1.00 0.00 46 VAL A O 15
ATOM 22556 N N . ALA A 1 50 ? -5.562 -4.311 2.893 1.00 0.00 47 ALA A N 15
ATOM 22557 C CA . ALA A 1 50 ? -6.418 -4.796 3.962 1.00 0.00 47 ALA A CA 15
ATOM 22558 C C . ALA A 1 50 ? -5.897 -6.149 4.453 1.00 0.00 47 ALA A C 15
ATOM 22559 O O . ALA A 1 50 ? -5.753 -7.084 3.668 1.00 0.00 47 ALA A O 15
ATOM 22566 N N . PHE A 1 51 ? -5.628 -6.208 5.749 1.00 0.00 48 PHE A N 15
ATOM 22567 C CA . PHE A 1 51 ? -5.126 -7.430 6.354 1.00 0.00 48 PHE A CA 15
ATOM 22568 C C . PHE A 1 51 ? -6.274 -8.285 6.896 1.00 0.00 48 PHE A C 15
ATOM 22569 O O . PHE A 1 51 ? -7.264 -7.755 7.397 1.00 0.00 48 PHE A O 15
ATOM 22586 N N . GLU A 1 52 ? -6.102 -9.593 6.776 1.00 0.00 49 GLU A N 15
ATOM 22587 C CA . GLU A 1 52 ? -7.111 -10.527 7.248 1.00 0.00 49 GLU A CA 15
ATOM 22588 C C . GLU A 1 52 ? -6.920 -10.805 8.740 1.00 0.00 49 GLU A C 15
ATOM 22589 O O . GLU A 1 52 ? -6.412 -9.958 9.474 1.00 0.00 49 GLU A O 15
ATOM 22601 N N . GLU A 1 53 ? -7.337 -11.996 9.146 1.00 0.00 50 GLU A N 15
ATOM 22602 C CA . GLU A 1 53 ? -7.218 -12.396 10.537 1.00 0.00 50 GLU A CA 15
ATOM 22603 C C . GLU A 1 53 ? -5.829 -12.978 10.806 1.00 0.00 50 GLU A C 15
ATOM 22604 O O . GLU A 1 53 ? -5.144 -13.411 9.880 1.00 0.00 50 GLU A O 15
ATOM 22616 N N . GLY A 1 54 ? -5.454 -12.970 12.077 1.00 0.00 51 GLY A N 15
ATOM 22617 C CA . GLY A 1 54 ? -4.159 -13.491 12.478 1.00 0.00 51 GLY A CA 15
ATOM 22618 C C . GLY A 1 54 ? -3.118 -12.372 12.559 1.00 0.00 51 GLY A C 15
ATOM 22619 O O . GLY A 1 54 ? -2.205 -12.427 13.380 1.00 0.00 51 GLY A O 15
ATOM 22623 N N . ARG A 1 55 ? -3.292 -11.383 11.695 1.00 0.00 52 ARG A N 15
ATOM 22624 C CA . ARG A 1 55 ? -2.379 -10.253 11.658 1.00 0.00 52 ARG A CA 15
ATOM 22625 C C . ARG A 1 55 ? -2.656 -9.309 12.830 1.00 0.00 52 ARG A C 15
ATOM 22626 O O . ARG A 1 55 ? -3.754 -9.307 13.384 1.00 0.00 52 ARG A O 15
ATOM 22647 N N . THR A 1 56 ? -1.641 -8.528 13.172 1.00 0.00 53 THR A N 15
ATOM 22648 C CA . THR A 1 56 ? -1.762 -7.582 14.267 1.00 0.00 53 THR A CA 15
ATOM 22649 C C . THR A 1 56 ? -1.170 -6.228 13.870 1.00 0.00 53 THR A C 15
ATOM 22650 O O . THR A 1 56 ? -0.601 -6.089 12.788 1.00 0.00 53 THR A O 15
ATOM 22661 N N . LEU A 1 57 ? -1.325 -5.264 14.766 1.00 0.00 54 LEU A N 15
ATOM 22662 C CA . LEU A 1 57 ? -0.814 -3.926 14.522 1.00 0.00 54 LEU A CA 15
ATOM 22663 C C . LEU A 1 57 ? 0.678 -4.008 14.190 1.00 0.00 54 LEU A C 15
ATOM 22664 O O . LEU A 1 57 ? 1.180 -3.231 13.379 1.00 0.00 54 LEU A O 15
ATOM 22680 N N . LEU A 1 58 ? 1.344 -4.955 14.833 1.00 0.00 55 LEU A N 15
ATOM 22681 C CA . LEU A 1 58 ? 2.767 -5.148 14.616 1.00 0.00 55 LEU A CA 15
ATOM 22682 C C . LEU A 1 58 ? 3.028 -5.351 13.122 1.00 0.00 55 LEU A C 15
ATOM 22683 O O . LEU A 1 58 ? 3.978 -4.794 12.573 1.00 0.00 55 LEU A O 15
ATOM 22699 N N . ASP A 1 59 ? 2.169 -6.150 12.507 1.00 0.00 56 ASP A N 15
ATOM 22700 C CA . ASP A 1 59 ? 2.294 -6.433 11.088 1.00 0.00 56 ASP A CA 15
ATOM 22701 C C . ASP A 1 59 ? 2.014 -5.158 10.291 1.00 0.00 56 ASP A C 15
ATOM 22702 O O . ASP A 1 59 ? 2.642 -4.914 9.262 1.00 0.00 56 ASP A O 15
ATOM 22711 N N . HIS A 1 60 ? 1.069 -4.378 10.796 1.00 0.00 57 HIS A N 15
ATOM 22712 C CA . HIS A 1 60 ? 0.698 -3.134 10.144 1.00 0.00 57 HIS A CA 15
ATOM 22713 C C . HIS A 1 60 ? 1.921 -2.220 10.048 1.00 0.00 57 HIS A C 15
ATOM 22714 O O . HIS A 1 60 ? 2.252 -1.732 8.968 1.00 0.00 57 HIS A O 15
ATOM 22728 N N . ALA A 1 61 ? 2.559 -2.016 11.191 1.00 0.00 58 ALA A N 15
ATOM 22729 C CA . ALA A 1 61 ? 3.739 -1.170 11.249 1.00 0.00 58 ALA A CA 15
ATOM 22730 C C . ALA A 1 61 ? 4.890 -1.856 10.511 1.00 0.00 58 ALA A C 15
ATOM 22731 O O . ALA A 1 61 ? 5.656 -1.202 9.804 1.00 0.00 58 ALA A O 15
ATOM 22738 N N . ARG A 1 62 ? 4.977 -3.164 10.700 1.00 0.00 59 ARG A N 15
ATOM 22739 C CA . ARG A 1 62 ? 6.022 -3.945 10.061 1.00 0.00 59 ARG A CA 15
ATOM 22740 C C . ARG A 1 62 ? 5.875 -3.884 8.540 1.00 0.00 59 ARG A C 15
ATOM 22741 O O . ARG A 1 62 ? 6.862 -3.722 7.823 1.00 0.00 59 ARG A O 15
ATOM 22762 N N . LEU A 1 63 ? 4.636 -4.018 8.091 1.00 0.00 60 LEU A N 15
ATOM 22763 C CA . LEU A 1 63 ? 4.347 -3.981 6.667 1.00 0.00 60 LEU A CA 15
ATOM 22764 C C . LEU A 1 63 ? 4.829 -2.649 6.089 1.00 0.00 60 LEU A C 15
ATOM 22765 O O . LEU A 1 63 ? 5.339 -2.602 4.971 1.00 0.00 60 LEU A O 15
ATOM 22781 N N . LYS A 1 64 ? 4.650 -1.599 6.877 1.00 0.00 61 LYS A N 15
ATOM 22782 C CA . LYS A 1 64 ? 5.060 -0.269 6.457 1.00 0.00 61 LYS A CA 15
ATOM 22783 C C . LYS A 1 64 ? 6.584 -0.224 6.338 1.00 0.00 61 LYS A C 15
ATOM 22784 O O . LYS A 1 64 ? 7.118 0.184 5.308 1.00 0.00 61 LYS A O 15
ATOM 22803 N N . LEU A 1 65 ? 7.242 -0.650 7.406 1.00 0.00 62 LEU A N 15
ATOM 22804 C CA . LEU A 1 65 ? 8.695 -0.663 7.434 1.00 0.00 62 LEU A CA 15
ATOM 22805 C C . LEU A 1 65 ? 9.212 -1.634 6.371 1.00 0.00 62 LEU A C 15
ATOM 22806 O O . LEU A 1 65 ? 10.185 -1.340 5.678 1.00 0.00 62 LEU A O 15
ATOM 22822 N N . ALA A 1 66 ? 8.539 -2.771 6.275 1.00 0.00 63 ALA A N 15
ATOM 22823 C CA . ALA A 1 66 ? 8.918 -3.786 5.308 1.00 0.00 63 ALA A CA 15
ATOM 22824 C C . ALA A 1 66 ? 8.794 -3.211 3.896 1.00 0.00 63 ALA A C 15
ATOM 22825 O O . ALA A 1 66 ? 9.704 -3.356 3.080 1.00 0.00 63 ALA A O 15
ATOM 22832 N N . LEU A 1 67 ? 7.661 -2.570 3.649 1.00 0.00 64 LEU A N 15
ATOM 22833 C CA . LEU A 1 67 ? 7.406 -1.973 2.350 1.00 0.00 64 LEU A CA 15
ATOM 22834 C C . LEU A 1 67 ? 8.478 -0.920 2.059 1.00 0.00 64 LEU A C 15
ATOM 22835 O O . LEU A 1 67 ? 8.963 -0.818 0.933 1.00 0.00 64 LEU A O 15
ATOM 22851 N N . GLU A 1 68 ? 8.816 -0.164 3.093 1.00 0.00 65 GLU A N 15
ATOM 22852 C CA . GLU A 1 68 ? 9.821 0.877 2.962 1.00 0.00 65 GLU A CA 15
ATOM 22853 C C . GLU A 1 68 ? 11.214 0.257 2.838 1.00 0.00 65 GLU A C 15
ATOM 22854 O O . GLU A 1 68 ? 12.111 0.851 2.241 1.00 0.00 65 GLU A O 15
ATOM 22866 N N . GLY A 1 69 ? 11.352 -0.929 3.412 1.00 0.00 66 GLY A N 15
ATOM 22867 C CA . GLY A 1 69 ? 12.621 -1.636 3.373 1.00 0.00 66 GLY A CA 15
ATOM 22868 C C . GLY A 1 69 ? 12.892 -2.199 1.976 1.00 0.00 66 GLY A C 15
ATOM 22869 O O . GLY A 1 69 ? 14.004 -2.085 1.462 1.00 0.00 66 GLY A O 15
ATOM 22873 N N . LEU A 1 70 ? 11.858 -2.795 1.402 1.00 0.00 67 LEU A N 15
ATOM 22874 C CA . LEU A 1 70 ? 11.970 -3.376 0.075 1.00 0.00 67 LEU A CA 15
ATOM 22875 C C . LEU A 1 70 ? 12.273 -2.270 -0.938 1.00 0.00 67 LEU A C 15
ATOM 22876 O O . LEU A 1 70 ? 13.158 -2.419 -1.779 1.00 0.00 67 LEU A O 15
ATOM 22892 N N . LEU A 1 71 ? 11.521 -1.185 -0.823 1.00 0.00 68 LEU A N 15
ATOM 22893 C CA . LEU A 1 71 ? 11.698 -0.054 -1.718 1.00 0.00 68 LEU A CA 15
ATOM 22894 C C . LEU A 1 71 ? 12.772 0.877 -1.150 1.00 0.00 68 LEU A C 15
ATOM 22895 O O . LEU A 1 71 ? 13.194 1.822 -1.815 1.00 0.00 68 LEU A O 15
ATOM 22911 N N . GLY A 1 72 ? 13.183 0.577 0.073 1.00 0.00 69 GLY A N 15
ATOM 22912 C CA . GLY A 1 72 ? 14.199 1.376 0.738 1.00 0.00 69 GLY A CA 15
ATOM 22913 C C . GLY A 1 72 ? 13.864 2.866 0.659 1.00 0.00 69 GLY A C 15
ATOM 22914 O O . GLY A 1 72 ? 14.743 3.713 0.811 1.00 0.00 69 GLY A O 15
ATOM 22918 N N . VAL A 1 73 ? 12.589 3.142 0.423 1.00 0.00 70 VAL A N 15
ATOM 22919 C CA . VAL A 1 73 ? 12.127 4.515 0.323 1.00 0.00 70 VAL A CA 15
ATOM 22920 C C . VAL A 1 73 ? 10.897 4.701 1.214 1.00 0.00 70 VAL A C 15
ATOM 22921 O O . VAL A 1 73 ? 10.439 3.754 1.851 1.00 0.00 70 VAL A O 15
ATOM 22934 N N . ARG A 1 74 ? 10.397 5.928 1.230 1.00 0.00 71 ARG A N 15
ATOM 22935 C CA . ARG A 1 74 ? 9.229 6.250 2.032 1.00 0.00 71 ARG A CA 15
ATOM 22936 C C . ARG A 1 74 ? 7.961 5.724 1.358 1.00 0.00 71 ARG A C 15
ATOM 22937 O O . ARG A 1 74 ? 7.724 5.988 0.181 1.00 0.00 71 ARG A O 15
ATOM 22958 N N . VAL A 1 75 ? 7.178 4.989 2.134 1.00 0.00 72 VAL A N 15
ATOM 22959 C CA . VAL A 1 75 ? 5.939 4.423 1.627 1.00 0.00 72 VAL A CA 15
ATOM 22960 C C . VAL A 1 75 ? 4.819 4.671 2.639 1.00 0.00 72 VAL A C 15
ATOM 22961 O O . VAL A 1 75 ? 5.052 4.653 3.846 1.00 0.00 72 VAL A O 15
ATOM 22974 N N . ASP A 1 76 ? 3.626 4.898 2.108 1.00 0.00 73 ASP A N 15
ATOM 22975 C CA . ASP A 1 76 ? 2.468 5.149 2.949 1.00 0.00 73 ASP A CA 15
ATOM 22976 C C . ASP A 1 76 ? 1.457 4.015 2.771 1.00 0.00 73 ASP A C 15
ATOM 22977 O O . ASP A 1 76 ? 0.890 3.848 1.693 1.00 0.00 73 ASP A O 15
ATOM 22986 N N . ILE A 1 77 ? 1.264 3.264 3.846 1.00 0.00 74 ILE A N 15
ATOM 22987 C CA . ILE A 1 77 ? 0.331 2.149 3.821 1.00 0.00 74 ILE A CA 15
ATOM 22988 C C . ILE A 1 77 ? -0.958 2.554 4.539 1.00 0.00 74 ILE A C 15
ATOM 22989 O O . ILE A 1 77 ? -0.923 3.315 5.504 1.00 0.00 74 ILE A O 15
ATOM 23005 N N . VAL A 1 78 ? -2.066 2.026 4.039 1.00 0.00 75 VAL A N 15
ATOM 23006 C CA . VAL A 1 78 ? -3.364 2.322 4.621 1.00 0.00 75 VAL A CA 15
ATOM 23007 C C . VAL A 1 78 ? -4.133 1.016 4.833 1.00 0.00 75 VAL A C 15
ATOM 23008 O O . VAL A 1 78 ? -4.005 0.081 4.045 1.00 0.00 75 VAL A O 15
ATOM 23021 N N . SER A 1 79 ? -4.914 0.994 5.903 1.00 0.00 76 SER A N 15
ATOM 23022 C CA . SER A 1 79 ? -5.704 -0.182 6.229 1.00 0.00 76 SER A CA 15
ATOM 23023 C C . SER A 1 79 ? -7.184 0.090 5.956 1.00 0.00 76 SER A C 15
ATOM 23024 O O . SER A 1 79 ? -7.767 1.008 6.531 1.00 0.00 76 SER A O 15
ATOM 23032 N N . GLU A 1 80 ? -7.751 -0.725 5.079 1.00 0.00 77 GLU A N 15
ATOM 23033 C CA . GLU A 1 80 ? -9.152 -0.585 4.723 1.00 0.00 77 GLU A CA 15
ATOM 23034 C C . GLU A 1 80 ? -9.993 -0.312 5.972 1.00 0.00 77 GLU A C 15
ATOM 23035 O O . GLU A 1 80 ? -10.948 0.461 5.925 1.00 0.00 77 GLU A O 15
ATOM 23047 N N . ARG A 1 81 ? -9.606 -0.961 7.060 1.00 0.00 78 ARG A N 15
ATOM 23048 C CA . ARG A 1 81 ? -10.312 -0.798 8.319 1.00 0.00 78 ARG A CA 15
ATOM 23049 C C . ARG A 1 81 ? -10.204 0.649 8.805 1.00 0.00 78 ARG A C 15
ATOM 23050 O O . ARG A 1 81 ? -11.216 1.296 9.067 1.00 0.00 78 ARG A O 15
ATOM 23071 N N . GLY A 1 82 ? -8.968 1.113 8.910 1.00 0.00 79 GLY A N 15
ATOM 23072 C CA . GLY A 1 82 ? -8.715 2.472 9.359 1.00 0.00 79 GLY A CA 15
ATOM 23073 C C . GLY A 1 82 ? -9.439 3.487 8.472 1.00 0.00 79 GLY A C 15
ATOM 23074 O O . GLY A 1 82 ? -10.029 4.444 8.971 1.00 0.00 79 GLY A O 15
ATOM 23078 N N . LEU A 1 83 ? -9.369 3.243 7.171 1.00 0.00 80 LEU A N 15
ATOM 23079 C CA . LEU A 1 83 ? -10.011 4.123 6.210 1.00 0.00 80 LEU A CA 15
ATOM 23080 C C . LEU A 1 83 ? -11.500 4.235 6.541 1.00 0.00 80 LEU A C 15
ATOM 23081 O O . LEU A 1 83 ? -12.192 3.224 6.653 1.00 0.00 80 LEU A O 15
ATOM 23097 N N . ALA A 1 84 ? -11.950 5.473 6.689 1.00 0.00 81 ALA A N 15
ATOM 23098 C CA . ALA A 1 84 ? -13.344 5.730 7.006 1.00 0.00 81 ALA A CA 15
ATOM 23099 C C . ALA A 1 84 ? -14.234 4.857 6.118 1.00 0.00 81 ALA A C 15
ATOM 23100 O O . ALA A 1 84 ? -13.785 4.352 5.090 1.00 0.00 81 ALA A O 15
ATOM 23107 N N . PRO A 1 85 ? -15.511 4.702 6.558 1.00 0.00 82 PRO A N 15
ATOM 23108 C CA . PRO A 1 85 ? -16.467 3.900 5.815 1.00 0.00 82 PRO A CA 15
ATOM 23109 C C . PRO A 1 85 ? -16.950 4.640 4.566 1.00 0.00 82 PRO A C 15
ATOM 23110 O O . PRO A 1 85 ? -17.059 4.049 3.493 1.00 0.00 82 PRO A O 15
ATOM 23121 N N . ARG A 1 86 ? -17.228 5.923 4.748 1.00 0.00 83 ARG A N 15
ATOM 23122 C CA . ARG A 1 86 ? -17.697 6.750 3.649 1.00 0.00 83 ARG A CA 15
ATOM 23123 C C . ARG A 1 86 ? -16.536 7.103 2.717 1.00 0.00 83 ARG A C 15
ATOM 23124 O O . ARG A 1 86 ? -16.741 7.339 1.527 1.00 0.00 83 ARG A O 15
ATOM 23145 N N . LEU A 1 87 ? -15.343 7.127 3.292 1.00 0.00 84 LEU A N 15
ATOM 23146 C CA . LEU A 1 87 ? -14.150 7.447 2.528 1.00 0.00 84 LEU A CA 15
ATOM 23147 C C . LEU A 1 87 ? -13.659 6.190 1.807 1.00 0.00 84 LEU A C 15
ATOM 23148 O O . LEU A 1 87 ? -13.114 6.273 0.707 1.00 0.00 84 LEU A O 15
ATOM 23164 N N . ARG A 1 88 ? -13.870 5.054 2.456 1.00 0.00 85 ARG A N 15
ATOM 23165 C CA . ARG A 1 88 ? -13.455 3.781 1.891 1.00 0.00 85 ARG A CA 15
ATOM 23166 C C . ARG A 1 88 ? -13.995 3.632 0.467 1.00 0.00 85 ARG A C 15
ATOM 23167 O O . ARG A 1 88 ? -13.247 3.309 -0.454 1.00 0.00 85 ARG A O 15
ATOM 23188 N N . GLU A 1 89 ? -15.291 3.874 0.331 1.00 0.00 86 GLU A N 15
ATOM 23189 C CA . GLU A 1 89 ? -15.940 3.770 -0.965 1.00 0.00 86 GLU A CA 15
ATOM 23190 C C . GLU A 1 89 ? -15.206 4.630 -1.996 1.00 0.00 86 GLU A C 15
ATOM 23191 O O . GLU A 1 89 ? -15.006 4.206 -3.134 1.00 0.00 86 GLU A O 15
ATOM 23203 N N . GLN A 1 90 ? -14.824 5.822 -1.562 1.00 0.00 87 GLN A N 15
ATOM 23204 C CA . GLN A 1 90 ? -14.116 6.745 -2.433 1.00 0.00 87 GLN A CA 15
ATOM 23205 C C . GLN A 1 90 ? -12.682 6.264 -2.663 1.00 0.00 87 GLN A C 15
ATOM 23206 O O . GLN A 1 90 ? -12.140 6.417 -3.756 1.00 0.00 87 GLN A O 15
ATOM 23220 N N . VAL A 1 91 ? -12.108 5.691 -1.615 1.00 0.00 88 VAL A N 15
ATOM 23221 C CA . VAL A 1 91 ? -10.748 5.187 -1.689 1.00 0.00 88 VAL A CA 15
ATOM 23222 C C . VAL A 1 91 ? -10.715 3.951 -2.589 1.00 0.00 88 VAL A C 15
ATOM 23223 O O . VAL A 1 91 ? -9.844 3.827 -3.449 1.00 0.00 88 VAL A O 15
ATOM 23236 N N . LEU A 1 92 ? -11.675 3.066 -2.362 1.00 0.00 89 LEU A N 15
ATOM 23237 C CA . LEU A 1 92 ? -11.767 1.844 -3.142 1.00 0.00 89 LEU A CA 15
ATOM 23238 C C . LEU A 1 92 ? -11.854 2.198 -4.628 1.00 0.00 89 LEU A C 15
ATOM 23239 O O . LEU A 1 92 ? -11.116 1.648 -5.444 1.00 0.00 89 LEU A O 15
ATOM 23255 N N . ARG A 1 93 ? -12.761 3.114 -4.934 1.00 0.00 90 ARG A N 15
ATOM 23256 C CA . ARG A 1 93 ? -12.953 3.547 -6.307 1.00 0.00 90 ARG A CA 15
ATOM 23257 C C . ARG A 1 93 ? -11.621 3.992 -6.915 1.00 0.00 90 ARG A C 15
ATOM 23258 O O . ARG A 1 93 ? -11.461 3.994 -8.134 1.00 0.00 90 ARG A O 15
ATOM 23279 N N . GLU A 1 94 ? -10.699 4.358 -6.036 1.00 0.00 91 GLU A N 15
ATOM 23280 C CA . GLU A 1 94 ? -9.386 4.803 -6.471 1.00 0.00 91 GLU A CA 15
ATOM 23281 C C . GLU A 1 94 ? -8.404 3.631 -6.478 1.00 0.00 91 GLU A C 15
ATOM 23282 O O . GLU A 1 94 ? -7.592 3.502 -7.393 1.00 0.00 91 GLU A O 15
ATOM 23294 N N . ALA A 1 95 ? -8.509 2.805 -5.447 1.00 0.00 92 ALA A N 15
ATOM 23295 C CA . ALA A 1 95 ? -7.640 1.647 -5.324 1.00 0.00 92 ALA A CA 15
ATOM 23296 C C . ALA A 1 95 ? -7.612 0.892 -6.654 1.00 0.00 92 ALA A C 15
ATOM 23297 O O . ALA A 1 95 ? -8.619 0.827 -7.357 1.00 0.00 92 ALA A O 15
ATOM 23304 N N . ILE A 1 96 ? -6.447 0.339 -6.959 1.00 0.00 93 ILE A N 15
ATOM 23305 C CA . ILE A 1 96 ? -6.274 -0.410 -8.192 1.00 0.00 93 ILE A CA 15
ATOM 23306 C C . ILE A 1 96 ? -5.452 -1.669 -7.909 1.00 0.00 93 ILE A C 15
ATOM 23307 O O . ILE A 1 96 ? -4.413 -1.601 -7.254 1.00 0.00 93 ILE A O 15
ATOM 23323 N N . PRO A 1 97 ? -5.961 -2.817 -8.429 1.00 0.00 94 PRO A N 15
ATOM 23324 C CA . PRO A 1 97 ? -5.285 -4.089 -8.239 1.00 0.00 94 PRO A CA 15
ATOM 23325 C C . PRO A 1 97 ? -4.048 -4.192 -9.133 1.00 0.00 94 PRO A C 15
ATOM 23326 O O . PRO A 1 97 ? -4.128 -3.961 -10.339 1.00 0.00 94 PRO A O 15
ATOM 23337 N N . LEU A 1 98 ? -2.933 -4.539 -8.508 1.00 0.00 95 LEU A N 15
ATOM 23338 C CA . LEU A 1 98 ? -1.680 -4.675 -9.231 1.00 0.00 95 LEU A CA 15
ATOM 23339 C C . LEU A 1 98 ? -1.635 -6.045 -9.911 1.00 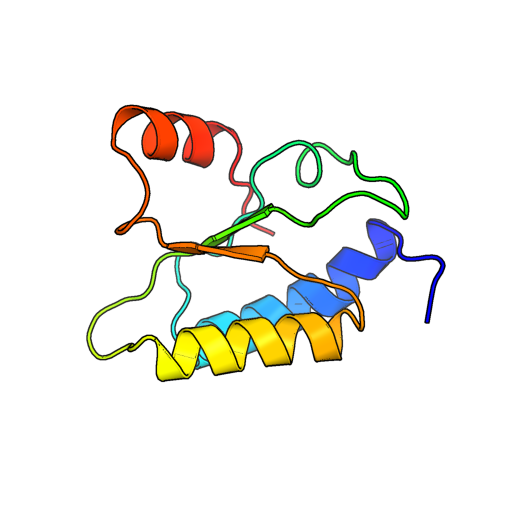0.00 95 LEU A C 15
ATOM 23340 O O . LEU A 1 98 ? -2.461 -6.910 -9.626 1.00 0.00 95 LEU A O 15
ATOM 23356 N N . GLY A 1 1 ? 22.000 9.171 -6.961 1.00 0.00 -2 GLY A N 16
ATOM 23357 C CA . GLY A 1 1 ? 20.888 9.843 -7.613 1.00 0.00 -2 GLY A CA 16
ATOM 23358 C C . GLY A 1 1 ? 19.549 9.281 -7.130 1.00 0.00 -2 GLY A C 16
ATOM 23359 O O . GLY A 1 1 ? 19.494 8.577 -6.123 1.00 0.00 -2 GLY A O 16
ATOM 23363 N N . SER A 1 2 ? 18.503 9.614 -7.872 1.00 0.00 -1 SER A N 16
ATOM 23364 C CA . SER A 1 2 ? 17.168 9.151 -7.532 1.00 0.00 -1 SER A CA 16
ATOM 23365 C C . SER A 1 2 ? 17.081 7.633 -7.701 1.00 0.00 -1 SER A C 16
ATOM 23366 O O . SER A 1 2 ? 18.001 7.010 -8.230 1.00 0.00 -1 SER A O 16
ATOM 23374 N N . HIS A 1 3 ? 15.967 7.081 -7.242 1.00 0.00 0 HIS A N 16
ATOM 23375 C CA . HIS A 1 3 ? 15.749 5.648 -7.335 1.00 0.00 0 HIS A CA 16
ATOM 23376 C C . HIS A 1 3 ? 14.249 5.363 -7.442 1.00 0.00 0 HIS A C 16
ATOM 23377 O O . HIS A 1 3 ? 13.443 6.288 -7.532 1.00 0.00 0 HIS A O 16
ATOM 23391 N N . MET A 1 4 ? 13.921 4.080 -7.428 1.00 0.00 1 MET A N 16
ATOM 23392 C CA . MET A 1 4 ? 12.533 3.662 -7.523 1.00 0.00 1 MET A CA 16
ATOM 23393 C C . MET A 1 4 ? 11.930 4.061 -8.871 1.00 0.00 1 MET A C 16
ATOM 23394 O O . MET A 1 4 ? 12.253 5.118 -9.411 1.00 0.00 1 MET A O 16
ATOM 23408 N N . ASP A 1 5 ? 11.065 3.194 -9.377 1.00 0.00 2 ASP A N 16
ATOM 23409 C CA . ASP A 1 5 ? 10.414 3.443 -10.652 1.00 0.00 2 ASP A CA 16
ATOM 23410 C C . ASP A 1 5 ? 9.086 2.684 -10.699 1.00 0.00 2 ASP A C 16
ATOM 23411 O O . ASP A 1 5 ? 8.889 1.725 -9.954 1.00 0.00 2 ASP A O 16
ATOM 23420 N N . LEU A 1 6 ? 8.210 3.142 -11.581 1.00 0.00 3 LEU A N 16
ATOM 23421 C CA . LEU A 1 6 ? 6.907 2.518 -11.735 1.00 0.00 3 LEU A CA 16
ATOM 23422 C C . LEU A 1 6 ? 7.091 1.027 -12.023 1.00 0.00 3 LEU A C 16
ATOM 23423 O O . LEU A 1 6 ? 6.408 0.189 -11.436 1.00 0.00 3 LEU A O 16
ATOM 23439 N N . GLU A 1 7 ? 8.018 0.741 -12.926 1.00 0.00 4 GLU A N 16
ATOM 23440 C CA . GLU A 1 7 ? 8.300 -0.635 -13.298 1.00 0.00 4 GLU A CA 16
ATOM 23441 C C . GLU A 1 7 ? 8.865 -1.403 -12.102 1.00 0.00 4 GLU A C 16
ATOM 23442 O O . GLU A 1 7 ? 8.545 -2.574 -11.905 1.00 0.00 4 GLU A O 16
ATOM 23454 N N . THR A 1 8 ? 9.697 -0.713 -11.335 1.00 0.00 5 THR A N 16
ATOM 23455 C CA . THR A 1 8 ? 10.309 -1.316 -10.164 1.00 0.00 5 THR A CA 16
ATOM 23456 C C . THR A 1 8 ? 9.245 -1.647 -9.116 1.00 0.00 5 THR A C 16
ATOM 23457 O O . THR A 1 8 ? 9.286 -2.711 -8.500 1.00 0.00 5 THR A O 16
ATOM 23468 N N . LEU A 1 9 ? 8.317 -0.717 -8.947 1.00 0.00 6 LEU A N 16
ATOM 23469 C CA . LEU A 1 9 ? 7.243 -0.897 -7.984 1.00 0.00 6 LEU A CA 16
ATOM 23470 C C . LEU A 1 9 ? 6.484 -2.184 -8.309 1.00 0.00 6 LEU A C 16
ATOM 23471 O O . LEU A 1 9 ? 6.152 -2.957 -7.412 1.00 0.00 6 LEU A O 16
ATOM 23487 N N . ARG A 1 10 ? 6.229 -2.375 -9.596 1.00 0.00 7 ARG A N 16
ATOM 23488 C CA . ARG A 1 10 ? 5.515 -3.556 -10.050 1.00 0.00 7 ARG A CA 16
ATOM 23489 C C . ARG A 1 10 ? 6.318 -4.818 -9.730 1.00 0.00 7 ARG A C 16
ATOM 23490 O O . ARG A 1 10 ? 5.752 -5.831 -9.320 1.00 0.00 7 ARG A O 16
ATOM 23511 N N . ALA A 1 11 ? 7.624 -4.717 -9.929 1.00 0.00 8 ALA A N 16
ATOM 23512 C CA . ALA A 1 11 ? 8.510 -5.838 -9.666 1.00 0.00 8 ALA A CA 16
ATOM 23513 C C . ALA A 1 11 ? 8.484 -6.164 -8.172 1.00 0.00 8 ALA A C 16
ATOM 23514 O O . ALA A 1 11 ? 8.279 -7.313 -7.786 1.00 0.00 8 ALA A O 16
ATOM 23521 N N . ARG A 1 12 ? 8.697 -5.130 -7.370 1.00 0.00 9 ARG A N 16
ATOM 23522 C CA . ARG A 1 12 ? 8.701 -5.291 -5.926 1.00 0.00 9 ARG A CA 16
ATOM 23523 C C . ARG A 1 12 ? 7.288 -5.594 -5.422 1.00 0.00 9 ARG A C 16
ATOM 23524 O O . ARG A 1 12 ? 7.119 -6.267 -4.406 1.00 0.00 9 ARG A O 16
ATOM 23545 N N . ARG A 1 13 ? 6.310 -5.082 -6.154 1.00 0.00 10 ARG A N 16
ATOM 23546 C CA . ARG A 1 13 ? 4.918 -5.289 -5.794 1.00 0.00 10 ARG A CA 16
ATOM 23547 C C . ARG A 1 13 ? 4.611 -6.784 -5.697 1.00 0.00 10 ARG A C 16
ATOM 23548 O O . ARG A 1 13 ? 3.928 -7.223 -4.774 1.00 0.00 10 ARG A O 16
ATOM 23569 N N . GLU A 1 14 ? 5.132 -7.526 -6.664 1.00 0.00 11 GLU A N 16
ATOM 23570 C CA . GLU A 1 14 ? 4.923 -8.964 -6.699 1.00 0.00 11 GLU A CA 16
ATOM 23571 C C . GLU A 1 14 ? 5.465 -9.611 -5.423 1.00 0.00 11 GLU A C 16
ATOM 23572 O O . GLU A 1 14 ? 4.779 -10.413 -4.791 1.00 0.00 11 GLU A O 16
ATOM 23584 N N . ALA A 1 15 ? 6.690 -9.238 -5.083 1.00 0.00 12 ALA A N 16
ATOM 23585 C CA . ALA A 1 15 ? 7.331 -9.772 -3.894 1.00 0.00 12 ALA A CA 16
ATOM 23586 C C . ALA A 1 15 ? 6.689 -9.152 -2.651 1.00 0.00 12 ALA A C 16
ATOM 23587 O O . ALA A 1 15 ? 6.538 -9.819 -1.628 1.00 0.00 12 ALA A O 16
ATOM 23594 N N . VAL A 1 16 ? 6.328 -7.884 -2.780 1.00 0.00 13 VAL A N 16
ATOM 23595 C CA . VAL A 1 16 ? 5.705 -7.167 -1.681 1.00 0.00 13 VAL A CA 16
ATOM 23596 C C . VAL A 1 16 ? 4.344 -7.796 -1.373 1.00 0.00 13 VAL A C 16
ATOM 23597 O O . VAL A 1 16 ? 3.989 -7.976 -0.210 1.00 0.00 13 VAL A O 16
ATOM 23610 N N . LEU A 1 17 ? 3.620 -8.111 -2.437 1.00 0.00 14 LEU A N 16
ATOM 23611 C CA . LEU A 1 17 ? 2.307 -8.715 -2.296 1.00 0.00 14 LEU A CA 16
ATOM 23612 C C . LEU A 1 17 ? 2.430 -10.013 -1.495 1.00 0.00 14 LEU A C 16
ATOM 23613 O O . LEU A 1 17 ? 1.619 -10.281 -0.610 1.00 0.00 14 LEU A O 16
ATOM 23629 N N . SER A 1 18 ? 3.453 -10.785 -1.834 1.00 0.00 15 SER A N 16
ATOM 23630 C CA . SER A 1 18 ? 3.693 -12.048 -1.157 1.00 0.00 15 SER A CA 16
ATOM 23631 C C . SER A 1 18 ? 4.041 -11.798 0.311 1.00 0.00 15 SER A C 16
ATOM 23632 O O . SER A 1 18 ? 3.618 -12.547 1.190 1.00 0.00 15 SER A O 16
ATOM 23640 N N . LEU A 1 19 ? 4.810 -10.741 0.532 1.00 0.00 16 LEU A N 16
ATOM 23641 C CA . LEU A 1 19 ? 5.220 -10.382 1.879 1.00 0.00 16 LEU A CA 16
ATOM 23642 C C . LEU A 1 19 ? 4.049 -9.714 2.603 1.00 0.00 16 LEU A C 16
ATOM 23643 O O . LEU A 1 19 ? 3.836 -9.947 3.792 1.00 0.00 16 LEU A O 16
ATOM 23659 N N . CYS A 1 20 ? 3.321 -8.897 1.855 1.00 0.00 17 CYS A N 16
ATOM 23660 C CA . CYS A 1 20 ? 2.178 -8.194 2.411 1.00 0.00 17 CYS A CA 16
ATOM 23661 C C . CYS A 1 20 ? 1.202 -9.231 2.972 1.00 0.00 17 CYS A C 16
ATOM 23662 O O . CYS A 1 20 ? 0.648 -9.045 4.055 1.00 0.00 17 CYS A O 16
ATOM 23670 N N . ALA A 1 21 ? 1.022 -10.300 2.211 1.00 0.00 18 ALA A N 16
ATOM 23671 C CA . ALA A 1 21 ? 0.124 -11.366 2.619 1.00 0.00 18 ALA A CA 16
ATOM 23672 C C . ALA A 1 21 ? 0.596 -11.943 3.955 1.00 0.00 18 ALA A C 16
ATOM 23673 O O . ALA A 1 21 ? -0.218 -12.353 4.781 1.00 0.00 18 ALA A O 16
ATOM 23680 N N . ARG A 1 22 ? 1.910 -11.955 4.127 1.00 0.00 19 ARG A N 16
ATOM 23681 C CA . ARG A 1 22 ? 2.500 -12.474 5.349 1.00 0.00 19 ARG A CA 16
ATOM 23682 C C . ARG A 1 22 ? 2.287 -11.490 6.501 1.00 0.00 19 ARG A C 16
ATOM 23683 O O . ARG A 1 22 ? 2.241 -11.890 7.663 1.00 0.00 19 ARG A O 16
ATOM 23704 N N . HIS A 1 23 ? 2.162 -10.221 6.138 1.00 0.00 20 HIS A N 16
ATOM 23705 C CA . HIS A 1 23 ? 1.955 -9.177 7.127 1.00 0.00 20 HIS A CA 16
ATOM 23706 C C . HIS A 1 23 ? 0.463 -8.853 7.226 1.00 0.00 20 HIS A C 16
ATOM 23707 O O . HIS A 1 23 ? 0.072 -7.919 7.925 1.00 0.00 20 HIS A O 16
ATOM 23721 N N . GLY A 1 24 ? -0.330 -9.643 6.516 1.00 0.00 21 GLY A N 16
ATOM 23722 C CA . GLY A 1 24 ? -1.770 -9.451 6.515 1.00 0.00 21 GLY A CA 16
ATOM 23723 C C . GLY A 1 24 ? -2.173 -8.326 5.560 1.00 0.00 21 GLY A C 16
ATOM 23724 O O . GLY A 1 24 ? -2.519 -7.230 5.998 1.00 0.00 21 GLY A O 16
ATOM 23728 N N . ALA A 1 25 ? -2.116 -8.636 4.273 1.00 0.00 22 ALA A N 16
ATOM 23729 C CA . ALA A 1 25 ? -2.471 -7.665 3.253 1.00 0.00 22 ALA A CA 16
ATOM 23730 C C . ALA A 1 25 ? -2.874 -8.400 1.973 1.00 0.00 22 ALA A C 16
ATOM 23731 O O . ALA A 1 25 ? -2.032 -8.675 1.119 1.00 0.00 22 ALA A O 16
ATOM 23738 N N . VAL A 1 26 ? -4.162 -8.698 1.881 1.00 0.00 23 VAL A N 16
ATOM 23739 C CA . VAL A 1 26 ? -4.687 -9.397 0.720 1.00 0.00 23 VAL A CA 16
ATOM 23740 C C . VAL A 1 26 ? -5.113 -8.374 -0.336 1.00 0.00 23 VAL A C 16
ATOM 23741 O O . VAL A 1 26 ? -4.994 -8.626 -1.533 1.00 0.00 23 VAL A O 16
ATOM 23754 N N . ARG A 1 27 ? -5.602 -7.241 0.148 1.00 0.00 24 ARG A N 16
ATOM 23755 C CA . ARG A 1 27 ? -6.047 -6.179 -0.739 1.00 0.00 24 ARG A CA 16
ATOM 23756 C C . ARG A 1 27 ? -4.898 -5.210 -1.024 1.00 0.00 24 ARG A C 16
ATOM 23757 O O . ARG A 1 27 ? -5.033 -4.005 -0.820 1.00 0.00 24 ARG A O 16
ATOM 23778 N N . VAL A 1 28 ? -3.793 -5.773 -1.492 1.00 0.00 25 VAL A N 16
ATOM 23779 C CA . VAL A 1 28 ? -2.622 -4.974 -1.808 1.00 0.00 25 VAL A CA 16
ATOM 23780 C C . VAL A 1 28 ? -2.899 -4.145 -3.063 1.00 0.00 25 VAL A C 16
ATOM 23781 O O . VAL A 1 28 ? -2.392 -4.454 -4.140 1.00 0.00 25 VAL A O 16
ATOM 23794 N N . ARG A 1 29 ? -3.702 -3.107 -2.883 1.00 0.00 26 ARG A N 16
ATOM 23795 C CA . ARG A 1 29 ? -4.053 -2.231 -3.987 1.00 0.00 26 ARG A CA 16
ATOM 23796 C C . ARG A 1 29 ? -3.401 -0.858 -3.804 1.00 0.00 26 ARG A C 16
ATOM 23797 O O . ARG A 1 29 ? -3.094 -0.458 -2.682 1.00 0.00 26 ARG A O 16
ATOM 23818 N N . VAL A 1 30 ? -3.209 -0.176 -4.923 1.00 0.00 27 VAL A N 16
ATOM 23819 C CA . VAL A 1 30 ? -2.600 1.143 -4.900 1.00 0.00 27 VAL A CA 16
ATOM 23820 C C . VAL A 1 30 ? -3.670 2.200 -5.182 1.00 0.00 27 VAL A C 16
ATOM 23821 O O . VAL A 1 30 ? -4.260 2.218 -6.262 1.00 0.00 27 VAL A O 16
ATOM 23834 N N . PHE A 1 31 ? -3.887 3.055 -4.194 1.00 0.00 28 PHE A N 16
ATOM 23835 C CA . PHE A 1 31 ? -4.875 4.112 -4.323 1.00 0.00 28 PHE A CA 16
ATOM 23836 C C . PHE A 1 31 ? -4.240 5.486 -4.101 1.00 0.00 28 PHE A C 16
ATOM 23837 O O . PHE A 1 31 ? -3.297 5.620 -3.323 1.00 0.00 28 PHE A O 16
ATOM 23854 N N . GLY A 1 32 ? -4.783 6.473 -4.798 1.00 0.00 29 GLY A N 16
ATOM 23855 C CA . GLY A 1 32 ? -4.282 7.832 -4.687 1.00 0.00 29 GLY A CA 16
ATOM 23856 C C . GLY A 1 32 ? -3.600 8.273 -5.984 1.00 0.00 29 GLY A C 16
ATOM 23857 O O . GLY A 1 32 ? -3.675 7.578 -6.996 1.00 0.00 29 GLY A O 16
ATOM 23861 N N . SER A 1 33 ? -2.949 9.425 -5.911 1.00 0.00 30 SER A N 16
ATOM 23862 C CA . SER A 1 33 ? -2.254 9.966 -7.067 1.00 0.00 30 SER A CA 16
ATOM 23863 C C . SER A 1 33 ? -1.183 8.982 -7.542 1.00 0.00 30 SER A C 16
ATOM 23864 O O . SER A 1 33 ? -0.940 8.854 -8.741 1.00 0.00 30 SER A O 16
ATOM 23872 N N . VAL A 1 34 ? -0.572 8.311 -6.577 1.00 0.00 31 VAL A N 16
ATOM 23873 C CA . VAL A 1 34 ? 0.467 7.342 -6.881 1.00 0.00 31 VAL A CA 16
ATOM 23874 C C . VAL A 1 34 ? -0.107 6.254 -7.791 1.00 0.00 31 VAL A C 16
ATOM 23875 O O . VAL A 1 34 ? 0.590 5.738 -8.664 1.00 0.00 31 VAL A O 16
ATOM 23888 N N . ALA A 1 35 ? -1.372 5.937 -7.556 1.00 0.00 32 ALA A N 16
ATOM 23889 C CA . ALA A 1 35 ? -2.047 4.919 -8.343 1.00 0.00 32 ALA A CA 16
ATOM 23890 C C . ALA A 1 35 ? -2.051 5.338 -9.814 1.00 0.00 32 ALA A C 16
ATOM 23891 O O . ALA A 1 35 ? -1.926 4.498 -10.703 1.00 0.00 32 ALA A O 16
ATOM 23898 N N . ARG A 1 36 ? -2.197 6.638 -10.026 1.00 0.00 33 ARG A N 16
ATOM 23899 C CA . ARG A 1 36 ? -2.219 7.179 -11.374 1.00 0.00 33 ARG A CA 16
ATOM 23900 C C . ARG A 1 36 ? -0.792 7.411 -11.877 1.00 0.00 33 ARG A C 16
ATOM 23901 O O . ARG A 1 36 ? -0.591 8.019 -12.926 1.00 0.00 33 ARG A O 16
ATOM 23922 N N . GLY A 1 37 ? 0.162 6.913 -11.103 1.00 0.00 34 GLY A N 16
ATOM 23923 C CA . GLY A 1 37 ? 1.563 7.058 -11.457 1.00 0.00 34 GLY A CA 16
ATOM 23924 C C . GLY A 1 37 ? 2.073 8.459 -11.114 1.00 0.00 34 GLY A C 16
ATOM 23925 O O . GLY A 1 37 ? 3.161 8.848 -11.535 1.00 0.00 34 GLY A O 16
ATOM 23929 N N . GLU A 1 38 ? 1.263 9.179 -10.352 1.00 0.00 35 GLU A N 16
ATOM 23930 C CA . GLU A 1 38 ? 1.618 10.529 -9.948 1.00 0.00 35 GLU A CA 16
ATOM 23931 C C . GLU A 1 38 ? 2.403 10.500 -8.635 1.00 0.00 35 GLU A C 16
ATOM 23932 O O . GLU A 1 38 ? 1.941 9.937 -7.643 1.00 0.00 35 GLU A O 16
ATOM 23944 N N . ALA A 1 39 ? 3.576 11.115 -8.670 1.00 0.00 36 ALA A N 16
ATOM 23945 C CA . ALA A 1 39 ? 4.429 11.166 -7.495 1.00 0.00 36 ALA A CA 16
ATOM 23946 C C . ALA A 1 39 ? 5.654 12.032 -7.797 1.00 0.00 36 ALA A C 16
ATOM 23947 O O . ALA A 1 39 ? 6.116 12.085 -8.936 1.00 0.00 36 ALA A O 16
ATOM 23954 N N . ARG A 1 40 ? 6.145 12.690 -6.757 1.00 0.00 37 ARG A N 16
ATOM 23955 C CA . ARG A 1 40 ? 7.307 13.551 -6.897 1.00 0.00 37 ARG A CA 16
ATOM 23956 C C . ARG A 1 40 ? 8.387 13.153 -5.889 1.00 0.00 37 ARG A C 16
ATOM 23957 O O . ARG A 1 40 ? 8.234 12.170 -5.166 1.00 0.00 37 ARG A O 16
ATOM 23978 N N . GLU A 1 41 ? 9.455 13.938 -5.873 1.00 0.00 38 GLU A N 16
ATOM 23979 C CA . GLU A 1 41 ? 10.560 13.680 -4.965 1.00 0.00 38 GLU A CA 16
ATOM 23980 C C . GLU A 1 41 ? 10.208 14.153 -3.553 1.00 0.00 38 GLU A C 16
ATOM 23981 O O . GLU A 1 41 ? 11.005 14.003 -2.628 1.00 0.00 38 GLU A O 16
ATOM 23993 N N . ASP A 1 42 ? 9.015 14.715 -3.432 1.00 0.00 39 ASP A N 16
ATOM 23994 C CA . ASP A 1 42 ? 8.548 15.212 -2.149 1.00 0.00 39 ASP A CA 16
ATOM 23995 C C . ASP A 1 42 ? 7.097 14.776 -1.935 1.00 0.00 39 ASP A C 16
ATOM 23996 O O . ASP A 1 42 ? 6.269 15.564 -1.479 1.00 0.00 39 ASP A O 16
ATOM 24005 N N . SER A 1 43 ? 6.833 13.523 -2.275 1.00 0.00 40 SER A N 16
ATOM 24006 C CA . SER A 1 43 ? 5.496 12.973 -2.126 1.00 0.00 40 SER A CA 16
ATOM 24007 C C . SER A 1 43 ? 5.549 11.682 -1.307 1.00 0.00 40 SER A C 16
ATOM 24008 O O . SER A 1 43 ? 6.628 11.222 -0.937 1.00 0.00 40 SER A O 16
ATOM 24016 N N . ASP A 1 44 ? 4.371 11.133 -1.049 1.00 0.00 41 ASP A N 16
ATOM 24017 C CA . ASP A 1 44 ? 4.270 9.904 -0.281 1.00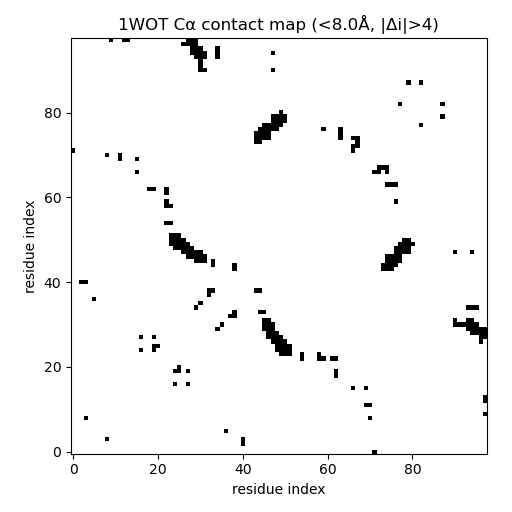 0.00 41 ASP A CA 16
ATOM 24018 C C . ASP A 1 44 ? 3.567 8.838 -1.124 1.00 0.00 41 ASP A C 16
ATOM 24019 O O . ASP A 1 44 ? 3.097 9.122 -2.224 1.00 0.00 41 ASP A O 16
ATOM 24028 N N . LEU A 1 45 ? 3.516 7.633 -0.574 1.00 0.00 42 LEU A N 16
ATOM 24029 C CA . LEU A 1 45 ? 2.878 6.524 -1.261 1.00 0.00 42 LEU A CA 16
ATOM 24030 C C . LEU A 1 45 ? 1.648 6.078 -0.468 1.00 0.00 42 LEU A C 16
ATOM 24031 O O . LEU A 1 45 ? 1.760 5.698 0.696 1.00 0.00 42 LEU A O 16
ATOM 24047 N N . ASP A 1 46 ? 0.502 6.140 -1.131 1.00 0.00 43 ASP A N 16
ATOM 24048 C CA . ASP A 1 46 ? -0.748 5.747 -0.502 1.00 0.00 43 ASP A CA 16
ATOM 24049 C C . ASP A 1 46 ? -1.181 4.384 -1.045 1.00 0.00 43 ASP A C 16
ATOM 24050 O O . ASP A 1 46 ? -1.500 4.254 -2.225 1.00 0.00 43 ASP A O 16
ATOM 24059 N N . LEU A 1 47 ? -1.177 3.401 -0.156 1.00 0.00 44 LEU A N 16
ATOM 24060 C CA . LEU A 1 47 ? -1.565 2.052 -0.531 1.00 0.00 44 LEU A CA 16
ATOM 24061 C C . LEU A 1 47 ? -2.573 1.514 0.487 1.00 0.00 44 LEU A C 16
ATOM 24062 O O . LEU A 1 47 ? -2.321 1.544 1.691 1.00 0.00 44 LEU A O 16
ATOM 24078 N N . LEU A 1 48 ? -3.694 1.036 -0.033 1.00 0.00 45 LEU A N 16
ATOM 24079 C CA . LEU A 1 48 ? -4.741 0.492 0.816 1.00 0.00 45 LEU A CA 16
ATOM 24080 C C . LEU A 1 48 ? -4.618 -1.032 0.856 1.00 0.00 45 LEU A C 16
ATOM 24081 O O . LEU A 1 48 ? -4.671 -1.691 -0.181 1.00 0.00 45 LEU A O 16
ATOM 24097 N N . VAL A 1 49 ? -4.456 -1.549 2.066 1.00 0.00 46 VAL A N 16
ATOM 24098 C CA . VAL A 1 49 ? -4.325 -2.983 2.255 1.00 0.00 46 VAL A CA 16
ATOM 24099 C C . VAL A 1 49 ? -5.284 -3.437 3.358 1.00 0.00 46 VAL A C 16
ATOM 24100 O O . VAL A 1 49 ? -5.714 -2.631 4.182 1.00 0.00 46 VAL A O 16
ATOM 24113 N N . ALA A 1 50 ? -5.591 -4.726 3.338 1.00 0.00 47 ALA A N 16
ATOM 24114 C CA . ALA A 1 50 ? -6.491 -5.296 4.326 1.00 0.00 47 ALA A CA 16
ATOM 24115 C C . ALA A 1 50 ? -5.813 -6.492 4.996 1.00 0.00 47 ALA A C 16
ATOM 24116 O O . ALA A 1 50 ? -5.385 -7.427 4.321 1.00 0.00 47 ALA A O 16
ATOM 24123 N N . PHE A 1 51 ? -5.736 -6.424 6.317 1.00 0.00 48 PHE A N 16
ATOM 24124 C CA . PHE A 1 51 ? -5.118 -7.490 7.087 1.00 0.00 48 PHE A CA 16
ATOM 24125 C C . PHE A 1 51 ? -6.160 -8.512 7.546 1.00 0.00 48 PHE A C 16
ATOM 24126 O O . PHE A 1 51 ? -7.070 -8.178 8.304 1.00 0.00 48 PHE A O 16
ATOM 24143 N N . GLU A 1 52 ? -5.993 -9.736 7.067 1.00 0.00 49 GLU A N 16
ATOM 24144 C CA . GLU A 1 52 ? -6.909 -10.808 7.418 1.00 0.00 49 GLU A CA 16
ATOM 24145 C C . GLU A 1 52 ? -6.373 -11.592 8.618 1.00 0.00 49 GLU A C 16
ATOM 24146 O O . GLU A 1 52 ? -5.564 -11.077 9.389 1.00 0.00 49 GLU A O 16
ATOM 24158 N N . GLU A 1 53 ? -6.844 -12.824 8.738 1.00 0.00 50 GLU A N 16
ATOM 24159 C CA . GLU A 1 53 ? -6.423 -13.684 9.831 1.00 0.00 50 GLU A CA 16
ATOM 24160 C C . GLU A 1 53 ? -6.290 -12.874 11.122 1.00 0.00 50 GLU A C 16
ATOM 24161 O O . GLU A 1 53 ? -7.030 -11.915 11.337 1.00 0.00 50 GLU A O 16
ATOM 24173 N N . GLY A 1 54 ? -5.342 -13.290 11.949 1.00 0.00 51 GLY A N 16
ATOM 24174 C CA . GLY A 1 54 ? -5.103 -12.615 13.213 1.00 0.00 51 GLY A CA 16
ATOM 24175 C C . GLY A 1 54 ? -3.802 -11.812 13.169 1.00 0.00 51 GLY A C 16
ATOM 24176 O O . GLY A 1 54 ? -2.735 -12.332 13.494 1.00 0.00 51 GLY A O 16
ATOM 24180 N N . ARG A 1 55 ? -3.932 -10.557 12.764 1.00 0.00 52 ARG A N 16
ATOM 24181 C CA . ARG A 1 55 ? -2.780 -9.676 12.672 1.00 0.00 52 ARG A CA 16
ATOM 24182 C C . ARG A 1 55 ? -2.950 -8.480 13.611 1.00 0.00 52 ARG A C 16
ATOM 24183 O O . ARG A 1 55 ? -4.065 -8.165 14.024 1.00 0.00 52 ARG A O 16
ATOM 24204 N N . THR A 1 56 ? -1.828 -7.848 13.921 1.00 0.00 53 THR A N 16
ATOM 24205 C CA . THR A 1 56 ? -1.839 -6.693 14.804 1.00 0.00 53 THR A CA 16
ATOM 24206 C C . THR A 1 56 ? -1.072 -5.531 14.171 1.00 0.00 53 THR A C 16
ATOM 24207 O O . THR A 1 56 ? -0.461 -5.687 13.115 1.00 0.00 53 THR A O 16
ATOM 24218 N N . LEU A 1 57 ? -1.130 -4.390 14.842 1.00 0.00 54 LEU A N 16
ATOM 24219 C CA . LEU A 1 57 ? -0.449 -3.201 14.358 1.00 0.00 54 LEU A CA 16
ATOM 24220 C C . LEU A 1 57 ? 1.054 -3.477 14.277 1.00 0.00 54 LEU A C 16
ATOM 24221 O O . LEU A 1 57 ? 1.755 -2.880 13.462 1.00 0.00 54 LEU A O 16
ATOM 24237 N N . LEU A 1 58 ? 1.504 -4.383 15.133 1.00 0.00 55 LEU A N 16
ATOM 24238 C CA . LEU A 1 58 ? 2.910 -4.745 15.169 1.00 0.00 55 LEU A CA 16
ATOM 24239 C C . LEU A 1 58 ? 3.355 -5.182 13.772 1.00 0.00 55 LEU A C 16
ATOM 24240 O O . LEU A 1 58 ? 4.415 -4.775 13.298 1.00 0.00 55 LEU A O 16
ATOM 24256 N N . ASP A 1 59 ? 2.523 -6.006 13.151 1.00 0.00 56 ASP A N 16
ATOM 24257 C CA . ASP A 1 59 ? 2.817 -6.502 11.818 1.00 0.00 56 ASP A CA 16
ATOM 24258 C C . ASP A 1 59 ? 2.664 -5.363 10.808 1.00 0.00 56 ASP A C 16
ATOM 24259 O O . ASP A 1 59 ? 3.437 -5.264 9.856 1.00 0.00 56 ASP A O 16
ATOM 24268 N N . HIS A 1 60 ? 1.663 -4.531 11.051 1.00 0.00 57 HIS A N 16
ATOM 24269 C CA . HIS A 1 60 ? 1.399 -3.402 10.175 1.00 0.00 57 HIS A CA 16
ATOM 24270 C C . HIS A 1 60 ? 2.617 -2.477 10.147 1.00 0.00 57 HIS A C 16
ATOM 24271 O O . HIS A 1 60 ? 3.095 -2.105 9.077 1.00 0.00 57 HIS A O 16
ATOM 24285 N N . ALA A 1 61 ? 3.086 -2.133 11.338 1.00 0.00 58 ALA A N 16
ATOM 24286 C CA . ALA A 1 61 ? 4.240 -1.260 11.464 1.00 0.00 58 ALA A CA 16
ATOM 24287 C C . ALA A 1 61 ? 5.431 -1.887 10.736 1.00 0.00 58 ALA A C 16
ATOM 24288 O O . ALA A 1 61 ? 6.183 -1.191 10.056 1.00 0.00 58 ALA A O 16
ATOM 24295 N N . ARG A 1 62 ? 5.565 -3.194 10.905 1.00 0.00 59 ARG A N 16
ATOM 24296 C CA . ARG A 1 62 ? 6.652 -3.923 10.273 1.00 0.00 59 ARG A CA 16
ATOM 24297 C C . ARG A 1 62 ? 6.454 -3.960 8.756 1.00 0.00 59 ARG A C 16
ATOM 24298 O O . ARG A 1 62 ? 7.418 -3.863 7.998 1.00 0.00 59 ARG A O 16
ATOM 24319 N N . LEU A 1 63 ? 5.198 -4.100 8.358 1.00 0.00 60 LEU A N 16
ATOM 24320 C CA . LEU A 1 63 ? 4.862 -4.152 6.946 1.00 0.00 60 LEU A CA 16
ATOM 24321 C C . LEU A 1 63 ? 5.348 -2.871 6.263 1.00 0.00 60 LEU A C 16
ATOM 24322 O O . LEU A 1 63 ? 6.020 -2.929 5.235 1.00 0.00 60 LEU A O 16
ATOM 24338 N N . LYS A 1 64 ? 4.989 -1.746 6.863 1.00 0.00 61 LYS A N 16
ATOM 24339 C CA . LYS A 1 64 ? 5.380 -0.454 6.326 1.00 0.00 61 LYS A CA 16
ATOM 24340 C C . LYS A 1 64 ? 6.906 -0.380 6.247 1.00 0.00 61 LYS A C 16
ATOM 24341 O O . LYS A 1 64 ? 7.458 0.069 5.244 1.00 0.00 61 LYS A O 16
ATOM 24360 N N . LEU A 1 65 ? 7.545 -0.829 7.318 1.00 0.00 62 LEU A N 16
ATOM 24361 C CA . LEU A 1 65 ? 8.996 -0.820 7.382 1.00 0.00 62 LEU A CA 16
ATOM 24362 C C . LEU A 1 65 ? 9.555 -1.789 6.338 1.00 0.00 62 LEU A C 16
ATOM 24363 O O . LEU A 1 65 ? 10.633 -1.564 5.791 1.00 0.00 62 LEU A O 16
ATOM 24379 N N . ALA A 1 66 ? 8.795 -2.847 6.093 1.00 0.00 63 ALA A N 16
ATOM 24380 C CA . ALA A 1 66 ? 9.201 -3.851 5.125 1.00 0.00 63 ALA A CA 16
ATOM 24381 C C . ALA A 1 66 ? 9.025 -3.292 3.712 1.00 0.00 63 ALA A C 16
ATOM 24382 O O . ALA A 1 66 ? 9.891 -3.472 2.857 1.00 0.00 63 ALA A O 16
ATOM 24389 N N . LEU A 1 67 ? 7.899 -2.624 3.510 1.00 0.00 64 LEU A N 16
ATOM 24390 C CA . LEU A 1 67 ? 7.598 -2.037 2.216 1.00 0.00 64 LEU A CA 16
ATOM 24391 C C . LEU A 1 67 ? 8.614 -0.933 1.913 1.00 0.00 64 LEU A C 16
ATOM 24392 O O . LEU A 1 67 ? 9.068 -0.797 0.778 1.00 0.00 64 LEU A O 16
ATOM 24408 N N . GLU A 1 68 ? 8.941 -0.174 2.948 1.00 0.00 65 GLU A N 16
ATOM 24409 C CA . GLU A 1 68 ? 9.894 0.914 2.807 1.00 0.00 65 GLU A CA 16
ATOM 24410 C C . GLU A 1 68 ? 11.298 0.360 2.554 1.00 0.00 65 GLU A C 16
ATOM 24411 O O . GLU A 1 68 ? 12.129 1.024 1.938 1.00 0.00 65 GLU A O 16
ATOM 24423 N N . GLY A 1 69 ? 11.517 -0.853 3.042 1.00 0.00 66 GLY A N 16
ATOM 24424 C CA . GLY A 1 69 ? 12.806 -1.504 2.876 1.00 0.00 66 GLY A CA 16
ATOM 24425 C C . GLY A 1 69 ? 13.017 -1.940 1.425 1.00 0.00 66 GLY A C 16
ATOM 24426 O O . GLY A 1 69 ? 14.090 -1.731 0.860 1.00 0.00 66 GLY A O 16
ATOM 24430 N N . LEU A 1 70 ? 11.976 -2.537 0.863 1.00 0.00 67 LEU A N 16
ATOM 24431 C CA . LEU A 1 70 ? 12.034 -3.005 -0.512 1.00 0.00 67 LEU A CA 16
ATOM 24432 C C . LEU A 1 70 ? 12.221 -1.807 -1.446 1.00 0.00 67 LEU A C 16
ATOM 24433 O O . LEU A 1 70 ? 13.059 -1.842 -2.346 1.00 0.00 67 LEU A O 16
ATOM 24449 N N . LEU A 1 71 ? 11.427 -0.776 -1.199 1.00 0.00 68 LEU A N 16
ATOM 24450 C CA . LEU A 1 71 ? 11.494 0.430 -2.007 1.00 0.00 68 LEU A CA 16
ATOM 24451 C C . LEU A 1 71 ? 12.501 1.400 -1.385 1.00 0.00 68 LEU A C 16
ATOM 24452 O O . LEU A 1 71 ? 12.694 2.506 -1.886 1.00 0.00 68 LEU A O 16
ATOM 24468 N N . GLY A 1 72 ? 13.116 0.950 -0.301 1.00 0.00 69 GLY A N 16
ATOM 24469 C CA . GLY A 1 72 ? 14.098 1.764 0.395 1.00 0.00 69 GLY A CA 16
ATOM 24470 C C . GLY A 1 72 ? 13.670 3.233 0.425 1.00 0.00 69 GLY A C 16
ATOM 24471 O O . GLY A 1 72 ? 14.513 4.128 0.461 1.00 0.00 69 GLY A O 16
ATOM 24475 N N . VAL A 1 73 ? 12.361 3.435 0.409 1.00 0.00 70 VAL A N 16
ATOM 24476 C CA . VAL A 1 73 ? 11.811 4.780 0.434 1.00 0.00 70 VAL A CA 16
ATOM 24477 C C . VAL A 1 73 ? 10.694 4.850 1.477 1.00 0.00 70 VAL A C 16
ATOM 24478 O O . VAL A 1 73 ? 10.495 3.909 2.244 1.00 0.00 70 VAL A O 16
ATOM 24491 N N . ARG A 1 74 ? 9.994 5.975 1.473 1.00 0.00 71 ARG A N 16
ATOM 24492 C CA . ARG A 1 74 ? 8.902 6.181 2.410 1.00 0.00 71 ARG A CA 16
ATOM 24493 C C . ARG A 1 74 ? 7.586 5.686 1.807 1.00 0.00 71 ARG A C 16
ATOM 24494 O O . ARG A 1 74 ? 7.234 6.055 0.687 1.00 0.00 71 ARG A O 16
ATOM 24515 N N . VAL A 1 75 ? 6.894 4.859 2.576 1.00 0.00 72 VAL A N 16
ATOM 24516 C CA . VAL A 1 75 ? 5.624 4.310 2.133 1.00 0.00 72 VAL A CA 16
ATOM 24517 C C . VAL A 1 75 ? 4.600 4.426 3.263 1.00 0.00 72 VAL A C 16
ATOM 24518 O O . VAL A 1 75 ? 4.942 4.268 4.434 1.00 0.00 72 VAL A O 16
ATOM 24531 N N . ASP A 1 76 ? 3.364 4.701 2.873 1.00 0.00 73 ASP A N 16
ATOM 24532 C CA . ASP A 1 76 ? 2.288 4.840 3.839 1.00 0.00 73 ASP A CA 16
ATOM 24533 C C . ASP A 1 76 ? 1.221 3.779 3.565 1.00 0.00 73 ASP A C 16
ATOM 24534 O O . ASP A 1 76 ? 0.531 3.835 2.548 1.00 0.00 73 ASP A O 16
ATOM 24543 N N . ILE A 1 77 ? 1.119 2.835 4.489 1.00 0.00 74 ILE A N 16
ATOM 24544 C CA . ILE A 1 77 ? 0.148 1.762 4.359 1.00 0.00 74 ILE A CA 16
ATOM 24545 C C . ILE A 1 77 ? -1.111 2.121 5.150 1.00 0.00 74 ILE A C 16
ATOM 24546 O O . ILE A 1 77 ? -1.027 2.730 6.216 1.00 0.00 74 ILE A O 16
ATOM 24562 N N . VAL A 1 78 ? -2.250 1.729 4.598 1.00 0.00 75 VAL A N 16
ATOM 24563 C CA . VAL A 1 78 ? -3.525 2.002 5.239 1.00 0.00 75 VAL A CA 16
ATOM 24564 C C . VAL A 1 78 ? -4.317 0.698 5.366 1.00 0.00 75 VAL A C 16
ATOM 24565 O O . VAL A 1 78 ? -4.221 -0.176 4.507 1.00 0.00 75 VAL A O 16
ATOM 24578 N N . SER A 1 79 ? -5.080 0.610 6.446 1.00 0.00 76 SER A N 16
ATOM 24579 C CA . SER A 1 79 ? -5.888 -0.572 6.696 1.00 0.00 76 SER A CA 16
ATOM 24580 C C . SER A 1 79 ? -7.365 -0.257 6.455 1.00 0.00 76 SER A C 16
ATOM 24581 O O . SER A 1 79 ? -7.917 0.655 7.068 1.00 0.00 76 SER A O 16
ATOM 24589 N N . GLU A 1 80 ? -7.964 -1.029 5.560 1.00 0.00 77 GLU A N 16
ATOM 24590 C CA . GLU A 1 80 ? -9.366 -0.844 5.230 1.00 0.00 77 GLU A CA 16
ATOM 24591 C C . GLU A 1 80 ? -10.178 -0.571 6.498 1.00 0.00 77 GLU A C 16
ATOM 24592 O O . GLU A 1 80 ? -10.923 0.405 6.564 1.00 0.00 77 GLU A O 16
ATOM 24604 N N . ARG A 1 81 ? -10.006 -1.451 7.473 1.00 0.00 78 ARG A N 16
ATOM 24605 C CA . ARG A 1 81 ? -10.714 -1.317 8.736 1.00 0.00 78 ARG A CA 16
ATOM 24606 C C . ARG A 1 81 ? -10.481 0.074 9.329 1.00 0.00 78 ARG A C 16
ATOM 24607 O O . ARG A 1 81 ? -11.402 0.683 9.872 1.00 0.00 78 ARG A O 16
ATOM 24628 N N . GLY A 1 82 ? -9.246 0.536 9.206 1.00 0.00 79 GLY A N 16
ATOM 24629 C CA . GLY A 1 82 ? -8.880 1.843 9.724 1.00 0.00 79 GLY A CA 16
ATOM 24630 C C . GLY A 1 82 ? -9.452 2.959 8.847 1.00 0.00 79 GLY A C 16
ATOM 24631 O O . GLY A 1 82 ? -9.721 4.058 9.331 1.00 0.00 79 GLY A O 16
ATOM 24635 N N . LEU A 1 83 ? -9.621 2.639 7.573 1.00 0.00 80 LEU A N 16
ATOM 24636 C CA . LEU A 1 83 ? -10.156 3.601 6.624 1.00 0.00 80 LEU A CA 16
ATOM 24637 C C . LEU A 1 83 ? -11.581 3.979 7.035 1.00 0.00 80 LEU A C 16
ATOM 24638 O O . LEU A 1 83 ? -12.070 3.532 8.071 1.00 0.00 80 LEU A O 16
ATOM 24654 N N . ALA A 1 84 ? -12.206 4.798 6.202 1.00 0.00 81 ALA A N 16
ATOM 24655 C CA . ALA A 1 84 ? -13.564 5.240 6.467 1.00 0.00 81 ALA A CA 16
ATOM 24656 C C . ALA A 1 84 ? -14.517 4.566 5.478 1.00 0.00 81 ALA A C 16
ATOM 24657 O O . ALA A 1 84 ? -14.080 3.988 4.484 1.00 0.00 81 ALA A O 16
ATOM 24664 N N . PRO A 1 85 ? -15.837 4.664 5.793 1.00 0.00 82 PRO A N 16
ATOM 24665 C CA . PRO A 1 85 ? -16.855 4.070 4.944 1.00 0.00 82 PRO A CA 16
ATOM 24666 C C . PRO A 1 85 ? -17.061 4.898 3.674 1.00 0.00 82 PRO A C 16
ATOM 24667 O O . PRO A 1 85 ? -17.149 4.348 2.577 1.00 0.00 82 PRO A O 16
ATOM 24678 N N . ARG A 1 86 ? -17.132 6.208 3.864 1.00 0.00 83 ARG A N 16
ATOM 24679 C CA . ARG A 1 86 ? -17.326 7.117 2.748 1.00 0.00 83 ARG A CA 16
ATOM 24680 C C . ARG A 1 86 ? -16.008 7.328 2.000 1.00 0.00 83 ARG A C 16
ATOM 24681 O O . ARG A 1 86 ? -16.008 7.647 0.812 1.00 0.00 83 ARG A O 16
ATOM 24702 N N . LEU A 1 87 ? -14.916 7.142 2.727 1.00 0.00 84 LEU A N 16
ATOM 24703 C CA . LEU A 1 87 ? -13.594 7.308 2.147 1.00 0.00 84 LEU A CA 16
ATOM 24704 C C . LEU A 1 87 ? -13.196 6.023 1.418 1.00 0.00 84 LEU A C 16
ATOM 24705 O O . LEU A 1 87 ? -12.742 6.068 0.276 1.00 0.00 84 LEU A O 16
ATOM 24721 N N . ARG A 1 88 ? -13.381 4.908 2.109 1.00 0.00 85 ARG A N 16
ATOM 24722 C CA . ARG A 1 88 ? -13.047 3.612 1.542 1.00 0.00 85 ARG A CA 16
ATOM 24723 C C . ARG A 1 88 ? -13.719 3.441 0.178 1.00 0.00 85 ARG A C 16
ATOM 24724 O O . ARG A 1 88 ? -13.062 3.098 -0.803 1.00 0.00 85 ARG A O 16
ATOM 24745 N N . GLU A 1 89 ? -15.021 3.687 0.161 1.00 0.00 86 GLU A N 16
ATOM 24746 C CA . GLU A 1 89 ? -15.790 3.564 -1.066 1.00 0.00 86 GLU A CA 16
ATOM 24747 C C . GLU A 1 89 ? -15.163 4.414 -2.173 1.00 0.00 86 GLU A C 16
ATOM 24748 O O . GLU A 1 89 ? -15.051 3.969 -3.314 1.00 0.00 86 GLU A O 16
ATOM 24760 N N . GLN A 1 90 ? -14.770 5.622 -1.796 1.00 0.00 87 GLN A N 16
ATOM 24761 C CA . GLN A 1 90 ? -14.157 6.538 -2.743 1.00 0.00 87 GLN A CA 16
ATOM 24762 C C . GLN A 1 90 ? -12.737 6.080 -3.082 1.00 0.00 87 GLN A C 16
ATOM 24763 O O . GLN A 1 90 ? -12.295 6.209 -4.223 1.00 0.00 87 GLN A O 16
ATOM 24777 N N . VAL A 1 91 ? -12.062 5.554 -2.071 1.00 0.00 88 VAL A N 16
ATOM 24778 C CA . VAL A 1 91 ? -10.701 5.076 -2.247 1.00 0.00 88 VAL A CA 16
ATOM 24779 C C . VAL A 1 91 ? -10.688 3.969 -3.304 1.00 0.00 88 VAL A C 16
ATOM 24780 O O . VAL A 1 91 ? -9.772 3.899 -4.122 1.00 0.00 88 VAL A O 16
ATOM 24793 N N . LEU A 1 92 ? -11.713 3.132 -3.251 1.00 0.00 89 LEU A N 16
ATOM 24794 C CA . LEU A 1 92 ? -11.830 2.032 -4.193 1.00 0.00 89 LEU A CA 16
ATOM 24795 C C . LEU A 1 92 ? -11.796 2.582 -5.620 1.00 0.00 89 LEU A C 16
ATOM 24796 O O . LEU A 1 92 ? -11.102 2.044 -6.481 1.00 0.00 89 LEU A O 16
ATOM 24812 N N . ARG A 1 93 ? -12.555 3.648 -5.827 1.00 0.00 90 ARG A N 16
ATOM 24813 C CA . ARG A 1 93 ? -12.621 4.278 -7.135 1.00 0.00 90 ARG A CA 16
ATOM 24814 C C . ARG A 1 93 ? -11.215 4.623 -7.629 1.00 0.00 90 ARG A C 16
ATOM 24815 O O . ARG A 1 93 ? -10.988 4.744 -8.832 1.00 0.00 90 ARG A O 16
ATOM 24836 N N . GLU A 1 94 ? -10.307 4.772 -6.676 1.00 0.00 91 GLU A N 16
ATOM 24837 C CA . GLU A 1 94 ? -8.929 5.100 -6.999 1.00 0.00 91 GLU A CA 16
ATOM 24838 C C . GLU A 1 94 ? -8.054 3.847 -6.931 1.00 0.00 91 GLU A C 16
ATOM 24839 O O . GLU A 1 94 ? -7.289 3.569 -7.853 1.00 0.00 91 GLU A O 16
ATOM 24851 N N . ALA A 1 95 ? -8.197 3.124 -5.830 1.00 0.00 92 ALA A N 16
ATOM 24852 C CA . ALA A 1 95 ? -7.429 1.907 -5.629 1.00 0.00 92 ALA A CA 16
ATOM 24853 C C . ALA A 1 95 ? -7.493 1.054 -6.898 1.00 0.00 92 ALA A C 16
ATOM 24854 O O . ALA A 1 95 ? -8.553 0.918 -7.506 1.00 0.00 92 ALA A O 16
ATOM 24861 N N . ILE A 1 96 ? -6.344 0.502 -7.260 1.00 0.00 93 ILE A N 16
ATOM 24862 C CA . ILE A 1 96 ? -6.255 -0.333 -8.445 1.00 0.00 93 ILE A CA 16
ATOM 24863 C C . ILE A 1 96 ? -5.462 -1.599 -8.114 1.00 0.00 93 ILE A C 16
ATOM 24864 O O . ILE A 1 96 ? -4.383 -1.524 -7.529 1.00 0.00 93 ILE A O 16
ATOM 24880 N N . PRO A 1 97 ? -6.043 -2.762 -8.513 1.00 0.00 94 PRO A N 16
ATOM 24881 C CA . PRO A 1 97 ? -5.402 -4.042 -8.264 1.00 0.00 94 PRO A CA 16
ATOM 24882 C C . PRO A 1 97 ? -4.227 -4.262 -9.219 1.00 0.00 94 PRO A C 16
ATOM 24883 O O . PRO A 1 97 ? -4.407 -4.289 -10.435 1.00 0.00 94 PRO A O 16
ATOM 24894 N N . LEU A 1 98 ? -3.049 -4.412 -8.631 1.00 0.00 95 LEU A N 16
ATOM 24895 C CA . LEU A 1 98 ? -1.844 -4.628 -9.414 1.00 0.00 95 LEU A CA 16
ATOM 24896 C C . LEU A 1 98 ? -1.872 -6.039 -10.007 1.00 0.00 95 LEU A C 16
ATOM 24897 O O . LEU A 1 98 ? -1.987 -7.021 -9.275 1.00 0.00 95 LEU A O 16
ATOM 24913 N N . GLY A 1 1 ? 19.947 6.525 -3.046 1.00 0.00 -2 GLY A N 17
ATOM 24914 C CA . GLY A 1 1 ? 18.926 7.448 -2.580 1.00 0.00 -2 GLY A CA 17
ATOM 24915 C C . GLY A 1 1 ? 17.853 7.664 -3.649 1.00 0.00 -2 GLY A C 17
ATOM 24916 O O . GLY A 1 1 ? 16.757 7.113 -3.553 1.00 0.00 -2 GLY A O 17
ATOM 24920 N N . SER A 1 2 ? 18.205 8.467 -4.642 1.00 0.00 -1 SER A N 17
ATOM 24921 C CA . SER A 1 2 ? 17.286 8.762 -5.728 1.00 0.00 -1 SER A CA 17
ATOM 24922 C C . SER A 1 2 ? 17.137 7.539 -6.635 1.00 0.00 -1 SER A C 17
ATOM 24923 O O . SER A 1 2 ? 17.945 7.330 -7.538 1.00 0.00 -1 SER A O 17
ATOM 24931 N N . HIS A 1 3 ? 16.098 6.764 -6.363 1.00 0.00 0 HIS A N 17
ATOM 24932 C CA . HIS A 1 3 ? 15.832 5.567 -7.144 1.00 0.00 0 HIS A CA 17
ATOM 24933 C C . HIS A 1 3 ? 14.402 5.091 -6.883 1.00 0.00 0 HIS A C 17
ATOM 24934 O O . HIS A 1 3 ? 14.083 4.646 -5.782 1.00 0.00 0 HIS A O 17
ATOM 24948 N N . MET A 1 4 ? 13.578 5.201 -7.915 1.00 0.00 1 MET A N 17
ATOM 24949 C CA . MET A 1 4 ? 12.189 4.788 -7.812 1.00 0.00 1 MET A CA 17
ATOM 24950 C C . MET A 1 4 ? 11.395 5.221 -9.046 1.00 0.00 1 MET A C 17
ATOM 24951 O O . MET A 1 4 ? 11.340 6.406 -9.368 1.00 0.00 1 MET A O 17
ATOM 24965 N N . ASP A 1 5 ? 10.799 4.236 -9.702 1.00 0.00 2 ASP A N 17
ATOM 24966 C CA . ASP A 1 5 ? 10.010 4.501 -10.893 1.00 0.00 2 ASP A CA 17
ATOM 24967 C C . ASP A 1 5 ? 8.737 3.653 -10.855 1.00 0.00 2 ASP A C 17
ATOM 24968 O O . ASP A 1 5 ? 8.549 2.850 -9.943 1.00 0.00 2 ASP A O 17
ATOM 24977 N N . LEU A 1 6 ? 7.895 3.862 -11.856 1.00 0.00 3 LEU A N 17
ATOM 24978 C CA . LEU A 1 6 ? 6.645 3.127 -11.949 1.00 0.00 3 LEU A CA 17
ATOM 24979 C C . LEU A 1 6 ? 6.941 1.667 -12.295 1.00 0.00 3 LEU A C 17
ATOM 24980 O O . LEU A 1 6 ? 6.391 0.755 -11.678 1.00 0.00 3 LEU A O 17
ATOM 24996 N N . GLU A 1 7 ? 7.810 1.489 -13.279 1.00 0.00 4 GLU A N 17
ATOM 24997 C CA . GLU A 1 7 ? 8.185 0.155 -13.715 1.00 0.00 4 GLU A CA 17
ATOM 24998 C C . GLU A 1 7 ? 8.956 -0.567 -12.607 1.00 0.00 4 GLU A C 17
ATOM 24999 O O . GLU A 1 7 ? 8.681 -1.729 -12.311 1.00 0.00 4 GLU A O 17
ATOM 25011 N N . THR A 1 8 ? 9.906 0.151 -12.026 1.00 0.00 5 THR A N 17
ATOM 25012 C CA . THR A 1 8 ? 10.718 -0.407 -10.958 1.00 0.00 5 THR A CA 17
ATOM 25013 C C . THR A 1 8 ? 9.840 -0.789 -9.764 1.00 0.00 5 THR A C 17
ATOM 25014 O O . THR A 1 8 ? 10.135 -1.748 -9.054 1.00 0.00 5 THR A O 17
ATOM 25025 N N . LEU A 1 9 ? 8.779 -0.017 -9.581 1.00 0.00 6 LEU A N 17
ATOM 25026 C CA . LEU A 1 9 ? 7.856 -0.262 -8.486 1.00 0.00 6 LEU A CA 17
ATOM 25027 C C . LEU A 1 9 ? 7.217 -1.642 -8.661 1.00 0.00 6 LEU A C 17
ATOM 25028 O O . LEU A 1 9 ? 7.162 -2.429 -7.718 1.00 0.00 6 LEU A O 17
ATOM 25044 N N . ARG A 1 10 ? 6.750 -1.892 -9.876 1.00 0.00 7 ARG A N 17
ATOM 25045 C CA . ARG A 1 10 ? 6.118 -3.162 -10.187 1.00 0.00 7 ARG A CA 17
ATOM 25046 C C . ARG A 1 10 ? 7.064 -4.320 -9.864 1.00 0.00 7 ARG A C 17
ATOM 25047 O O . ARG A 1 10 ? 6.620 -5.403 -9.487 1.00 0.00 7 ARG A O 17
ATOM 25068 N N . ALA A 1 11 ? 8.352 -4.051 -10.023 1.00 0.00 8 ALA A N 17
ATOM 25069 C CA . ALA A 1 11 ? 9.365 -5.057 -9.753 1.00 0.00 8 ALA A CA 17
ATOM 25070 C C . ALA A 1 11 ? 9.262 -5.500 -8.292 1.00 0.00 8 ALA A C 17
ATOM 25071 O O . ALA A 1 11 ? 9.122 -6.688 -8.007 1.00 0.00 8 ALA A O 17
ATOM 25078 N N . ARG A 1 12 ? 9.334 -4.519 -7.403 1.00 0.00 9 ARG A N 17
ATOM 25079 C CA . ARG A 1 12 ? 9.250 -4.792 -5.979 1.00 0.00 9 ARG A CA 17
ATOM 25080 C C . ARG A 1 12 ? 7.797 -5.037 -5.570 1.00 0.00 9 ARG A C 17
ATOM 25081 O O . ARG A 1 12 ? 7.529 -5.800 -4.642 1.00 0.00 9 ARG A O 17
ATOM 25102 N N . ARG A 1 13 ? 6.896 -4.377 -6.282 1.00 0.00 10 ARG A N 17
ATOM 25103 C CA . ARG A 1 13 ? 5.476 -4.513 -6.005 1.00 0.00 10 ARG A CA 17
ATOM 25104 C C . ARG A 1 13 ? 5.051 -5.979 -6.120 1.00 0.00 10 ARG A C 17
ATOM 25105 O O . ARG A 1 13 ? 4.125 -6.416 -5.439 1.00 0.00 10 ARG A O 17
ATOM 25126 N N . GLU A 1 14 ? 5.749 -6.698 -6.987 1.00 0.00 11 GLU A N 17
ATOM 25127 C CA . GLU A 1 14 ? 5.456 -8.105 -7.200 1.00 0.00 11 GLU A CA 17
ATOM 25128 C C . GLU A 1 14 ? 5.901 -8.929 -5.990 1.00 0.00 11 GLU A C 17
ATOM 25129 O O . GLU A 1 14 ? 5.143 -9.755 -5.485 1.00 0.00 11 GLU A O 17
ATOM 25141 N N . ALA A 1 15 ? 7.128 -8.675 -5.560 1.00 0.00 12 ALA A N 17
ATOM 25142 C CA . ALA A 1 15 ? 7.683 -9.383 -4.419 1.00 0.00 12 ALA A CA 17
ATOM 25143 C C . ALA A 1 15 ? 7.027 -8.868 -3.137 1.00 0.00 12 ALA A C 17
ATOM 25144 O O . ALA A 1 15 ? 6.787 -9.637 -2.206 1.00 0.00 12 ALA A O 17
ATOM 25151 N N . VAL A 1 16 ? 6.754 -7.572 -3.128 1.00 0.00 13 VAL A N 17
ATOM 25152 C CA . VAL A 1 16 ? 6.130 -6.946 -1.975 1.00 0.00 13 VAL A CA 17
ATOM 25153 C C . VAL A 1 16 ? 4.717 -7.506 -1.799 1.00 0.00 13 VAL A C 17
ATOM 25154 O O . VAL A 1 16 ? 4.280 -7.756 -0.676 1.00 0.00 13 VAL A O 17
ATOM 25167 N N . LEU A 1 17 ? 4.042 -7.689 -2.924 1.00 0.00 14 LEU A N 17
ATOM 25168 C CA . LEU A 1 17 ? 2.688 -8.216 -2.907 1.00 0.00 14 LEU A CA 17
ATOM 25169 C C . LEU A 1 17 ? 2.685 -9.581 -2.216 1.00 0.00 14 LEU A C 17
ATOM 25170 O O . LEU A 1 17 ? 1.801 -9.871 -1.412 1.00 0.00 14 LEU A O 17
ATOM 25186 N N . SER A 1 18 ? 3.683 -10.382 -2.556 1.00 0.00 15 SER A N 17
ATOM 25187 C CA . SER A 1 18 ? 3.807 -11.710 -1.978 1.00 0.00 15 SER A CA 17
ATOM 25188 C C . SER A 1 18 ? 4.089 -11.603 -0.478 1.00 0.00 15 SER A C 17
ATOM 25189 O O . SER A 1 18 ? 3.596 -12.410 0.309 1.00 0.00 15 SER A O 17
ATOM 25197 N N . LEU A 1 19 ? 4.881 -10.601 -0.126 1.00 0.00 16 LEU A N 17
ATOM 25198 C CA . LEU A 1 19 ? 5.234 -10.379 1.265 1.00 0.00 16 LEU A CA 17
ATOM 25199 C C . LEU A 1 19 ? 4.047 -9.746 1.994 1.00 0.00 16 LEU A C 17
ATOM 25200 O O . LEU A 1 19 ? 3.796 -10.048 3.159 1.00 0.00 16 LEU A O 17
ATOM 25216 N N . CYS A 1 20 ? 3.347 -8.879 1.276 1.00 0.00 17 CYS A N 17
ATOM 25217 C CA . CYS A 1 20 ? 2.192 -8.201 1.840 1.00 0.00 17 CYS A CA 17
ATOM 25218 C C . CYS A 1 20 ? 1.208 -9.261 2.338 1.00 0.00 17 CYS A C 17
ATOM 25219 O O . CYS A 1 20 ? 0.638 -9.125 3.419 1.00 0.00 17 CYS A O 17
ATOM 25227 N N . ALA A 1 21 ? 1.040 -10.294 1.526 1.00 0.00 18 ALA A N 17
ATOM 25228 C CA . ALA A 1 21 ? 0.135 -11.378 1.871 1.00 0.00 18 ALA A CA 17
ATOM 25229 C C . ALA A 1 21 ? 0.728 -12.183 3.028 1.00 0.00 18 ALA A C 17
ATOM 25230 O O . ALA A 1 21 ? -0.005 -12.704 3.867 1.00 0.00 18 ALA A O 17
ATOM 25237 N N . ARG A 1 22 ? 2.051 -12.261 3.036 1.00 0.00 19 ARG A N 17
ATOM 25238 C CA . ARG A 1 22 ? 2.751 -12.994 4.076 1.00 0.00 19 ARG A CA 17
ATOM 25239 C C . ARG A 1 22 ? 2.543 -12.320 5.434 1.00 0.00 19 ARG A C 17
ATOM 25240 O O . ARG A 1 22 ? 2.734 -12.943 6.477 1.00 0.00 19 ARG A O 17
ATOM 25261 N N . HIS A 1 23 ? 2.153 -11.055 5.376 1.00 0.00 20 HIS A N 17
ATOM 25262 C CA . HIS A 1 23 ? 1.916 -10.289 6.588 1.00 0.00 20 HIS A CA 17
ATOM 25263 C C . HIS A 1 23 ? 0.436 -10.371 6.966 1.00 0.00 20 HIS A C 17
ATOM 25264 O O . HIS A 1 23 ? 0.090 -10.340 8.146 1.00 0.00 20 HIS A O 17
ATOM 25278 N N . GLY A 1 24 ? -0.399 -10.473 5.941 1.00 0.00 21 GLY A N 17
ATOM 25279 C CA . GLY A 1 24 ? -1.834 -10.559 6.151 1.00 0.00 21 GLY A CA 17
ATOM 25280 C C . GLY A 1 24 ? -2.589 -9.709 5.127 1.00 0.00 21 GLY A C 17
ATOM 25281 O O . GLY A 1 24 ? -3.800 -9.856 4.966 1.00 0.00 21 GLY A O 17
ATOM 25285 N N . ALA A 1 25 ? -1.844 -8.839 4.463 1.00 0.00 22 ALA A N 17
ATOM 25286 C CA . ALA A 1 25 ? -2.428 -7.965 3.459 1.00 0.00 22 ALA A CA 17
ATOM 25287 C C . ALA A 1 25 ? -2.965 -8.811 2.303 1.00 0.00 22 ALA A C 17
ATOM 25288 O O . ALA A 1 25 ? -2.192 -9.350 1.512 1.00 0.00 22 ALA A O 17
ATOM 25295 N N . VAL A 1 26 ? -4.285 -8.902 2.242 1.00 0.00 23 VAL A N 17
ATOM 25296 C CA . VAL A 1 26 ? -4.935 -9.673 1.195 1.00 0.00 23 VAL A CA 17
ATOM 25297 C C . VAL A 1 26 ? -5.429 -8.725 0.101 1.00 0.00 23 VAL A C 17
ATOM 25298 O O . VAL A 1 26 ? -5.273 -9.006 -1.086 1.00 0.00 23 VAL A O 17
ATOM 25311 N N . ARG A 1 27 ? -6.017 -7.621 0.540 1.00 0.00 24 ARG A N 17
ATOM 25312 C CA . ARG A 1 27 ? -6.535 -6.630 -0.388 1.00 0.00 24 ARG A CA 17
ATOM 25313 C C . ARG A 1 27 ? -5.433 -5.646 -0.784 1.00 0.00 24 ARG A C 17
ATOM 25314 O O . ARG A 1 27 ? -5.349 -4.549 -0.236 1.00 0.00 24 ARG A O 17
ATOM 25335 N N . VAL A 1 28 ? -4.615 -6.075 -1.734 1.00 0.00 25 VAL A N 17
ATOM 25336 C CA . VAL A 1 28 ? -3.521 -5.245 -2.211 1.00 0.00 25 VAL A CA 17
ATOM 25337 C C . VAL A 1 28 ? -4.001 -4.410 -3.400 1.00 0.00 25 VAL A C 17
ATOM 25338 O O . VAL A 1 28 ? -4.310 -4.952 -4.460 1.00 0.00 25 VAL A O 17
ATOM 25351 N N . ARG A 1 29 ? -4.049 -3.104 -3.183 1.00 0.00 26 ARG A N 17
ATOM 25352 C CA . ARG A 1 29 ? -4.485 -2.188 -4.223 1.00 0.00 26 ARG A CA 17
ATOM 25353 C C . ARG A 1 29 ? -3.825 -0.820 -4.038 1.00 0.00 26 ARG A C 17
ATOM 25354 O O . ARG A 1 29 ? -3.481 -0.439 -2.920 1.00 0.00 26 ARG A O 17
ATOM 25375 N N . VAL A 1 30 ? -3.668 -0.119 -5.151 1.00 0.00 27 VAL A N 17
ATOM 25376 C CA . VAL A 1 30 ? -3.056 1.198 -5.126 1.00 0.00 27 VAL A CA 17
ATOM 25377 C C . VAL A 1 30 ? -4.143 2.265 -5.274 1.00 0.00 27 VAL A C 17
ATOM 25378 O O . VAL A 1 30 ? -4.883 2.269 -6.256 1.00 0.00 27 VAL A O 17
ATOM 25391 N N . PHE A 1 31 ? -4.205 3.143 -4.284 1.00 0.00 28 PHE A N 17
ATOM 25392 C CA . PHE A 1 31 ? -5.189 4.212 -4.292 1.00 0.00 28 PHE A CA 17
ATOM 25393 C C . PHE A 1 31 ? -4.516 5.578 -4.146 1.00 0.00 28 PHE A C 17
ATOM 25394 O O . PHE A 1 31 ? -3.652 5.760 -3.289 1.00 0.00 28 PHE A O 17
ATOM 25411 N N . GLY A 1 32 ? -4.937 6.504 -4.995 1.00 0.00 29 GLY A N 17
ATOM 25412 C CA . GLY A 1 32 ? -4.386 7.848 -4.971 1.00 0.00 29 GLY A CA 17
ATOM 25413 C C . GLY A 1 32 ? -3.762 8.209 -6.321 1.00 0.00 29 GLY A C 17
ATOM 25414 O O . GLY A 1 32 ? -4.104 7.619 -7.344 1.00 0.00 29 GLY A O 17
ATOM 25418 N N . SER A 1 33 ? -2.857 9.176 -6.279 1.00 0.00 30 SER A N 17
ATOM 25419 C CA . SER A 1 33 ? -2.183 9.622 -7.486 1.00 0.00 30 SER A CA 17
ATOM 25420 C C . SER A 1 33 ? -1.172 8.567 -7.941 1.00 0.00 30 SER A C 17
ATOM 25421 O O . SER A 1 33 ? -0.898 8.439 -9.133 1.00 0.00 30 SER A O 17
ATOM 25429 N N . VAL A 1 34 ? -0.645 7.839 -6.967 1.00 0.00 31 VAL A N 17
ATOM 25430 C CA . VAL A 1 34 ? 0.329 6.800 -7.253 1.00 0.00 31 VAL A CA 17
ATOM 25431 C C . VAL A 1 34 ? -0.279 5.792 -8.230 1.00 0.00 31 VAL A C 17
ATOM 25432 O O . VAL A 1 34 ? 0.344 5.439 -9.230 1.00 0.00 31 VAL A O 17
ATOM 25445 N N . ALA A 1 35 ? -1.488 5.358 -7.907 1.00 0.00 32 ALA A N 17
ATOM 25446 C CA . ALA A 1 35 ? -2.187 4.397 -8.744 1.00 0.00 32 ALA A CA 17
ATOM 25447 C C . ALA A 1 35 ? -2.402 5.000 -10.133 1.00 0.00 32 ALA A C 17
ATOM 25448 O O . ALA A 1 35 ? -2.417 4.280 -11.131 1.00 0.00 32 ALA A O 17
ATOM 25455 N N . ARG A 1 36 ? -2.565 6.315 -10.154 1.00 0.00 33 ARG A N 17
ATOM 25456 C CA . ARG A 1 36 ? -2.779 7.023 -11.405 1.00 0.00 33 ARG A CA 17
ATOM 25457 C C . ARG A 1 36 ? -1.446 7.256 -12.118 1.00 0.00 33 ARG A C 17
ATOM 25458 O O . ARG A 1 36 ? -1.421 7.593 -13.301 1.00 0.00 33 ARG A O 17
ATOM 25479 N N . GLY A 1 37 ? -0.369 7.067 -11.369 1.00 0.00 34 GLY A N 17
ATOM 25480 C CA . GLY A 1 37 ? 0.964 7.252 -11.915 1.00 0.00 34 GLY A CA 17
ATOM 25481 C C . GLY A 1 37 ? 1.525 8.625 -11.537 1.00 0.00 34 GLY A C 17
ATOM 25482 O O . GLY A 1 37 ? 2.117 9.308 -12.371 1.00 0.00 34 GLY A O 17
ATOM 25486 N N . GLU A 1 38 ? 1.319 8.987 -10.279 1.00 0.00 35 GLU A N 17
ATOM 25487 C CA . GLU A 1 38 ? 1.797 10.266 -9.781 1.00 0.00 35 GLU A CA 17
ATOM 25488 C C . GLU A 1 38 ? 2.412 10.097 -8.390 1.00 0.00 35 GLU A C 17
ATOM 25489 O O . GLU A 1 38 ? 1.781 9.542 -7.492 1.00 0.00 35 GLU A O 17
ATOM 25501 N N . ALA A 1 39 ? 3.636 10.585 -8.256 1.00 0.00 36 ALA A N 17
ATOM 25502 C CA . ALA A 1 39 ? 4.344 10.496 -6.990 1.00 0.00 36 ALA A CA 17
ATOM 25503 C C . ALA A 1 39 ? 5.765 11.036 -7.165 1.00 0.00 36 ALA A C 17
ATOM 25504 O O . ALA A 1 39 ? 6.502 10.581 -8.038 1.00 0.00 36 ALA A O 17
ATOM 25511 N N . ARG A 1 40 ? 6.106 11.999 -6.321 1.00 0.00 37 ARG A N 17
ATOM 25512 C CA . ARG A 1 40 ? 7.425 12.605 -6.372 1.00 0.00 37 ARG A CA 17
ATOM 25513 C C . ARG A 1 40 ? 8.244 12.198 -5.145 1.00 0.00 37 ARG A C 17
ATOM 25514 O O . ARG A 1 40 ? 7.796 11.386 -4.337 1.00 0.00 37 ARG A O 17
ATOM 25535 N N . GLU A 1 41 ? 9.429 12.781 -5.045 1.00 0.00 38 GLU A N 17
ATOM 25536 C CA . GLU A 1 41 ? 10.315 12.488 -3.930 1.00 0.00 38 GLU A CA 17
ATOM 25537 C C . GLU A 1 41 ? 9.938 13.339 -2.716 1.00 0.00 38 GLU A C 17
ATOM 25538 O O . GLU A 1 41 ? 10.561 13.231 -1.661 1.00 0.00 38 GLU A O 17
ATOM 25550 N N . ASP A 1 42 ? 8.921 14.166 -2.905 1.00 0.00 39 ASP A N 17
ATOM 25551 C CA . ASP A 1 42 ? 8.454 15.035 -1.838 1.00 0.00 39 ASP A CA 17
ATOM 25552 C C . ASP A 1 42 ? 7.041 14.614 -1.426 1.00 0.00 39 ASP A C 17
ATOM 25553 O O . ASP A 1 42 ? 6.376 15.321 -0.670 1.00 0.00 39 ASP A O 17
ATOM 25562 N N . SER A 1 43 ? 6.626 13.466 -1.940 1.00 0.00 40 SER A N 17
ATOM 25563 C CA . SER A 1 43 ? 5.305 12.944 -1.634 1.00 0.00 40 SER A CA 17
ATOM 25564 C C . SER A 1 43 ? 5.424 11.545 -1.026 1.00 0.00 40 SER A C 17
ATOM 25565 O O . SER A 1 43 ? 6.496 10.942 -1.052 1.00 0.00 40 SER A O 17
ATOM 25573 N N . ASP A 1 44 ? 4.308 11.070 -0.493 1.00 0.00 41 ASP A N 17
ATOM 25574 C CA . ASP A 1 44 ? 4.274 9.753 0.121 1.00 0.00 41 ASP A CA 17
ATOM 25575 C C . ASP A 1 44 ? 3.568 8.775 -0.820 1.00 0.00 41 ASP A C 17
ATOM 25576 O O . ASP A 1 44 ? 3.070 9.170 -1.873 1.00 0.00 41 ASP A O 17
ATOM 25585 N N . LEU A 1 45 ? 3.548 7.516 -0.407 1.00 0.00 42 LEU A N 17
ATOM 25586 C CA . LEU A 1 45 ? 2.912 6.478 -1.200 1.00 0.00 42 LEU A CA 17
ATOM 25587 C C . LEU A 1 45 ? 1.643 6.004 -0.488 1.00 0.00 42 LEU A C 17
ATOM 25588 O O . LEU A 1 45 ? 1.717 5.383 0.572 1.00 0.00 42 LEU A O 17
ATOM 25604 N N . ASP A 1 46 ? 0.509 6.314 -1.098 1.00 0.00 43 ASP A N 17
ATOM 25605 C CA . ASP A 1 46 ? -0.774 5.927 -0.536 1.00 0.00 43 ASP A CA 17
ATOM 25606 C C . ASP A 1 46 ? -1.124 4.512 -1.001 1.00 0.00 43 ASP A C 17
ATOM 25607 O O . ASP A 1 46 ? -1.326 4.279 -2.192 1.00 0.00 43 ASP A O 17
ATOM 25616 N N . LEU A 1 47 ? -1.184 3.605 -0.037 1.00 0.00 44 LEU A N 17
ATOM 25617 C CA . LEU A 1 47 ? -1.506 2.219 -0.333 1.00 0.00 44 LEU A CA 17
ATOM 25618 C C . LEU A 1 47 ? -2.555 1.720 0.662 1.00 0.00 44 LEU A C 17
ATOM 25619 O O . LEU A 1 47 ? -2.370 1.831 1.873 1.00 0.00 44 LEU A O 17
ATOM 25635 N N . LEU A 1 48 ? -3.634 1.181 0.115 1.00 0.00 45 LEU A N 17
ATOM 25636 C CA . LEU A 1 48 ? -4.713 0.664 0.940 1.00 0.00 45 LEU A CA 17
ATOM 25637 C C . LEU A 1 48 ? -4.643 -0.864 0.965 1.00 0.00 45 LEU A C 17
ATOM 25638 O O . LEU A 1 48 ? -4.853 -1.516 -0.057 1.00 0.00 45 LEU A O 17
ATOM 25654 N N . VAL A 1 49 ? -4.348 -1.392 2.144 1.00 0.00 46 VAL A N 17
ATOM 25655 C CA . VAL A 1 49 ? -4.248 -2.831 2.316 1.00 0.00 46 VAL A CA 17
ATOM 25656 C C . VAL A 1 49 ? -5.207 -3.276 3.421 1.00 0.00 46 VAL A C 17
ATOM 25657 O O . VAL A 1 49 ? -5.610 -2.471 4.260 1.00 0.00 46 VAL A O 17
ATOM 25670 N N . ALA A 1 50 ? -5.545 -4.557 3.387 1.00 0.00 47 ALA A N 17
ATOM 25671 C CA . ALA A 1 50 ? -6.450 -5.119 4.376 1.00 0.00 47 ALA A CA 17
ATOM 25672 C C . ALA A 1 50 ? -5.781 -6.320 5.048 1.00 0.00 47 ALA A C 17
ATOM 25673 O O . ALA A 1 50 ? -5.397 -7.277 4.378 1.00 0.00 47 ALA A O 17
ATOM 25680 N N . PHE A 1 51 ? -5.662 -6.230 6.365 1.00 0.00 48 PHE A N 17
ATOM 25681 C CA . PHE A 1 51 ? -5.047 -7.297 7.135 1.00 0.00 48 PHE A CA 17
ATOM 25682 C C . PHE A 1 51 ? -6.099 -8.288 7.637 1.00 0.00 48 PHE A C 17
ATOM 25683 O O . PHE A 1 51 ? -7.030 -7.905 8.344 1.00 0.00 48 PHE A O 17
ATOM 25700 N N . GLU A 1 52 ? -5.915 -9.542 7.252 1.00 0.00 49 GLU A N 17
ATOM 25701 C CA . GLU A 1 52 ? -6.837 -10.591 7.654 1.00 0.00 49 GLU A CA 17
ATOM 25702 C C . GLU A 1 52 ? -6.497 -11.086 9.062 1.00 0.00 49 GLU A C 17
ATOM 25703 O O . GLU A 1 52 ? -5.703 -10.464 9.767 1.00 0.00 49 GLU A O 17
ATOM 25715 N N . GLU A 1 53 ? -7.115 -12.199 9.428 1.00 0.00 50 GLU A N 17
ATOM 25716 C CA . GLU A 1 53 ? -6.887 -12.784 10.739 1.00 0.00 50 GLU A CA 17
ATOM 25717 C C . GLU A 1 53 ? -6.851 -11.691 11.809 1.00 0.00 50 GLU A C 17
ATOM 25718 O O . GLU A 1 53 ? -7.436 -10.623 11.631 1.00 0.00 50 GLU A O 17
ATOM 25730 N N . GLY A 1 54 ? -6.158 -11.995 12.897 1.00 0.00 51 GLY A N 17
ATOM 25731 C CA . GLY A 1 54 ? -6.038 -11.052 13.995 1.00 0.00 51 GLY A CA 17
ATOM 25732 C C . GLY A 1 54 ? -4.687 -10.335 13.957 1.00 0.00 51 GLY A C 17
ATOM 25733 O O . GLY A 1 54 ? -3.863 -10.508 14.854 1.00 0.00 51 GLY A O 17
ATOM 25737 N N . ARG A 1 55 ? -4.501 -9.545 12.910 1.00 0.00 52 ARG A N 17
ATOM 25738 C CA . ARG A 1 55 ? -3.264 -8.801 12.743 1.00 0.00 52 ARG A CA 17
ATOM 25739 C C . ARG A 1 55 ? -3.263 -7.564 13.643 1.00 0.00 52 ARG A C 17
ATOM 25740 O O . ARG A 1 55 ? -4.275 -6.873 13.756 1.00 0.00 52 ARG A O 17
ATOM 25761 N N . THR A 1 56 ? -2.117 -7.321 14.261 1.00 0.00 53 THR A N 17
ATOM 25762 C CA . THR A 1 56 ? -1.971 -6.179 15.147 1.00 0.00 53 THR A CA 17
ATOM 25763 C C . THR A 1 56 ? -1.165 -5.073 14.463 1.00 0.00 53 THR A C 17
ATOM 25764 O O . THR A 1 56 ? -0.603 -5.282 13.389 1.00 0.00 53 THR A O 17
ATOM 25775 N N . LEU A 1 57 ? -1.135 -3.919 15.113 1.00 0.00 54 LEU A N 17
ATOM 25776 C CA . LEU A 1 57 ? -0.407 -2.779 14.581 1.00 0.00 54 LEU A CA 17
ATOM 25777 C C . LEU A 1 57 ? 1.060 -3.164 14.380 1.00 0.00 54 LEU A C 17
ATOM 25778 O O . LEU A 1 57 ? 1.711 -2.682 13.455 1.00 0.00 54 LEU A O 17
ATOM 25794 N N . LEU A 1 58 ? 1.537 -4.031 15.262 1.00 0.00 55 LEU A N 17
ATOM 25795 C CA . LEU A 1 58 ? 2.915 -4.486 15.193 1.00 0.00 55 LEU A CA 17
ATOM 25796 C C . LEU A 1 58 ? 3.185 -5.072 13.806 1.00 0.00 55 LEU A C 17
ATOM 25797 O O . LEU A 1 58 ? 4.232 -4.815 13.212 1.00 0.00 55 LEU A O 17
ATOM 25813 N N . ASP A 1 59 ? 2.223 -5.848 13.328 1.00 0.00 56 ASP A N 17
ATOM 25814 C CA . ASP A 1 59 ? 2.344 -6.472 12.022 1.00 0.00 56 ASP A CA 17
ATOM 25815 C C . ASP A 1 59 ? 2.237 -5.398 10.937 1.00 0.00 56 ASP A C 17
ATOM 25816 O O . ASP A 1 59 ? 2.920 -5.471 9.916 1.00 0.00 56 ASP A O 17
ATOM 25825 N N . HIS A 1 60 ? 1.373 -4.426 11.194 1.00 0.00 57 HIS A N 17
ATOM 25826 C CA . HIS A 1 60 ? 1.168 -3.339 10.252 1.00 0.00 57 HIS A CA 17
ATOM 25827 C C . HIS A 1 60 ? 2.483 -2.587 10.042 1.00 0.00 57 HIS A C 17
ATOM 25828 O O . HIS A 1 60 ? 2.886 -2.337 8.907 1.00 0.00 57 HIS A O 17
ATOM 25842 N N . ALA A 1 61 ? 3.117 -2.245 11.155 1.00 0.00 58 ALA A N 17
ATOM 25843 C CA . ALA A 1 61 ? 4.378 -1.526 11.107 1.00 0.00 58 ALA A CA 17
ATOM 25844 C C . ALA A 1 61 ? 5.436 -2.404 10.435 1.00 0.00 58 ALA A C 17
ATOM 25845 O O . ALA A 1 61 ? 6.321 -1.898 9.746 1.00 0.00 58 ALA A O 17
ATOM 25852 N N . ARG A 1 62 ? 5.310 -3.704 10.659 1.00 0.00 59 ARG A N 17
ATOM 25853 C CA . ARG A 1 62 ? 6.244 -4.656 10.084 1.00 0.00 59 ARG A CA 17
ATOM 25854 C C . ARG A 1 62 ? 6.164 -4.621 8.556 1.00 0.00 59 ARG A C 17
ATOM 25855 O O . ARG A 1 62 ? 7.184 -4.718 7.876 1.00 0.00 59 ARG A O 17
ATOM 25876 N N . LEU A 1 63 ? 4.943 -4.483 8.062 1.00 0.00 60 LEU A N 17
ATOM 25877 C CA . LEU A 1 63 ? 4.717 -4.434 6.628 1.00 0.00 60 LEU A CA 17
ATOM 25878 C C . LEU A 1 63 ? 5.169 -3.074 6.091 1.00 0.00 60 LEU A C 17
ATOM 25879 O O . LEU A 1 63 ? 5.784 -2.996 5.028 1.00 0.00 60 LEU A O 17
ATOM 25895 N N . LYS A 1 64 ? 4.847 -2.037 6.850 1.00 0.00 61 LYS A N 17
ATOM 25896 C CA . LYS A 1 64 ? 5.212 -0.685 6.464 1.00 0.00 61 LYS A CA 17
ATOM 25897 C C . LYS A 1 64 ? 6.737 -0.552 6.467 1.00 0.00 61 LYS A C 17
ATOM 25898 O O . LYS A 1 64 ? 7.309 0.090 5.589 1.00 0.00 61 LYS A O 17
ATOM 25917 N N . LEU A 1 65 ? 7.350 -1.170 7.466 1.00 0.00 62 LEU A N 17
ATOM 25918 C CA . LEU A 1 65 ? 8.797 -1.130 7.595 1.00 0.00 62 LEU A CA 17
ATOM 25919 C C . LEU A 1 65 ? 9.426 -2.023 6.524 1.00 0.00 62 LEU A C 17
ATOM 25920 O O . LEU A 1 65 ? 10.498 -1.716 6.006 1.00 0.00 62 LEU A O 17
ATOM 25936 N N . ALA A 1 66 ? 8.732 -3.112 6.225 1.00 0.00 63 ALA A N 17
ATOM 25937 C CA . ALA A 1 66 ? 9.209 -4.052 5.226 1.00 0.00 63 ALA A CA 17
ATOM 25938 C C . ALA A 1 66 ? 9.065 -3.429 3.836 1.00 0.00 63 ALA A C 17
ATOM 25939 O O . ALA A 1 66 ? 9.907 -3.644 2.965 1.00 0.00 63 ALA A O 17
ATOM 25946 N N . LEU A 1 67 ? 7.993 -2.669 3.671 1.00 0.00 64 LEU A N 17
ATOM 25947 C CA . LEU A 1 67 ? 7.728 -2.014 2.402 1.00 0.00 64 LEU A CA 17
ATOM 25948 C C . LEU A 1 67 ? 8.753 -0.899 2.185 1.00 0.00 64 LEU A C 17
ATOM 25949 O O . LEU A 1 67 ? 9.201 -0.673 1.062 1.00 0.00 64 LEU A O 17
ATOM 25965 N N . GLU A 1 68 ? 9.095 -0.232 3.277 1.00 0.00 65 GLU A N 17
ATOM 25966 C CA . GLU A 1 68 ? 10.059 0.854 3.220 1.00 0.00 65 GLU A CA 17
ATOM 25967 C C . GLU A 1 68 ? 11.441 0.317 2.844 1.00 0.00 65 GLU A C 17
ATOM 25968 O O . GLU A 1 68 ? 12.219 1.003 2.182 1.00 0.00 65 GLU A O 17
ATOM 25980 N N . GLY A 1 69 ? 11.705 -0.906 3.282 1.00 0.00 66 GLY A N 17
ATOM 25981 C CA . GLY A 1 69 ? 12.980 -1.543 2.999 1.00 0.00 66 GLY A CA 17
ATOM 25982 C C . GLY A 1 69 ? 13.073 -1.956 1.529 1.00 0.00 66 GLY A C 17
ATOM 25983 O O . GLY A 1 69 ? 14.060 -1.659 0.858 1.00 0.00 66 GLY A O 17
ATOM 25987 N N . LEU A 1 70 ? 12.031 -2.635 1.072 1.00 0.00 67 LEU A N 17
ATOM 25988 C CA . LEU A 1 70 ? 11.982 -3.093 -0.306 1.00 0.00 67 LEU A CA 17
ATOM 25989 C C . LEU A 1 70 ? 11.948 -1.882 -1.240 1.00 0.00 67 LEU A C 17
ATOM 25990 O O . LEU A 1 70 ? 12.660 -1.847 -2.243 1.00 0.00 67 LEU A O 17
ATOM 26006 N N . LEU A 1 71 ? 11.114 -0.918 -0.878 1.00 0.00 68 LEU A N 17
ATOM 26007 C CA . LEU A 1 71 ? 10.979 0.292 -1.671 1.00 0.00 68 LEU A CA 17
ATOM 26008 C C . LEU A 1 71 ? 12.110 1.259 -1.315 1.00 0.00 68 LEU A C 17
ATOM 26009 O O . LEU A 1 71 ? 12.353 2.227 -2.034 1.00 0.00 68 LEU A O 17
ATOM 26025 N N . GLY A 1 72 ? 12.772 0.963 -0.206 1.00 0.00 69 GLY A N 17
ATOM 26026 C CA . GLY A 1 72 ? 13.871 1.795 0.254 1.00 0.00 69 GLY A CA 17
ATOM 26027 C C . GLY A 1 72 ? 13.476 3.273 0.258 1.00 0.00 69 GLY A C 17
ATOM 26028 O O . GLY A 1 72 ? 14.339 4.150 0.251 1.00 0.00 69 GLY A O 17
ATOM 26032 N N . VAL A 1 73 ? 12.172 3.504 0.269 1.00 0.00 70 VAL A N 17
ATOM 26033 C CA . VAL A 1 73 ? 11.652 4.861 0.275 1.00 0.00 70 VAL A CA 17
ATOM 26034 C C . VAL A 1 73 ? 10.402 4.920 1.155 1.00 0.00 70 VAL A C 17
ATOM 26035 O O . VAL A 1 73 ? 9.790 3.892 1.440 1.00 0.00 70 VAL A O 17
ATOM 26048 N N . ARG A 1 74 ? 10.059 6.134 1.560 1.00 0.00 71 ARG A N 17
ATOM 26049 C CA . ARG A 1 74 ? 8.893 6.341 2.402 1.00 0.00 71 ARG A CA 17
ATOM 26050 C C . ARG A 1 74 ? 7.666 5.669 1.783 1.00 0.00 71 ARG A C 17
ATOM 26051 O O . ARG A 1 74 ? 7.403 5.825 0.591 1.00 0.00 71 ARG A O 17
ATOM 26072 N N . VAL A 1 75 ? 6.947 4.936 2.620 1.00 0.00 72 VAL A N 17
ATOM 26073 C CA . VAL A 1 75 ? 5.754 4.239 2.170 1.00 0.00 72 VAL A CA 17
ATOM 26074 C C . VAL A 1 75 ? 4.621 4.479 3.170 1.00 0.00 72 VAL A C 17
ATOM 26075 O O . VAL A 1 75 ? 4.832 4.417 4.380 1.00 0.00 72 VAL A O 17
ATOM 26088 N N . ASP A 1 76 ? 3.443 4.749 2.627 1.00 0.00 73 ASP A N 17
ATOM 26089 C CA . ASP A 1 76 ? 2.276 4.999 3.456 1.00 0.00 73 ASP A CA 17
ATOM 26090 C C . ASP A 1 76 ? 1.274 3.857 3.276 1.00 0.00 73 ASP A C 17
ATOM 26091 O O . ASP A 1 76 ? 0.719 3.678 2.194 1.00 0.00 73 ASP A O 17
ATOM 26100 N N . ILE A 1 77 ? 1.074 3.113 4.354 1.00 0.00 74 ILE A N 17
ATOM 26101 C CA . ILE A 1 77 ? 0.149 1.993 4.329 1.00 0.00 74 ILE A CA 17
ATOM 26102 C C . ILE A 1 77 ? -1.118 2.366 5.102 1.00 0.00 74 ILE A C 17
ATOM 26103 O O . ILE A 1 77 ? -1.050 3.061 6.115 1.00 0.00 74 ILE A O 17
ATOM 26119 N N . VAL A 1 78 ? -2.245 1.889 4.594 1.00 0.00 75 VAL A N 17
ATOM 26120 C CA . VAL A 1 78 ? -3.525 2.164 5.223 1.00 0.00 75 VAL A CA 17
ATOM 26121 C C . VAL A 1 78 ? -4.305 0.856 5.376 1.00 0.00 75 VAL A C 17
ATOM 26122 O O . VAL A 1 78 ? -4.217 -0.026 4.523 1.00 0.00 75 VAL A O 17
ATOM 26135 N N . SER A 1 79 ? -5.050 0.773 6.468 1.00 0.00 76 SER A N 17
ATOM 26136 C CA . SER A 1 79 ? -5.844 -0.412 6.744 1.00 0.00 76 SER A CA 17
ATOM 26137 C C . SER A 1 79 ? -7.330 -0.103 6.548 1.00 0.00 76 SER A C 17
ATOM 26138 O O . SER A 1 79 ? -7.872 0.792 7.193 1.00 0.00 76 SER A O 17
ATOM 26146 N N . GLU A 1 80 ? -7.946 -0.863 5.653 1.00 0.00 77 GLU A N 17
ATOM 26147 C CA . GLU A 1 80 ? -9.358 -0.681 5.364 1.00 0.00 77 GLU A CA 17
ATOM 26148 C C . GLU A 1 80 ? -10.134 -0.414 6.655 1.00 0.00 77 GLU A C 17
ATOM 26149 O O . GLU A 1 80 ? -11.159 0.267 6.637 1.00 0.00 77 GLU A O 17
ATOM 26161 N N . ARG A 1 81 ? -9.617 -0.963 7.744 1.00 0.00 78 ARG A N 17
ATOM 26162 C CA . ARG A 1 81 ? -10.249 -0.793 9.041 1.00 0.00 78 ARG A CA 17
ATOM 26163 C C . ARG A 1 81 ? -10.128 0.661 9.503 1.00 0.00 78 ARG A C 17
ATOM 26164 O O . ARG A 1 81 ? -11.131 1.302 9.815 1.00 0.00 78 ARG A O 17
ATOM 26185 N N . GLY A 1 82 ? -8.893 1.139 9.532 1.00 0.00 79 GLY A N 17
ATOM 26186 C CA . GLY A 1 82 ? -8.628 2.505 9.950 1.00 0.00 79 GLY A CA 17
ATOM 26187 C C . GLY A 1 82 ? -9.251 3.507 8.976 1.00 0.00 79 GLY A C 17
ATOM 26188 O O . GLY A 1 82 ? -9.434 4.675 9.315 1.00 0.00 79 GLY A O 17
ATOM 26192 N N . LEU A 1 83 ? -9.561 3.013 7.786 1.00 0.00 80 LEU A N 17
ATOM 26193 C CA . LEU A 1 83 ? -10.159 3.851 6.761 1.00 0.00 80 LEU A CA 17
ATOM 26194 C C . LEU A 1 83 ? -11.568 4.258 7.200 1.00 0.00 80 LEU A C 17
ATOM 26195 O O . LEU A 1 83 ? -11.991 3.944 8.311 1.00 0.00 80 LEU A O 17
ATOM 26211 N N . ALA A 1 84 ? -12.255 4.951 6.303 1.00 0.00 81 ALA A N 17
ATOM 26212 C CA . ALA A 1 84 ? -13.607 5.404 6.584 1.00 0.00 81 ALA A CA 17
ATOM 26213 C C . ALA A 1 84 ? -14.571 4.772 5.577 1.00 0.00 81 ALA A C 17
ATOM 26214 O O . ALA A 1 84 ? -14.141 4.128 4.621 1.00 0.00 81 ALA A O 17
ATOM 26221 N N . PRO A 1 85 ? -15.889 4.984 5.834 1.00 0.00 82 PRO A N 17
ATOM 26222 C CA . PRO A 1 85 ? -16.918 4.443 4.961 1.00 0.00 82 PRO A CA 17
ATOM 26223 C C . PRO A 1 85 ? -17.007 5.241 3.659 1.00 0.00 82 PRO A C 17
ATOM 26224 O O . PRO A 1 85 ? -17.098 4.662 2.577 1.00 0.00 82 PRO A O 17
ATOM 26235 N N . ARG A 1 86 ? -16.978 6.557 3.805 1.00 0.00 83 ARG A N 17
ATOM 26236 C CA . ARG A 1 86 ? -17.055 7.440 2.654 1.00 0.00 83 ARG A CA 17
ATOM 26237 C C . ARG A 1 86 ? -15.698 7.515 1.951 1.00 0.00 83 ARG A C 17
ATOM 26238 O O . ARG A 1 86 ? -15.628 7.803 0.757 1.00 0.00 83 ARG A O 17
ATOM 26259 N N . LEU A 1 87 ? -14.653 7.250 2.722 1.00 0.00 84 LEU A N 17
ATOM 26260 C CA . LEU A 1 87 ? -13.302 7.284 2.188 1.00 0.00 84 LEU A CA 17
ATOM 26261 C C . LEU A 1 87 ? -12.995 5.951 1.502 1.00 0.00 84 LEU A C 17
ATOM 26262 O O . LEU A 1 87 ? -12.501 5.928 0.376 1.00 0.00 84 LEU A O 17
ATOM 26278 N N . ARG A 1 88 ? -13.301 4.874 2.210 1.00 0.00 85 ARG A N 17
ATOM 26279 C CA . ARG A 1 88 ? -13.065 3.541 1.684 1.00 0.00 85 ARG A CA 17
ATOM 26280 C C . ARG A 1 88 ? -13.705 3.394 0.301 1.00 0.00 85 ARG A C 17
ATOM 26281 O O . ARG A 1 88 ? -13.052 2.959 -0.646 1.00 0.00 85 ARG A O 17
ATOM 26302 N N . GLU A 1 89 ? -14.974 3.766 0.230 1.00 0.00 86 GLU A N 17
ATOM 26303 C CA . GLU A 1 89 ? -15.710 3.682 -1.021 1.00 0.00 86 GLU A CA 17
ATOM 26304 C C . GLU A 1 89 ? -14.977 4.454 -2.120 1.00 0.00 86 GLU A C 17
ATOM 26305 O O . GLU A 1 89 ? -14.869 3.979 -3.250 1.00 0.00 86 GLU A O 17
ATOM 26317 N N . GLN A 1 90 ? -14.492 5.630 -1.751 1.00 0.00 87 GLN A N 17
ATOM 26318 C CA . GLN A 1 90 ? -13.773 6.472 -2.692 1.00 0.00 87 GLN A CA 17
ATOM 26319 C C . GLN A 1 90 ? -12.391 5.882 -2.983 1.00 0.00 87 GLN A C 17
ATOM 26320 O O . GLN A 1 90 ? -11.911 5.945 -4.113 1.00 0.00 87 GLN A O 17
ATOM 26334 N N . VAL A 1 91 ? -11.791 5.321 -1.943 1.00 0.00 88 VAL A N 17
ATOM 26335 C CA . VAL A 1 91 ? -10.474 4.721 -2.073 1.00 0.00 88 VAL A CA 17
ATOM 26336 C C . VAL A 1 91 ? -10.549 3.544 -3.048 1.00 0.00 88 VAL A C 17
ATOM 26337 O O . VAL A 1 91 ? -9.737 3.441 -3.965 1.00 0.00 88 VAL A O 17
ATOM 26350 N N . LEU A 1 92 ? -11.532 2.686 -2.816 1.00 0.00 89 LEU A N 17
ATOM 26351 C CA . LEU A 1 92 ? -11.723 1.521 -3.662 1.00 0.00 89 LEU A CA 17
ATOM 26352 C C . LEU A 1 92 ? -11.881 1.972 -5.116 1.00 0.00 89 LEU A C 17
ATOM 26353 O O . LEU A 1 92 ? -11.395 1.310 -6.031 1.00 0.00 89 LEU A O 17
ATOM 26369 N N . ARG A 1 93 ? -12.563 3.096 -5.282 1.00 0.00 90 ARG A N 17
ATOM 26370 C CA . ARG A 1 93 ? -12.791 3.643 -6.609 1.00 0.00 90 ARG A CA 17
ATOM 26371 C C . ARG A 1 93 ? -11.459 3.862 -7.329 1.00 0.00 90 ARG A C 17
ATOM 26372 O O . ARG A 1 93 ? -11.413 3.908 -8.557 1.00 0.00 90 ARG A O 17
ATOM 26393 N N . GLU A 1 94 ? -10.407 3.991 -6.534 1.00 0.00 91 GLU A N 17
ATOM 26394 C CA . GLU A 1 94 ? -9.077 4.203 -7.080 1.00 0.00 91 GLU A CA 17
ATOM 26395 C C . GLU A 1 94 ? -8.216 2.955 -6.881 1.00 0.00 91 GLU A C 17
ATOM 26396 O O . GLU A 1 94 ? -7.478 2.555 -7.781 1.00 0.00 91 GLU A O 17
ATOM 26408 N N . ALA A 1 95 ? -8.338 2.373 -5.697 1.00 0.00 92 ALA A N 17
ATOM 26409 C CA . ALA A 1 95 ? -7.579 1.178 -5.369 1.00 0.00 92 ALA A CA 17
ATOM 26410 C C . ALA A 1 95 ? -7.517 0.265 -6.595 1.00 0.00 92 ALA A C 17
ATOM 26411 O O . ALA A 1 95 ? -8.543 -0.240 -7.050 1.00 0.00 92 ALA A O 17
ATOM 26418 N N . ILE A 1 96 ? -6.304 0.082 -7.096 1.00 0.00 93 ILE A N 17
ATOM 26419 C CA . ILE A 1 96 ? -6.095 -0.761 -8.261 1.00 0.00 93 ILE A CA 17
ATOM 26420 C C . ILE A 1 96 ? -5.197 -1.938 -7.879 1.00 0.00 93 ILE A C 17
ATOM 26421 O O . ILE A 1 96 ? -4.132 -1.747 -7.293 1.00 0.00 93 ILE A O 17
ATOM 26437 N N . PRO A 1 97 ? -5.671 -3.162 -8.235 1.00 0.00 94 PRO A N 17
ATOM 26438 C CA . PRO A 1 97 ? -4.922 -4.371 -7.935 1.00 0.00 94 PRO A CA 17
ATOM 26439 C C . PRO A 1 97 ? -3.726 -4.522 -8.877 1.00 0.00 94 PRO A C 17
ATOM 26440 O O . PRO A 1 97 ? -3.863 -4.371 -10.090 1.00 0.00 94 PRO A O 17
ATOM 26451 N N . LEU A 1 98 ? -2.579 -4.819 -8.283 1.00 0.00 95 LEU A N 17
ATOM 26452 C CA . LEU A 1 98 ? -1.360 -4.993 -9.053 1.00 0.00 95 LEU A CA 17
ATOM 26453 C C . LEU A 1 98 ? -1.186 -6.473 -9.398 1.00 0.00 95 LEU A C 17
ATOM 26454 O O . LEU A 1 98 ? -1.957 -7.027 -10.179 1.00 0.00 95 LEU A O 17
ATOM 26470 N N . GLY A 1 1 ? 20.646 6.374 -1.274 1.00 0.00 -2 GLY A N 18
ATOM 26471 C CA . GLY A 1 1 ? 19.258 6.139 -0.915 1.00 0.00 -2 GLY A CA 18
ATOM 26472 C C . GLY A 1 1 ? 18.335 7.147 -1.602 1.00 0.00 -2 GLY A C 18
ATOM 26473 O O . GLY A 1 1 ? 18.039 8.203 -1.046 1.00 0.00 -2 GLY A O 18
ATOM 26477 N N . SER A 1 2 ? 17.906 6.785 -2.803 1.00 0.00 -1 SER A N 18
ATOM 26478 C CA . SER A 1 2 ? 17.023 7.644 -3.572 1.00 0.00 -1 SER A CA 18
ATOM 26479 C C . SER A 1 2 ? 16.687 6.985 -4.911 1.00 0.00 -1 SER A C 18
ATOM 26480 O O . SER A 1 2 ? 17.579 6.705 -5.710 1.00 0.00 -1 SER A O 18
ATOM 26488 N N . HIS A 1 3 ? 15.398 6.756 -5.115 1.00 0.00 0 HIS A N 18
ATOM 26489 C CA . HIS A 1 3 ? 14.933 6.135 -6.344 1.00 0.00 0 HIS A CA 18
ATOM 26490 C C . HIS A 1 3 ? 13.505 5.621 -6.150 1.00 0.00 0 HIS A C 18
ATOM 26491 O O . HIS A 1 3 ? 13.171 5.089 -5.093 1.00 0.00 0 HIS A O 18
ATOM 26505 N N . MET A 1 4 ? 12.701 5.799 -7.188 1.00 0.00 1 MET A N 18
ATOM 26506 C CA . MET A 1 4 ? 11.317 5.360 -7.146 1.00 0.00 1 MET A CA 18
ATOM 26507 C C . MET A 1 4 ? 10.613 5.637 -8.476 1.00 0.00 1 MET A C 18
ATOM 26508 O O . MET A 1 4 ? 10.191 6.763 -8.736 1.00 0.00 1 MET A O 18
ATOM 26522 N N . ASP A 1 5 ? 10.508 4.591 -9.283 1.00 0.00 2 ASP A N 18
ATOM 26523 C CA . ASP A 1 5 ? 9.862 4.708 -10.579 1.00 0.00 2 ASP A CA 18
ATOM 26524 C C . ASP A 1 5 ? 8.643 3.785 -10.622 1.00 0.00 2 ASP A C 18
ATOM 26525 O O . ASP A 1 5 ? 8.457 2.955 -9.734 1.00 0.00 2 ASP A O 18
ATOM 26534 N N . LEU A 1 6 ? 7.845 3.960 -11.665 1.00 0.00 3 LEU A N 18
ATOM 26535 C CA . LEU A 1 6 ? 6.648 3.153 -11.836 1.00 0.00 3 LEU A CA 18
ATOM 26536 C C . LEU A 1 6 ? 7.049 1.688 -12.019 1.00 0.00 3 LEU A C 18
ATOM 26537 O O . LEU A 1 6 ? 6.472 0.799 -11.394 1.00 0.00 3 LEU A O 18
ATOM 26553 N N . GLU A 1 7 ? 8.035 1.480 -12.880 1.00 0.00 4 GLU A N 18
ATOM 26554 C CA . GLU A 1 7 ? 8.520 0.138 -13.153 1.00 0.00 4 GLU A CA 18
ATOM 26555 C C . GLU A 1 7 ? 8.908 -0.562 -11.850 1.00 0.00 4 GLU A C 18
ATOM 26556 O O . GLU A 1 7 ? 8.699 -1.765 -11.700 1.00 0.00 4 GLU A O 18
ATOM 26568 N N . THR A 1 8 ? 9.468 0.221 -10.939 1.00 0.00 5 THR A N 18
ATOM 26569 C CA . THR A 1 8 ? 9.888 -0.309 -9.653 1.00 0.00 5 THR A CA 18
ATOM 26570 C C . THR A 1 8 ? 8.684 -0.464 -8.721 1.00 0.00 5 THR A C 18
ATOM 26571 O O . THR A 1 8 ? 8.654 -1.366 -7.886 1.00 0.00 5 THR A O 18
ATOM 26582 N N . LEU A 1 9 ? 7.721 0.429 -8.897 1.00 0.00 6 LEU A N 18
ATOM 26583 C CA . LEU A 1 9 ? 6.518 0.403 -8.082 1.00 0.00 6 LEU A CA 18
ATOM 26584 C C . LEU A 1 9 ? 5.855 -0.971 -8.204 1.00 0.00 6 LEU A C 18
ATOM 26585 O O . LEU A 1 9 ? 5.609 -1.637 -7.200 1.00 0.00 6 LEU A O 18
ATOM 26601 N N . ARG A 1 10 ? 5.585 -1.354 -9.444 1.00 0.00 7 ARG A N 18
ATOM 26602 C CA . ARG A 1 10 ? 4.956 -2.636 -9.710 1.00 0.00 7 ARG A CA 18
ATOM 26603 C C . ARG A 1 10 ? 5.920 -3.779 -9.385 1.00 0.00 7 ARG A C 18
ATOM 26604 O O . ARG A 1 10 ? 5.491 -4.872 -9.019 1.00 0.00 7 ARG A O 18
ATOM 26625 N N . ALA A 1 11 ? 7.204 -3.487 -9.531 1.00 0.00 8 ALA A N 18
ATOM 26626 C CA . ALA A 1 11 ? 8.232 -4.476 -9.258 1.00 0.00 8 ALA A CA 18
ATOM 26627 C C . ALA A 1 11 ? 8.265 -4.771 -7.757 1.00 0.00 8 ALA A C 18
ATOM 26628 O O . ALA A 1 11 ? 8.258 -5.931 -7.348 1.00 0.00 8 ALA A O 18
ATOM 26635 N N . ARG A 1 12 ? 8.299 -3.700 -6.977 1.00 0.00 9 ARG A N 18
ATOM 26636 C CA . ARG A 1 12 ? 8.333 -3.829 -5.530 1.00 0.00 9 ARG A CA 18
ATOM 26637 C C . ARG A 1 12 ? 6.994 -4.360 -5.014 1.00 0.00 9 ARG A C 18
ATOM 26638 O O . ARG A 1 12 ? 6.950 -5.073 -4.012 1.00 0.00 9 ARG A O 18
ATOM 26659 N N . ARG A 1 13 ? 5.935 -3.993 -5.720 1.00 0.00 10 ARG A N 18
ATOM 26660 C CA . ARG A 1 13 ? 4.599 -4.424 -5.346 1.00 0.00 10 ARG A CA 18
ATOM 26661 C C . ARG A 1 13 ? 4.470 -5.941 -5.493 1.00 0.00 10 ARG A C 18
ATOM 26662 O O . ARG A 1 13 ? 3.722 -6.578 -4.753 1.00 0.00 10 ARG A O 18
ATOM 26683 N N . GLU A 1 14 ? 5.209 -6.476 -6.454 1.00 0.00 11 GLU A N 18
ATOM 26684 C CA . GLU A 1 14 ? 5.186 -7.906 -6.707 1.00 0.00 11 GLU A CA 18
ATOM 26685 C C . GLU A 1 14 ? 5.801 -8.664 -5.529 1.00 0.00 11 GLU A C 18
ATOM 26686 O O . GLU A 1 14 ? 5.221 -9.632 -5.038 1.00 0.00 11 GLU A O 18
ATOM 26698 N N . ALA A 1 15 ? 6.966 -8.195 -5.108 1.00 0.00 12 ALA A N 18
ATOM 26699 C CA . ALA A 1 15 ? 7.666 -8.817 -3.996 1.00 0.00 12 ALA A CA 18
ATOM 26700 C C . ALA A 1 15 ? 6.954 -8.461 -2.689 1.00 0.00 12 ALA A C 18
ATOM 26701 O O . ALA A 1 15 ? 6.880 -9.281 -1.775 1.00 0.00 12 ALA A O 18
ATOM 26708 N N . VAL A 1 16 ? 6.450 -7.237 -2.641 1.00 0.00 13 VAL A N 18
ATOM 26709 C CA . VAL A 1 16 ? 5.747 -6.762 -1.461 1.00 0.00 13 VAL A CA 18
ATOM 26710 C C . VAL A 1 16 ? 4.433 -7.531 -1.312 1.00 0.00 13 VAL A C 18
ATOM 26711 O O . VAL A 1 16 ? 3.993 -7.806 -0.197 1.00 0.00 13 VAL A O 18
ATOM 26724 N N . LEU A 1 17 ? 3.842 -7.857 -2.453 1.00 0.00 14 LEU A N 18
ATOM 26725 C CA . LEU A 1 17 ? 2.586 -8.588 -2.463 1.00 0.00 14 LEU A CA 18
ATOM 26726 C C . LEU A 1 17 ? 2.791 -9.953 -1.803 1.00 0.00 14 LEU A C 18
ATOM 26727 O O . LEU A 1 17 ? 1.941 -10.413 -1.043 1.00 0.00 14 LEU A O 18
ATOM 26743 N N . SER A 1 18 ? 3.925 -10.563 -2.117 1.00 0.00 15 SER A N 18
ATOM 26744 C CA . SER A 1 18 ? 4.253 -11.866 -1.563 1.00 0.00 15 SER A CA 18
ATOM 26745 C C . SER A 1 18 ? 4.361 -11.775 -0.040 1.00 0.00 15 SER A C 18
ATOM 26746 O O . SER A 1 18 ? 3.839 -12.629 0.675 1.00 0.00 15 SER A O 18
ATOM 26754 N N . LEU A 1 19 ? 5.042 -10.733 0.412 1.00 0.00 16 LEU A N 18
ATOM 26755 C CA . LEU A 1 19 ? 5.226 -10.520 1.838 1.00 0.00 16 LEU A CA 18
ATOM 26756 C C . LEU A 1 19 ? 3.920 -10.001 2.443 1.00 0.00 16 LEU A C 18
ATOM 26757 O O . LEU A 1 19 ? 3.630 -10.254 3.612 1.00 0.00 16 LEU A O 18
ATOM 26773 N N . CYS A 1 20 ? 3.167 -9.285 1.622 1.00 0.00 17 CYS A N 18
ATOM 26774 C CA . CYS A 1 20 ? 1.899 -8.729 2.062 1.00 0.00 17 CYS A CA 18
ATOM 26775 C C . CYS A 1 20 ? 1.023 -9.875 2.573 1.00 0.00 17 CYS A C 18
ATOM 26776 O O . CYS A 1 20 ? 0.366 -9.746 3.605 1.00 0.00 17 CYS A O 18
ATOM 26784 N N . ALA A 1 21 ? 1.042 -10.970 1.827 1.00 0.00 18 ALA A N 18
ATOM 26785 C CA . ALA A 1 21 ? 0.258 -12.138 2.191 1.00 0.00 18 ALA A CA 18
ATOM 26786 C C . ALA A 1 21 ? 0.878 -12.798 3.425 1.00 0.00 18 ALA A C 18
ATOM 26787 O O . ALA A 1 21 ? 0.167 -13.362 4.255 1.00 0.00 18 ALA A O 18
ATOM 26794 N N . ARG A 1 22 ? 2.197 -12.706 3.506 1.00 0.00 19 ARG A N 18
ATOM 26795 C CA . ARG A 1 22 ? 2.921 -13.287 4.623 1.00 0.00 19 ARG A CA 18
ATOM 26796 C C . ARG A 1 22 ? 2.613 -12.521 5.911 1.00 0.00 19 ARG A C 18
ATOM 26797 O O . ARG A 1 22 ? 2.438 -13.123 6.970 1.00 0.00 19 ARG A O 18
ATOM 26818 N N . HIS A 1 23 ? 2.556 -11.204 5.779 1.00 0.00 20 HIS A N 18
ATOM 26819 C CA . HIS A 1 23 ? 2.272 -10.349 6.919 1.00 0.00 20 HIS A CA 18
ATOM 26820 C C . HIS A 1 23 ? 0.783 -10.429 7.263 1.00 0.00 20 HIS A C 18
ATOM 26821 O O . HIS A 1 23 ? 0.406 -10.337 8.430 1.00 0.00 20 HIS A O 18
ATOM 26835 N N . GLY A 1 24 ? -0.022 -10.600 6.225 1.00 0.00 21 GLY A N 18
ATOM 26836 C CA . GLY A 1 24 ? -1.462 -10.693 6.402 1.00 0.00 21 GLY A CA 18
ATOM 26837 C C . GLY A 1 24 ? -2.166 -9.465 5.821 1.00 0.00 21 GLY A C 18
ATOM 26838 O O . GLY A 1 24 ? -2.936 -8.801 6.514 1.00 0.00 21 GLY A O 18
ATOM 26842 N N . ALA A 1 25 ? -1.878 -9.201 4.555 1.00 0.00 22 ALA A N 18
ATOM 26843 C CA . ALA A 1 25 ? -2.475 -8.065 3.873 1.00 0.00 22 ALA A CA 18
ATOM 26844 C C . ALA A 1 25 ? -3.182 -8.550 2.606 1.00 0.00 22 ALA A C 18
ATOM 26845 O O . ALA A 1 25 ? -2.620 -9.328 1.836 1.00 0.00 22 ALA A O 18
ATOM 26852 N N . VAL A 1 26 ? -4.404 -8.071 2.428 1.00 0.00 23 VAL A N 18
ATOM 26853 C CA . VAL A 1 26 ? -5.194 -8.447 1.268 1.00 0.00 23 VAL A CA 18
ATOM 26854 C C . VAL A 1 26 ? -5.547 -7.190 0.469 1.00 0.00 23 VAL A C 18
ATOM 26855 O O . VAL A 1 26 ? -4.875 -6.167 0.586 1.00 0.00 23 VAL A O 18
ATOM 26868 N N . ARG A 1 27 ? -6.600 -7.310 -0.326 1.00 0.00 24 ARG A N 18
ATOM 26869 C CA . ARG A 1 27 ? -7.050 -6.196 -1.144 1.00 0.00 24 ARG A CA 18
ATOM 26870 C C . ARG A 1 27 ? -5.851 -5.410 -1.677 1.00 0.00 24 ARG A C 18
ATOM 26871 O O . ARG A 1 27 ? -5.934 -4.198 -1.867 1.00 0.00 24 ARG A O 18
ATOM 26892 N N . VAL A 1 28 ? -4.763 -6.133 -1.903 1.00 0.00 25 VAL A N 18
ATOM 26893 C CA . VAL A 1 28 ? -3.548 -5.518 -2.410 1.00 0.00 25 VAL A CA 18
ATOM 26894 C C . VAL A 1 28 ? -3.890 -4.646 -3.620 1.00 0.00 25 VAL A C 18
ATOM 26895 O O . VAL A 1 28 ? -4.116 -5.159 -4.715 1.00 0.00 25 VAL A O 18
ATOM 26908 N N . ARG A 1 29 ? -3.917 -3.343 -3.382 1.00 0.00 26 ARG A N 18
ATOM 26909 C CA . ARG A 1 29 ? -4.227 -2.395 -4.438 1.00 0.00 26 ARG A CA 18
ATOM 26910 C C . ARG A 1 29 ? -3.563 -1.047 -4.153 1.00 0.00 26 ARG A C 18
ATOM 26911 O O . ARG A 1 29 ? -3.274 -0.724 -3.002 1.00 0.00 26 ARG A O 18
ATOM 26932 N N . VAL A 1 30 ? -3.340 -0.295 -5.221 1.00 0.00 27 VAL A N 18
ATOM 26933 C CA . VAL A 1 30 ? -2.716 1.011 -5.100 1.00 0.00 27 VAL A CA 18
ATOM 26934 C C . VAL A 1 30 ? -3.737 2.095 -5.452 1.00 0.00 27 VAL A C 18
ATOM 26935 O O . VAL A 1 30 ? -4.301 2.089 -6.546 1.00 0.00 27 VAL A O 18
ATOM 26948 N N . PHE A 1 31 ? -3.945 2.998 -4.505 1.00 0.00 28 PHE A N 18
ATOM 26949 C CA . PHE A 1 31 ? -4.889 4.085 -4.702 1.00 0.00 28 PHE A CA 18
ATOM 26950 C C . PHE A 1 31 ? -4.208 5.442 -4.519 1.00 0.00 28 PHE A C 18
ATOM 26951 O O . PHE A 1 31 ? -3.279 5.572 -3.723 1.00 0.00 28 PHE A O 18
ATOM 26968 N N . GLY A 1 32 ? -4.696 6.420 -5.268 1.00 0.00 29 GLY A N 18
ATOM 26969 C CA . GLY A 1 32 ? -4.146 7.763 -5.198 1.00 0.00 29 GLY A CA 18
ATOM 26970 C C . GLY A 1 32 ? -3.403 8.119 -6.487 1.00 0.00 29 GLY A C 18
ATOM 26971 O O . GLY A 1 32 ? -3.488 7.394 -7.477 1.00 0.00 29 GLY A O 18
ATOM 26975 N N . SER A 1 33 ? -2.692 9.236 -6.434 1.00 0.00 30 SER A N 18
ATOM 26976 C CA . SER A 1 33 ? -1.935 9.697 -7.585 1.00 0.00 30 SER A CA 18
ATOM 26977 C C . SER A 1 33 ? -0.893 8.649 -7.980 1.00 0.00 30 SER A C 18
ATOM 26978 O O . SER A 1 33 ? -0.639 8.437 -9.165 1.00 0.00 30 SER A O 18
ATOM 26986 N N . VAL A 1 34 ? -0.318 8.020 -6.966 1.00 0.00 31 VAL A N 18
ATOM 26987 C CA . VAL A 1 34 ? 0.690 6.999 -7.193 1.00 0.00 31 VAL A CA 18
ATOM 26988 C C . VAL A 1 34 ? 0.089 5.873 -8.036 1.00 0.00 31 VAL A C 18
ATOM 26989 O O . VAL A 1 34 ? 0.781 5.267 -8.853 1.00 0.00 31 VAL A O 18
ATOM 27002 N N . ALA A 1 35 ? -1.193 5.627 -7.810 1.00 0.00 32 ALA A N 18
ATOM 27003 C CA . ALA A 1 35 ? -1.895 4.585 -8.539 1.00 0.00 32 ALA A CA 18
ATOM 27004 C C . ALA A 1 35 ? -1.822 4.880 -10.039 1.00 0.00 32 ALA A C 18
ATOM 27005 O O . ALA A 1 35 ? -1.600 3.976 -10.843 1.00 0.00 32 ALA A O 18
ATOM 27012 N N . ARG A 1 36 ? -2.013 6.148 -10.370 1.00 0.00 33 ARG A N 18
ATOM 27013 C CA . ARG A 1 36 ? -1.972 6.574 -11.758 1.00 0.00 33 ARG A CA 18
ATOM 27014 C C . ARG A 1 36 ? -0.522 6.721 -12.225 1.00 0.00 33 ARG A C 18
ATOM 27015 O O . ARG A 1 36 ? -0.270 7.050 -13.383 1.00 0.00 33 ARG A O 18
ATOM 27036 N N . GLY A 1 37 ? 0.392 6.471 -11.300 1.00 0.00 34 GLY A N 18
ATOM 27037 C CA . GLY A 1 37 ? 1.810 6.571 -11.603 1.00 0.00 34 GLY A CA 18
ATOM 27038 C C . GLY A 1 37 ? 2.305 8.010 -11.438 1.00 0.00 34 GLY A C 18
ATOM 27039 O O . GLY A 1 37 ? 3.138 8.476 -12.214 1.00 0.00 34 GLY A O 18
ATOM 27043 N N . GLU A 1 38 ? 1.771 8.673 -10.423 1.00 0.00 35 GLU A N 18
ATOM 27044 C CA . GLU A 1 38 ? 2.148 10.049 -10.147 1.00 0.00 35 GLU A CA 18
ATOM 27045 C C . GLU A 1 38 ? 2.752 10.163 -8.746 1.00 0.00 35 GLU A C 18
ATOM 27046 O O . GLU A 1 38 ? 2.134 9.752 -7.765 1.00 0.00 35 GLU A O 18
ATOM 27058 N N . ALA A 1 39 ? 3.951 10.723 -8.697 1.00 0.00 36 ALA A N 18
ATOM 27059 C CA . ALA A 1 39 ? 4.645 10.896 -7.432 1.00 0.00 36 ALA A CA 18
ATOM 27060 C C . ALA A 1 39 ? 6.058 11.420 -7.698 1.00 0.00 36 ALA A C 18
ATOM 27061 O O . ALA A 1 39 ? 6.834 10.788 -8.414 1.00 0.00 36 ALA A O 18
ATOM 27068 N N . ARG A 1 40 ? 6.350 12.569 -7.107 1.00 0.00 37 ARG A N 18
ATOM 27069 C CA . ARG A 1 40 ? 7.656 13.185 -7.272 1.00 0.00 37 ARG A CA 18
ATOM 27070 C C . ARG A 1 40 ? 8.696 12.460 -6.414 1.00 0.00 37 ARG A C 18
ATOM 27071 O O . ARG A 1 40 ? 8.392 11.446 -5.788 1.00 0.00 37 ARG A O 18
ATOM 27092 N N . GLU A 1 41 ? 9.901 13.010 -6.413 1.00 0.00 38 GLU A N 18
ATOM 27093 C CA . GLU A 1 41 ? 10.988 12.429 -5.643 1.00 0.00 38 GLU A CA 18
ATOM 27094 C C . GLU A 1 41 ? 10.818 12.753 -4.157 1.00 0.00 38 GLU A C 18
ATOM 27095 O O . GLU A 1 41 ? 11.613 12.315 -3.328 1.00 0.00 38 GLU A O 18
ATOM 27107 N N . ASP A 1 42 ? 9.776 13.518 -3.867 1.00 0.00 39 ASP A N 18
ATOM 27108 C CA . ASP A 1 42 ? 9.491 13.905 -2.496 1.00 0.00 39 ASP A CA 18
ATOM 27109 C C . ASP A 1 42 ? 8.019 13.629 -2.187 1.00 0.00 39 ASP A C 18
ATOM 27110 O O . ASP A 1 42 ? 7.445 14.235 -1.284 1.00 0.00 39 ASP A O 18
ATOM 27119 N N . SER A 1 43 ? 7.448 12.711 -2.955 1.00 0.00 40 SER A N 18
ATOM 27120 C CA . SER A 1 43 ? 6.054 12.347 -2.774 1.00 0.00 40 SER A CA 18
ATOM 27121 C C . SER A 1 43 ? 5.951 11.064 -1.946 1.00 0.00 40 SER A C 18
ATOM 27122 O O . SER A 1 43 ? 6.886 10.266 -1.913 1.00 0.00 40 SER A O 18
ATOM 27130 N N . ASP A 1 44 ? 4.806 10.907 -1.298 1.00 0.00 41 ASP A N 18
ATOM 27131 C CA . ASP A 1 44 ? 4.569 9.735 -0.472 1.00 0.00 41 ASP A CA 18
ATOM 27132 C C . ASP A 1 44 ? 3.818 8.683 -1.291 1.00 0.00 41 ASP A C 18
ATOM 27133 O O . ASP A 1 44 ? 3.289 8.984 -2.360 1.00 0.00 41 ASP A O 18
ATOM 27142 N N . LEU A 1 45 ? 3.796 7.470 -0.758 1.00 0.00 42 LEU A N 18
ATOM 27143 C CA . LEU A 1 45 ? 3.119 6.371 -1.426 1.00 0.00 42 LEU A CA 18
ATOM 27144 C C . LEU A 1 45 ? 1.922 5.927 -0.582 1.00 0.00 42 LEU A C 18
ATOM 27145 O O . LEU A 1 45 ? 2.051 5.718 0.623 1.00 0.00 42 LEU A O 18
ATOM 27161 N N . ASP A 1 46 ? 0.784 5.797 -1.249 1.00 0.00 43 ASP A N 18
ATOM 27162 C CA . ASP A 1 46 ? -0.434 5.381 -0.576 1.00 0.00 43 ASP A CA 18
ATOM 27163 C C . ASP A 1 46 ? -0.787 3.955 -1.002 1.00 0.00 43 ASP A C 18
ATOM 27164 O O . ASP A 1 46 ? -1.018 3.695 -2.182 1.00 0.00 43 ASP A O 18
ATOM 27173 N N . LEU A 1 47 ? -0.816 3.067 -0.019 1.00 0.00 44 LEU A N 18
ATOM 27174 C CA . LEU A 1 47 ? -1.136 1.674 -0.278 1.00 0.00 44 LEU A CA 18
ATOM 27175 C C . LEU A 1 47 ? -2.213 1.211 0.706 1.00 0.00 44 LEU A C 18
ATOM 27176 O O . LEU A 1 47 ? -2.050 1.345 1.918 1.00 0.00 44 LEU A O 18
ATOM 27192 N N . LEU A 1 48 ? -3.289 0.676 0.148 1.00 0.00 45 LEU A N 18
ATOM 27193 C CA . LEU A 1 48 ? -4.392 0.193 0.961 1.00 0.00 45 LEU A CA 18
ATOM 27194 C C . LEU A 1 48 ? -4.294 -1.328 1.094 1.00 0.00 45 LEU A C 18
ATOM 27195 O O . LEU A 1 48 ? -4.422 -2.051 0.107 1.00 0.00 45 LEU A O 18
ATOM 27211 N N . VAL A 1 49 ? -4.067 -1.769 2.323 1.00 0.00 46 VAL A N 18
ATOM 27212 C CA . VAL A 1 49 ? -3.950 -3.191 2.598 1.00 0.00 46 VAL A CA 18
ATOM 27213 C C . VAL A 1 49 ? -4.922 -3.571 3.717 1.00 0.00 46 VAL A C 18
ATOM 27214 O O . VAL A 1 49 ? -4.965 -2.915 4.756 1.00 0.00 46 VAL A O 18
ATOM 27227 N N . ALA A 1 50 ? -5.678 -4.630 3.465 1.00 0.00 47 ALA A N 18
ATOM 27228 C CA . ALA A 1 50 ? -6.647 -5.105 4.438 1.00 0.00 47 ALA A CA 18
ATOM 27229 C C . ALA A 1 50 ? -6.021 -6.228 5.268 1.00 0.00 47 ALA A C 18
ATOM 27230 O O . ALA A 1 50 ? -5.568 -7.231 4.720 1.00 0.00 47 ALA A O 18
ATOM 27237 N N . PHE A 1 51 ? -6.015 -6.021 6.577 1.00 0.00 48 PHE A N 18
ATOM 27238 C CA . PHE A 1 51 ? -5.452 -7.003 7.487 1.00 0.00 48 PHE A CA 18
ATOM 27239 C C . PHE A 1 51 ? -6.528 -7.973 7.980 1.00 0.00 48 PHE A C 18
ATOM 27240 O O . PHE A 1 51 ? -7.484 -7.564 8.637 1.00 0.00 48 PHE A O 18
ATOM 27257 N N . GLU A 1 52 ? -6.335 -9.241 7.645 1.00 0.00 49 GLU A N 18
ATOM 27258 C CA . GLU A 1 52 ? -7.276 -10.272 8.046 1.00 0.00 49 GLU A CA 18
ATOM 27259 C C . GLU A 1 52 ? -7.248 -10.457 9.564 1.00 0.00 49 GLU A C 18
ATOM 27260 O O . GLU A 1 52 ? -6.761 -9.590 10.289 1.00 0.00 49 GLU A O 18
ATOM 27272 N N . GLU A 1 53 ? -7.775 -11.591 10.001 1.00 0.00 50 GLU A N 18
ATOM 27273 C CA . GLU A 1 53 ? -7.816 -11.900 11.420 1.00 0.00 50 GLU A CA 18
ATOM 27274 C C . GLU A 1 53 ? -6.471 -12.469 11.878 1.00 0.00 50 GLU A C 18
ATOM 27275 O O . GLU A 1 53 ? -5.812 -13.190 11.132 1.00 0.00 50 GLU A O 18
ATOM 27287 N N . GLY A 1 54 ? -6.105 -12.122 13.104 1.00 0.00 51 GLY A N 18
ATOM 27288 C CA . GLY A 1 54 ? -4.852 -12.590 13.670 1.00 0.00 51 GLY A CA 18
ATOM 27289 C C . GLY A 1 54 ? -3.746 -11.547 13.490 1.00 0.00 51 GLY A C 18
ATOM 27290 O O . GLY A 1 54 ? -2.776 -11.529 14.246 1.00 0.00 51 GLY A O 18
ATOM 27294 N N . ARG A 1 55 ? -3.930 -10.705 12.483 1.00 0.00 52 ARG A N 18
ATOM 27295 C CA . ARG A 1 55 ? -2.960 -9.663 12.194 1.00 0.00 52 ARG A CA 18
ATOM 27296 C C . ARG A 1 55 ? -3.102 -8.513 13.193 1.00 0.00 52 ARG A C 18
ATOM 27297 O O . ARG A 1 55 ? -4.215 -8.150 13.573 1.00 0.00 52 ARG A O 18
ATOM 27318 N N . THR A 1 56 ? -1.960 -7.971 13.590 1.00 0.00 53 THR A N 18
ATOM 27319 C CA . THR A 1 56 ? -1.944 -6.870 14.538 1.00 0.00 53 THR A CA 18
ATOM 27320 C C . THR A 1 56 ? -1.083 -5.722 14.007 1.00 0.00 53 THR A C 18
ATOM 27321 O O . THR A 1 56 ? -0.425 -5.860 12.977 1.00 0.00 53 THR A O 18
ATOM 27332 N N . LEU A 1 57 ? -1.116 -4.615 14.734 1.00 0.00 54 LEU A N 18
ATOM 27333 C CA . LEU A 1 57 ? -0.347 -3.444 14.349 1.00 0.00 54 LEU A CA 18
ATOM 27334 C C . LEU A 1 57 ? 1.124 -3.834 14.190 1.00 0.00 54 LEU A C 18
ATOM 27335 O O . LEU A 1 57 ? 1.834 -3.268 13.360 1.00 0.00 54 LEU A O 18
ATOM 27351 N N . LEU A 1 58 ? 1.538 -4.799 14.998 1.00 0.00 55 LEU A N 18
ATOM 27352 C CA . LEU A 1 58 ? 2.911 -5.271 14.958 1.00 0.00 55 LEU A CA 18
ATOM 27353 C C . LEU A 1 58 ? 3.257 -5.698 13.530 1.00 0.00 55 LEU A C 18
ATOM 27354 O O . LEU A 1 58 ? 4.339 -5.391 13.032 1.00 0.00 55 LEU A O 18
ATOM 27370 N N . ASP A 1 59 ? 2.318 -6.400 12.912 1.00 0.00 56 ASP A N 18
ATOM 27371 C CA . ASP A 1 59 ? 2.510 -6.872 11.552 1.00 0.00 56 ASP A CA 18
ATOM 27372 C C . ASP A 1 59 ? 2.458 -5.682 10.591 1.00 0.00 56 ASP A C 18
ATOM 27373 O O . ASP A 1 59 ? 3.194 -5.642 9.606 1.00 0.00 56 ASP A O 18
ATOM 27382 N N . HIS A 1 60 ? 1.582 -4.742 10.912 1.00 0.00 57 HIS A N 18
ATOM 27383 C CA . HIS A 1 60 ? 1.424 -3.554 10.090 1.00 0.00 57 HIS A CA 18
ATOM 27384 C C . HIS A 1 60 ? 2.755 -2.803 10.012 1.00 0.00 57 HIS A C 18
ATOM 27385 O O . HIS A 1 60 ? 3.231 -2.487 8.923 1.00 0.00 57 HIS A O 18
ATOM 27399 N N . ALA A 1 61 ? 3.318 -2.540 11.183 1.00 0.00 58 ALA A N 18
ATOM 27400 C CA . ALA A 1 61 ? 4.584 -1.832 11.261 1.00 0.00 58 ALA A CA 18
ATOM 27401 C C . ALA A 1 61 ? 5.653 -2.622 10.504 1.00 0.00 58 ALA A C 18
ATOM 27402 O O . ALA A 1 61 ? 6.493 -2.040 9.820 1.00 0.00 58 ALA A O 18
ATOM 27409 N N . ARG A 1 62 ? 5.587 -3.937 10.652 1.00 0.00 59 ARG A N 18
ATOM 27410 C CA . ARG A 1 62 ? 6.539 -4.814 9.990 1.00 0.00 59 ARG A CA 18
ATOM 27411 C C . ARG A 1 62 ? 6.396 -4.701 8.471 1.00 0.00 59 ARG A C 18
ATOM 27412 O O . ARG A 1 62 ? 7.388 -4.757 7.746 1.00 0.00 59 ARG A O 18
ATOM 27433 N N . LEU A 1 63 ? 5.155 -4.545 8.035 1.00 0.00 60 LEU A N 18
ATOM 27434 C CA . LEU A 1 63 ? 4.871 -4.425 6.615 1.00 0.00 60 LEU A CA 18
ATOM 27435 C C . LEU A 1 63 ? 5.259 -3.024 6.139 1.00 0.00 60 LEU A C 18
ATOM 27436 O O . LEU A 1 63 ? 5.901 -2.873 5.101 1.00 0.00 60 LEU A O 18
ATOM 27452 N N . LYS A 1 64 ? 4.852 -2.034 6.920 1.00 0.00 61 LYS A N 18
ATOM 27453 C CA . LYS A 1 64 ? 5.149 -0.650 6.591 1.00 0.00 61 LYS A CA 18
ATOM 27454 C C . LYS A 1 64 ? 6.665 -0.471 6.481 1.00 0.00 61 LYS A C 18
ATOM 27455 O O . LYS A 1 64 ? 7.148 0.222 5.587 1.00 0.00 61 LYS A O 18
ATOM 27474 N N . LEU A 1 65 ? 7.373 -1.108 7.402 1.00 0.00 62 LEU A N 18
ATOM 27475 C CA . LEU A 1 65 ? 8.823 -1.027 7.420 1.00 0.00 62 LEU A CA 18
ATOM 27476 C C . LEU A 1 65 ? 9.390 -1.872 6.277 1.00 0.00 62 LEU A C 18
ATOM 27477 O O . LEU A 1 65 ? 10.383 -1.496 5.656 1.00 0.00 62 LEU A O 18
ATOM 27493 N N . ALA A 1 66 ? 8.736 -2.998 6.035 1.00 0.00 63 ALA A N 18
ATOM 27494 C CA . ALA A 1 66 ? 9.162 -3.899 4.978 1.00 0.00 63 ALA A CA 18
ATOM 27495 C C . ALA A 1 66 ? 8.920 -3.237 3.620 1.00 0.00 63 ALA A C 18
ATOM 27496 O O . ALA A 1 66 ? 9.715 -3.399 2.696 1.00 0.00 63 ALA A O 18
ATOM 27503 N N . LEU A 1 67 ? 7.818 -2.505 3.543 1.00 0.00 64 LEU A N 18
ATOM 27504 C CA . LEU A 1 67 ? 7.461 -1.818 2.314 1.00 0.00 64 LEU A CA 18
ATOM 27505 C C . LEU A 1 67 ? 8.426 -0.653 2.087 1.00 0.00 64 LEU A C 18
ATOM 27506 O O . LEU A 1 67 ? 8.802 -0.365 0.952 1.00 0.00 64 LEU A O 18
ATOM 27522 N N . GLU A 1 68 ? 8.800 -0.013 3.186 1.00 0.00 65 GLU A N 18
ATOM 27523 C CA . GLU A 1 68 ? 9.715 1.114 3.121 1.00 0.00 65 GLU A CA 18
ATOM 27524 C C . GLU A 1 68 ? 11.116 0.639 2.732 1.00 0.00 65 GLU A C 18
ATOM 27525 O O . GLU A 1 68 ? 11.893 1.395 2.151 1.00 0.00 65 GLU A O 18
ATOM 27537 N N . GLY A 1 69 ? 11.397 -0.611 3.068 1.00 0.00 66 GLY A N 18
ATOM 27538 C CA . GLY A 1 69 ? 12.691 -1.196 2.762 1.00 0.00 66 GLY A CA 18
ATOM 27539 C C . GLY A 1 69 ? 12.830 -1.464 1.262 1.00 0.00 66 GLY A C 18
ATOM 27540 O O . GLY A 1 69 ? 13.868 -1.174 0.669 1.00 0.00 66 GLY A O 18
ATOM 27544 N N . LEU A 1 70 ? 11.769 -2.016 0.691 1.00 0.00 67 LEU A N 18
ATOM 27545 C CA . LEU A 1 70 ? 11.760 -2.327 -0.728 1.00 0.00 67 LEU A CA 18
ATOM 27546 C C . LEU A 1 70 ? 11.877 -1.030 -1.531 1.00 0.00 67 LEU A C 18
ATOM 27547 O O . LEU A 1 70 ? 12.651 -0.953 -2.484 1.00 0.00 67 LEU A O 18
ATOM 27563 N N . LEU A 1 71 ? 11.097 -0.042 -1.116 1.00 0.00 68 LEU A N 18
ATOM 27564 C CA . LEU A 1 71 ? 11.104 1.248 -1.784 1.00 0.00 68 LEU A CA 18
ATOM 27565 C C . LEU A 1 71 ? 12.262 2.090 -1.246 1.00 0.00 68 LEU A C 18
ATOM 27566 O O . LEU A 1 71 ? 12.627 3.103 -1.841 1.00 0.00 68 LEU A O 18
ATOM 27582 N N . GLY A 1 72 ? 12.807 1.641 -0.125 1.00 0.00 69 GLY A N 18
ATOM 27583 C CA . GLY A 1 72 ? 13.916 2.341 0.501 1.00 0.00 69 GLY A CA 18
ATOM 27584 C C . GLY A 1 72 ? 13.571 3.813 0.739 1.00 0.00 69 GLY A C 18
ATOM 27585 O O . GLY A 1 72 ? 14.461 4.636 0.953 1.00 0.00 69 GLY A O 18
ATOM 27589 N N . VAL A 1 73 ? 12.279 4.099 0.694 1.00 0.00 70 VAL A N 18
ATOM 27590 C CA . VAL A 1 73 ? 11.806 5.457 0.902 1.00 0.00 70 VAL A CA 18
ATOM 27591 C C . VAL A 1 73 ? 10.589 5.432 1.829 1.00 0.00 70 VAL A C 18
ATOM 27592 O O . VAL A 1 73 ? 10.129 4.363 2.227 1.00 0.00 70 VAL A O 18
ATOM 27605 N N . ARG A 1 74 ? 10.102 6.623 2.147 1.00 0.00 71 ARG A N 18
ATOM 27606 C CA . ARG A 1 74 ? 8.948 6.751 3.020 1.00 0.00 71 ARG A CA 18
ATOM 27607 C C . ARG A 1 74 ? 7.704 6.171 2.343 1.00 0.00 71 ARG A C 18
ATOM 27608 O O . ARG A 1 74 ? 7.436 6.457 1.177 1.00 0.00 71 ARG A O 18
ATOM 27629 N N . VAL A 1 75 ? 6.976 5.366 3.104 1.00 0.00 72 VAL A N 18
ATOM 27630 C CA . VAL A 1 75 ? 5.767 4.744 2.593 1.00 0.00 72 VAL A CA 18
ATOM 27631 C C . VAL A 1 75 ? 4.646 4.895 3.623 1.00 0.00 72 VAL A C 18
ATOM 27632 O O . VAL A 1 75 ? 4.895 4.855 4.827 1.00 0.00 72 VAL A O 18
ATOM 27645 N N . ASP A 1 76 ? 3.436 5.067 3.112 1.00 0.00 73 ASP A N 18
ATOM 27646 C CA . ASP A 1 76 ? 2.276 5.225 3.972 1.00 0.00 73 ASP A CA 18
ATOM 27647 C C . ASP A 1 76 ? 1.260 4.125 3.658 1.00 0.00 73 ASP A C 18
ATOM 27648 O O . ASP A 1 76 ? 0.653 4.122 2.588 1.00 0.00 73 ASP A O 18
ATOM 27657 N N . ILE A 1 77 ? 1.105 3.217 4.611 1.00 0.00 74 ILE A N 18
ATOM 27658 C CA . ILE A 1 77 ? 0.173 2.114 4.449 1.00 0.00 74 ILE A CA 18
ATOM 27659 C C . ILE A 1 77 ? -1.122 2.433 5.198 1.00 0.00 74 ILE A C 18
ATOM 27660 O O . ILE A 1 77 ? -1.090 3.016 6.281 1.00 0.00 74 ILE A O 18
ATOM 27676 N N . VAL A 1 78 ? -2.232 2.036 4.592 1.00 0.00 75 VAL A N 18
ATOM 27677 C CA . VAL A 1 78 ? -3.535 2.272 5.189 1.00 0.00 75 VAL A CA 18
ATOM 27678 C C . VAL A 1 78 ? -4.300 0.950 5.273 1.00 0.00 75 VAL A C 18
ATOM 27679 O O . VAL A 1 78 ? -4.162 0.092 4.401 1.00 0.00 75 VAL A O 18
ATOM 27692 N N . SER A 1 79 ? -5.090 0.825 6.329 1.00 0.00 76 SER A N 18
ATOM 27693 C CA . SER A 1 79 ? -5.877 -0.378 6.538 1.00 0.00 76 SER A CA 18
ATOM 27694 C C . SER A 1 79 ? -7.351 -0.098 6.242 1.00 0.00 76 SER A C 18
ATOM 27695 O O . SER A 1 79 ? -7.954 0.783 6.853 1.00 0.00 76 SER A O 18
ATOM 27703 N N . GLU A 1 80 ? -7.890 -0.863 5.304 1.00 0.00 77 GLU A N 18
ATOM 27704 C CA . GLU A 1 80 ? -9.282 -0.707 4.919 1.00 0.00 77 GLU A CA 18
ATOM 27705 C C . GLU A 1 80 ? -10.162 -0.551 6.161 1.00 0.00 77 GLU A C 18
ATOM 27706 O O . GLU A 1 80 ? -11.151 0.180 6.137 1.00 0.00 77 GLU A O 18
ATOM 27718 N N . ARG A 1 81 ? -9.769 -1.249 7.217 1.00 0.00 78 ARG A N 18
ATOM 27719 C CA . ARG A 1 81 ? -10.510 -1.196 8.466 1.00 0.00 78 ARG A CA 18
ATOM 27720 C C . ARG A 1 81 ? -10.480 0.221 9.041 1.00 0.00 78 ARG A C 18
ATOM 27721 O O . ARG A 1 81 ? -11.505 0.900 9.081 1.00 0.00 78 ARG A O 18
ATOM 27742 N N . GLY A 1 82 ? -9.294 0.626 9.473 1.00 0.00 79 GLY A N 18
ATOM 27743 C CA . GLY A 1 82 ? -9.118 1.950 10.044 1.00 0.00 79 GLY A CA 18
ATOM 27744 C C . GLY A 1 82 ? -9.679 3.027 9.115 1.00 0.00 79 GLY A C 18
ATOM 27745 O O . GLY A 1 82 ? -9.998 4.130 9.558 1.00 0.00 79 GLY A O 18
ATOM 27749 N N . LEU A 1 83 ? -9.784 2.671 7.843 1.00 0.00 80 LEU A N 18
ATOM 27750 C CA . LEU A 1 83 ? -10.302 3.594 6.848 1.00 0.00 80 LEU A CA 18
ATOM 27751 C C . LEU A 1 83 ? -11.733 3.987 7.218 1.00 0.00 80 LEU A C 18
ATOM 27752 O O . LEU A 1 83 ? -12.237 3.593 8.269 1.00 0.00 80 LEU A O 18
ATOM 27768 N N . ALA A 1 84 ? -12.349 4.759 6.335 1.00 0.00 81 ALA A N 18
ATOM 27769 C CA . ALA A 1 84 ? -13.712 5.209 6.556 1.00 0.00 81 ALA A CA 18
ATOM 27770 C C . ALA A 1 84 ? -14.640 4.529 5.547 1.00 0.00 81 ALA A C 18
ATOM 27771 O O . ALA A 1 84 ? -14.176 3.908 4.593 1.00 0.00 81 ALA A O 18
ATOM 27778 N N . PRO A 1 85 ? -15.968 4.674 5.799 1.00 0.00 82 PRO A N 18
ATOM 27779 C CA . PRO A 1 85 ? -16.965 4.082 4.924 1.00 0.00 82 PRO A CA 18
ATOM 27780 C C . PRO A 1 85 ? -17.091 4.873 3.620 1.00 0.00 82 PRO A C 18
ATOM 27781 O O . PRO A 1 85 ? -17.137 4.290 2.538 1.00 0.00 82 PRO A O 18
ATOM 27792 N N . ARG A 1 86 ? -17.142 6.189 3.767 1.00 0.00 83 ARG A N 18
ATOM 27793 C CA . ARG A 1 86 ? -17.261 7.066 2.615 1.00 0.00 83 ARG A CA 18
ATOM 27794 C C . ARG A 1 86 ? -15.902 7.234 1.933 1.00 0.00 83 ARG A C 18
ATOM 27795 O O . ARG A 1 86 ? -15.834 7.535 0.742 1.00 0.00 83 ARG A O 18
ATOM 27816 N N . LEU A 1 87 ? -14.853 7.033 2.717 1.00 0.00 84 LEU A N 18
ATOM 27817 C CA . LEU A 1 87 ? -13.500 7.158 2.204 1.00 0.00 84 LEU A CA 18
ATOM 27818 C C . LEU A 1 87 ? -13.091 5.847 1.530 1.00 0.00 84 LEU A C 18
ATOM 27819 O O . LEU A 1 87 ? -12.497 5.857 0.453 1.00 0.00 84 LEU A O 18
ATOM 27835 N N . ARG A 1 88 ? -13.425 4.749 2.192 1.00 0.00 85 ARG A N 18
ATOM 27836 C CA . ARG A 1 88 ? -13.100 3.433 1.671 1.00 0.00 85 ARG A CA 18
ATOM 27837 C C . ARG A 1 88 ? -13.657 3.270 0.255 1.00 0.00 85 ARG A C 18
ATOM 27838 O O . ARG A 1 88 ? -12.938 2.865 -0.656 1.00 0.00 85 ARG A O 18
ATOM 27859 N N . GLU A 1 89 ? -14.934 3.594 0.116 1.00 0.00 86 GLU A N 18
ATOM 27860 C CA . GLU A 1 89 ? -15.597 3.489 -1.173 1.00 0.00 86 GLU A CA 18
ATOM 27861 C C . GLU A 1 89 ? -14.956 4.447 -2.179 1.00 0.00 86 GLU A C 18
ATOM 27862 O O . GLU A 1 89 ? -14.815 4.115 -3.356 1.00 0.00 86 GLU A O 18
ATOM 27874 N N . GLN A 1 90 ? -14.583 5.616 -1.680 1.00 0.00 87 GLN A N 18
ATOM 27875 C CA . GLN A 1 90 ? -13.960 6.625 -2.520 1.00 0.00 87 GLN A CA 18
ATOM 27876 C C . GLN A 1 90 ? -12.530 6.212 -2.873 1.00 0.00 87 GLN A C 18
ATOM 27877 O O . GLN A 1 90 ? -12.087 6.400 -4.005 1.00 0.00 87 GLN A O 18
ATOM 27891 N N . VAL A 1 91 ? -11.847 5.656 -1.883 1.00 0.00 88 VAL A N 18
ATOM 27892 C CA . VAL A 1 91 ? -10.476 5.215 -2.075 1.00 0.00 88 VAL A CA 18
ATOM 27893 C C . VAL A 1 91 ? -10.468 3.940 -2.921 1.00 0.00 88 VAL A C 18
ATOM 27894 O O . VAL A 1 91 ? -9.720 3.840 -3.892 1.00 0.00 88 VAL A O 18
ATOM 27907 N N . LEU A 1 92 ? -11.310 2.999 -2.521 1.00 0.00 89 LEU A N 18
ATOM 27908 C CA . LEU A 1 92 ? -11.410 1.734 -3.231 1.00 0.00 89 LEU A CA 18
ATOM 27909 C C . LEU A 1 92 ? -11.667 2.006 -4.714 1.00 0.00 89 LEU A C 18
ATOM 27910 O O . LEU A 1 92 ? -10.965 1.479 -5.576 1.00 0.00 89 LEU A O 18
ATOM 27926 N N . ARG A 1 93 ? -12.675 2.827 -4.967 1.00 0.00 90 ARG A N 18
ATOM 27927 C CA . ARG A 1 93 ? -13.034 3.175 -6.332 1.00 0.00 90 ARG A CA 18
ATOM 27928 C C . ARG A 1 93 ? -11.806 3.685 -7.089 1.00 0.00 90 ARG A C 18
ATOM 27929 O O . ARG A 1 93 ? -11.757 3.618 -8.316 1.00 0.00 90 ARG A O 18
ATOM 27950 N N . GLU A 1 94 ? -10.844 4.182 -6.326 1.00 0.00 91 GLU A N 18
ATOM 27951 C CA . GLU A 1 94 ? -9.620 4.703 -6.910 1.00 0.00 91 GLU A CA 18
ATOM 27952 C C . GLU A 1 94 ? -8.521 3.638 -6.878 1.00 0.00 91 GLU A C 18
ATOM 27953 O O . GLU A 1 94 ? -7.664 3.599 -7.759 1.00 0.00 91 GLU A O 18
ATOM 27965 N N . ALA A 1 95 ? -8.583 2.801 -5.853 1.00 0.00 92 ALA A N 18
ATOM 27966 C CA . ALA A 1 95 ? -7.604 1.739 -5.694 1.00 0.00 92 ALA A CA 18
ATOM 27967 C C . ALA A 1 95 ? -7.628 0.841 -6.932 1.00 0.00 92 ALA A C 18
ATOM 27968 O O . ALA A 1 95 ? -8.695 0.428 -7.384 1.00 0.00 92 ALA A O 18
ATOM 27975 N N . ILE A 1 96 ? -6.438 0.564 -7.446 1.00 0.00 93 ILE A N 18
ATOM 27976 C CA . ILE A 1 96 ? -6.309 -0.278 -8.623 1.00 0.00 93 ILE A CA 18
ATOM 27977 C C . ILE A 1 96 ? -5.479 -1.514 -8.272 1.00 0.00 93 ILE A C 18
ATOM 27978 O O . ILE A 1 96 ? -4.579 -1.445 -7.436 1.00 0.00 93 ILE A O 18
ATOM 27994 N N . PRO A 1 97 ? -5.818 -2.646 -8.946 1.00 0.00 94 PRO A N 18
ATOM 27995 C CA . PRO A 1 97 ? -5.114 -3.895 -8.714 1.00 0.00 94 PRO A CA 18
ATOM 27996 C C . PRO A 1 97 ? -3.733 -3.876 -9.372 1.00 0.00 94 PRO A C 18
ATOM 27997 O O . PRO A 1 97 ? -3.583 -3.400 -10.496 1.00 0.00 94 PRO A O 18
ATOM 28008 N N . LEU A 1 98 ? -2.759 -4.401 -8.644 1.00 0.00 95 LEU A N 18
ATOM 28009 C CA . LEU A 1 98 ? -1.395 -4.450 -9.142 1.00 0.00 95 LEU A CA 18
ATOM 28010 C C . LEU A 1 98 ? -0.933 -5.908 -9.209 1.00 0.00 95 LEU A C 18
ATOM 28011 O O . LEU A 1 98 ? -0.560 -6.396 -10.274 1.00 0.00 95 LEU A O 18
ATOM 28027 N N . GLY A 1 1 ? 16.509 4.453 -2.341 1.00 0.00 -2 GLY A N 19
ATOM 28028 C CA . GLY A 1 1 ? 16.381 5.879 -2.091 1.00 0.00 -2 GLY A CA 19
ATOM 28029 C C . GLY A 1 1 ? 15.440 6.531 -3.106 1.00 0.00 -2 GLY A C 19
ATOM 28030 O O . GLY A 1 1 ? 14.767 5.839 -3.869 1.00 0.00 -2 GLY A O 19
ATOM 28034 N N . SER A 1 2 ? 15.423 7.856 -3.083 1.00 0.00 -1 SER A N 19
ATOM 28035 C CA . SER A 1 2 ? 14.576 8.609 -3.991 1.00 0.00 -1 SER A CA 19
ATOM 28036 C C . SER A 1 2 ? 15.063 8.431 -5.431 1.00 0.00 -1 SER A C 19
ATOM 28037 O O . SER A 1 2 ? 15.816 9.258 -5.942 1.00 0.00 -1 SER A O 19
ATOM 28045 N N . HIS A 1 3 ? 14.612 7.346 -6.044 1.00 0.00 0 HIS A N 19
ATOM 28046 C CA . HIS A 1 3 ? 14.993 7.048 -7.414 1.00 0.00 0 HIS A CA 19
ATOM 28047 C C . HIS A 1 3 ? 14.197 5.842 -7.917 1.00 0.00 0 HIS A C 19
ATOM 28048 O O . HIS A 1 3 ? 14.681 5.079 -8.752 1.00 0.00 0 HIS A O 19
ATOM 28062 N N . MET A 1 4 ? 12.990 5.707 -7.388 1.00 0.00 1 MET A N 19
ATOM 28063 C CA . MET A 1 4 ? 12.123 4.607 -7.773 1.00 0.00 1 MET A CA 19
ATOM 28064 C C . MET A 1 4 ? 11.788 4.669 -9.264 1.00 0.00 1 MET A C 19
ATOM 28065 O O . MET A 1 4 ? 12.356 5.476 -9.999 1.00 0.00 1 MET A O 19
ATOM 28079 N N . ASP A 1 5 ? 10.866 3.806 -9.667 1.00 0.00 2 ASP A N 19
ATOM 28080 C CA . ASP A 1 5 ? 10.449 3.753 -11.058 1.00 0.00 2 ASP A CA 19
ATOM 28081 C C . ASP A 1 5 ? 9.156 2.942 -11.167 1.00 0.00 2 ASP A C 19
ATOM 28082 O O . ASP A 1 5 ? 8.858 2.122 -10.300 1.00 0.00 2 ASP A O 19
ATOM 28091 N N . LEU A 1 6 ? 8.422 3.201 -12.239 1.00 0.00 3 LEU A N 19
ATOM 28092 C CA . LEU A 1 6 ? 7.167 2.506 -12.473 1.00 0.00 3 LEU A CA 19
ATOM 28093 C C . LEU A 1 6 ? 7.440 1.008 -12.626 1.00 0.00 3 LEU A C 19
ATOM 28094 O O . LEU A 1 6 ? 6.740 0.183 -12.041 1.00 0.00 3 LEU A O 19
ATOM 28110 N N . GLU A 1 7 ? 8.459 0.702 -13.416 1.00 0.00 4 GLU A N 19
ATOM 28111 C CA . GLU A 1 7 ? 8.832 -0.682 -13.653 1.00 0.00 4 GLU A CA 19
ATOM 28112 C C . GLU A 1 7 ? 9.235 -1.356 -12.340 1.00 0.00 4 GLU A C 19
ATOM 28113 O O . GLU A 1 7 ? 8.853 -2.496 -12.081 1.00 0.00 4 GLU A O 19
ATOM 28125 N N . THR A 1 8 ? 10.001 -0.622 -11.545 1.00 0.00 5 THR A N 19
ATOM 28126 C CA . THR A 1 8 ? 10.459 -1.135 -10.265 1.00 0.00 5 THR A CA 19
ATOM 28127 C C . THR A 1 8 ? 9.279 -1.311 -9.308 1.00 0.00 5 THR A C 19
ATOM 28128 O O . THR A 1 8 ? 9.220 -2.286 -8.561 1.00 0.00 5 THR A O 19
ATOM 28139 N N . LEU A 1 9 ? 8.367 -0.351 -9.361 1.00 0.00 6 LEU A N 19
ATOM 28140 C CA . LEU A 1 9 ? 7.191 -0.387 -8.508 1.00 0.00 6 LEU A CA 19
ATOM 28141 C C . LEU A 1 9 ? 6.447 -1.705 -8.728 1.00 0.00 6 LEU A C 19
ATOM 28142 O O . LEU A 1 9 ? 5.891 -2.274 -7.790 1.00 0.00 6 LEU A O 19
ATOM 28158 N N . ARG A 1 10 ? 6.459 -2.153 -9.975 1.00 0.00 7 ARG A N 19
ATOM 28159 C CA . ARG A 1 10 ? 5.792 -3.394 -10.331 1.00 0.00 7 ARG A CA 19
ATOM 28160 C C . ARG A 1 10 ? 6.587 -4.593 -9.810 1.00 0.00 7 ARG A C 19
ATOM 28161 O O . ARG A 1 10 ? 6.006 -5.572 -9.344 1.00 0.00 7 ARG A O 19
ATOM 28182 N N . ALA A 1 11 ? 7.903 -4.477 -9.906 1.00 0.00 8 ALA A N 19
ATOM 28183 C CA . ALA A 1 11 ? 8.784 -5.539 -9.450 1.00 0.00 8 ALA A CA 19
ATOM 28184 C C . ALA A 1 11 ? 8.656 -5.685 -7.933 1.00 0.00 8 ALA A C 19
ATOM 28185 O O . ALA A 1 11 ? 8.434 -6.784 -7.428 1.00 0.00 8 ALA A O 19
ATOM 28192 N N . ARG A 1 12 ? 8.801 -4.560 -7.248 1.00 0.00 9 ARG A N 19
ATOM 28193 C CA . ARG A 1 12 ? 8.705 -4.549 -5.798 1.00 0.00 9 ARG A CA 19
ATOM 28194 C C . ARG A 1 12 ? 7.294 -4.942 -5.357 1.00 0.00 9 ARG A C 19
ATOM 28195 O O . ARG A 1 12 ? 7.115 -5.537 -4.295 1.00 0.00 9 ARG A O 19
ATOM 28216 N N . ARG A 1 13 ? 6.328 -4.594 -6.194 1.00 0.00 10 ARG A N 19
ATOM 28217 C CA . ARG A 1 13 ? 4.938 -4.904 -5.904 1.00 0.00 10 ARG A CA 19
ATOM 28218 C C . ARG A 1 13 ? 4.738 -6.418 -5.819 1.00 0.00 10 ARG A C 19
ATOM 28219 O O . ARG A 1 13 ? 4.003 -6.904 -4.961 1.00 0.00 10 ARG A O 19
ATOM 28240 N N . GLU A 1 14 ? 5.406 -7.123 -6.721 1.00 0.00 11 GLU A N 19
ATOM 28241 C CA . GLU A 1 14 ? 5.310 -8.572 -6.759 1.00 0.00 11 GLU A CA 19
ATOM 28242 C C . GLU A 1 14 ? 5.772 -9.169 -5.428 1.00 0.00 11 GLU A C 19
ATOM 28243 O O . GLU A 1 14 ? 5.094 -10.022 -4.858 1.00 0.00 11 GLU A O 19
ATOM 28255 N N . ALA A 1 15 ? 6.924 -8.698 -4.973 1.00 0.00 12 ALA A N 19
ATOM 28256 C CA . ALA A 1 15 ? 7.485 -9.175 -3.720 1.00 0.00 12 ALA A CA 19
ATOM 28257 C C . ALA A 1 15 ? 6.685 -8.592 -2.554 1.00 0.00 12 ALA A C 19
ATOM 28258 O O . ALA A 1 15 ? 6.393 -9.292 -1.585 1.00 0.00 12 ALA A O 19
ATOM 28265 N N . VAL A 1 16 ? 6.352 -7.316 -2.685 1.00 0.00 13 VAL A N 19
ATOM 28266 C CA . VAL A 1 16 ? 5.591 -6.631 -1.654 1.00 0.00 13 VAL A CA 19
ATOM 28267 C C . VAL A 1 16 ? 4.208 -7.274 -1.535 1.00 0.00 13 VAL A C 19
ATOM 28268 O O . VAL A 1 16 ? 3.654 -7.364 -0.440 1.00 0.00 13 VAL A O 19
ATOM 28281 N N . LEU A 1 17 ? 3.690 -7.704 -2.676 1.00 0.00 14 LEU A N 19
ATOM 28282 C CA . LEU A 1 17 ? 2.382 -8.335 -2.713 1.00 0.00 14 LEU A CA 19
ATOM 28283 C C . LEU A 1 17 ? 2.425 -9.634 -1.906 1.00 0.00 14 LEU A C 19
ATOM 28284 O O . LEU A 1 17 ? 1.513 -9.918 -1.130 1.00 0.00 14 LEU A O 19
ATOM 28300 N N . SER A 1 18 ? 3.493 -10.389 -2.115 1.00 0.00 15 SER A N 19
ATOM 28301 C CA . SER A 1 18 ? 3.667 -11.651 -1.416 1.00 0.00 15 SER A CA 19
ATOM 28302 C C . SER A 1 18 ? 3.968 -11.394 0.061 1.00 0.00 15 SER A C 19
ATOM 28303 O O . SER A 1 18 ? 3.534 -12.152 0.928 1.00 0.00 15 SER A O 19
ATOM 28311 N N . LEU A 1 19 ? 4.709 -10.323 0.304 1.00 0.00 16 LEU A N 19
ATOM 28312 C CA . LEU A 1 19 ? 5.074 -9.957 1.662 1.00 0.00 16 LEU A CA 19
ATOM 28313 C C . LEU A 1 19 ? 3.862 -9.338 2.361 1.00 0.00 16 LEU A C 19
ATOM 28314 O O . LEU A 1 19 ? 3.577 -9.657 3.515 1.00 0.00 16 LEU A O 19
ATOM 28330 N N . CYS A 1 20 ? 3.180 -8.465 1.634 1.00 0.00 17 CYS A N 19
ATOM 28331 C CA . CYS A 1 20 ? 2.006 -7.799 2.170 1.00 0.00 17 CYS A CA 19
ATOM 28332 C C . CYS A 1 20 ? 0.987 -8.869 2.568 1.00 0.00 17 CYS A C 19
ATOM 28333 O O . CYS A 1 20 ? 0.349 -8.765 3.615 1.00 0.00 17 CYS A O 19
ATOM 28341 N N . ALA A 1 21 ? 0.865 -9.872 1.711 1.00 0.00 18 ALA A N 19
ATOM 28342 C CA . ALA A 1 21 ? -0.066 -10.960 1.960 1.00 0.00 18 ALA A CA 19
ATOM 28343 C C . ALA A 1 21 ? 0.381 -11.734 3.202 1.00 0.00 18 ALA A C 19
ATOM 28344 O O . ALA A 1 21 ? -0.449 -12.247 3.950 1.00 0.00 18 ALA A O 19
ATOM 28351 N N . ARG A 1 22 ? 1.692 -11.792 3.384 1.00 0.00 19 ARG A N 19
ATOM 28352 C CA . ARG A 1 22 ? 2.260 -12.494 4.522 1.00 0.00 19 ARG A CA 19
ATOM 28353 C C . ARG A 1 22 ? 1.973 -11.728 5.815 1.00 0.00 19 ARG A C 19
ATOM 28354 O O . ARG A 1 22 ? 2.042 -12.294 6.905 1.00 0.00 19 ARG A O 19
ATOM 28375 N N . HIS A 1 23 ? 1.657 -10.452 5.651 1.00 0.00 20 HIS A N 19
ATOM 28376 C CA . HIS A 1 23 ? 1.359 -9.602 6.792 1.00 0.00 20 HIS A CA 19
ATOM 28377 C C . HIS A 1 23 ? -0.147 -9.614 7.061 1.00 0.00 20 HIS A C 19
ATOM 28378 O O . HIS A 1 23 ? -0.608 -9.050 8.052 1.00 0.00 20 HIS A O 19
ATOM 28392 N N . GLY A 1 24 ? -0.871 -10.262 6.161 1.00 0.00 21 GLY A N 19
ATOM 28393 C CA . GLY A 1 24 ? -2.316 -10.354 6.289 1.00 0.00 21 GLY A CA 19
ATOM 28394 C C . GLY A 1 24 ? -3.016 -9.534 5.204 1.00 0.00 21 GLY A C 19
ATOM 28395 O O . GLY A 1 24 ? -4.175 -9.787 4.880 1.00 0.00 21 GLY A O 19
ATOM 28399 N N . ALA A 1 25 ? -2.282 -8.567 4.672 1.00 0.00 22 ALA A N 19
ATOM 28400 C CA . ALA A 1 25 ? -2.818 -7.708 3.630 1.00 0.00 22 ALA A CA 19
ATOM 28401 C C . ALA A 1 25 ? -3.527 -8.567 2.581 1.00 0.00 22 ALA A C 19
ATOM 28402 O O . ALA A 1 25 ? -2.902 -9.409 1.937 1.00 0.00 22 ALA A O 19
ATOM 28409 N N . VAL A 1 26 ? -4.822 -8.326 2.441 1.00 0.00 23 VAL A N 19
ATOM 28410 C CA . VAL A 1 26 ? -5.622 -9.067 1.481 1.00 0.00 23 VAL A CA 19
ATOM 28411 C C . VAL A 1 26 ? -6.098 -8.118 0.379 1.00 0.00 23 VAL A C 19
ATOM 28412 O O . VAL A 1 26 ? -6.151 -8.496 -0.790 1.00 0.00 23 VAL A O 19
ATOM 28425 N N . ARG A 1 27 ? -6.431 -6.904 0.791 1.00 0.00 24 ARG A N 19
ATOM 28426 C CA . ARG A 1 27 ? -6.900 -5.898 -0.146 1.00 0.00 24 ARG A CA 19
ATOM 28427 C C . ARG A 1 27 ? -5.722 -5.080 -0.680 1.00 0.00 24 ARG A C 19
ATOM 28428 O O . ARG A 1 27 ? -5.738 -3.851 -0.622 1.00 0.00 24 ARG A O 19
ATOM 28449 N N . VAL A 1 28 ? -4.730 -5.794 -1.189 1.00 0.00 25 VAL A N 19
ATOM 28450 C CA . VAL A 1 28 ? -3.546 -5.150 -1.733 1.00 0.00 25 VAL A CA 19
ATOM 28451 C C . VAL A 1 28 ? -3.925 -4.389 -3.006 1.00 0.00 25 VAL A C 19
ATOM 28452 O O . VAL A 1 28 ? -4.180 -4.997 -4.044 1.00 0.00 25 VAL A O 19
ATOM 28465 N N . ARG A 1 29 ? -3.949 -3.070 -2.883 1.00 0.00 26 ARG A N 19
ATOM 28466 C CA . ARG A 1 29 ? -4.292 -2.220 -4.010 1.00 0.00 26 ARG A CA 19
ATOM 28467 C C . ARG A 1 29 ? -3.622 -0.852 -3.866 1.00 0.00 26 ARG A C 19
ATOM 28468 O O . ARG A 1 29 ? -3.287 -0.434 -2.759 1.00 0.00 26 ARG A O 19
ATOM 28489 N N . VAL A 1 30 ? -3.448 -0.191 -5.001 1.00 0.00 27 VAL A N 19
ATOM 28490 C CA . VAL A 1 30 ? -2.825 1.121 -5.015 1.00 0.00 27 VAL A CA 19
ATOM 28491 C C . VAL A 1 30 ? -3.906 2.193 -5.164 1.00 0.00 27 VAL A C 19
ATOM 28492 O O . VAL A 1 30 ? -4.621 2.224 -6.164 1.00 0.00 27 VAL A O 19
ATOM 28505 N N . PHE A 1 31 ? -3.992 3.045 -4.153 1.00 0.00 28 PHE A N 19
ATOM 28506 C CA . PHE A 1 31 ? -4.975 4.116 -4.158 1.00 0.00 28 PHE A CA 19
ATOM 28507 C C . PHE A 1 31 ? -4.299 5.481 -4.010 1.00 0.00 28 PHE A C 19
ATOM 28508 O O . PHE A 1 31 ? -3.423 5.655 -3.164 1.00 0.00 28 PHE A O 19
ATOM 28525 N N . GLY A 1 32 ? -4.733 6.414 -4.845 1.00 0.00 29 GLY A N 19
ATOM 28526 C CA . GLY A 1 32 ? -4.181 7.758 -4.816 1.00 0.00 29 GLY A CA 19
ATOM 28527 C C . GLY A 1 32 ? -3.481 8.090 -6.135 1.00 0.00 29 GLY A C 19
ATOM 28528 O O . GLY A 1 32 ? -3.767 7.482 -7.165 1.00 0.00 29 GLY A O 19
ATOM 28532 N N . SER A 1 33 ? -2.577 9.056 -6.061 1.00 0.00 30 SER A N 19
ATOM 28533 C CA . SER A 1 33 ? -1.833 9.477 -7.237 1.00 0.00 30 SER A CA 19
ATOM 28534 C C . SER A 1 33 ? -0.803 8.411 -7.614 1.00 0.00 30 SER A C 19
ATOM 28535 O O . SER A 1 33 ? -0.489 8.235 -8.790 1.00 0.00 30 SER A O 19
ATOM 28543 N N . VAL A 1 34 ? -0.306 7.726 -6.594 1.00 0.00 31 VAL A N 19
ATOM 28544 C CA . VAL A 1 34 ? 0.681 6.681 -6.805 1.00 0.00 31 VAL A CA 19
ATOM 28545 C C . VAL A 1 34 ? 0.099 5.614 -7.733 1.00 0.00 31 VAL A C 19
ATOM 28546 O O . VAL A 1 34 ? 0.744 5.207 -8.698 1.00 0.00 31 VAL A O 19
ATOM 28559 N N . ALA A 1 35 ? -1.114 5.191 -7.408 1.00 0.00 32 ALA A N 19
ATOM 28560 C CA . ALA A 1 35 ? -1.791 4.179 -8.201 1.00 0.00 32 ALA A CA 19
ATOM 28561 C C . ALA A 1 35 ? -1.820 4.619 -9.666 1.00 0.00 32 ALA A C 19
ATOM 28562 O O . ALA A 1 35 ? -1.759 3.787 -10.570 1.00 0.00 32 ALA A O 19
ATOM 28569 N N . ARG A 1 36 ? -1.913 5.927 -9.855 1.00 0.00 33 ARG A N 19
ATOM 28570 C CA . ARG A 1 36 ? -1.951 6.489 -11.195 1.00 0.00 33 ARG A CA 19
ATOM 28571 C C . ARG A 1 36 ? -0.531 6.728 -11.711 1.00 0.00 33 ARG A C 19
ATOM 28572 O O . ARG A 1 36 ? -0.342 7.358 -12.750 1.00 0.00 33 ARG A O 19
ATOM 28593 N N . GLY A 1 37 ? 0.432 6.213 -10.960 1.00 0.00 34 GLY A N 19
ATOM 28594 C CA . GLY A 1 37 ? 1.829 6.363 -11.328 1.00 0.00 34 GLY A CA 19
ATOM 28595 C C . GLY A 1 37 ? 2.306 7.798 -11.097 1.00 0.00 34 GLY A C 19
ATOM 28596 O O . GLY A 1 37 ? 3.016 8.361 -11.929 1.00 0.00 34 GLY A O 19
ATOM 28600 N N . GLU A 1 38 ? 1.898 8.348 -9.964 1.00 0.00 35 GLU A N 19
ATOM 28601 C CA . GLU A 1 38 ? 2.275 9.707 -9.613 1.00 0.00 35 GLU A CA 19
ATOM 28602 C C . GLU A 1 38 ? 2.600 9.799 -8.121 1.00 0.00 35 GLU A C 19
ATOM 28603 O O . GLU A 1 38 ? 1.822 9.347 -7.283 1.00 0.00 35 GLU A O 19
ATOM 28615 N N . ALA A 1 39 ? 3.752 10.387 -7.834 1.00 0.00 36 ALA A N 19
ATOM 28616 C CA . ALA A 1 39 ? 4.191 10.544 -6.458 1.00 0.00 36 ALA A CA 19
ATOM 28617 C C . ALA A 1 39 ? 5.251 11.645 -6.387 1.00 0.00 36 ALA A C 19
ATOM 28618 O O . ALA A 1 39 ? 6.436 11.384 -6.595 1.00 0.00 36 ALA A O 19
ATOM 28625 N N . ARG A 1 40 ? 4.788 12.851 -6.094 1.00 0.00 37 ARG A N 19
ATOM 28626 C CA . ARG A 1 40 ? 5.683 13.992 -5.993 1.00 0.00 37 ARG A CA 19
ATOM 28627 C C . ARG A 1 40 ? 6.983 13.587 -5.296 1.00 0.00 37 ARG A C 19
ATOM 28628 O O . ARG A 1 40 ? 7.020 12.592 -4.574 1.00 0.00 37 ARG A O 19
ATOM 28649 N N . GLU A 1 41 ? 8.017 14.380 -5.535 1.00 0.00 38 GLU A N 19
ATOM 28650 C CA . GLU A 1 41 ? 9.315 14.117 -4.938 1.00 0.00 38 GLU A CA 19
ATOM 28651 C C . GLU A 1 41 ? 9.313 14.522 -3.463 1.00 0.00 38 GLU A C 19
ATOM 28652 O O . GLU A 1 41 ? 10.297 14.309 -2.756 1.00 0.00 38 GLU A O 19
ATOM 28664 N N . ASP A 1 42 ? 8.197 15.098 -3.041 1.00 0.00 39 ASP A N 19
ATOM 28665 C CA . ASP A 1 42 ? 8.054 15.534 -1.663 1.00 0.00 39 ASP A CA 19
ATOM 28666 C C . ASP A 1 42 ? 6.837 14.848 -1.039 1.00 0.00 39 ASP A C 19
ATOM 28667 O O . ASP A 1 42 ? 6.457 15.156 0.090 1.00 0.00 39 ASP A O 19
ATOM 28676 N N . SER A 1 43 ? 6.259 13.931 -1.801 1.00 0.00 40 SER A N 19
ATOM 28677 C CA . SER A 1 43 ? 5.093 13.199 -1.337 1.00 0.00 40 SER A CA 19
ATOM 28678 C C . SER A 1 43 ? 5.485 11.764 -0.977 1.00 0.00 40 SER A C 19
ATOM 28679 O O . SER A 1 43 ? 6.612 11.342 -1.231 1.00 0.00 40 SER A O 19
ATOM 28687 N N . ASP A 1 44 ? 4.532 11.053 -0.392 1.00 0.00 41 ASP A N 19
ATOM 28688 C CA . ASP A 1 44 ? 4.764 9.675 0.005 1.00 0.00 41 ASP A CA 19
ATOM 28689 C C . ASP A 1 44 ? 3.955 8.745 -0.901 1.00 0.00 41 ASP A C 19
ATOM 28690 O O . ASP A 1 44 ? 3.333 9.195 -1.862 1.00 0.00 41 ASP A O 19
ATOM 28699 N N . LEU A 1 45 ? 3.989 7.465 -0.562 1.00 0.00 42 LEU A N 19
ATOM 28700 C CA . LEU A 1 45 ? 3.266 6.467 -1.334 1.00 0.00 42 LEU A CA 19
ATOM 28701 C C . LEU A 1 45 ? 2.118 5.910 -0.490 1.00 0.00 42 LEU A C 19
ATOM 28702 O O . LEU A 1 45 ? 2.340 5.401 0.608 1.00 0.00 42 LEU A O 19
ATOM 28718 N N . ASP A 1 46 ? 0.916 6.024 -1.035 1.00 0.00 43 ASP A N 19
ATOM 28719 C CA . ASP A 1 46 ? -0.267 5.537 -0.346 1.00 0.00 43 ASP A CA 19
ATOM 28720 C C . ASP A 1 46 ? -0.629 4.150 -0.881 1.00 0.00 43 ASP A C 19
ATOM 28721 O O . ASP A 1 46 ? -0.698 3.946 -2.092 1.00 0.00 43 ASP A O 19
ATOM 28730 N N . LEU A 1 47 ? -0.852 3.232 0.049 1.00 0.00 44 LEU A N 19
ATOM 28731 C CA . LEU A 1 47 ? -1.206 1.870 -0.314 1.00 0.00 44 LEU A CA 19
ATOM 28732 C C . LEU A 1 47 ? -2.365 1.398 0.565 1.00 0.00 44 LEU A C 19
ATOM 28733 O O . LEU A 1 47 ? -2.288 1.466 1.790 1.00 0.00 44 LEU A O 19
ATOM 28749 N N . LEU A 1 48 ? -3.414 0.929 -0.096 1.00 0.00 45 LEU A N 19
ATOM 28750 C CA . LEU A 1 48 ? -4.588 0.446 0.609 1.00 0.00 45 LEU A CA 19
ATOM 28751 C C . LEU A 1 48 ? -4.505 -1.076 0.745 1.00 0.00 45 LEU A C 19
ATOM 28752 O O . LEU A 1 48 ? -4.568 -1.796 -0.250 1.00 0.00 45 LEU A O 19
ATOM 28768 N N . VAL A 1 49 ? -4.366 -1.521 1.985 1.00 0.00 46 VAL A N 19
ATOM 28769 C CA . VAL A 1 49 ? -4.274 -2.944 2.264 1.00 0.00 46 VAL A CA 19
ATOM 28770 C C . VAL A 1 49 ? -5.137 -3.278 3.482 1.00 0.00 46 VAL A C 19
ATOM 28771 O O . VAL A 1 49 ? -5.376 -2.421 4.332 1.00 0.00 46 VAL A O 19
ATOM 28784 N N . ALA A 1 50 ? -5.583 -4.524 3.528 1.00 0.00 47 ALA A N 19
ATOM 28785 C CA . ALA A 1 50 ? -6.415 -4.982 4.628 1.00 0.00 47 ALA A CA 19
ATOM 28786 C C . ALA A 1 50 ? -5.816 -6.260 5.218 1.00 0.00 47 ALA A C 19
ATOM 28787 O O . ALA A 1 50 ? -5.657 -7.257 4.514 1.00 0.00 47 ALA A O 19
ATOM 28794 N N . PHE A 1 51 ? -5.500 -6.190 6.502 1.00 0.00 48 PHE A N 19
ATOM 28795 C CA . PHE A 1 51 ? -4.923 -7.330 7.195 1.00 0.00 48 PHE A CA 19
ATOM 28796 C C . PHE A 1 51 ? -6.012 -8.196 7.830 1.00 0.00 48 PHE A C 19
ATOM 28797 O O . PHE A 1 51 ? -6.915 -7.680 8.488 1.00 0.00 48 PHE A O 19
ATO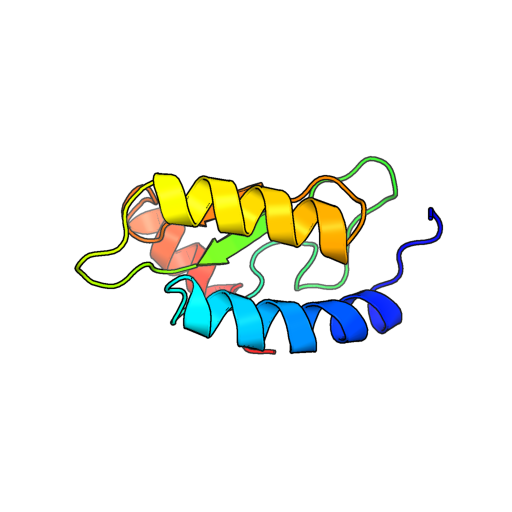M 28814 N N . GLU A 1 52 ? -5.892 -9.497 7.610 1.00 0.00 49 GLU A N 19
ATOM 28815 C CA . GLU A 1 52 ? -6.856 -10.439 8.153 1.00 0.00 49 GLU A CA 19
ATOM 28816 C C . GLU A 1 52 ? -6.298 -11.101 9.414 1.00 0.00 49 GLU A C 19
ATOM 28817 O O . GLU A 1 52 ? -5.094 -11.059 9.661 1.00 0.00 49 GLU A O 19
ATOM 28829 N N . GLU A 1 53 ? -7.201 -11.698 10.180 1.00 0.00 50 GLU A N 19
ATOM 28830 C CA . GLU A 1 53 ? -6.814 -12.368 11.410 1.00 0.00 50 GLU A CA 19
ATOM 28831 C C . GLU A 1 53 ? -5.461 -13.060 11.234 1.00 0.00 50 GLU A C 19
ATOM 28832 O O . GLU A 1 53 ? -5.237 -13.751 10.241 1.00 0.00 50 GLU A O 19
ATOM 28844 N N . GLY A 1 54 ? -4.593 -12.850 12.213 1.00 0.00 51 GLY A N 19
ATOM 28845 C CA . GLY A 1 54 ? -3.268 -13.445 12.179 1.00 0.00 51 GLY A CA 19
ATOM 28846 C C . GLY A 1 54 ? -2.182 -12.367 12.215 1.00 0.00 51 GLY A C 19
ATOM 28847 O O . GLY A 1 54 ? -0.992 -12.680 12.214 1.00 0.00 51 GLY A O 19
ATOM 28851 N N . ARG A 1 55 ? -2.631 -11.121 12.246 1.00 0.00 52 ARG A N 19
ATOM 28852 C CA . ARG A 1 55 ? -1.712 -9.996 12.283 1.00 0.00 52 ARG A CA 19
ATOM 28853 C C . ARG A 1 55 ? -2.142 -8.994 13.357 1.00 0.00 52 ARG A C 19
ATOM 28854 O O . ARG A 1 55 ? -3.289 -9.007 13.799 1.00 0.00 52 ARG A O 19
ATOM 28875 N N . THR A 1 56 ? -1.197 -8.150 13.745 1.00 0.00 53 THR A N 19
ATOM 28876 C CA . THR A 1 56 ? -1.463 -7.144 14.759 1.00 0.00 53 THR A CA 19
ATOM 28877 C C . THR A 1 56 ? -0.865 -5.798 14.345 1.00 0.00 53 THR A C 19
ATOM 28878 O O . THR A 1 56 ? -0.196 -5.702 13.318 1.00 0.00 53 THR A O 19
ATOM 28889 N N . LEU A 1 57 ? -1.129 -4.792 15.166 1.00 0.00 54 LEU A N 19
ATOM 28890 C CA . LEU A 1 57 ? -0.625 -3.456 14.898 1.00 0.00 54 LEU A CA 19
ATOM 28891 C C . LEU A 1 57 ? 0.892 -3.517 14.705 1.00 0.00 54 LEU A C 19
ATOM 28892 O O . LEU A 1 57 ? 1.467 -2.679 14.011 1.00 0.00 54 LEU A O 19
ATOM 28908 N N . LEU A 1 58 ? 1.496 -4.516 15.330 1.00 0.00 55 LEU A N 19
ATOM 28909 C CA . LEU A 1 58 ? 2.935 -4.697 15.236 1.00 0.00 55 LEU A CA 19
ATOM 28910 C C . LEU A 1 58 ? 3.313 -4.992 13.783 1.00 0.00 55 LEU A C 19
ATOM 28911 O O . LEU A 1 58 ? 4.286 -4.443 13.267 1.00 0.00 55 LEU A O 19
ATOM 28927 N N . ASP A 1 59 ? 2.525 -5.859 13.164 1.00 0.00 56 ASP A N 19
ATOM 28928 C CA . ASP A 1 59 ? 2.765 -6.233 11.781 1.00 0.00 56 ASP A CA 19
ATOM 28929 C C . ASP A 1 59 ? 2.550 -5.014 10.882 1.00 0.00 56 ASP A C 19
ATOM 28930 O O . ASP A 1 59 ? 3.227 -4.860 9.867 1.00 0.00 56 ASP A O 19
ATOM 28939 N N . HIS A 1 60 ? 1.605 -4.179 11.288 1.00 0.00 57 HIS A N 19
ATOM 28940 C CA . HIS A 1 60 ? 1.292 -2.978 10.532 1.00 0.00 57 HIS A CA 19
ATOM 28941 C C . HIS A 1 60 ? 2.554 -2.127 10.376 1.00 0.00 57 HIS A C 19
ATOM 28942 O O . HIS A 1 60 ? 2.911 -1.736 9.266 1.00 0.00 57 HIS A O 19
ATOM 28956 N N . ALA A 1 61 ? 3.195 -1.863 11.506 1.00 0.00 58 ALA A N 19
ATOM 28957 C CA . ALA A 1 61 ? 4.409 -1.065 11.509 1.00 0.00 58 ALA A CA 19
ATOM 28958 C C . ALA A 1 61 ? 5.532 -1.851 10.830 1.00 0.00 58 ALA A C 19
ATOM 28959 O O . ALA A 1 61 ? 6.308 -1.290 10.057 1.00 0.00 58 ALA A O 19
ATOM 28966 N N . ARG A 1 62 ? 5.584 -3.138 11.142 1.00 0.00 59 ARG A N 19
ATOM 28967 C CA . ARG A 1 62 ? 6.599 -4.006 10.572 1.00 0.00 59 ARG A CA 19
ATOM 28968 C C . ARG A 1 62 ? 6.451 -4.068 9.050 1.00 0.00 59 ARG A C 19
ATOM 28969 O O . ARG A 1 62 ? 7.441 -3.995 8.323 1.00 0.00 59 ARG A O 19
ATOM 28990 N N . LEU A 1 63 ? 5.207 -4.202 8.613 1.00 0.00 60 LEU A N 19
ATOM 28991 C CA . LEU A 1 63 ? 4.917 -4.275 7.192 1.00 0.00 60 LEU A CA 19
ATOM 28992 C C . LEU A 1 63 ? 5.453 -3.019 6.501 1.00 0.00 60 LEU A C 19
ATOM 28993 O O . LEU A 1 63 ? 5.966 -3.091 5.386 1.00 0.00 60 LEU A O 19
ATOM 29009 N N . LYS A 1 64 ? 5.316 -1.898 7.194 1.00 0.00 61 LYS A N 19
ATOM 29010 C CA . LYS A 1 64 ? 5.781 -0.628 6.661 1.00 0.00 61 LYS A CA 19
ATOM 29011 C C . LYS A 1 64 ? 7.286 -0.709 6.401 1.00 0.00 61 LYS A C 19
ATOM 29012 O O . LYS A 1 64 ? 7.747 -0.402 5.303 1.00 0.00 61 LYS A O 19
ATOM 29031 N N . LEU A 1 65 ? 8.010 -1.125 7.430 1.00 0.00 62 LEU A N 19
ATOM 29032 C CA . LEU A 1 65 ? 9.454 -1.250 7.326 1.00 0.00 62 LEU A CA 19
ATOM 29033 C C . LEU A 1 65 ? 9.798 -2.205 6.182 1.00 0.00 62 LEU A C 19
ATOM 29034 O O . LEU A 1 65 ? 10.735 -1.958 5.423 1.00 0.00 62 LEU A O 19
ATOM 29050 N N . ALA A 1 66 ? 9.022 -3.275 6.093 1.00 0.00 63 ALA A N 19
ATOM 29051 C CA . ALA A 1 66 ? 9.233 -4.268 5.053 1.00 0.00 63 ALA A CA 19
ATOM 29052 C C . ALA A 1 66 ? 9.113 -3.599 3.683 1.00 0.00 63 ALA A C 19
ATOM 29053 O O . ALA A 1 66 ? 9.829 -3.956 2.748 1.00 0.00 63 ALA A O 19
ATOM 29060 N N . LEU A 1 67 ? 8.201 -2.640 3.606 1.00 0.00 64 LEU A N 19
ATOM 29061 C CA . LEU A 1 67 ? 7.978 -1.918 2.365 1.00 0.00 64 LEU A CA 19
ATOM 29062 C C . LEU A 1 67 ? 9.159 -0.981 2.105 1.00 0.00 64 LEU A C 19
ATOM 29063 O O . LEU A 1 67 ? 9.679 -0.927 0.992 1.00 0.00 64 LEU A O 19
ATOM 29079 N N . GLU A 1 68 ? 9.549 -0.268 3.151 1.00 0.00 65 GLU A N 19
ATOM 29080 C CA . GLU A 1 68 ? 10.660 0.664 3.050 1.00 0.00 65 GLU A CA 19
ATOM 29081 C C . GLU A 1 68 ? 11.920 -0.062 2.574 1.00 0.00 65 GLU A C 19
ATOM 29082 O O . GLU A 1 68 ? 12.798 0.545 1.964 1.00 0.00 65 GLU A O 19
ATOM 29094 N N . GLY A 1 69 ? 11.968 -1.353 2.872 1.00 0.00 66 GLY A N 19
ATOM 29095 C CA . GLY A 1 69 ? 13.106 -2.168 2.482 1.00 0.00 66 GLY A CA 19
ATOM 29096 C C . GLY A 1 69 ? 13.081 -2.462 0.981 1.00 0.00 66 GLY A C 19
ATOM 29097 O O . GLY A 1 69 ? 14.073 -2.247 0.286 1.00 0.00 66 GLY A O 19
ATOM 29101 N N . LEU A 1 70 ? 11.937 -2.950 0.525 1.00 0.00 67 LEU A N 19
ATOM 29102 C CA . LEU A 1 70 ? 11.770 -3.276 -0.881 1.00 0.00 67 LEU A CA 19
ATOM 29103 C C . LEU A 1 70 ? 11.657 -1.982 -1.690 1.00 0.00 67 LEU A C 19
ATOM 29104 O O . LEU A 1 70 ? 12.253 -1.861 -2.760 1.00 0.00 67 LEU A O 19
ATOM 29120 N N . LEU A 1 71 ? 10.889 -1.049 -1.149 1.00 0.00 68 LEU A N 19
ATOM 29121 C CA . LEU A 1 71 ? 10.690 0.231 -1.808 1.00 0.00 68 LEU A CA 19
ATOM 29122 C C . LEU A 1 71 ? 11.904 1.127 -1.549 1.00 0.00 68 LEU A C 19
ATOM 29123 O O . LEU A 1 71 ? 12.047 2.178 -2.170 1.00 0.00 68 LEU A O 19
ATOM 29139 N N . GLY A 1 72 ? 12.747 0.676 -0.631 1.00 0.00 69 GLY A N 19
ATOM 29140 C CA . GLY A 1 72 ? 13.943 1.423 -0.283 1.00 0.00 69 GLY A CA 19
ATOM 29141 C C . GLY A 1 72 ? 13.636 2.916 -0.143 1.00 0.00 69 GLY A C 19
ATOM 29142 O O . GLY A 1 72 ? 14.526 3.752 -0.288 1.00 0.00 69 GLY A O 19
ATOM 29146 N N . VAL A 1 73 ? 12.374 3.204 0.137 1.00 0.00 70 VAL A N 19
ATOM 29147 C CA . VAL A 1 73 ? 11.939 4.581 0.298 1.00 0.00 70 VAL A CA 19
ATOM 29148 C C . VAL A 1 73 ? 10.688 4.616 1.179 1.00 0.00 70 VAL A C 19
ATOM 29149 O O . VAL A 1 73 ? 9.948 3.636 1.253 1.00 0.00 70 VAL A O 19
ATOM 29162 N N . ARG A 1 74 ? 10.490 5.756 1.825 1.00 0.00 71 ARG A N 19
ATOM 29163 C CA . ARG A 1 74 ? 9.341 5.932 2.697 1.00 0.00 71 ARG A CA 19
ATOM 29164 C C . ARG A 1 74 ? 8.095 5.306 2.067 1.00 0.00 71 ARG A C 19
ATOM 29165 O O . ARG A 1 74 ? 7.839 5.488 0.878 1.00 0.00 71 ARG A O 19
ATOM 29186 N N . VAL A 1 75 ? 7.354 4.582 2.892 1.00 0.00 72 VAL A N 19
ATOM 29187 C CA . VAL A 1 75 ? 6.141 3.929 2.431 1.00 0.00 72 VAL A CA 19
ATOM 29188 C C . VAL A 1 75 ? 5.015 4.183 3.436 1.00 0.00 72 VAL A C 19
ATOM 29189 O O . VAL A 1 75 ? 5.240 4.153 4.645 1.00 0.00 72 VAL A O 19
ATOM 29202 N N . ASP A 1 76 ? 3.829 4.428 2.898 1.00 0.00 73 ASP A N 19
ATOM 29203 C CA . ASP A 1 76 ? 2.669 4.687 3.733 1.00 0.00 73 ASP A CA 19
ATOM 29204 C C . ASP A 1 76 ? 1.588 3.647 3.433 1.00 0.00 73 ASP A C 19
ATOM 29205 O O . ASP A 1 76 ? 0.996 3.654 2.355 1.00 0.00 73 ASP A O 19
ATOM 29214 N N . ILE A 1 77 ? 1.363 2.776 4.406 1.00 0.00 74 ILE A N 19
ATOM 29215 C CA . ILE A 1 77 ? 0.363 1.732 4.260 1.00 0.00 74 ILE A CA 19
ATOM 29216 C C . ILE A 1 77 ? -0.943 2.187 4.914 1.00 0.00 74 ILE A C 19
ATOM 29217 O O . ILE A 1 77 ? -0.925 2.877 5.932 1.00 0.00 74 ILE A O 19
ATOM 29233 N N . VAL A 1 78 ? -2.046 1.783 4.301 1.00 0.00 75 VAL A N 19
ATOM 29234 C CA . VAL A 1 78 ? -3.359 2.140 4.811 1.00 0.00 75 VAL A CA 19
ATOM 29235 C C . VAL A 1 78 ? -4.139 0.866 5.139 1.00 0.00 75 VAL A C 19
ATOM 29236 O O . VAL A 1 78 ? -3.998 -0.146 4.454 1.00 0.00 75 VAL A O 19
ATOM 29249 N N . SER A 1 79 ? -4.944 0.956 6.187 1.00 0.00 76 SER A N 19
ATOM 29250 C CA . SER A 1 79 ? -5.746 -0.178 6.615 1.00 0.00 76 SER A CA 19
ATOM 29251 C C . SER A 1 79 ? -7.230 0.114 6.383 1.00 0.00 76 SER A C 19
ATOM 29252 O O . SER A 1 79 ? -7.763 1.092 6.904 1.00 0.00 76 SER A O 19
ATOM 29260 N N . GLU A 1 80 ? -7.855 -0.753 5.599 1.00 0.00 77 GLU A N 19
ATOM 29261 C CA . GLU A 1 80 ? -9.266 -0.601 5.291 1.00 0.00 77 GLU A CA 19
ATOM 29262 C C . GLU A 1 80 ? -10.044 -0.201 6.547 1.00 0.00 77 GLU A C 19
ATOM 29263 O O . GLU A 1 80 ? -10.906 0.674 6.495 1.00 0.00 77 GLU A O 19
ATOM 29275 N N . ARG A 1 81 ? -9.710 -0.862 7.646 1.00 0.00 78 ARG A N 19
ATOM 29276 C CA . ARG A 1 81 ? -10.366 -0.587 8.913 1.00 0.00 78 ARG A CA 19
ATOM 29277 C C . ARG A 1 81 ? -10.267 0.903 9.249 1.00 0.00 78 ARG A C 19
ATOM 29278 O O . ARG A 1 81 ? -11.217 1.491 9.762 1.00 0.00 78 ARG A O 19
ATOM 29299 N N . GLY A 1 82 ? -9.108 1.469 8.946 1.00 0.00 79 GLY A N 19
ATOM 29300 C CA . GLY A 1 82 ? -8.872 2.878 9.210 1.00 0.00 79 GLY A CA 19
ATOM 29301 C C . GLY A 1 82 ? -9.637 3.757 8.218 1.00 0.00 79 GLY A C 19
ATOM 29302 O O . GLY A 1 82 ? -10.170 4.801 8.591 1.00 0.00 79 GLY A O 19
ATOM 29306 N N . LEU A 1 83 ? -9.666 3.302 6.974 1.00 0.00 80 LEU A N 19
ATOM 29307 C CA . LEU A 1 83 ? -10.357 4.034 5.926 1.00 0.00 80 LEU A CA 19
ATOM 29308 C C . LEU A 1 83 ? -11.826 4.209 6.315 1.00 0.00 80 LEU A C 19
ATOM 29309 O O . LEU A 1 83 ? -12.418 3.325 6.933 1.00 0.00 80 LEU A O 19
ATOM 29325 N N . ALA A 1 84 ? -12.373 5.355 5.937 1.00 0.00 81 ALA A N 19
ATOM 29326 C CA . ALA A 1 84 ? -13.762 5.657 6.238 1.00 0.00 81 ALA A CA 19
ATOM 29327 C C . ALA A 1 84 ? -14.669 4.831 5.324 1.00 0.00 81 ALA A C 19
ATOM 29328 O O . ALA A 1 84 ? -14.207 4.259 4.338 1.00 0.00 81 ALA A O 19
ATOM 29335 N N . PRO A 1 85 ? -15.977 4.795 5.694 1.00 0.00 82 PRO A N 19
ATOM 29336 C CA . PRO A 1 85 ? -16.953 4.048 4.918 1.00 0.00 82 PRO A CA 19
ATOM 29337 C C . PRO A 1 85 ? -17.304 4.784 3.623 1.00 0.00 82 PRO A C 19
ATOM 29338 O O . PRO A 1 85 ? -17.389 4.171 2.560 1.00 0.00 82 PRO A O 19
ATOM 29349 N N . ARG A 1 86 ? -17.497 6.088 3.755 1.00 0.00 83 ARG A N 19
ATOM 29350 C CA . ARG A 1 86 ? -17.836 6.914 2.609 1.00 0.00 83 ARG A CA 19
ATOM 29351 C C . ARG A 1 86 ? -16.590 7.188 1.764 1.00 0.00 83 ARG A C 19
ATOM 29352 O O . ARG A 1 86 ? -16.692 7.443 0.566 1.00 0.00 83 ARG A O 19
ATOM 29373 N N . LEU A 1 87 ? -15.442 7.125 2.423 1.00 0.00 84 LEU A N 19
ATOM 29374 C CA . LEU A 1 87 ? -14.178 7.362 1.748 1.00 0.00 84 LEU A CA 19
ATOM 29375 C C . LEU A 1 87 ? -13.725 6.075 1.055 1.00 0.00 84 LEU A C 19
ATOM 29376 O O . LEU A 1 87 ? -13.116 6.121 -0.012 1.00 0.00 84 LEU A O 19
ATOM 29392 N N . ARG A 1 88 ? -14.040 4.956 1.691 1.00 0.00 85 ARG A N 19
ATOM 29393 C CA . ARG A 1 88 ? -13.673 3.659 1.150 1.00 0.00 85 ARG A CA 19
ATOM 29394 C C . ARG A 1 88 ? -14.167 3.526 -0.292 1.00 0.00 85 ARG A C 19
ATOM 29395 O O . ARG A 1 88 ? -13.401 3.161 -1.183 1.00 0.00 85 ARG A O 19
ATOM 29416 N N . GLU A 1 89 ? -15.443 3.831 -0.478 1.00 0.00 86 GLU A N 19
ATOM 29417 C CA . GLU A 1 89 ? -16.048 3.751 -1.796 1.00 0.00 86 GLU A CA 19
ATOM 29418 C C . GLU A 1 89 ? -15.247 4.585 -2.799 1.00 0.00 86 GLU A C 19
ATOM 29419 O O . GLU A 1 89 ? -15.031 4.160 -3.933 1.00 0.00 86 GLU A O 19
ATOM 29431 N N . GLN A 1 90 ? -14.830 5.758 -2.345 1.00 0.00 87 GLN A N 19
ATOM 29432 C CA . GLN A 1 90 ? -14.058 6.655 -3.188 1.00 0.00 87 GLN A CA 19
ATOM 29433 C C . GLN A 1 90 ? -12.642 6.111 -3.385 1.00 0.00 87 GLN A C 19
ATOM 29434 O O . GLN A 1 90 ? -12.067 6.243 -4.465 1.00 0.00 87 GLN A O 19
ATOM 29448 N N . VAL A 1 91 ? -12.120 5.511 -2.326 1.00 0.00 88 VAL A N 19
ATOM 29449 C CA . VAL A 1 91 ? -10.782 4.946 -2.369 1.00 0.00 88 VAL A CA 19
ATOM 29450 C C . VAL A 1 91 ? -10.738 3.827 -3.412 1.00 0.00 88 VAL A C 19
ATOM 29451 O O . VAL A 1 91 ? -9.791 3.736 -4.191 1.00 0.00 88 VAL A O 19
ATOM 29464 N N . LEU A 1 92 ? -11.776 3.004 -3.393 1.00 0.00 89 LEU A N 19
ATOM 29465 C CA . LEU A 1 92 ? -11.869 1.895 -4.327 1.00 0.00 89 LEU A CA 19
ATOM 29466 C C . LEU A 1 92 ? -11.778 2.430 -5.758 1.00 0.00 89 LEU A C 19
ATOM 29467 O O . LEU A 1 92 ? -11.073 1.864 -6.592 1.00 0.00 89 LEU A O 19
ATOM 29483 N N . ARG A 1 93 ? -12.501 3.514 -5.997 1.00 0.00 90 ARG A N 19
ATOM 29484 C CA . ARG A 1 93 ? -12.511 4.131 -7.313 1.00 0.00 90 ARG A CA 19
ATOM 29485 C C . ARG A 1 93 ? -11.081 4.424 -7.772 1.00 0.00 90 ARG A C 19
ATOM 29486 O O . ARG A 1 93 ? -10.819 4.524 -8.970 1.00 0.00 90 ARG A O 19
ATOM 29507 N N . GLU A 1 94 ? -10.195 4.553 -6.796 1.00 0.00 91 GLU A N 19
ATOM 29508 C CA . GLU A 1 94 ? -8.799 4.832 -7.085 1.00 0.00 91 GLU A CA 19
ATOM 29509 C C . GLU A 1 94 ? -7.960 3.562 -6.932 1.00 0.00 91 GLU A C 19
ATOM 29510 O O . GLU A 1 94 ? -7.035 3.327 -7.708 1.00 0.00 91 GLU A O 19
ATOM 29522 N N . ALA A 1 95 ? -8.314 2.776 -5.926 1.00 0.00 92 ALA A N 19
ATOM 29523 C CA . ALA A 1 95 ? -7.606 1.535 -5.661 1.00 0.00 92 ALA A CA 19
ATOM 29524 C C . ALA A 1 95 ? -7.561 0.695 -6.939 1.00 0.00 92 ALA A C 19
ATOM 29525 O O . ALA A 1 95 ? -8.600 0.387 -7.520 1.00 0.00 92 ALA A O 19
ATOM 29532 N N . ILE A 1 96 ? -6.346 0.349 -7.339 1.00 0.00 93 ILE A N 19
ATOM 29533 C CA . ILE A 1 96 ? -6.153 -0.449 -8.538 1.00 0.00 93 ILE A CA 19
ATOM 29534 C C . ILE A 1 96 ? -5.400 -1.731 -8.176 1.00 0.00 93 ILE A C 19
ATOM 29535 O O . ILE A 1 96 ? -4.326 -1.677 -7.579 1.00 0.00 93 ILE A O 19
ATOM 29551 N N . PRO A 1 97 ? -6.009 -2.884 -8.562 1.00 0.00 94 PRO A N 19
ATOM 29552 C CA . PRO A 1 97 ? -5.408 -4.177 -8.284 1.00 0.00 94 PRO A CA 19
ATOM 29553 C C . PRO A 1 97 ? -4.228 -4.446 -9.221 1.00 0.00 94 PRO A C 19
ATOM 29554 O O . PRO A 1 97 ? -4.411 -4.599 -10.428 1.00 0.00 94 PRO A O 19
ATOM 29565 N N . LEU A 1 98 ? -3.043 -4.495 -8.629 1.00 0.00 95 LEU A N 19
ATOM 29566 C CA . LEU A 1 98 ? -1.834 -4.743 -9.396 1.00 0.00 95 LEU A CA 19
ATOM 29567 C C . LEU A 1 98 ? -1.822 -6.199 -9.865 1.00 0.00 95 LEU A C 19
ATOM 29568 O O . LEU A 1 98 ? -1.781 -7.118 -9.048 1.00 0.00 95 LEU A O 19
ATOM 29584 N N . GLY A 1 1 ? 21.248 2.596 -2.966 1.00 0.00 -2 GLY A N 20
ATOM 29585 C CA . GLY A 1 1 ? 21.074 2.893 -4.378 1.00 0.00 -2 GLY A CA 20
ATOM 29586 C C . GLY A 1 1 ? 19.779 3.671 -4.620 1.00 0.00 -2 GLY A C 20
ATOM 29587 O O . GLY A 1 1 ? 18.686 3.133 -4.446 1.00 0.00 -2 GLY A O 20
ATOM 29591 N N . SER A 1 2 ? 19.945 4.924 -5.016 1.00 0.00 -1 SER A N 20
ATOM 29592 C CA . SER A 1 2 ? 18.802 5.781 -5.283 1.00 0.00 -1 SER A CA 20
ATOM 29593 C C . SER A 1 2 ? 18.122 5.356 -6.586 1.00 0.00 -1 SER A C 20
ATOM 29594 O O . SER A 1 2 ? 18.660 5.573 -7.671 1.00 0.00 -1 SER A O 20
ATOM 29602 N N . HIS A 1 3 ? 16.950 4.757 -6.436 1.00 0.00 0 HIS A N 20
ATOM 29603 C CA . HIS A 1 3 ? 16.190 4.300 -7.588 1.00 0.00 0 HIS A CA 20
ATOM 29604 C C . HIS A 1 3 ? 14.724 4.114 -7.194 1.00 0.00 0 HIS A C 20
ATOM 29605 O O . HIS A 1 3 ? 14.390 3.204 -6.438 1.00 0.00 0 HIS A O 20
ATOM 29619 N N . MET A 1 4 ? 13.886 4.993 -7.726 1.00 0.00 1 MET A N 20
ATOM 29620 C CA . MET A 1 4 ? 12.463 4.938 -7.440 1.00 0.00 1 MET A CA 20
ATOM 29621 C C . MET A 1 4 ? 11.640 5.302 -8.678 1.00 0.00 1 MET A C 20
ATOM 29622 O O . MET A 1 4 ? 11.282 6.463 -8.870 1.00 0.00 1 MET A O 20
ATOM 29636 N N . ASP A 1 5 ? 11.365 4.288 -9.485 1.00 0.00 2 ASP A N 20
ATOM 29637 C CA . ASP A 1 5 ? 10.591 4.486 -10.698 1.00 0.00 2 ASP A CA 20
ATOM 29638 C C . ASP A 1 5 ? 9.363 3.574 -10.670 1.00 0.00 2 ASP A C 20
ATOM 29639 O O . ASP A 1 5 ? 9.285 2.658 -9.854 1.00 0.00 2 ASP A O 20
ATOM 29648 N N . LEU A 1 6 ? 8.434 3.858 -11.571 1.00 0.00 3 LEU A N 20
ATOM 29649 C CA . LEU A 1 6 ? 7.214 3.075 -11.660 1.00 0.00 3 LEU A CA 20
ATOM 29650 C C . LEU A 1 6 ? 7.559 1.646 -12.084 1.00 0.00 3 LEU A C 20
ATOM 29651 O O . LEU A 1 6 ? 7.086 0.684 -11.480 1.00 0.00 3 LEU A O 20
ATOM 29667 N N . GLU A 1 7 ? 8.382 1.552 -13.118 1.00 0.00 4 GLU A N 20
ATOM 29668 C CA . GLU A 1 7 ? 8.797 0.257 -13.629 1.00 0.00 4 GLU A CA 20
ATOM 29669 C C . GLU A 1 7 ? 9.496 -0.548 -12.532 1.00 0.00 4 GLU A C 20
ATOM 29670 O O . GLU A 1 7 ? 9.232 -1.739 -12.366 1.00 0.00 4 GLU A O 20
ATOM 29682 N N . THR A 1 8 ? 10.373 0.133 -11.810 1.00 0.00 5 THR A N 20
ATOM 29683 C CA . THR A 1 8 ? 11.111 -0.503 -10.732 1.00 0.00 5 THR A CA 20
ATOM 29684 C C . THR A 1 8 ? 10.178 -0.826 -9.564 1.00 0.00 5 THR A C 20
ATOM 29685 O O . THR A 1 8 ? 10.373 -1.819 -8.865 1.00 0.00 5 THR A O 20
ATOM 29696 N N . LEU A 1 9 ? 9.184 0.032 -9.388 1.00 0.00 6 LEU A N 20
ATOM 29697 C CA . LEU A 1 9 ? 8.220 -0.149 -8.316 1.00 0.00 6 LEU A CA 20
ATOM 29698 C C . LEU A 1 9 ? 7.538 -1.510 -8.474 1.00 0.00 6 LEU A C 20
ATOM 29699 O O . LEU A 1 9 ? 7.337 -2.225 -7.493 1.00 0.00 6 LEU A O 20
ATOM 29715 N N . ARG A 1 10 ? 7.201 -1.826 -9.715 1.00 0.00 7 ARG A N 20
ATOM 29716 C CA . ARG A 1 10 ? 6.546 -3.088 -10.014 1.00 0.00 7 ARG A CA 20
ATOM 29717 C C . ARG A 1 10 ? 7.401 -4.259 -9.525 1.00 0.00 7 ARG A C 20
ATOM 29718 O O . ARG A 1 10 ? 6.874 -5.319 -9.190 1.00 0.00 7 ARG A O 20
ATOM 29739 N N . ALA A 1 11 ? 8.705 -4.028 -9.500 1.00 0.00 8 ALA A N 20
ATOM 29740 C CA . ALA A 1 11 ? 9.638 -5.050 -9.057 1.00 0.00 8 ALA A CA 20
ATOM 29741 C C . ALA A 1 11 ? 9.308 -5.447 -7.617 1.00 0.00 8 ALA A C 20
ATOM 29742 O O . ALA A 1 11 ? 9.076 -6.620 -7.330 1.00 0.00 8 ALA A O 20
ATOM 29749 N N . ARG A 1 12 ? 9.298 -4.446 -6.749 1.00 0.00 9 ARG A N 20
ATOM 29750 C CA . ARG A 1 12 ? 9.000 -4.675 -5.345 1.00 0.00 9 ARG A CA 20
ATOM 29751 C C . ARG A 1 12 ? 7.492 -4.835 -5.142 1.00 0.00 9 ARG A C 20
ATOM 29752 O O . ARG A 1 12 ? 7.056 -5.566 -4.254 1.00 0.00 9 ARG A O 20
ATOM 29773 N N . ARG A 1 13 ? 6.737 -4.139 -5.979 1.00 0.00 10 ARG A N 20
ATOM 29774 C CA . ARG A 1 13 ? 5.287 -4.194 -5.903 1.00 0.00 10 ARG A CA 20
ATOM 29775 C C . ARG A 1 13 ? 4.804 -5.640 -6.030 1.00 0.00 10 ARG A C 20
ATOM 29776 O O . ARG A 1 13 ? 3.808 -6.022 -5.417 1.00 0.00 10 ARG A O 20
ATOM 29797 N N . GLU A 1 14 ? 5.531 -6.406 -6.831 1.00 0.00 11 GLU A N 20
ATOM 29798 C CA . GLU A 1 14 ? 5.189 -7.801 -7.047 1.00 0.00 11 GLU A CA 20
ATOM 29799 C C . GLU A 1 14 ? 5.571 -8.636 -5.823 1.00 0.00 11 GLU A C 20
ATOM 29800 O O . GLU A 1 14 ? 4.768 -9.430 -5.334 1.00 0.00 11 GLU A O 20
ATOM 29812 N N . ALA A 1 15 ? 6.796 -8.429 -5.363 1.00 0.00 12 ALA A N 20
ATOM 29813 C CA . ALA A 1 15 ? 7.293 -9.153 -4.206 1.00 0.00 12 ALA A CA 20
ATOM 29814 C C . ALA A 1 15 ? 6.634 -8.599 -2.941 1.00 0.00 12 ALA A C 20
ATOM 29815 O O . ALA A 1 15 ? 6.193 -9.361 -2.082 1.00 0.00 12 ALA A O 20
ATOM 29822 N N . VAL A 1 16 ? 6.589 -7.277 -2.866 1.00 0.00 13 VAL A N 20
ATOM 29823 C CA . VAL A 1 16 ? 5.991 -6.612 -1.721 1.00 0.00 13 VAL A CA 20
ATOM 29824 C C . VAL A 1 16 ? 4.555 -7.109 -1.540 1.00 0.00 13 VAL A C 20
ATOM 29825 O O . VAL A 1 16 ? 4.137 -7.417 -0.425 1.00 0.00 13 VAL A O 20
ATOM 29838 N N . LEU A 1 17 ? 3.840 -7.172 -2.654 1.00 0.00 14 LEU A N 20
ATOM 29839 C CA . LEU A 1 17 ? 2.460 -7.626 -2.632 1.00 0.00 14 LEU A CA 20
ATOM 29840 C C . LEU A 1 17 ? 2.402 -9.039 -2.048 1.00 0.00 14 LEU A C 20
ATOM 29841 O O . LEU A 1 17 ? 1.537 -9.339 -1.227 1.00 0.00 14 LEU A O 20
ATOM 29857 N N . SER A 1 18 ? 3.333 -9.868 -2.495 1.00 0.00 15 SER A N 20
ATOM 29858 C CA . SER A 1 18 ? 3.399 -11.242 -2.026 1.00 0.00 15 SER A CA 20
ATOM 29859 C C . SER A 1 18 ? 3.722 -11.271 -0.531 1.00 0.00 15 SER A C 20
ATOM 29860 O O . SER A 1 18 ? 3.209 -12.114 0.202 1.00 0.00 15 SER A O 20
ATOM 29868 N N . LEU A 1 19 ? 4.570 -10.338 -0.124 1.00 0.00 16 LEU A N 20
ATOM 29869 C CA . LEU A 1 19 ? 4.968 -10.246 1.271 1.00 0.00 16 LEU A CA 20
ATOM 29870 C C . LEU A 1 19 ? 3.839 -9.599 2.077 1.00 0.00 16 LEU A C 20
ATOM 29871 O O . LEU A 1 19 ? 3.627 -9.942 3.239 1.00 0.00 16 LEU A O 20
ATOM 29887 N N . CYS A 1 20 ? 3.145 -8.676 1.427 1.00 0.00 17 CYS A N 20
ATOM 29888 C CA . CYS A 1 20 ? 2.044 -7.979 2.069 1.00 0.00 17 CYS A CA 20
ATOM 29889 C C . CYS A 1 20 ? 1.063 -9.022 2.607 1.00 0.00 17 CYS A C 20
ATOM 29890 O O . CYS A 1 20 ? 0.549 -8.883 3.716 1.00 0.00 17 CYS A O 20
ATOM 29898 N N . ALA A 1 21 ? 0.833 -10.045 1.796 1.00 0.00 18 ALA A N 20
ATOM 29899 C CA . ALA A 1 21 ? -0.078 -11.112 2.177 1.00 0.00 18 ALA A CA 20
ATOM 29900 C C . ALA A 1 21 ? 0.422 -11.767 3.466 1.00 0.00 18 ALA A C 20
ATOM 29901 O O . ALA A 1 21 ? -0.375 -12.232 4.280 1.00 0.00 18 ALA A O 20
ATOM 29908 N N . ARG A 1 22 ? 1.739 -11.783 3.612 1.00 0.00 19 ARG A N 20
ATOM 29909 C CA . ARG A 1 22 ? 2.355 -12.373 4.788 1.00 0.00 19 ARG A CA 20
ATOM 29910 C C . ARG A 1 22 ? 2.143 -11.473 6.007 1.00 0.00 19 ARG A C 20
ATOM 29911 O O . ARG A 1 22 ? 2.249 -11.927 7.145 1.00 0.00 19 ARG A O 20
ATOM 29932 N N . HIS A 1 23 ? 1.848 -10.212 5.727 1.00 0.00 20 HIS A N 20
ATOM 29933 C CA . HIS A 1 23 ? 1.621 -9.243 6.786 1.00 0.00 20 HIS A CA 20
ATOM 29934 C C . HIS A 1 23 ? 0.125 -9.164 7.097 1.00 0.00 20 HIS A C 20
ATOM 29935 O O . HIS A 1 23 ? -0.278 -8.529 8.070 1.00 0.00 20 HIS A O 20
ATOM 29949 N N . GLY A 1 24 ? -0.658 -9.818 6.251 1.00 0.00 21 GLY A N 20
ATOM 29950 C CA . GLY A 1 24 ? -2.101 -9.829 6.423 1.00 0.00 21 GLY A CA 20
ATOM 29951 C C . GLY A 1 24 ? -2.794 -9.065 5.293 1.00 0.00 21 GLY A C 20
ATOM 29952 O O . GLY A 1 24 ? -3.986 -9.250 5.054 1.00 0.00 21 GLY A O 20
ATOM 29956 N N . ALA A 1 25 ? -2.017 -8.222 4.628 1.00 0.00 22 ALA A N 20
ATOM 29957 C CA . ALA A 1 25 ? -2.541 -7.429 3.529 1.00 0.00 22 ALA A CA 20
ATOM 29958 C C . ALA A 1 25 ? -3.159 -8.360 2.484 1.00 0.00 22 ALA A C 20
ATOM 29959 O O . ALA A 1 25 ? -2.447 -9.109 1.816 1.00 0.00 22 ALA A O 20
ATOM 29966 N N . VAL A 1 26 ? -4.477 -8.283 2.375 1.00 0.00 23 VAL A N 20
ATOM 29967 C CA . VAL A 1 26 ? -5.199 -9.109 1.422 1.00 0.00 23 VAL A CA 20
ATOM 29968 C C . VAL A 1 26 ? -5.602 -8.257 0.217 1.00 0.00 23 VAL A C 20
ATOM 29969 O O . VAL A 1 26 ? -5.306 -8.609 -0.924 1.00 0.00 23 VAL A O 20
ATOM 29982 N N . ARG A 1 27 ? -6.270 -7.151 0.511 1.00 0.00 24 ARG A N 20
ATOM 29983 C CA . ARG A 1 27 ? -6.716 -6.246 -0.534 1.00 0.00 24 ARG A CA 20
ATOM 29984 C C . ARG A 1 27 ? -5.523 -5.502 -1.138 1.00 0.00 24 ARG A C 20
ATOM 29985 O O . ARG A 1 27 ? -5.343 -4.310 -0.896 1.00 0.00 24 ARG A O 20
ATOM 30006 N N . VAL A 1 28 ? -4.738 -6.238 -1.911 1.00 0.00 25 VAL A N 20
ATOM 30007 C CA . VAL A 1 28 ? -3.567 -5.663 -2.551 1.00 0.00 25 VAL A CA 20
ATOM 30008 C C . VAL A 1 28 ? -4.012 -4.765 -3.707 1.00 0.00 25 VAL A C 20
ATOM 30009 O O . VAL A 1 28 ? -4.317 -5.251 -4.794 1.00 0.00 25 VAL A O 20
ATOM 30022 N N . ARG A 1 29 ? -4.035 -3.469 -3.432 1.00 0.00 26 ARG A N 20
ATOM 30023 C CA . ARG A 1 29 ? -4.438 -2.498 -4.435 1.00 0.00 26 ARG A CA 20
ATOM 30024 C C . ARG A 1 29 ? -3.790 -1.141 -4.150 1.00 0.00 26 ARG A C 20
ATOM 30025 O O . ARG A 1 29 ? -3.429 -0.849 -3.011 1.00 0.00 26 ARG A O 20
ATOM 30046 N N . VAL A 1 30 ? -3.664 -0.348 -5.204 1.00 0.00 27 VAL A N 20
ATOM 30047 C CA . VAL A 1 30 ? -3.067 0.971 -5.082 1.00 0.00 27 VAL A CA 20
ATOM 30048 C C . VAL A 1 30 ? -4.157 2.035 -5.228 1.00 0.00 27 VAL A C 20
ATOM 30049 O O . VAL A 1 30 ? -4.869 2.065 -6.230 1.00 0.00 27 VAL A O 20
ATOM 30062 N N . PHE A 1 31 ? -4.252 2.882 -4.214 1.00 0.00 28 PHE A N 20
ATOM 30063 C CA . PHE A 1 31 ? -5.242 3.945 -4.218 1.00 0.00 28 PHE A CA 20
ATOM 30064 C C . PHE A 1 31 ? -4.583 5.310 -4.007 1.00 0.00 28 PHE A C 20
ATOM 30065 O O . PHE A 1 31 ? -3.724 5.461 -3.139 1.00 0.00 28 PHE A O 20
ATOM 30082 N N . GLY A 1 32 ? -5.010 6.269 -4.815 1.00 0.00 29 GLY A N 20
ATOM 30083 C CA . GLY A 1 32 ? -4.472 7.616 -4.728 1.00 0.00 29 GLY A CA 20
ATOM 30084 C C . GLY A 1 32 ? -3.837 8.039 -6.054 1.00 0.00 29 GLY A C 20
ATOM 30085 O O . GLY A 1 32 ? -4.175 7.502 -7.107 1.00 0.00 29 GLY A O 20
ATOM 30089 N N . SER A 1 33 ? -2.928 8.999 -5.958 1.00 0.00 30 SER A N 20
ATOM 30090 C CA . SER A 1 33 ? -2.243 9.500 -7.137 1.00 0.00 30 SER A CA 20
ATOM 30091 C C . SER A 1 33 ? -1.227 8.469 -7.631 1.00 0.00 30 SER A C 20
ATOM 30092 O O . SER A 1 33 ? -0.951 8.387 -8.827 1.00 0.00 30 SER A O 20
ATOM 30100 N N . VAL A 1 34 ? -0.699 7.705 -6.685 1.00 0.00 31 VAL A N 20
ATOM 30101 C CA . VAL A 1 34 ? 0.280 6.682 -7.009 1.00 0.00 31 VAL A CA 20
ATOM 30102 C C . VAL A 1 34 ? -0.318 5.716 -8.034 1.00 0.00 31 VAL A C 20
ATOM 30103 O O . VAL A 1 34 ? 0.308 5.416 -9.049 1.00 0.00 31 VAL A O 20
ATOM 30116 N N . ALA A 1 35 ? -1.524 5.256 -7.732 1.00 0.00 32 ALA A N 20
ATOM 30117 C CA . ALA A 1 35 ? -2.214 4.330 -8.614 1.00 0.00 32 ALA A CA 20
ATOM 30118 C C . ALA A 1 35 ? -2.357 4.963 -9.999 1.00 0.00 32 ALA A C 20
ATOM 30119 O O . ALA A 1 35 ? -2.329 4.264 -11.011 1.00 0.00 32 ALA A O 20
ATOM 30126 N N . ARG A 1 36 ? -2.508 6.279 -10.000 1.00 0.00 33 ARG A N 20
ATOM 30127 C CA . ARG A 1 36 ? -2.657 7.015 -11.245 1.00 0.00 33 ARG A CA 20
ATOM 30128 C C . ARG A 1 36 ? -1.293 7.217 -11.907 1.00 0.00 33 ARG A C 20
ATOM 30129 O O . ARG A 1 36 ? -1.215 7.649 -13.057 1.00 0.00 33 ARG A O 20
ATOM 30150 N N . GLY A 1 37 ? -0.251 6.896 -11.154 1.00 0.00 34 GLY A N 20
ATOM 30151 C CA . GLY A 1 37 ? 1.106 7.038 -11.654 1.00 0.00 34 GLY A CA 20
ATOM 30152 C C . GLY A 1 37 ? 1.685 8.406 -11.288 1.00 0.00 34 GLY A C 20
ATOM 30153 O O . GLY A 1 37 ? 2.504 8.954 -12.025 1.00 0.00 34 GLY A O 20
ATOM 30157 N N . GLU A 1 38 ? 1.237 8.918 -10.151 1.00 0.00 35 GLU A N 20
ATOM 30158 C CA . GLU A 1 38 ? 1.701 10.212 -9.679 1.00 0.00 35 GLU A CA 20
ATOM 30159 C C . GLU A 1 38 ? 2.271 10.087 -8.265 1.00 0.00 35 GLU A C 20
ATOM 30160 O O . GLU A 1 38 ? 1.601 9.588 -7.363 1.00 0.00 35 GLU A O 20
ATOM 30172 N N . ALA A 1 39 ? 3.504 10.550 -8.116 1.00 0.00 36 ALA A N 20
ATOM 30173 C CA . ALA A 1 39 ? 4.172 10.497 -6.827 1.00 0.00 36 ALA A CA 20
ATOM 30174 C C . ALA A 1 39 ? 5.647 10.865 -7.006 1.00 0.00 36 ALA A C 20
ATOM 30175 O O . ALA A 1 39 ? 6.473 10.004 -7.302 1.00 0.00 36 ALA A O 20
ATOM 30182 N N . ARG A 1 40 ? 5.931 12.145 -6.819 1.00 0.00 37 ARG A N 20
ATOM 30183 C CA . ARG A 1 40 ? 7.291 12.638 -6.957 1.00 0.00 37 ARG A CA 20
ATOM 30184 C C . ARG A 1 40 ? 8.200 11.983 -5.915 1.00 0.00 37 ARG A C 20
ATOM 30185 O O . ARG A 1 40 ? 7.768 11.101 -5.175 1.00 0.00 37 ARG A O 20
ATOM 30206 N N . GLU A 1 41 ? 9.444 12.440 -5.890 1.00 0.00 38 GLU A N 20
ATOM 30207 C CA . GLU A 1 41 ? 10.418 11.910 -4.951 1.00 0.00 38 GLU A CA 20
ATOM 30208 C C . GLU A 1 41 ? 10.237 12.557 -3.577 1.00 0.00 38 GLU A C 20
ATOM 30209 O O . GLU A 1 41 ? 10.986 12.266 -2.646 1.00 0.00 38 GLU A O 20
ATOM 30221 N N . ASP A 1 42 ? 9.237 13.423 -3.492 1.00 0.00 39 ASP A N 20
ATOM 30222 C CA . ASP A 1 42 ? 8.949 14.114 -2.247 1.00 0.00 39 ASP A CA 20
ATOM 30223 C C . ASP A 1 42 ? 7.532 13.761 -1.790 1.00 0.00 39 ASP A C 20
ATOM 30224 O O . ASP A 1 42 ? 7.087 14.208 -0.733 1.00 0.00 39 ASP A O 20
ATOM 30233 N N . SER A 1 43 ? 6.862 12.963 -2.608 1.00 0.00 40 SER A N 20
ATOM 30234 C CA . SER A 1 43 ? 5.504 12.546 -2.301 1.00 0.00 40 SER A CA 20
ATOM 30235 C C . SER A 1 43 ? 5.527 11.244 -1.498 1.00 0.00 40 SER A C 20
ATOM 30236 O O . SER A 1 43 ? 6.576 10.620 -1.348 1.00 0.00 40 SER A O 20
ATOM 30244 N N . ASP A 1 44 ? 4.356 10.873 -1.001 1.00 0.00 41 ASP A N 20
ATOM 30245 C CA . ASP A 1 44 ? 4.228 9.656 -0.216 1.00 0.00 41 ASP A CA 20
ATOM 30246 C C . ASP A 1 44 ? 3.572 8.570 -1.071 1.00 0.00 41 ASP A C 20
ATOM 30247 O O . ASP A 1 44 ? 3.132 8.835 -2.188 1.00 0.00 41 ASP A O 20
ATOM 30256 N N . LEU A 1 45 ? 3.528 7.369 -0.513 1.00 0.00 42 LEU A N 20
ATOM 30257 C CA . LEU A 1 45 ? 2.934 6.241 -1.210 1.00 0.00 42 LEU A CA 20
ATOM 30258 C C . LEU A 1 45 ? 1.693 5.773 -0.448 1.00 0.00 42 LEU A C 20
ATOM 30259 O O . LEU A 1 45 ? 1.795 5.307 0.686 1.00 0.00 42 LEU A O 20
ATOM 30275 N N . ASP A 1 46 ? 0.549 5.913 -1.101 1.00 0.00 43 ASP A N 20
ATOM 30276 C CA . ASP A 1 46 ? -0.711 5.510 -0.500 1.00 0.00 43 ASP A CA 20
ATOM 30277 C C . ASP A 1 46 ? -1.096 4.121 -1.013 1.00 0.00 43 ASP A C 20
ATOM 30278 O O . ASP A 1 46 ? -1.317 3.937 -2.209 1.00 0.00 43 ASP A O 20
ATOM 30287 N N . LEU A 1 47 ? -1.164 3.179 -0.084 1.00 0.00 44 LEU A N 20
ATOM 30288 C CA . LEU A 1 47 ? -1.518 1.813 -0.428 1.00 0.00 44 LEU A CA 20
ATOM 30289 C C . LEU A 1 47 ? -2.638 1.332 0.497 1.00 0.00 44 LEU A C 20
ATOM 30290 O O . LEU A 1 47 ? -2.509 1.394 1.718 1.00 0.00 44 LEU A O 20
ATOM 30306 N N . LEU A 1 48 ? -3.713 0.865 -0.121 1.00 0.00 45 LEU A N 20
ATOM 30307 C CA . LEU A 1 48 ? -4.855 0.374 0.631 1.00 0.00 45 LEU A CA 20
ATOM 30308 C C . LEU A 1 48 ? -4.813 -1.155 0.674 1.00 0.00 45 LEU A C 20
ATOM 30309 O O . LEU A 1 48 ? -4.995 -1.813 -0.349 1.00 0.00 45 LEU A O 20
ATOM 30325 N N . VAL A 1 49 ? -4.573 -1.675 1.869 1.00 0.00 46 VAL A N 20
ATOM 30326 C CA . VAL A 1 49 ? -4.506 -3.114 2.059 1.00 0.00 46 VAL A CA 20
ATOM 30327 C C . VAL A 1 49 ? -5.398 -3.511 3.236 1.00 0.00 46 VAL A C 20
ATOM 30328 O O . VAL A 1 49 ? -5.728 -2.678 4.078 1.00 0.00 46 VAL A O 20
ATOM 30341 N N . ALA A 1 50 ? -5.764 -4.784 3.257 1.00 0.00 47 ALA A N 20
ATOM 30342 C CA . ALA A 1 50 ? -6.612 -5.302 4.317 1.00 0.00 47 ALA A CA 20
ATOM 30343 C C . ALA A 1 50 ? -5.853 -6.383 5.089 1.00 0.00 47 ALA A C 20
ATOM 30344 O O . ALA A 1 50 ? -5.363 -7.345 4.499 1.00 0.00 47 ALA A O 20
ATOM 30351 N N . PHE A 1 51 ? -5.779 -6.189 6.398 1.00 0.00 48 PHE A N 20
ATOM 30352 C CA . PHE A 1 51 ? -5.088 -7.136 7.257 1.00 0.00 48 PHE A CA 20
ATOM 30353 C C . PHE A 1 51 ? -6.055 -8.188 7.803 1.00 0.00 48 PHE A C 20
ATOM 30354 O O . PHE A 1 51 ? -6.996 -7.857 8.523 1.00 0.00 48 PHE A O 20
ATOM 30371 N N . GLU A 1 52 ? -5.790 -9.434 7.439 1.00 0.00 49 GLU A N 20
ATOM 30372 C CA . GLU A 1 52 ? -6.625 -10.537 7.883 1.00 0.00 49 GLU A CA 20
ATOM 30373 C C . GLU A 1 52 ? -6.935 -10.401 9.375 1.00 0.00 49 GLU A C 20
ATOM 30374 O O . GLU A 1 52 ? -6.352 -9.561 10.060 1.00 0.00 49 GLU A O 20
ATOM 30386 N N . GLU A 1 53 ? -7.852 -11.238 9.836 1.00 0.00 50 GLU A N 20
ATOM 30387 C CA . GLU A 1 53 ? -8.246 -11.222 11.234 1.00 0.00 50 GLU A CA 20
ATOM 30388 C C . GLU A 1 53 ? -7.208 -11.953 12.087 1.00 0.00 50 GLU A C 20
ATOM 30389 O O . GLU A 1 53 ? -7.066 -13.171 11.990 1.00 0.00 50 GLU A O 20
ATOM 30401 N N . GLY A 1 54 ? -6.508 -11.179 12.904 1.00 0.00 51 GLY A N 20
ATOM 30402 C CA . GLY A 1 54 ? -5.486 -11.738 13.773 1.00 0.00 51 GLY A CA 20
ATOM 30403 C C . GLY A 1 54 ? -4.188 -10.933 13.681 1.00 0.00 51 GLY A C 20
ATOM 30404 O O . GLY A 1 54 ? -3.282 -11.116 14.493 1.00 0.00 51 GLY A O 20
ATOM 30408 N N . ARG A 1 55 ? -4.140 -10.059 12.686 1.00 0.00 52 ARG A N 20
ATOM 30409 C CA . ARG A 1 55 ? -2.968 -9.226 12.479 1.00 0.00 52 ARG A CA 20
ATOM 30410 C C . ARG A 1 55 ? -2.944 -8.081 13.494 1.00 0.00 52 ARG A C 20
ATOM 30411 O O . ARG A 1 55 ? -3.971 -7.459 13.758 1.00 0.00 52 ARG A O 20
ATOM 30432 N N . THR A 1 56 ? -1.759 -7.839 14.036 1.00 0.00 53 THR A N 20
ATOM 30433 C CA . THR A 1 56 ? -1.587 -6.780 15.016 1.00 0.00 53 THR A CA 20
ATOM 30434 C C . THR A 1 56 ? -0.863 -5.586 14.391 1.00 0.00 53 THR A C 20
ATOM 30435 O O . THR A 1 56 ? -0.266 -5.708 13.322 1.00 0.00 53 THR A O 20
ATOM 30446 N N . LEU A 1 57 ? -0.940 -4.460 15.083 1.00 0.00 54 LEU A N 20
ATOM 30447 C CA . LEU A 1 57 ? -0.299 -3.245 14.609 1.00 0.00 54 LEU A CA 20
ATOM 30448 C C . LEU A 1 57 ? 1.198 -3.501 14.425 1.00 0.00 54 LEU A C 20
ATOM 30449 O O . LEU A 1 57 ? 1.844 -2.860 13.598 1.00 0.00 54 LEU A O 20
ATOM 30465 N N . LEU A 1 58 ? 1.706 -4.441 15.209 1.00 0.00 55 LEU A N 20
ATOM 30466 C CA . LEU A 1 58 ? 3.114 -4.790 15.142 1.00 0.00 55 LEU A CA 20
ATOM 30467 C C . LEU A 1 58 ? 3.467 -5.201 13.711 1.00 0.00 55 LEU A C 20
ATOM 30468 O O . LEU A 1 58 ? 4.508 -4.807 13.187 1.00 0.00 55 LEU A O 20
ATOM 30484 N N . ASP A 1 59 ? 2.579 -5.986 13.119 1.00 0.00 56 ASP A N 20
ATOM 30485 C CA . ASP A 1 59 ? 2.783 -6.454 11.759 1.00 0.00 56 ASP A CA 20
ATOM 30486 C C . ASP A 1 59 ? 2.625 -5.280 10.791 1.00 0.00 56 ASP A C 20
ATOM 30487 O O . ASP A 1 59 ? 3.339 -5.193 9.793 1.00 0.00 56 ASP A O 20
ATOM 30496 N N . HIS A 1 60 ? 1.686 -4.405 11.120 1.00 0.00 57 HIS A N 20
ATOM 30497 C CA . HIS A 1 60 ? 1.425 -3.240 10.292 1.00 0.00 57 HIS A CA 20
ATOM 30498 C C . HIS A 1 60 ? 2.695 -2.393 10.183 1.00 0.00 57 HIS A C 20
ATOM 30499 O O . HIS A 1 60 ? 3.114 -2.036 9.084 1.00 0.00 57 HIS A O 20
ATOM 30513 N N . ALA A 1 61 ? 3.271 -2.097 11.339 1.00 0.00 58 ALA A N 20
ATOM 30514 C CA . ALA A 1 61 ? 4.484 -1.300 11.388 1.00 0.00 58 ALA A CA 20
ATOM 30515 C C . ALA A 1 61 ? 5.609 -2.045 10.667 1.00 0.00 58 ALA A C 20
ATOM 30516 O O . ALA A 1 61 ? 6.387 -1.441 9.931 1.00 0.00 58 ALA A O 20
ATOM 30523 N N . ARG A 1 62 ? 5.659 -3.348 10.903 1.00 0.00 59 ARG A N 20
ATOM 30524 C CA . ARG A 1 62 ? 6.675 -4.183 10.285 1.00 0.00 59 ARG A CA 20
ATOM 30525 C C . ARG A 1 62 ? 6.467 -4.240 8.771 1.00 0.00 59 ARG A C 20
ATOM 30526 O O . ARG A 1 62 ? 7.431 -4.231 8.007 1.00 0.00 59 ARG A O 20
ATOM 30547 N N . LEU A 1 63 ? 5.201 -4.297 8.381 1.00 0.00 60 LEU A N 20
ATOM 30548 C CA . LEU A 1 63 ? 4.854 -4.355 6.972 1.00 0.00 60 LEU A CA 20
ATOM 30549 C C . LEU A 1 63 ? 5.349 -3.086 6.276 1.00 0.00 60 LEU A C 20
ATOM 30550 O O . LEU A 1 63 ? 6.033 -3.159 5.255 1.00 0.00 60 LEU A O 20
ATOM 30566 N N . LYS A 1 64 ? 4.986 -1.951 6.855 1.00 0.00 61 LYS A N 20
ATOM 30567 C CA . LYS A 1 64 ? 5.385 -0.668 6.304 1.00 0.00 61 LYS A CA 20
ATOM 30568 C C . LYS A 1 64 ? 6.912 -0.607 6.218 1.00 0.00 61 LYS A C 20
ATOM 30569 O O . LYS A 1 64 ? 7.464 -0.231 5.185 1.00 0.00 61 LYS A O 20
ATOM 30588 N N . LEU A 1 65 ? 7.550 -0.981 7.317 1.00 0.00 62 LEU A N 20
ATOM 30589 C CA . LEU A 1 65 ? 9.001 -0.974 7.379 1.00 0.00 62 LEU A CA 20
ATOM 30590 C C . LEU A 1 65 ? 9.555 -1.988 6.377 1.00 0.00 62 LEU A C 20
ATOM 30591 O O . LEU A 1 65 ? 10.667 -1.827 5.875 1.00 0.00 62 LEU A O 20
ATOM 30607 N N . ALA A 1 66 ? 8.755 -3.012 6.115 1.00 0.00 63 ALA A N 20
ATOM 30608 C CA . ALA A 1 66 ? 9.152 -4.052 5.182 1.00 0.00 63 ALA A CA 20
ATOM 30609 C C . ALA A 1 66 ? 9.073 -3.508 3.754 1.00 0.00 63 ALA A C 20
ATOM 30610 O O . ALA A 1 66 ? 9.955 -3.769 2.937 1.00 0.00 63 ALA A O 20
ATOM 30617 N N . LEU A 1 67 ? 8.009 -2.761 3.497 1.00 0.00 64 LEU A N 20
ATOM 30618 C CA . LEU A 1 67 ? 7.804 -2.177 2.182 1.00 0.00 64 LEU A CA 20
ATOM 30619 C C . LEU A 1 67 ? 8.823 -1.057 1.962 1.00 0.00 64 LEU A C 20
ATOM 30620 O O . LEU A 1 67 ? 9.300 -0.858 0.846 1.00 0.00 64 LEU A O 20
ATOM 30636 N N . GLU A 1 68 ? 9.125 -0.354 3.044 1.00 0.00 65 GLU A N 20
ATOM 30637 C CA . GLU A 1 68 ? 10.078 0.741 2.983 1.00 0.00 65 GLU A CA 20
ATOM 30638 C C . GLU A 1 68 ? 11.477 0.210 2.666 1.00 0.00 65 GLU A C 20
ATOM 30639 O O . GLU A 1 68 ? 12.305 0.929 2.108 1.00 0.00 65 GLU A O 20
ATOM 30651 N N . GLY A 1 69 ? 11.697 -1.043 3.035 1.00 0.00 66 GLY A N 20
ATOM 30652 C CA . GLY A 1 69 ? 12.982 -1.678 2.796 1.00 0.00 66 GLY A CA 20
ATOM 30653 C C . GLY A 1 69 ? 13.184 -1.965 1.307 1.00 0.00 66 GLY A C 20
ATOM 30654 O O . GLY A 1 69 ? 14.213 -1.607 0.736 1.00 0.00 66 GLY A O 20
ATOM 30658 N N . LEU A 1 70 ? 12.186 -2.610 0.721 1.00 0.00 67 LEU A N 20
ATOM 30659 C CA . LEU A 1 70 ? 12.241 -2.950 -0.691 1.00 0.00 67 LEU A CA 20
ATOM 30660 C C . LEU A 1 70 ? 12.223 -1.665 -1.521 1.00 0.00 67 LEU A C 20
ATOM 30661 O O . LEU A 1 70 ? 12.964 -1.541 -2.495 1.00 0.00 67 LEU A O 20
ATOM 30677 N N . LEU A 1 71 ? 11.369 -0.741 -1.105 1.00 0.00 68 LEU A N 20
ATOM 30678 C CA . LEU A 1 71 ? 11.245 0.530 -1.798 1.00 0.00 68 LEU A CA 20
ATOM 30679 C C . LEU A 1 71 ? 12.364 1.467 -1.340 1.00 0.00 68 LEU A C 20
ATOM 30680 O O . LEU A 1 71 ? 12.632 2.481 -1.983 1.00 0.00 68 LEU A O 20
ATOM 30696 N N . GLY A 1 72 ? 12.987 1.095 -0.231 1.00 0.00 69 GLY A N 20
ATOM 30697 C CA . GLY A 1 72 ? 14.071 1.890 0.321 1.00 0.00 69 GLY A CA 20
ATOM 30698 C C . GLY A 1 72 ? 13.678 3.366 0.411 1.00 0.00 69 GLY A C 20
ATOM 30699 O O . GLY A 1 72 ? 14.542 4.240 0.466 1.00 0.00 69 GLY A O 20
ATOM 30703 N N . VAL A 1 73 ? 12.374 3.598 0.424 1.00 0.00 70 VAL A N 20
ATOM 30704 C CA . VAL A 1 73 ? 11.855 4.953 0.507 1.00 0.00 70 VAL A CA 20
ATOM 30705 C C . VAL A 1 73 ? 10.568 4.952 1.334 1.00 0.00 70 VAL A C 20
ATOM 30706 O O . VAL A 1 73 ? 9.845 3.958 1.363 1.00 0.00 70 VAL A O 20
ATOM 30719 N N . ARG A 1 74 ? 10.322 6.078 1.987 1.00 0.00 71 ARG A N 20
ATOM 30720 C CA . ARG A 1 74 ? 9.135 6.220 2.812 1.00 0.00 71 ARG A CA 20
ATOM 30721 C C . ARG A 1 74 ? 7.933 5.562 2.132 1.00 0.00 71 ARG A C 20
ATOM 30722 O O . ARG A 1 74 ? 7.641 5.844 0.971 1.00 0.00 71 ARG A O 20
ATOM 30743 N N . VAL A 1 75 ? 7.269 4.696 2.884 1.00 0.00 72 VAL A N 20
ATOM 30744 C CA . VAL A 1 75 ? 6.105 3.995 2.368 1.00 0.00 72 VAL A CA 20
ATOM 30745 C C . VAL A 1 75 ? 4.980 4.054 3.402 1.00 0.00 72 VAL A C 20
ATOM 30746 O O . VAL A 1 75 ? 5.202 3.788 4.582 1.00 0.00 72 VAL A O 20
ATOM 30759 N N . ASP A 1 76 ? 3.795 4.403 2.922 1.00 0.00 73 ASP A N 20
ATOM 30760 C CA . ASP A 1 76 ? 2.634 4.500 3.790 1.00 0.00 73 ASP A CA 20
ATOM 30761 C C . ASP A 1 76 ? 1.626 3.414 3.410 1.00 0.00 73 ASP A C 20
ATOM 30762 O O . ASP A 1 76 ? 1.332 3.220 2.231 1.00 0.00 73 ASP A O 20
ATOM 30771 N N . ILE A 1 77 ? 1.124 2.734 4.430 1.00 0.00 74 ILE A N 20
ATOM 30772 C CA . ILE A 1 77 ? 0.155 1.672 4.217 1.00 0.00 74 ILE A CA 20
ATOM 30773 C C . ILE A 1 77 ? -1.138 2.011 4.961 1.00 0.00 74 ILE A C 20
ATOM 30774 O O . ILE A 1 77 ? -1.100 2.568 6.057 1.00 0.00 74 ILE A O 20
ATOM 30790 N N . VAL A 1 78 ? -2.252 1.661 4.335 1.00 0.00 75 VAL A N 20
ATOM 30791 C CA . VAL A 1 78 ? -3.555 1.921 4.925 1.00 0.00 75 VAL A CA 20
ATOM 30792 C C . VAL A 1 78 ? -4.299 0.597 5.111 1.00 0.00 75 VAL A C 20
ATOM 30793 O O . VAL A 1 78 ? -4.214 -0.291 4.265 1.00 0.00 75 VAL A O 20
ATOM 30806 N N . SER A 1 79 ? -5.012 0.508 6.224 1.00 0.00 76 SER A N 20
ATOM 30807 C CA . SER A 1 79 ? -5.771 -0.692 6.532 1.00 0.00 76 SER A CA 20
ATOM 30808 C C . SER A 1 79 ? -7.266 -0.432 6.333 1.00 0.00 76 SER A C 20
ATOM 30809 O O . SER A 1 79 ? -7.836 0.450 6.974 1.00 0.00 76 SER A O 20
ATOM 30817 N N . GLU A 1 80 ? -7.858 -1.215 5.444 1.00 0.00 77 GLU A N 20
ATOM 30818 C CA . GLU A 1 80 ? -9.275 -1.080 5.153 1.00 0.00 77 GLU A CA 20
ATOM 30819 C C . GLU A 1 80 ? -10.060 -0.834 6.443 1.00 0.00 77 GLU A C 20
ATOM 30820 O O . GLU A 1 80 ? -11.008 -0.051 6.457 1.00 0.00 77 GLU A O 20
ATOM 30832 N N . ARG A 1 81 ? -9.637 -1.519 7.496 1.00 0.00 78 ARG A N 20
ATOM 30833 C CA . ARG A 1 81 ? -10.288 -1.384 8.787 1.00 0.00 78 ARG A CA 20
ATOM 30834 C C . ARG A 1 81 ? -10.167 0.054 9.296 1.00 0.00 78 ARG A C 20
ATOM 30835 O O . ARG A 1 81 ? -11.164 0.669 9.672 1.00 0.00 78 ARG A O 20
ATOM 30856 N N . GLY A 1 82 ? -8.938 0.548 9.291 1.00 0.00 79 GLY A N 20
ATOM 30857 C CA . GLY A 1 82 ? -8.674 1.902 9.747 1.00 0.00 79 GLY A CA 20
ATOM 30858 C C . GLY A 1 82 ? -9.322 2.930 8.818 1.00 0.00 79 GLY A C 20
ATOM 30859 O O . GLY A 1 82 ? -9.518 4.082 9.201 1.00 0.00 79 GLY A O 20
ATOM 30863 N N . LEU A 1 83 ? -9.636 2.476 7.613 1.00 0.00 80 LEU A N 20
ATOM 30864 C CA . LEU A 1 83 ? -10.258 3.342 6.626 1.00 0.00 80 LEU A CA 20
ATOM 30865 C C . LEU A 1 83 ? -11.672 3.700 7.086 1.00 0.00 80 LEU A C 20
ATOM 30866 O O . LEU A 1 83 ? -12.156 3.171 8.086 1.00 0.00 80 LEU A O 20
ATOM 30882 N N . ALA A 1 84 ? -12.296 4.595 6.335 1.00 0.00 81 ALA A N 20
ATOM 30883 C CA . ALA A 1 84 ? -13.645 5.029 6.653 1.00 0.00 81 ALA A CA 20
ATOM 30884 C C . ALA A 1 84 ? -14.628 4.389 5.670 1.00 0.00 81 ALA A C 20
ATOM 30885 O O . ALA A 1 84 ? -14.218 3.814 4.664 1.00 0.00 81 ALA A O 20
ATOM 30892 N N . PRO A 1 85 ? -15.940 4.515 6.005 1.00 0.00 82 PRO A N 20
ATOM 30893 C CA . PRO A 1 85 ? -16.984 3.956 5.164 1.00 0.00 82 PRO A CA 20
ATOM 30894 C C . PRO A 1 85 ? -17.188 4.804 3.907 1.00 0.00 82 PRO A C 20
ATOM 30895 O O . PRO A 1 85 ? -17.294 4.270 2.804 1.00 0.00 82 PRO A O 20
ATOM 30906 N N . ARG A 1 86 ? -17.238 6.111 4.115 1.00 0.00 83 ARG A N 20
ATOM 30907 C CA . ARG A 1 86 ? -17.428 7.039 3.013 1.00 0.00 83 ARG A CA 20
ATOM 30908 C C . ARG A 1 86 ? -16.111 7.245 2.261 1.00 0.00 83 ARG A C 20
ATOM 30909 O O . ARG A 1 86 ? -16.114 7.583 1.078 1.00 0.00 83 ARG A O 20
ATOM 30930 N N . LEU A 1 87 ? -15.017 7.033 2.978 1.00 0.00 84 LEU A N 20
ATOM 30931 C CA . LEU A 1 87 ? -13.697 7.192 2.393 1.00 0.00 84 LEU A CA 20
ATOM 30932 C C . LEU A 1 87 ? -13.315 5.910 1.650 1.00 0.00 84 LEU A C 20
ATOM 30933 O O . LEU A 1 87 ? -12.813 5.965 0.529 1.00 0.00 84 LEU A O 20
ATOM 30949 N N . ARG A 1 88 ? -13.568 4.787 2.305 1.00 0.00 85 ARG A N 20
ATOM 30950 C CA . ARG A 1 88 ? -13.258 3.493 1.721 1.00 0.00 85 ARG A CA 20
ATOM 30951 C C . ARG A 1 88 ? -13.871 3.381 0.323 1.00 0.00 85 ARG A C 20
ATOM 30952 O O . ARG A 1 88 ? -13.185 3.026 -0.633 1.00 0.00 85 ARG A O 20
ATOM 30973 N N . GLU A 1 89 ? -15.157 3.691 0.250 1.00 0.00 86 GLU A N 20
ATOM 30974 C CA . GLU A 1 89 ? -15.871 3.630 -1.014 1.00 0.00 86 GLU A CA 20
ATOM 30975 C C . GLU A 1 89 ? -15.152 4.471 -2.071 1.00 0.00 86 GLU A C 20
ATOM 30976 O O . GLU A 1 89 ? -15.042 4.062 -3.226 1.00 0.00 86 GLU A O 20
ATOM 30988 N N . GLN A 1 90 ? -14.681 5.631 -1.638 1.00 0.00 87 GLN A N 20
ATOM 30989 C CA . GLN A 1 90 ? -13.975 6.533 -2.532 1.00 0.00 87 GLN A CA 20
ATOM 30990 C C . GLN A 1 90 ? -12.590 5.975 -2.865 1.00 0.00 87 GLN A C 20
ATOM 30991 O O . GLN A 1 90 ? -12.108 6.127 -3.986 1.00 0.00 87 GLN A O 20
ATOM 31005 N N . VAL A 1 91 ? -11.988 5.340 -1.870 1.00 0.00 88 VAL A N 20
ATOM 31006 C CA . VAL A 1 91 ? -10.668 4.759 -2.042 1.00 0.00 88 VAL A CA 20
ATOM 31007 C C . VAL A 1 91 ? -10.734 3.661 -3.106 1.00 0.00 88 VAL A C 20
ATOM 31008 O O . VAL A 1 91 ? -9.886 3.600 -3.994 1.00 0.00 88 VAL A O 20
ATOM 31021 N N . LEU A 1 92 ? -11.750 2.819 -2.980 1.00 0.00 89 LEU A N 20
ATOM 31022 C CA . LEU A 1 92 ? -11.938 1.727 -3.919 1.00 0.00 89 LEU A CA 20
ATOM 31023 C C . LEU A 1 92 ? -12.004 2.288 -5.341 1.00 0.00 89 LEU A C 20
ATOM 31024 O O . LEU A 1 92 ? -11.407 1.730 -6.260 1.00 0.00 89 LEU A O 20
ATOM 31040 N N . ARG A 1 93 ? -12.734 3.385 -5.477 1.00 0.00 90 ARG A N 20
ATOM 31041 C CA . ARG A 1 93 ? -12.885 4.028 -6.771 1.00 0.00 90 ARG A CA 20
ATOM 31042 C C . ARG A 1 93 ? -11.513 4.323 -7.381 1.00 0.00 90 ARG A C 20
ATOM 31043 O O . ARG A 1 93 ? -11.385 4.450 -8.598 1.00 0.00 90 ARG A O 20
ATOM 31064 N N . GLU A 1 94 ? -10.522 4.422 -6.508 1.00 0.00 91 GLU A N 20
ATOM 31065 C CA . GLU A 1 94 ? -9.164 4.700 -6.945 1.00 0.00 91 GLU A CA 20
ATOM 31066 C C . GLU A 1 94 ? -8.318 3.427 -6.888 1.00 0.00 91 GLU A C 20
ATOM 31067 O O . GLU A 1 94 ? -7.500 3.180 -7.774 1.00 0.00 91 GLU A O 20
ATOM 31079 N N . ALA A 1 95 ? -8.542 2.652 -5.837 1.00 0.00 92 ALA A N 20
ATOM 31080 C CA . ALA A 1 95 ? -7.810 1.410 -5.653 1.00 0.00 92 ALA A CA 20
ATOM 31081 C C . ALA A 1 95 ? -7.688 0.691 -6.998 1.00 0.00 92 ALA A C 20
ATOM 31082 O O . ALA A 1 95 ? -8.687 0.472 -7.681 1.00 0.00 92 ALA A O 20
ATOM 31089 N N . ILE A 1 96 ? -6.456 0.342 -7.337 1.00 0.00 93 ILE A N 20
ATOM 31090 C CA . ILE A 1 96 ? -6.191 -0.348 -8.587 1.00 0.00 93 ILE A CA 20
ATOM 31091 C C . ILE A 1 96 ? -5.233 -1.513 -8.329 1.00 0.00 93 ILE A C 20
ATOM 31092 O O . ILE A 1 96 ? -4.384 -1.438 -7.442 1.00 0.00 93 ILE A O 20
ATOM 31108 N N . PRO A 1 97 ? -5.407 -2.591 -9.140 1.00 0.00 94 PRO A N 20
ATOM 31109 C CA . PRO A 1 97 ? -4.568 -3.770 -9.008 1.00 0.00 94 PRO A CA 20
ATOM 31110 C C . PRO A 1 97 ? -3.173 -3.518 -9.583 1.00 0.00 94 PRO A C 20
ATOM 31111 O O . PRO A 1 97 ? -3.032 -2.863 -10.615 1.00 0.00 94 PRO A O 20
ATOM 31122 N N . LEU A 1 98 ? -2.177 -4.051 -8.891 1.00 0.00 95 LEU A N 20
ATOM 31123 C CA . LEU A 1 98 ? -0.798 -3.892 -9.320 1.00 0.00 95 LEU A CA 20
ATOM 31124 C C . LEU A 1 98 ? -0.355 -5.147 -10.074 1.00 0.00 95 LEU A C 20
ATOM 31125 O O . LEU A 1 98 ? 0.283 -5.054 -11.121 1.00 0.00 95 LEU A O 20
#

Radius of gyration: 12.57 Å; Cα contacts (8 Å, |Δi|>4): 135; chains: 1; bounding box: 36×28×28 Å

Foldseek 3Di:
DDDAAPVLLVVVLVVLLVVVVVLQFDLFWFFDVVLVVDADLPGEGETETAGHPPHDVVSVVVSQVVSCVSNVHRYDYHHCVNADPVRSVVRVVGTHHD

Solvent-accessible surface area: 6551 Å² total; per-residue (Å²): 118,101,152,70,60,54,148,55,10,88,67,41,4,130,44,0,42,68,24,0,69,199,40,7,2,75,82,12,55,5,30,18,65,15,19,203,32,112,54,172,180,127,48,82,14,37,1,0,1,16,23,110,154,58,106,80,132,108,31,25,46,118,0,94,88,22,1,54,56,80,1,56,41,206,8,60,33,39,32,29,200,71,33,30,101,191,92,109,103,110,9,44,203,73,11,60,90,77

Nearest PDB structures (foldseek):
  1wot-assembly1_A  TM=9.682E-01  e=6.696E-18  Thermus thermophilus
  7bxo-assembly1_A  TM=7.547E-01  e=7.369E-04  Shewanella oneidensis MR-1
  6m6u-assembly1_F  TM=8.073E-01  e=2.068E-03  Shewanella oneidensis MR-1
  6m6u-assembly1_A  TM=7.571E-01  e=1.571E-03  Shewanella oneidensis MR-1
  5yep-assembly1_A  TM=7.454E-01  e=5.058E-03  Shewanella oneidensis MR-1

Sequence (98 aa):
GSHMDLETLRARREAVLSLCARHGAVRVRVFGSVARGEAREDSDLDLLVAFEEGRTLLDHARLKLALEGLLGVRVDIVSERGLAPRLREQVLREAIPLGSHMDLETLRARREAVLSLCARHGAVRVRVFGSVARGEAREDSDLDLLVAFEEGRTLLDHARLKLALEGLLGVRVDIVSERGLAPRLREQVLREAIPLGSHMDLETLRARREAVLSLCARHGAVRVRVFGSVARGEAREDSDLDLLVAFEEGRTLLDHARLKLALEGLLGVRVDIVSERGLAPRLREQVLREAIPLGSHMDLETLRARREAVLSLCARHGAVRVRVFGSVARGEAREDSDLDLLVAFEEGRTLLDHARLKLALEGLLGVRVDIVSERGLAPRLREQVLREAIPLGSHMDLETLRARREAVLSLCARHGAVRVRVFGSVARGEAREDSDLDLLVAFEEGRTLLDHARLKLALEGLLGVRVDIVSERGLAPRLREQVLREAIPLGSHMDLETLRARREAVLSLCARHGAVRVRVFGSVARGEAREDSDLDLLVAFEEGRTLLDHARLKLALEGLLGVRVDIVSERGLAPRLREQVLREAIPLGSHMDLETLRARREAVLSLCARHGAVRVRVFGSVARGEAREDSDLDLLVAFEEGRTLLDHARLKLALEGLLGVRVDIVSERGLAPRLREQVLREAIPLGSHMDLETLRARREAVLSLCARHGAVRVRVFGSVARGEAREDSDLDLLVAFEEGRTLLDHARLKLALEGLLGVRVDIVSERGLAPRLREQVLREAIPLGSHMDLETLRARREAVLSLCARHGAVRVRVFGSVARGEAREDSDLDLLVAFEEGRTLLDHARLKLALEGLLGVRVDIVSERGLAPRLREQVLREAIPLGSHMDLETLRARREAVLSLCARHGAVRVRVFGSVARGEAREDSDLDLLVAFEEGRTLLDHARLKLALEGLLGVRVDIVSERGLAPRLREQVLREAIPLGSHMDLETLRARREAVLSLCARHGAVRVRVFGSVARGEAREDSDLDLLVAFEEGRTLLDHARLKLALEGLLGVRVDIVSERGLAPRLREQVLREAIPLGSHMDLETLRARREAVLSLCARHGAVRVRVFGSVARGEAREDSDLDLLVAFEEGRTLLDHARLKLALEGLLGVRVDIVSERGLAPRLREQVLREAIPLGSHMDLETLRARREAVLSLCARHGAVRVRVFGSVARGEAREDSDLDLLVAFEEGRTLLDHARLKLALEGLLGVRVDIVSERGLAPRLREQVLREAIPLGSHMDLETLRARREAVLSLCARHGAVRVRVFGSVARGEAREDSDLDLLVAFEEGRTLLDHARLKLALEGLLGVRVDIVSERGLAPRLREQVLREAIPLGSHMDLETLRARREAVLSLCARHGAVRVRVFGSVARGEAREDSDLDLLVAFEEGRTLLDHARLKLALEGLLGVRVDIVSERGLAPRLREQVLREAIPLGSHMDLETLRARREAVLSLCARHGAVRVRVFGSVARGEAREDSDLDLLVAFEEGRTLLDHARLKLALEGLLGVRVDIVSERGLAPRLREQVLREAIPLGSHMDLETLRARREAVLSLCARHGAVRVRVFGSVARGEAREDSDLDLLVAFEEGRTLLDHARLKLALEGLLGVRVDIVSERGLAPRLREQVLREAIPLGSHMDLETLRARREAVLSLCARHGAVRVRVFGSVARGEAREDSDLDLLVAFEEGRTLLDHARLKLALEGLLGVRVDIVSERGLAPRLREQVLREAIPLGSHMDLETLRARREAVLSLCARHGAVRVRVFGSVARGEAREDSDLDLLVAFEEGRTLLDHARLKLALEGLLGVRVDIVSERGLAPRLREQVLREAIPLGSHMDLETLRARREAVLSLCARHGAVRVRVFGSVARGEAREDSDLDLLVAFEEGRTLLDHARLKLALEGLLGVRVDIVSERGLAPRLREQVLREAIPL